Protein AF-0000000077077046 (afdb_homodimer)

Nearest PDB structures (foldseek):
  7r5j-assembly1_10  TM=3.760E-01  e=1.074E-60  Homo sapiens
  9hcj-assembly1_10  TM=3.124E-01  e=2.314E-42  Dictyostelium discoideum
  6qx4-assembly1_A  TM=2.003E-01  e=5.030E-13  Bacillus anthracis
  5k6y-assembly2_A  TM=2.847E-01  e=2.739E-09  Mus musculus
  5xx0-assembly1_A  TM=2.625E-01  e=3.009E-09  Mus musculus

Foldseek 3Di:
DDWDKDKDDPQKDKDFDDPQVVQVPPCPPPDPDTHIDIGGDDFDKIKIKIWDQDPVRDIDIDDIDIDGDKDAKDKPPQEAEAAAQAKDAIDIDMDDPPQWQKAKDKPDVQQWDADSRRMIGGHAFDKIKMKIFTWHQDPPPRDIDTDHMDIHIYGYDAAAAKEKDDPDQEAEAFDKDKIFMAGPDDPGDCSHFQRHVVGKFKDKDKDDVQFKDKAAPVVVVVDGPVPVRGGMIMMHGHDFDKMKMKMKIFDAARRHPPGRDIHMDMDMHGYDYAKAWPVPRVLEFEAEAFFKDFTDIPCVPPFQKAKDKDPDQQPDDPDRQWDADRRRMITGHRDWTKTKMKMWTQDPVVRDIDIDMHIYTYAHWDAKDKDWPDPWALCDPVSDGADAAFFKTKMFIFIAGPVGHTGPDGPFAKDKDKPDPQQWDWDADPHNGMIIIHGHDADKMKMKMAGPVDRVRIDIDMHGHDHFKPPAQFEAEAFWKFAIDGSTPDPDVQKFKDKADPQQWADDPRASIITGGDAAKIKMWIDDPPGGTHIHIYGYAYFAAKDWDDPPPDAAAELFQAPPVNQKDWTFMATAGPVSDDRRPQSAQPPPPVVQPPDCSLQVLQVVPPDDSGQNTDDPWDKDKDKWKDAPRDTDDCQQFKDWDWDADSRRRTTTIMIGGHPHDLVVLLVVQQGPDMKMWIKMWTDGVVDPDIHIHDIDIGHHAYDKHWPDQEAEAELVRFKDKTKIFGAQVQVVQKDKDWDPQKDKDFDDDDRTITIIMIGGNDNPCPPPDWDFDTWMWIAGPRNRHIGIYTYIYYYDPCPDPPPVPPPPPPPPPPPPPPPVVVVVVVVVVVVVVVVVVVVVVVVVVVVVVVVVVVDDPDPDDDDDDDDDDDDDDDDDDDDDDDYDDYDDPDDDDDDDDDDDDDDDDDDDDDDDDDDYDDDDDDDDDDDDDDDDDPDRD/DDKDKDKDDPQKDKDFDDPVVVVVPPCPPPDPDTDIDIGGDDFDKIKIKIWDQDPVGDIDIDDIDIDGDKDAKDKPPQEAEAAAQAKDAIDIDMDDPPQWQKAKDKPDVQQWDADSRRMIGGHAFDKIKMKIFTWHQDPPPRDIDTDHMDIHIYGYDAAAAKEKDDPDQEAEAFDKDKIFMAGPDPPGDCSHFQRHVVHKFKDKDKDDVQFKDKAAPVVVVVDGPRPPRGGMIMMHGHDFDKMKMKMKIFDAARRHPPGRDIHMDMDMHGYDYAKAWPVVRVLEAEAEAFFKDFTDIPCVPPFQKAKDKDPDFQDDDPDRQWDADRRRMITGHRDWTKTKMKIWTQDPVVRDIDIDMHIYTYAHWDAKDKDWPDPWALCDPVSDGADAAFFKTKMFIFIAGPVGHTGPDGPFAKDKDKPDPQQWDWDADPHNGMIIIHGHDADKMKMKMAGPVCRVHIDIDMHGHDHFKPPAQFEAEAFWKDAIDGSTPDPDVQKAKDKADPQQWADDPRASIITGGDAAKIKMWIDDPPGGTHIHIYGYAYFAAKDWDDPPPDAAAELFQAPVVNQKDWTFMATAGPVSPDRRPQSAQPPPPVVQPPDCSLQVCQVVPPDDSGQNGDDGWDKDKDKWKDAPRDTDDCQQFKDWDWDADSRRRTTTIMIGGHPHDLVVLLVVQQGPDMKMWIKMWIDGVVDPDIHIHDIDIGHHAYDKHWPDQEAEAELVRFKDKTKIFGAQVQVVQKDKDWDPQKDKDFDDDDRTITIIMIGGNDNPCPPPDKDFDTWMWIAGPRNRHIGIYTYIYDYDPCPDPPPVPDPPPPDDPPPDPPPPVPPVVVVVVVVVVVVVVVVVVVVVVVVVVVVVVVDDDDPPDDDPDPDDDPDDDDDDPDDDDDDDDDDDDDDDDDDDYDDYDDDDYDDDDDDDDDDDDDDDDDDDDDDDDDDDPPDDD

Radius of gyration: 60.39 Å; Cα contacts (8 Å, |Δi|>4): 4027; chains: 2; bounding box: 173×139×163 Å

Organism: Amphimedon queenslandica (NCBI:txid400682)

Sequence (1882 aa):
MKLQSNLKTDNIEIKPASESLLATLPANETDVSSVFVIKGITMGTAILLFNATTTAGKVISSPPVEIQVFDALKLDPTNITLIPTATYQIMSSGGPHHKTDIVYSVDKDYIASVDYSGLILAITPGHATVTGTAQSSEPSGGSVFIYSSDTVNVRVVRLRGVRIVIPSTTLVTGEELSVYVEGTGDGETPFSFASSVPGLTFYWSVSNMDVMSLLSVYDNAGISLENEKDFAARLRTRNPGWGSIKVTVKCPPGACIPDEASFTDEITVTVFAKLRLITPSDSHFLLPHNGHAKIITNRDGVSDISYELVQGCSLDEGEPVVRLLPSGDIFTAGFNGHAVVMVTAHETGIRLNQSIIVHVEVRPLHSLSLMSLSPAKAVLHSKKHSFPLGYSSRFVARLHDAVGRAFDYANIDLSYRLNRLDIVHVTRGVGNDTYIIKAARQGNAILKVWVKGSPHISDYIRVTVSYAIIPSLATVHLGAKICFTTHLTEDHPDSSWEAGGKGVIQFKDGTSVARAVGTGRAVVYHKVEGMVDTHTEISVATVKRVYINVSSSLPVFTNAHRLENLGHYLVPVEFKDEHNDSDFTLLQASTDKNCLSENQQVKDCVANERGSPGLLYLQQVSFDCILELRNEGNLLPTSNYIIARSYFDPLTGSSACQLLEAPGDAESSKSLSLMSGLSLSLRVKARDFDSSYEVWSESVSVPFQPSFSLDVTNVTLTSLQHSLPLSISGTPQVLQSIQVSCPHPFVLTRQSLTSTTLVYTVSLADTYNPPVTNVSDVVIQLTSTLTHQRTLLALFYVILSDIPEAVSCLVQNQSNATQLDMIQDLYKRWNLVFVVVATVVMFLVTIVVCIAIRQSSSSRLPTGFAAHLPPPVSSPQPSSPAFNSPQTTPTTKPNQFSTPLWSQSGAGAGGQSSAFKRTGGTRYPQHSPNRASPQYSMFSQMKLQSNLKTDNIEIKPASESLLATLPANETDVSSVFVIKGITMGTAILLFNATTTAGKVISSPPVEIQVFDALKLDPTNITLIPTATYQIMSSGGPHHKTDIVYSVDKDYIASVDYSGLILAITPGHATVTGTAQSSEPSGGSVFIYSSDTVNVRVVRLRGVRIVIPSTTLVTGEELSVYVEGTGDGETPFSFASSVPGLTFYWSVSNMDVMSLLSVYDNAGISLENEKDFAARLRTRNPGWGSIKVTVKCPPGACIPDEASFTDEITVTVFAKLRLITPSDSHFLLPHNGHAKIITNRDGVSDISYELVQGCSLDEGEPVVRLLPSGDIFTAGFNGHAVVMVTAHETGIRLNQSIIVHVEVRPLHSLSLMSLSPAKAVLHSKKHSFPLGYSSRFVARLHDAVGRAFDYANIDLSYRLNRLDIVHVTRGVGNDTYIIKAARQGNAILKVWVKGSPHISDYIRVTVSYAIIPSLATVHLGAKICFTTHLTEDHPDSSWEAGGKGVIQFKDGTSVARAVGTGRAVVYHKVEGMVDTHTEISVATVKRVYINVSSSLPVFTNAHRLENLGHYLVPVEFKDEHNDSDFTLLQASTDKNCLSENQQVKDCVANERGSPGLLYLQQVSFDCILELRNEGNLLPTSNYIIARSYFDPLTGSSACQLLEAPGDAESSKSLSLMSGLSLSLRVKARDFDSSYEVWSESVSVPFQPSFSLDVTNVTLTSLQHSLPLSISGTPQVLQSIQVSCPHPFVLTRQSLTSTTLVYTVSLADTYNPPVTNVSDVVIQLTSTLTHQRTLLALFYVILSDIPEAVSCLVQNQSNATQLDMIQDLYKRWNLVFVVVATVVMFLVTIVVCIAIRQSSSSRLPTGFAAHLPPPVSSPQPSSPAFNSPQTTPTTKPNQFSTPLWSQSGAGAGGQSSAFKRTGGTRYPQHSPNRASPQYSMFSQ

pLDDT: mean 72.25, std 24.31, range [12.52, 97.31]

Structure (mmCIF, N/CA/C/O backbone):
data_AF-0000000077077046-model_v1
#
loop_
_entity.id
_entity.type
_entity.pdbx_description
1 polymer 'BIG2 domain-containing protein'
#
loop_
_atom_site.group_PDB
_atom_site.id
_atom_site.type_symbol
_atom_site.label_atom_id
_atom_site.label_alt_id
_atom_site.label_comp_id
_atom_site.label_asym_id
_atom_site.label_entity_id
_atom_site.label_seq_id
_atom_site.pdbx_PDB_ins_code
_atom_site.Cartn_x
_atom_site.Cartn_y
_atom_site.Cartn_z
_atom_site.occupancy
_atom_site.B_iso_or_equiv
_atom_site.auth_seq_id
_atom_site.auth_comp_id
_atom_site.auth_asym_id
_atom_site.auth_atom_id
_atom_site.pdbx_PDB_model_num
ATOM 1 N N . MET A 1 1 ? 35.031 50.938 70.688 1 43.56 1 MET A N 1
ATOM 2 C CA . MET A 1 1 ? 34.125 49.844 70.375 1 43.56 1 MET A CA 1
ATOM 3 C C . MET A 1 1 ? 34.438 49.281 69 1 43.56 1 MET A C 1
ATOM 5 O O . MET A 1 1 ? 34.531 50.031 68 1 43.56 1 MET A O 1
ATOM 9 N N . LYS A 1 2 ? 35.25 48.219 68.875 1 55.53 2 LYS A N 1
ATOM 10 C CA . LYS A 1 2 ? 35.656 47.625 67.625 1 55.53 2 LYS A CA 1
ATOM 11 C C . LYS A 1 2 ? 34.469 47 66.938 1 55.53 2 LYS A C 1
ATOM 13 O O . LYS A 1 2 ? 33.812 46.094 67.438 1 55.53 2 LYS A O 1
ATOM 18 N N . LEU A 1 3 ? 33.844 47.656 66 1 61.62 3 LEU A N 1
ATOM 19 C CA . LEU A 1 3 ? 32.781 47.125 65.125 1 61.62 3 LEU A CA 1
ATOM 20 C C . LEU A 1 3 ? 33.312 46.094 64.188 1 61.62 3 LEU A C 1
ATOM 22 O O . LEU A 1 3 ? 34.312 46.344 63.469 1 61.62 3 LEU A O 1
ATOM 26 N N . GLN A 1 4 ? 33.094 44.719 64.438 1 63.78 4 GLN A N 1
ATOM 27 C CA . GLN A 1 4 ? 33.5 43.656 63.562 1 63.78 4 GLN A CA 1
ATOM 28 C C . GLN A 1 4 ? 32.312 43.25 62.656 1 63.78 4 GLN A C 1
ATOM 30 O O . GLN A 1 4 ? 31.188 43.094 63.125 1 63.78 4 GLN A O 1
ATOM 35 N N . SER A 1 5 ? 32.562 43.312 61.281 1 63.47 5 SER A N 1
ATOM 36 C CA . SER A 1 5 ? 31.594 42.844 60.312 1 63.47 5 SER A CA 1
ATOM 37 C C . SER A 1 5 ? 31.562 41.344 60.25 1 63.47 5 SER A C 1
ATOM 39 O O . SER A 1 5 ? 32.594 40.688 60.25 1 63.47 5 SER A O 1
ATOM 41 N N . ASN A 1 6 ? 30.438 40.719 60.5 1 62.81 6 ASN A N 1
ATOM 42 C CA . ASN A 1 6 ? 30.25 39.281 60.281 1 62.81 6 ASN A CA 1
ATOM 43 C C . ASN A 1 6 ? 29.422 39 59.031 1 62.81 6 ASN A C 1
ATOM 45 O O . ASN A 1 6 ? 28.281 39.469 58.938 1 62.81 6 ASN A O 1
ATOM 49 N N . LEU A 1 7 ? 30.141 38.625 57.938 1 65.06 7 LEU A N 1
ATOM 50 C CA . LEU A 1 7 ? 29.531 38.25 56.688 1 65.06 7 LEU A CA 1
ATOM 51 C C . LEU A 1 7 ? 29.312 36.75 56.594 1 65.06 7 LEU A C 1
ATOM 53 O O . LEU A 1 7 ? 30.234 35.969 56.875 1 65.06 7 LEU A O 1
ATOM 57 N N . LYS A 1 8 ? 28.172 36.344 56.469 1 56.97 8 LYS A N 1
ATOM 58 C CA . LYS A 1 8 ? 27.922 34.906 56.312 1 56.97 8 LYS A CA 1
ATOM 59 C C . LYS A 1 8 ? 28.062 34.5 54.844 1 56.97 8 LYS A C 1
ATOM 61 O O . LYS A 1 8 ? 28.109 33.281 54.562 1 56.97 8 LYS A O 1
ATOM 66 N N . THR A 1 9 ? 27.906 35.344 53.969 1 64.75 9 THR A N 1
ATOM 67 C CA . THR A 1 9 ? 27.875 34.75 52.625 1 64.75 9 THR A CA 1
ATOM 68 C C . THR A 1 9 ? 28.891 35.438 51.719 1 64.75 9 THR A C 1
ATOM 70 O O . THR A 1 9 ? 29.312 36.562 51.969 1 64.75 9 THR A O 1
ATOM 73 N N . ASP A 1 10 ? 29.469 34.625 50.812 1 67.31 10 ASP A N 1
ATOM 74 C CA . ASP A 1 10 ? 30.562 35 49.906 1 67.31 10 ASP A CA 1
ATOM 75 C C . ASP A 1 10 ? 30.062 35.875 48.781 1 67.31 10 ASP A C 1
ATOM 77 O O . ASP A 1 10 ? 30.781 36.094 47.812 1 67.31 10 ASP A O 1
ATOM 81 N N . ASN A 1 11 ? 28.953 36.438 48.781 1 77.94 11 ASN A N 1
ATOM 82 C CA . ASN A 1 11 ? 28.438 37.188 47.656 1 77.94 11 ASN A CA 1
ATOM 83 C C . ASN A 1 11 ? 28.844 38.656 47.75 1 77.94 11 ASN A C 1
ATOM 85 O O . ASN A 1 11 ? 28.75 39.406 46.781 1 77.94 11 ASN A O 1
ATOM 89 N N . ILE A 1 12 ? 29.328 39.094 48.969 1 82.88 12 ILE A N 1
ATOM 90 C CA . ILE A 1 12 ? 29.672 40.469 49.156 1 82.88 12 ILE A CA 1
ATOM 91 C C . ILE A 1 12 ? 31.031 40.594 49.844 1 82.88 12 ILE A C 1
ATOM 93 O O . ILE A 1 12 ? 31.453 39.688 50.562 1 82.88 12 ILE A O 1
ATOM 97 N N . GLU A 1 13 ? 31.812 41.531 49.438 1 81.5 13 GLU A N 1
ATOM 98 C CA . GLU A 1 13 ? 33.062 41.906 50.094 1 81.5 13 GLU A CA 1
ATOM 99 C C . GLU A 1 13 ? 32.906 43.188 50.875 1 81.5 13 GLU A C 1
ATOM 101 O O . GLU A 1 13 ? 32.438 44.188 50.375 1 81.5 13 GLU A O 1
ATOM 106 N N . ILE A 1 14 ? 33.219 43.188 52.188 1 80.62 14 ILE A N 1
ATOM 107 C CA . ILE A 1 14 ? 33.094 44.375 53.062 1 80.62 14 ILE A CA 1
ATOM 108 C C . ILE A 1 14 ? 34.5 44.844 53.469 1 80.62 14 ILE A C 1
ATOM 110 O O . ILE A 1 14 ? 35.312 44.062 53.938 1 80.62 14 ILE A O 1
ATOM 114 N N . LYS A 1 15 ? 34.781 46.094 53.031 1 78.75 15 LYS A N 1
ATOM 115 C CA . LYS A 1 15 ? 36.031 46.719 53.469 1 78.75 15 LYS A CA 1
ATOM 116 C C . LYS A 1 15 ? 35.781 48.031 54.188 1 78.75 15 LYS A C 1
ATOM 118 O O . LYS A 1 15 ? 34.812 48.719 53.875 1 78.75 15 LYS A O 1
ATOM 123 N N . PRO A 1 16 ? 36.5 48.25 55.312 1 76.19 16 PRO A N 1
ATOM 124 C CA . PRO A 1 16 ? 36.344 49.562 55.969 1 76.19 16 PRO A CA 1
ATOM 125 C C . PRO A 1 16 ? 36.688 50.719 55.031 1 76.19 16 PRO A C 1
ATOM 127 O O . PRO A 1 16 ? 37.562 50.594 54.188 1 76.19 16 PRO A O 1
ATOM 130 N N . ALA A 1 17 ? 35.75 51.75 54.906 1 71.06 17 ALA A N 1
ATOM 131 C CA . ALA A 1 17 ? 35.875 52.906 54 1 71.06 17 ALA A CA 1
ATOM 132 C C . ALA A 1 17 ? 37.219 53.594 54.219 1 71.06 17 ALA A C 1
ATOM 134 O O . ALA A 1 17 ? 37.719 53.688 55.344 1 71.06 17 ALA A O 1
ATOM 135 N N . SER A 1 18 ? 37.906 53.875 53.188 1 68.38 18 SER A N 1
ATOM 136 C CA . SER A 1 18 ? 39.188 54.594 53.25 1 68.38 18 SER A CA 1
ATOM 137 C C . SER A 1 18 ? 39 55.969 53.844 1 68.38 18 SER A C 1
ATOM 139 O O . SER A 1 18 ? 37.875 56.5 53.906 1 68.38 18 SER A O 1
ATOM 141 N N . GLU A 1 19 ? 40.031 56.531 54.469 1 64.56 19 GLU A N 1
ATOM 142 C CA . GLU A 1 19 ? 40.031 57.844 55.125 1 64.56 19 GLU A CA 1
ATOM 143 C C . GLU A 1 19 ? 39.5 58.938 54.188 1 64.56 19 GLU A C 1
ATOM 145 O O . GLU A 1 19 ? 38.812 59.844 54.656 1 64.56 19 GLU A O 1
ATOM 150 N N . SER A 1 20 ? 39.688 58.719 52.969 1 64.12 20 SER A N 1
ATOM 151 C CA . SER A 1 20 ? 39.25 59.719 52.031 1 64.12 20 SER A CA 1
ATOM 152 C C . SER A 1 20 ? 37.719 59.719 51.906 1 64.12 20 SER A C 1
ATOM 154 O O . SER A 1 20 ? 37.094 60.75 51.781 1 64.12 20 SER A O 1
ATOM 156 N N . LEU A 1 21 ? 37 58.531 51.938 1 62.97 21 LEU A N 1
ATOM 157 C CA . LEU A 1 21 ? 35.562 58.469 51.844 1 62.97 21 LEU A CA 1
ATOM 158 C C . LEU A 1 21 ? 34.906 58.906 53.156 1 62.97 21 LEU A C 1
ATOM 160 O O . LEU A 1 21 ? 33.812 59.469 53.156 1 62.97 21 LEU A O 1
ATOM 164 N N . LEU A 1 22 ? 35.531 58.688 54.219 1 61.38 22 LEU A N 1
ATOM 165 C CA . LEU A 1 22 ? 35.062 59.156 55.531 1 61.38 22 LEU A CA 1
ATOM 166 C C . LEU A 1 22 ? 34.969 60.688 55.594 1 61.38 22 LEU A C 1
ATOM 168 O O . LEU A 1 22 ? 34.094 61.25 56.25 1 61.38 22 LEU A O 1
ATOM 172 N N . ALA A 1 23 ? 35.969 61.375 54.781 1 61.88 23 ALA A N 1
ATOM 173 C CA . ALA A 1 23 ? 36 62.812 54.781 1 61.88 23 ALA A CA 1
ATOM 174 C C . ALA A 1 23 ? 34.781 63.406 54.094 1 61.88 23 ALA A C 1
ATOM 176 O O . ALA A 1 23 ? 34.375 64.562 54.344 1 61.88 23 ALA A O 1
ATOM 177 N N . THR A 1 24 ? 34.188 62.656 53.188 1 59.44 24 THR A N 1
ATOM 178 C CA . THR A 1 24 ? 33.062 63.25 52.438 1 59.44 24 THR A CA 1
ATOM 179 C C . THR A 1 24 ? 31.75 63.031 53.188 1 59.44 24 THR A C 1
ATOM 181 O O . THR A 1 24 ? 30.719 63.562 52.781 1 59.44 24 THR A O 1
ATOM 184 N N . LEU A 1 25 ? 31.641 62.156 54.062 1 58.41 25 LEU A N 1
ATOM 185 C CA . LEU A 1 25 ? 30.406 61.938 54.812 1 58.41 25 LEU A CA 1
ATOM 186 C C . LEU A 1 25 ? 30.297 62.906 55.969 1 58.41 25 LEU A C 1
ATOM 188 O O . LEU A 1 25 ? 31.297 63.375 56.531 1 58.41 25 LEU A O 1
ATOM 192 N N . PRO A 1 26 ? 29.156 63.688 56.156 1 55.41 26 PRO A N 1
ATOM 193 C CA . PRO A 1 26 ? 29.031 64.688 57.219 1 55.41 26 PRO A CA 1
ATOM 194 C C . PRO A 1 26 ? 29.562 64.188 58.562 1 55.41 26 PRO A C 1
ATOM 196 O O . PRO A 1 26 ? 29.422 63.031 58.875 1 55.41 26 PRO A O 1
ATOM 199 N N . ALA A 1 27 ? 30.594 64.938 59.062 1 50.34 27 ALA A N 1
ATOM 200 C CA . ALA A 1 27 ? 31.297 64.75 60.312 1 50.34 27 ALA A CA 1
ATOM 201 C C . ALA A 1 27 ? 30.328 64.688 61.5 1 50.34 27 ALA A C 1
ATOM 203 O O . ALA A 1 27 ? 29.719 65.688 61.844 1 50.34 27 ALA A O 1
ATOM 204 N N . ASN A 1 28 ? 29.312 63.781 61.562 1 47.06 28 ASN A N 1
ATOM 205 C CA . ASN A 1 28 ? 28.766 63.938 62.906 1 47.06 28 ASN A CA 1
ATOM 206 C C . ASN A 1 28 ? 29.828 63.688 64 1 47.06 28 ASN A C 1
ATOM 208 O O . ASN A 1 28 ? 30.562 62.719 63.938 1 47.06 28 ASN A O 1
ATOM 212 N N . GLU A 1 29 ? 30.375 64.812 64.562 1 46.03 29 GLU A N 1
ATOM 213 C CA . GLU A 1 29 ? 31.391 65 65.625 1 46.03 29 GLU A CA 1
ATOM 214 C C . GLU A 1 29 ? 31.438 63.75 66.5 1 46.03 29 GLU A C 1
ATOM 216 O O . GLU A 1 29 ? 32.5 63.344 66.938 1 46.03 29 GLU A O 1
ATOM 221 N N . THR A 1 30 ? 30.406 63.625 67.438 1 47.41 30 THR A N 1
ATOM 222 C CA . THR A 1 30 ? 30.516 62.906 68.688 1 47.41 30 THR A CA 1
ATOM 223 C C . THR A 1 30 ? 30.594 61.406 68.438 1 47.41 30 THR A C 1
ATOM 225 O O . THR A 1 30 ? 30.922 60.625 69.312 1 47.41 30 THR A O 1
ATOM 228 N N . ASP A 1 31 ? 29.672 60.844 67.688 1 51.12 31 ASP A N 1
ATOM 229 C CA . ASP A 1 31 ? 29.297 59.406 67.75 1 51.12 31 ASP A CA 1
ATOM 230 C C . ASP A 1 31 ? 30.281 58.562 66.938 1 51.12 31 ASP A C 1
ATOM 232 O O . ASP A 1 31 ? 30.797 59 65.875 1 51.12 31 ASP A O 1
ATOM 236 N N . VAL A 1 32 ? 31 57.562 67.625 1 56.56 32 VAL A N 1
ATOM 237 C CA . VAL A 1 32 ? 31.875 56.469 67.125 1 56.56 32 VAL A CA 1
ATOM 238 C C . VAL A 1 32 ? 31.234 55.812 65.938 1 56.56 32 VAL A C 1
ATOM 240 O O . VAL A 1 32 ? 30.281 55.031 66.062 1 56.56 32 VAL A O 1
ATOM 243 N N . SER A 1 33 ? 31.062 56.438 64.875 1 63.44 33 SER A N 1
ATOM 244 C CA . SER A 1 33 ? 30.516 55.812 63.656 1 63.44 33 SER A CA 1
ATOM 245 C C . SER A 1 33 ? 31.625 55.312 62.719 1 63.44 33 SER A C 1
ATOM 247 O O . SER A 1 33 ? 32.688 55.906 62.688 1 63.44 33 SER A O 1
ATOM 249 N N . SER A 1 34 ? 31.797 53.906 62.469 1 72.25 34 SER A N 1
ATOM 250 C CA . SER A 1 34 ? 32.625 53.344 61.438 1 72.25 34 SER A CA 1
ATOM 251 C C . SER A 1 34 ? 31.859 53.219 60.125 1 72.25 34 SER A C 1
ATOM 253 O O . SER A 1 34 ? 30.656 52.938 60.125 1 72.25 34 SER A O 1
ATOM 255 N N . VAL A 1 35 ? 32.531 53.594 59 1 75.81 35 VAL A N 1
ATOM 256 C CA . VAL A 1 35 ? 31.906 53.469 57.656 1 75.81 35 VAL A CA 1
ATOM 257 C C . VAL A 1 35 ? 32.562 52.344 56.875 1 75.81 35 VAL A C 1
ATOM 259 O O . VAL A 1 35 ? 33.812 52.219 56.875 1 75.81 35 VAL A O 1
ATOM 262 N N . PHE A 1 36 ? 31.734 51.406 56.438 1 77.69 36 PHE A N 1
ATOM 263 C CA . PHE A 1 36 ? 32.188 50.281 55.625 1 77.69 36 PHE A CA 1
ATOM 264 C C . PHE A 1 36 ? 31.719 50.438 54.188 1 77.69 36 PHE A C 1
ATOM 266 O O . PHE A 1 36 ? 30.688 51.031 53.906 1 77.69 36 PHE A O 1
ATOM 273 N N . VAL A 1 37 ? 32.594 49.969 53.125 1 81.69 37 VAL A N 1
ATOM 274 C CA . VAL A 1 37 ? 32.25 49.875 51.719 1 81.69 37 VAL A CA 1
ATOM 275 C C . VAL A 1 37 ? 31.938 48.406 51.344 1 81.69 37 VAL A C 1
ATOM 277 O O . VAL A 1 37 ? 32.75 47.531 51.594 1 81.69 37 VAL A O 1
ATOM 280 N N . ILE A 1 38 ? 30.688 48.219 50.906 1 80.81 38 ILE A N 1
ATOM 281 C CA . ILE A 1 38 ? 30.234 46.875 50.5 1 80.81 38 ILE A CA 1
ATOM 282 C C . ILE A 1 38 ? 30.297 46.75 48.969 1 80.81 38 ILE A C 1
ATOM 284 O O . ILE A 1 38 ? 29.781 47.625 48.25 1 80.81 38 ILE A O 1
ATOM 288 N N . LYS A 1 39 ? 31.016 45.688 48.375 1 82.44 39 LYS A N 1
ATOM 289 C CA . LYS A 1 39 ? 31.094 45.375 46.969 1 82.44 39 LYS A CA 1
ATOM 290 C C . LYS A 1 39 ? 30.469 44.031 46.656 1 82.44 39 LYS A C 1
ATOM 292 O O . LYS A 1 39 ? 30.812 43.031 47.281 1 82.44 39 LYS A O 1
ATOM 297 N N . GLY A 1 40 ? 29.422 44 45.719 1 80.44 40 GLY A N 1
ATOM 298 C CA . GLY A 1 40 ? 28.859 42.75 45.25 1 80.44 40 GLY A CA 1
ATOM 299 C C . GLY A 1 40 ? 29.797 41.969 44.344 1 80.44 40 GLY A C 1
ATOM 300 O O . GLY A 1 40 ? 30.312 42.5 43.375 1 80.44 40 GLY A O 1
ATOM 301 N N . ILE A 1 41 ? 30.078 40.594 44.625 1 80.19 41 ILE A N 1
ATOM 302 C CA . ILE A 1 41 ? 30.969 39.75 43.812 1 80.19 41 ILE A CA 1
ATOM 303 C C . ILE A 1 41 ? 30.156 38.75 42.969 1 80.19 41 ILE A C 1
ATOM 305 O O . ILE A 1 41 ? 30.344 38.688 41.781 1 80.19 41 ILE A O 1
ATOM 309 N N . THR A 1 42 ? 29.359 38.062 43.656 1 83.31 42 THR A N 1
ATOM 310 C CA . THR A 1 42 ? 28.547 37.062 42.969 1 83.31 42 THR A CA 1
ATOM 311 C C . THR A 1 42 ? 27.062 37.25 43.281 1 83.31 42 THR A C 1
ATOM 313 O O . THR A 1 42 ? 26.719 37.844 44.312 1 83.31 42 THR A O 1
ATOM 316 N N . MET A 1 43 ? 26.266 36.75 42.219 1 82.88 43 MET A N 1
ATOM 317 C CA . MET A 1 43 ? 24.828 36.875 42.406 1 82.88 43 MET A CA 1
ATOM 318 C C . MET A 1 43 ? 24.359 36.031 43.594 1 82.88 43 MET A C 1
ATOM 320 O O . MET A 1 43 ? 24.875 34.969 43.844 1 82.88 43 MET A O 1
ATOM 324 N N . GLY A 1 44 ? 23.328 36.656 44.438 1 81.25 44 GLY A N 1
ATOM 325 C CA . GLY A 1 44 ? 22.766 35.969 45.562 1 81.25 44 GLY A CA 1
ATOM 326 C C . GLY A 1 44 ? 22.375 36.906 46.719 1 81.25 44 GLY A C 1
ATOM 327 O O . GLY A 1 44 ? 22.391 38.125 46.531 1 81.25 44 GLY A O 1
ATOM 328 N N . THR A 1 45 ? 21.828 36.375 47.844 1 82.56 45 THR A N 1
ATOM 329 C CA . THR A 1 45 ? 21.406 37.125 49 1 82.56 45 THR A CA 1
ATOM 330 C C . THR A 1 45 ? 22.406 36.969 50.156 1 82.56 45 THR A C 1
ATOM 332 O O . THR A 1 45 ? 22.875 35.844 50.406 1 82.56 45 THR A O 1
ATOM 335 N N . ALA A 1 46 ? 22.875 38.094 50.625 1 81.44 46 ALA A N 1
ATOM 336 C CA . ALA A 1 46 ? 23.781 38.094 51.75 1 81.44 46 ALA A CA 1
ATOM 337 C C . ALA A 1 46 ? 23.172 38.781 52.969 1 81.44 46 ALA A C 1
ATOM 339 O O . ALA A 1 46 ? 22.344 39.688 52.844 1 81.44 46 ALA A O 1
ATOM 340 N N . ILE A 1 47 ? 23.375 38.312 54.219 1 82.81 47 ILE A N 1
ATOM 341 C CA . ILE A 1 47 ? 22.922 38.906 55.469 1 82.81 47 ILE A CA 1
ATOM 342 C C . ILE A 1 47 ? 24.094 39.594 56.156 1 82.81 47 ILE A C 1
ATOM 344 O O . ILE A 1 47 ? 25.125 38.969 56.375 1 82.81 47 ILE A O 1
ATOM 348 N N . LEU A 1 48 ? 23.984 40.844 56.438 1 80.19 48 LEU A N 1
ATOM 349 C CA . LEU A 1 48 ? 25.031 41.656 57.062 1 80.19 48 LEU A CA 1
ATOM 350 C C . LEU A 1 48 ? 24.672 41.875 58.531 1 80.19 48 LEU A C 1
ATOM 352 O O . LEU A 1 48 ? 23.562 42.312 58.844 1 80.19 48 LEU A O 1
ATOM 356 N N . LEU A 1 49 ? 25.562 41.438 59.469 1 82.5 49 LEU A N 1
ATOM 357 C CA . LEU A 1 49 ? 25.453 41.656 60.906 1 82.5 49 LEU A CA 1
ATOM 358 C C . LEU A 1 49 ? 26.75 42.25 61.5 1 82.5 49 LEU A C 1
ATOM 360 O O . LEU A 1 49 ? 27.828 41.844 61.062 1 82.5 49 LEU A O 1
ATOM 364 N N . PHE A 1 50 ? 26.578 43.312 62.312 1 79.44 50 PHE A N 1
ATOM 365 C CA . PHE A 1 50 ? 27.734 43.875 63 1 79.44 50 PHE A CA 1
ATOM 366 C C . PHE A 1 50 ? 27.656 43.594 64.5 1 79.44 50 PHE A C 1
ATOM 368 O O . PHE A 1 50 ? 26.578 43.656 65.062 1 79.44 50 PHE A O 1
ATOM 375 N N . ASN A 1 51 ? 28.672 43.219 65.125 1 80.31 51 ASN A N 1
ATOM 376 C CA . ASN A 1 51 ? 28.781 42.969 66.562 1 80.31 51 ASN A CA 1
ATOM 377 C C . ASN A 1 51 ? 29.828 43.906 67.188 1 80.31 51 ASN A C 1
ATOM 379 O O . ASN A 1 51 ? 30.844 44.219 66.562 1 80.31 51 ASN A O 1
ATOM 383 N N . ALA A 1 52 ? 29.406 44.594 68.25 1 75.38 52 ALA A N 1
ATOM 384 C CA . ALA A 1 52 ? 30.344 45.375 69 1 75.38 52 ALA A CA 1
ATOM 385 C C . ALA A 1 52 ? 30.406 44.875 70.438 1 75.38 52 ALA A C 1
ATOM 387 O O . ALA A 1 52 ? 29.391 44.469 71 1 75.38 52 ALA A O 1
ATOM 388 N N . THR A 1 53 ? 31.531 44.594 70.938 1 75.94 53 THR A N 1
ATOM 389 C CA . THR A 1 53 ? 31.719 44.156 72.312 1 75.94 53 THR A CA 1
ATOM 390 C C . THR A 1 53 ? 32 45.375 73.25 1 75.94 53 THR A C 1
ATOM 392 O O . THR A 1 53 ? 32.906 46.156 72.938 1 75.94 53 THR A O 1
ATOM 395 N N . THR A 1 54 ? 31.172 45.625 74.125 1 72.62 54 THR A N 1
ATOM 396 C CA . THR A 1 54 ? 31.391 46.719 75.125 1 72.62 54 THR A CA 1
ATOM 397 C C . THR A 1 54 ? 32.562 46.375 76.062 1 72.62 54 THR A C 1
ATOM 399 O O . THR A 1 54 ? 33.031 45.25 76.062 1 72.62 54 THR A O 1
ATOM 402 N N . THR A 1 55 ? 33.125 47.344 76.688 1 72.25 55 THR A N 1
ATOM 403 C CA . THR A 1 55 ? 34.188 47.156 77.625 1 72.25 55 THR A CA 1
ATOM 404 C C . THR A 1 55 ? 33.75 46.219 78.75 1 72.25 55 THR A C 1
ATOM 406 O O . THR A 1 55 ? 34.594 45.562 79.375 1 72.25 55 THR A O 1
ATOM 409 N N . ALA A 1 56 ? 32.438 46.219 79 1 74.81 56 ALA A N 1
ATOM 410 C CA . ALA A 1 56 ? 31.953 45.375 80.125 1 74.81 56 ALA A CA 1
ATOM 411 C C . ALA A 1 56 ? 31.734 43.938 79.625 1 74.81 56 ALA A C 1
ATOM 413 O O . ALA A 1 56 ? 31.297 43.062 80.375 1 74.81 56 ALA A O 1
ATOM 414 N N . GLY A 1 57 ? 32.188 43.594 78.312 1 69.25 57 GLY A N 1
ATOM 415 C CA . GLY A 1 57 ? 32.125 42.25 77.75 1 69.25 57 GLY A CA 1
ATOM 416 C C . GLY A 1 57 ? 30.797 41.938 77.062 1 69.25 57 GLY A C 1
ATOM 417 O O . GLY A 1 57 ? 30.547 40.781 76.75 1 69.25 57 GLY A O 1
ATOM 418 N N . LYS A 1 58 ? 29.828 42.781 77.125 1 75.81 58 LYS A N 1
ATOM 419 C CA . LYS A 1 58 ? 28.531 42.469 76.5 1 75.81 58 LYS A CA 1
ATOM 420 C C . LYS A 1 58 ? 28.578 42.719 75 1 75.81 58 LYS A C 1
ATOM 422 O O . LYS A 1 58 ? 29.078 43.781 74.562 1 75.81 58 LYS A O 1
ATOM 427 N N . VAL A 1 59 ? 28.203 41.688 74.25 1 75.5 59 VAL A N 1
ATOM 428 C CA . VAL A 1 59 ? 28.188 41.781 72.75 1 75.5 59 VAL A CA 1
ATOM 429 C C . VAL A 1 59 ? 26.844 42.344 72.312 1 75.5 59 VAL A C 1
ATOM 431 O O . VAL A 1 59 ? 25.781 41.812 72.688 1 75.5 59 VAL A O 1
ATOM 434 N N . ILE A 1 60 ? 26.844 43.531 71.75 1 78.12 60 ILE A N 1
ATOM 435 C CA . ILE A 1 60 ? 25.641 44.125 71.125 1 78.12 60 ILE A CA 1
ATOM 436 C C . ILE A 1 60 ? 25.656 43.875 69.625 1 78.12 60 ILE A C 1
ATOM 438 O O . ILE A 1 60 ? 26.672 44.125 68.938 1 78.12 60 ILE A O 1
ATOM 442 N N . SER A 1 61 ? 24.594 43.188 69.188 1 78.25 61 SER A N 1
ATOM 443 C CA . SER A 1 61 ? 24.5 42.875 67.75 1 78.25 61 SER A CA 1
ATOM 444 C C . SER A 1 61 ? 23.453 43.781 67.062 1 78.25 61 SER A C 1
ATOM 446 O O . SER A 1 61 ? 22.484 44.188 67.688 1 78.25 61 SER A O 1
ATOM 448 N N . SER A 1 62 ? 23.891 44.219 65.812 1 78.5 62 SER A N 1
ATOM 449 C CA . SER A 1 62 ? 22.922 44.969 65.062 1 78.5 62 SER A CA 1
ATOM 450 C C . SER A 1 62 ? 21.844 44.062 64.438 1 78.5 62 SER A C 1
ATOM 452 O O . SER A 1 62 ? 22.031 42.875 64.375 1 78.5 62 SER A O 1
ATOM 454 N N . PRO A 1 63 ? 20.641 44.594 64.25 1 81.81 63 PRO A N 1
ATOM 455 C CA . PRO A 1 63 ? 19.656 43.812 63.531 1 81.81 63 PRO A CA 1
ATOM 456 C C . PRO A 1 63 ? 20.156 43.406 62.125 1 81.81 63 PRO A C 1
ATOM 458 O O . PRO A 1 63 ? 20.844 44.219 61.469 1 81.81 63 PRO A O 1
ATOM 461 N N . PRO A 1 64 ? 19.984 42.188 61.781 1 82 64 PRO A N 1
ATOM 462 C CA . PRO A 1 64 ? 20.453 41.719 60.469 1 82 64 PRO A CA 1
ATOM 463 C C . PRO A 1 64 ? 19.75 42.438 59.312 1 82 64 PRO A C 1
ATOM 465 O O . PRO A 1 64 ? 18.562 42.75 59.406 1 82 64 PRO A O 1
ATOM 468 N N . VAL A 1 65 ? 20.609 42.875 58.312 1 81.94 65 VAL A N 1
ATOM 469 C CA . VAL A 1 65 ? 20.094 43.5 57.062 1 81.94 65 VAL A CA 1
ATOM 470 C C . VAL A 1 65 ? 20.422 42.594 55.875 1 81.94 65 VAL A C 1
ATOM 472 O O . VAL A 1 65 ? 21.547 42.156 55.719 1 81.94 65 VAL A O 1
ATOM 475 N N . GLU A 1 66 ? 19.312 42.312 55.094 1 80.56 66 GLU A N 1
ATOM 476 C CA . GLU A 1 66 ? 19.5 41.469 53.906 1 80.56 66 GLU A CA 1
ATOM 477 C C . GLU A 1 66 ? 19.938 42.344 52.719 1 80.56 66 GLU A C 1
ATOM 479 O O . GLU A 1 66 ? 19.328 43.375 52.438 1 80.56 66 GLU A O 1
ATOM 484 N N . ILE A 1 67 ? 21.141 41.906 52.125 1 81.88 67 ILE A N 1
ATOM 485 C CA . ILE A 1 67 ? 21.625 42.562 50.906 1 81.88 67 ILE A CA 1
ATOM 486 C C . ILE A 1 67 ? 21.531 41.594 49.75 1 81.88 67 ILE A C 1
ATOM 488 O O . ILE A 1 67 ? 22.031 40.438 49.812 1 81.88 67 ILE A O 1
ATOM 492 N N . GLN A 1 68 ? 20.812 41.969 48.656 1 82.75 68 GLN A N 1
ATOM 493 C CA . GLN A 1 68 ? 20.703 41.156 47.469 1 82.75 68 GLN A CA 1
ATOM 494 C C . GLN A 1 68 ? 21.594 41.688 46.344 1 82.75 68 GLN A C 1
ATOM 496 O O . GLN A 1 68 ? 21.578 42.906 46.062 1 82.75 68 GLN A O 1
ATOM 501 N N . VAL A 1 69 ? 22.531 40.812 45.875 1 83.62 69 VAL A N 1
ATOM 502 C CA . VAL A 1 69 ? 23.297 41.156 44.688 1 83.62 69 VAL A CA 1
ATOM 503 C C . VAL A 1 69 ? 22.594 40.594 43.469 1 83.62 69 VAL A C 1
ATOM 505 O O . VAL A 1 69 ? 22.328 39.375 43.375 1 83.62 69 VAL A O 1
ATOM 508 N N . PHE A 1 70 ? 22.188 41.375 42.5 1 84.19 70 PHE A N 1
ATOM 509 C CA . PHE A 1 70 ? 21.484 40.938 41.312 1 84.19 70 PHE A CA 1
ATOM 510 C C . PHE A 1 70 ? 22.125 41.5 40.062 1 84.19 70 PHE A C 1
ATOM 512 O O . PHE A 1 70 ? 22.891 42.5 40.125 1 84.19 70 PHE A O 1
ATOM 519 N N . ASP A 1 71 ? 21.891 40.844 38.906 1 85.44 71 ASP A N 1
ATOM 520 C CA . ASP A 1 71 ? 22.344 41.375 37.594 1 85.44 71 ASP A CA 1
ATOM 521 C C . ASP A 1 71 ? 21.531 42.594 37.188 1 85.44 71 ASP A C 1
ATOM 523 O O . ASP A 1 71 ? 20.359 42.719 37.594 1 85.44 71 ASP A O 1
ATOM 527 N N . ALA A 1 72 ? 22.219 43.469 36.438 1 87.06 72 ALA A N 1
ATOM 528 C CA . ALA A 1 72 ? 21.5 44.625 35.906 1 87.06 72 ALA A CA 1
ATOM 529 C C . ALA A 1 72 ? 20.328 44.188 35.031 1 87.06 72 ALA A C 1
ATOM 531 O O . ALA A 1 72 ? 20.406 43.125 34.375 1 87.06 72 ALA A O 1
ATOM 532 N N . LEU A 1 73 ? 19.266 44.969 35.062 1 89 73 LEU A N 1
ATOM 533 C CA . LEU A 1 73 ? 18.125 44.688 34.219 1 89 73 LEU A CA 1
ATOM 534 C C . LEU A 1 73 ? 18.531 44.781 32.75 1 89 73 LEU A C 1
ATOM 536 O O . LEU A 1 73 ? 19.188 45.719 32.312 1 89 73 LEU A O 1
ATOM 540 N N . LYS A 1 74 ? 18.328 43.688 32.094 1 91.56 74 LYS A N 1
ATOM 541 C CA . LYS A 1 74 ? 18.578 43.625 30.656 1 91.56 74 LYS A CA 1
ATOM 542 C C . LYS A 1 74 ? 17.281 43.375 29.875 1 91.56 74 LYS A C 1
ATOM 544 O O . LYS A 1 74 ? 16.531 42.469 30.188 1 91.56 74 LYS A O 1
ATOM 549 N N . LEU A 1 75 ? 17.094 44.312 28.938 1 93.19 75 LEU A N 1
ATOM 550 C CA . LEU A 1 75 ? 15.945 44.125 28.047 1 93.19 75 LEU A CA 1
ATOM 551 C C . LEU A 1 75 ? 16.375 43.562 26.703 1 93.19 75 LEU A C 1
ATOM 553 O O . LEU A 1 75 ? 17.391 43.969 26.141 1 93.19 75 LEU A O 1
ATOM 557 N N . ASP A 1 76 ? 15.68 42.562 26.312 1 91.88 76 ASP A N 1
ATOM 558 C CA . ASP A 1 76 ? 15.953 41.906 25.047 1 91.88 76 ASP A CA 1
ATOM 559 C C . ASP A 1 76 ? 14.734 41.938 24.141 1 91.88 76 ASP A C 1
ATOM 561 O O . ASP A 1 76 ? 13.617 41.625 24.562 1 91.88 76 ASP A O 1
ATOM 565 N N . PRO A 1 77 ? 14.867 42.281 22.875 1 91.88 77 PRO A N 1
ATOM 566 C CA . PRO A 1 77 ? 16.094 42.688 22.188 1 91.88 77 PRO A CA 1
ATOM 567 C C . PRO A 1 77 ? 16.422 44.156 22.391 1 91.88 77 PRO A C 1
ATOM 569 O O . PRO A 1 77 ? 15.586 44.906 22.906 1 91.88 77 PRO A O 1
ATOM 572 N N . THR A 1 78 ? 17.625 44.562 21.938 1 93.94 78 THR A N 1
ATOM 573 C CA . THR A 1 78 ? 18.062 45.938 22.109 1 93.94 78 THR A CA 1
ATOM 574 C C . THR A 1 78 ? 17.516 46.812 21.016 1 93.94 78 THR A C 1
ATOM 576 O O . THR A 1 78 ? 17.297 48 21.219 1 93.94 78 THR A O 1
ATOM 579 N N . ASN A 1 79 ? 17.422 46.219 19.906 1 94.25 79 ASN A N 1
ATOM 580 C CA . ASN A 1 79 ? 16.875 46.938 18.766 1 94.25 79 ASN A CA 1
ATOM 581 C C . ASN A 1 79 ? 15.695 46.188 18.141 1 94.25 79 ASN A C 1
ATOM 583 O O . ASN A 1 79 ? 15.766 45 17.922 1 94.25 79 ASN A O 1
ATOM 587 N N . ILE A 1 80 ? 14.625 46.938 18 1 96.06 80 ILE A N 1
ATOM 588 C CA . ILE A 1 80 ? 13.438 46.375 17.391 1 96.06 80 ILE A CA 1
ATOM 589 C C . ILE A 1 80 ? 12.984 47.219 16.203 1 96.06 80 ILE A C 1
ATOM 591 O O . ILE A 1 80 ? 12.906 48.438 16.312 1 96.06 80 ILE A O 1
ATOM 595 N N . THR A 1 81 ? 12.828 46.594 15.062 1 96.19 81 THR A N 1
ATOM 596 C CA . THR A 1 81 ? 12.258 47.25 13.883 1 96.19 81 THR A CA 1
ATOM 597 C C . THR A 1 81 ? 10.867 46.688 13.586 1 96.19 81 THR A C 1
ATOM 599 O O . THR A 1 81 ? 10.703 45.469 13.422 1 96.19 81 THR A O 1
ATOM 602 N N . LEU A 1 82 ? 9.867 47.562 13.492 1 97.25 82 LEU A N 1
ATOM 603 C CA . LEU A 1 82 ? 8.492 47.156 13.25 1 97.25 82 LEU A CA 1
ATOM 604 C C . LEU A 1 82 ? 7.848 48.031 12.18 1 97.25 82 LEU A C 1
ATOM 606 O O . LEU A 1 82 ? 8.266 49.156 11.961 1 97.25 82 LEU A O 1
ATOM 610 N N . ILE A 1 83 ? 6.875 47.5 11.516 1 95.5 83 ILE A N 1
ATOM 611 C CA . ILE A 1 83 ? 6.004 48.312 10.656 1 95.5 83 ILE A CA 1
ATOM 612 C C . ILE A 1 83 ? 4.793 48.781 11.453 1 95.5 83 ILE A C 1
ATOM 614 O O . ILE A 1 83 ? 4.484 48.25 12.516 1 95.5 83 ILE A O 1
ATOM 618 N N . PRO A 1 84 ? 4.109 49.719 10.953 1 94.62 84 PRO A N 1
ATOM 619 C CA . PRO A 1 84 ? 2.949 50.188 11.711 1 94.62 84 PRO A CA 1
ATOM 620 C C . PRO A 1 84 ? 1.94 49.094 12 1 94.62 84 PRO A C 1
ATOM 622 O O . PRO A 1 84 ? 1.684 48.25 11.133 1 94.62 84 PRO A O 1
ATOM 625 N N . THR A 1 85 ? 1.418 49.031 13.219 1 94.19 85 THR A N 1
ATOM 626 C CA . THR A 1 85 ? 0.383 48.156 13.734 1 94.19 85 THR A CA 1
ATOM 627 C C . THR A 1 85 ? 0.979 46.812 14.148 1 94.19 85 THR A C 1
ATOM 629 O O . THR A 1 85 ? 0.267 45.938 14.648 1 94.19 85 THR A O 1
ATOM 632 N N . ALA A 1 86 ? 2.271 46.594 13.875 1 95.69 86 ALA A N 1
ATOM 633 C CA . ALA A 1 86 ? 2.92 45.375 14.336 1 95.69 86 ALA A CA 1
ATOM 634 C C . ALA A 1 86 ? 3.238 45.438 15.828 1 95.69 86 ALA A C 1
ATOM 636 O O . ALA A 1 86 ? 3.314 46.531 16.406 1 95.69 86 ALA A O 1
ATOM 637 N N . THR A 1 87 ? 3.422 44.281 16.453 1 96.19 87 THR A N 1
ATOM 638 C CA . THR A 1 87 ? 3.664 44.219 17.891 1 96.19 87 THR A CA 1
ATOM 639 C C . THR A 1 87 ? 4.883 43.344 18.203 1 96.19 87 THR A C 1
ATOM 641 O O . THR A 1 87 ? 5.254 42.5 17.406 1 96.19 87 THR A O 1
ATOM 644 N N . TYR A 1 88 ? 5.539 43.594 19.266 1 96.25 88 TYR A N 1
ATOM 645 C CA . TYR A 1 88 ? 6.684 42.844 19.766 1 96.25 88 TYR A CA 1
ATOM 646 C C . TYR A 1 88 ? 6.809 42.969 21.266 1 96.25 88 TYR A C 1
ATOM 648 O O . TYR A 1 88 ? 6.746 44.094 21.812 1 96.25 88 TYR A O 1
ATOM 656 N N . GLN A 1 89 ? 6.992 41.875 21.938 1 95.88 89 GLN A N 1
ATOM 657 C CA . GLN A 1 89 ? 7.082 41.875 23.391 1 95.88 89 GLN A CA 1
ATOM 658 C C . GLN A 1 89 ? 8.539 41.844 23.859 1 95.88 89 GLN A C 1
ATOM 660 O O . GLN A 1 89 ? 9.305 40.969 23.438 1 95.88 89 GLN A O 1
ATOM 665 N N . ILE A 1 90 ? 8.883 42.719 24.719 1 94.44 90 ILE A N 1
ATOM 666 C CA . ILE A 1 90 ? 10.227 42.781 25.281 1 94.44 90 ILE A CA 1
ATOM 667 C C . ILE A 1 90 ? 10.383 41.75 26.391 1 94.44 90 ILE A C 1
ATOM 669 O O . ILE A 1 90 ? 9.461 41.562 27.188 1 94.44 90 ILE A O 1
ATOM 673 N N . MET A 1 91 ? 11.477 41.125 26.406 1 91.25 91 MET A N 1
ATOM 674 C CA . MET A 1 91 ? 11.812 40.219 27.484 1 91.25 91 MET A CA 1
ATOM 675 C C . MET A 1 91 ? 12.797 40.844 28.453 1 91.25 91 MET A C 1
ATOM 677 O O . MET A 1 91 ? 13.727 41.562 28.031 1 91.25 91 MET A O 1
ATOM 681 N N . SER A 1 92 ? 12.516 40.656 29.703 1 88.81 92 SER A N 1
ATOM 682 C CA . SER A 1 92 ? 13.391 41.219 30.734 1 88.81 92 SER A CA 1
ATOM 683 C C . SER A 1 92 ? 14.102 40.094 31.516 1 88.81 92 SER A C 1
ATOM 685 O O . SER A 1 92 ? 13.516 39.062 31.781 1 88.81 92 SER A O 1
ATOM 687 N N . SER A 1 93 ? 15.344 40.312 31.516 1 86.56 93 SER A N 1
ATOM 688 C CA . SER A 1 93 ? 16.141 39.438 32.344 1 86.56 93 SER A CA 1
ATOM 689 C C . SER A 1 93 ? 17 40.219 33.344 1 86.56 93 SER A C 1
ATOM 691 O O . SER A 1 93 ? 17.359 41.375 33.062 1 86.56 93 SER A O 1
ATOM 693 N N . GLY A 1 94 ? 17.156 39.656 34.469 1 79.69 94 GLY A N 1
ATOM 694 C CA . GLY A 1 94 ? 17.938 40.344 35.5 1 79.69 94 GLY A CA 1
ATOM 695 C C . GLY A 1 94 ? 17.109 41.219 36.406 1 79.69 94 GLY A C 1
ATOM 696 O O . GLY A 1 94 ? 15.883 41.219 36.312 1 79.69 94 GLY A O 1
ATOM 697 N N . GLY A 1 95 ? 17.625 41.812 37.344 1 75.06 95 GLY A N 1
ATOM 698 C CA . GLY A 1 95 ? 16.938 42.625 38.344 1 75.06 95 GLY A CA 1
ATOM 699 C C . GLY A 1 95 ? 16.75 41.938 39.656 1 75.06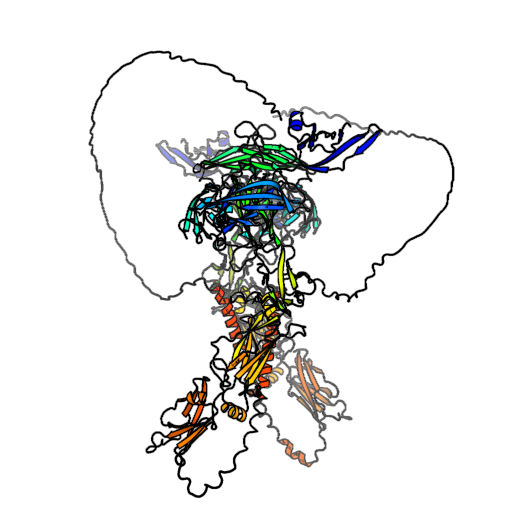 95 GLY A C 1
ATOM 700 O O . GLY A 1 95 ? 17.062 40.75 39.812 1 75.06 95 GLY A O 1
ATOM 701 N N . PRO A 1 96 ? 16.328 42.781 40.531 1 75.75 96 PRO A N 1
ATOM 702 C CA . PRO A 1 96 ? 16.125 42.156 41.844 1 75.75 96 PRO A CA 1
ATOM 703 C C . PRO A 1 96 ? 14.953 41.188 41.875 1 75.75 96 PRO A C 1
ATOM 705 O O . PRO A 1 96 ? 13.992 41.344 41.125 1 75.75 96 PRO A O 1
ATOM 708 N N . HIS A 1 97 ? 14.992 39.969 42.312 1 67.75 97 HIS A N 1
ATOM 709 C CA . HIS A 1 97 ? 14 38.875 42.281 1 67.75 97 HIS A CA 1
ATOM 710 C C . HIS A 1 97 ? 12.75 39.281 43.062 1 67.75 97 HIS A C 1
ATOM 712 O O . HIS A 1 97 ? 11.633 38.875 42.688 1 67.75 97 HIS A O 1
ATOM 718 N N . HIS A 1 98 ? 12.82 39.875 44.219 1 63.12 98 HIS A N 1
ATOM 719 C CA . HIS A 1 98 ? 11.648 40 45.062 1 63.12 98 HIS A CA 1
ATOM 720 C C . HIS A 1 98 ? 11 41.375 44.906 1 63.12 98 HIS A C 1
ATOM 722 O O . HIS A 1 98 ? 11.68 42.406 44.938 1 63.12 98 HIS A O 1
ATOM 728 N N . LYS A 1 99 ? 9.68 41.688 44.75 1 61.62 99 LYS A N 1
ATOM 729 C CA . LYS A 1 99 ? 8.734 42.781 44.906 1 61.62 99 LYS A CA 1
ATOM 730 C C . LYS A 1 99 ? 8.984 43.875 43.844 1 61.62 99 LYS A C 1
ATOM 732 O O . LYS A 1 99 ? 8.758 45.062 44.125 1 61.62 99 LYS A O 1
ATOM 737 N N . THR A 1 100 ? 9.805 43.469 42.812 1 65.62 100 THR A N 1
ATOM 738 C CA . THR A 1 100 ? 10.016 44.594 41.906 1 65.62 100 THR A CA 1
ATOM 739 C C . THR A 1 100 ? 9.156 44.438 40.625 1 65.62 100 THR A C 1
ATOM 741 O O . THR A 1 100 ? 8.961 43.312 40.156 1 65.62 100 THR A O 1
ATOM 744 N N . ASP A 1 101 ? 8.461 45.469 40.469 1 79.06 101 ASP A N 1
ATOM 745 C CA . ASP A 1 101 ? 7.703 45.562 39.219 1 79.06 101 ASP A CA 1
ATOM 746 C C . ASP A 1 101 ? 8.508 46.281 38.125 1 79.06 101 ASP A C 1
ATOM 748 O O . ASP A 1 101 ? 9.266 47.219 38.438 1 79.06 101 ASP A O 1
ATOM 752 N N . ILE A 1 102 ? 8.578 45.75 37 1 87.81 102 ILE A N 1
ATOM 753 C CA . ILE A 1 102 ? 9.188 46.438 35.906 1 87.81 102 ILE A CA 1
ATOM 754 C C . ILE A 1 102 ? 8.164 47.406 35.25 1 87.81 102 ILE A C 1
ATOM 756 O O . ILE A 1 102 ? 7.074 46.969 34.875 1 87.81 102 ILE A O 1
ATOM 760 N N . VAL A 1 103 ? 8.461 48.625 35.312 1 89.5 103 VAL A N 1
ATOM 761 C CA . VAL A 1 103 ? 7.578 49.625 34.719 1 89.5 103 VAL A CA 1
ATOM 762 C C . VAL A 1 103 ? 8.18 50.125 33.406 1 89.5 103 VAL A C 1
ATOM 764 O O . VAL A 1 103 ? 9.352 50.5 33.344 1 89.5 103 VAL A O 1
ATOM 767 N N . TYR A 1 104 ? 7.422 50.125 32.375 1 94.12 104 TYR A N 1
ATOM 768 C CA . TYR A 1 104 ? 7.863 50.531 31.062 1 94.12 104 TYR A CA 1
ATOM 769 C C . TYR A 1 104 ? 7.367 51.938 30.734 1 94.12 104 TYR A C 1
ATOM 771 O O . TYR A 1 104 ? 6.242 52.312 31.109 1 94.12 104 TYR A O 1
ATOM 779 N N . SER A 1 105 ? 8.219 52.688 30.125 1 92.12 105 SER A N 1
ATOM 780 C CA . SER A 1 105 ? 7.859 54 29.641 1 92.12 105 SER A CA 1
ATOM 781 C C . SER A 1 105 ? 8.445 54.281 28.266 1 92.12 105 SER A C 1
ATOM 783 O O . SER A 1 105 ? 9.453 53.688 27.891 1 92.12 105 SER A O 1
ATOM 785 N N . VAL A 1 106 ? 7.762 55.094 27.469 1 95 106 VAL A N 1
ATOM 786 C CA . VAL A 1 106 ? 8.219 55.438 26.125 1 95 106 VAL A CA 1
ATOM 787 C C . VAL A 1 106 ? 8.398 56.938 26 1 95 106 VAL A C 1
ATOM 789 O O . VAL A 1 106 ? 7.637 57.719 26.578 1 95 106 VAL A O 1
ATOM 792 N N . ASP A 1 107 ? 9.336 57.469 25.297 1 93.69 107 ASP A N 1
ATOM 793 C CA . ASP A 1 107 ? 9.609 58.875 25.141 1 93.69 107 ASP A CA 1
ATOM 794 C C . ASP A 1 107 ? 8.641 59.531 24.156 1 93.69 107 ASP A C 1
ATOM 796 O O . ASP A 1 107 ? 8.164 60.656 24.375 1 93.69 107 ASP A O 1
ATOM 800 N N . LYS A 1 108 ? 8.328 58.812 23 1 95.06 108 LYS A N 1
ATOM 801 C CA . LYS A 1 108 ? 7.402 59.312 21.969 1 95.06 108 LYS A CA 1
ATOM 802 C C . LYS A 1 108 ? 6.227 58.344 21.797 1 95.06 108 LYS A C 1
ATOM 804 O O . LYS A 1 108 ? 6.301 57.406 21 1 95.06 108 LYS A O 1
ATOM 809 N N . ASP A 1 109 ? 5.168 58.625 22.391 1 91.62 109 ASP A N 1
ATOM 810 C CA . ASP A 1 109 ? 4.035 57.719 22.438 1 91.62 109 ASP A CA 1
ATOM 811 C C . ASP A 1 109 ? 3.26 57.719 21.125 1 91.62 109 ASP A C 1
ATOM 813 O O . ASP A 1 109 ? 2.428 56.844 20.875 1 91.62 109 ASP A O 1
ATOM 817 N N . TYR A 1 110 ? 3.486 58.719 20.203 1 93.19 110 TYR A N 1
ATOM 818 C CA . TYR A 1 110 ? 2.795 58.75 18.922 1 93.19 110 TYR A CA 1
ATOM 819 C C . TYR A 1 110 ? 3.482 57.844 17.891 1 93.19 110 TYR A C 1
ATOM 821 O O . TYR A 1 110 ? 2.9 57.5 16.859 1 93.19 110 TYR A O 1
ATOM 829 N N . ILE A 1 111 ? 4.699 57.562 18.203 1 95.81 111 ILE A N 1
ATOM 830 C CA . ILE A 1 111 ? 5.438 56.656 17.328 1 95.81 111 ILE A CA 1
ATOM 831 C C . ILE A 1 111 ? 5.211 55.219 17.75 1 95.81 111 ILE A C 1
ATOM 833 O O . ILE A 1 111 ? 4.953 54.344 16.906 1 95.81 111 ILE A O 1
ATOM 837 N N . ALA A 1 112 ? 5.359 54.875 19 1 96.12 112 ALA A N 1
ATOM 838 C CA . ALA A 1 112 ? 5.156 53.531 19.562 1 96.12 112 ALA A CA 1
ATOM 839 C C . ALA A 1 112 ? 4.594 53.625 20.969 1 96.12 112 ALA A C 1
ATOM 841 O O . ALA A 1 112 ? 4.883 54.562 21.719 1 96.12 112 ALA A O 1
ATOM 842 N N . SER A 1 113 ? 3.783 52.656 21.312 1 95.88 113 SER A N 1
ATOM 843 C CA . SER A 1 113 ? 3.232 52.531 22.656 1 95.88 113 SER A CA 1
ATOM 844 C C . SER A 1 113 ? 3.635 51.219 23.297 1 95.88 113 SER A C 1
ATOM 846 O O . SER A 1 113 ? 3.928 50.25 22.609 1 95.88 113 SER A O 1
ATOM 848 N N . VAL A 1 114 ? 3.799 51.25 24.641 1 94.94 114 VAL A N 1
ATOM 849 C CA . VAL A 1 114 ? 4.164 50.031 25.375 1 94.94 114 VAL A CA 1
ATOM 850 C C . VAL A 1 114 ? 3.176 49.812 26.516 1 94.94 114 VAL A C 1
ATOM 852 O O . VAL A 1 114 ? 2.766 50.75 27.188 1 94.94 114 VAL A O 1
ATOM 855 N N . ASP A 1 115 ? 2.762 48.594 26.609 1 91.88 115 ASP A N 1
ATOM 856 C CA . ASP A 1 115 ? 1.83 48.281 27.688 1 91.88 115 ASP A CA 1
ATOM 857 C C . ASP A 1 115 ? 2.574 47.781 28.922 1 91.88 115 ASP A C 1
ATOM 859 O O . ASP A 1 115 ? 3.805 47.844 28.984 1 91.88 115 ASP A O 1
ATOM 863 N N . TYR A 1 116 ? 1.858 47.406 29.953 1 88.75 116 TYR A N 1
ATOM 864 C CA . TYR A 1 116 ? 2.428 47.031 31.234 1 88.75 116 TYR A CA 1
ATOM 865 C C . TYR A 1 116 ? 3.219 45.719 31.125 1 88.75 116 TYR A C 1
ATOM 867 O O . TYR A 1 116 ? 4.109 45.469 31.938 1 88.75 116 TYR A O 1
ATOM 875 N N . SER A 1 117 ? 2.945 44.906 30.125 1 89.25 117 SER A N 1
ATOM 876 C CA . SER A 1 117 ? 3.631 43.625 29.953 1 89.25 117 SER A CA 1
ATOM 877 C C . SER A 1 117 ? 4.859 43.781 29.062 1 89.25 117 SER A C 1
ATOM 879 O O . SER A 1 117 ? 5.574 42.812 28.812 1 89.25 117 SER A O 1
ATOM 881 N N . GLY A 1 118 ? 5.07 45.031 28.656 1 92.62 118 GLY A N 1
ATOM 882 C CA . GLY A 1 118 ? 6.207 45.281 27.781 1 92.62 118 GLY A CA 1
ATOM 883 C C . GLY A 1 118 ? 5.902 45.031 26.328 1 92.62 118 GLY A C 1
ATOM 884 O O . GLY A 1 118 ? 6.809 44.781 25.531 1 92.62 118 GLY A O 1
ATOM 885 N N . LEU A 1 119 ? 4.668 44.875 25.969 1 94.62 119 LEU A N 1
ATOM 886 C CA . LEU A 1 119 ? 4.254 44.719 24.578 1 94.62 119 LEU A CA 1
ATOM 887 C C . LEU A 1 119 ? 4.281 46.031 23.828 1 94.62 119 LEU A C 1
ATOM 889 O O . LEU A 1 119 ? 3.543 46.969 24.188 1 94.62 119 LEU A O 1
ATOM 893 N N . ILE A 1 120 ? 5.062 46.125 22.844 1 96.38 120 ILE A N 1
ATOM 894 C CA . ILE A 1 120 ? 5.203 47.312 22.047 1 96.38 120 ILE A CA 1
ATOM 895 C C . ILE A 1 120 ? 4.23 47.281 20.875 1 96.38 120 ILE A C 1
ATOM 897 O O . ILE A 1 120 ? 4.086 46.25 20.219 1 96.38 120 ILE A O 1
ATOM 901 N N . LEU A 1 121 ? 3.498 48.281 20.625 1 96.12 121 LEU A N 1
ATOM 902 C CA . LEU A 1 121 ? 2.664 48.5 19.438 1 96.12 121 LEU A CA 1
ATOM 903 C C . LEU A 1 121 ? 3.197 49.625 18.578 1 96.12 121 LEU A C 1
ATOM 905 O O . LEU A 1 121 ? 3.316 50.781 19.047 1 96.12 121 LEU A O 1
ATOM 909 N N . ALA A 1 122 ? 3.58 49.406 17.391 1 97 122 ALA A N 1
ATOM 910 C CA . ALA A 1 122 ? 4.059 50.438 16.453 1 97 122 ALA A CA 1
ATOM 911 C C . ALA A 1 122 ? 2.893 51.188 15.852 1 97 122 ALA A C 1
ATOM 913 O O . ALA A 1 122 ? 1.9 50.625 15.422 1 97 122 ALA A O 1
ATOM 914 N N . ILE A 1 123 ? 3.031 52.5 15.773 1 95.44 123 ILE A N 1
ATOM 915 C CA . ILE A 1 123 ? 1.902 53.312 15.352 1 95.44 123 ILE A CA 1
ATOM 916 C C . ILE A 1 123 ? 2.273 54.094 14.086 1 95.44 123 ILE A C 1
ATOM 918 O O . ILE A 1 123 ? 1.665 53.906 13.031 1 95.44 123 ILE A O 1
ATOM 922 N N . THR A 1 124 ? 3.289 55.031 14.195 1 94.94 124 THR A N 1
ATOM 923 C CA . THR A 1 124 ? 3.701 55.875 13.07 1 94.94 124 THR A CA 1
ATOM 924 C C . THR A 1 124 ? 5.203 55.719 12.82 1 94.94 124 THR A C 1
ATOM 926 O O . THR A 1 124 ? 5.973 55.5 13.758 1 94.94 124 THR A O 1
ATOM 929 N N . PRO A 1 125 ? 5.582 55.906 11.508 1 95.06 125 PRO A N 1
ATOM 930 C CA . PRO A 1 125 ? 7.008 55.781 11.195 1 95.06 125 PRO A CA 1
ATOM 931 C C . PRO A 1 125 ? 7.867 56.781 11.961 1 95.06 125 PRO A C 1
ATOM 933 O O . PRO A 1 125 ? 7.469 57.938 12.148 1 95.06 125 PRO A O 1
ATOM 936 N N . GLY A 1 126 ? 9.008 56.25 12.539 1 95.38 126 GLY A N 1
ATOM 937 C CA . GLY A 1 126 ? 9.93 57.062 13.32 1 95.38 126 GLY A CA 1
ATOM 938 C C . GLY A 1 126 ? 10.758 56.25 14.297 1 95.38 126 GLY A C 1
ATOM 939 O O . GLY A 1 126 ? 10.891 55.031 14.141 1 95.38 126 GLY A O 1
ATOM 940 N N . HIS A 1 127 ? 11.453 56.969 15.219 1 96.12 127 HIS A N 1
ATOM 941 C CA . HIS A 1 127 ? 12.305 56.344 16.219 1 96.12 127 HIS A CA 1
ATOM 942 C C . HIS A 1 127 ? 11.805 56.625 17.625 1 96.12 127 HIS A C 1
ATOM 944 O O . HIS A 1 127 ? 11.43 57.781 17.938 1 96.12 127 HIS A O 1
ATOM 950 N N . ALA A 1 128 ? 11.609 55.594 18.422 1 96.44 128 ALA A N 1
ATOM 951 C CA . ALA A 1 128 ? 11.211 55.75 19.812 1 96.44 128 ALA A CA 1
ATOM 952 C C . ALA A 1 128 ? 12.102 54.906 20.734 1 96.44 128 ALA A C 1
ATOM 954 O O . ALA A 1 128 ? 12.719 53.938 20.281 1 96.44 128 ALA A O 1
ATOM 955 N N . THR A 1 129 ? 12.297 55.344 21.922 1 96.56 129 THR A N 1
ATOM 956 C CA . THR A 1 129 ? 13.07 54.594 22.922 1 96.56 129 THR A CA 1
ATOM 957 C C . THR A 1 129 ? 12.18 54.156 24.094 1 96.56 129 THR A C 1
ATOM 959 O O . THR A 1 129 ? 11.5 55 24.703 1 96.56 129 THR A O 1
ATOM 962 N N . VAL A 1 130 ? 12.156 52.938 24.359 1 95.62 130 VAL A N 1
ATOM 963 C CA . VAL A 1 130 ? 11.406 52.375 25.484 1 95.62 130 VAL A CA 1
ATOM 964 C C . VAL A 1 130 ? 12.352 52.125 26.656 1 95.62 130 VAL A C 1
ATOM 966 O O . VAL A 1 130 ? 13.398 51.5 26.5 1 95.62 130 VAL A O 1
ATOM 969 N N . THR A 1 131 ? 11.984 52.625 27.812 1 94.94 131 THR A N 1
ATOM 970 C CA . THR A 1 131 ? 12.789 52.438 29.016 1 94.94 131 THR A CA 1
ATOM 971 C C . THR A 1 131 ? 12.078 51.531 30.016 1 94.94 131 THR A C 1
ATOM 973 O O . THR A 1 131 ? 10.914 51.781 30.344 1 94.94 131 THR A O 1
ATOM 976 N N . GLY A 1 132 ? 12.703 50.5 30.375 1 92.31 132 GLY A N 1
ATOM 977 C CA . GLY A 1 132 ? 12.242 49.656 31.469 1 92.31 132 GLY A CA 1
ATOM 978 C C . GLY A 1 132 ? 12.977 49.906 32.781 1 92.31 132 GLY A C 1
ATOM 979 O O . GLY A 1 132 ? 14.211 49.938 32.781 1 92.31 132 GLY A O 1
ATOM 980 N N . THR A 1 133 ? 12.18 50.094 33.875 1 90.31 133 THR A N 1
ATOM 981 C CA . THR A 1 133 ? 12.766 50.406 35.156 1 90.31 133 THR A CA 1
ATOM 982 C C . THR A 1 133 ? 12.242 49.438 36.219 1 90.31 133 THR A C 1
ATOM 984 O O . THR A 1 133 ? 11.031 49.25 36.344 1 90.31 133 THR A O 1
ATOM 987 N N . ALA A 1 134 ? 13.156 48.844 36.844 1 88 134 ALA A N 1
ATOM 988 C CA . ALA A 1 134 ? 12.789 48.031 38 1 88 134 ALA A CA 1
ATOM 989 C C . ALA A 1 134 ? 12.633 48.906 39.25 1 88 134 ALA A C 1
ATOM 991 O O . ALA A 1 134 ? 13.602 49.531 39.719 1 88 134 ALA A O 1
ATOM 992 N N . GLN A 1 135 ? 11.359 49.031 39.688 1 83.12 135 GLN A N 1
ATOM 993 C CA . GLN A 1 135 ? 11.117 49.938 40.781 1 83.12 135 GLN A CA 1
ATOM 994 C C . GLN A 1 135 ? 10.32 49.25 41.906 1 83.12 135 GLN A C 1
ATOM 996 O O . GLN A 1 135 ? 9.68 48.25 41.656 1 83.12 135 GLN A O 1
ATOM 1001 N N . SER A 1 136 ? 10.594 49.625 43.094 1 78.06 136 SER A N 1
ATOM 1002 C CA . SER A 1 136 ? 9.82 49.188 44.25 1 78.06 136 SER A CA 1
ATOM 1003 C C . SER A 1 136 ? 9.164 50.344 44.969 1 78.06 136 SER A C 1
ATOM 1005 O O . SER A 1 136 ? 9.695 51.469 44.969 1 78.06 136 SER A O 1
ATOM 1007 N N . SER A 1 137 ? 7.809 50.281 45.156 1 68.31 137 SER A N 1
ATOM 1008 C CA . SER A 1 137 ? 7.117 51.312 45.938 1 68.31 137 SER A CA 1
ATOM 1009 C C . SER A 1 137 ? 7.328 51.125 47.438 1 68.31 137 SER A C 1
ATOM 1011 O O . SER A 1 137 ? 7.207 50 47.938 1 68.31 137 SER A O 1
ATOM 1013 N N . GLU A 1 138 ? 8.227 51.875 48.031 1 61.69 138 GLU A N 1
ATOM 1014 C CA . GLU A 1 138 ? 8.344 51.812 49.5 1 61.69 138 GLU A CA 1
ATOM 1015 C C . GLU A 1 138 ? 7 52.094 50.156 1 61.69 138 GLU A C 1
ATOM 1017 O O . GLU A 1 138 ? 6.27 53 49.75 1 61.69 138 GLU A O 1
ATOM 1022 N N . PRO A 1 139 ? 6.5 51.219 51.062 1 57.97 139 PRO A N 1
ATOM 1023 C CA . PRO A 1 139 ? 5.227 51.344 51.781 1 57.97 139 PRO A CA 1
ATOM 1024 C C . PRO A 1 139 ? 5.039 52.75 52.375 1 57.97 139 PRO A C 1
ATOM 1026 O O . PRO A 1 139 ? 3.924 53.281 52.406 1 57.97 139 PRO A O 1
ATOM 1029 N N . SER A 1 140 ? 5.98 53.281 53.188 1 57.34 140 SER A N 1
ATOM 1030 C CA . SER A 1 140 ? 5.645 54.312 54.156 1 57.34 140 SER A CA 1
ATOM 1031 C C . SER A 1 140 ? 5.594 55.688 53.5 1 57.34 140 SER A C 1
ATOM 1033 O O . SER A 1 140 ? 4.977 56.625 54.031 1 57.34 140 SER A O 1
ATOM 1035 N N . GLY A 1 141 ? 6.297 55.938 52.344 1 55.84 141 GLY A N 1
ATOM 1036 C CA . GLY A 1 141 ? 6.301 57.344 51.969 1 55.84 141 GLY A CA 1
ATOM 1037 C C . GLY A 1 141 ? 6.133 57.531 50.469 1 55.84 141 GLY A C 1
ATOM 1038 O O . GLY A 1 141 ? 6.227 58.656 49.969 1 55.84 141 GLY A O 1
ATOM 1039 N N . GLY A 1 142 ? 5.477 56.562 49.75 1 60.44 142 GLY A N 1
ATOM 1040 C CA . GLY A 1 142 ? 5.047 56.75 48.375 1 60.44 142 GLY A CA 1
ATOM 1041 C C . GLY A 1 142 ? 6.203 56.875 47.406 1 60.44 142 GLY A C 1
ATOM 1042 O O . GLY A 1 142 ? 6.004 57.188 46.219 1 60.44 142 GLY A O 1
ATOM 1043 N N . SER A 1 143 ? 7.438 57.031 47.938 1 66.94 143 SER A N 1
ATOM 1044 C CA . SER A 1 143 ? 8.555 57.312 47.031 1 66.94 143 SER A CA 1
ATOM 1045 C C . SER A 1 143 ? 8.938 56.062 46.25 1 66.94 143 SER A C 1
ATOM 1047 O O . SER A 1 143 ? 8.914 54.938 46.75 1 66.94 143 SER A O 1
ATOM 1049 N N . VAL A 1 144 ? 9.031 56.125 44.906 1 73.25 144 VAL A N 1
ATOM 1050 C CA . VAL A 1 144 ? 9.414 55.062 43.969 1 73.25 144 VAL A CA 1
ATOM 1051 C C . VAL A 1 144 ? 10.938 54.969 43.875 1 73.25 144 VAL A C 1
ATOM 1053 O O . VAL A 1 144 ? 11.609 56 43.656 1 73.25 144 VAL A O 1
ATOM 1056 N N . PHE A 1 145 ? 11.609 53.969 44.406 1 78 145 PHE A N 1
ATOM 1057 C CA . PHE A 1 145 ? 13.047 53.719 44.281 1 78 145 PHE A CA 1
ATOM 1058 C C . PHE A 1 145 ? 13.352 52.938 43 1 78 145 PHE A C 1
ATOM 1060 O O . PHE A 1 145 ? 12.742 51.906 42.75 1 78 145 PHE A O 1
ATOM 1067 N N . ILE A 1 146 ? 14.227 53.469 42.062 1 82.88 146 ILE A N 1
ATOM 1068 C CA . ILE A 1 146 ? 14.648 52.844 40.812 1 82.88 146 ILE A CA 1
ATOM 1069 C C . ILE A 1 146 ? 15.914 52.031 41.062 1 82.88 146 ILE A C 1
ATOM 1071 O O . ILE A 1 146 ? 16.953 52.562 41.469 1 82.88 146 ILE A O 1
ATOM 1075 N N . TYR A 1 147 ? 15.859 50.75 40.938 1 82.62 147 TYR A N 1
ATOM 1076 C CA . TYR A 1 147 ? 16.984 49.844 41.156 1 82.62 147 TYR A CA 1
ATOM 1077 C C . TYR A 1 147 ? 17.859 49.781 39.906 1 82.62 147 TYR A C 1
ATOM 1079 O O . TYR A 1 147 ? 19.094 49.812 39.969 1 82.62 147 TYR A O 1
ATOM 1087 N N . SER A 1 148 ? 17.297 49.469 38.844 1 87.5 148 SER A N 1
ATOM 1088 C CA . SER A 1 148 ? 17.984 49.281 37.562 1 87.5 148 SER A CA 1
ATOM 1089 C C . SER A 1 148 ? 17.094 49.688 36.375 1 87.5 148 SER A C 1
ATOM 1091 O O . SER A 1 148 ? 15.867 49.656 36.5 1 87.5 148 SER A O 1
ATOM 1093 N N . SER A 1 149 ? 17.75 50.188 35.281 1 90.38 149 SER A N 1
ATOM 1094 C CA . SER A 1 149 ? 17 50.562 34.094 1 90.38 149 SER A CA 1
ATOM 1095 C C . SER A 1 149 ? 17.75 50.156 32.844 1 90.38 149 SER A C 1
ATOM 1097 O O . SER A 1 149 ? 18.969 50.031 32.844 1 90.38 149 SER A O 1
ATOM 1099 N N . ASP A 1 150 ? 17.031 49.781 31.859 1 93.88 150 ASP A N 1
ATOM 1100 C CA . ASP A 1 150 ? 17.562 49.5 30.516 1 93.88 150 ASP A CA 1
ATOM 1101 C C . ASP A 1 150 ? 16.656 50.062 29.438 1 93.88 150 ASP A C 1
ATOM 1103 O O . ASP A 1 150 ? 15.523 50.5 29.719 1 93.88 150 ASP A O 1
ATOM 1107 N N . THR A 1 151 ? 17.25 50.25 28.234 1 95.25 151 THR A N 1
ATOM 1108 C CA . THR A 1 151 ? 16.469 50.875 27.172 1 95.25 151 THR A CA 1
ATOM 1109 C C . THR A 1 151 ? 16.469 50 25.922 1 95.25 151 THR A C 1
ATOM 1111 O O . THR A 1 151 ? 17.375 49.188 25.703 1 95.25 151 THR A O 1
ATOM 1114 N N . VAL A 1 152 ? 15.43 50 25.172 1 96.19 152 VAL A N 1
ATOM 1115 C CA . VAL A 1 152 ? 15.266 49.344 23.891 1 96.19 152 VAL A CA 1
ATOM 1116 C C . VAL A 1 152 ? 14.969 50.406 22.812 1 96.19 152 VAL A C 1
ATOM 1118 O O . VAL A 1 152 ? 14.102 51.25 22.984 1 96.19 152 VAL A O 1
ATOM 1121 N N . ASN A 1 153 ? 15.719 50.375 21.703 1 96 153 ASN A N 1
ATOM 1122 C CA . ASN A 1 153 ? 15.477 51.25 20.562 1 96 153 ASN A CA 1
ATOM 1123 C C . ASN A 1 153 ? 14.438 50.656 19.609 1 96 153 ASN A C 1
ATOM 1125 O O . ASN A 1 153 ? 14.641 49.562 19.062 1 96 153 ASN A O 1
ATOM 1129 N N . VAL A 1 154 ? 13.383 51.375 19.453 1 96.5 154 VAL A N 1
ATOM 1130 C CA . VAL A 1 154 ? 12.312 50.906 18.578 1 96.5 154 VAL A CA 1
ATOM 1131 C C . VAL A 1 154 ? 12.273 51.781 17.328 1 96.5 154 VAL A C 1
ATOM 1133 O O . VAL A 1 154 ? 12.07 53 17.406 1 96.5 154 VAL A O 1
ATOM 1136 N N . ARG A 1 155 ? 12.492 51.188 16.203 1 96.69 155 ARG A N 1
ATOM 1137 C CA . ARG A 1 155 ? 12.398 51.844 14.906 1 96.69 155 ARG A CA 1
ATOM 1138 C C . ARG A 1 155 ? 11.141 51.406 14.156 1 96.69 155 ARG A C 1
ATOM 1140 O O . ARG A 1 155 ? 10.953 50.219 13.898 1 96.69 155 ARG A O 1
ATOM 1147 N N . VAL A 1 156 ? 10.227 52.312 13.836 1 96.56 156 VAL A N 1
ATOM 1148 C CA . VAL A 1 156 ? 9.031 52 13.055 1 96.56 156 VAL A CA 1
ATOM 1149 C C . VAL A 1 156 ? 9.234 52.469 11.609 1 96.56 156 VAL A C 1
ATOM 1151 O O . VAL A 1 156 ? 9.492 53.656 11.352 1 96.56 156 VAL A O 1
ATOM 1154 N N . VAL A 1 157 ? 9.148 51.5 10.664 1 95.19 157 VAL A N 1
ATOM 1155 C CA . VAL A 1 157 ? 9.43 51.781 9.266 1 95.19 157 VAL A CA 1
ATOM 1156 C C . VAL A 1 157 ? 8.305 51.25 8.391 1 95.19 157 VAL A C 1
ATOM 1158 O O . VAL A 1 157 ? 7.516 50.406 8.828 1 95.19 157 VAL A O 1
ATOM 1161 N N . ARG A 1 158 ? 8.203 51.812 7.121 1 94.62 158 ARG A N 1
ATOM 1162 C CA . ARG A 1 158 ? 7.348 51.25 6.082 1 94.62 158 ARG A CA 1
ATOM 1163 C C . ARG A 1 158 ? 8.156 50.406 5.086 1 94.62 158 ARG A C 1
ATOM 1165 O O . ARG A 1 158 ? 9.281 50.781 4.734 1 94.62 158 ARG A O 1
ATOM 1172 N N . LEU A 1 159 ? 7.629 49.344 4.719 1 94.31 159 LEU A N 1
ATOM 1173 C CA . LEU A 1 159 ? 8.359 48.438 3.824 1 94.31 159 LEU A CA 1
ATOM 1174 C C . LEU A 1 159 ? 8.531 49.062 2.447 1 94.31 159 LEU A C 1
ATOM 1176 O O . LEU A 1 159 ? 7.613 49.719 1.929 1 94.31 159 LEU A O 1
ATOM 1180 N N . ARG A 1 160 ? 9.672 48.875 1.848 1 93.06 160 ARG A N 1
ATOM 1181 C CA . ARG A 1 160 ? 9.969 49.406 0.522 1 93.06 160 ARG A CA 1
ATOM 1182 C C . ARG A 1 160 ? 10.07 48.281 -0.506 1 93.06 160 ARG A C 1
ATOM 1184 O O . ARG A 1 160 ? 10.031 48.531 -1.712 1 93.06 160 ARG A O 1
ATOM 1191 N N . GLY A 1 161 ? 10.219 47.125 -0.012 1 93.38 161 GLY A N 1
ATOM 1192 C CA . GLY A 1 161 ? 10.344 45.969 -0.867 1 93.38 161 GLY A CA 1
ATOM 1193 C C . GLY A 1 161 ? 10.477 44.688 -0.09 1 93.38 161 GLY A C 1
ATOM 1194 O O . GLY A 1 161 ? 10.625 44.688 1.134 1 93.38 161 GLY A O 1
ATOM 1195 N N . VAL A 1 162 ? 10.312 43.594 -0.854 1 94.56 162 VAL A N 1
ATOM 1196 C CA . VAL A 1 162 ? 10.414 42.281 -0.223 1 94.56 162 VAL A CA 1
ATOM 1197 C C . VAL A 1 162 ? 11.406 41.406 -0.988 1 94.56 162 VAL A C 1
ATOM 1199 O O . VAL A 1 162 ? 11.672 41.656 -2.168 1 94.56 162 VAL A O 1
ATOM 1202 N N . ARG A 1 163 ? 11.984 40.5 -0.243 1 96.31 163 ARG A N 1
ATOM 1203 C CA . ARG A 1 163 ? 12.922 39.531 -0.833 1 96.31 163 ARG A CA 1
ATOM 1204 C C . ARG A 1 163 ? 12.664 38.125 -0.33 1 96.31 163 ARG A C 1
ATOM 1206 O O . ARG A 1 163 ? 12.352 37.938 0.847 1 96.31 163 ARG A O 1
ATOM 1213 N N . ILE A 1 164 ? 12.852 37.188 -1.234 1 96.56 164 ILE A N 1
ATOM 1214 C CA . ILE A 1 164 ? 12.688 35.781 -0.868 1 96.56 164 ILE A CA 1
ATOM 1215 C C . ILE A 1 164 ? 13.984 35.25 -0.25 1 96.56 164 ILE A C 1
ATOM 1217 O O . ILE A 1 164 ? 15.07 35.469 -0.799 1 96.56 164 ILE A O 1
ATOM 1221 N N . VAL A 1 165 ? 13.844 34.656 0.859 1 95.88 165 VAL A N 1
ATOM 1222 C CA . VAL A 1 165 ? 14.992 34.062 1.515 1 95.88 165 VAL A CA 1
ATOM 1223 C C . VAL A 1 165 ? 14.945 32.531 1.332 1 95.88 165 VAL A C 1
ATOM 1225 O O . VAL A 1 165 ? 14.047 31.875 1.844 1 95.88 165 VAL A O 1
ATOM 1228 N N . ILE A 1 166 ? 15.898 32.062 0.6 1 93.5 166 ILE A N 1
ATOM 1229 C CA . ILE A 1 166 ? 16.078 30.625 0.377 1 93.5 166 ILE A CA 1
ATOM 1230 C C . ILE A 1 166 ? 17.5 30.219 0.712 1 93.5 166 ILE A C 1
ATOM 1232 O O . ILE A 1 166 ? 18.453 30.938 0.382 1 93.5 166 ILE A O 1
ATOM 1236 N N . PRO A 1 167 ? 17.625 29.203 1.419 1 88.56 167 PRO A N 1
ATOM 1237 C CA . PRO A 1 167 ? 18.969 28.828 1.869 1 88.56 167 PRO A CA 1
ATOM 1238 C C . PRO A 1 167 ? 19.891 28.438 0.716 1 88.56 167 PRO A C 1
ATOM 1240 O O . PRO A 1 167 ? 21.094 28.672 0.784 1 88.56 167 PRO A O 1
ATOM 1243 N N . SER A 1 168 ? 19.375 27.688 -0.278 1 91.25 168 SER A N 1
ATOM 1244 C CA . SER A 1 168 ? 20.188 27.281 -1.414 1 91.25 168 SER A CA 1
ATOM 1245 C C . SER A 1 168 ? 19.391 27.312 -2.713 1 91.25 168 SER A C 1
ATOM 1247 O O . SER A 1 168 ? 18.172 27.125 -2.705 1 91.25 168 SER A O 1
ATOM 1249 N N . THR A 1 169 ? 20.172 27.672 -3.771 1 94 169 THR A N 1
ATOM 1250 C CA . THR A 1 169 ? 19.516 27.734 -5.07 1 94 169 THR A CA 1
ATOM 1251 C C . THR A 1 169 ? 19.766 26.453 -5.871 1 94 169 THR A C 1
ATOM 1253 O O . THR A 1 169 ? 19.188 26.281 -6.949 1 94 169 THR A O 1
ATOM 1256 N N . THR A 1 170 ? 20.703 25.641 -5.434 1 94.5 170 THR A N 1
ATOM 1257 C CA . THR A 1 170 ? 20.969 24.344 -6.039 1 94.5 170 THR A CA 1
ATOM 1258 C C . THR A 1 170 ? 20.594 23.219 -5.074 1 94.5 170 THR A C 1
ATOM 1260 O O . THR A 1 170 ? 21.281 23 -4.07 1 94.5 170 THR A O 1
ATOM 1263 N N . LEU A 1 171 ? 19.531 22.531 -5.484 1 95.19 171 LEU A N 1
ATOM 1264 C CA . LEU A 1 171 ? 18.984 21.547 -4.555 1 95.19 171 LEU A CA 1
ATOM 1265 C C . LEU A 1 171 ? 18.906 20.172 -5.211 1 95.19 171 LEU A C 1
ATOM 1267 O O . LEU A 1 171 ? 18.906 20.062 -6.438 1 95.19 171 LEU A O 1
ATOM 1271 N N . VAL A 1 172 ? 18.906 19.125 -4.332 1 94.94 172 VAL A N 1
ATOM 1272 C CA . VAL A 1 172 ? 18.781 17.75 -4.805 1 94.94 172 VAL A CA 1
ATOM 1273 C C . VAL A 1 172 ? 17.328 17.312 -4.797 1 94.94 172 VAL A C 1
ATOM 1275 O O . VAL A 1 172 ? 16.5 17.891 -4.086 1 94.94 172 VAL A O 1
ATOM 1278 N N . THR A 1 173 ? 17.016 16.281 -5.555 1 94.75 173 THR A N 1
ATOM 1279 C CA . THR A 1 173 ? 15.633 15.828 -5.664 1 94.75 173 THR A CA 1
ATOM 1280 C C . THR A 1 173 ? 15.188 15.141 -4.379 1 94.75 173 THR A C 1
ATOM 1282 O O . THR A 1 173 ? 15.992 14.492 -3.707 1 94.75 173 THR A O 1
ATOM 1285 N N . GLY A 1 174 ? 13.852 15.305 -4.02 1 93.06 174 GLY A N 1
ATOM 1286 C CA . GLY A 1 174 ? 13.219 14.562 -2.941 1 93.06 174 GLY A CA 1
ATOM 1287 C C . GLY A 1 174 ? 13.398 15.219 -1.584 1 93.06 174 GLY A C 1
ATOM 1288 O O . GLY A 1 174 ? 13.289 14.547 -0.552 1 93.06 174 GLY A O 1
ATOM 1289 N N . GLU A 1 175 ? 13.758 16.438 -1.529 1 92.88 175 GLU A N 1
ATOM 1290 C CA . GLU A 1 175 ? 13.984 17.109 -0.259 1 92.88 175 GLU A CA 1
ATOM 1291 C C . GLU A 1 175 ? 12.961 18.234 -0.044 1 92.88 175 GLU A C 1
ATOM 1293 O O . GLU A 1 175 ? 12.305 18.672 -0.992 1 92.88 175 GLU A O 1
ATOM 1298 N N . GLU A 1 176 ? 12.852 18.625 1.243 1 93.38 176 GLU A N 1
ATOM 1299 C CA . GLU A 1 176 ? 11.945 19.703 1.631 1 93.38 176 GLU A CA 1
ATOM 1300 C C . GLU A 1 176 ? 12.68 20.781 2.422 1 93.38 176 GLU A C 1
ATOM 1302 O O . GLU A 1 176 ? 13.414 20.469 3.363 1 93.38 176 GLU A O 1
ATOM 1307 N N . LEU A 1 177 ? 12.5 22 2.018 1 95 177 LEU A N 1
ATOM 1308 C CA . LEU A 1 177 ? 13.148 23.141 2.668 1 95 177 LEU A CA 1
ATOM 1309 C C . LEU A 1 177 ? 12.141 24.25 2.941 1 95 177 LEU A C 1
ATOM 1311 O O . LEU A 1 177 ? 11.086 24.312 2.305 1 95 177 LEU A O 1
ATOM 1315 N N . SER A 1 178 ? 12.555 25.094 3.861 1 95.56 178 SER A N 1
ATOM 1316 C CA . SER A 1 178 ? 11.711 26.234 4.188 1 95.56 178 SER A CA 1
ATOM 1317 C C . SER A 1 178 ? 12.125 27.469 3.395 1 95.56 178 SER A C 1
ATOM 1319 O O . SER A 1 178 ? 13.312 27.703 3.166 1 95.56 178 SER A O 1
ATOM 1321 N N . VAL A 1 179 ? 11.133 28.219 2.965 1 96.19 179 VAL A N 1
ATOM 1322 C CA . VAL A 1 179 ? 11.336 29.516 2.318 1 96.19 179 VAL A CA 1
ATOM 1323 C C . VAL A 1 179 ? 10.453 30.578 2.988 1 96.19 179 VAL A C 1
ATOM 1325 O O . VAL A 1 179 ? 9.328 30.281 3.402 1 96.19 179 VAL A O 1
ATOM 1328 N N . TYR A 1 180 ? 11 31.734 3.139 1 97.31 180 TYR A N 1
ATOM 1329 C CA . TYR A 1 180 ? 10.203 32.812 3.705 1 97.31 180 TYR A CA 1
ATOM 1330 C C . TYR A 1 180 ? 10.609 34.156 3.119 1 97.31 180 TYR A C 1
ATOM 1332 O O . TYR A 1 180 ? 11.523 34.25 2.295 1 97.31 180 TYR A O 1
ATOM 1340 N N . VAL A 1 181 ? 9.875 35.219 3.502 1 97.12 181 VAL A N 1
ATOM 1341 C CA . VAL A 1 181 ? 10.078 36.531 2.918 1 97.12 181 VAL A CA 1
ATOM 1342 C C . VAL A 1 181 ? 10.633 37.5 3.973 1 97.12 181 VAL A C 1
ATOM 1344 O O . VAL A 1 181 ? 10.273 37.406 5.148 1 97.12 181 VAL A O 1
ATOM 1347 N N . GLU A 1 182 ? 11.57 38.312 3.555 1 96.5 182 GLU A N 1
ATOM 1348 C CA . GLU A 1 182 ? 12.094 39.406 4.359 1 96.5 182 GLU A CA 1
ATOM 1349 C C . GLU A 1 182 ? 11.945 40.75 3.627 1 96.5 182 GLU A C 1
ATOM 1351 O O . GLU A 1 182 ? 11.719 40.781 2.416 1 96.5 182 GLU A O 1
ATOM 1356 N N . GLY A 1 183 ? 11.992 41.75 4.422 1 94.94 183 GLY A N 1
ATOM 1357 C CA . GLY A 1 183 ? 12.031 43.062 3.814 1 94.94 183 GLY A CA 1
ATOM 1358 C C . GLY A 1 183 ? 13.398 43.438 3.275 1 94.94 183 GLY A C 1
ATOM 1359 O O . GLY A 1 183 ? 14.406 42.844 3.652 1 94.94 183 GLY A O 1
ATOM 1360 N N . THR A 1 184 ? 13.461 44.375 2.355 1 93.88 184 THR A N 1
ATOM 1361 C CA . THR A 1 184 ? 14.727 44.781 1.748 1 93.88 184 THR A CA 1
ATOM 1362 C C . THR A 1 184 ? 15.492 45.719 2.674 1 93.88 184 THR A C 1
ATOM 1364 O O . THR A 1 184 ? 16.703 45.906 2.523 1 93.88 184 THR A O 1
ATOM 1367 N N . GLY A 1 185 ? 14.797 46.219 3.654 1 89.88 185 GLY A N 1
ATOM 1368 C CA . GLY A 1 185 ? 15.461 47.094 4.59 1 89.88 185 GLY A CA 1
ATOM 1369 C C . GLY A 1 185 ? 16.25 46.375 5.66 1 89.88 185 GLY A C 1
ATOM 1370 O O . GLY A 1 185 ? 16.172 45.156 5.77 1 89.88 185 GLY A O 1
ATOM 1371 N N . ASP A 1 186 ? 16.953 47.156 6.453 1 88.81 186 ASP A N 1
ATOM 1372 C CA . ASP A 1 186 ? 17.812 46.562 7.484 1 88.81 186 ASP A CA 1
ATOM 1373 C C . ASP A 1 186 ? 16.969 46.031 8.656 1 88.81 186 ASP A C 1
ATOM 1375 O O . ASP A 1 186 ? 16.156 46.781 9.211 1 88.81 186 ASP A O 1
ATOM 1379 N N . GLY A 1 187 ? 17.094 44.781 8.953 1 88.69 187 GLY A N 1
ATOM 1380 C CA . GLY A 1 187 ? 16.453 44.188 10.125 1 88.69 187 GLY A CA 1
ATOM 1381 C C . GLY A 1 187 ? 14.984 43.906 9.914 1 88.69 187 GLY A C 1
ATOM 1382 O O . GLY A 1 187 ? 14.234 43.75 10.875 1 88.69 187 GLY A O 1
ATOM 1383 N N . GLU A 1 188 ? 14.547 43.969 8.68 1 94.31 188 GLU A N 1
ATOM 1384 C CA . GLU A 1 188 ? 13.133 43.688 8.398 1 94.31 188 GLU A CA 1
ATOM 1385 C C . GLU A 1 188 ? 12.875 42.188 8.242 1 94.31 188 GLU A C 1
ATOM 1387 O O . GLU A 1 188 ? 12.734 41.688 7.121 1 94.31 188 GLU A O 1
ATOM 1392 N N . THR A 1 189 ? 12.844 41.531 9.336 1 95.75 189 THR A N 1
ATOM 1393 C CA . THR A 1 189 ? 12.539 40.094 9.383 1 95.75 189 THR A CA 1
ATOM 1394 C C . THR A 1 189 ? 11.047 39.875 9.617 1 95.75 189 THR A C 1
ATOM 1396 O O . THR A 1 189 ? 10.305 40.812 9.859 1 95.75 189 THR A O 1
ATOM 1399 N N . PRO A 1 190 ? 10.594 38.688 9.547 1 96.62 190 PRO A N 1
ATOM 1400 C CA . PRO A 1 190 ? 9.164 38.438 9.789 1 96.62 190 PRO A CA 1
ATOM 1401 C C . PRO A 1 190 ? 8.703 38.938 11.156 1 96.62 190 PRO A C 1
ATOM 1403 O O . PRO A 1 190 ? 7.516 39.219 11.344 1 96.62 190 PRO A O 1
ATOM 1406 N N . PHE A 1 191 ? 9.547 39.156 12.078 1 96.38 191 PHE A N 1
ATOM 1407 C CA . PHE A 1 191 ? 9.203 39.75 13.367 1 96.38 191 PHE A CA 1
ATOM 1408 C C . PHE A 1 191 ? 8.734 41.188 13.188 1 96.38 191 PHE A C 1
ATOM 1410 O O . PHE A 1 191 ? 7.969 41.719 14.008 1 96.38 191 PHE A O 1
ATOM 1417 N N . SER A 1 192 ? 9.156 41.781 12.133 1 96.44 192 SER A N 1
ATOM 1418 C CA . SER A 1 192 ? 8.891 43.188 11.922 1 96.44 192 SER A CA 1
ATOM 1419 C C . SER A 1 192 ? 7.508 43.406 11.32 1 96.44 192 SER A C 1
ATOM 1421 O O . SER A 1 192 ? 6.875 44.438 11.562 1 96.44 192 SER A O 1
ATOM 1423 N N . PHE A 1 193 ? 7.031 42.469 10.531 1 95.62 193 PHE A N 1
ATOM 1424 C CA . PHE A 1 193 ? 5.828 42.812 9.789 1 95.62 193 PHE A CA 1
ATOM 1425 C C . PHE A 1 193 ? 4.773 41.719 9.93 1 95.62 193 PHE A C 1
ATOM 1427 O O . PHE A 1 193 ? 3.594 41.938 9.641 1 95.62 193 PHE A O 1
ATOM 1434 N N . ALA A 1 194 ? 5.098 40.562 10.305 1 95.06 194 ALA A N 1
ATOM 1435 C CA . ALA A 1 194 ? 4.176 39.438 10.203 1 95.06 194 ALA A CA 1
ATOM 1436 C C . ALA A 1 194 ? 3.057 39.562 11.234 1 95.06 194 ALA A C 1
ATOM 1438 O O . ALA A 1 194 ? 1.995 38.938 11.078 1 95.06 194 ALA A O 1
ATOM 1439 N N . SER A 1 195 ? 3.232 40.312 12.32 1 94.06 195 SER A N 1
ATOM 1440 C CA . SER A 1 195 ? 2.225 40.438 13.367 1 94.06 195 SER A CA 1
ATOM 1441 C C . SER A 1 195 ? 1.297 41.594 13.117 1 94.06 195 SER A C 1
ATOM 1443 O O . SER A 1 195 ? 0.395 41.875 13.914 1 94.06 195 SER A O 1
ATOM 1445 N N . SER A 1 196 ? 1.438 42.281 12.078 1 94 196 SER A N 1
ATOM 1446 C CA . SER A 1 196 ? 0.652 43.469 11.805 1 94 196 SER A CA 1
ATOM 1447 C C . SER A 1 196 ? -0.807 43.125 11.531 1 94 196 SER A C 1
ATOM 1449 O O . SER A 1 196 ? -1.104 42.062 10.977 1 94 196 SER A O 1
ATOM 1451 N N . VAL A 1 197 ? -1.771 43.969 11.945 1 90.62 197 VAL A N 1
ATOM 1452 C CA . VAL A 1 197 ? -3.203 43.844 11.688 1 90.62 197 VAL A CA 1
ATOM 1453 C C . VAL A 1 197 ? -3.748 45.156 11.117 1 90.62 197 VAL A C 1
ATOM 1455 O O . VAL A 1 197 ? -3.719 46.188 11.781 1 90.62 197 VAL A O 1
ATOM 1458 N N . PRO A 1 198 ? -4.254 45.281 9.953 1 88.44 198 PRO A N 1
ATOM 1459 C CA . PRO A 1 198 ? -4.359 44.156 9.008 1 88.44 198 PRO A CA 1
ATOM 1460 C C . PRO A 1 198 ? -3 43.688 8.508 1 88.44 198 PRO A C 1
ATOM 1462 O O . PRO A 1 198 ? -2.062 44.469 8.398 1 88.44 198 PRO A O 1
ATOM 1465 N N . GLY A 1 199 ? -2.951 42.531 8.234 1 91 199 GLY A N 1
ATOM 1466 C CA . GLY A 1 199 ? -1.677 41.906 7.883 1 91 199 GLY A CA 1
ATOM 1467 C C . GLY A 1 199 ? -1.408 41.906 6.391 1 91 199 GLY A C 1
ATOM 1468 O O . GLY A 1 199 ? -2.307 42.188 5.594 1 91 199 GLY A O 1
ATOM 1469 N N . LEU A 1 200 ? -0.151 41.625 6.07 1 92.94 200 LEU A N 1
ATOM 1470 C CA . LEU A 1 200 ? 0.249 41.5 4.676 1 92.94 200 LEU A CA 1
ATOM 1471 C C . LEU A 1 200 ? -0.25 40.156 4.105 1 92.94 200 LEU A C 1
ATOM 1473 O O . LEU A 1 200 ? -0.395 39.188 4.836 1 92.94 200 LEU A O 1
ATOM 1477 N N . THR A 1 201 ? -0.609 40.188 2.846 1 93.25 201 THR A N 1
ATOM 1478 C CA . THR A 1 201 ? -1.025 38.969 2.16 1 93.25 201 THR A CA 1
ATOM 1479 C C . THR A 1 201 ? 0.022 38.531 1.136 1 93.25 201 THR A C 1
ATOM 1481 O O . THR A 1 201 ? 0.489 39.344 0.339 1 93.25 201 THR A O 1
ATOM 1484 N N . PHE A 1 202 ? 0.337 37.344 1.179 1 95.94 202 PHE A N 1
ATOM 1485 C CA . PHE A 1 202 ? 1.405 36.812 0.337 1 95.94 202 PHE A CA 1
ATOM 1486 C C . PHE A 1 202 ? 0.857 35.812 -0.667 1 95.94 202 PHE A C 1
ATOM 1488 O O . PHE A 1 202 ? 0.195 34.844 -0.286 1 95.94 202 PHE A O 1
ATOM 1495 N N . TYR A 1 203 ? 1.169 35.969 -1.932 1 95.44 203 TYR A N 1
ATOM 1496 C CA . TYR A 1 203 ? 0.793 35.062 -3.002 1 95.44 203 TYR A CA 1
ATOM 1497 C C . TYR A 1 203 ? 2.021 34.375 -3.596 1 95.44 203 TYR A C 1
ATOM 1499 O O . TYR A 1 203 ? 2.846 35.031 -4.242 1 95.44 203 TYR A O 1
ATOM 1507 N N . TRP A 1 204 ? 2.094 33.094 -3.338 1 95.81 204 TRP A N 1
ATOM 1508 C CA . TRP A 1 204 ? 3.234 32.312 -3.812 1 95.81 204 TRP A CA 1
ATOM 1509 C C . TRP A 1 204 ? 2.898 31.609 -5.117 1 95.81 204 TRP A C 1
ATOM 1511 O O . TRP A 1 204 ? 1.765 31.172 -5.316 1 95.81 204 TRP A O 1
ATOM 1521 N N . SER A 1 205 ? 3.887 31.453 -6.059 1 94.31 205 SER A N 1
ATOM 1522 C CA . SER A 1 205 ? 3.723 30.703 -7.293 1 94.31 205 SER A CA 1
ATOM 1523 C C . SER A 1 205 ? 5.051 30.125 -7.773 1 94.31 205 SER A C 1
ATOM 1525 O O . SER A 1 205 ? 6.117 30.625 -7.398 1 94.31 205 SER A O 1
ATOM 1527 N N . VAL A 1 206 ? 4.957 29.016 -8.484 1 94.62 206 VAL A N 1
ATOM 1528 C CA . VAL A 1 206 ? 6.133 28.375 -9.07 1 94.62 206 VAL A CA 1
ATOM 1529 C C . VAL A 1 206 ? 5.969 28.281 -10.578 1 94.62 206 VAL A C 1
ATOM 1531 O O . VAL A 1 206 ? 4.855 28.078 -11.078 1 94.62 206 VAL A O 1
ATOM 1534 N N . SER A 1 207 ? 7.027 28.375 -11.32 1 93.5 207 SER A N 1
ATOM 1535 C CA . SER A 1 207 ? 6.984 28.344 -12.781 1 93.5 207 SER A CA 1
ATOM 1536 C C . SER A 1 207 ? 6.848 26.922 -13.312 1 93.5 207 SER A C 1
ATOM 1538 O O . SER A 1 207 ? 6.188 26.688 -14.328 1 93.5 207 SER A O 1
ATOM 1540 N N . ASN A 1 208 ? 7.566 25.953 -12.68 1 93.75 208 ASN A N 1
ATOM 1541 C CA . ASN A 1 208 ? 7.574 24.562 -13.117 1 93.75 208 ASN A CA 1
ATOM 1542 C C . ASN A 1 208 ? 7.16 23.625 -11.992 1 93.75 208 ASN A C 1
ATOM 1544 O O . ASN A 1 208 ? 7.984 23.25 -11.156 1 93.75 208 ASN A O 1
ATOM 1548 N N . MET A 1 209 ? 5.957 23.016 -12.164 1 92.25 209 MET A N 1
ATOM 1549 C CA . MET A 1 209 ? 5.414 22.203 -11.078 1 92.25 209 MET A CA 1
ATOM 1550 C C . MET A 1 209 ? 5.953 20.781 -11.148 1 92.25 209 MET A C 1
ATOM 1552 O O . MET A 1 209 ? 5.859 20.031 -10.172 1 92.25 209 MET A O 1
ATOM 1556 N N . ASP A 1 210 ? 6.512 20.391 -12.219 1 92.94 210 ASP A N 1
ATOM 1557 C CA . ASP A 1 210 ? 7.078 19.047 -12.328 1 92.94 210 ASP A CA 1
ATOM 1558 C C . ASP A 1 210 ? 8.422 18.953 -11.602 1 92.94 210 ASP A C 1
ATOM 1560 O O . ASP A 1 210 ? 8.828 17.875 -11.188 1 92.94 210 ASP A O 1
ATOM 1564 N N . VAL A 1 211 ? 9.047 20.062 -11.492 1 95.06 211 VAL A N 1
ATOM 1565 C CA . VAL A 1 211 ? 10.375 20.094 -10.891 1 95.06 211 VAL A CA 1
ATOM 1566 C C . VAL A 1 211 ? 10.258 20.375 -9.398 1 95.06 211 VAL A C 1
ATOM 1568 O O . VAL A 1 211 ? 10.977 19.781 -8.586 1 95.06 211 VAL A O 1
ATOM 1571 N N . MET A 1 212 ? 9.414 21.297 -9.031 1 95.12 212 MET A N 1
ATOM 1572 C CA . MET A 1 212 ? 9.289 21.688 -7.625 1 95.12 212 MET A CA 1
ATOM 1573 C C . MET A 1 212 ? 7.867 22.125 -7.305 1 95.12 212 MET A C 1
ATOM 1575 O O . MET A 1 212 ? 7.121 22.531 -8.195 1 95.12 212 MET A O 1
ATOM 1579 N N . SER A 1 213 ? 7.539 22.016 -6.082 1 94.5 213 SER A N 1
ATOM 1580 C CA . SER A 1 213 ? 6.227 22.438 -5.598 1 94.5 213 SER A CA 1
ATOM 1581 C C . SER A 1 213 ? 6.336 23.156 -4.258 1 94.5 213 SER A C 1
ATOM 1583 O O . SER A 1 213 ? 7.297 22.953 -3.514 1 94.5 213 SER A O 1
ATOM 1585 N N . LEU A 1 214 ? 5.402 24.078 -4.031 1 95.31 214 LEU A N 1
ATOM 1586 C CA . LEU A 1 214 ? 5.344 24.812 -2.77 1 95.31 214 LEU A CA 1
ATOM 1587 C C . LEU A 1 214 ? 4.172 24.328 -1.92 1 95.31 214 LEU A C 1
ATOM 1589 O O . LEU A 1 214 ? 3.068 24.141 -2.434 1 95.31 214 LEU A O 1
ATOM 1593 N N . LEU A 1 215 ? 4.539 24.141 -0.663 1 92.81 215 LEU A N 1
ATOM 1594 C CA . LEU A 1 215 ? 3.541 23.688 0.295 1 92.81 215 LEU A CA 1
ATOM 1595 C C . LEU A 1 215 ? 3.406 24.672 1.454 1 92.81 215 LEU A C 1
ATOM 1597 O O . LEU A 1 215 ? 4.305 25.469 1.696 1 92.81 215 LEU A O 1
ATOM 1601 N N . SER A 1 216 ? 2.209 24.562 2.059 1 91.12 216 SER A N 1
ATOM 1602 C CA . SER A 1 216 ? 2.031 25.328 3.291 1 91.12 216 SER A CA 1
ATOM 1603 C C . SER A 1 216 ? 2.857 24.734 4.43 1 91.12 216 SER A C 1
ATOM 1605 O O . SER A 1 216 ? 3.205 23.547 4.406 1 91.12 216 SER A O 1
ATOM 1607 N N . VAL A 1 217 ? 3.188 25.562 5.348 1 92 217 VAL A N 1
ATOM 1608 C CA . VAL A 1 217 ? 3.883 25.094 6.539 1 92 217 VAL A CA 1
ATOM 1609 C C . VAL A 1 217 ? 3.023 24.047 7.258 1 92 217 VAL A C 1
ATOM 1611 O O . VAL A 1 217 ? 3.551 23.125 7.887 1 92 217 VAL A O 1
ATOM 1614 N N . TYR A 1 218 ? 1.768 24.203 7.098 1 89.75 218 TYR A N 1
ATOM 1615 C CA . TYR A 1 218 ? 0.828 23.297 7.754 1 89.75 218 TYR A CA 1
ATOM 1616 C C . TYR A 1 218 ? 0.139 22.406 6.742 1 89.75 218 TYR A C 1
ATOM 1618 O O . TYR A 1 218 ? -1.051 22.094 6.875 1 89.75 218 TYR A O 1
ATOM 1626 N N . ASP A 1 219 ? 0.803 21.969 5.836 1 87.88 219 ASP A N 1
ATOM 1627 C CA . ASP A 1 219 ? 0.278 21.047 4.836 1 87.88 219 ASP A CA 1
ATOM 1628 C C . ASP A 1 219 ? -0.2 19.75 5.484 1 87.88 219 ASP A C 1
ATOM 1630 O O . ASP A 1 219 ? -1.164 19.141 5.02 1 87.88 219 ASP A O 1
ATOM 1634 N N . ASN A 1 220 ? 0.447 19.312 6.48 1 84.88 220 ASN A N 1
ATOM 1635 C CA . ASN A 1 220 ? 0.074 18.094 7.18 1 84.88 220 ASN A CA 1
ATOM 1636 C C . ASN A 1 220 ? -1.33 18.188 7.773 1 84.88 220 ASN A C 1
ATOM 1638 O O . ASN A 1 220 ? -1.974 17.172 8.023 1 84.88 220 ASN A O 1
ATOM 1642 N N . ALA A 1 221 ? -1.721 19.375 7.996 1 79.19 221 ALA A N 1
ATOM 1643 C CA . ALA A 1 221 ? -3.066 19.594 8.523 1 79.19 221 ALA A CA 1
ATOM 1644 C C . ALA A 1 221 ? -4.078 19.75 7.391 1 79.19 221 ALA A C 1
ATOM 1646 O O . ALA A 1 221 ? -5.262 20 7.641 1 79.19 221 ALA A O 1
ATOM 1647 N N . GLY A 1 222 ? -3.611 19.719 6.191 1 78.06 222 GLY A N 1
ATOM 1648 C CA . GLY A 1 222 ? -4.496 19.797 5.043 1 78.06 222 GLY A CA 1
ATOM 1649 C C . GLY A 1 222 ? -4.715 21.219 4.551 1 78.06 222 GLY A C 1
ATOM 1650 O O . GLY A 1 222 ? -5.691 21.5 3.852 1 78.06 222 GLY A O 1
ATOM 1651 N N . ILE A 1 223 ? -3.91 22.125 4.926 1 83.06 223 ILE A N 1
ATOM 1652 C CA . ILE A 1 223 ? -4.051 23.531 4.516 1 83.06 223 ILE A CA 1
ATOM 1653 C C . ILE A 1 223 ? -3.279 23.766 3.219 1 83.06 223 ILE A C 1
ATOM 1655 O O . ILE A 1 223 ? -2.115 23.375 3.104 1 83.06 223 ILE A O 1
ATOM 1659 N N . SER A 1 224 ? -3.945 24.422 2.316 1 86.25 224 SER A N 1
ATOM 1660 C CA . SER A 1 224 ? -3.297 24.719 1.042 1 86.25 224 SER A CA 1
ATOM 1661 C C . SER A 1 224 ? -2.568 26.047 1.088 1 86.25 224 SER A C 1
ATOM 1663 O O . SER A 1 224 ? -2.889 26.906 1.914 1 86.25 224 SER A O 1
ATOM 1665 N N . LEU A 1 225 ? -1.662 26.203 0.249 1 88.19 225 LEU A N 1
ATOM 1666 C CA . LEU A 1 225 ? -0.858 27.422 0.155 1 88.19 225 LEU A CA 1
ATOM 1667 C C . LEU A 1 225 ? -1.718 28.609 -0.263 1 88.19 225 LEU A C 1
ATOM 1669 O O . LEU A 1 225 ? -1.488 29.734 0.186 1 88.19 225 LEU A O 1
ATOM 1673 N N . GLU A 1 226 ? -2.736 28.344 -1.081 1 85.62 226 GLU A N 1
ATOM 1674 C CA . GLU A 1 226 ? -3.611 29.406 -1.595 1 85.62 226 GLU A CA 1
ATOM 1675 C C . GLU A 1 226 ? -4.504 29.969 -0.493 1 85.62 226 GLU A C 1
ATOM 1677 O O . GLU A 1 226 ? -4.918 31.125 -0.556 1 85.62 226 GLU A O 1
ATOM 1682 N N . ASN A 1 227 ? -4.703 29.188 0.476 1 81.5 227 ASN A N 1
ATOM 1683 C CA . ASN A 1 227 ? -5.551 29.625 1.582 1 81.5 227 ASN A CA 1
ATOM 1684 C C . ASN A 1 227 ? -4.727 30.266 2.695 1 81.5 227 ASN A C 1
ATOM 1686 O O . ASN A 1 227 ? -5.188 31.203 3.352 1 81.5 227 ASN A O 1
ATOM 1690 N N . GLU A 1 228 ? -3.619 29.906 2.918 1 85.06 228 GLU A N 1
ATOM 1691 C CA . GLU A 1 228 ? -2.787 30.391 4.012 1 85.06 228 GLU A CA 1
ATOM 1692 C C . GLU A 1 228 ? -2.277 31.797 3.723 1 85.06 228 GLU A C 1
ATOM 1694 O O . GLU A 1 228 ? -2.391 32.688 4.566 1 85.06 228 GLU A O 1
ATOM 1699 N N . LYS A 1 229 ? -1.742 32.094 2.502 1 88.56 229 LYS A N 1
ATOM 1700 C CA . LYS A 1 229 ? -1.238 33.406 2.068 1 88.56 229 LYS A CA 1
ATOM 1701 C C . LYS A 1 229 ? -0.345 34.031 3.135 1 88.56 229 LYS A C 1
ATOM 1703 O O . LYS A 1 229 ? -0.547 35.188 3.521 1 88.56 229 LYS A O 1
ATOM 1708 N N . ASP A 1 230 ? 0.569 33.25 3.6 1 93.62 230 ASP A N 1
ATOM 1709 C CA . ASP A 1 230 ? 1.459 33.688 4.672 1 93.62 230 ASP A CA 1
ATOM 1710 C C . ASP A 1 230 ? 2.887 33.875 4.16 1 93.62 230 ASP A C 1
ATOM 1712 O O . ASP A 1 230 ? 3.178 33.562 3 1 93.62 230 ASP A O 1
ATOM 1716 N N . PHE A 1 231 ? 3.744 34.406 5.031 1 96.69 231 PHE A N 1
ATOM 1717 C CA . PHE A 1 231 ? 5.082 34.812 4.617 1 96.69 231 PHE A CA 1
ATOM 1718 C C . PHE A 1 231 ? 5.996 33.594 4.48 1 96.69 231 PHE A C 1
ATOM 1720 O O . PHE A 1 231 ? 7.066 33.688 3.873 1 96.69 231 PHE A O 1
ATOM 1727 N N . ALA A 1 232 ? 5.652 32.5 5.074 1 96.12 232 ALA A N 1
ATOM 1728 C CA . ALA A 1 232 ? 6.5 31.312 5.039 1 96.12 232 ALA A CA 1
ATOM 1729 C C . ALA A 1 232 ? 5.844 30.188 4.238 1 96.12 232 ALA A C 1
ATOM 1731 O O . ALA A 1 232 ? 4.625 30.016 4.297 1 96.12 232 ALA A O 1
ATOM 1732 N N . ALA A 1 233 ? 6.656 29.469 3.49 1 95.44 233 ALA A N 1
ATOM 1733 C CA . ALA A 1 233 ? 6.223 28.312 2.709 1 95.44 233 ALA A CA 1
ATOM 1734 C C . ALA A 1 233 ? 7.285 27.219 2.715 1 95.44 233 ALA A C 1
ATOM 1736 O O . ALA A 1 233 ? 8.406 27.438 3.182 1 95.44 233 ALA A O 1
ATOM 1737 N N . ARG A 1 234 ? 6.859 26.047 2.291 1 94.56 234 ARG A N 1
ATOM 1738 C CA . ARG A 1 234 ? 7.77 24.922 2.184 1 94.56 234 ARG A CA 1
ATOM 1739 C C . ARG A 1 234 ? 8 24.531 0.726 1 94.56 234 ARG A C 1
ATOM 1741 O O . ARG A 1 234 ? 7.055 24.438 -0.056 1 94.56 234 ARG A O 1
ATOM 1748 N N . LEU A 1 235 ? 9.258 24.344 0.446 1 95.62 235 LEU A N 1
ATOM 1749 C CA . LEU A 1 235 ? 9.641 23.953 -0.909 1 95.62 235 LEU A CA 1
ATOM 1750 C C . LEU A 1 235 ? 9.945 22.469 -0.985 1 95.62 235 LEU A C 1
ATOM 1752 O O . LEU A 1 235 ? 10.742 21.953 -0.198 1 95.62 235 LEU A O 1
ATOM 1756 N N . ARG A 1 236 ? 9.305 21.781 -1.908 1 95.38 236 ARG A N 1
ATOM 1757 C CA . ARG A 1 236 ? 9.562 20.375 -2.146 1 95.38 236 ARG A CA 1
ATOM 1758 C C . ARG A 1 236 ? 10.086 20.141 -3.559 1 95.38 236 ARG A C 1
ATOM 1760 O O . ARG A 1 236 ? 9.469 20.562 -4.535 1 95.38 236 ARG A O 1
ATOM 1767 N N . THR A 1 237 ? 11.227 19.484 -3.629 1 95.88 237 THR A N 1
ATOM 1768 C CA . THR A 1 237 ? 11.805 19.156 -4.93 1 95.88 237 THR A CA 1
ATOM 1769 C C . THR A 1 237 ? 11.359 17.766 -5.387 1 95.88 237 THR A C 1
ATOM 1771 O O . THR A 1 237 ? 11.305 16.828 -4.59 1 95.88 237 THR A O 1
ATOM 1774 N N . ARG A 1 238 ? 11.102 17.625 -6.73 1 94.25 238 ARG A N 1
ATOM 1775 C CA . ARG A 1 238 ? 10.555 16.359 -7.242 1 94.25 238 ARG A CA 1
ATOM 1776 C C . ARG A 1 238 ? 11.461 15.781 -8.328 1 94.25 238 ARG A C 1
ATOM 1778 O O . ARG A 1 238 ? 12.078 14.734 -8.125 1 94.25 238 ARG A O 1
ATOM 1785 N N . ASN A 1 239 ? 11.57 16.516 -9.445 1 94.75 239 ASN A N 1
ATOM 1786 C CA . ASN A 1 239 ? 12.352 16.047 -10.586 1 94.75 239 ASN A CA 1
ATOM 1787 C C . ASN A 1 239 ? 13.453 17.031 -10.953 1 94.75 239 ASN A C 1
ATOM 1789 O O . ASN A 1 239 ? 13.383 18.203 -10.609 1 94.75 239 ASN A O 1
ATOM 1793 N N . PRO A 1 240 ? 14.477 16.438 -11.609 1 93.56 240 PRO A N 1
ATOM 1794 C CA . PRO A 1 240 ? 15.555 17.344 -12.016 1 93.56 240 PRO A CA 1
ATOM 1795 C C . PRO A 1 240 ? 15.117 18.359 -13.07 1 93.56 240 PRO A C 1
ATOM 1797 O O . PRO A 1 240 ? 14.289 18.031 -13.93 1 93.56 240 PRO A O 1
ATOM 1800 N N . GLY A 1 241 ? 15.695 19.625 -12.914 1 94.12 241 GLY A N 1
ATOM 1801 C CA . GLY A 1 241 ? 15.375 20.703 -13.82 1 94.12 241 GLY A CA 1
ATOM 1802 C C . GLY A 1 241 ? 15.57 22.078 -13.203 1 94.12 241 GLY A C 1
ATOM 1803 O O . GLY A 1 241 ? 16.391 22.25 -12.289 1 94.12 241 GLY A O 1
ATOM 1804 N N . TRP A 1 242 ? 14.992 23.078 -13.883 1 93.06 242 TRP A N 1
ATOM 1805 C CA . TRP A 1 242 ? 15.078 24.438 -13.359 1 93.06 242 TRP A CA 1
ATOM 1806 C C . TRP A 1 242 ? 13.695 25.078 -13.266 1 93.06 242 TRP A C 1
ATOM 1808 O O . TRP A 1 242 ? 12.781 24.703 -14 1 93.06 242 TRP A O 1
ATOM 1818 N N . GLY A 1 243 ? 13.547 25.891 -12.266 1 93.94 243 GLY A N 1
ATOM 1819 C CA . GLY A 1 243 ? 12.305 26.625 -12.062 1 93.94 243 GLY A CA 1
ATOM 1820 C C . GLY A 1 243 ? 12.484 27.891 -11.25 1 93.94 243 GLY A C 1
ATOM 1821 O O . GLY A 1 243 ? 13.539 28.109 -10.656 1 93.94 243 GLY A O 1
ATOM 1822 N N . SER A 1 244 ? 11.43 28.766 -11.297 1 96.31 244 SER A N 1
ATOM 1823 C CA . SER A 1 244 ? 11.477 30.016 -10.539 1 96.31 244 SER A CA 1
ATOM 1824 C C . SER A 1 244 ? 10.352 30.062 -9.508 1 96.31 244 SER A C 1
ATOM 1826 O O . SER A 1 244 ? 9.266 29.516 -9.734 1 96.31 244 SER A O 1
ATOM 1828 N N . ILE A 1 245 ? 10.695 30.625 -8.344 1 96.44 245 ILE A N 1
ATOM 1829 C CA . ILE A 1 245 ? 9.727 30.906 -7.293 1 96.44 245 ILE A CA 1
ATOM 1830 C C . ILE A 1 245 ? 9.398 32.406 -7.27 1 96.44 245 ILE A C 1
ATOM 1832 O O . ILE A 1 245 ? 10.297 33.219 -7.219 1 96.44 245 ILE A O 1
ATOM 1836 N N . LYS A 1 246 ? 8.109 32.688 -7.348 1 96.25 246 LYS A N 1
ATOM 1837 C CA . LYS A 1 246 ? 7.645 34.062 -7.352 1 96.25 246 LYS A CA 1
ATOM 1838 C C . LYS A 1 246 ? 6.691 34.312 -6.191 1 96.25 246 LYS A C 1
ATOM 1840 O O . LYS A 1 246 ? 5.855 33.469 -5.863 1 96.25 246 LYS A O 1
ATOM 1845 N N . VAL A 1 247 ? 6.926 35.469 -5.52 1 96.44 247 VAL A N 1
ATOM 1846 C CA . VAL A 1 247 ? 6.023 35.875 -4.441 1 96.44 247 VAL A CA 1
ATOM 1847 C C . VAL A 1 247 ? 5.531 37.312 -4.676 1 96.44 247 VAL A C 1
ATOM 1849 O O . VAL A 1 247 ? 6.309 38.188 -5.062 1 96.44 247 VAL A O 1
ATOM 1852 N N . THR A 1 248 ? 4.242 37.5 -4.613 1 96 248 THR A N 1
ATOM 1853 C CA . THR A 1 248 ? 3.625 38.812 -4.668 1 96 248 THR A CA 1
ATOM 1854 C C . THR A 1 248 ? 2.992 39.188 -3.324 1 96 248 THR A C 1
ATOM 1856 O O . THR A 1 248 ? 2.146 38.438 -2.816 1 96 248 THR A O 1
ATOM 1859 N N . VAL A 1 249 ? 3.451 40.312 -2.801 1 95.69 249 VAL A N 1
ATOM 1860 C CA . VAL A 1 249 ? 2.986 40.719 -1.484 1 95.69 249 VAL A CA 1
ATOM 1861 C C . VAL A 1 249 ? 2.092 41.969 -1.626 1 95.69 249 VAL A C 1
ATOM 1863 O O . VAL A 1 249 ? 2.49 42.969 -2.229 1 95.69 249 VAL A O 1
ATOM 1866 N N . LYS A 1 250 ? 0.881 41.844 -1.083 1 93.5 250 LYS A N 1
ATOM 1867 C CA . LYS A 1 250 ? -0.044 42.969 -1.022 1 93.5 250 LYS A CA 1
ATOM 1868 C C . LYS A 1 250 ? -0.035 43.625 0.361 1 93.5 250 LYS A C 1
ATOM 1870 O O . LYS A 1 250 ? -0.242 42.938 1.369 1 93.5 250 LYS A O 1
ATOM 1875 N N . CYS A 1 251 ? 0.177 44.906 0.377 1 92.19 251 CYS A N 1
ATOM 1876 C CA . CYS A 1 251 ? 0.299 45.625 1.635 1 92.19 251 CYS A CA 1
ATOM 1877 C C . CYS A 1 251 ? -0.993 46.375 1.965 1 92.19 251 CYS A C 1
ATOM 1879 O O . CYS A 1 251 ? -1.619 46.969 1.082 1 92.19 251 CYS A O 1
ATOM 1881 N N . PRO A 1 252 ? -1.371 46.312 3.17 1 89.06 252 PRO A N 1
ATOM 1882 C CA . PRO A 1 252 ? -2.482 47.156 3.613 1 89.06 252 PRO A CA 1
ATOM 1883 C C . PRO A 1 252 ? -2.115 48.625 3.656 1 89.06 252 PRO A C 1
ATOM 1885 O O . PRO A 1 252 ? -0.938 48.969 3.535 1 89.06 252 PRO A O 1
ATOM 1888 N N . PRO A 1 253 ? -3.096 49.438 3.814 1 87.81 253 PRO A N 1
ATOM 1889 C CA . PRO A 1 253 ? -2.805 50.875 3.848 1 87.81 253 PRO A CA 1
ATOM 1890 C C . PRO A 1 253 ? -1.906 51.25 5.02 1 87.81 253 PRO A C 1
ATOM 1892 O O . PRO A 1 253 ? -2.141 50.844 6.152 1 87.81 253 PRO A O 1
ATOM 1895 N N . GLY A 1 254 ? -0.796 51.938 4.742 1 88.12 254 GLY A N 1
ATOM 1896 C CA . GLY A 1 254 ? 0.086 52.469 5.77 1 88.12 254 GLY A CA 1
ATOM 1897 C C . GLY A 1 254 ? 1.273 51.594 6.062 1 88.12 254 GLY A C 1
ATOM 1898 O O . GLY A 1 254 ? 2.184 51.969 6.797 1 88.12 254 GLY A O 1
ATOM 1899 N N . ALA A 1 255 ? 1.273 50.438 5.582 1 89.5 255 ALA A N 1
ATOM 1900 C CA . ALA A 1 255 ? 2.318 49.469 5.914 1 89.5 255 ALA A CA 1
ATOM 1901 C C . ALA A 1 255 ? 3.494 49.562 4.949 1 89.5 255 ALA A C 1
ATOM 1903 O O . ALA A 1 255 ? 4.633 49.281 5.316 1 89.5 255 ALA A O 1
ATOM 1904 N N . CYS A 1 256 ? 3.289 50.062 3.666 1 89.81 256 CYS A N 1
ATOM 1905 C CA . CYS A 1 256 ? 4.316 50.031 2.633 1 89.81 256 CYS A CA 1
ATOM 1906 C C . CYS A 1 256 ? 4.445 51.406 1.98 1 89.81 256 CYS A C 1
ATOM 1908 O O . CYS A 1 256 ? 3.6 52.281 2.184 1 89.81 256 CYS A O 1
ATOM 1910 N N . ILE A 1 257 ? 5.652 51.562 1.269 1 87.38 257 ILE A N 1
ATOM 1911 C CA . ILE A 1 257 ? 5.895 52.75 0.441 1 87.38 257 ILE A CA 1
ATOM 1912 C C . ILE A 1 257 ? 6.109 52.312 -1.01 1 87.38 257 ILE A C 1
ATOM 1914 O O . ILE A 1 257 ? 7.055 51.594 -1.314 1 87.38 257 ILE A O 1
ATOM 1918 N N . PRO A 1 258 ? 5.305 52.906 -1.988 1 80.75 258 PRO A N 1
ATOM 1919 C CA . PRO A 1 258 ? 4.113 53.75 -1.878 1 80.75 258 PRO A CA 1
ATOM 1920 C C . PRO A 1 258 ? 2.938 53.031 -1.226 1 80.75 258 PRO A C 1
ATOM 1922 O O . PRO A 1 258 ? 2.969 51.781 -1.077 1 80.75 258 PRO A O 1
ATOM 1925 N N . ASP A 1 259 ? 2.014 53.781 -0.884 1 79.44 259 ASP A N 1
ATOM 1926 C CA . ASP A 1 259 ? 0.856 53.25 -0.186 1 79.44 259 ASP A CA 1
ATOM 1927 C C . ASP A 1 259 ? 0.095 52.25 -1.075 1 79.44 259 ASP A C 1
ATOM 1929 O O . ASP A 1 259 ? -0.093 52.5 -2.268 1 79.44 259 ASP A O 1
ATOM 1933 N N . GLU A 1 260 ? -0.351 51.156 -0.579 1 76.19 260 GLU A N 1
ATOM 1934 C CA . GLU A 1 260 ? -1.099 50.062 -1.211 1 76.19 260 GLU A CA 1
ATOM 1935 C C . GLU A 1 260 ? -0.315 49.438 -2.369 1 76.19 260 GLU A C 1
ATOM 1937 O O . GLU A 1 260 ? -0.897 49.062 -3.385 1 76.19 260 GLU A O 1
ATOM 1942 N N . ALA A 1 261 ? 0.971 49.438 -2.143 1 80.75 261 ALA A N 1
ATOM 1943 C CA . ALA A 1 261 ? 1.834 48.875 -3.174 1 80.75 261 ALA A CA 1
ATOM 1944 C C . ALA A 1 261 ? 1.848 47.344 -3.098 1 80.75 261 ALA A C 1
ATOM 1946 O O . ALA A 1 261 ? 1.489 46.75 -2.07 1 80.75 261 ALA A O 1
ATOM 1947 N N . SER A 1 262 ? 1.934 46.75 -4.258 1 90 262 SER A N 1
ATOM 1948 C CA . SER A 1 262 ? 2.217 45.312 -4.367 1 90 262 SER A CA 1
ATOM 1949 C C . SER A 1 262 ? 3.67 45.062 -4.762 1 90 262 SER A C 1
ATOM 1951 O O . SER A 1 262 ? 4.172 45.656 -5.715 1 90 262 SER A O 1
ATOM 1953 N N . PHE A 1 263 ? 4.387 44.344 -3.855 1 94.81 263 PHE A N 1
ATOM 1954 C CA . PHE A 1 263 ? 5.785 44.031 -4.117 1 94.81 263 PHE A CA 1
ATOM 1955 C C . PHE A 1 263 ? 5.922 42.594 -4.672 1 94.81 263 PHE A C 1
ATOM 1957 O O . PHE A 1 263 ? 5.199 41.688 -4.258 1 94.81 263 PHE A O 1
ATOM 1964 N N . THR A 1 264 ? 6.801 42.406 -5.629 1 94.81 264 THR A N 1
ATOM 1965 C CA . THR A 1 264 ? 7.043 41.094 -6.199 1 94.81 264 THR A CA 1
ATOM 1966 C C . THR A 1 264 ? 8.531 40.781 -6.223 1 94.81 264 THR A C 1
ATOM 1968 O O . THR A 1 264 ? 9.359 41.656 -6.453 1 94.81 264 THR A O 1
ATOM 1971 N N . ASP A 1 265 ? 8.906 39.625 -5.832 1 96.31 265 ASP A N 1
ATOM 1972 C CA . ASP A 1 265 ? 10.258 39.094 -5.949 1 96.31 265 ASP A CA 1
ATOM 1973 C C . ASP A 1 265 ? 10.258 37.719 -6.574 1 96.31 265 ASP A C 1
ATOM 1975 O O . ASP A 1 265 ? 9.273 36.969 -6.469 1 96.31 265 ASP A O 1
ATOM 1979 N N . GLU A 1 266 ? 11.367 37.438 -7.309 1 96.5 266 GLU A N 1
ATOM 1980 C CA . GLU A 1 266 ? 11.477 36.156 -8 1 96.5 266 GLU A CA 1
ATOM 1981 C C . GLU A 1 266 ? 12.898 35.594 -7.914 1 96.5 266 GLU A C 1
ATOM 1983 O O . GLU A 1 266 ? 13.867 36.344 -8.023 1 96.5 266 GLU A O 1
ATOM 1988 N N . ILE A 1 267 ? 13 34.312 -7.633 1 96.31 267 ILE A N 1
ATOM 1989 C CA . ILE A 1 267 ? 14.297 33.656 -7.535 1 96.31 267 ILE A CA 1
ATOM 1990 C C . ILE A 1 267 ? 14.281 32.375 -8.328 1 96.31 267 ILE A C 1
ATOM 1992 O O . ILE A 1 267 ? 13.266 31.656 -8.352 1 96.31 267 ILE A O 1
ATOM 1996 N N . THR A 1 268 ? 15.398 32.062 -8.984 1 96.19 268 THR A N 1
ATOM 1997 C CA . THR A 1 268 ? 15.516 30.828 -9.773 1 96.19 268 THR A CA 1
ATOM 1998 C C . THR A 1 268 ? 16.25 29.75 -8.992 1 96.19 268 THR A C 1
ATOM 2000 O O . THR A 1 268 ? 17.25 30.016 -8.336 1 96.19 268 THR A O 1
ATOM 2003 N N . VAL A 1 269 ? 15.695 28.547 -9.023 1 95.19 269 VAL A N 1
ATOM 2004 C CA . VAL A 1 269 ? 16.266 27.406 -8.312 1 95.19 269 VAL A CA 1
ATOM 2005 C C . VAL A 1 269 ? 16.547 26.281 -9.305 1 95.19 269 VAL A C 1
ATOM 2007 O O . VAL A 1 269 ? 15.766 26.031 -10.227 1 95.19 269 VAL A O 1
ATOM 2010 N N . THR A 1 270 ? 17.719 25.641 -9.148 1 94.69 270 THR A N 1
ATOM 2011 C CA . THR A 1 270 ? 18.094 24.484 -9.945 1 94.69 270 THR A CA 1
ATOM 2012 C C . THR A 1 270 ? 18.062 23.203 -9.117 1 94.69 270 THR A C 1
ATOM 2014 O O . THR A 1 270 ? 18.594 23.172 -8.008 1 94.69 270 THR A O 1
ATOM 2017 N N . VAL A 1 271 ? 17.344 22.188 -9.672 1 94.62 271 VAL A N 1
ATOM 2018 C CA . VAL A 1 271 ? 17.234 20.891 -8.992 1 94.62 271 VAL A CA 1
ATOM 2019 C C . VAL A 1 271 ? 17.953 19.828 -9.805 1 94.62 271 VAL A C 1
ATOM 2021 O O . VAL A 1 271 ? 17.734 19.703 -11.016 1 94.62 271 VAL A O 1
ATOM 2024 N N . PHE A 1 272 ? 18.891 19.078 -9.211 1 93.31 272 PHE A N 1
ATOM 2025 C CA . PHE A 1 272 ? 19.578 17.984 -9.891 1 93.31 272 PHE A CA 1
ATOM 2026 C C . PHE A 1 272 ? 19.188 16.641 -9.289 1 93.31 272 PHE A C 1
ATOM 2028 O O . PHE A 1 272 ? 18.688 16.578 -8.164 1 93.31 272 PHE A O 1
ATOM 2035 N N . ALA A 1 273 ? 19.484 15.555 -9.984 1 93.38 273 ALA A N 1
ATOM 2036 C CA . ALA A 1 273 ? 19.047 14.219 -9.586 1 93.38 273 ALA A CA 1
ATOM 2037 C C . ALA A 1 273 ? 19.953 13.648 -8.5 1 93.38 273 ALA A C 1
ATOM 2039 O O . ALA A 1 273 ? 21.188 13.719 -8.609 1 93.38 273 ALA A O 1
ATOM 2040 N N . LYS A 1 274 ? 19.266 13.094 -7.531 1 93.69 274 LYS A N 1
ATOM 2041 C CA . LYS A 1 274 ? 20.016 12.398 -6.48 1 93.69 274 LYS A CA 1
ATOM 2042 C C . LYS A 1 274 ? 20.609 11.102 -7 1 93.69 274 LYS A C 1
ATOM 2044 O O . LYS A 1 274 ? 19.969 10.375 -7.762 1 93.69 274 LYS A O 1
ATOM 2049 N N . LEU A 1 275 ? 21.859 10.82 -6.652 1 93.75 275 LEU A N 1
ATOM 2050 C CA . LEU A 1 275 ? 22.516 9.578 -7.039 1 93.75 275 LEU A CA 1
ATOM 2051 C C . LEU A 1 275 ? 21.891 8.391 -6.305 1 93.75 275 LEU A C 1
ATOM 2053 O O . LEU A 1 275 ? 21.844 8.367 -5.074 1 93.75 275 LEU A O 1
ATOM 2057 N N . ARG A 1 276 ? 21.391 7.449 -7.102 1 92.88 276 ARG A N 1
ATOM 2058 C CA . ARG A 1 276 ? 20.812 6.234 -6.547 1 92.88 276 ARG A CA 1
ATOM 2059 C C . ARG A 1 276 ? 21.328 4.996 -7.277 1 92.88 276 ARG A C 1
ATOM 2061 O O . ARG A 1 276 ? 21.656 5.062 -8.461 1 92.88 276 ARG A O 1
ATOM 2068 N N . LEU A 1 277 ? 21.312 3.945 -6.445 1 93.5 277 LEU A N 1
ATOM 2069 C CA . LEU A 1 277 ? 21.719 2.672 -7.027 1 93.5 277 LEU A CA 1
ATOM 2070 C C . LEU A 1 277 ? 20.516 1.918 -7.586 1 93.5 277 LEU A C 1
ATOM 2072 O O . LEU A 1 277 ? 19.484 1.786 -6.906 1 93.5 277 LEU A O 1
ATOM 2076 N N . ILE A 1 278 ? 20.609 1.459 -8.836 1 92.31 278 ILE A N 1
ATOM 2077 C CA . ILE A 1 278 ? 19.594 0.601 -9.422 1 92.31 278 ILE A CA 1
ATOM 2078 C C . ILE A 1 278 ? 19.922 -0.863 -9.148 1 92.31 278 ILE A C 1
ATOM 2080 O O . ILE A 1 278 ? 19.078 -1.618 -8.664 1 92.31 278 ILE A O 1
ATOM 2084 N N . THR A 1 279 ? 21.281 -1.212 -9.352 1 90.69 279 THR A N 1
ATOM 2085 C CA . THR A 1 279 ? 21.812 -2.529 -9.016 1 90.69 279 THR A CA 1
ATOM 2086 C C . THR A 1 279 ? 23.156 -2.406 -8.305 1 90.69 279 THR A C 1
ATOM 2088 O O . THR A 1 279 ? 24.109 -1.895 -8.875 1 90.69 279 THR A O 1
ATOM 2091 N N . PRO A 1 280 ? 23.125 -2.785 -7.266 1 89.81 280 PRO A N 1
ATOM 2092 C CA . PRO A 1 280 ? 22.109 -3.346 -6.375 1 89.81 280 PRO A CA 1
ATOM 2093 C C . PRO A 1 280 ? 21.188 -2.279 -5.781 1 89.81 280 PRO A C 1
ATOM 2095 O O . PRO A 1 280 ? 21.625 -1.151 -5.539 1 89.81 280 PRO A O 1
ATOM 2098 N N . SER A 1 281 ? 20 -2.674 -5.41 1 85.81 281 SER A N 1
ATOM 2099 C CA . SER A 1 281 ? 19.031 -1.707 -4.918 1 85.81 281 SER A CA 1
ATOM 2100 C C . SER A 1 281 ? 19.281 -1.355 -3.455 1 85.81 281 SER A C 1
ATOM 2102 O O . SER A 1 281 ? 19.031 -0.225 -3.029 1 85.81 281 SER A O 1
ATOM 2104 N N . ASP A 1 282 ? 19.781 -2.273 -2.633 1 85.31 282 ASP A N 1
ATOM 2105 C CA . ASP A 1 282 ? 19.953 -2.023 -1.206 1 85.31 282 ASP A CA 1
ATOM 2106 C C . ASP A 1 282 ? 21.422 -1.735 -0.876 1 85.31 282 ASP A C 1
ATOM 2108 O O . ASP A 1 282 ? 21.844 -1.847 0.28 1 85.31 282 ASP A O 1
ATOM 2112 N N . SER A 1 283 ? 22.25 -1.492 -1.838 1 89.81 283 SER A N 1
ATOM 2113 C CA . SER A 1 283 ? 23.656 -1.135 -1.673 1 89.81 283 SER A CA 1
ATOM 2114 C C . SER A 1 283 ? 24.453 -2.309 -1.132 1 89.81 283 SER A C 1
ATOM 2116 O O . SER A 1 283 ? 25.453 -2.113 -0.421 1 89.81 283 SER A O 1
ATOM 2118 N N . HIS A 1 284 ? 23.953 -3.459 -1.294 1 91.5 284 HIS A N 1
ATOM 2119 C CA . HIS A 1 284 ? 24.625 -4.672 -0.854 1 91.5 284 HIS A CA 1
ATOM 2120 C C . HIS A 1 284 ? 24.641 -5.727 -1.955 1 91.5 284 HIS A C 1
ATOM 2122 O O . HIS A 1 284 ? 23.594 -6.078 -2.494 1 91.5 284 HIS A O 1
ATOM 2128 N N . PHE A 1 285 ? 25.906 -6.191 -2.332 1 91.81 285 PHE A N 1
ATOM 2129 C CA . PHE A 1 285 ? 26.094 -7.281 -3.281 1 91.81 285 PHE A CA 1
ATOM 2130 C C . PHE A 1 285 ? 26.578 -8.539 -2.572 1 91.81 285 PHE A C 1
ATOM 2132 O O . PHE A 1 285 ? 27.672 -8.562 -2.004 1 91.81 285 PHE A O 1
ATOM 2139 N N . LEU A 1 286 ? 25.688 -9.438 -2.602 1 93.56 286 LEU A N 1
ATOM 2140 C CA . LEU A 1 286 ? 26.156 -10.773 -2.24 1 93.56 286 LEU A CA 1
ATOM 2141 C C . LEU A 1 286 ? 26.5 -11.586 -3.484 1 93.56 286 LEU A C 1
ATOM 2143 O O . LEU A 1 286 ? 25.609 -11.938 -4.27 1 93.56 286 LEU A O 1
ATOM 2147 N N . LEU A 1 287 ? 27.828 -11.906 -3.674 1 93.5 287 LEU A N 1
ATOM 2148 C CA . LEU A 1 287 ? 28.297 -12.57 -4.887 1 93.5 287 LEU A CA 1
ATOM 2149 C C . LEU A 1 287 ? 29.016 -13.867 -4.555 1 93.5 287 LEU A C 1
ATOM 2151 O O . LEU A 1 287 ? 29.656 -13.977 -3.5 1 93.5 287 LEU A O 1
ATOM 2155 N N . PRO A 1 288 ? 28.938 -14.859 -5.445 1 93 288 PRO A N 1
ATOM 2156 C CA . PRO A 1 288 ? 29.641 -16.125 -5.242 1 93 288 PRO A CA 1
ATOM 2157 C C . PRO A 1 288 ? 31.109 -16.062 -5.641 1 93 288 PRO A C 1
ATOM 2159 O O . PRO A 1 288 ? 31.562 -15.062 -6.188 1 93 288 PRO A O 1
ATOM 2162 N N . HIS A 1 289 ? 31.844 -17.156 -5.312 1 91.44 289 HIS A N 1
ATOM 2163 C CA . HIS A 1 289 ? 33.219 -17.297 -5.762 1 91.44 289 HIS A CA 1
ATOM 2164 C C . HIS A 1 289 ? 33.312 -17.281 -7.281 1 91.44 289 HIS A C 1
ATOM 2166 O O . HIS A 1 289 ? 32.5 -17.906 -7.965 1 91.44 289 HIS A O 1
ATOM 2172 N N . ASN A 1 290 ? 34.188 -16.5 -7.77 1 88.31 290 ASN A N 1
ATOM 2173 C CA . ASN A 1 290 ? 34.438 -16.406 -9.203 1 88.31 290 ASN A CA 1
ATOM 2174 C C . ASN A 1 290 ? 33.219 -15.961 -9.977 1 88.31 290 ASN A C 1
ATOM 2176 O O . ASN A 1 290 ? 32.875 -16.562 -10.992 1 88.31 290 ASN A O 1
ATOM 2180 N N . GLY A 1 291 ? 32.625 -15.008 -9.375 1 87.75 291 GLY A N 1
ATOM 2181 C CA . GLY A 1 291 ? 31.438 -14.461 -10.016 1 87.75 291 GLY A CA 1
ATOM 2182 C C . GLY A 1 291 ? 31.703 -13.133 -10.695 1 87.75 291 GLY A C 1
ATOM 2183 O O . GLY A 1 291 ? 32.812 -12.617 -10.672 1 87.75 291 GLY A O 1
ATOM 2184 N N . HIS A 1 292 ? 30.656 -12.664 -11.43 1 88.88 292 HIS A N 1
ATOM 2185 C CA . HIS A 1 292 ? 30.703 -11.391 -12.141 1 88.88 292 HIS A CA 1
ATOM 2186 C C . HIS A 1 292 ? 29.406 -10.609 -11.969 1 88.88 292 HIS A C 1
ATOM 2188 O O . HIS A 1 292 ? 28.312 -11.18 -12.07 1 88.88 292 HIS A O 1
ATOM 2194 N N . ALA A 1 293 ? 29.562 -9.328 -11.57 1 89.81 293 ALA A N 1
ATOM 2195 C CA . ALA A 1 293 ? 28.422 -8.438 -11.43 1 89.81 293 ALA A CA 1
ATOM 2196 C C . ALA A 1 293 ? 28.75 -7.027 -11.898 1 89.81 293 ALA A C 1
ATOM 2198 O O . ALA A 1 293 ? 29.922 -6.676 -12.039 1 89.81 293 ALA A O 1
ATOM 2199 N N . LYS A 1 294 ? 27.656 -6.312 -12.25 1 91.5 294 LYS A N 1
ATOM 2200 C CA . LYS A 1 294 ? 27.859 -4.934 -12.695 1 91.5 294 LYS A CA 1
ATOM 2201 C C . LYS A 1 294 ? 27.016 -3.967 -11.867 1 91.5 294 LYS A C 1
ATOM 2203 O O . LYS A 1 294 ? 25.828 -4.223 -11.609 1 91.5 294 LYS A O 1
ATOM 2208 N N . ILE A 1 295 ? 27.672 -2.846 -11.438 1 93.5 295 ILE A N 1
ATOM 2209 C CA . ILE A 1 295 ? 26.953 -1.801 -10.711 1 93.5 295 ILE A CA 1
ATOM 2210 C C . ILE A 1 295 ? 26.281 -0.853 -11.703 1 93.5 295 ILE A C 1
ATOM 2212 O O . ILE A 1 295 ? 26.922 -0.394 -12.656 1 93.5 295 ILE A O 1
ATOM 2216 N N . ILE A 1 296 ? 25.016 -0.646 -11.477 1 94.06 296 ILE A N 1
ATOM 2217 C CA . ILE A 1 296 ? 24.25 0.252 -12.344 1 94.06 296 ILE A CA 1
ATOM 2218 C C . ILE A 1 296 ? 23.609 1.355 -11.5 1 94.06 296 ILE A C 1
ATOM 2220 O O . ILE A 1 296 ? 23 1.08 -10.469 1 94.06 296 ILE A O 1
ATOM 2224 N N . THR A 1 297 ? 23.781 2.59 -11.898 1 94.44 297 THR A N 1
ATOM 2225 C CA . THR A 1 297 ? 23.203 3.736 -11.211 1 94.44 297 THR A CA 1
ATOM 2226 C C . THR A 1 297 ? 22.25 4.492 -12.133 1 94.44 297 THR A C 1
ATOM 2228 O O . THR A 1 297 ? 22.188 4.219 -13.328 1 94.44 297 THR A O 1
ATOM 2231 N N . ASN A 1 298 ? 21.516 5.453 -11.609 1 93.38 298 ASN A N 1
ATOM 2232 C CA . ASN A 1 298 ? 20.578 6.27 -12.375 1 93.38 298 ASN A CA 1
ATOM 2233 C C . ASN A 1 298 ? 21.312 7.375 -13.141 1 93.38 298 ASN A C 1
ATOM 2235 O O . ASN A 1 298 ? 20.703 8.055 -13.977 1 93.38 298 ASN A O 1
ATOM 2239 N N . ARG A 1 299 ? 22.547 7.449 -12.859 1 93.12 299 ARG A N 1
ATOM 2240 C CA . ARG A 1 299 ? 23.297 8.531 -13.492 1 93.12 299 ARG A CA 1
ATOM 2241 C C . ARG A 1 299 ? 24.188 8 -14.602 1 93.12 299 ARG A C 1
ATOM 2243 O O . ARG A 1 299 ? 24.953 8.758 -15.203 1 93.12 299 ARG A O 1
ATOM 2250 N N . ASP A 1 300 ? 24.047 6.742 -14.789 1 90.69 300 ASP A N 1
ATOM 2251 C CA . ASP A 1 300 ? 24.859 6.148 -15.852 1 90.69 300 ASP A CA 1
ATOM 2252 C C . ASP A 1 300 ? 24.531 6.781 -17.203 1 90.69 300 ASP A C 1
ATOM 2254 O O . ASP A 1 300 ? 23.375 6.875 -17.594 1 90.69 300 ASP A O 1
ATOM 2258 N N . GLY A 1 301 ? 25.547 7.242 -17.938 1 87.31 301 GLY A N 1
ATOM 2259 C CA . GLY A 1 301 ? 25.359 7.852 -19.25 1 87.31 301 GLY A CA 1
ATOM 2260 C C . GLY A 1 301 ? 25.109 9.344 -19.172 1 87.31 301 GLY A C 1
ATOM 2261 O O . GLY A 1 301 ? 25.234 10.047 -20.188 1 87.31 301 GLY A O 1
ATOM 2262 N N . VAL A 1 302 ? 24.672 9.844 -18.016 1 87.38 302 VAL A N 1
ATOM 2263 C CA . VAL A 1 302 ? 24.359 11.258 -17.859 1 87.38 302 VAL A CA 1
ATOM 2264 C C . VAL A 1 302 ? 25.562 11.984 -17.234 1 87.38 302 VAL A C 1
ATOM 2266 O O . VAL A 1 302 ? 25.938 13.07 -17.688 1 87.38 302 VAL A O 1
ATOM 2269 N N . SER A 1 303 ? 26.125 11.367 -16.203 1 89.5 303 SER A N 1
ATOM 2270 C CA . SER A 1 303 ? 27.297 11.922 -15.539 1 89.5 303 SER A CA 1
ATOM 2271 C C . SER A 1 303 ? 28.484 10.977 -15.641 1 89.5 303 SER A C 1
ATOM 2273 O O . SER A 1 303 ? 28.328 9.812 -16.016 1 89.5 303 SER A O 1
ATOM 2275 N N . ASP A 1 304 ? 29.625 11.617 -15.336 1 91.56 304 ASP A N 1
ATOM 2276 C CA . ASP A 1 304 ? 30.828 10.797 -15.242 1 91.56 304 ASP A CA 1
ATOM 2277 C C . ASP A 1 304 ? 30.922 10.094 -13.891 1 91.56 304 ASP A C 1
ATOM 2279 O O . ASP A 1 304 ? 30.891 10.75 -12.844 1 91.56 304 ASP A O 1
ATOM 2283 N N . ILE A 1 305 ? 30.922 8.789 -14.008 1 94 305 ILE A N 1
ATOM 2284 C CA . ILE A 1 305 ? 30.922 8.023 -12.766 1 94 305 ILE A CA 1
ATOM 2285 C C . ILE A 1 305 ? 32.281 7.371 -12.555 1 94 305 ILE A C 1
ATOM 2287 O O . ILE A 1 305 ? 32.875 6.848 -13.5 1 94 305 ILE A O 1
ATOM 2291 N N . SER A 1 306 ? 32.812 7.523 -11.398 1 93.81 306 SER A N 1
ATOM 2292 C CA . SER A 1 306 ? 34.062 6.871 -11.016 1 93.81 306 SER A CA 1
ATOM 2293 C C . SER A 1 306 ? 33.812 5.836 -9.922 1 93.81 306 SER A C 1
ATOM 2295 O O . SER A 1 306 ? 33 6.043 -9.031 1 93.81 306 SER A O 1
ATOM 2297 N N . TYR A 1 307 ? 34.5 4.684 -10.102 1 93 307 TYR A N 1
ATOM 2298 C CA . TYR A 1 307 ? 34.406 3.605 -9.125 1 93 307 TYR A CA 1
ATOM 2299 C C . TYR A 1 307 ? 35.75 3.418 -8.43 1 93 307 TYR A C 1
ATOM 2301 O O . TYR A 1 307 ? 36.812 3.342 -9.086 1 93 307 TYR A O 1
ATOM 2309 N N . GLU A 1 308 ? 35.688 3.443 -7.105 1 89.5 308 GLU A N 1
ATOM 2310 C CA . GLU A 1 308 ? 36.906 3.271 -6.336 1 89.5 308 GLU A CA 1
ATOM 2311 C C . GLU A 1 308 ? 36.75 2.227 -5.238 1 89.5 308 GLU A C 1
ATOM 2313 O O . GLU A 1 308 ? 35.719 2.189 -4.574 1 89.5 308 GLU A O 1
ATOM 2318 N N . LEU A 1 309 ? 37.688 1.32 -5.152 1 87.75 309 LEU A N 1
ATOM 2319 C CA . LEU A 1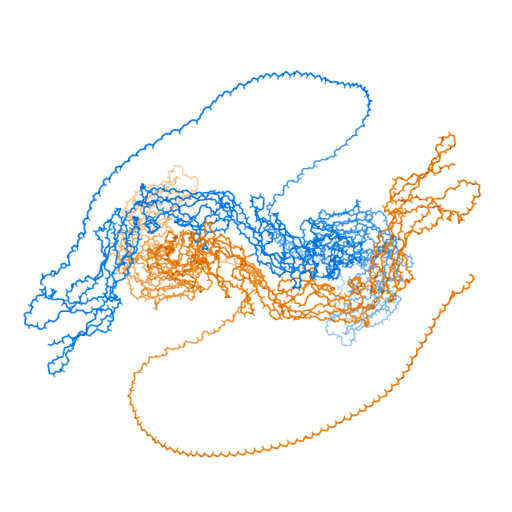 309 ? 37.688 0.353 -4.059 1 87.75 309 LEU A CA 1
ATOM 2320 C C . LEU A 1 309 ? 38.281 0.968 -2.793 1 87.75 309 LEU A C 1
ATOM 2322 O O . LEU A 1 309 ? 39.375 1.512 -2.814 1 87.75 309 LEU A O 1
ATOM 2326 N N . VAL A 1 310 ? 37.406 1.038 -1.779 1 81.25 310 VAL A N 1
ATOM 2327 C CA . VAL A 1 310 ? 37.875 1.573 -0.508 1 81.25 310 VAL A CA 1
ATOM 2328 C C . VAL A 1 310 ? 38.875 0.591 0.131 1 81.25 310 VAL A C 1
ATOM 2330 O O . VAL A 1 310 ? 38.562 -0.596 0.269 1 81.25 310 VAL A O 1
ATOM 2333 N N . GLN A 1 311 ? 40.062 1.084 0.188 1 63.06 311 GLN A N 1
ATOM 2334 C CA . GLN A 1 311 ? 41.219 0.281 0.607 1 63.06 311 GLN A CA 1
ATOM 2335 C C . GLN A 1 311 ? 41.125 -0.062 2.092 1 63.06 311 GLN A C 1
ATOM 2337 O O . GLN A 1 311 ? 40.594 0.721 2.887 1 63.06 311 GLN A O 1
ATOM 2342 N N . GLY A 1 312 ? 41 -1.365 2.592 1 55.31 312 GLY A N 1
ATOM 2343 C CA . GLY A 1 312 ? 41.125 -1.848 3.959 1 55.31 312 GLY A CA 1
ATOM 2344 C C . GLY A 1 312 ? 40.25 -3.059 4.238 1 55.31 312 GLY A C 1
ATOM 2345 O O . GLY A 1 312 ? 40.312 -3.643 5.32 1 55.31 312 GLY A O 1
ATOM 2346 N N . CYS A 1 313 ? 39.219 -3.111 3.426 1 51.34 313 CYS A N 1
ATOM 2347 C CA . CYS A 1 313 ? 38.375 -4.234 3.828 1 51.34 313 CYS A CA 1
ATOM 2348 C C . CYS A 1 313 ? 39.094 -5.559 3.609 1 51.34 313 CYS A C 1
ATOM 2350 O O . CYS A 1 313 ? 38.5 -6.625 3.668 1 51.34 313 CYS A O 1
ATOM 2352 N N . SER A 1 314 ? 40.219 -5.441 2.945 1 48.47 314 SER A N 1
ATOM 2353 C CA . SER A 1 314 ? 40.719 -6.723 2.479 1 48.47 314 SER A CA 1
ATOM 2354 C C . SER A 1 314 ? 41.062 -7.641 3.648 1 48.47 314 SER A C 1
ATOM 2356 O O . SER A 1 314 ? 41.938 -7.328 4.449 1 48.47 314 SER A O 1
ATOM 2358 N N . LEU A 1 315 ? 40.156 -8.305 4.18 1 45.22 315 LEU A N 1
ATOM 2359 C CA . LEU A 1 315 ? 40.594 -9.234 5.215 1 45.22 315 LEU A CA 1
ATOM 2360 C C . LEU A 1 315 ? 42 -9.797 4.895 1 45.22 315 LEU A C 1
ATOM 2362 O O . LEU A 1 315 ? 42.625 -9.375 3.932 1 45.22 315 LEU A O 1
ATOM 2366 N N . ASP A 1 316 ? 41.875 -11.352 4.828 1 44.34 316 ASP A N 1
ATOM 2367 C CA . ASP A 1 316 ? 42.844 -12.312 5.336 1 44.34 316 ASP A CA 1
ATOM 2368 C C . ASP A 1 316 ? 44.188 -12.164 4.629 1 44.34 316 ASP A C 1
ATOM 2370 O O . ASP A 1 316 ? 45.25 -12.227 5.27 1 44.34 316 ASP A O 1
ATOM 2374 N N . GLU A 1 317 ? 44.312 -12.68 3.346 1 48.69 317 GLU A N 1
ATOM 2375 C CA . GLU A 1 317 ? 45.625 -13.07 2.838 1 48.69 317 GLU A CA 1
ATOM 2376 C C . GLU A 1 317 ? 46.156 -12.039 1.844 1 48.69 317 GLU A C 1
ATOM 2378 O O . GLU A 1 317 ? 47.031 -12.359 1.02 1 48.69 317 GLU A O 1
ATOM 2383 N N . GLY A 1 318 ? 46.062 -10.789 1.909 1 57.62 318 GLY A N 1
ATOM 2384 C CA . GLY A 1 318 ? 46.781 -9.82 1.091 1 57.62 318 GLY A CA 1
ATOM 2385 C C . GLY A 1 318 ? 46.156 -9.633 -0.284 1 57.62 318 GLY A C 1
ATOM 2386 O O . GLY A 1 318 ? 46.5 -8.695 -1.005 1 57.62 318 GLY A O 1
ATOM 2387 N N . GLU A 1 319 ? 45.438 -10.617 -0.819 1 68.56 319 GLU A N 1
ATOM 2388 C CA . GLU A 1 319 ? 44.906 -10.492 -2.174 1 68.56 319 GLU A CA 1
ATOM 2389 C C . GLU A 1 319 ? 43.531 -9.875 -2.164 1 68.56 319 GLU A C 1
ATOM 2391 O O . GLU A 1 319 ? 42.719 -10.141 -1.261 1 68.56 319 GLU A O 1
ATOM 2396 N N . PRO A 1 320 ? 43.312 -9 -3.051 1 80.75 320 PRO A N 1
ATOM 2397 C CA . PRO A 1 320 ? 42 -8.359 -3.105 1 80.75 320 PRO A CA 1
ATOM 2398 C C . PRO A 1 320 ? 40.875 -9.352 -3.412 1 80.75 320 PRO A C 1
ATOM 2400 O O . PRO A 1 320 ? 41.031 -10.234 -4.254 1 80.75 320 PRO A O 1
ATOM 2403 N N . VAL A 1 321 ? 39.812 -9.289 -2.684 1 87.69 321 VAL A N 1
ATOM 2404 C CA . VAL A 1 321 ? 38.656 -10.156 -2.801 1 87.69 321 VAL A CA 1
ATOM 2405 C C . VAL A 1 321 ? 37.875 -9.844 -4.09 1 87.69 321 VAL A C 1
ATOM 2407 O O . VAL A 1 321 ? 37.219 -10.711 -4.656 1 87.69 321 VAL A O 1
ATOM 2410 N N . VAL A 1 322 ? 38.062 -8.523 -4.531 1 90.12 322 VAL A N 1
ATOM 2411 C CA . VAL A 1 322 ? 37.281 -8.094 -5.691 1 90.12 322 VAL A CA 1
ATOM 2412 C C . VAL A 1 322 ? 38.188 -7.301 -6.641 1 90.12 322 VAL A C 1
ATOM 2414 O O . VAL A 1 322 ? 39.062 -6.559 -6.199 1 90.12 322 VAL A O 1
ATOM 2417 N N . ARG A 1 323 ? 38.062 -7.562 -7.902 1 90.69 323 ARG A N 1
ATOM 2418 C CA . ARG A 1 323 ? 38.656 -6.73 -8.945 1 90.69 323 ARG A CA 1
ATOM 2419 C C . ARG A 1 323 ? 37.594 -5.84 -9.602 1 90.69 323 ARG A C 1
ATOM 2421 O O . ARG A 1 323 ? 36.562 -6.324 -10.031 1 90.69 323 ARG A O 1
ATOM 2428 N N . LEU A 1 324 ? 37.969 -4.555 -9.523 1 92 324 LEU A N 1
ATOM 2429 C CA . LEU A 1 324 ? 37 -3.564 -10.023 1 92 324 LEU A CA 1
ATOM 2430 C C . LEU A 1 324 ? 37.5 -2.928 -11.312 1 92 324 LEU A C 1
ATOM 2432 O O . LEU A 1 324 ? 38.656 -2.512 -11.391 1 92 324 LEU A O 1
ATOM 2436 N N . LEU A 1 325 ? 36.625 -2.896 -12.32 1 93.19 325 LEU A N 1
ATOM 2437 C CA . LEU A 1 325 ? 36.938 -2.211 -13.57 1 93.19 325 LEU A CA 1
ATOM 2438 C C . LEU A 1 325 ? 36.312 -0.819 -13.602 1 93.19 325 LEU A C 1
ATOM 2440 O O . LEU A 1 325 ? 35.344 -0.551 -12.875 1 93.19 325 LEU A O 1
ATOM 2444 N N . PRO A 1 326 ? 36.812 0.03 -14.414 1 92.44 326 PRO A N 1
ATOM 2445 C CA . PRO A 1 326 ? 36.25 1.387 -14.492 1 92.44 326 PRO A CA 1
ATOM 2446 C C . PRO A 1 326 ? 34.812 1.42 -15.039 1 92.44 326 PRO A C 1
ATOM 2448 O O . PRO A 1 326 ? 34.125 2.434 -14.906 1 92.44 326 PRO A O 1
ATOM 2451 N N . SER A 1 327 ? 34.438 0.354 -15.695 1 90.81 327 SER A N 1
ATOM 2452 C CA . SER A 1 327 ? 33.094 0.292 -16.234 1 90.81 327 SER A CA 1
ATOM 2453 C C . SER A 1 327 ? 32.062 -0.019 -15.133 1 90.81 327 SER A C 1
ATOM 2455 O O . SER A 1 327 ? 30.859 0.141 -15.328 1 90.81 327 SER A O 1
ATOM 2457 N N . GLY A 1 328 ? 32.5 -0.405 -13.984 1 92.38 328 GLY A N 1
ATOM 2458 C CA . GLY A 1 328 ? 31.625 -0.761 -12.898 1 92.38 328 GLY A CA 1
ATOM 2459 C C . GLY A 1 328 ? 31.422 -2.258 -12.742 1 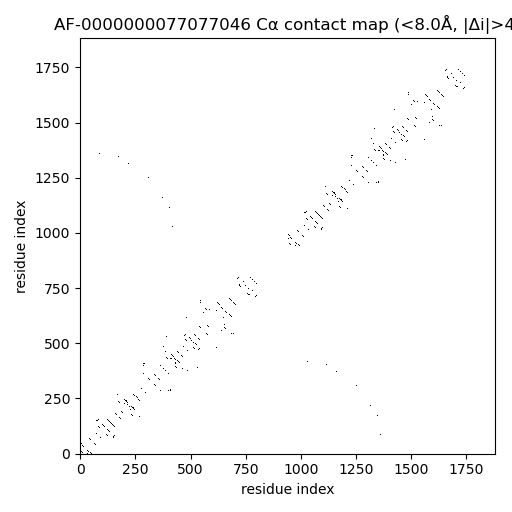92.38 328 GLY A C 1
ATOM 2460 O O . GLY A 1 328 ? 30.625 -2.707 -11.93 1 92.38 328 GLY A O 1
ATOM 2461 N N . ASP A 1 329 ? 32.219 -3.029 -13.539 1 92.69 329 ASP A N 1
ATOM 2462 C CA . ASP A 1 329 ? 32.188 -4.484 -13.453 1 92.69 329 ASP A CA 1
ATOM 2463 C C . ASP A 1 329 ? 33 -4.992 -12.266 1 92.69 329 ASP A C 1
ATOM 2465 O O . ASP A 1 329 ? 34.125 -4.531 -12.047 1 92.69 329 ASP A O 1
ATOM 2469 N N . ILE A 1 330 ? 32.406 -5.871 -11.617 1 92.31 330 ILE A N 1
ATOM 2470 C CA . ILE A 1 330 ? 33.062 -6.449 -10.453 1 92.31 330 ILE A CA 1
ATOM 2471 C C . ILE A 1 330 ? 33.312 -7.938 -10.695 1 92.31 330 ILE A C 1
ATOM 2473 O O . ILE A 1 330 ? 32.406 -8.672 -11.094 1 92.31 330 ILE A O 1
ATOM 2477 N N . PHE A 1 331 ? 34.562 -8.375 -10.477 1 91.44 331 PHE A N 1
ATOM 2478 C CA . PHE A 1 331 ? 34.938 -9.781 -10.539 1 91.44 331 PHE A CA 1
ATOM 2479 C C . PHE A 1 331 ? 35.406 -10.273 -9.18 1 91.44 331 PHE A C 1
ATOM 2481 O O . PHE A 1 331 ? 36.25 -9.648 -8.555 1 91.44 331 PHE A O 1
ATOM 2488 N N . THR A 1 332 ? 34.781 -11.273 -8.727 1 90.94 332 THR A N 1
ATOM 2489 C CA . THR A 1 332 ? 35.125 -11.781 -7.402 1 90.94 332 THR A CA 1
ATOM 2490 C C . THR A 1 332 ? 36.188 -12.883 -7.508 1 90.94 332 THR A C 1
ATOM 2492 O O . THR A 1 332 ? 36.281 -13.562 -8.531 1 90.94 332 THR A O 1
ATOM 2495 N N . ALA A 1 333 ? 36.938 -13.008 -6.41 1 89.25 333 ALA A N 1
ATOM 2496 C CA . ALA A 1 333 ? 37.938 -14.055 -6.332 1 89.25 333 ALA A CA 1
ATOM 2497 C C . ALA A 1 333 ? 37.344 -15.344 -5.758 1 89.25 333 ALA A C 1
ATOM 2499 O O . ALA A 1 333 ? 36.125 -15.445 -5.578 1 89.25 333 ALA A O 1
ATOM 2500 N N . GLY A 1 334 ? 38.188 -16.359 -5.484 1 87.31 334 GLY A N 1
ATOM 2501 C CA . GLY A 1 334 ? 37.719 -17.656 -5.02 1 87.31 334 GLY A CA 1
ATOM 2502 C C . GLY A 1 334 ? 37.781 -17.797 -3.512 1 87.31 334 GLY A C 1
ATOM 2503 O O . GLY A 1 334 ? 37.938 -18.906 -2.996 1 87.31 334 GLY A O 1
ATOM 2504 N N . PHE A 1 335 ? 37.844 -16.688 -2.82 1 88.25 335 PHE A N 1
ATOM 2505 C CA . PHE A 1 335 ? 37.875 -16.766 -1.366 1 88.25 335 PHE A CA 1
ATOM 2506 C C . PHE A 1 335 ? 36.875 -15.789 -0.757 1 88.25 335 PHE A C 1
ATOM 2508 O O . PHE A 1 335 ? 36.469 -14.82 -1.408 1 88.25 335 PHE A O 1
ATOM 2515 N N . ASN A 1 336 ? 36.5 -16.156 0.502 1 89.31 336 ASN A N 1
ATOM 2516 C CA . ASN A 1 336 ? 35.5 -15.344 1.208 1 89.31 336 ASN A CA 1
ATOM 2517 C C . ASN A 1 336 ? 36.094 -13.992 1.616 1 89.31 336 ASN A C 1
ATOM 2519 O O . ASN A 1 336 ? 37.281 -13.859 1.815 1 89.31 336 ASN A O 1
ATOM 2523 N N . GLY A 1 337 ? 35.125 -12.945 1.597 1 88.81 337 GLY A N 1
ATOM 2524 C CA . GLY A 1 337 ? 35.594 -11.648 2.068 1 88.81 337 GLY A CA 1
ATOM 2525 C C . GLY A 1 337 ? 34.562 -10.539 1.835 1 88.81 337 GLY A C 1
ATOM 2526 O O . GLY A 1 337 ? 33.438 -10.797 1.478 1 88.81 337 GLY A O 1
ATOM 2527 N N . HIS A 1 338 ? 35.031 -9.328 2.305 1 88.38 338 HIS A N 1
ATOM 2528 C CA . HIS A 1 338 ? 34.219 -8.125 2.15 1 88.38 338 HIS A CA 1
ATOM 2529 C C . HIS A 1 338 ? 34.969 -7.043 1.386 1 88.38 338 HIS A C 1
ATOM 2531 O O . HIS A 1 338 ? 36.219 -6.945 1.49 1 88.38 338 HIS A O 1
ATOM 2537 N N . ALA A 1 339 ? 34.281 -6.367 0.542 1 89.62 339 ALA A N 1
ATOM 2538 C CA . ALA A 1 339 ? 34.844 -5.215 -0.163 1 89.62 339 ALA A CA 1
ATOM 2539 C C . ALA A 1 339 ? 33.812 -4.074 -0.241 1 89.62 339 ALA A C 1
ATOM 2541 O O . ALA A 1 339 ? 32.625 -4.305 -0.165 1 89.62 339 ALA A O 1
ATOM 2542 N N . VAL A 1 340 ? 34.406 -2.869 -0.215 1 90.44 340 VAL A N 1
ATOM 2543 C CA . VAL A 1 340 ? 33.531 -1.685 -0.317 1 90.44 340 VAL A CA 1
ATOM 2544 C C . VAL A 1 340 ? 33.938 -0.881 -1.558 1 90.44 340 VAL A C 1
ATOM 2546 O O . VAL A 1 340 ? 35.094 -0.578 -1.77 1 90.44 340 VAL A O 1
ATOM 2549 N N . VAL A 1 341 ? 32.906 -0.589 -2.328 1 91.25 341 VAL A N 1
ATOM 2550 C CA . VAL A 1 341 ? 33.125 0.202 -3.535 1 91.25 341 VAL A CA 1
ATOM 2551 C C . VAL A 1 341 ? 32.469 1.569 -3.381 1 91.25 341 VAL A C 1
ATOM 2553 O O . VAL A 1 341 ? 31.281 1.659 -3.045 1 91.25 341 VAL A O 1
ATOM 2556 N N . MET A 1 342 ? 33.219 2.582 -3.58 1 91.62 342 MET A N 1
ATOM 2557 C CA . MET A 1 342 ? 32.656 3.939 -3.568 1 91.62 342 MET A CA 1
ATOM 2558 C C . MET A 1 342 ? 32.344 4.414 -4.984 1 91.62 342 MET A C 1
ATOM 2560 O O . MET A 1 342 ? 33.219 4.395 -5.855 1 91.62 342 MET A O 1
ATOM 2564 N N . VAL A 1 343 ? 31.172 4.762 -5.168 1 93.62 343 VAL A N 1
ATOM 2565 C CA . VAL A 1 343 ? 30.719 5.277 -6.457 1 93.62 343 VAL A CA 1
ATOM 2566 C C . VAL A 1 343 ? 30.547 6.793 -6.375 1 93.62 343 VAL A C 1
ATOM 2568 O O . VAL A 1 343 ? 29.812 7.301 -5.531 1 93.62 343 VAL A O 1
ATOM 2571 N N . THR A 1 344 ? 31.25 7.527 -7.156 1 93.5 344 THR A N 1
ATOM 2572 C CA . THR A 1 344 ? 31.188 8.984 -7.156 1 93.5 344 THR A CA 1
ATOM 2573 C C . THR A 1 344 ? 30.719 9.5 -8.516 1 93.5 344 THR A C 1
ATOM 2575 O O . THR A 1 344 ? 31.297 9.188 -9.547 1 93.5 344 THR A O 1
ATOM 2578 N N . ALA A 1 345 ? 29.641 10.164 -8.492 1 94.56 345 ALA A N 1
ATOM 2579 C CA . ALA A 1 345 ? 29.141 10.828 -9.688 1 94.56 345 ALA A CA 1
ATOM 2580 C C . ALA A 1 345 ? 29.625 12.281 -9.758 1 94.56 345 ALA A C 1
ATOM 2582 O O . ALA A 1 345 ? 29.344 13.078 -8.867 1 94.56 345 ALA A O 1
ATOM 2583 N N . HIS A 1 346 ? 30.344 12.609 -10.781 1 93.38 346 HIS A N 1
ATOM 2584 C CA . HIS A 1 346 ? 30.844 13.961 -10.984 1 93.38 346 HIS A CA 1
ATOM 2585 C C . HIS A 1 346 ? 29.891 14.789 -11.82 1 93.38 346 HIS A C 1
ATOM 2587 O O . HIS A 1 346 ? 29.844 14.641 -13.047 1 93.38 346 HIS A O 1
ATOM 2593 N N . GLU A 1 347 ? 29.219 15.625 -11.055 1 89.06 347 GLU A N 1
ATOM 2594 C CA . GLU A 1 347 ? 28.281 16.5 -11.742 1 89.06 347 GLU A CA 1
ATOM 2595 C C . GLU A 1 347 ? 28.969 17.75 -12.273 1 89.06 347 GLU A C 1
ATOM 2597 O O . GLU A 1 347 ? 29.031 18.766 -11.586 1 89.06 347 GLU A O 1
ATOM 2602 N N . THR A 1 348 ? 29.375 17.797 -13.414 1 84.31 348 THR A N 1
ATOM 2603 C CA . THR A 1 348 ? 30.188 18.859 -14 1 84.31 348 THR A CA 1
ATOM 2604 C C . THR A 1 348 ? 29.359 20.141 -14.141 1 84.31 348 THR A C 1
ATOM 2606 O O . THR A 1 348 ? 29.891 21.25 -13.992 1 84.31 348 THR A O 1
ATOM 2609 N N . GLY A 1 349 ? 28.125 20.094 -14.375 1 80.12 349 GLY A N 1
ATOM 2610 C CA . GLY A 1 349 ? 27.297 21.281 -14.531 1 80.12 349 GLY A CA 1
ATOM 2611 C C . GLY A 1 349 ? 27.172 22.094 -13.258 1 80.12 349 GLY A C 1
ATOM 2612 O O . GLY A 1 349 ? 27.125 23.328 -13.305 1 80.12 349 GLY A O 1
ATOM 2613 N N . ILE A 1 350 ? 27.25 21.547 -12.117 1 82.69 350 ILE A N 1
ATOM 2614 C CA . ILE A 1 350 ? 27.016 22.234 -10.859 1 82.69 350 ILE A CA 1
ATOM 2615 C C . ILE A 1 350 ? 28.234 22.109 -9.961 1 82.69 350 ILE A C 1
ATOM 2617 O O . ILE A 1 350 ? 28.25 22.625 -8.836 1 82.69 350 ILE A O 1
ATOM 2621 N N . ARG A 1 351 ? 29.312 21.531 -10.406 1 83.56 351 ARG A N 1
ATOM 2622 C CA . ARG A 1 351 ? 30.578 21.359 -9.688 1 83.56 351 ARG A CA 1
ATOM 2623 C C . ARG A 1 351 ? 30.344 20.703 -8.336 1 83.56 351 ARG A C 1
ATOM 2625 O O . ARG A 1 351 ? 30.781 21.203 -7.301 1 83.56 351 ARG A O 1
ATOM 2632 N N . LEU A 1 352 ? 29.531 19.703 -8.266 1 89.12 352 LEU A N 1
ATOM 2633 C CA . LEU A 1 352 ? 29.25 18.938 -7.059 1 89.12 352 LEU A CA 1
ATOM 2634 C C . LEU A 1 352 ? 29.469 17.438 -7.293 1 89.12 352 LEU A C 1
ATOM 2636 O O . LEU A 1 352 ? 29.234 16.938 -8.398 1 89.12 352 LEU A O 1
ATOM 2640 N N . ASN A 1 353 ? 30.031 16.797 -6.289 1 91.69 353 ASN A N 1
ATOM 2641 C CA . ASN A 1 353 ? 30.219 15.344 -6.332 1 91.69 353 ASN A CA 1
ATOM 2642 C C . ASN A 1 353 ? 29.25 14.633 -5.383 1 91.69 353 ASN A C 1
ATOM 2644 O O . ASN A 1 353 ? 29.062 15.062 -4.242 1 91.69 353 ASN A O 1
ATOM 2648 N N . GLN A 1 354 ? 28.641 13.656 -5.949 1 92.75 354 GLN A N 1
ATOM 2649 C CA . GLN A 1 354 ? 27.797 12.789 -5.125 1 92.75 354 GLN A CA 1
ATOM 2650 C C . GLN A 1 354 ? 28.422 11.414 -4.957 1 92.75 354 GLN A C 1
ATOM 2652 O O . GLN A 1 354 ? 28.953 10.844 -5.914 1 92.75 354 GLN A O 1
ATOM 2657 N N . SER A 1 355 ? 28.453 10.945 -3.77 1 92 355 SER A N 1
ATOM 2658 C CA . SER A 1 355 ? 29.094 9.656 -3.531 1 92 355 SER A CA 1
ATOM 2659 C C . SER A 1 355 ? 28.172 8.703 -2.783 1 92 355 SER A C 1
ATOM 2661 O O . SER A 1 355 ? 27.422 9.125 -1.906 1 92 355 SER A O 1
ATOM 2663 N N . ILE A 1 356 ? 28.203 7.469 -3.166 1 92.62 356 ILE A N 1
ATOM 2664 C CA . ILE A 1 356 ? 27.5 6.387 -2.488 1 92.62 356 ILE A CA 1
ATOM 2665 C C . ILE A 1 356 ? 28.422 5.172 -2.365 1 92.62 356 ILE A C 1
ATOM 2667 O O . ILE A 1 356 ? 29.422 5.066 -3.074 1 92.62 356 ILE A O 1
ATOM 2671 N N . ILE A 1 357 ? 28.109 4.309 -1.457 1 92.31 357 ILE A N 1
ATOM 2672 C CA . ILE A 1 357 ? 28.969 3.152 -1.265 1 92.31 357 ILE A CA 1
ATOM 2673 C C . ILE A 1 357 ? 28.172 1.868 -1.485 1 92.31 357 ILE A C 1
ATOM 2675 O O . ILE A 1 357 ? 26.969 1.827 -1.226 1 92.31 357 ILE A O 1
ATOM 2679 N N . VAL A 1 358 ? 28.875 0.881 -1.966 1 92.62 358 VAL A N 1
ATOM 2680 C CA . VAL A 1 358 ? 28.312 -0.447 -2.17 1 92.62 358 VAL A CA 1
ATOM 2681 C C . VAL A 1 358 ? 29.125 -1.483 -1.398 1 92.62 358 VAL A C 1
ATOM 2683 O O . VAL A 1 358 ? 30.344 -1.549 -1.537 1 92.62 358 VAL A O 1
ATOM 2686 N N . HIS A 1 359 ? 28.453 -2.223 -0.589 1 92.06 359 HIS A N 1
ATOM 2687 C CA . HIS A 1 359 ? 29.062 -3.322 0.144 1 92.06 359 HIS A CA 1
ATOM 2688 C C . HIS A 1 359 ? 29.047 -4.609 -0.675 1 92.06 359 HIS A C 1
ATOM 2690 O O . HIS A 1 359 ? 27.984 -5.094 -1.054 1 92.06 359 HIS A O 1
ATOM 2696 N N . VAL A 1 360 ? 30.203 -5.16 -0.966 1 92.06 360 VAL A N 1
ATOM 2697 C CA . VAL A 1 360 ? 30.312 -6.41 -1.716 1 92.06 360 VAL A CA 1
ATOM 2698 C C . VAL A 1 360 ? 30.766 -7.535 -0.792 1 92.06 360 VAL A C 1
ATOM 2700 O O . VAL A 1 360 ? 31.875 -7.48 -0.246 1 92.06 360 VAL A O 1
ATOM 2703 N N . GLU A 1 361 ? 29.938 -8.461 -0.629 1 92.31 361 GLU A N 1
ATOM 2704 C CA . GLU A 1 361 ? 30.25 -9.656 0.154 1 92.31 361 GLU A CA 1
ATOM 2705 C C . GLU A 1 361 ? 30.391 -10.875 -0.743 1 92.31 361 GLU A C 1
ATOM 2707 O O . GLU A 1 361 ? 29.531 -11.148 -1.582 1 92.31 361 GLU A O 1
ATOM 2712 N N . VAL A 1 362 ? 31.516 -11.609 -0.62 1 92.62 362 VAL A N 1
ATOM 2713 C CA . VAL A 1 362 ? 31.781 -12.781 -1.445 1 92.62 362 VAL A CA 1
ATOM 2714 C C . VAL A 1 362 ? 31.703 -14.047 -0.59 1 92.62 362 VAL A C 1
ATOM 2716 O O . VAL A 1 362 ? 32.406 -14.148 0.431 1 92.62 362 VAL A O 1
ATOM 2719 N N . ARG A 1 363 ? 30.859 -14.969 -0.987 1 92.75 363 ARG A N 1
ATOM 2720 C CA . ARG A 1 363 ? 30.656 -16.234 -0.296 1 92.75 363 ARG A CA 1
ATOM 2721 C C . ARG A 1 363 ? 30.547 -17.391 -1.289 1 92.75 363 ARG A C 1
ATOM 2723 O O . ARG A 1 363 ? 30.266 -17.172 -2.471 1 92.75 363 ARG A O 1
ATOM 2730 N N . PRO A 1 364 ? 30.781 -18.578 -0.85 1 93 364 PRO A N 1
ATOM 2731 C CA . PRO A 1 364 ? 30.672 -19.719 -1.766 1 93 364 PRO A CA 1
ATOM 2732 C C . PRO A 1 364 ? 29.219 -20.141 -2.01 1 93 364 PRO A C 1
ATOM 2734 O O . PRO A 1 364 ? 28.359 -19.922 -1.153 1 93 364 PRO A O 1
ATOM 2737 N N . LEU A 1 365 ? 29.047 -20.734 -3.172 1 92.69 365 LEU A N 1
ATOM 2738 C CA . LEU A 1 365 ? 27.734 -21.281 -3.531 1 92.69 365 LEU A CA 1
ATOM 2739 C C . LEU A 1 365 ? 27.453 -22.562 -2.764 1 92.69 365 LEU A C 1
ATOM 2741 O O . LEU A 1 365 ? 28.328 -23.406 -2.609 1 92.69 365 LEU A O 1
ATOM 2745 N N . HIS A 1 366 ? 26.188 -22.656 -2.26 1 93.94 366 HIS A N 1
ATOM 2746 C CA . HIS A 1 366 ? 25.891 -23.812 -1.421 1 93.94 366 HIS A CA 1
ATOM 2747 C C . HIS A 1 366 ? 24.656 -24.562 -1.917 1 93.94 366 HIS A C 1
ATOM 2749 O O . HIS A 1 366 ? 24.531 -25.766 -1.737 1 93.94 366 HIS A O 1
ATOM 2755 N N . SER A 1 367 ? 23.75 -23.844 -2.49 1 94.69 367 SER A N 1
ATOM 2756 C CA . SER A 1 367 ? 22.516 -24.5 -2.887 1 94.69 367 SER A CA 1
ATOM 2757 C C . SER A 1 367 ? 21.828 -23.766 -4.027 1 94.69 367 SER A C 1
ATOM 2759 O O . SER A 1 367 ? 22.25 -22.672 -4.406 1 94.69 367 SER A O 1
ATOM 2761 N N . LEU A 1 368 ? 20.844 -24.516 -4.59 1 94.31 368 LEU A N 1
ATOM 2762 C CA . LEU A 1 368 ? 20.047 -24 -5.707 1 94.31 368 LEU A CA 1
ATOM 2763 C C . LEU A 1 368 ? 18.562 -24.281 -5.5 1 94.31 368 LEU A C 1
ATOM 2765 O O . LEU A 1 368 ? 18.188 -25.359 -5.043 1 94.31 368 LEU A O 1
ATOM 2769 N N . SER A 1 369 ? 17.766 -23.203 -5.77 1 94.81 369 SER A N 1
ATOM 2770 C CA . SER A 1 369 ? 16.312 -23.359 -5.645 1 94.81 369 SER A CA 1
ATOM 2771 C C . SER A 1 369 ? 15.602 -22.938 -6.926 1 94.81 369 SER A C 1
ATOM 2773 O O . SER A 1 369 ? 15.828 -21.844 -7.43 1 94.81 369 SER A O 1
ATOM 2775 N N . LEU A 1 370 ? 14.773 -23.859 -7.383 1 93.94 370 LEU A N 1
ATOM 2776 C CA . LEU A 1 370 ? 13.953 -23.547 -8.547 1 93.94 370 LEU A CA 1
ATOM 2777 C C . LEU A 1 370 ? 12.609 -22.953 -8.125 1 93.94 370 LEU A C 1
ATOM 2779 O O . LEU A 1 370 ? 11.906 -23.531 -7.289 1 93.94 370 LEU A O 1
ATOM 2783 N N . MET A 1 371 ? 12.336 -21.844 -8.742 1 90.12 371 MET A N 1
ATOM 2784 C CA . MET A 1 371 ? 11.086 -21.172 -8.383 1 90.12 371 MET A CA 1
ATOM 2785 C C . MET A 1 371 ? 10.289 -20.828 -9.633 1 90.12 371 MET A C 1
ATOM 2787 O O . MET A 1 371 ? 10.852 -20.406 -10.648 1 90.12 371 MET A O 1
ATOM 2791 N N . SER A 1 372 ? 8.961 -20.953 -9.523 1 89.56 372 SER A N 1
ATOM 2792 C CA . SER A 1 372 ? 8.062 -20.547 -10.602 1 89.56 372 SER A CA 1
ATOM 2793 C C . SER A 1 372 ? 7.602 -19.109 -10.438 1 89.56 372 SER A C 1
ATOM 2795 O O . SER A 1 372 ? 7.188 -18.703 -9.344 1 89.56 372 SER A O 1
ATOM 2797 N N . LEU A 1 373 ? 7.707 -18.359 -11.5 1 84.94 373 LEU A N 1
ATOM 2798 C CA . LEU A 1 373 ? 7.305 -16.953 -11.438 1 84.94 373 LEU A CA 1
ATOM 2799 C C . LEU A 1 373 ? 5.898 -16.766 -12 1 84.94 373 LEU A C 1
ATOM 2801 O O . LEU A 1 373 ? 5.316 -15.688 -11.883 1 84.94 373 LEU A O 1
ATOM 2805 N N . SER A 1 374 ? 5.324 -17.781 -12.508 1 74.31 374 SER A N 1
ATOM 2806 C CA . SER A 1 374 ? 4.062 -17.641 -13.234 1 74.31 374 SER A CA 1
ATOM 2807 C C . SER A 1 374 ? 2.869 -17.875 -12.312 1 74.31 374 SER A C 1
ATOM 2809 O O . SER A 1 374 ? 2.861 -18.844 -11.539 1 74.31 374 SER A O 1
ATOM 2811 N N . PRO A 1 375 ? 1.934 -16.984 -12.406 1 67.44 375 PRO A N 1
ATOM 2812 C CA . PRO A 1 375 ? 0.724 -17.172 -11.602 1 67.44 375 PRO A CA 1
ATOM 2813 C C . PRO A 1 375 ? -0.296 -18.094 -12.273 1 67.44 375 PRO A C 1
ATOM 2815 O O . PRO A 1 375 ? -1.345 -18.375 -11.695 1 67.44 375 PRO A O 1
ATOM 2818 N N . ALA A 1 376 ? -0.049 -18.609 -13.398 1 63.31 376 ALA A N 1
ATOM 2819 C CA . ALA A 1 376 ? -1.052 -19.344 -14.164 1 63.31 376 ALA A CA 1
ATOM 2820 C C . ALA A 1 376 ? -1.382 -20.688 -13.508 1 63.31 376 ALA A C 1
ATOM 2822 O O . ALA A 1 376 ? -0.49 -21.375 -13.008 1 63.31 376 ALA A O 1
ATOM 2823 N N . LYS A 1 377 ? -2.705 -20.812 -13.086 1 61.44 377 LYS A N 1
ATOM 2824 C CA . LYS A 1 377 ? -3.131 -22.109 -12.539 1 61.44 377 LYS A CA 1
ATOM 2825 C C . LYS A 1 377 ? -4.234 -22.734 -13.391 1 61.44 377 LYS A C 1
ATOM 2827 O O . LYS A 1 377 ? -5.074 -22.016 -13.945 1 61.44 377 LYS A O 1
ATOM 2832 N N . ALA A 1 378 ? -3.988 -23.812 -14.055 1 59.03 378 ALA A N 1
ATOM 2833 C CA . ALA A 1 378 ? -5.152 -24.594 -14.453 1 59.03 378 ALA A CA 1
ATOM 2834 C C . ALA A 1 378 ? -5.648 -25.469 -13.305 1 59.03 378 ALA A C 1
ATOM 2836 O O . ALA A 1 378 ? -4.879 -26.219 -12.719 1 59.03 378 ALA A O 1
ATOM 2837 N N . VAL A 1 379 ? -6.492 -24.891 -12.414 1 55.84 379 VAL A N 1
ATOM 2838 C CA . VAL A 1 379 ? -6.945 -25.656 -11.266 1 55.84 379 VAL A CA 1
ATOM 2839 C C . VAL A 1 379 ? -7.934 -26.734 -11.719 1 55.84 379 VAL A C 1
ATOM 2841 O O . VAL A 1 379 ? -9 -26.406 -12.258 1 55.84 379 VAL A O 1
ATOM 2844 N N . LEU A 1 380 ? -7.305 -27.938 -11.961 1 55.41 380 LEU A N 1
ATOM 2845 C CA . LEU A 1 380 ? -8.203 -29.062 -12.172 1 55.41 380 LEU A CA 1
ATOM 2846 C C . LEU A 1 380 ? -8.922 -29.438 -10.883 1 55.41 380 LEU A C 1
ATOM 2848 O O . LEU A 1 380 ? -8.539 -28.984 -9.797 1 55.41 380 LEU A O 1
ATOM 2852 N N . HIS A 1 381 ? -10.039 -30.109 -10.914 1 53.72 381 HIS A N 1
ATOM 2853 C CA . HIS A 1 381 ? -10.859 -30.594 -9.812 1 53.72 381 HIS A CA 1
ATOM 2854 C C . HIS A 1 381 ? -9.992 -31.062 -8.641 1 53.72 381 HIS A C 1
ATOM 2856 O O . HIS A 1 381 ? -10.398 -30.969 -7.484 1 53.72 381 HIS A O 1
ATOM 2862 N N . SER A 1 382 ? -8.82 -31.562 -8.984 1 56.91 382 SER A N 1
ATOM 2863 C CA . SER A 1 382 ? -8.039 -32.188 -7.918 1 56.91 382 SER A CA 1
ATOM 2864 C C . SER A 1 382 ? -7.238 -31.125 -7.145 1 56.91 382 SER A C 1
ATOM 2866 O O . SER A 1 382 ? -6.602 -31.453 -6.137 1 56.91 382 SER A O 1
ATOM 2868 N N . LYS A 1 383 ? -7.418 -29.906 -7.406 1 66.12 383 LYS A N 1
ATOM 2869 C CA . LYS A 1 383 ? -6.754 -28.828 -6.668 1 66.12 383 LYS A CA 1
ATOM 2870 C C . LYS A 1 383 ? -5.238 -28.938 -6.793 1 66.12 383 LYS A C 1
ATOM 2872 O O . LYS A 1 383 ? -4.504 -28.359 -5.996 1 66.12 383 LYS A O 1
ATOM 2877 N N . LYS A 1 384 ? -4.77 -30 -7.691 1 79.19 384 LYS A N 1
ATOM 2878 C CA . LYS A 1 384 ? -3.34 -30.062 -7.992 1 79.19 384 LYS A CA 1
ATOM 2879 C C . LYS A 1 384 ? -2.967 -29.094 -9.102 1 79.19 384 LYS A C 1
ATOM 2881 O O . LYS A 1 384 ? -3.789 -28.781 -9.969 1 79.19 384 LYS A O 1
ATOM 2886 N N . HIS A 1 385 ? -1.781 -28.719 -9.023 1 82.44 385 HIS A N 1
ATOM 2887 C CA . HIS A 1 385 ? -1.339 -27.75 -10.023 1 82.44 385 HIS A CA 1
ATOM 2888 C C . HIS A 1 385 ? -1.068 -28.422 -11.359 1 82.44 385 HIS A C 1
ATOM 2890 O O . HIS A 1 385 ? -0.492 -29.516 -11.406 1 82.44 385 HIS A O 1
ATOM 2896 N N . SER A 1 386 ? -1.613 -27.781 -12.422 1 86.06 386 SER A N 1
ATOM 2897 C CA . SER A 1 386 ? -1.294 -28.203 -13.781 1 86.06 386 SER A CA 1
ATOM 2898 C C . SER A 1 386 ? -1.234 -27.016 -14.734 1 86.06 386 SER A C 1
ATOM 2900 O O . SER A 1 386 ? -2.014 -26.078 -14.602 1 86.06 386 SER A O 1
ATOM 2902 N N . PHE A 1 387 ? -0.299 -27.203 -15.594 1 86.75 387 PHE A N 1
ATOM 2903 C CA . PHE A 1 387 ? -0.19 -26.172 -16.609 1 86.75 387 PHE A CA 1
ATOM 2904 C C . PHE A 1 387 ? -1.062 -26.5 -17.812 1 86.75 387 PHE A C 1
ATOM 2906 O O . PHE A 1 387 ? -1.098 -27.641 -18.266 1 86.75 387 PHE A O 1
ATOM 2913 N N . PRO A 1 388 ? -1.768 -25.469 -18.25 1 83.88 388 PRO A N 1
ATOM 2914 C CA . PRO A 1 388 ? -2.547 -25.719 -19.469 1 83.88 388 PRO A CA 1
ATOM 2915 C C . PRO A 1 388 ? -1.671 -25.953 -20.703 1 83.88 388 PRO A C 1
ATOM 2917 O O . PRO A 1 388 ? -0.616 -25.328 -20.844 1 83.88 388 PRO A O 1
ATOM 2920 N N . LEU A 1 389 ? -2.184 -26.781 -21.469 1 87 389 LEU A N 1
ATOM 2921 C CA . LEU A 1 389 ? -1.469 -27.094 -22.703 1 87 389 LEU A CA 1
ATOM 2922 C C . LEU A 1 389 ? -1.2 -25.844 -23.516 1 87 389 LEU A C 1
ATOM 2924 O O . LEU A 1 389 ? -2.092 -25 -23.688 1 87 389 LEU A O 1
ATOM 2928 N N . GLY A 1 390 ? 0.026 -25.672 -23.953 1 82.5 390 GLY A N 1
ATOM 2929 C CA . GLY A 1 390 ? 0.407 -24.516 -24.766 1 82.5 390 GLY A CA 1
ATOM 2930 C C . GLY A 1 390 ? 0.903 -23.344 -23.953 1 82.5 390 GLY A C 1
ATOM 2931 O O . GLY A 1 390 ? 1.447 -22.391 -24.5 1 82.5 390 GLY A O 1
ATOM 2932 N N . TYR A 1 391 ? 0.755 -23.406 -22.75 1 83.12 391 TYR A N 1
ATOM 2933 C CA . TYR A 1 391 ? 1.167 -22.312 -21.875 1 83.12 391 TYR A CA 1
ATOM 2934 C C . TYR A 1 391 ? 2.682 -22.297 -21.703 1 83.12 391 TYR A C 1
ATOM 2936 O O . TYR A 1 391 ? 3.32 -23.344 -21.641 1 83.12 391 TYR A O 1
ATOM 2944 N N . SER A 1 392 ? 3.225 -21.078 -21.641 1 86.69 392 SER A N 1
ATOM 2945 C CA . SER A 1 392 ? 4.641 -20.906 -21.359 1 86.69 392 SER A CA 1
ATOM 2946 C C . SER A 1 392 ? 4.844 -20.25 -20 1 86.69 392 SER A C 1
ATOM 2948 O O . SER A 1 392 ? 4.332 -19.156 -19.75 1 86.69 392 SER A O 1
ATOM 2950 N N . SER A 1 393 ? 5.57 -20.938 -19.25 1 86.31 393 SER A N 1
ATOM 2951 C CA . SER A 1 393 ? 5.816 -20.438 -17.906 1 86.31 393 SER A CA 1
ATOM 2952 C C . SER A 1 393 ? 7.289 -20.109 -17.688 1 86.31 393 SER A C 1
ATOM 2954 O O . SER A 1 393 ? 8.164 -20.75 -18.266 1 86.31 393 SER A O 1
ATOM 2956 N N . ARG A 1 394 ? 7.5 -19.109 -16.875 1 88.69 394 ARG A N 1
ATOM 2957 C CA . ARG A 1 394 ? 8.867 -18.703 -16.562 1 88.69 394 ARG A CA 1
ATOM 2958 C C . ARG A 1 394 ? 9.305 -19.234 -15.211 1 88.69 394 ARG A C 1
ATOM 2960 O O . ARG A 1 394 ? 8.547 -19.172 -14.242 1 88.69 394 ARG A O 1
ATOM 2967 N N . PHE A 1 395 ? 10.492 -19.781 -15.156 1 91.75 395 PHE A N 1
ATOM 2968 C CA . PHE A 1 395 ? 11.109 -20.281 -13.938 1 91.75 395 PHE A CA 1
ATOM 2969 C C . PHE A 1 395 ? 12.453 -19.594 -13.688 1 91.75 395 PHE A C 1
ATOM 2971 O O . PHE A 1 395 ? 13.125 -19.172 -14.633 1 91.75 395 PHE A O 1
ATOM 2978 N N . VAL A 1 396 ? 12.805 -19.438 -12.43 1 91.5 396 VAL A N 1
ATOM 2979 C CA . VAL A 1 396 ? 14.086 -18.859 -12.07 1 91.5 396 VAL A CA 1
ATOM 2980 C C . VAL A 1 396 ? 14.836 -19.781 -11.117 1 91.5 396 VAL A C 1
ATOM 2982 O O . VAL A 1 396 ? 14.234 -20.375 -10.219 1 91.5 396 VAL A O 1
ATOM 2985 N N . ALA A 1 397 ? 16.062 -20.016 -11.398 1 93.31 397 ALA A N 1
ATOM 2986 C CA . ALA A 1 397 ? 16.953 -20.75 -10.492 1 93.31 397 ALA A CA 1
ATOM 2987 C C . ALA A 1 397 ? 17.703 -19.781 -9.57 1 93.31 397 ALA A C 1
ATOM 2989 O O .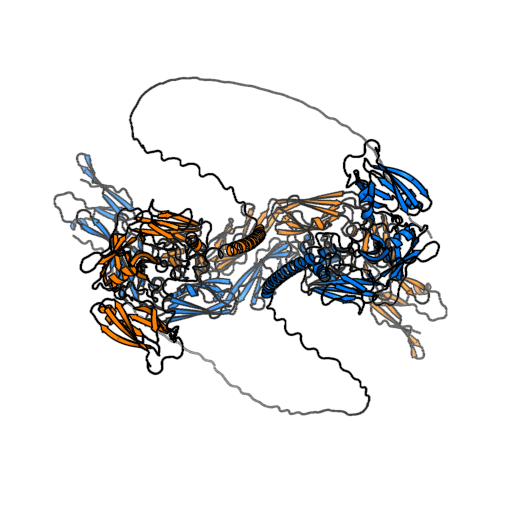 ALA A 1 397 ? 18.641 -19.109 -10 1 93.31 397 ALA A O 1
ATOM 2990 N N . ARG A 1 398 ? 17.391 -19.828 -8.344 1 92.06 398 ARG A N 1
ATOM 2991 C CA . ARG A 1 398 ? 18.047 -18.953 -7.371 1 92.06 398 ARG A CA 1
ATOM 2992 C C . ARG A 1 398 ? 19.188 -19.688 -6.664 1 92.06 398 ARG A C 1
ATOM 2994 O O . ARG A 1 398 ? 19 -20.797 -6.18 1 92.06 398 ARG A O 1
ATOM 3001 N N . LEU A 1 399 ? 20.297 -19.016 -6.629 1 93.5 399 LEU A N 1
ATOM 3002 C CA . LEU A 1 399 ? 21.484 -19.562 -5.973 1 93.5 399 LEU A CA 1
ATOM 3003 C C . LEU A 1 399 ? 21.641 -19 -4.566 1 93.5 399 LEU A C 1
ATOM 3005 O O . LEU A 1 399 ? 21.406 -17.812 -4.348 1 93.5 399 LEU A O 1
ATOM 3009 N N . HIS A 1 400 ? 22.047 -19.875 -3.619 1 94.06 400 HIS A N 1
ATOM 3010 C CA . HIS A 1 400 ? 22.078 -19.453 -2.223 1 94.06 400 HIS A CA 1
ATOM 3011 C C . HIS A 1 400 ? 23.438 -19.75 -1.597 1 94.06 400 HIS A C 1
ATOM 3013 O O . HIS A 1 400 ? 24.172 -20.625 -2.076 1 94.06 400 HIS A O 1
ATOM 3019 N N . ASP A 1 401 ? 23.703 -19.047 -0.522 1 93.88 401 ASP A N 1
ATOM 3020 C CA . ASP A 1 401 ? 24.906 -19.328 0.264 1 93.88 401 ASP A CA 1
ATOM 3021 C C . ASP A 1 401 ? 24.594 -20.328 1.379 1 93.88 401 ASP A C 1
ATOM 3023 O O . ASP A 1 401 ? 23.547 -20.969 1.372 1 93.88 401 ASP A O 1
ATOM 3027 N N . ALA A 1 402 ? 25.484 -20.469 2.324 1 93.25 402 ALA A N 1
ATOM 3028 C CA . ALA A 1 402 ? 25.422 -21.531 3.328 1 93.25 402 ALA A CA 1
ATOM 3029 C C . ALA A 1 402 ? 24.328 -21.234 4.355 1 93.25 402 ALA A C 1
ATOM 3031 O O . ALA A 1 402 ? 23.844 -22.156 5.031 1 93.25 402 ALA A O 1
ATOM 3032 N N . VAL A 1 403 ? 23.938 -19.984 4.445 1 93.88 403 VAL A N 1
ATOM 3033 C CA . VAL A 1 403 ? 22.938 -19.656 5.449 1 93.88 403 VAL A CA 1
ATOM 3034 C C . VAL A 1 403 ? 21.594 -19.391 4.77 1 93.88 403 VAL A C 1
ATOM 3036 O O . VAL A 1 403 ? 20.641 -18.922 5.41 1 93.88 403 VAL A O 1
ATOM 3039 N N . GLY A 1 404 ? 21.5 -19.609 3.496 1 94 404 GLY A N 1
ATOM 3040 C CA . GLY A 1 404 ? 20.234 -19.562 2.795 1 94 404 GLY A CA 1
ATOM 3041 C C . GLY A 1 404 ? 20 -18.234 2.084 1 94 404 GLY A C 1
ATOM 3042 O O . GLY A 1 404 ? 18.922 -18.016 1.501 1 94 404 GLY A O 1
ATOM 3043 N N . ARG A 1 405 ? 21 -17.391 2.078 1 93.62 405 ARG A N 1
ATOM 3044 C CA . ARG A 1 405 ? 20.828 -16.109 1.388 1 93.62 405 ARG A CA 1
ATOM 3045 C C . ARG A 1 405 ? 20.984 -16.281 -0.119 1 93.62 405 ARG A C 1
ATOM 3047 O O . ARG A 1 405 ? 21.875 -17 -0.578 1 93.62 405 ARG A O 1
ATOM 3054 N N . ALA A 1 406 ? 20.062 -15.508 -0.793 1 92.44 406 ALA A N 1
ATOM 3055 C CA . ALA A 1 406 ? 20.094 -15.578 -2.252 1 92.44 406 ALA A CA 1
ATOM 3056 C C . ALA A 1 406 ? 21.125 -14.609 -2.822 1 92.44 406 ALA A C 1
ATOM 3058 O O . ALA A 1 406 ? 21.219 -13.461 -2.387 1 92.44 406 ALA A O 1
ATOM 3059 N N . PHE A 1 407 ? 21.859 -15.109 -3.701 1 92.62 407 PHE A N 1
ATOM 3060 C CA . PHE A 1 407 ? 22.828 -14.258 -4.379 1 92.62 407 PHE A CA 1
ATOM 3061 C C . PHE A 1 407 ? 22.125 -13.289 -5.328 1 92.62 407 PHE A C 1
ATOM 3063 O O . PHE A 1 407 ? 21.109 -13.641 -5.934 1 92.62 407 PHE A O 1
ATOM 3070 N N . ASP A 1 408 ? 22.641 -12.117 -5.422 1 87.5 408 ASP A N 1
ATOM 3071 C CA . ASP A 1 408 ? 22.047 -11.109 -6.293 1 87.5 408 ASP A CA 1
ATOM 3072 C C . ASP A 1 408 ? 22.328 -11.422 -7.766 1 87.5 408 ASP A C 1
ATOM 3074 O O . ASP A 1 408 ? 21.469 -11.219 -8.617 1 87.5 408 ASP A O 1
ATOM 3078 N N . TYR A 1 409 ? 23.516 -11.75 -8.102 1 76.25 409 TYR A N 1
ATOM 3079 C CA . TYR A 1 409 ? 23.875 -12.094 -9.469 1 76.25 409 TYR A CA 1
ATOM 3080 C C . TYR A 1 409 ? 24.875 -13.25 -9.492 1 76.25 409 TYR A C 1
ATOM 3082 O O . TYR A 1 409 ? 25.781 -13.312 -8.664 1 76.25 409 TYR A O 1
ATOM 3090 N N . ALA A 1 410 ? 24.469 -14.203 -10.219 1 67.62 410 ALA A N 1
ATOM 3091 C CA . ALA A 1 410 ? 25.406 -15.312 -10.352 1 67.62 410 ALA A CA 1
ATOM 3092 C C . ALA A 1 410 ? 25.547 -15.742 -11.805 1 67.62 410 ALA A C 1
ATOM 3094 O O . ALA A 1 410 ? 24.562 -15.961 -12.5 1 67.62 410 ALA A O 1
ATOM 3095 N N . ASN A 1 411 ? 26.562 -15.367 -12.438 1 77.69 411 ASN A N 1
ATOM 3096 C CA . ASN A 1 411 ? 26.828 -15.898 -13.773 1 77.69 411 ASN A CA 1
ATOM 3097 C C . ASN A 1 411 ? 27.438 -17.297 -13.703 1 77.69 411 ASN A C 1
ATOM 3099 O O . ASN A 1 411 ? 28.578 -17.5 -14.141 1 77.69 411 ASN A O 1
ATOM 3103 N N . ILE A 1 412 ? 26.625 -18.109 -13.109 1 82.75 412 ILE A N 1
ATOM 3104 C CA . ILE A 1 412 ? 27.062 -19.5 -12.984 1 82.75 412 ILE A CA 1
ATOM 3105 C C . ILE A 1 412 ? 26.359 -20.359 -14.039 1 82.75 412 ILE A C 1
ATOM 3107 O O . ILE A 1 412 ? 25.172 -20.172 -14.305 1 82.75 412 ILE A O 1
ATOM 3111 N N . ASP A 1 413 ? 27.156 -21.234 -14.57 1 87.62 413 ASP A N 1
ATOM 3112 C CA . ASP A 1 413 ? 26.609 -22.109 -15.617 1 87.62 413 ASP A CA 1
ATOM 3113 C C . ASP A 1 413 ? 25.75 -23.219 -15.016 1 87.62 413 ASP A C 1
ATOM 3115 O O . ASP A 1 413 ? 26.219 -23.984 -14.172 1 87.62 413 ASP A O 1
ATOM 3119 N N . LEU A 1 414 ? 24.531 -23.234 -15.5 1 91.62 414 LEU A N 1
ATOM 3120 C CA . LEU A 1 414 ? 23.578 -24.25 -15.023 1 91.62 414 LEU A CA 1
ATOM 3121 C C . LEU A 1 414 ? 23.219 -25.219 -16.141 1 91.62 414 LEU A C 1
ATOM 3123 O O . LEU A 1 414 ? 23.25 -24.859 -17.328 1 91.62 414 LEU A O 1
ATOM 3127 N N . SER A 1 415 ? 22.984 -26.453 -15.789 1 92.88 415 SER A N 1
ATOM 3128 C CA . SER A 1 415 ? 22.484 -27.484 -16.703 1 92.88 415 SER A CA 1
ATOM 3129 C C . SER A 1 415 ? 21.125 -28 -16.25 1 92.88 415 SER A C 1
ATOM 3131 O O . SER A 1 415 ? 20.719 -27.781 -15.109 1 92.88 415 SER A O 1
ATOM 3133 N N . TYR A 1 416 ? 20.438 -28.516 -17.203 1 93.75 416 TYR A N 1
ATOM 3134 C CA . TYR A 1 416 ? 19.125 -29.078 -16.859 1 93.75 416 TYR A CA 1
ATOM 3135 C C . TYR A 1 416 ? 18.875 -30.391 -17.609 1 93.75 416 TYR A C 1
ATOM 3137 O O . TYR A 1 416 ? 19.531 -30.656 -18.609 1 93.75 416 TYR A O 1
ATOM 3145 N N . ARG A 1 417 ? 18 -31.234 -17.031 1 93.88 417 ARG A N 1
ATOM 3146 C CA . ARG A 1 417 ? 17.594 -32.5 -17.625 1 93.88 417 ARG A CA 1
ATOM 3147 C C . ARG A 1 417 ? 16.156 -32.844 -17.234 1 93.88 417 ARG A C 1
ATOM 3149 O O . ARG A 1 417 ? 15.742 -32.594 -16.109 1 93.88 417 ARG A O 1
ATOM 3156 N N . LEU A 1 418 ? 15.445 -33.438 -18.25 1 95.5 418 LEU A N 1
ATOM 3157 C CA . LEU A 1 418 ? 14.094 -33.906 -18 1 95.5 418 LEU A CA 1
ATOM 3158 C C . LEU A 1 418 ? 14.039 -35.438 -18.047 1 95.5 418 LEU A C 1
ATOM 3160 O O . LEU A 1 418 ? 14.828 -36.062 -18.75 1 95.5 418 LEU A O 1
ATOM 3164 N N . ASN A 1 419 ? 13.148 -36 -17.266 1 94.69 419 ASN A N 1
ATOM 3165 C CA . ASN A 1 419 ? 12.938 -37.438 -17.359 1 94.69 419 ASN A CA 1
ATOM 3166 C C . ASN A 1 419 ? 12.141 -37.781 -18.609 1 94.69 419 ASN A C 1
ATOM 3168 O O . ASN A 1 419 ? 12.281 -38.906 -19.141 1 94.69 419 ASN A O 1
ATOM 3172 N N . ARG A 1 420 ? 11.281 -36.906 -19 1 93.38 420 ARG A N 1
ATOM 3173 C CA . ARG A 1 420 ? 10.484 -37.062 -20.219 1 93.38 420 ARG A CA 1
ATOM 3174 C C . ARG A 1 420 ? 10.633 -35.812 -21.094 1 93.38 420 ARG A C 1
ATOM 3176 O O . ARG A 1 420 ? 10.438 -34.688 -20.641 1 93.38 420 ARG A O 1
ATOM 3183 N N . LEU A 1 421 ? 10.914 -36.062 -22.406 1 92.31 421 LEU A N 1
ATOM 3184 C CA . LEU A 1 421 ? 11.281 -34.938 -23.25 1 92.31 421 LEU A CA 1
ATOM 3185 C C . LEU A 1 421 ? 10.102 -34.5 -24.109 1 92.31 421 LEU A C 1
ATOM 3187 O O . LEU A 1 421 ? 10.156 -33.469 -24.766 1 92.31 421 LEU A O 1
ATOM 3191 N N . ASP A 1 422 ? 9.086 -35.188 -24.125 1 90.5 422 ASP A N 1
ATOM 3192 C CA . ASP A 1 422 ? 7.988 -34.906 -25.047 1 90.5 422 ASP A CA 1
ATOM 3193 C C . ASP A 1 422 ? 6.887 -34.094 -24.359 1 90.5 422 ASP A C 1
ATOM 3195 O O . ASP A 1 422 ? 5.949 -33.625 -25.016 1 90.5 422 ASP A O 1
ATOM 3199 N N . ILE A 1 423 ? 6.965 -33.969 -23.109 1 93.25 423 ILE A N 1
ATOM 3200 C CA . ILE A 1 423 ? 5.871 -33.344 -22.375 1 93.25 423 ILE A CA 1
ATOM 3201 C C . ILE A 1 423 ? 6.078 -31.844 -22.312 1 93.25 423 ILE A C 1
ATOM 3203 O O . ILE A 1 423 ? 5.133 -31.062 -22.516 1 93.25 423 ILE A O 1
ATOM 3207 N N . VAL A 1 424 ? 7.312 -31.453 -22 1 94.31 424 VAL A N 1
ATOM 3208 C CA . VAL A 1 424 ? 7.598 -30.031 -21.875 1 94.31 424 VAL A CA 1
ATOM 3209 C C . VAL A 1 424 ? 8.852 -29.688 -22.672 1 94.31 424 VAL A C 1
ATOM 3211 O O . VAL A 1 424 ? 9.734 -30.516 -22.844 1 94.31 424 VAL A O 1
ATOM 3214 N N . HIS A 1 425 ? 8.867 -28.453 -23.156 1 93.88 425 HIS A N 1
ATOM 3215 C CA . HIS A 1 425 ? 10.047 -27.906 -23.812 1 93.88 425 HIS A CA 1
ATOM 3216 C C . HIS A 1 425 ? 10.68 -26.797 -22.969 1 93.88 425 HIS A C 1
ATOM 3218 O O . HIS A 1 425 ? 10.023 -25.797 -22.656 1 93.88 425 HIS A O 1
ATOM 3224 N N . VAL A 1 426 ? 11.922 -26.984 -22.672 1 93.94 426 VAL A N 1
ATOM 3225 C CA . VAL A 1 426 ? 12.617 -26.031 -21.812 1 93.94 426 VAL A CA 1
ATOM 3226 C C . VAL A 1 426 ? 13.586 -25.203 -22.656 1 93.94 426 VAL A C 1
ATOM 3228 O O . VAL A 1 426 ? 14.375 -25.734 -23.422 1 93.94 426 VAL A O 1
ATOM 3231 N N . THR A 1 427 ? 13.469 -23.906 -22.516 1 91.5 427 THR A N 1
ATOM 3232 C CA . THR A 1 427 ? 14.398 -22.984 -23.156 1 91.5 427 THR A CA 1
ATOM 3233 C C . THR A 1 427 ? 14.969 -22 -22.125 1 91.5 427 THR A C 1
ATOM 3235 O O . THR A 1 427 ? 14.328 -21.719 -21.109 1 91.5 427 THR A O 1
ATOM 3238 N N . ARG A 1 428 ? 16.141 -21.594 -22.422 1 88.88 428 ARG A N 1
ATOM 3239 C CA . ARG A 1 428 ? 16.766 -20.641 -21.516 1 88.88 428 ARG A CA 1
ATOM 3240 C C . ARG A 1 428 ? 16.234 -19.234 -21.766 1 88.88 428 ARG A C 1
ATOM 3242 O O . ARG A 1 428 ? 16.016 -18.828 -22.906 1 88.88 428 ARG A O 1
ATOM 3249 N N . GLY A 1 429 ? 16.031 -18.562 -20.688 1 82.5 429 GLY A N 1
ATOM 3250 C CA . GLY A 1 429 ? 15.578 -17.188 -20.797 1 82.5 429 GLY A CA 1
ATOM 3251 C C . GLY A 1 429 ? 16.703 -16.203 -21.016 1 82.5 429 GLY A C 1
ATOM 3252 O O . GLY A 1 429 ? 17.812 -16.594 -21.422 1 82.5 429 GLY A O 1
ATOM 3253 N N . VAL A 1 430 ? 16.391 -14.891 -20.812 1 74.31 430 VAL A N 1
ATOM 3254 C CA . VAL A 1 430 ? 17.328 -13.797 -21.031 1 74.31 430 VAL A CA 1
ATOM 3255 C C . VAL A 1 430 ? 18.438 -13.836 -19.984 1 74.31 430 VAL A C 1
ATOM 3257 O O . VAL A 1 430 ? 19.594 -13.609 -20.297 1 74.31 430 VAL A O 1
ATOM 3260 N N . GLY A 1 431 ? 17.953 -14.195 -18.875 1 73.5 431 GLY A N 1
ATOM 3261 C CA . GLY A 1 431 ? 18.953 -14.344 -17.828 1 73.5 431 GLY A CA 1
ATOM 3262 C C . GLY A 1 431 ? 19.531 -15.75 -17.734 1 73.5 431 GLY A C 1
ATOM 3263 O O . GLY A 1 431 ? 18.859 -16.719 -18.094 1 73.5 431 GLY A O 1
ATOM 3264 N N . ASN A 1 432 ? 20.781 -15.875 -17.359 1 73.62 432 ASN A N 1
ATOM 3265 C CA . ASN A 1 432 ? 21.422 -17.172 -17.234 1 73.62 432 ASN A CA 1
ATOM 3266 C C . ASN A 1 432 ? 20.703 -18.047 -16.203 1 73.62 432 ASN A C 1
ATOM 3268 O O . ASN A 1 432 ? 20.844 -19.281 -16.219 1 73.62 432 ASN A O 1
ATOM 3272 N N . ASP A 1 433 ? 19.906 -17.453 -15.414 1 84.62 433 ASP A N 1
ATOM 3273 C CA . ASP A 1 433 ? 19.281 -18.219 -14.344 1 84.62 433 ASP A CA 1
ATOM 3274 C C . ASP A 1 433 ? 17.781 -18.375 -14.57 1 84.62 433 ASP A C 1
ATOM 3276 O O . ASP A 1 433 ? 17.062 -18.844 -13.688 1 84.62 433 ASP A O 1
ATOM 3280 N N . THR A 1 434 ? 17.359 -18.016 -15.703 1 88.56 434 THR A N 1
ATOM 3281 C CA . THR A 1 434 ? 15.93 -18.094 -15.961 1 88.56 434 THR A CA 1
ATOM 3282 C C . THR A 1 434 ? 15.633 -19.141 -17.031 1 88.56 434 THR A C 1
ATOM 3284 O O . THR A 1 434 ? 16.438 -19.344 -17.953 1 88.56 434 THR A O 1
ATOM 3287 N N . TYR A 1 435 ? 14.477 -19.812 -16.875 1 92.38 435 TYR A N 1
ATOM 3288 C CA . TYR A 1 435 ? 14.016 -20.844 -17.812 1 92.38 435 TYR A CA 1
ATOM 3289 C C . TYR A 1 435 ? 12.578 -20.578 -18.234 1 92.38 435 TYR A C 1
ATOM 3291 O O . TYR A 1 435 ? 11.758 -20.125 -17.438 1 92.38 435 TYR A O 1
ATOM 3299 N N . ILE A 1 436 ? 12.367 -20.797 -19.516 1 91.69 436 ILE A N 1
ATOM 3300 C CA . ILE A 1 436 ? 11.008 -20.781 -20.031 1 91.69 436 ILE A CA 1
ATOM 3301 C C . ILE A 1 436 ? 10.555 -22.203 -20.359 1 91.69 436 ILE A C 1
ATOM 3303 O O . ILE A 1 436 ? 11.188 -22.891 -21.172 1 91.69 436 ILE A O 1
ATOM 3307 N N . ILE A 1 437 ? 9.492 -22.594 -19.812 1 91.62 437 ILE A N 1
ATOM 3308 C CA . ILE A 1 437 ? 8.977 -23.938 -20.016 1 91.62 437 ILE A CA 1
ATOM 3309 C C . ILE A 1 437 ? 7.637 -23.875 -20.75 1 91.62 437 ILE A C 1
ATOM 3311 O O . ILE A 1 437 ? 6.668 -23.297 -20.234 1 91.62 437 ILE A O 1
ATOM 3315 N N . LYS A 1 438 ? 7.609 -24.516 -21.859 1 90.56 438 LYS A N 1
ATOM 3316 C CA . LYS A 1 438 ? 6.387 -24.578 -22.656 1 90.56 438 LYS A CA 1
ATOM 3317 C C . LYS A 1 438 ? 5.707 -25.938 -22.516 1 90.56 438 LYS A C 1
ATOM 3319 O O . LYS A 1 438 ? 6.336 -26.969 -22.719 1 90.56 438 LYS A O 1
ATOM 3324 N N . ALA A 1 439 ? 4.484 -25.906 -22.125 1 90.5 439 ALA A N 1
ATOM 3325 C CA . ALA A 1 439 ? 3.693 -27.141 -22.031 1 90.5 439 ALA A CA 1
ATOM 3326 C C . ALA A 1 439 ? 3.33 -27.672 -23.406 1 90.5 439 ALA A C 1
ATOM 3328 O O . ALA A 1 439 ? 2.543 -27.062 -24.141 1 90.5 439 ALA A O 1
ATOM 3329 N N . ALA A 1 440 ? 3.818 -28.875 -23.766 1 90.94 440 ALA A N 1
ATOM 3330 C CA . ALA A 1 440 ? 3.664 -29.391 -25.125 1 90.94 440 ALA A CA 1
ATOM 3331 C C . ALA A 1 440 ? 2.631 -30.516 -25.172 1 90.94 440 ALA A C 1
ATOM 3333 O O . ALA A 1 440 ? 1.792 -30.562 -26.078 1 90.94 440 ALA A O 1
ATOM 3334 N N . ARG A 1 441 ? 2.736 -31.406 -24.234 1 91.12 441 ARG A N 1
ATOM 3335 C CA . ARG A 1 441 ? 1.847 -32.562 -24.234 1 91.12 441 ARG A CA 1
ATOM 3336 C C . ARG A 1 441 ? 1.362 -32.875 -22.828 1 91.12 441 ARG A C 1
ATOM 3338 O O . ARG A 1 441 ? 2.035 -32.562 -21.844 1 91.12 441 ARG A O 1
ATOM 3345 N N . GLN A 1 442 ? 0.172 -33.531 -22.828 1 89.38 442 GLN A N 1
ATOM 3346 C CA . GLN A 1 442 ? -0.369 -33.875 -21.531 1 89.38 442 GLN A CA 1
ATOM 3347 C C . GLN A 1 442 ? 0.502 -34.938 -20.844 1 89.38 442 GLN A C 1
ATOM 3349 O O . GLN A 1 442 ? 0.973 -35.875 -21.484 1 89.38 442 GLN A O 1
ATOM 3354 N N . GLY A 1 443 ? 0.771 -34.688 -19.578 1 90.19 443 GLY A N 1
ATOM 3355 C CA . GLY A 1 443 ? 1.562 -35.625 -18.797 1 90.19 443 GLY A CA 1
ATOM 3356 C C . GLY A 1 443 ? 2.332 -35 -17.672 1 90.19 443 GLY A C 1
ATOM 3357 O O . GLY A 1 443 ? 2.025 -33.844 -17.266 1 90.19 443 GLY A O 1
ATOM 3358 N N . ASN A 1 444 ? 3.219 -35.844 -17.078 1 92.62 444 ASN A N 1
ATOM 3359 C CA . ASN A 1 444 ? 4.055 -35.375 -15.977 1 92.62 444 ASN A CA 1
ATOM 3360 C C . ASN A 1 444 ? 5.539 -35.469 -16.328 1 92.62 444 ASN A C 1
ATOM 3362 O O . ASN A 1 444 ? 6 -36.438 -16.891 1 92.62 444 ASN A O 1
ATOM 3366 N N . ALA A 1 445 ? 6.16 -34.406 -16.125 1 95.44 445 ALA A N 1
ATOM 3367 C CA . ALA A 1 445 ? 7.602 -34.344 -16.344 1 95.44 445 ALA A CA 1
ATOM 3368 C C . ALA A 1 445 ? 8.328 -33.812 -15.109 1 95.44 445 ALA A C 1
ATOM 3370 O O . ALA A 1 445 ? 7.832 -32.906 -14.43 1 95.44 445 ALA A O 1
ATOM 3371 N N . ILE A 1 446 ? 9.461 -34.438 -14.781 1 96.94 446 ILE A N 1
ATOM 3372 C CA . ILE A 1 446 ? 10.312 -34 -13.68 1 96.94 446 ILE A CA 1
ATOM 3373 C C . ILE A 1 446 ? 11.531 -33.25 -14.242 1 96.94 446 ILE A C 1
ATOM 3375 O O . ILE A 1 446 ? 12.227 -33.781 -15.109 1 96.94 446 ILE A O 1
ATOM 3379 N N . LEU A 1 447 ? 11.742 -32.094 -13.75 1 96 447 LEU A N 1
ATOM 3380 C CA . LEU A 1 447 ? 12.852 -31.266 -14.203 1 96 447 LEU A CA 1
ATOM 3381 C C . LEU A 1 447 ? 13.953 -31.203 -13.148 1 96 447 LEU A C 1
ATOM 3383 O O . LEU A 1 447 ? 13.672 -30.938 -11.969 1 96 447 LEU A O 1
ATOM 3387 N N . LYS A 1 448 ? 15.141 -31.5 -13.523 1 95.94 448 LYS A N 1
ATOM 3388 C CA . LYS A 1 448 ? 16.328 -31.359 -12.688 1 95.94 448 LYS A CA 1
ATOM 3389 C C . LYS A 1 448 ? 17.234 -30.234 -13.203 1 95.94 448 LYS A C 1
ATOM 3391 O O . LYS A 1 448 ? 17.531 -30.188 -14.398 1 95.94 448 LYS A O 1
ATOM 3396 N N . VAL A 1 449 ? 17.594 -29.344 -12.352 1 95.38 449 VAL A N 1
ATOM 3397 C CA . VAL A 1 449 ? 18.578 -28.297 -12.664 1 95.38 449 VAL A CA 1
ATOM 3398 C C . VAL A 1 449 ? 19.75 -28.375 -11.688 1 95.38 449 VAL A C 1
ATOM 3400 O O . VAL A 1 449 ? 19.547 -28.578 -10.492 1 95.38 449 VAL A O 1
ATOM 3403 N N . TRP A 1 450 ? 20.969 -28.391 -12.195 1 94.94 450 TRP A N 1
ATOM 3404 C CA . TRP A 1 450 ? 22.141 -28.469 -11.328 1 94.94 450 TRP A CA 1
ATOM 3405 C C . TRP A 1 450 ? 23.25 -27.562 -11.844 1 94.94 450 TRP A C 1
ATOM 3407 O O . TRP A 1 450 ? 23.203 -27.078 -12.969 1 94.94 450 TRP A O 1
ATOM 3417 N N . VAL A 1 451 ? 24.188 -27.312 -10.953 1 92.56 451 VAL A N 1
ATOM 3418 C CA . VAL A 1 451 ? 25.359 -26.531 -11.32 1 92.56 451 VAL A CA 1
ATOM 3419 C C . VAL A 1 451 ? 26.359 -27.422 -12.062 1 92.56 451 VAL A C 1
ATOM 3421 O O . VAL A 1 451 ? 26.719 -28.5 -11.586 1 92.56 451 VAL A O 1
ATOM 3424 N N . LYS A 1 452 ? 26.844 -27.125 -13.227 1 90.38 452 LYS A N 1
ATOM 3425 C CA . LYS A 1 452 ? 27.703 -27.922 -14.086 1 90.38 452 LYS A CA 1
ATOM 3426 C C . LYS A 1 452 ? 28.984 -28.328 -13.367 1 90.38 452 LYS A C 1
ATOM 3428 O O . LYS A 1 452 ? 29.422 -29.484 -13.453 1 90.38 452 LYS A O 1
ATOM 3433 N N . GLY A 1 453 ? 29.594 -27.562 -12.594 1 87.06 453 GLY A N 1
ATOM 3434 C CA . GLY A 1 453 ? 30.828 -27.891 -11.898 1 87.06 453 GLY A CA 1
ATOM 3435 C C . GLY A 1 453 ? 30.609 -28.609 -10.586 1 87.06 453 GLY A C 1
ATOM 3436 O O . GLY A 1 453 ? 31.516 -29.281 -10.078 1 87.06 453 GLY A O 1
ATOM 3437 N N . SER A 1 454 ? 29.422 -28.484 -10.086 1 91 454 SER A N 1
ATOM 3438 C CA . SER A 1 454 ? 29.047 -29.141 -8.828 1 91 454 SER A CA 1
ATOM 3439 C C . SER A 1 454 ? 27.656 -29.75 -8.906 1 91 454 SER A C 1
ATOM 3441 O O . SER A 1 454 ? 26.703 -29.219 -8.32 1 91 454 SER A O 1
ATOM 3443 N N . PRO A 1 455 ? 27.625 -30.984 -9.453 1 91.75 455 PRO A N 1
ATOM 3444 C CA . PRO A 1 455 ? 26.312 -31.562 -9.711 1 91.75 455 PRO A CA 1
ATOM 3445 C C . PRO A 1 455 ? 25.547 -31.906 -8.438 1 91.75 455 PRO A C 1
ATOM 3447 O O . PRO A 1 455 ? 24.344 -32.156 -8.484 1 91.75 455 PRO A O 1
ATOM 3450 N N . HIS A 1 456 ? 26.281 -31.938 -7.316 1 90.62 456 HIS A N 1
ATOM 3451 C CA . HIS A 1 456 ? 25.578 -32.219 -6.066 1 90.62 456 HIS A CA 1
ATOM 3452 C C . HIS A 1 456 ? 24.641 -31.078 -5.688 1 90.62 456 HIS A C 1
ATOM 3454 O O . HIS A 1 456 ? 23.734 -31.266 -4.879 1 90.62 456 HIS A O 1
ATOM 3460 N N . ILE A 1 457 ? 24.953 -29.891 -6.195 1 94.44 457 ILE A N 1
ATOM 3461 C CA . ILE A 1 457 ? 24.062 -28.75 -5.992 1 94.44 457 ILE A CA 1
ATOM 3462 C C . ILE A 1 457 ? 22.953 -28.781 -7.051 1 94.44 457 ILE A C 1
ATOM 3464 O O . ILE A 1 457 ? 23.172 -28.312 -8.18 1 94.44 457 ILE A O 1
ATOM 3468 N N . SER A 1 458 ? 21.844 -29.328 -6.691 1 95.75 458 SER A N 1
ATOM 3469 C CA . SER A 1 458 ? 20.766 -29.516 -7.656 1 95.75 458 SER A CA 1
ATOM 3470 C C . SER A 1 458 ? 19.406 -29.344 -6.996 1 95.75 458 SER A C 1
ATOM 3472 O O . SER A 1 458 ? 19.297 -29.25 -5.77 1 95.75 458 SER A O 1
ATOM 3474 N N . ASP A 1 459 ? 18.438 -29.156 -7.789 1 96.06 459 ASP A N 1
ATOM 3475 C CA . ASP A 1 459 ? 17.047 -29.078 -7.375 1 96.06 459 ASP A CA 1
ATOM 3476 C C . ASP A 1 459 ? 16.125 -29.75 -8.391 1 96.06 459 ASP A C 1
ATOM 3478 O O . ASP A 1 459 ? 16.516 -29.938 -9.555 1 96.06 459 ASP A O 1
ATOM 3482 N N . TYR A 1 460 ? 14.984 -30.219 -7.895 1 96.94 460 TYR A N 1
ATOM 3483 C CA . TYR A 1 460 ? 14.016 -30.938 -8.711 1 96.94 460 TYR A CA 1
ATOM 3484 C C . TYR A 1 460 ? 12.625 -30.328 -8.578 1 96.94 460 TYR A C 1
ATOM 3486 O O . TYR A 1 460 ? 12.227 -29.922 -7.484 1 96.94 460 TYR A O 1
ATOM 3494 N N . ILE A 1 461 ? 11.922 -30.328 -9.672 1 94.25 461 ILE A N 1
ATOM 3495 C CA . ILE A 1 461 ? 10.523 -29.922 -9.617 1 94.25 461 ILE A CA 1
ATOM 3496 C C . ILE A 1 461 ? 9.703 -30.766 -10.586 1 94.25 461 ILE A C 1
ATOM 3498 O O . ILE A 1 461 ? 10.242 -31.344 -11.531 1 94.25 461 ILE A O 1
ATOM 3502 N N . ARG A 1 462 ? 8.414 -30.828 -10.266 1 94.56 462 ARG A N 1
ATOM 3503 C CA . ARG A 1 462 ? 7.473 -31.5 -11.148 1 94.56 462 ARG A CA 1
ATOM 3504 C C . ARG A 1 462 ? 6.699 -30.5 -12.008 1 94.56 462 ARG A C 1
ATOM 3506 O O . ARG A 1 462 ? 6.273 -29.453 -11.508 1 94.56 462 ARG A O 1
ATOM 3513 N N . VAL A 1 463 ? 6.621 -30.859 -13.25 1 92.38 463 VAL A N 1
ATOM 3514 C CA . VAL A 1 463 ? 5.801 -30.062 -14.156 1 92.38 463 VAL A CA 1
ATOM 3515 C C . VAL A 1 463 ? 4.695 -30.922 -14.758 1 92.38 463 VAL A C 1
ATOM 3517 O O . VAL A 1 463 ? 4.969 -31.844 -15.523 1 92.38 463 VAL A O 1
ATOM 3520 N N . THR A 1 464 ? 3.508 -30.609 -14.352 1 90.81 464 THR A N 1
ATOM 3521 C CA . THR A 1 464 ? 2.355 -31.344 -14.867 1 90.81 464 THR A CA 1
ATOM 3522 C C . THR A 1 464 ? 1.596 -30.516 -15.891 1 90.81 464 THR A C 1
ATOM 3524 O O . THR A 1 464 ? 1.361 -29.328 -15.688 1 90.81 464 THR A O 1
ATOM 3527 N N . VAL A 1 465 ? 1.283 -31.203 -16.984 1 89.69 465 VAL A N 1
ATOM 3528 C CA . VAL A 1 465 ? 0.551 -30.531 -18.062 1 89.69 465 VAL A CA 1
ATOM 3529 C C . VAL A 1 465 ? -0.802 -31.219 -18.266 1 89.69 465 VAL A C 1
ATOM 3531 O O . VAL A 1 465 ? -0.884 -32.438 -18.328 1 89.69 465 VAL A O 1
ATOM 3534 N N . SER A 1 466 ? -1.856 -30.422 -18.312 1 85.31 466 SER A N 1
ATOM 3535 C CA . SER A 1 466 ? -3.197 -30.922 -18.578 1 85.31 466 SER A CA 1
ATOM 3536 C C . SER A 1 466 ? -3.969 -30 -19.516 1 85.31 466 SER A C 1
ATOM 3538 O O . SER A 1 466 ? -3.494 -28.922 -19.844 1 85.31 466 SER A O 1
ATOM 3540 N N . TYR A 1 467 ? -5.105 -30.562 -20 1 83.56 467 TYR A N 1
ATOM 3541 C CA . TYR A 1 467 ? -5.992 -29.734 -20.812 1 83.56 467 TYR A CA 1
ATOM 3542 C C . TYR A 1 467 ? -6.773 -28.75 -19.953 1 83.56 467 TYR A C 1
ATOM 3544 O O . TYR A 1 467 ? -7.27 -29.109 -18.891 1 83.56 467 TYR A O 1
ATOM 3552 N N . ALA A 1 468 ? -6.82 -27.594 -20.453 1 80.12 468 ALA A N 1
ATOM 3553 C CA . ALA A 1 468 ? -7.559 -26.562 -19.703 1 80.12 468 ALA A CA 1
ATOM 3554 C C . ALA A 1 468 ? -9 -26.469 -20.203 1 80.12 468 ALA A C 1
ATOM 3556 O O . ALA A 1 468 ? -9.883 -26.016 -19.469 1 80.12 468 ALA A O 1
ATOM 3557 N N . ILE A 1 469 ? -9.195 -26.812 -21.438 1 80.44 469 ILE A N 1
ATOM 3558 C CA . ILE A 1 469 ? -10.516 -26.703 -22.031 1 80.44 469 ILE A CA 1
ATOM 3559 C C . ILE A 1 469 ? -11.32 -27.969 -21.75 1 80.44 469 ILE A C 1
ATOM 3561 O O . ILE A 1 469 ? -10.82 -29.078 -21.938 1 80.44 469 ILE A O 1
ATOM 3565 N N . ILE A 1 470 ? -12.477 -27.781 -21.203 1 75 470 ILE A N 1
ATOM 3566 C CA . ILE A 1 470 ? -13.383 -28.891 -20.953 1 75 470 ILE A CA 1
ATOM 3567 C C . ILE A 1 470 ? -14.609 -28.766 -21.844 1 75 470 ILE A C 1
ATOM 3569 O O . ILE A 1 470 ? -15.242 -27.703 -21.906 1 75 470 ILE A O 1
ATOM 3573 N N . PRO A 1 471 ? -15.008 -29.766 -22.453 1 78.94 471 PRO A N 1
ATOM 3574 C CA . PRO A 1 471 ? -14.469 -31.125 -22.484 1 78.94 471 PRO A CA 1
ATOM 3575 C C . PRO A 1 471 ? -13.195 -31.25 -23.312 1 78.94 471 PRO A C 1
ATOM 3577 O O . PRO A 1 471 ? -13.055 -30.578 -24.344 1 78.94 471 PRO A O 1
ATOM 3580 N N . SER A 1 472 ? -12.406 -32.281 -22.766 1 81.31 472 SER A N 1
ATOM 3581 C CA . SER A 1 472 ? -11.133 -32.5 -23.453 1 81.31 472 SER A CA 1
ATOM 3582 C C . SER A 1 472 ? -11.156 -33.781 -24.281 1 81.31 472 SER A C 1
ATOM 3584 O O . SER A 1 472 ? -11.68 -34.781 -23.828 1 81.31 472 SER A O 1
ATOM 3586 N N . LEU A 1 473 ? -10.641 -33.719 -25.438 1 80.19 473 LEU A N 1
ATOM 3587 C CA . LEU A 1 473 ? -10.539 -34.875 -26.344 1 80.19 473 LEU A CA 1
ATOM 3588 C C . LEU A 1 473 ? -11.875 -35.594 -26.438 1 80.19 473 LEU A C 1
ATOM 3590 O O . LEU A 1 473 ? -11.922 -36.812 -26.344 1 80.19 473 LEU A O 1
ATOM 3594 N N . ALA A 1 474 ? -12.93 -34.875 -26.578 1 76.44 474 ALA A N 1
ATOM 3595 C CA . ALA A 1 474 ? -14.273 -35.438 -26.625 1 76.44 474 ALA A CA 1
ATOM 3596 C C . ALA A 1 474 ? -14.664 -35.812 -28.062 1 76.44 474 ALA A C 1
ATOM 3598 O O . ALA A 1 474 ? -14.203 -35.219 -29.016 1 76.44 474 ALA A O 1
ATOM 3599 N N . THR A 1 475 ? -15.352 -36.906 -28.094 1 79.44 475 THR A N 1
ATOM 3600 C CA . THR A 1 475 ? -15.992 -37.281 -29.344 1 79.44 475 THR A CA 1
ATOM 3601 C C . THR A 1 475 ? -17.484 -37 -29.312 1 79.44 475 THR A C 1
ATOM 3603 O O . THR A 1 475 ? -18.203 -37.531 -28.453 1 79.44 475 THR A O 1
ATOM 3606 N N . VAL A 1 476 ? -17.875 -36.188 -30.266 1 77.5 476 VAL A N 1
ATOM 3607 C CA . VAL A 1 476 ? -19.281 -35.781 -30.25 1 77.5 476 VAL A CA 1
ATOM 3608 C C . VAL A 1 476 ? -19.953 -36.156 -31.562 1 77.5 476 VAL A C 1
ATOM 3610 O O . VAL A 1 476 ? -19.266 -36.438 -32.562 1 77.5 476 VAL A O 1
ATOM 3613 N N . HIS A 1 477 ? -21.328 -36.125 -31.484 1 76.88 477 HIS A N 1
ATOM 3614 C CA . HIS A 1 477 ? -22.125 -36.406 -32.688 1 76.88 477 HIS A CA 1
ATOM 3615 C C . HIS A 1 477 ? -22.281 -35.156 -33.531 1 76.88 477 HIS A C 1
ATOM 3617 O O . HIS A 1 477 ? -22.234 -34.031 -33.031 1 76.88 477 HIS A O 1
ATOM 3623 N N . LEU A 1 478 ? -22.484 -35.594 -34.844 1 77.88 478 LEU A N 1
ATOM 3624 C CA . LEU A 1 478 ? -22.75 -34.5 -35.75 1 77.88 478 LEU A CA 1
ATOM 3625 C C . LEU A 1 478 ? -23.984 -33.719 -35.375 1 77.88 478 LEU A C 1
ATOM 3627 O O . LEU A 1 478 ? -25.031 -34.312 -35.094 1 77.88 478 LEU A O 1
ATOM 3631 N N . GLY A 1 479 ? -23.875 -32.344 -35.281 1 73.06 479 GLY A N 1
ATOM 3632 C CA . GLY A 1 479 ? -24.984 -31.484 -34.906 1 73.06 479 GLY A CA 1
ATOM 3633 C C . GLY A 1 479 ? -25.047 -31.172 -33.438 1 73.06 479 GLY A C 1
ATOM 3634 O O . GLY A 1 479 ? -25.875 -30.359 -33 1 73.06 479 GLY A O 1
ATOM 3635 N N . ALA A 1 480 ? -24.203 -31.781 -32.75 1 73.25 480 ALA A N 1
ATOM 3636 C CA . ALA A 1 480 ? -24.219 -31.594 -31.297 1 73.25 480 ALA A CA 1
ATOM 3637 C C . ALA A 1 480 ? -23.781 -30.172 -30.938 1 73.25 480 ALA A C 1
ATOM 3639 O O . ALA A 1 480 ? -22.922 -29.594 -31.578 1 73.25 480 ALA A O 1
ATOM 3640 N N . LYS A 1 481 ? -24.516 -29.656 -30 1 73 481 LYS A N 1
ATOM 3641 C CA . LYS A 1 481 ? -24.109 -28.375 -29.406 1 73 481 LYS A CA 1
ATOM 3642 C C . LYS A 1 481 ? -23.188 -28.594 -28.203 1 73 481 LYS A C 1
ATOM 3644 O O . LYS A 1 481 ? -23.516 -29.375 -27.312 1 73 481 LYS A O 1
ATOM 3649 N N . ILE A 1 482 ? -22.062 -27.953 -28.25 1 76.56 482 ILE A N 1
ATOM 3650 C CA . ILE A 1 482 ? -21.062 -28.156 -27.219 1 76.56 482 ILE A CA 1
ATOM 3651 C C . ILE A 1 482 ? -20.797 -26.828 -26.484 1 76.56 482 ILE A C 1
ATOM 3653 O O . ILE A 1 482 ? -20.625 -25.797 -27.125 1 76.56 482 ILE A O 1
ATOM 3657 N N . CYS A 1 483 ? -20.828 -26.953 -25.188 1 73 483 CYS A N 1
ATOM 3658 C CA . CYS A 1 483 ? -20.422 -25.812 -24.375 1 73 483 CYS A CA 1
ATOM 3659 C C . CYS A 1 483 ? -19.016 -26.016 -23.812 1 73 483 CYS A C 1
ATOM 3661 O O . CYS A 1 483 ? -18.797 -26.906 -23 1 73 483 CYS A O 1
ATOM 3663 N N . PHE A 1 484 ? -18.109 -25.156 -24.219 1 77.81 484 PHE A N 1
ATOM 3664 C CA . PHE A 1 484 ? -16.734 -25.266 -23.75 1 77.81 484 PHE A CA 1
ATOM 3665 C C . PHE A 1 484 ? -16.516 -24.391 -22.516 1 77.81 484 PHE A C 1
ATOM 3667 O O . PHE A 1 484 ? -17.062 -23.281 -22.438 1 77.81 484 PHE A O 1
ATOM 3674 N N . THR A 1 485 ? -15.82 -24.953 -21.516 1 74.94 485 THR A N 1
ATOM 3675 C CA . THR A 1 485 ? -15.414 -24.188 -20.344 1 74.94 485 THR A CA 1
ATOM 3676 C C . THR A 1 485 ? -13.914 -24.328 -20.094 1 74.94 485 THR A C 1
ATOM 3678 O O . THR A 1 485 ? -13.266 -25.219 -20.672 1 74.94 485 THR A O 1
ATOM 3681 N N . THR A 1 486 ? -13.383 -23.312 -19.406 1 75.31 486 THR A N 1
ATOM 3682 C CA . THR A 1 486 ? -11.961 -23.359 -19.094 1 75.31 486 THR A CA 1
ATOM 3683 C C . THR A 1 486 ? -11.734 -23.344 -17.594 1 75.31 486 THR A C 1
ATOM 3685 O O . THR A 1 486 ? -12.539 -22.766 -16.844 1 75.31 486 THR A O 1
ATOM 3688 N N . HIS A 1 487 ? -10.789 -24.141 -17.109 1 68.62 487 HIS A N 1
ATOM 3689 C CA . HIS A 1 487 ? -10.367 -24.125 -15.711 1 68.62 487 HIS A CA 1
ATOM 3690 C C . HIS A 1 487 ? -9.344 -23.031 -15.453 1 68.62 487 HIS A C 1
ATOM 3692 O O . HIS A 1 487 ? -8.641 -23.062 -14.445 1 68.62 487 HIS A O 1
ATOM 3698 N N . LEU A 1 488 ? -9.359 -22.141 -16.25 1 66.31 488 LEU A N 1
ATOM 3699 C CA . LEU A 1 488 ? -8.398 -21.062 -16.016 1 66.31 488 LEU A CA 1
ATOM 3700 C C . LEU A 1 488 ? -8.914 -20.078 -14.984 1 66.31 488 LEU A C 1
ATOM 3702 O O . LEU A 1 488 ? -10.125 -19.891 -14.852 1 66.31 488 LEU A O 1
ATOM 3706 N N . THR A 1 489 ? -8.32 -19.906 -13.828 1 56.25 489 THR A N 1
ATOM 3707 C CA . THR A 1 489 ? -8.75 -19.125 -12.68 1 56.25 489 THR A CA 1
ATOM 3708 C C . THR A 1 489 ? -9.453 -17.844 -13.125 1 56.25 489 THR A C 1
ATOM 3710 O O . THR A 1 489 ? -10.406 -17.406 -12.484 1 56.25 489 THR A O 1
ATOM 3713 N N . GLU A 1 490 ? -8.734 -16.906 -13.875 1 53.38 490 GLU A N 1
ATOM 3714 C CA . GLU A 1 490 ? -9.336 -15.57 -13.922 1 53.38 490 GLU A CA 1
ATOM 3715 C C . GLU A 1 490 ? -10.039 -15.336 -15.258 1 53.38 490 GLU A C 1
ATOM 3717 O O . GLU A 1 490 ? -9.508 -15.672 -16.312 1 53.38 490 GLU A O 1
ATOM 3722 N N . ASP A 1 491 ? -11.352 -15.297 -15.078 1 51.91 491 ASP A N 1
ATOM 3723 C CA . ASP A 1 491 ? -12.102 -14.859 -16.25 1 51.91 491 ASP A CA 1
ATOM 3724 C C . ASP A 1 491 ? -11.492 -13.594 -16.844 1 51.91 491 ASP A C 1
ATOM 3726 O O . ASP A 1 491 ? -11.328 -12.586 -16.156 1 51.91 491 ASP A O 1
ATOM 3730 N N . HIS A 1 492 ? -10.672 -13.977 -17.812 1 59.41 492 HIS A N 1
ATOM 3731 C CA . HIS A 1 492 ? -10.156 -12.789 -18.484 1 59.41 492 HIS A CA 1
ATOM 3732 C C . HIS A 1 492 ? -11.125 -12.281 -19.547 1 59.41 492 HIS A C 1
ATOM 3734 O O . HIS A 1 492 ? -11.57 -13.055 -20.391 1 59.41 492 HIS A O 1
ATOM 3740 N N . PRO A 1 493 ? -11.648 -11.156 -19.312 1 58.62 493 PRO A N 1
ATOM 3741 C CA . PRO A 1 493 ? -12.586 -10.609 -20.297 1 58.62 493 PRO A CA 1
ATOM 3742 C C . PRO A 1 493 ? -12.023 -10.625 -21.719 1 58.62 493 PRO A C 1
ATOM 3744 O O . PRO A 1 493 ? -12.789 -10.617 -22.672 1 58.62 493 PRO A O 1
ATOM 3747 N N . ASP A 1 494 ? -10.766 -10.727 -21.844 1 67.88 494 ASP A N 1
ATOM 3748 C CA . ASP A 1 494 ? -10.18 -10.672 -23.172 1 67.88 494 ASP A CA 1
ATOM 3749 C C . ASP A 1 494 ? -9.93 -12.07 -23.734 1 67.88 494 ASP A C 1
ATOM 3751 O O . ASP A 1 494 ? -9 -12.281 -24.516 1 67.88 494 ASP A O 1
ATOM 3755 N N . SER A 1 495 ? -10.867 -13.023 -23.406 1 76.06 495 SER A N 1
ATOM 3756 C CA . SER A 1 495 ? -10.664 -14.375 -23.906 1 76.06 495 SER A CA 1
ATOM 3757 C C . SER A 1 495 ? -11.484 -14.633 -25.172 1 76.06 495 SER A C 1
ATOM 3759 O O . SER A 1 495 ? -12.523 -14 -25.375 1 76.06 495 SER A O 1
ATOM 3761 N N . SER A 1 496 ? -10.898 -15.289 -26.219 1 80.38 496 SER A N 1
ATOM 3762 C CA . SER A 1 496 ? -11.586 -15.641 -27.453 1 80.38 496 SER A CA 1
ATOM 3763 C C . SER A 1 496 ? -11.516 -17.141 -27.719 1 80.38 496 SER A C 1
ATOM 3765 O O . SER A 1 496 ? -10.578 -17.812 -27.266 1 80.38 496 SER A O 1
ATOM 3767 N N . TRP A 1 497 ? -12.633 -17.656 -28.312 1 82.25 497 TRP A N 1
ATOM 3768 C CA . TRP A 1 497 ? -12.703 -19.047 -28.719 1 82.25 497 TRP A CA 1
ATOM 3769 C C . TRP A 1 497 ? -12.602 -19.172 -30.234 1 82.25 497 TRP A C 1
ATOM 3771 O O . TRP A 1 497 ? -13.203 -18.391 -30.969 1 82.25 497 TRP A O 1
ATOM 3781 N N . GLU A 1 498 ? -11.688 -20.094 -30.609 1 83.25 498 GLU A N 1
ATOM 3782 C CA . GLU A 1 498 ? -11.531 -20.328 -32.062 1 83.25 498 GLU A CA 1
ATOM 3783 C C . GLU A 1 498 ? -11.398 -21.812 -32.344 1 83.25 498 GLU A C 1
ATOM 3785 O O . GLU A 1 498 ? -10.906 -22.578 -31.516 1 83.25 498 GLU A O 1
ATOM 3790 N N . ALA A 1 499 ? -11.977 -22.312 -33.375 1 83.38 499 ALA A N 1
ATOM 3791 C CA . ALA A 1 499 ? -11.836 -23.719 -33.781 1 83.38 499 ALA A CA 1
ATOM 3792 C C . ALA A 1 499 ? -10.992 -23.812 -35.062 1 83.38 499 ALA A C 1
ATOM 3794 O O . ALA A 1 499 ? -11.125 -23 -35.969 1 83.38 499 ALA A O 1
ATOM 3795 N N . GLY A 1 500 ? -9.969 -24.766 -34.875 1 75.31 500 GLY A N 1
ATOM 3796 C CA . GLY A 1 500 ? -9.156 -25.047 -36.031 1 75.31 500 GLY A CA 1
ATOM 3797 C C . GLY A 1 500 ? -9.812 -26 -37 1 75.31 500 GLY A C 1
ATOM 3798 O O . GLY A 1 500 ? -10.609 -26.859 -36.594 1 75.31 500 GLY A O 1
ATOM 3799 N N . GLY A 1 501 ? -9.812 -26.016 -38.281 1 67.06 501 GLY A N 1
ATOM 3800 C CA . GLY A 1 501 ? -10.336 -26.891 -39.312 1 67.06 501 GLY A CA 1
ATOM 3801 C C . GLY A 1 501 ? -11.648 -26.406 -39.906 1 67.06 501 GLY A C 1
ATOM 3802 O O . GLY A 1 501 ? -12.578 -26.062 -39.156 1 67.06 501 GLY A O 1
ATOM 3803 N N . LYS A 1 502 ? -11.625 -25.938 -40.969 1 66.75 502 LYS A N 1
ATOM 3804 C CA . LYS A 1 502 ? -12.766 -25.312 -41.625 1 66.75 502 LYS A CA 1
ATOM 3805 C C . LYS A 1 502 ? -13.945 -26.281 -41.719 1 66.75 502 LYS A C 1
ATOM 3807 O O . LYS A 1 502 ? -13.797 -27.391 -42.219 1 66.75 502 LYS A O 1
ATOM 3812 N N . GLY A 1 503 ? -15.047 -26.016 -40.969 1 76.81 503 GLY A N 1
ATOM 3813 C CA . GLY A 1 503 ? -16.359 -26.594 -41.25 1 76.81 503 GLY A CA 1
ATOM 3814 C C . GLY A 1 503 ? -16.719 -27.688 -40.281 1 76.81 503 GLY A C 1
ATOM 3815 O O . GLY A 1 503 ? -17.688 -28.422 -40.5 1 76.81 503 GLY A O 1
ATOM 3816 N N . VAL A 1 504 ? -15.883 -28.016 -39.219 1 85.62 504 VAL A N 1
ATOM 3817 C CA . VAL A 1 504 ? -16.266 -29.094 -38.312 1 85.62 504 VAL A CA 1
ATOM 3818 C C . VAL A 1 504 ? -17 -28.531 -37.094 1 85.62 504 VAL A C 1
ATOM 3820 O O . VAL A 1 504 ? -18.078 -29 -36.75 1 85.62 504 VAL A O 1
ATOM 3823 N N . ILE A 1 505 ? -16.375 -27.531 -36.438 1 85.44 505 ILE A N 1
ATOM 3824 C CA . ILE A 1 505 ? -16.984 -26.906 -35.281 1 85.44 505 ILE A CA 1
ATOM 3825 C C . ILE A 1 505 ? -17.172 -25.406 -35.562 1 85.44 505 ILE A C 1
ATOM 3827 O O . ILE A 1 505 ? -16.281 -24.75 -36.062 1 85.44 505 ILE A O 1
ATOM 3831 N N . GLN A 1 506 ? -18.344 -24.969 -35.312 1 84.31 506 GLN A N 1
ATOM 3832 C CA . GLN A 1 506 ? -18.656 -23.547 -35.469 1 84.31 506 GLN A CA 1
ATOM 3833 C C . GLN A 1 506 ? -19.094 -22.906 -34.156 1 84.31 506 GLN A C 1
ATOM 3835 O O . GLN A 1 506 ? -20.062 -23.375 -33.531 1 84.31 506 GLN A O 1
ATOM 3840 N N . PHE A 1 507 ? -18.359 -21.906 -33.812 1 84.12 507 PHE A N 1
ATOM 3841 C CA . PHE A 1 507 ? -18.703 -21.203 -32.562 1 84.12 507 PHE A CA 1
ATOM 3842 C C . PHE A 1 507 ? -19.75 -20.125 -32.844 1 84.12 507 PHE A C 1
ATOM 3844 O O . PHE A 1 507 ? -19.75 -19.484 -33.906 1 84.12 507 PHE A O 1
ATOM 3851 N N . LYS A 1 508 ? -20.625 -20.047 -31.766 1 72.25 508 LYS A N 1
ATOM 3852 C CA . LYS A 1 508 ? -21.594 -18.953 -31.812 1 72.25 508 LYS A CA 1
ATOM 3853 C C . LYS A 1 508 ? -20.969 -17.641 -31.328 1 72.25 508 LYS A C 1
ATOM 3855 O O . LYS A 1 508 ? -20.406 -17.594 -30.234 1 72.25 508 LYS A O 1
ATOM 3860 N N . ASP A 1 509 ? -21.125 -16.562 -32.031 1 67.94 509 ASP A N 1
ATOM 3861 C CA . ASP A 1 509 ? -20.656 -15.18 -31.922 1 67.94 509 ASP A CA 1
ATOM 3862 C C . ASP A 1 509 ? -20.016 -14.945 -30.547 1 67.94 509 ASP A C 1
ATOM 3864 O O . ASP A 1 509 ? -20.641 -14.359 -29.656 1 67.94 509 ASP A O 1
ATOM 3868 N N . GLY A 1 510 ? -18.734 -15.414 -30.406 1 65.62 510 GLY A N 1
ATOM 3869 C CA . GLY A 1 510 ? -17.891 -15.008 -29.281 1 65.62 510 GLY A CA 1
ATOM 3870 C C . GLY A 1 510 ? -18.172 -15.781 -28.016 1 65.62 510 GLY A C 1
ATOM 3871 O O . GLY A 1 510 ? -17.656 -15.445 -26.953 1 65.62 510 GLY A O 1
ATOM 3872 N N . THR A 1 511 ? -19.109 -16.656 -28.062 1 69.12 511 THR A N 1
ATOM 3873 C CA . THR A 1 511 ? -19.422 -17.422 -26.859 1 69.12 511 THR A CA 1
ATOM 3874 C C . THR A 1 511 ? -18.656 -18.734 -26.844 1 69.12 511 THR A C 1
ATOM 3876 O O . THR A 1 511 ? -17.922 -19.047 -27.781 1 69.12 511 THR A O 1
ATOM 3879 N N . SER A 1 512 ? -18.734 -19.359 -25.703 1 77.62 512 SER A N 1
ATOM 3880 C CA . SER A 1 512 ? -18.078 -20.641 -25.531 1 77.62 512 SER A CA 1
ATOM 3881 C C . SER A 1 512 ? -18.906 -21.781 -26.078 1 77.62 512 SER A C 1
ATOM 3883 O O . SER A 1 512 ? -18.516 -22.953 -26 1 77.62 512 SER A O 1
ATOM 3885 N N . VAL A 1 513 ? -20.047 -21.375 -26.75 1 76.19 513 VAL A N 1
ATOM 3886 C CA . VAL A 1 513 ? -20.938 -22.406 -27.281 1 76.19 513 VAL A CA 1
ATOM 3887 C C . VAL A 1 513 ? -20.625 -22.641 -28.75 1 76.19 513 VAL A C 1
ATOM 3889 O O . VAL A 1 513 ? -20.484 -21.688 -29.531 1 76.19 513 VAL A O 1
ATOM 3892 N N . ALA A 1 514 ? -20.484 -24.016 -29 1 81.25 514 ALA A N 1
ATOM 3893 C CA . ALA A 1 514 ? -20.188 -24.391 -30.391 1 81.25 514 ALA A CA 1
ATOM 3894 C C . ALA A 1 514 ? -21.094 -25.5 -30.875 1 81.25 514 ALA A C 1
ATOM 3896 O O . ALA A 1 514 ? -21.734 -26.188 -30.062 1 81.25 514 ALA A O 1
ATOM 3897 N N . ARG A 1 515 ? -21.25 -25.5 -32.219 1 78.75 515 ARG A N 1
ATOM 3898 C CA . ARG A 1 515 ? -22.031 -26.547 -32.844 1 78.75 515 ARG A CA 1
ATOM 3899 C C . ARG A 1 515 ? -21.156 -27.375 -33.812 1 78.75 515 ARG A C 1
ATOM 3901 O O . ARG A 1 515 ? -20.328 -26.812 -34.531 1 78.75 515 ARG A O 1
ATOM 3908 N N . ALA A 1 516 ? -21.359 -28.656 -33.625 1 83.56 516 ALA A N 1
ATOM 3909 C CA . ALA A 1 516 ? -20.641 -29.547 -34.531 1 83.56 516 ALA A CA 1
ATOM 3910 C C . ALA A 1 516 ? -21.328 -29.578 -35.906 1 83.56 516 ALA A C 1
ATOM 3912 O O . ALA A 1 516 ? -22.375 -30.219 -36.062 1 83.56 516 ALA A O 1
ATOM 3913 N N . VAL A 1 517 ? -20.766 -29.062 -36.875 1 81.31 517 VAL A N 1
ATOM 3914 C CA . VAL A 1 517 ? -21.422 -28.891 -38.188 1 81.31 517 VAL A CA 1
ATOM 3915 C C . VAL A 1 517 ? -20.859 -29.906 -39.188 1 81.31 517 VAL A C 1
ATOM 3917 O O . VAL A 1 517 ? -21.547 -30.312 -40.125 1 81.31 517 VAL A O 1
ATOM 3920 N N . GLY A 1 518 ? -19.656 -30.344 -39 1 82.38 518 GLY A N 1
ATOM 3921 C CA . GLY A 1 518 ? -19.047 -31.281 -39.906 1 82.38 518 GLY A CA 1
ATOM 3922 C C . GLY A 1 518 ? -18.344 -32.438 -39.219 1 82.38 518 GLY A C 1
ATOM 3923 O O . GLY A 1 518 ? -18.031 -32.344 -38.031 1 82.38 518 GLY A O 1
ATOM 3924 N N . THR A 1 519 ? -18.203 -33.562 -40.031 1 82.12 519 THR A N 1
ATOM 3925 C CA . THR A 1 519 ? -17.5 -34.719 -39.5 1 82.12 519 THR A CA 1
ATOM 3926 C C . THR A 1 519 ? -15.992 -34.562 -39.625 1 82.12 519 THR A C 1
ATOM 3928 O O . THR A 1 519 ? -15.508 -33.938 -40.562 1 82.12 519 THR A O 1
ATOM 3931 N N . GLY A 1 520 ? -15.266 -35.062 -38.594 1 83.12 520 GLY A N 1
ATOM 3932 C CA . GLY A 1 520 ? -13.812 -34.969 -38.594 1 83.12 520 GLY A CA 1
ATOM 3933 C C . GLY A 1 520 ? -13.25 -34.531 -37.25 1 83.12 520 GLY A C 1
ATOM 3934 O O . GLY A 1 520 ? -13.938 -34.625 -36.219 1 83.12 520 GLY A O 1
ATOM 3935 N N . ARG A 1 521 ? -11.984 -34.219 -37.406 1 87.5 521 ARG A N 1
ATOM 3936 C CA . ARG A 1 521 ? -11.297 -33.75 -36.188 1 87.5 521 ARG A CA 1
ATOM 3937 C C . ARG A 1 521 ? -11.07 -32.25 -36.25 1 87.5 521 ARG A C 1
ATOM 3939 O O . ARG A 1 521 ? -10.758 -31.703 -37.312 1 87.5 521 ARG A O 1
ATOM 3946 N N . ALA A 1 522 ? -11.469 -31.625 -35.188 1 87.69 522 ALA A N 1
ATOM 3947 C CA . ALA A 1 522 ? -11.242 -30.188 -35.062 1 87.69 522 ALA A CA 1
ATOM 3948 C C . ALA A 1 522 ? -10.461 -29.844 -33.812 1 87.69 522 ALA A C 1
ATOM 3950 O O . ALA A 1 522 ? -10.594 -30.516 -32.781 1 87.69 522 ALA A O 1
ATOM 3951 N N . VAL A 1 523 ? -9.547 -28.844 -33.969 1 89.25 523 VAL A N 1
ATOM 3952 C CA . VAL A 1 523 ? -8.82 -28.328 -32.812 1 89.25 523 VAL A CA 1
ATOM 3953 C C . VAL A 1 523 ? -9.469 -27.047 -32.312 1 89.25 523 VAL A C 1
ATOM 3955 O O . VAL A 1 523 ? -9.672 -26.109 -33.094 1 89.25 523 VAL A O 1
ATOM 3958 N N . VAL A 1 524 ? -9.875 -27.031 -31.062 1 87.06 524 VAL A N 1
ATOM 3959 C CA . VAL A 1 524 ? -10.484 -25.859 -30.453 1 87.06 524 VAL A CA 1
ATOM 3960 C C . VAL A 1 524 ? -9.438 -25.078 -29.672 1 87.06 524 VAL A C 1
ATOM 3962 O O . VAL A 1 524 ? -8.711 -25.641 -28.844 1 87.06 524 VAL A O 1
ATOM 3965 N N . TYR A 1 525 ? -9.422 -23.828 -29.969 1 87.12 525 TYR A N 1
ATOM 3966 C CA . TYR A 1 525 ? -8.453 -22.953 -29.312 1 87.12 525 TYR A CA 1
ATOM 3967 C C . TYR A 1 525 ? -9.148 -21.969 -28.391 1 87.12 525 TYR A C 1
ATOM 3969 O O . TYR A 1 525 ? -10.219 -21.453 -28.703 1 87.12 525 TYR A O 1
ATOM 3977 N N . HIS A 1 526 ? -8.539 -21.828 -27.219 1 82.75 526 HIS A N 1
ATOM 3978 C CA . HIS A 1 526 ? -8.891 -20.734 -26.312 1 82.75 526 HIS A CA 1
ATOM 3979 C C . HIS A 1 526 ? -7.703 -19.797 -26.094 1 82.75 526 HIS A C 1
ATOM 3981 O O . HIS A 1 526 ? -6.672 -20.203 -25.562 1 82.75 526 HIS A O 1
ATOM 3987 N N . LYS A 1 527 ? -7.875 -18.578 -26.516 1 80.19 527 LYS A N 1
ATOM 3988 C CA . LYS A 1 527 ? -6.777 -17.609 -26.469 1 80.19 527 LYS A CA 1
ATOM 3989 C C . LYS A 1 527 ? -7.07 -16.484 -25.469 1 80.19 527 LYS A C 1
ATOM 3991 O O . LYS A 1 527 ? -8.141 -15.875 -25.531 1 80.19 527 LYS A O 1
ATOM 3996 N N . VAL A 1 528 ? -6.207 -16.438 -24.547 1 74.06 528 VAL A N 1
ATOM 3997 C CA . VAL A 1 528 ? -6.23 -15.289 -23.656 1 74.06 528 VAL A CA 1
ATOM 3998 C C . VAL A 1 528 ? -5.074 -14.352 -24 1 74.06 528 VAL A C 1
ATOM 4000 O O . VAL A 1 528 ? -3.908 -14.742 -23.922 1 74.06 528 VAL A O 1
ATOM 4003 N N . GLU A 1 529 ? -5.352 -13.164 -24.406 1 69.62 529 GLU A N 1
ATOM 4004 C CA . GLU A 1 529 ? -4.328 -12.242 -24.891 1 69.62 529 GLU A CA 1
ATOM 4005 C C . GLU A 1 529 ? -3.242 -12.031 -23.844 1 69.62 529 GLU A C 1
ATOM 4007 O O . GLU A 1 529 ? -3.533 -11.664 -22.703 1 69.62 529 GLU A O 1
ATOM 4012 N N . GLY A 1 530 ? -2.094 -12.25 -24.297 1 62.31 530 GLY A N 1
ATOM 4013 C CA . GLY A 1 530 ? -0.917 -11.977 -23.484 1 62.31 530 GLY A CA 1
ATOM 4014 C C . GLY A 1 530 ? -0.619 -13.07 -22.484 1 62.31 530 GLY A C 1
ATOM 4015 O O . GLY A 1 530 ? 0.373 -12.992 -21.75 1 62.31 530 GLY A O 1
ATOM 4016 N N . MET A 1 531 ? -1.527 -14.078 -22.438 1 67 531 MET A N 1
ATOM 4017 C CA . MET A 1 531 ? -1.31 -15.039 -21.359 1 67 531 MET A CA 1
ATOM 4018 C C . MET A 1 531 ? -1.175 -16.453 -21.922 1 67 531 MET A C 1
ATOM 4020 O O . MET A 1 531 ? -0.129 -17.094 -21.766 1 67 531 MET A O 1
ATOM 4024 N N . VAL A 1 532 ? -2.424 -16.984 -22.406 1 67.5 532 VAL A N 1
ATOM 4025 C CA . VAL A 1 532 ? -2.404 -18.422 -22.656 1 67.5 532 VAL A CA 1
ATOM 4026 C C . VAL A 1 532 ? -3.102 -18.719 -23.984 1 67.5 532 VAL A C 1
ATOM 4028 O O . VAL A 1 532 ? -4.125 -18.109 -24.312 1 67.5 532 VAL A O 1
ATOM 4031 N N . ASP A 1 533 ? -2.355 -19.469 -24.891 1 77.75 533 ASP A N 1
ATOM 4032 C CA . ASP A 1 533 ? -2.971 -20.109 -26.047 1 77.75 533 ASP A CA 1
ATOM 4033 C C . ASP A 1 533 ? -3.107 -21.625 -25.828 1 77.75 533 ASP A C 1
ATOM 4035 O O . ASP A 1 533 ? -2.15 -22.375 -26.031 1 77.75 533 ASP A O 1
ATOM 4039 N N . THR A 1 534 ? -4.285 -22.047 -25.281 1 84.31 534 THR A N 1
ATOM 4040 C CA . THR A 1 534 ? -4.473 -23.484 -25.031 1 84.31 534 THR A CA 1
ATOM 4041 C C . THR A 1 534 ? -5.395 -24.094 -26.094 1 84.31 534 THR A C 1
ATOM 4043 O O . THR A 1 534 ? -6.105 -23.359 -26.797 1 84.31 534 THR A O 1
ATOM 4046 N N . HIS A 1 535 ? -5.297 -25.375 -26.312 1 86.31 535 HIS A N 1
ATOM 4047 C CA . HIS A 1 535 ? -6.113 -26.016 -27.344 1 86.31 535 HIS A CA 1
ATOM 4048 C C . HIS A 1 535 ? -6.496 -27.422 -26.922 1 86.31 535 HIS A C 1
ATOM 4050 O O . HIS A 1 535 ? -5.926 -27.984 -25.984 1 86.31 535 HIS A O 1
ATOM 4056 N N . THR A 1 536 ? -7.547 -27.938 -27.438 1 87 536 THR A N 1
ATOM 4057 C CA . THR A 1 536 ? -7.98 -29.328 -27.328 1 87 536 THR A CA 1
ATOM 4058 C C . THR A 1 536 ? -8.484 -29.844 -28.672 1 87 536 THR A C 1
ATOM 4060 O O . THR A 1 536 ? -8.719 -29.062 -29.594 1 87 536 THR A O 1
ATOM 4063 N N . GLU A 1 537 ? -8.445 -31.172 -28.75 1 86.81 537 GLU A N 1
ATOM 4064 C CA . GLU A 1 537 ? -8.945 -31.797 -29.969 1 86.81 537 GLU A CA 1
ATOM 4065 C C . GLU A 1 537 ? -10.312 -32.438 -29.75 1 86.81 537 GLU A C 1
ATOM 4067 O O . GLU A 1 537 ? -10.562 -33.062 -28.719 1 86.81 537 GLU A O 1
ATOM 4072 N N . ILE A 1 538 ? -11.273 -32.125 -30.719 1 82.94 538 ILE A N 1
ATOM 4073 C CA . ILE A 1 538 ? -12.617 -32.688 -30.688 1 82.94 538 ILE A CA 1
ATOM 4074 C C . ILE A 1 538 ? -12.875 -33.469 -31.969 1 82.94 538 ILE A C 1
ATOM 4076 O O . ILE A 1 538 ? -12.5 -33.031 -33.062 1 82.94 538 ILE A O 1
ATOM 4080 N N . SER A 1 539 ? -13.383 -34.719 -31.703 1 84.94 539 SER A N 1
ATOM 4081 C CA . SER A 1 539 ? -13.75 -35.531 -32.844 1 84.94 539 SER A CA 1
ATOM 4082 C C . SER A 1 539 ? -15.266 -35.594 -33.031 1 84.94 539 SER A C 1
ATOM 4084 O O . SER A 1 539 ? -15.992 -35.781 -32.031 1 84.94 539 SER A O 1
ATOM 4086 N N . VAL A 1 540 ? -15.758 -35.281 -34.25 1 81.75 540 VAL A N 1
ATOM 4087 C CA . VAL A 1 540 ? -17.172 -35.344 -34.562 1 81.75 540 VAL A CA 1
ATOM 4088 C C . VAL A 1 540 ? -17.453 -36.562 -35.438 1 81.75 540 VAL A C 1
ATOM 4090 O O . VAL A 1 540 ? -16.812 -36.75 -36.5 1 81.75 540 VAL A O 1
ATOM 4093 N N . ALA A 1 541 ? -18.312 -37.406 -34.875 1 81.25 541 ALA A N 1
ATOM 4094 C CA . ALA A 1 541 ? -18.656 -38.594 -35.656 1 81.25 541 ALA A CA 1
ATOM 4095 C C . ALA A 1 541 ? -20.156 -38.688 -35.906 1 81.25 541 ALA A C 1
ATOM 4097 O O . ALA A 1 541 ? -20.953 -37.969 -35.281 1 81.25 541 ALA A O 1
ATOM 4098 N N . THR A 1 542 ? -20.547 -39.375 -37 1 79.94 542 THR A N 1
ATOM 4099 C CA . THR A 1 542 ? -21.953 -39.594 -37.344 1 79.94 542 THR A CA 1
ATOM 4100 C C . THR A 1 542 ? -22.469 -40.875 -36.688 1 79.94 542 THR A C 1
ATOM 4102 O O . THR A 1 542 ? -21.672 -41.75 -36.312 1 79.94 542 THR A O 1
ATOM 4105 N N . VAL A 1 543 ? -23.75 -40.938 -36.469 1 77.94 543 VAL A N 1
ATOM 4106 C CA . VAL A 1 543 ? -24.391 -42.125 -35.906 1 77.94 543 VAL A CA 1
ATOM 4107 C C . VAL A 1 543 ? -24.531 -43.219 -36.969 1 77.94 543 VAL A C 1
ATOM 4109 O O . VAL A 1 543 ? -25.109 -42.969 -38.031 1 77.94 543 VAL A O 1
ATOM 4112 N N . LYS A 1 544 ? -23.875 -44.344 -36.688 1 78.44 544 LYS A N 1
ATOM 4113 C CA . LYS A 1 544 ? -23.984 -45.406 -37.656 1 78.44 544 LYS A CA 1
ATOM 4114 C C . LYS A 1 544 ? -24.828 -46.562 -37.125 1 78.44 544 LYS A C 1
ATOM 4116 O O . LYS A 1 544 ? -25.438 -47.312 -37.875 1 78.44 544 LYS A O 1
ATOM 4121 N N . ARG A 1 545 ? -24.938 -46.625 -35.844 1 81.12 545 ARG A N 1
ATOM 4122 C CA . ARG A 1 545 ? -25.719 -47.688 -35.219 1 81.12 545 ARG A CA 1
ATOM 4123 C C . ARG A 1 545 ? -26.5 -47.188 -34.031 1 81.12 545 ARG A C 1
ATOM 4125 O O . ARG A 1 545 ? -26.047 -46.281 -33.312 1 81.12 545 ARG A O 1
ATOM 4132 N N . VAL A 1 546 ? -27.719 -47.688 -33.906 1 83.75 546 VAL A N 1
ATOM 4133 C CA . VAL A 1 546 ? -28.578 -47.344 -32.781 1 83.75 546 VAL A CA 1
ATOM 4134 C C . VAL A 1 546 ? -28.922 -48.625 -32.031 1 83.75 546 VAL A C 1
ATOM 4136 O O . VAL A 1 546 ? -29.297 -49.625 -32.625 1 83.75 546 VAL A O 1
ATOM 4139 N N . TYR A 1 547 ? -28.688 -48.562 -30.703 1 83.06 547 TYR A N 1
ATOM 4140 C CA . TYR A 1 547 ? -29 -49.719 -29.859 1 83.06 547 TYR A CA 1
ATOM 4141 C C . TYR A 1 547 ? -30.062 -49.344 -28.812 1 83.06 547 TYR A C 1
ATOM 4143 O O . TYR A 1 547 ? -30.031 -48.25 -28.25 1 83.06 547 TYR A O 1
ATOM 4151 N N . ILE A 1 548 ? -31.031 -50.25 -28.734 1 83.62 548 ILE A N 1
ATOM 4152 C CA . ILE A 1 548 ? -32.031 -50.125 -27.672 1 83.62 548 ILE A CA 1
ATOM 4153 C C . ILE A 1 548 ? -31.672 -51.094 -26.531 1 83.62 548 ILE A C 1
ATOM 4155 O O . ILE A 1 548 ? -31.531 -52.312 -26.734 1 83.62 548 ILE A O 1
ATOM 4159 N N . ASN A 1 549 ? -31.312 -50.5 -25.406 1 76.25 549 ASN A N 1
ATOM 4160 C CA . ASN A 1 549 ? -30.984 -51.312 -24.25 1 76.25 549 ASN A CA 1
ATOM 4161 C C . ASN A 1 549 ? -32.219 -51.531 -23.344 1 76.25 549 ASN A C 1
ATOM 4163 O O . ASN A 1 549 ? -32.688 -50.594 -22.703 1 76.25 549 ASN A O 1
ATOM 4167 N N . VAL A 1 550 ? -32.812 -52.562 -23.469 1 69.06 550 VAL A N 1
ATOM 4168 C CA . VAL A 1 550 ? -33.938 -52.906 -22.609 1 69.06 550 VAL A CA 1
ATOM 4169 C C . VAL A 1 550 ? -33.406 -53.719 -21.406 1 69.06 550 VAL A C 1
ATOM 4171 O O . VAL A 1 550 ? -32.75 -54.75 -21.578 1 69.06 550 VAL A O 1
ATOM 4174 N N . SER A 1 551 ? -33 -53.031 -20.344 1 61.25 551 SER A N 1
ATOM 4175 C CA . SER A 1 551 ? -32.656 -53.812 -19.172 1 61.25 551 SER A CA 1
ATOM 4176 C C . SER A 1 551 ? -33.719 -54.844 -18.828 1 61.25 551 SER A C 1
ATOM 4178 O O . SER A 1 551 ? -34.906 -54.625 -19.094 1 61.25 551 SER A O 1
ATOM 4180 N N . SER A 1 552 ? -33.344 -56.156 -18.656 1 53.59 552 SER A N 1
ATOM 4181 C CA . SER A 1 552 ? -34.219 -57.281 -18.297 1 53.59 552 SER A CA 1
ATOM 4182 C C . SER A 1 552 ? -35.125 -56.906 -17.125 1 53.59 552 SER A C 1
ATOM 4184 O O . SER A 1 552 ? -36.094 -57.594 -16.859 1 53.59 552 SER A O 1
ATOM 4186 N N . SER A 1 553 ? -34.75 -55.938 -16.359 1 52.03 553 SER A N 1
ATOM 4187 C CA . SER A 1 553 ? -35.562 -55.656 -15.172 1 52.03 553 SER A CA 1
ATOM 4188 C C . SER A 1 553 ? -36.781 -54.781 -15.516 1 52.03 553 SER A C 1
ATOM 4190 O O . SER A 1 553 ? -37.406 -54.219 -14.625 1 52.03 553 SER A O 1
ATOM 4192 N N . LEU A 1 554 ? -36.938 -54.375 -16.703 1 54.19 554 LEU A N 1
ATOM 4193 C CA . LEU A 1 554 ? -38.062 -53.5 -17 1 54.19 554 LEU A CA 1
ATOM 4194 C C . LEU A 1 554 ? -39.406 -54.188 -16.703 1 54.19 554 LEU A C 1
ATOM 4196 O O . LEU A 1 554 ? -39.625 -55.344 -17.125 1 54.19 554 LEU A O 1
ATOM 4200 N N . PRO A 1 555 ? -40.125 -53.656 -15.922 1 58.31 555 PRO A N 1
ATOM 4201 C CA . PRO A 1 555 ? -41.469 -54.156 -15.609 1 58.31 555 PRO A CA 1
ATOM 4202 C C . PRO A 1 555 ? -42.344 -54.312 -16.844 1 58.31 555 PRO A C 1
ATOM 4204 O O . PRO A 1 555 ? -42.062 -53.75 -17.891 1 58.31 555 PRO A O 1
ATOM 4207 N N . VAL A 1 556 ? -43.344 -55.281 -16.875 1 66.12 556 VAL A N 1
ATOM 4208 C CA . VAL A 1 556 ? -44.438 -55.531 -17.812 1 66.12 556 VAL A CA 1
ATOM 4209 C C . VAL A 1 556 ? -45.062 -54.188 -18.219 1 66.12 556 VAL A C 1
ATOM 4211 O O . VAL A 1 556 ? -45.406 -53.375 -17.359 1 66.12 556 VAL A O 1
ATOM 4214 N N . PHE A 1 557 ? -44.875 -53.875 -19.5 1 76.62 557 PHE A N 1
ATOM 4215 C CA . PHE A 1 557 ? -45.469 -52.688 -20.031 1 76.62 557 PHE A CA 1
ATOM 4216 C C . PHE A 1 557 ? -47 -52.781 -19.984 1 76.62 557 PHE A C 1
ATOM 4218 O O . PHE A 1 557 ? -47.562 -53.812 -20.297 1 76.62 557 PHE A O 1
ATOM 4225 N N . THR A 1 558 ? -47.562 -51.844 -19.406 1 78.38 558 THR A N 1
ATOM 4226 C CA . THR A 1 558 ? -49 -51.844 -19.312 1 78.38 558 THR A CA 1
ATOM 4227 C C . THR A 1 558 ? -49.562 -50.438 -19.656 1 78.38 558 THR A C 1
ATOM 4229 O O . THR A 1 558 ? -48.812 -49.469 -19.688 1 78.38 558 THR A O 1
ATOM 4232 N N . ASN A 1 559 ? -50.719 -50.375 -20.078 1 74.44 559 ASN A N 1
ATOM 4233 C CA . ASN A 1 559 ? -51.406 -49.094 -20.281 1 74.44 559 ASN A CA 1
ATOM 4234 C C . ASN A 1 559 ? -52.094 -48.625 -19.016 1 74.44 559 ASN A C 1
ATOM 4236 O O . ASN A 1 559 ? -52.906 -47.719 -19.062 1 74.44 559 ASN A O 1
ATOM 4240 N N . ALA A 1 560 ? -51.75 -49.219 -17.938 1 73.69 560 ALA A N 1
ATOM 4241 C CA . ALA A 1 560 ? -52.406 -48.844 -16.672 1 73.69 560 ALA A CA 1
ATOM 4242 C C . ALA A 1 560 ? -51.75 -47.594 -16.078 1 73.69 560 ALA A C 1
ATOM 4244 O O . ALA A 1 560 ? -50.531 -47.375 -16.266 1 73.69 560 ALA A O 1
ATOM 4245 N N . HIS A 1 561 ? -52.594 -46.75 -15.633 1 67.19 561 HIS A N 1
ATOM 4246 C CA . HIS A 1 561 ? -52.062 -45.562 -14.93 1 67.19 561 HIS A CA 1
ATOM 4247 C C . HIS A 1 561 ? -51.312 -45.969 -13.656 1 67.19 561 HIS A C 1
ATOM 4249 O O . HIS A 1 561 ? -51.906 -46.594 -12.766 1 67.19 561 HIS A O 1
ATOM 4255 N N . ARG A 1 562 ? -50.031 -45.906 -13.703 1 61.78 562 ARG A N 1
ATOM 4256 C CA . ARG A 1 562 ? -49.25 -46.281 -12.531 1 61.78 562 ARG A CA 1
ATOM 4257 C C . ARG A 1 562 ? -48.781 -45.031 -11.766 1 61.78 562 ARG A C 1
ATOM 4259 O O . ARG A 1 562 ? -48.438 -44 -12.375 1 61.78 562 ARG A O 1
ATOM 4266 N N . LEU A 1 563 ? -49.031 -44.938 -10.438 1 54.47 563 LEU A N 1
ATOM 4267 C CA . LEU A 1 563 ? -48.562 -43.875 -9.578 1 54.47 563 LEU A CA 1
ATOM 4268 C C . LEU A 1 563 ? -47.062 -43.875 -9.43 1 54.47 563 LEU A C 1
ATOM 4270 O O . LEU A 1 563 ? -46.406 -42.844 -9.258 1 54.47 563 LEU A O 1
ATOM 4274 N N . GLU A 1 564 ? -46.469 -45 -9.375 1 52.91 564 GLU A N 1
ATOM 4275 C CA . GLU A 1 564 ? -45.062 -45.062 -8.992 1 52.91 564 GLU A CA 1
ATOM 4276 C C . GLU A 1 564 ? -44.156 -44.438 -10.055 1 52.91 564 GLU A C 1
ATOM 4278 O O . GLU A 1 564 ? -43.156 -43.812 -9.719 1 52.91 564 GLU A O 1
ATOM 4283 N N . ASN A 1 565 ? -44.344 -44.812 -11.227 1 54.78 565 ASN A N 1
ATOM 4284 C CA . ASN A 1 565 ? -43.375 -44.312 -12.211 1 54.78 565 ASN A CA 1
ATOM 4285 C C . ASN A 1 565 ? -43.938 -43.094 -12.953 1 54.78 565 ASN A C 1
ATOM 4287 O O . ASN A 1 565 ? -43.5 -42.781 -14.062 1 54.78 565 ASN A O 1
ATOM 4291 N N . LEU A 1 566 ? -44.719 -42.281 -12.32 1 56.41 566 LEU A N 1
ATOM 4292 C CA . LEU A 1 566 ? -45.344 -41.062 -12.836 1 56.41 566 LEU A CA 1
ATOM 4293 C C . LEU A 1 566 ? -45.938 -41.312 -14.219 1 56.41 566 LEU A C 1
ATOM 4295 O O . LEU A 1 566 ? -46 -40.406 -15.039 1 56.41 566 LEU A O 1
ATOM 4299 N N . GLY A 1 567 ? -46.25 -42.562 -14.523 1 61.19 567 GLY A N 1
ATOM 4300 C CA . GLY A 1 567 ? -47.031 -42.906 -15.719 1 61.19 567 GLY A CA 1
ATOM 4301 C C . GLY A 1 567 ? -46.156 -43.062 -16.953 1 61.19 567 GLY A C 1
ATOM 4302 O O . GLY A 1 567 ? -46.656 -43.094 -18.078 1 61.19 567 GLY A O 1
ATOM 4303 N N . HIS A 1 568 ? -44.781 -42.906 -16.828 1 71.25 568 HIS A N 1
ATOM 4304 C CA . HIS A 1 568 ? -44 -43.094 -18.078 1 71.25 568 HIS A CA 1
ATOM 4305 C C . HIS A 1 568 ? -42.906 -44.094 -17.906 1 71.25 568 HIS A C 1
ATOM 4307 O O . HIS A 1 568 ? -42.469 -44.375 -16.781 1 71.25 568 HIS A O 1
ATOM 4313 N N . TYR A 1 569 ? -42.594 -44.969 -18.938 1 75.94 569 TYR A N 1
ATOM 4314 C CA . TYR A 1 569 ? -41.469 -45.875 -19.047 1 75.94 569 TYR A CA 1
ATOM 4315 C C . TYR A 1 569 ? -40.375 -45.281 -19.906 1 75.94 569 TYR A C 1
ATOM 4317 O O . TYR A 1 569 ? -40.625 -44.688 -20.953 1 75.94 569 TYR A O 1
ATOM 4325 N N . LEU A 1 570 ? -39.125 -45.438 -19.312 1 77.94 570 LEU A N 1
ATOM 4326 C CA . LEU A 1 570 ? -38 -44.938 -20.078 1 77.94 570 LEU A CA 1
ATOM 4327 C C . LEU A 1 570 ? -37.156 -46.094 -20.594 1 77.94 570 LEU A C 1
ATOM 4329 O O . LEU A 1 570 ? -36.719 -46.969 -19.812 1 77.94 570 LEU A O 1
ATOM 4333 N N . VAL A 1 571 ? -37.031 -46.25 -21.875 1 82.25 571 VAL A N 1
ATOM 4334 C CA . VAL A 1 571 ? -36.188 -47.25 -22.531 1 82.25 571 VAL A CA 1
ATOM 4335 C C . VAL A 1 571 ? -34.938 -46.562 -23.094 1 82.25 571 VAL A C 1
ATOM 4337 O O . VAL A 1 571 ? -35.031 -45.812 -24.094 1 82.25 571 VAL A O 1
ATOM 4340 N N . PRO A 1 572 ? -33.875 -46.875 -22.516 1 83.12 572 PRO A N 1
ATOM 4341 C CA . PRO A 1 572 ? -32.656 -46.156 -22.953 1 83.12 572 PRO A CA 1
ATOM 4342 C C . PRO A 1 572 ? -32.219 -46.531 -24.359 1 83.12 572 PRO A C 1
ATOM 4344 O O . PRO A 1 572 ? -32.312 -47.688 -24.75 1 83.12 572 PRO A O 1
ATOM 4347 N N . VAL A 1 573 ? -31.812 -45.531 -25.109 1 83.25 573 VAL A N 1
ATOM 4348 C CA . VAL A 1 573 ? -31.312 -45.688 -26.469 1 83.25 573 VAL A CA 1
ATOM 4349 C C . VAL A 1 573 ? -29.859 -45.219 -26.531 1 83.25 573 VAL A C 1
ATOM 4351 O O . VAL A 1 573 ? -29.5 -44.188 -25.984 1 83.25 573 VAL A O 1
ATOM 4354 N N . GLU A 1 574 ? -28.984 -46.031 -27.141 1 80.56 574 GLU A N 1
ATOM 4355 C CA . GLU A 1 574 ? -27.562 -45.688 -27.312 1 80.56 574 GLU A CA 1
ATOM 4356 C C . GLU A 1 574 ? -27.219 -45.531 -28.781 1 80.56 574 GLU A C 1
ATOM 4358 O O . GLU A 1 574 ? -27.688 -46.312 -29.625 1 80.56 574 GLU A O 1
ATOM 4363 N N . PHE A 1 575 ? -26.484 -44.531 -29.047 1 78.81 575 PHE A N 1
ATOM 4364 C CA . PHE A 1 575 ? -26.016 -44.25 -30.406 1 78.81 575 PHE A CA 1
ATOM 4365 C C . PHE A 1 575 ? -24.516 -44.562 -30.531 1 78.81 575 PHE A C 1
ATOM 4367 O O . PHE A 1 575 ? -23.734 -44.188 -29.656 1 78.81 575 PHE A O 1
ATOM 4374 N N . LYS A 1 576 ? -24.141 -45.375 -31.484 1 75.62 576 LYS A N 1
ATOM 4375 C CA . LYS A 1 576 ? -22.734 -45.75 -31.672 1 75.62 576 LYS A CA 1
ATOM 4376 C C . LYS A 1 576 ? -22.266 -45.406 -33.094 1 75.62 576 LYS A C 1
ATOM 4378 O O . LYS A 1 576 ? -23.078 -45.281 -34 1 75.62 576 LYS A O 1
ATOM 4383 N N . ASP A 1 577 ? -20.953 -45.188 -33.188 1 71.62 577 ASP A N 1
ATOM 4384 C CA . ASP A 1 577 ? -20.344 -44.938 -34.5 1 71.62 577 ASP A CA 1
ATOM 4385 C C . ASP A 1 577 ? -19.984 -46.25 -35.219 1 71.62 577 ASP A C 1
ATOM 4387 O O . ASP A 1 577 ? -20.344 -47.312 -34.75 1 71.62 577 ASP A O 1
ATOM 4391 N N . GLU A 1 578 ? -19.297 -46.156 -36.438 1 63.88 578 GLU A N 1
ATOM 4392 C CA . GLU A 1 578 ? -18.953 -47.312 -37.281 1 63.88 578 GLU A CA 1
ATOM 4393 C C . GLU A 1 578 ? -18.078 -48.312 -36.5 1 63.88 578 GLU A C 1
ATOM 4395 O O . GLU A 1 578 ? -18.188 -49.5 -36.719 1 63.88 578 GLU A O 1
ATOM 4400 N N . HIS A 1 579 ? -17.156 -47.875 -35.75 1 60.84 579 HIS A N 1
ATOM 4401 C CA . HIS A 1 579 ? -16.219 -48.812 -35.125 1 60.84 579 HIS A CA 1
ATOM 4402 C C . HIS A 1 579 ? -16.703 -49.281 -33.75 1 60.84 579 HIS A C 1
ATOM 4404 O O . HIS A 1 579 ? -16 -50 -33.062 1 60.84 579 HIS A O 1
ATOM 4410 N N . ASN A 1 580 ? -18.172 -49.281 -33.562 1 55.41 580 ASN A N 1
ATOM 4411 C CA . ASN A 1 580 ? -18.828 -49.75 -32.344 1 55.41 580 ASN A CA 1
ATOM 4412 C C . ASN A 1 580 ? -18.109 -49.219 -31.094 1 55.41 580 ASN A C 1
ATOM 4414 O O . ASN A 1 580 ? -18.312 -49.75 -30 1 55.41 580 ASN A O 1
ATOM 4418 N N . ASP A 1 581 ? -16.938 -48.688 -31.266 1 51.09 581 ASP A N 1
ATOM 4419 C CA . ASP A 1 581 ? -16.062 -48.406 -30.125 1 51.09 581 ASP A CA 1
ATOM 4420 C C . ASP A 1 581 ? -16.641 -47.312 -29.25 1 51.09 581 ASP A C 1
ATOM 4422 O O . ASP A 1 581 ? -16.516 -47.375 -28.016 1 51.09 581 ASP A O 1
ATOM 4426 N N . SER A 1 582 ? -16.609 -45.938 -29.719 1 50.53 582 SER A N 1
ATOM 4427 C CA . SER A 1 582 ? -16.422 -44.781 -28.891 1 50.53 582 SER A CA 1
ATOM 4428 C C . SER A 1 582 ? -17.734 -44.344 -28.25 1 50.53 582 SER A C 1
ATOM 4430 O O . SER A 1 582 ? -18.75 -44.156 -28.938 1 50.53 582 SER A O 1
ATOM 4432 N N . ASP A 1 583 ? -17.875 -44.719 -27.078 1 49.41 583 ASP A N 1
ATOM 4433 C CA . ASP A 1 583 ? -18.859 -44.062 -26.234 1 49.41 583 ASP A CA 1
ATOM 4434 C C . ASP A 1 583 ? -18.828 -42.562 -26.422 1 49.41 583 ASP A C 1
ATOM 4436 O O . ASP A 1 583 ? -17.766 -41.938 -26.328 1 49.41 583 ASP A O 1
ATOM 4440 N N . PHE A 1 584 ? -19.703 -42.062 -27.328 1 51.25 584 PHE A N 1
ATOM 4441 C CA . PHE A 1 584 ? -19.828 -40.625 -27.344 1 51.25 584 PHE A CA 1
ATOM 4442 C C . PHE A 1 584 ? -19.703 -40.062 -25.938 1 51.25 584 PHE A C 1
ATOM 4444 O O . PHE A 1 584 ? -20.219 -40.625 -24.969 1 51.25 584 PHE A O 1
ATOM 4451 N N . THR A 1 585 ? -18.547 -39.438 -25.625 1 50.91 585 THR A N 1
ATOM 4452 C CA . THR A 1 585 ? -18.281 -38.812 -24.312 1 50.91 585 THR A CA 1
ATOM 4453 C C . THR A 1 585 ? -19.531 -38.156 -23.766 1 50.91 585 THR A C 1
ATOM 4455 O O . THR A 1 585 ? -20.109 -37.281 -24.406 1 50.91 585 THR A O 1
ATOM 4458 N N . LEU A 1 586 ? -20.203 -39 -22.922 1 44.5 586 LEU A N 1
ATOM 4459 C CA . LEU A 1 586 ? -21.281 -38.375 -22.156 1 44.5 586 LEU A CA 1
ATOM 4460 C C . LEU A 1 586 ? -20.75 -37.219 -21.312 1 44.5 586 LEU A C 1
ATOM 4462 O O . LEU A 1 586 ? -19.859 -37.406 -20.484 1 44.5 586 LEU A O 1
ATOM 4466 N N . LEU A 1 587 ? -20.484 -36.219 -21.844 1 43.75 587 LEU A N 1
ATOM 4467 C CA . LEU A 1 587 ? -20 -35.062 -21.094 1 43.75 587 LEU A CA 1
ATOM 4468 C C . LEU A 1 587 ? -20.859 -34.812 -19.859 1 43.75 587 LEU A C 1
ATOM 4470 O O . LEU A 1 587 ? -22.047 -34.5 -19.984 1 43.75 587 LEU A O 1
ATOM 4474 N N . GLN A 1 588 ? -20.734 -35.719 -18.781 1 36.69 588 GLN A N 1
ATOM 4475 C CA . GLN A 1 588 ? -21.422 -35.594 -17.5 1 36.69 588 GLN A CA 1
ATOM 4476 C C . GLN A 1 588 ? -21.172 -34.219 -16.875 1 36.69 588 GLN A C 1
ATOM 4478 O O . GLN A 1 588 ? -20.047 -33.719 -16.922 1 36.69 588 GLN A O 1
ATOM 4483 N N . ALA A 1 589 ? -22.203 -33.406 -16.656 1 34.25 589 ALA A N 1
ATOM 4484 C CA . ALA A 1 589 ? -22.188 -32.25 -15.773 1 34.25 589 ALA A CA 1
ATOM 4485 C C . ALA A 1 589 ? -21.484 -32.594 -14.461 1 34.25 589 ALA A C 1
ATOM 4487 O O . ALA A 1 589 ? -21.672 -33.688 -13.898 1 34.25 589 ALA A O 1
ATOM 4488 N N . SER A 1 590 ? -20.344 -32.312 -14.289 1 34.88 590 SER A N 1
ATOM 4489 C CA . SER A 1 590 ? -19.875 -32.438 -12.914 1 34.88 590 SER A CA 1
ATOM 4490 C C . SER A 1 590 ? -21 -32.188 -11.914 1 34.88 590 SER A C 1
ATOM 4492 O O . SER A 1 590 ? -21.734 -31.219 -12.039 1 34.88 590 SER A O 1
ATOM 4494 N N . THR A 1 591 ? -21.641 -33.156 -11.367 1 34.09 591 THR A N 1
ATOM 4495 C CA . THR A 1 591 ? -22.578 -33.156 -10.25 1 34.09 591 THR A CA 1
ATOM 4496 C C . THR A 1 591 ? -22.109 -32.219 -9.148 1 34.09 591 THR A C 1
ATOM 4498 O O . THR A 1 591 ? -22.672 -32.188 -8.055 1 34.09 591 THR A O 1
ATOM 4501 N N . ASP A 1 592 ? -20.969 -31.703 -9.18 1 30.67 592 ASP A N 1
ATOM 4502 C CA . ASP A 1 592 ? -20.766 -30.891 -7.984 1 30.67 592 ASP A CA 1
ATOM 4503 C C . ASP A 1 592 ? -21.719 -29.703 -7.961 1 30.67 592 ASP A C 1
ATOM 4505 O O . ASP A 1 592 ? -21.672 -28.844 -8.844 1 30.67 592 ASP A O 1
ATOM 4509 N N . LYS A 1 593 ? -22.844 -29.781 -7.324 1 34.91 593 LYS A N 1
ATOM 4510 C CA . LYS A 1 593 ? -23.844 -28.781 -6.98 1 34.91 593 LYS A CA 1
ATOM 4511 C C . LYS A 1 593 ? -23.234 -27.391 -6.832 1 34.91 593 LYS A C 1
ATOM 4513 O O . LYS A 1 593 ? -23.891 -26.375 -7.062 1 34.91 593 LYS A O 1
ATOM 4518 N N . ASN A 1 594 ? -22.047 -27.25 -6.137 1 31.08 594 ASN A N 1
ATOM 4519 C CA . ASN A 1 594 ? -21.453 -25.969 -5.777 1 31.08 594 ASN A CA 1
ATOM 4520 C C . ASN A 1 594 ? -20.922 -25.234 -7.004 1 31.08 594 ASN A C 1
ATOM 4522 O O . ASN A 1 594 ? -20.641 -24.031 -6.941 1 31.08 594 ASN A O 1
ATOM 4526 N N . CYS A 1 595 ? -20.406 -25.875 -8 1 32.41 595 CYS A N 1
ATOM 4527 C CA . CYS A 1 595 ? -19.812 -25.109 -9.094 1 32.41 595 CYS A CA 1
ATOM 4528 C C . CYS A 1 595 ? -20.891 -24.594 -10.031 1 32.41 595 CYS A C 1
ATOM 4530 O O . CYS A 1 595 ? -20.578 -23.891 -11.008 1 32.41 595 CYS A O 1
ATOM 4532 N N . LEU A 1 596 ? -22.031 -25.141 -10.102 1 35.28 596 LEU A N 1
ATOM 4533 C CA . LEU A 1 596 ? -23.062 -24.703 -11.039 1 35.28 596 LEU A CA 1
ATOM 4534 C C . LEU A 1 596 ? -23.453 -23.25 -10.789 1 35.28 596 LEU A C 1
ATOM 4536 O O . LEU A 1 596 ? -23.922 -22.562 -11.703 1 35.28 596 LEU A O 1
ATOM 4540 N N . SER A 1 597 ? -23.578 -22.859 -9.578 1 34.53 597 SER A N 1
ATOM 4541 C CA . SER A 1 597 ? -24.234 -21.594 -9.258 1 34.53 597 SER A CA 1
ATOM 4542 C C . SER A 1 597 ? -23.469 -20.422 -9.828 1 34.53 597 SER A C 1
ATOM 4544 O O . SER A 1 597 ? -24.062 -19.453 -10.32 1 34.53 597 SER A O 1
ATOM 4546 N N . GLU A 1 598 ? -22.094 -20.25 -9.484 1 36.06 598 GLU A N 1
ATOM 4547 C CA . GLU A 1 598 ? -21.484 -18.922 -9.516 1 36.06 598 GLU A CA 1
ATOM 4548 C C . GLU A 1 598 ? -20.906 -18.594 -10.891 1 36.06 598 GLU A C 1
ATOM 4550 O O . GLU A 1 598 ? -20.547 -17.453 -11.164 1 36.06 598 GLU A O 1
ATOM 4555 N N . ASN A 1 599 ? -20.547 -19.578 -11.695 1 34.34 599 ASN A N 1
ATOM 4556 C CA . ASN A 1 599 ? -19.875 -19.094 -12.898 1 34.34 599 ASN A CA 1
ATOM 4557 C C . ASN A 1 599 ? -20.875 -18.672 -13.969 1 34.34 599 ASN A C 1
ATOM 4559 O O . ASN A 1 599 ? -21.703 -19.484 -14.406 1 34.34 599 ASN A O 1
ATOM 4563 N N . GLN A 1 600 ? -21.047 -17.469 -14.242 1 39.12 600 GLN A N 1
ATOM 4564 C CA . GLN A 1 600 ? -21.859 -16.75 -15.203 1 39.12 600 GLN A CA 1
ATOM 4565 C C . GLN A 1 600 ? -21.797 -17.391 -16.578 1 39.12 600 GLN A C 1
ATOM 4567 O O . GLN A 1 600 ? -22.781 -17.422 -17.312 1 39.12 600 GLN A O 1
ATOM 4572 N N . GLN A 1 601 ? -20.719 -17.938 -16.906 1 39.5 601 GLN A N 1
ATOM 4573 C CA . GLN A 1 601 ? -20.594 -18.469 -18.266 1 39.5 601 GLN A CA 1
ATOM 4574 C C . GLN A 1 601 ? -21.484 -19.688 -18.484 1 39.5 601 GLN A C 1
ATOM 4576 O O . GLN A 1 601 ? -22.062 -19.859 -19.547 1 39.5 601 GLN A O 1
ATOM 4581 N N . VAL A 1 602 ? -21.578 -20.5 -17.469 1 43.12 602 VAL A N 1
ATOM 4582 C CA . VAL A 1 602 ? -22.469 -21.656 -17.531 1 43.12 602 VAL A CA 1
ATOM 4583 C C . VAL A 1 602 ? -23.922 -21.188 -17.516 1 43.12 602 VAL A C 1
ATOM 4585 O O . VAL A 1 602 ? -24.766 -21.766 -18.203 1 43.12 602 VAL A O 1
ATOM 4588 N N . LYS A 1 603 ? -24.094 -20.062 -16.859 1 43.97 603 LYS A N 1
ATOM 4589 C CA . LYS A 1 603 ? -25.422 -19.453 -16.922 1 43.97 603 LYS A CA 1
ATOM 4590 C C . LYS A 1 603 ? -25.766 -19 -18.328 1 43.97 603 LYS A C 1
ATOM 4592 O O . LYS A 1 603 ? -26.906 -19.141 -18.766 1 43.97 603 LYS A O 1
ATOM 4597 N N . ASP A 1 604 ? -24.859 -18.469 -18.953 1 43.78 604 ASP A N 1
ATOM 4598 C CA . ASP A 1 604 ? -25.141 -17.984 -20.312 1 43.78 604 ASP A CA 1
ATOM 4599 C C . ASP A 1 604 ? -25.406 -19.156 -21.266 1 43.78 604 ASP A C 1
ATOM 4601 O O . ASP A 1 604 ? -26.234 -19.047 -22.172 1 43.78 604 ASP A O 1
ATOM 4605 N N . CYS A 1 605 ? -24.625 -20.172 -21.031 1 47.28 605 CYS A N 1
ATOM 4606 C CA . CYS A 1 605 ? -24.938 -21.328 -21.859 1 47.28 605 CYS A CA 1
ATOM 4607 C C . CYS A 1 605 ? -26.328 -21.875 -21.547 1 47.28 605 CYS A C 1
ATOM 4609 O O . CYS A 1 605 ? -27.047 -22.344 -22.438 1 47.28 605 CYS A O 1
ATOM 4611 N N . VAL A 1 606 ? -26.641 -21.859 -20.25 1 43.97 606 VAL A N 1
ATOM 4612 C CA . VAL A 1 606 ? -27.953 -22.375 -19.828 1 43.97 606 VAL A CA 1
ATOM 4613 C C . VAL A 1 606 ? -29.016 -21.328 -20.094 1 43.97 606 VAL A C 1
ATOM 4615 O O . VAL A 1 606 ? -30.141 -21.672 -20.484 1 43.97 606 VAL A O 1
ATOM 4618 N N . ALA A 1 607 ? -28.875 -20.078 -19.578 1 40.44 607 ALA A N 1
ATOM 4619 C CA . ALA A 1 607 ? -29.953 -19.094 -19.641 1 40.44 607 ALA A CA 1
ATOM 4620 C C . ALA A 1 607 ? -30.453 -18.922 -21.078 1 40.44 607 ALA A C 1
ATOM 4622 O O . ALA A 1 607 ? -31.578 -18.5 -21.312 1 40.44 607 ALA A O 1
ATOM 4623 N N . ASN A 1 608 ? -29.656 -18.797 -22.078 1 36.22 608 ASN A N 1
ATOM 4624 C CA . ASN A 1 608 ? -30.438 -18.5 -23.266 1 36.22 608 ASN A CA 1
ATOM 4625 C C . ASN A 1 608 ? -31.516 -19.562 -23.516 1 36.22 608 ASN A C 1
ATOM 4627 O O . ASN A 1 608 ? -32.406 -19.375 -24.344 1 36.22 608 ASN A O 1
ATOM 4631 N N . GLU A 1 609 ? -31.375 -20.906 -23.578 1 35.03 609 GLU A N 1
ATOM 4632 C CA . GLU A 1 609 ? -32.625 -21.641 -23.688 1 35.03 609 GLU A CA 1
ATOM 4633 C C . GLU A 1 609 ? -33.312 -21.75 -22.328 1 35.03 609 GLU A C 1
ATOM 4635 O O . GLU A 1 609 ? -32.656 -21.906 -21.312 1 35.03 609 GLU A O 1
ATOM 4640 N N . ARG A 1 610 ? -34.531 -21.438 -22.078 1 34.03 610 ARG A N 1
ATOM 4641 C CA . ARG A 1 610 ? -35.375 -21.219 -20.891 1 34.03 610 ARG A CA 1
ATOM 4642 C C . ARG A 1 610 ? -35 -22.188 -19.781 1 34.03 610 ARG A C 1
ATOM 4644 O O . ARG A 1 610 ? -35.375 -21.969 -18.625 1 34.03 610 ARG A O 1
ATOM 4651 N N . GLY A 1 611 ? -35.188 -23.469 -19.984 1 29.83 611 GLY A N 1
ATOM 4652 C CA . GLY A 1 611 ? -35.469 -24.344 -18.844 1 29.83 611 GLY A CA 1
ATOM 4653 C C . GLY A 1 611 ? -34.312 -24.469 -17.891 1 29.83 611 GLY A C 1
ATOM 4654 O O . GLY A 1 611 ? -33.281 -23.797 -18.047 1 29.83 611 GLY A O 1
ATOM 4655 N N . SER A 1 612 ? -34.031 -25.781 -17.266 1 29.58 612 SER A N 1
ATOM 4656 C CA . SER A 1 612 ? -33.281 -26.125 -16.062 1 29.58 612 SER A CA 1
ATOM 4657 C C . SER A 1 612 ? -31.812 -25.797 -16.203 1 29.58 612 SER A C 1
ATOM 4659 O O . SER A 1 612 ? -31.203 -26.094 -17.25 1 29.58 612 SER A O 1
ATOM 4661 N N . PRO A 1 613 ? -31.297 -24.906 -15.359 1 34.5 613 PRO A N 1
ATOM 4662 C CA . PRO A 1 613 ? -30.031 -24.156 -15.328 1 34.5 613 PRO A CA 1
ATOM 4663 C C . PRO A 1 613 ? -28.844 -24.984 -15.82 1 34.5 613 PRO A C 1
ATOM 4665 O O . PRO A 1 613 ? -27.781 -24.422 -16.109 1 34.5 613 PRO A O 1
ATOM 4668 N N . GLY A 1 614 ? -28.75 -26.203 -15.234 1 33.38 614 GLY A N 1
ATOM 4669 C CA . GLY A 1 614 ? -27.531 -26.984 -15.133 1 33.38 614 GLY A CA 1
ATOM 4670 C C . GLY A 1 614 ? -26.953 -27.375 -16.484 1 33.38 614 GLY A C 1
ATOM 4671 O O . GLY A 1 614 ? -25.812 -27.828 -16.562 1 33.38 614 GLY A O 1
ATOM 4672 N N . LEU A 1 615 ? -27.797 -28.172 -17.375 1 37.38 615 LEU A N 1
ATOM 4673 C CA . LEU A 1 615 ? -27.484 -29.312 -18.25 1 37.38 615 LEU A CA 1
ATOM 4674 C C . LEU A 1 615 ? -26.938 -28.828 -19.594 1 37.38 615 LEU A C 1
ATOM 4676 O O . LEU A 1 615 ? -27.609 -28.094 -20.312 1 37.38 615 LEU A O 1
ATOM 4680 N N . LEU A 1 616 ? -25.609 -28.656 -19.609 1 40.62 616 LEU A N 1
ATOM 4681 C CA . LEU A 1 616 ? -24.906 -28.25 -20.812 1 40.62 616 LEU A CA 1
ATOM 4682 C C . LEU A 1 616 ? -25.469 -28.969 -22.047 1 40.62 616 LEU A C 1
ATOM 4684 O O . LEU A 1 616 ? -25.203 -28.562 -23.172 1 40.62 616 LEU A O 1
ATOM 4688 N N . TYR A 1 617 ? -25.375 -30.453 -22.016 1 43.09 617 TYR A N 1
ATOM 4689 C CA . TYR A 1 617 ? -25.406 -31.203 -23.266 1 43.09 617 TYR A CA 1
ATOM 4690 C C . TYR A 1 617 ? -26.781 -31.141 -23.922 1 43.09 617 TYR A C 1
ATOM 4692 O O . TYR A 1 617 ? -27.797 -31.406 -23.281 1 43.09 617 TYR A O 1
ATOM 4700 N N . LEU A 1 618 ? -27.031 -30.234 -24.75 1 46.47 618 LEU A N 1
ATOM 4701 C CA . LEU A 1 618 ? -28.344 -30.297 -25.406 1 46.47 618 LEU A CA 1
ATOM 4702 C C . LEU A 1 618 ? -28.375 -31.422 -26.422 1 46.47 618 LEU A C 1
ATOM 4704 O O . LEU A 1 618 ? -27.391 -31.672 -27.141 1 46.47 618 LEU A O 1
ATOM 4708 N N . GLN A 1 619 ? -29.141 -32.5 -26.188 1 50.16 619 GLN A N 1
ATOM 4709 C CA . GLN A 1 619 ? -29.547 -33.688 -26.938 1 50.16 619 GLN A CA 1
ATOM 4710 C C . GLN A 1 619 ? -29.703 -33.375 -28.422 1 50.16 619 GLN A C 1
ATOM 4712 O O . GLN A 1 619 ? -30.453 -32.469 -28.781 1 50.16 619 GLN A O 1
ATOM 4717 N N . GLN A 1 620 ? -28.688 -33.562 -29.359 1 56.94 620 GLN A N 1
ATOM 4718 C CA . GLN A 1 620 ? -29.094 -33.094 -30.688 1 56.94 620 GLN A CA 1
ATOM 4719 C C . GLN A 1 620 ? -29.438 -34.312 -31.594 1 56.94 620 GLN A C 1
ATOM 4721 O O . GLN A 1 620 ? -29.828 -34.125 -32.75 1 56.94 620 GLN A O 1
ATOM 4726 N N . VAL A 1 621 ? -29.109 -35.562 -31.141 1 64.75 621 VAL A N 1
ATOM 4727 C CA . VAL A 1 621 ? -29.547 -36.5 -32.188 1 64.75 621 VAL A CA 1
ATOM 4728 C C . VAL A 1 621 ? -31.078 -36.562 -32.25 1 64.75 621 VAL A C 1
ATOM 4730 O O . VAL A 1 621 ? -31.734 -36.75 -31.203 1 64.75 621 VAL A O 1
ATOM 4733 N N . SER A 1 622 ? -31.516 -36.188 -33.375 1 73.06 622 SER A N 1
ATOM 4734 C CA . SER A 1 622 ? -32.938 -36.344 -33.562 1 73.06 622 SER A CA 1
ATOM 4735 C C . SER A 1 622 ? -33.344 -37.781 -33.844 1 73.06 622 SER A C 1
ATOM 4737 O O . SER A 1 622 ? -32.75 -38.406 -34.719 1 73.06 622 SER A O 1
ATOM 4739 N N . PHE A 1 623 ? -34.031 -38.312 -32.906 1 81.69 623 PHE A N 1
ATOM 4740 C CA . PHE A 1 623 ? -34.469 -39.688 -33.125 1 81.69 623 PHE A CA 1
ATOM 4741 C C . PHE A 1 623 ? -35.969 -39.812 -32.812 1 81.69 623 PHE A C 1
ATOM 4743 O O . PHE A 1 623 ? -36.531 -38.969 -32.094 1 81.69 623 PHE A O 1
ATOM 4750 N N . ASP A 1 624 ? -36.562 -40.719 -33.5 1 84.94 624 ASP A N 1
ATOM 4751 C CA . ASP A 1 624 ? -37.969 -41.031 -33.312 1 84.94 624 ASP A CA 1
ATOM 4752 C C . ASP A 1 624 ? -38.156 -42.469 -32.781 1 84.94 624 ASP A C 1
ATOM 4754 O O . ASP A 1 624 ? -37.469 -43.375 -33.219 1 84.94 624 ASP A O 1
ATOM 4758 N N . CYS A 1 625 ? -38.969 -42.469 -31.812 1 88.12 625 CYS A N 1
ATOM 4759 C CA . CYS A 1 625 ? -39.344 -43.781 -31.281 1 88.12 625 CYS A CA 1
ATOM 4760 C C . CYS A 1 625 ? -40.625 -44.281 -31.938 1 88.12 625 CYS A C 1
ATOM 4762 O O . CYS A 1 625 ? -41.656 -43.594 -31.859 1 88.12 625 CYS A O 1
ATOM 4764 N N . ILE A 1 626 ? -40.531 -45.375 -32.625 1 87.25 626 ILE A N 1
ATOM 4765 C CA . ILE A 1 626 ? -41.688 -45.969 -33.312 1 87.25 626 ILE A CA 1
ATOM 4766 C C . ILE A 1 626 ? -42.156 -47.219 -32.594 1 87.25 626 ILE A C 1
ATOM 4768 O O . ILE A 1 626 ? -41.375 -48.125 -32.344 1 87.25 626 ILE A O 1
ATOM 4772 N N . LEU A 1 627 ? -43.375 -47.125 -32.219 1 87.06 627 LEU A N 1
ATOM 4773 C CA . LEU A 1 627 ? -43.969 -48.219 -31.5 1 87.06 627 LEU A CA 1
ATOM 4774 C C . LEU A 1 627 ? -45.031 -48.938 -32.344 1 87.06 627 LEU A C 1
ATOM 4776 O O . LEU A 1 627 ? -45.781 -48.281 -33.094 1 87.06 627 LEU A O 1
ATOM 4780 N N . GLU A 1 628 ? -44.938 -50.281 -32.312 1 85.44 628 GLU A N 1
ATOM 4781 C CA . GLU A 1 628 ? -45.969 -51.094 -32.969 1 85.44 628 GLU A CA 1
ATOM 4782 C C . GLU A 1 628 ? -46.531 -52.156 -32 1 85.44 628 GLU A C 1
ATOM 4784 O O . GLU A 1 628 ? -45.781 -52.781 -31.266 1 85.44 628 GLU A O 1
ATOM 4789 N N . LEU A 1 629 ? -47.875 -52.125 -31.906 1 84.25 629 LEU A N 1
ATOM 4790 C CA . LEU A 1 629 ? -48.562 -53.156 -31.109 1 84.25 629 LEU A CA 1
ATOM 4791 C C . LEU A 1 629 ? -49.062 -54.281 -32 1 84.25 629 LEU A C 1
ATOM 4793 O O . LEU A 1 629 ? -49.75 -54.031 -33 1 84.25 629 LEU A O 1
ATOM 4797 N N . ARG A 1 630 ? -48.656 -55.438 -31.641 1 81.69 630 ARG A N 1
ATOM 4798 C CA . ARG A 1 630 ? -49.031 -56.594 -32.438 1 81.69 630 ARG A CA 1
ATOM 4799 C C . ARG A 1 630 ? -49.781 -57.594 -31.578 1 81.69 630 ARG A C 1
ATOM 4801 O O . ARG A 1 630 ? -49.469 -57.812 -30.406 1 81.69 630 ARG A O 1
ATOM 4808 N N . ASN A 1 631 ? -50.969 -58.094 -32.094 1 78.56 631 ASN A N 1
ATOM 4809 C CA . ASN A 1 631 ? -51.719 -59.219 -31.547 1 78.56 631 ASN A CA 1
ATOM 4810 C C . ASN A 1 631 ? -51.688 -60.438 -32.469 1 78.56 631 ASN A C 1
ATOM 4812 O O . ASN A 1 631 ? -52.375 -60.438 -33.5 1 78.56 631 ASN A O 1
ATOM 4816 N N . GLU A 1 632 ? -51.094 -61.531 -32.125 1 72.25 632 GLU A N 1
ATOM 4817 C CA . GLU A 1 632 ? -50.969 -62.75 -32.938 1 72.25 632 GLU A CA 1
ATOM 4818 C C . GLU A 1 632 ? -50.719 -62.406 -34.406 1 72.25 632 GLU A C 1
ATOM 4820 O O . GLU A 1 632 ? -51.406 -62.969 -35.281 1 72.25 632 GLU A O 1
ATOM 4825 N N . GLY A 1 633 ? -49.812 -61.406 -34.75 1 68.69 633 GLY A N 1
ATOM 4826 C CA . GLY A 1 633 ? -49.406 -61.094 -36.094 1 68.69 633 GLY A CA 1
ATOM 4827 C C . GLY A 1 633 ? -50.062 -59.844 -36.656 1 68.69 633 GLY A C 1
ATOM 4828 O O . GLY A 1 633 ? -49.531 -59.219 -37.562 1 68.69 633 GLY A O 1
ATOM 4829 N N . ASN A 1 634 ? -51.281 -59.406 -36.125 1 77.19 634 ASN A N 1
ATOM 4830 C CA . ASN A 1 634 ? -52 -58.219 -36.656 1 77.19 634 ASN A CA 1
ATOM 4831 C C . ASN A 1 634 ? -51.531 -56.938 -35.938 1 77.19 634 ASN A C 1
ATOM 4833 O O . ASN A 1 634 ? -51.281 -56.938 -34.75 1 77.19 634 ASN A O 1
ATOM 4837 N N . LEU A 1 635 ? -51.438 -55.906 -36.75 1 79.5 635 LEU A N 1
ATOM 4838 C CA . LEU A 1 635 ? -51 -54.594 -36.25 1 79.5 635 LEU A CA 1
ATOM 4839 C C . LEU A 1 635 ? -52.188 -53.812 -35.688 1 79.5 635 LEU A C 1
ATOM 4841 O O . LEU A 1 635 ? -53.219 -53.719 -36.375 1 79.5 635 LEU A O 1
ATOM 4845 N N . LEU A 1 636 ? -52.156 -53.5 -34.438 1 79.25 636 LEU A N 1
ATOM 4846 C CA . LEU A 1 636 ? -53.156 -52.656 -33.812 1 79.25 636 LEU A CA 1
ATOM 4847 C C . LEU A 1 636 ? -52.688 -51.188 -33.719 1 79.25 636 LEU A C 1
ATOM 4849 O O . LEU A 1 636 ? -51.469 -50.969 -33.594 1 79.25 636 LEU A O 1
ATOM 4853 N N . PRO A 1 637 ? -53.562 -50.25 -33.969 1 76.38 637 PRO A N 1
ATOM 4854 C CA . PRO A 1 637 ? -53.125 -48.875 -33.781 1 76.38 637 PRO A CA 1
ATOM 4855 C C . PRO A 1 637 ? -52.719 -48.562 -32.344 1 76.38 637 PRO A C 1
ATOM 4857 O O . PRO A 1 637 ? -53.406 -48.906 -31.406 1 76.38 637 PRO A O 1
ATOM 4860 N N . THR A 1 638 ? -51.562 -48 -32.094 1 75.75 638 THR A N 1
ATOM 4861 C CA . THR A 1 638 ? -50.969 -47.781 -30.781 1 75.75 638 THR A CA 1
ATOM 4862 C C . THR A 1 638 ? -51.375 -46.406 -30.25 1 75.75 638 THR A C 1
ATOM 4864 O O . THR A 1 638 ? -51.375 -46.188 -29.047 1 75.75 638 THR A O 1
ATOM 4867 N N . SER A 1 639 ? -51.75 -45.469 -31 1 72.12 639 SER A N 1
ATOM 4868 C CA . SER A 1 639 ? -51.938 -44.094 -30.594 1 72.12 639 SER A CA 1
ATOM 4869 C C . SER A 1 639 ? -53 -43.969 -29.516 1 72.12 639 SER A C 1
ATOM 4871 O O . SER A 1 639 ? -52.969 -43.062 -28.703 1 72.12 639 SER A O 1
ATOM 4873 N N . ASN A 1 640 ? -53.906 -45 -29.438 1 71.88 640 ASN A N 1
ATOM 4874 C CA . ASN A 1 640 ? -55 -44.906 -28.453 1 71.88 640 ASN A CA 1
ATOM 4875 C C . ASN A 1 640 ? -54.594 -45.469 -27.109 1 71.88 640 ASN A C 1
ATOM 4877 O O . ASN A 1 640 ? -55.312 -45.312 -26.109 1 71.88 640 ASN A O 1
ATOM 4881 N N . TYR A 1 641 ? -53.5 -46.125 -27.156 1 76.44 641 TYR A N 1
ATOM 4882 C CA . TYR A 1 641 ? -53.156 -46.844 -25.938 1 76.44 641 TYR A CA 1
ATOM 4883 C C . TYR A 1 641 ? -51.844 -46.344 -25.344 1 76.44 641 TYR A C 1
ATOM 4885 O O . TYR A 1 641 ? -51.719 -46.156 -24.141 1 76.44 641 TYR A O 1
ATOM 4893 N N . ILE A 1 642 ? -50.906 -46.25 -26.188 1 78.75 642 ILE A N 1
ATOM 4894 C CA . ILE A 1 642 ? -49.562 -45.875 -25.75 1 78.75 642 ILE A CA 1
ATOM 4895 C C . ILE A 1 642 ? -48.906 -44.969 -26.781 1 78.75 642 ILE A C 1
ATOM 4897 O O . ILE A 1 642 ? -49 -45.219 -28 1 78.75 642 ILE A O 1
ATOM 4901 N N . ILE A 1 643 ? -48.25 -43.969 -26.266 1 82.06 643 ILE A N 1
ATOM 4902 C CA . ILE A 1 643 ? -47.531 -43.031 -27.125 1 82.06 643 ILE A CA 1
ATOM 4903 C C . ILE A 1 643 ? -46.031 -43.062 -26.781 1 82.06 643 ILE A C 1
ATOM 4905 O O . ILE A 1 643 ? -45.688 -43.188 -25.609 1 82.06 643 ILE A O 1
ATOM 4909 N N . ALA A 1 644 ? -45.312 -43.156 -27.797 1 85.19 644 ALA A N 1
ATOM 4910 C CA . ALA A 1 644 ? -43.844 -43.125 -27.641 1 85.19 644 ALA A CA 1
ATOM 4911 C C . ALA A 1 644 ? -43.281 -41.75 -28.062 1 85.19 644 ALA A C 1
ATOM 4913 O O . ALA A 1 644 ? -43.688 -41.219 -29.109 1 85.19 644 ALA A O 1
ATOM 4914 N N . ARG A 1 645 ? -42.406 -41.25 -27.219 1 84.62 645 ARG A N 1
ATOM 4915 C CA . ARG A 1 645 ? -41.719 -39.969 -27.531 1 84.62 645 ARG A CA 1
ATOM 4916 C C . ARG A 1 645 ? -40.25 -40.062 -27.25 1 84.62 645 ARG A C 1
ATOM 4918 O O . ARG A 1 645 ? -39.812 -40.906 -26.453 1 84.62 645 ARG A O 1
ATOM 4925 N N . SER A 1 646 ? -39.531 -39.281 -28.062 1 84.75 646 SER A N 1
ATOM 4926 C CA . SER A 1 646 ? -38.125 -39.188 -27.812 1 84.75 646 SER A CA 1
ATOM 4927 C C . SER A 1 646 ? -37.844 -38.312 -26.578 1 84.75 646 SER A C 1
ATOM 4929 O O . SER A 1 646 ? -38.469 -37.281 -26.375 1 84.75 646 SER A O 1
ATOM 4931 N N . TYR A 1 647 ? -37.031 -38.938 -25.703 1 76.75 647 TYR A N 1
ATOM 4932 C CA . TYR A 1 647 ? -36.688 -38.25 -24.453 1 76.75 647 TYR A CA 1
ATOM 4933 C C . TYR A 1 647 ? -35.188 -38.156 -24.266 1 76.75 647 TYR A C 1
ATOM 4935 O O . TYR A 1 647 ? -34.438 -39.094 -24.594 1 76.75 647 TYR A O 1
ATOM 4943 N N . PHE A 1 648 ? -34.844 -36.938 -23.922 1 71.81 648 PHE A N 1
ATOM 4944 C CA . PHE A 1 648 ? -33.469 -36.688 -23.547 1 71.81 648 PHE A CA 1
ATOM 4945 C C . PHE A 1 648 ? -33.344 -36.25 -22.094 1 71.81 648 PHE A C 1
ATOM 4947 O O . PHE A 1 648 ? -34 -35.312 -21.672 1 71.81 648 PHE A O 1
ATOM 4954 N N . ASP A 1 649 ? -32.562 -37.125 -21.25 1 63.66 649 ASP A N 1
ATOM 4955 C CA . ASP A 1 649 ? -32.312 -36.75 -19.859 1 63.66 649 ASP A CA 1
ATOM 4956 C C . ASP A 1 649 ? -31.156 -35.75 -19.766 1 63.66 649 ASP A C 1
ATOM 4958 O O . ASP A 1 649 ? -30 -36.094 -20 1 63.66 649 ASP A O 1
ATOM 4962 N N . PRO A 1 650 ? -31.469 -34.625 -19.422 1 58.81 650 PRO A N 1
ATOM 4963 C CA . PRO A 1 650 ? -30.406 -33.594 -19.375 1 58.81 650 PRO A CA 1
ATOM 4964 C C . PRO A 1 650 ? -29.391 -33.875 -18.25 1 58.81 650 PRO A C 1
ATOM 4966 O O . PRO A 1 650 ? -28.266 -33.375 -18.312 1 58.81 650 PRO A O 1
ATOM 4969 N N . LEU A 1 651 ? -29.797 -34.688 -17.172 1 56 651 LEU A N 1
ATOM 4970 C CA . LEU A 1 651 ? -28.906 -34.938 -16.047 1 56 651 LEU A CA 1
ATOM 4971 C C . LEU A 1 651 ? -27.859 -36 -16.422 1 56 651 LEU A C 1
ATOM 4973 O O . LEU A 1 651 ? -26.672 -35.812 -16.141 1 56 651 LEU A O 1
ATOM 4977 N N . THR A 1 652 ? -28.406 -37.031 -17 1 59.06 652 THR A N 1
ATOM 4978 C CA . THR A 1 652 ? -27.5 -38.125 -17.281 1 59.06 652 THR A CA 1
ATOM 4979 C C . THR A 1 652 ? -26.984 -38.062 -18.719 1 59.06 652 THR A C 1
ATOM 4981 O O . THR A 1 652 ? -25.969 -38.688 -19.047 1 59.06 652 THR A O 1
ATOM 4984 N N . GLY A 1 653 ? -27.578 -37.219 -19.484 1 60.44 653 GLY A N 1
ATOM 4985 C CA . GLY A 1 653 ? -27.203 -37.094 -20.891 1 60.44 653 GLY A CA 1
ATOM 4986 C C . GLY A 1 653 ? -27.625 -38.312 -21.703 1 60.44 653 GLY A C 1
ATOM 4987 O O . GLY A 1 653 ? -27.125 -38.5 -22.812 1 60.44 653 GLY A O 1
ATOM 4988 N N . SER A 1 654 ? -28.359 -39.062 -21.109 1 68 654 SER A N 1
ATOM 4989 C CA . SER A 1 654 ? -28.781 -40.25 -21.828 1 68 654 SER A CA 1
ATOM 4990 C C . SER A 1 654 ? -30.078 -40.031 -22.578 1 68 654 SER A C 1
ATOM 4992 O O . SER A 1 654 ? -30.891 -39.219 -22.188 1 68 654 SER A O 1
ATOM 4994 N N . SER A 1 655 ? -30.094 -40.625 -23.766 1 76.38 655 SER A N 1
ATOM 4995 C CA . SER A 1 655 ? -31.312 -40.625 -24.562 1 76.38 655 SER A CA 1
ATOM 4996 C C . SER A 1 655 ? -32.156 -41.875 -24.312 1 76.38 655 SER A C 1
ATOM 4998 O O . SER A 1 655 ? -31.594 -42.969 -24.062 1 76.38 655 SER A O 1
ATOM 5000 N N . ALA A 1 656 ? -33.5 -41.625 -24.25 1 81.62 656 ALA A N 1
ATOM 5001 C CA . ALA A 1 656 ? -34.406 -42.75 -24.031 1 81.62 656 ALA A CA 1
ATOM 5002 C C . ALA A 1 656 ? -35.719 -42.531 -24.766 1 81.62 656 ALA A C 1
ATOM 5004 O O . ALA A 1 656 ? -36.062 -41.406 -25.172 1 81.62 656 ALA A O 1
ATOM 5005 N N . CYS A 1 657 ? -36.375 -43.625 -25.031 1 84.69 657 CYS A N 1
ATOM 5006 C CA . CYS A 1 657 ? -37.75 -43.562 -25.469 1 84.69 657 CYS A CA 1
ATOM 5007 C C . CYS A 1 657 ? -38.719 -43.562 -24.281 1 84.69 657 CYS A C 1
ATOM 5009 O O . CYS A 1 657 ? -38.688 -44.469 -23.453 1 84.69 657 CYS A O 1
ATOM 5011 N N . GLN A 1 658 ? -39.406 -42.562 -24.266 1 83.56 658 GLN A N 1
ATOM 5012 C CA . GLN A 1 658 ? -40.406 -42.438 -23.219 1 83.56 658 GLN A CA 1
ATOM 5013 C C . GLN A 1 658 ? -41.75 -42.969 -23.703 1 83.56 658 GLN A C 1
ATOM 5015 O O . GLN A 1 658 ? -42.312 -42.469 -24.703 1 83.56 658 GLN A O 1
ATOM 5020 N N . LEU A 1 659 ? -42.219 -43.906 -23 1 82.31 659 LEU A N 1
ATOM 5021 C CA . LEU A 1 659 ? -43.531 -44.469 -23.297 1 82.31 659 LEU A CA 1
ATOM 5022 C C . LEU A 1 659 ? -44.594 -43.938 -22.312 1 82.31 659 LEU A C 1
ATOM 5024 O O . LEU A 1 659 ? -44.438 -44.125 -21.094 1 82.31 659 LEU A O 1
ATOM 5028 N N . LEU A 1 660 ? -45.5 -43.312 -22.891 1 79.75 660 LEU A N 1
ATOM 5029 C CA . LEU A 1 660 ? -46.531 -42.688 -22.094 1 79.75 660 LEU A CA 1
ATOM 5030 C C . LEU A 1 660 ? -47.875 -43.375 -22.359 1 79.75 660 LEU A C 1
ATOM 5032 O O . LEU A 1 660 ? -48.156 -43.844 -23.469 1 79.75 660 LEU A O 1
ATOM 5036 N N . GLU A 1 661 ? -48.688 -43.406 -21.266 1 74.81 661 GLU A N 1
ATOM 5037 C CA . GLU A 1 661 ? -50.062 -43.875 -21.406 1 74.81 661 GLU A CA 1
ATOM 5038 C C . GLU A 1 661 ? -50.906 -42.875 -22.172 1 74.81 661 GLU A C 1
ATOM 5040 O O . GLU A 1 661 ? -50.781 -41.656 -21.969 1 74.81 661 GLU A O 1
ATOM 5045 N N . ALA A 1 662 ? -51.531 -43.25 -23.234 1 69.44 662 ALA A N 1
ATOM 5046 C CA . ALA A 1 662 ? -52.469 -42.375 -23.938 1 69.44 662 ALA A CA 1
ATOM 5047 C C . ALA A 1 662 ? -53.875 -42.406 -23.312 1 69.44 662 ALA A C 1
ATOM 5049 O O . ALA A 1 662 ? -54.344 -43.5 -22.922 1 69.44 662 ALA A O 1
ATOM 5050 N N . PRO A 1 663 ? -54.469 -41.312 -22.953 1 62.28 663 PRO A N 1
ATOM 5051 C CA . PRO A 1 663 ? -55.844 -41.344 -22.422 1 62.28 663 PRO A CA 1
ATOM 5052 C C . PRO A 1 663 ? -56.844 -41.875 -23.422 1 62.28 663 PRO A C 1
ATOM 5054 O O . PRO A 1 663 ? -57 -41.344 -24.516 1 62.28 663 PRO A O 1
ATOM 5057 N N . GLY A 1 664 ? -56.969 -43.125 -23.703 1 60.25 664 GLY A N 1
ATOM 5058 C CA . GLY A 1 664 ? -57.875 -43.656 -24.719 1 60.25 664 GLY A CA 1
ATOM 5059 C C . GLY A 1 664 ? -59.344 -43.625 -24.297 1 60.25 664 GLY A C 1
ATOM 5060 O O . GLY A 1 664 ? -59.656 -43.312 -23.156 1 60.25 664 GLY A O 1
ATOM 5061 N N . ASP A 1 665 ? -60.281 -43.75 -25.297 1 67.31 665 ASP A N 1
ATOM 5062 C CA . ASP A 1 665 ? -61.719 -43.906 -25.109 1 67.31 665 ASP A CA 1
ATOM 5063 C C . ASP A 1 665 ? -62.031 -45.188 -24.297 1 67.31 665 ASP A C 1
ATOM 5065 O O . ASP A 1 665 ? -61.281 -46.156 -24.375 1 67.31 665 ASP A O 1
ATOM 5069 N N . ALA A 1 666 ? -63 -45.156 -23.391 1 70 666 ALA A N 1
ATOM 5070 C CA . ALA A 1 666 ? -63.406 -46.281 -22.547 1 70 666 ALA A CA 1
ATOM 5071 C C . ALA A 1 666 ? -63.688 -47.531 -23.375 1 70 666 ALA A C 1
ATOM 5073 O O . ALA A 1 666 ? -63.344 -48.625 -22.969 1 70 666 ALA A O 1
ATOM 5074 N N . GLU A 1 667 ? -64.188 -47.25 -24.547 1 74.94 667 GLU A N 1
ATOM 5075 C CA . GLU A 1 667 ? -64.5 -48.406 -25.359 1 74.94 667 GLU A CA 1
ATOM 5076 C C . GLU A 1 667 ? -63.25 -49.094 -25.906 1 74.94 667 GLU A C 1
ATOM 5078 O O . GLU A 1 667 ? -63.156 -50.312 -25.922 1 74.94 667 GLU A O 1
ATOM 5083 N N . SER A 1 668 ? -62.312 -48.375 -26.188 1 75.56 668 SER A N 1
ATOM 5084 C CA . SER A 1 668 ? -61.094 -48.938 -26.734 1 75.56 668 SER A CA 1
ATOM 5085 C C . SER A 1 668 ? -60.281 -49.625 -25.641 1 75.56 668 SER A C 1
ATOM 5087 O O . SER A 1 668 ? -59.656 -50.688 -25.875 1 75.56 668 SER A O 1
ATOM 5089 N N . SER A 1 669 ? -60.375 -49.125 -24.594 1 77.38 669 SER A N 1
ATOM 5090 C CA . SER A 1 669 ? -59.688 -49.75 -23.484 1 77.38 669 SER A CA 1
ATOM 5091 C C . SER A 1 669 ? -60.312 -51.094 -23.109 1 77.38 669 SER A C 1
ATOM 5093 O O . SER A 1 669 ? -59.625 -52.031 -22.734 1 77.38 669 SER A O 1
ATOM 5095 N N . LYS A 1 670 ? -61.656 -51.062 -23.219 1 79.19 670 LYS A N 1
ATOM 5096 C CA . LYS A 1 670 ? -62.344 -52.344 -22.922 1 79.19 670 LYS A CA 1
ATOM 5097 C C . LYS A 1 670 ? -62 -53.406 -23.969 1 79.19 670 LYS A C 1
ATOM 5099 O O . LYS A 1 670 ? -61.75 -54.562 -23.609 1 79.19 670 LYS A O 1
ATOM 5104 N N . SER A 1 671 ? -61.906 -52.938 -25.172 1 81.44 671 SER A N 1
ATOM 5105 C CA . SER A 1 671 ? -61.562 -53.906 -26.219 1 81.44 671 SER A CA 1
ATOM 5106 C C . SER A 1 671 ? -60.156 -54.406 -26.062 1 81.44 671 SER A C 1
ATOM 5108 O O . SER A 1 671 ? -59.875 -55.594 -26.281 1 81.44 671 SER A O 1
ATOM 5110 N N . LEU A 1 672 ? -59.312 -53.625 -25.672 1 81.94 672 LEU A N 1
ATOM 5111 C CA . LEU A 1 672 ? -57.938 -54.031 -25.5 1 81.94 672 LEU A CA 1
ATOM 5112 C C . LEU A 1 672 ? -57.75 -54.938 -24.312 1 81.94 672 LEU A C 1
ATOM 5114 O O . LEU A 1 672 ? -56.938 -55.875 -24.344 1 81.94 672 LEU A O 1
ATOM 5118 N N . SER A 1 673 ? -58.531 -54.75 -23.312 1 84.5 673 SER A N 1
ATOM 5119 C CA . SER A 1 673 ? -58.406 -55.562 -22.094 1 84.5 673 SER A CA 1
ATOM 5120 C C . SER A 1 673 ? -58.719 -57.031 -22.359 1 84.5 673 SER A C 1
ATOM 5122 O O . SER A 1 673 ? -58.344 -57.906 -21.594 1 84.5 673 SER A O 1
ATOM 5124 N N . LEU A 1 674 ? -59.438 -57.219 -23.438 1 84.19 674 LEU A N 1
ATOM 5125 C CA . LEU A 1 674 ? -59.844 -58.594 -23.719 1 84.19 674 LEU A CA 1
ATOM 5126 C C . LEU A 1 674 ? -58.844 -59.312 -24.609 1 84.19 674 LEU A C 1
ATOM 5128 O O . LEU A 1 674 ? -58.938 -60.5 -24.844 1 84.19 674 LEU A O 1
ATOM 5132 N N . MET A 1 675 ? -57.875 -58.625 -25 1 82.25 675 MET A N 1
ATOM 5133 C CA . MET A 1 675 ? -56.906 -59.219 -25.938 1 82.25 675 MET A CA 1
ATOM 5134 C C . MET A 1 675 ? -55.719 -59.781 -25.203 1 82.25 675 MET A C 1
ATOM 5136 O O . MET A 1 675 ? -55.125 -59.094 -24.344 1 82.25 675 MET A O 1
ATOM 5140 N N . SER A 1 676 ? -55.5 -61.031 -25.484 1 78.56 676 SER A N 1
ATOM 5141 C CA . SER A 1 676 ? -54.312 -61.688 -24.891 1 78.56 676 SER A CA 1
ATOM 5142 C C . SER A 1 676 ? -53.188 -61.781 -25.891 1 78.56 676 SER A C 1
ATOM 5144 O O . SER A 1 676 ? -53.406 -61.75 -27.109 1 78.56 676 SER A O 1
ATOM 5146 N N . GLY A 1 677 ? -51.875 -61.906 -25.469 1 77.19 677 GLY A N 1
ATOM 5147 C CA . GLY A 1 677 ? -50.719 -62.125 -26.297 1 77.19 677 GLY A CA 1
ATOM 5148 C C . GLY A 1 677 ? -50.25 -60.906 -27.031 1 77.19 677 GLY A C 1
ATOM 5149 O O . GLY A 1 677 ? -49.781 -60.969 -28.172 1 77.19 677 GLY A O 1
ATOM 5150 N N . LEU A 1 678 ? -50.469 -59.781 -26.453 1 83.31 678 LEU A N 1
ATOM 5151 C CA . LEU A 1 678 ? -50.031 -58.531 -27.094 1 83.31 678 LEU A CA 1
ATOM 5152 C C . LEU A 1 678 ? -48.531 -58.312 -26.875 1 83.31 678 LEU A C 1
ATOM 5154 O O . LEU A 1 678 ? -48 -58.656 -25.812 1 83.31 678 LEU A O 1
ATOM 5158 N N . SER A 1 679 ? -47.875 -57.938 -27.984 1 84.31 679 SER A N 1
ATOM 5159 C CA . SER A 1 679 ? -46.469 -57.594 -27.906 1 84.31 679 SER A CA 1
ATOM 5160 C C . SER A 1 679 ? -46.219 -56.219 -28.5 1 84.31 679 SER A C 1
ATOM 5162 O O . SER A 1 679 ? -46.875 -55.812 -29.453 1 84.31 679 SER A O 1
ATOM 5164 N N . LEU A 1 680 ? -45.406 -55.5 -27.75 1 83.69 680 LEU A N 1
ATOM 5165 C CA . LEU A 1 680 ? -44.969 -54.188 -28.219 1 83.69 680 LEU A CA 1
ATOM 5166 C C . LEU A 1 680 ? -43.625 -54.25 -28.875 1 83.69 680 LEU A C 1
ATOM 5168 O O . LEU A 1 680 ? -42.656 -54.781 -28.312 1 83.69 680 LEU A O 1
ATOM 5172 N N . SER A 1 681 ? -43.562 -53.844 -30.125 1 86.44 681 SER A N 1
ATOM 5173 C CA . SER A 1 681 ? -42.312 -53.75 -30.844 1 86.44 681 SER A CA 1
ATOM 5174 C C . SER A 1 681 ? -41.844 -52.281 -30.969 1 86.44 681 SER A C 1
ATOM 5176 O O . SER A 1 681 ? -42.594 -51.438 -31.391 1 86.44 681 SER A O 1
ATOM 5178 N N . LEU A 1 682 ? -40.688 -52.156 -30.422 1 88 682 LEU A N 1
ATOM 5179 C CA . LEU A 1 682 ? -40.094 -50.812 -30.453 1 88 682 LEU A CA 1
ATOM 5180 C C . LEU A 1 682 ? -38.938 -50.75 -31.422 1 88 682 LEU A C 1
ATOM 5182 O O . LEU A 1 682 ? -38.062 -51.625 -31.438 1 88 682 LEU A O 1
ATOM 5186 N N . ARG A 1 683 ? -38.875 -49.781 -32.312 1 89.44 683 ARG A N 1
ATOM 5187 C CA . ARG A 1 683 ? -37.812 -49.438 -33.219 1 89.44 683 ARG A CA 1
ATOM 5188 C C . ARG A 1 683 ? -37.469 -47.938 -33.156 1 89.44 683 ARG A C 1
ATOM 5190 O O . ARG A 1 683 ? -38.375 -47.125 -32.969 1 89.44 683 ARG A O 1
ATOM 5197 N N . VAL A 1 684 ? -36.25 -47.719 -33.281 1 90.06 684 VAL A N 1
ATOM 5198 C CA . VAL A 1 684 ? -35.812 -46.312 -33.188 1 90.06 684 VAL A CA 1
ATOM 5199 C C . VAL A 1 684 ? -35.156 -45.906 -34.531 1 90.06 684 VAL A C 1
ATOM 5201 O O . VAL A 1 684 ? -34.344 -46.656 -35.062 1 90.06 684 VAL A O 1
ATOM 5204 N N . LYS A 1 685 ? -35.625 -44.875 -35.031 1 88.25 685 LYS A N 1
ATOM 5205 C CA . LYS A 1 685 ? -35.031 -44.25 -36.219 1 88.25 685 LYS A CA 1
ATOM 5206 C C . LYS A 1 685 ? -34.281 -42.969 -35.844 1 88.25 685 LYS A C 1
ATOM 5208 O O . LYS A 1 685 ? -34.812 -42.094 -35.219 1 88.25 685 LYS A O 1
ATOM 5213 N N . ALA A 1 686 ? -33.031 -43.031 -36.188 1 85.25 686 ALA A N 1
ATOM 5214 C CA . ALA A 1 686 ? -32.188 -41.875 -35.875 1 85.25 686 ALA A CA 1
ATOM 5215 C C . ALA A 1 686 ? -31.641 -41.25 -37.125 1 85.25 686 ALA A C 1
ATOM 5217 O O . ALA A 1 686 ? -31.391 -41.906 -38.125 1 85.25 686 ALA A O 1
ATOM 5218 N N . ARG A 1 687 ? -31.578 -39.969 -37.156 1 80.5 687 ARG A N 1
ATOM 5219 C CA . ARG A 1 687 ? -31.016 -39.156 -38.25 1 80.5 687 ARG A CA 1
ATOM 5220 C C . ARG A 1 687 ? -30.016 -38.125 -37.719 1 80.5 687 ARG A C 1
ATOM 5222 O O . ARG A 1 687 ? -30.25 -37.531 -36.688 1 80.5 687 ARG A O 1
ATOM 5229 N N . ASP A 1 688 ? -28.875 -38.156 -38.406 1 76.31 688 ASP A N 1
ATOM 5230 C CA . ASP A 1 688 ? -27.906 -37.125 -38.062 1 76.31 688 ASP A CA 1
ATOM 5231 C C . ASP A 1 688 ? -28.391 -35.75 -38.5 1 76.31 688 ASP A C 1
ATOM 5233 O O . ASP A 1 688 ? -29.266 -35.625 -39.375 1 76.31 688 ASP A O 1
ATOM 5237 N N . PHE A 1 689 ? -27.703 -34.75 -37.844 1 68.88 689 PHE A N 1
ATOM 5238 C CA . PHE A 1 689 ? -28.031 -33.375 -38.188 1 68.88 689 PHE A CA 1
ATOM 5239 C C . PHE A 1 689 ? -27.766 -33.094 -39.688 1 68.88 689 PHE A C 1
ATOM 5241 O O . PHE A 1 689 ? -26.672 -33.375 -40.156 1 68.88 689 PHE A O 1
ATOM 5248 N N . ASP A 1 690 ? -28.672 -32.594 -40.344 1 62.97 690 ASP A N 1
ATOM 5249 C CA . ASP A 1 690 ? -28.656 -32.125 -41.75 1 62.97 690 ASP A CA 1
ATOM 5250 C C . ASP A 1 690 ? -28.375 -33.281 -42.688 1 62.97 690 ASP A C 1
ATOM 5252 O O . ASP A 1 690 ? -27.938 -33.094 -43.812 1 62.97 690 ASP A O 1
ATOM 5256 N N . SER A 1 691 ? -28.406 -34.5 -42.062 1 69.12 691 SER A N 1
ATOM 5257 C CA . SER A 1 691 ? -28.234 -35.656 -42.969 1 69.12 691 SER A CA 1
ATOM 5258 C C . SER A 1 691 ? -29.578 -36.281 -43.281 1 69.12 691 SER A C 1
ATOM 5260 O O . SER A 1 691 ? -30.516 -36.25 -42.5 1 69.12 691 SER A O 1
ATOM 5262 N N . SER A 1 692 ? -29.766 -36.688 -44.531 1 70.19 692 SER A N 1
ATOM 5263 C CA . SER A 1 692 ? -30.953 -37.406 -44.938 1 70.19 692 SER A CA 1
ATOM 5264 C C . SER A 1 692 ? -30.844 -38.906 -44.656 1 70.19 692 SER A C 1
ATOM 5266 O O . SER A 1 692 ? -31.828 -39.625 -44.781 1 70.19 692 SER A O 1
ATOM 5268 N N . TYR A 1 693 ? -29.672 -39.219 -44.125 1 75.06 693 TYR A N 1
ATOM 5269 C CA . TYR A 1 693 ? -29.484 -40.656 -43.906 1 75.06 693 TYR A CA 1
ATOM 5270 C C . TYR A 1 693 ? -30.078 -41.062 -42.562 1 75.06 693 TYR A C 1
ATOM 5272 O O . TYR A 1 693 ? -29.828 -40.438 -41.531 1 75.06 693 TYR A O 1
ATOM 5280 N N . GLU A 1 694 ? -31.016 -41.938 -42.656 1 81.5 694 GLU A N 1
ATOM 5281 C CA . GLU A 1 694 ? -31.672 -42.469 -41.469 1 81.5 694 GLU A CA 1
ATOM 5282 C C . GLU A 1 694 ? -31.062 -43.812 -41.031 1 81.5 694 GLU A C 1
ATOM 5284 O O . GLU A 1 694 ? -30.719 -44.625 -41.875 1 81.5 694 GLU A O 1
ATOM 5289 N N . VAL A 1 695 ? -30.797 -43.906 -39.781 1 85.75 695 VAL A N 1
ATOM 5290 C CA . VAL A 1 695 ? -30.328 -45.156 -39.219 1 85.75 695 VAL A CA 1
ATOM 5291 C C . VAL A 1 695 ? -31.422 -45.781 -38.344 1 85.75 695 VAL A C 1
ATOM 5293 O O . VAL A 1 695 ? -32.031 -45.094 -37.531 1 85.75 695 VAL A O 1
ATOM 5296 N N . TRP A 1 696 ? -31.703 -47.094 -38.562 1 86.88 696 TRP A N 1
ATOM 5297 C CA . TRP A 1 696 ? -32.75 -47.781 -37.812 1 86.88 696 TRP A CA 1
ATOM 5298 C C . TRP A 1 696 ? -32.188 -48.781 -36.812 1 86.88 696 TRP A C 1
ATOM 5300 O O . TRP A 1 696 ? -31.156 -49.406 -37.094 1 86.88 696 TRP A O 1
ATOM 5310 N N . SER A 1 697 ? -32.719 -48.875 -35.75 1 88.69 697 SER A N 1
ATOM 5311 C CA . SER A 1 697 ? -32.375 -49.875 -34.781 1 88.69 697 SER A CA 1
ATOM 5312 C C . SER A 1 697 ? -33.031 -51.219 -35.094 1 88.69 697 SER A C 1
ATOM 5314 O O . SER A 1 697 ? -33.969 -51.25 -35.906 1 88.69 697 SER A O 1
ATOM 5316 N N . GLU A 1 698 ? -32.438 -52.25 -34.406 1 86.75 698 GLU A N 1
ATOM 5317 C CA . GLU A 1 698 ? -33.188 -53.531 -34.438 1 86.75 698 GLU A CA 1
ATOM 5318 C C . GLU A 1 698 ? -34.438 -53.438 -33.594 1 86.75 698 GLU A C 1
ATOM 5320 O O . GLU A 1 698 ? -34.531 -52.656 -32.656 1 86.75 698 GLU A O 1
ATOM 5325 N N . SER A 1 699 ? -35.469 -54.062 -34.031 1 85.75 699 SER A N 1
ATOM 5326 C CA . SER A 1 699 ? -36.75 -54.062 -33.312 1 85.75 699 SER A CA 1
ATOM 5327 C C . SER A 1 699 ? -36.656 -54.938 -32.062 1 85.75 699 SER A C 1
ATOM 5329 O O . SER A 1 699 ? -36.094 -56.031 -32.062 1 85.75 699 SER A O 1
ATOM 5331 N N . VAL A 1 700 ? -37 -54.312 -31.016 1 84.81 700 VAL A N 1
ATOM 5332 C CA . VAL A 1 700 ? -37.094 -55.031 -29.75 1 84.81 700 VAL A CA 1
ATOM 5333 C C . VAL A 1 700 ? -38.562 -55.219 -29.375 1 84.81 700 VAL A C 1
ATOM 5335 O O . VAL A 1 700 ? -39.344 -54.281 -29.391 1 84.81 700 VAL A O 1
ATOM 5338 N N . SER A 1 701 ? -38.938 -56.438 -29.109 1 82.31 701 SER A N 1
ATOM 5339 C CA . SER A 1 701 ? -40.312 -56.781 -28.719 1 82.31 701 SER A CA 1
ATOM 5340 C C . SER A 1 701 ? -40.438 -57 -27.219 1 82.31 701 SER A C 1
ATOM 5342 O O . SER A 1 701 ? -39.625 -57.719 -26.641 1 82.31 701 SER A O 1
ATOM 5344 N N . VAL A 1 702 ? -41.25 -56.281 -26.672 1 78.5 702 VAL A N 1
ATOM 5345 C CA . VAL A 1 702 ? -41.531 -56.438 -25.234 1 78.5 702 VAL A CA 1
ATOM 5346 C C . VAL A 1 702 ? -43 -56.844 -25.031 1 78.5 702 VAL A C 1
ATOM 5348 O O . VAL A 1 702 ? -43.875 -56.406 -25.766 1 78.5 702 VAL A O 1
ATOM 5351 N N . PRO A 1 703 ? -43.219 -57.75 -24.078 1 80.12 703 PRO A N 1
ATOM 5352 C CA . PRO A 1 703 ? -44.594 -58.156 -23.812 1 80.12 703 PRO A CA 1
ATOM 5353 C C . PRO A 1 703 ? -45.438 -57.031 -23.219 1 80.12 703 PRO A C 1
ATOM 5355 O O . PRO A 1 703 ? -44.938 -56.219 -22.438 1 80.12 703 PRO A O 1
ATOM 5358 N N . PHE A 1 704 ? -46.562 -56.938 -23.75 1 83.75 704 PHE A N 1
ATOM 5359 C CA . PHE A 1 704 ? -47.531 -55.906 -23.312 1 83.75 704 PHE A CA 1
ATOM 5360 C C . PHE A 1 704 ? -48.719 -56.562 -22.625 1 83.75 704 PHE A C 1
ATOM 5362 O O . PHE A 1 704 ? -49.344 -57.469 -23.172 1 83.75 704 PHE A O 1
ATOM 5369 N N . GLN A 1 705 ? -49 -56.125 -21.375 1 82.25 705 GLN A N 1
ATOM 5370 C CA . GLN A 1 705 ? -50.156 -56.594 -20.641 1 82.25 705 GLN A CA 1
ATOM 5371 C C . GLN A 1 705 ? -51.188 -55.438 -20.484 1 82.25 705 GLN A C 1
ATOM 5373 O O . GLN A 1 705 ? -50.875 -54.438 -19.828 1 82.25 705 GLN A O 1
ATOM 5378 N N . PRO A 1 706 ? -52.25 -55.594 -21.078 1 83.56 706 PRO A N 1
ATOM 5379 C CA . PRO A 1 706 ? -53.25 -54.5 -20.969 1 83.56 706 PRO A CA 1
ATOM 5380 C C . PRO A 1 706 ? -53.844 -54.406 -19.562 1 83.56 706 PRO A C 1
ATOM 5382 O O . PRO A 1 706 ? -53.844 -55.375 -18.812 1 83.56 706 PRO A O 1
ATOM 5385 N N . SER A 1 707 ? -54.406 -53.281 -19.297 1 83.69 707 SER A N 1
ATOM 5386 C CA . SER A 1 707 ? -55.094 -53.031 -18.031 1 83.69 707 SER A CA 1
ATOM 5387 C C . SER A 1 707 ? -56.469 -53.688 -18 1 83.69 707 SER A C 1
ATOM 5389 O O . SER A 1 707 ? -57.031 -54.031 -19.047 1 83.69 707 SER A O 1
ATOM 5391 N N . PHE A 1 708 ? -57 -53.906 -16.812 1 86.38 708 PHE A N 1
ATOM 5392 C CA . PHE A 1 708 ? -58.344 -54.406 -16.688 1 86.38 708 PHE A CA 1
ATOM 5393 C C . PHE A 1 708 ? -59.375 -53.281 -16.719 1 86.38 708 PHE A C 1
ATOM 5395 O O . PHE A 1 708 ? -59.031 -52.125 -16.438 1 86.38 708 PHE A O 1
ATOM 5402 N N . SER A 1 709 ? -60.531 -53.531 -17.203 1 84.12 709 SER A N 1
ATOM 5403 C CA . SER A 1 709 ? -61.594 -52.531 -17.312 1 84.12 709 SER A CA 1
ATOM 5404 C C . SER A 1 709 ? -62.812 -52.938 -16.469 1 84.12 709 SER A C 1
ATOM 5406 O O . SER A 1 709 ? -63.125 -54.125 -16.328 1 84.12 709 SER A O 1
ATOM 5408 N N . LEU A 1 710 ? -63.375 -51.844 -15.875 1 82.19 710 LEU A N 1
ATOM 5409 C CA . LEU A 1 710 ? -64.625 -52 -15.094 1 82.19 710 LEU A CA 1
ATOM 5410 C C . LEU A 1 710 ? -65.812 -51.375 -15.82 1 82.19 710 LEU A C 1
ATOM 5412 O O . LEU A 1 710 ? -65.688 -50.344 -16.484 1 82.19 710 LEU A O 1
ATOM 5416 N N . ASP A 1 711 ? -66.938 -52.094 -15.773 1 74.31 711 ASP A N 1
ATOM 5417 C CA . ASP A 1 711 ? -68.125 -51.562 -16.422 1 74.31 711 ASP A CA 1
ATOM 5418 C C . ASP A 1 711 ? -68.812 -50.469 -15.578 1 74.31 711 ASP A C 1
ATOM 5420 O O . ASP A 1 711 ? -69.5 -49.594 -16.109 1 74.31 711 ASP A O 1
ATOM 5424 N N . VAL A 1 712 ? -68.562 -50.5 -14.258 1 76.81 712 VAL A N 1
ATOM 5425 C CA . VAL A 1 712 ? -69.188 -49.531 -13.398 1 76.81 712 VAL A CA 1
ATOM 5426 C C . VAL A 1 712 ? -68.125 -48.719 -12.641 1 76.81 712 VAL A C 1
ATOM 5428 O O . VAL A 1 712 ? -67.062 -49.25 -12.312 1 76.81 712 VAL A O 1
ATOM 5431 N N . THR A 1 713 ? -68.438 -47.5 -12.531 1 74.31 713 THR A N 1
ATOM 5432 C CA . THR A 1 713 ? -67.562 -46.656 -11.773 1 74.31 713 THR A CA 1
ATOM 5433 C C . THR A 1 713 ? -68.062 -46.5 -10.336 1 74.31 713 THR A C 1
ATOM 5435 O O . THR A 1 713 ? -67.25 -46.156 -9.438 1 74.31 713 THR A O 1
ATOM 5438 N N . ASN A 1 714 ? -69.312 -46.688 -10.07 1 78.94 714 ASN A N 1
ATOM 5439 C CA . ASN A 1 714 ? -69.875 -46.594 -8.742 1 78.94 714 ASN A CA 1
ATOM 5440 C C . ASN A 1 714 ? -70.938 -47.719 -8.523 1 78.94 714 ASN A C 1
ATOM 5442 O O . ASN A 1 714 ? -71.562 -48.125 -9.469 1 78.94 714 ASN A O 1
ATOM 5446 N N . VAL A 1 715 ? -70.938 -48.188 -7.328 1 78.94 715 VAL A N 1
ATOM 5447 C CA . VAL A 1 715 ? -71.938 -49.219 -6.934 1 78.94 715 VAL A CA 1
ATOM 5448 C C . VAL A 1 715 ? -72.812 -48.656 -5.836 1 78.94 715 VAL A C 1
ATOM 5450 O O . VAL A 1 715 ? -72.375 -48.156 -4.82 1 78.94 715 VAL A O 1
ATOM 5453 N N . THR A 1 716 ? -74.125 -48.688 -6.121 1 80.06 716 THR A N 1
ATOM 5454 C CA . THR A 1 716 ? -75.188 -48.281 -5.145 1 80.06 716 THR A CA 1
ATOM 5455 C C . THR A 1 716 ? -76 -49.5 -4.711 1 80.06 716 THR A C 1
ATOM 5457 O O . THR A 1 716 ? -76.625 -50.156 -5.547 1 80.06 716 THR A O 1
ATOM 5460 N N . LEU A 1 717 ? -75.938 -49.75 -3.5 1 79.81 717 LEU A N 1
ATOM 5461 C CA . LEU A 1 717 ? -76.812 -50.75 -2.898 1 79.81 717 LEU A CA 1
ATOM 5462 C C . LEU A 1 717 ? -78 -50.094 -2.182 1 79.81 717 LEU A C 1
ATOM 5464 O O . LEU A 1 717 ? -77.875 -49 -1.618 1 79.81 717 LEU A O 1
ATOM 5468 N N . THR A 1 718 ? -79.125 -50.625 -2.344 1 75.88 718 THR A N 1
ATOM 5469 C CA . THR A 1 718 ? -80.375 -50.125 -1.703 1 75.88 718 THR A CA 1
ATOM 5470 C C . THR A 1 718 ? -80.875 -51.156 -0.708 1 75.88 718 THR A C 1
ATOM 5472 O O . THR A 1 718 ? -80.438 -52.312 -0.672 1 75.88 718 THR A O 1
ATOM 5475 N N . SER A 1 719 ? -82 -50.844 0.061 1 73.75 719 SER A N 1
ATOM 5476 C CA . SER A 1 719 ? -82.625 -51.75 1.024 1 73.75 719 SER A CA 1
ATOM 5477 C C . SER A 1 719 ? -83.375 -52.875 0.322 1 73.75 719 SER A C 1
ATOM 5479 O O . SER A 1 719 ? -83.625 -53.938 0.903 1 73.75 719 SER A O 1
ATOM 5481 N N . LEU A 1 720 ? -83.875 -52.688 -0.937 1 72.31 720 LEU A N 1
ATOM 5482 C CA . LEU A 1 720 ? -84.562 -53.719 -1.694 1 72.31 720 LEU A CA 1
ATOM 5483 C C . LEU A 1 720 ? -83.625 -54.656 -2.424 1 72.31 720 LEU A C 1
ATOM 5485 O O . LEU A 1 720 ? -83.875 -55.812 -2.625 1 72.31 720 LEU A O 1
ATOM 5489 N N . GLN A 1 721 ? -82.438 -54.062 -2.713 1 75.62 721 GLN A N 1
ATOM 5490 C CA . GLN A 1 721 ? -81.375 -54.844 -3.402 1 75.62 721 GLN A CA 1
ATOM 5491 C C . GLN A 1 721 ? -80.125 -54.875 -2.613 1 75.62 721 GLN A C 1
ATOM 5493 O O . GLN A 1 721 ? -79.312 -53.938 -2.682 1 75.62 721 GLN A O 1
ATOM 5498 N N . HIS A 1 722 ? -79.875 -56.031 -2.047 1 73.31 722 HIS A N 1
ATOM 5499 C CA . HIS A 1 722 ? -78.812 -56.125 -1.098 1 73.31 722 HIS A CA 1
ATOM 5500 C C . HIS A 1 722 ? -77.5 -56.625 -1.774 1 73.31 722 HIS A C 1
ATOM 5502 O O . HIS A 1 722 ? -76.438 -56.688 -1.155 1 73.31 722 HIS A O 1
ATOM 5508 N N . SER A 1 723 ? -77.688 -57.062 -2.971 1 76.69 723 SER A N 1
ATOM 5509 C CA . SER A 1 723 ? -76.438 -57.562 -3.615 1 76.69 723 SER A CA 1
ATOM 5510 C C . SER A 1 723 ? -76.375 -57.125 -5.07 1 76.69 723 SER A C 1
ATOM 5512 O O . SER A 1 723 ? -77.438 -57.031 -5.75 1 76.69 723 SER A O 1
ATOM 5514 N N . LEU A 1 724 ? -75.188 -56.688 -5.539 1 80.62 724 LEU A N 1
ATOM 5515 C CA . LEU A 1 724 ? -74.938 -56.312 -6.926 1 80.62 724 LEU A CA 1
ATOM 5516 C C . LEU A 1 724 ? -73.688 -56.969 -7.461 1 80.62 724 LEU A C 1
ATOM 5518 O O . LEU A 1 724 ? -72.625 -57 -6.773 1 80.62 724 LEU A O 1
ATOM 5522 N N . PRO A 1 725 ? -73.812 -57.562 -8.586 1 80.62 725 PRO A N 1
ATOM 5523 C CA . PRO A 1 725 ? -72.688 -58.156 -9.211 1 80.62 725 PRO A CA 1
ATOM 5524 C C . PRO A 1 725 ? -71.812 -57.094 -9.922 1 80.62 725 PRO A C 1
ATOM 5526 O O . PRO A 1 725 ? -72.312 -56.219 -10.586 1 80.62 725 PRO A O 1
ATOM 5529 N N . LEU A 1 726 ? -70.5 -57.188 -9.641 1 82.81 726 LEU A N 1
ATOM 5530 C CA . LEU A 1 726 ? -69.5 -56.375 -10.305 1 82.81 726 LEU A CA 1
ATOM 5531 C C . LEU A 1 726 ? -68.75 -57.188 -11.32 1 82.81 726 LEU A C 1
ATOM 5533 O O . LEU A 1 726 ? -68.062 -58.188 -10.969 1 82.81 726 LEU A O 1
ATOM 5537 N N . SER A 1 727 ? -68.75 -56.719 -12.617 1 83.81 727 SER A N 1
ATOM 5538 C CA . SER A 1 727 ? -68.062 -57.406 -13.68 1 83.81 727 SER A CA 1
ATOM 5539 C C . SER A 1 727 ? -66.75 -56.688 -14.062 1 83.81 727 SER A C 1
ATOM 5541 O O . SER A 1 727 ? -66.812 -55.5 -14.352 1 83.81 727 SER A O 1
ATOM 5543 N N . ILE A 1 728 ? -65.75 -57.469 -13.969 1 86.31 728 ILE A N 1
ATOM 5544 C CA . ILE A 1 728 ? -64.438 -56.969 -14.375 1 86.31 728 ILE A CA 1
ATOM 5545 C C . ILE A 1 728 ? -63.969 -57.719 -15.633 1 86.31 728 ILE A C 1
ATOM 5547 O O . ILE A 1 728 ? -64 -58.969 -15.664 1 86.31 728 ILE A O 1
ATOM 5551 N N . SER A 1 729 ? -63.594 -56.938 -16.656 1 87.31 729 SER A N 1
ATOM 5552 C CA . SER A 1 729 ? -63.094 -57.531 -17.891 1 87.31 729 SER A CA 1
ATOM 5553 C C . SER A 1 729 ? -61.594 -57.375 -18 1 87.31 729 SER A C 1
ATOM 5555 O O . SER A 1 729 ? -61.031 -56.344 -17.625 1 87.31 729 SER A O 1
ATOM 5557 N N . GLY A 1 730 ? -60.969 -58.438 -18.406 1 86.88 730 GLY A N 1
ATOM 5558 C CA . GLY A 1 730 ? -59.531 -58.438 -18.594 1 86.88 730 GLY A CA 1
ATOM 5559 C C . GLY A 1 730 ? -59 -59.75 -19.172 1 86.88 730 GLY A C 1
ATOM 5560 O O . GLY A 1 730 ? -59.781 -60.656 -19.453 1 86.88 730 GLY A O 1
ATOM 5561 N N . THR A 1 731 ? -57.719 -59.844 -19.375 1 84.94 731 THR A N 1
ATOM 5562 C CA . THR A 1 731 ? -57.062 -61.062 -19.797 1 84.94 731 THR A CA 1
ATOM 5563 C C . THR A 1 731 ? -56.969 -62.062 -18.625 1 84.94 731 THR A C 1
ATOM 5565 O O . THR A 1 731 ? -57 -61.656 -17.469 1 84.94 731 THR A O 1
ATOM 5568 N N . PRO A 1 732 ? -56.875 -63.344 -19.016 1 85.94 732 PRO A N 1
ATOM 5569 C CA . PRO A 1 732 ? -56.844 -64.312 -17.938 1 85.94 732 PRO A CA 1
ATOM 5570 C C . PRO A 1 732 ? -55.688 -64.125 -16.969 1 85.94 732 PRO A C 1
ATOM 5572 O O . PRO A 1 732 ? -55.844 -64.312 -15.758 1 85.94 732 PRO A O 1
ATOM 5575 N N . GLN A 1 733 ? -54.625 -63.625 -17.484 1 83.56 733 GLN A N 1
ATOM 5576 C CA . GLN A 1 733 ? -53.469 -63.438 -16.609 1 83.56 733 GLN A CA 1
ATOM 5577 C C . GLN A 1 733 ? -53.688 -62.25 -15.68 1 83.56 733 GLN A C 1
ATOM 5579 O O . GLN A 1 733 ? -53.375 -62.312 -14.492 1 83.56 733 GLN A O 1
ATOM 5584 N N . VAL A 1 734 ? -54.25 -61.25 -16.125 1 87.31 734 VAL A N 1
ATOM 5585 C CA . VAL A 1 734 ? -54.5 -60.062 -15.336 1 87.31 734 VAL A CA 1
ATOM 5586 C C . VAL A 1 734 ? -55.625 -60.344 -14.336 1 87.31 734 VAL A C 1
ATOM 5588 O O . VAL A 1 734 ? -55.562 -59.906 -13.18 1 87.31 734 VAL A O 1
ATOM 5591 N N . LEU A 1 735 ? -56.656 -61.094 -14.734 1 86.38 735 LEU A N 1
ATOM 5592 C CA . LEU A 1 735 ? -57.781 -61.344 -13.852 1 86.38 735 LEU A CA 1
ATOM 5593 C C . LEU A 1 735 ? -57.375 -62.219 -12.672 1 86.38 735 LEU A C 1
ATOM 5595 O O . LEU A 1 735 ? -57.906 -62.062 -11.57 1 86.38 735 LEU A O 1
ATOM 5599 N N . GLN A 1 736 ? -56.406 -63.062 -12.938 1 84.19 736 GLN A N 1
ATOM 5600 C CA . GLN A 1 736 ? -55.938 -63.906 -11.844 1 84.19 736 GLN A CA 1
ATOM 5601 C C . GLN A 1 736 ? -55.094 -63.094 -10.852 1 84.19 736 GLN A C 1
ATOM 5603 O O . GLN A 1 736 ? -54.969 -63.5 -9.688 1 84.19 736 GLN A O 1
ATOM 5608 N N . SER A 1 737 ? -54.688 -61.938 -11.289 1 82.94 737 SER A N 1
ATOM 5609 C CA . SER A 1 737 ? -53.781 -61.156 -10.43 1 82.94 737 SER A CA 1
ATOM 5610 C C . SER A 1 737 ? -54.531 -60.062 -9.695 1 82.94 737 SER A C 1
ATOM 5612 O O . SER A 1 737 ? -53.938 -59.281 -8.953 1 82.94 737 SER A O 1
ATOM 5614 N N . ILE A 1 738 ? -55.719 -59.969 -9.711 1 85.88 738 ILE A N 1
ATOM 5615 C CA . ILE A 1 738 ? -56.5 -58.906 -9.102 1 85.88 738 ILE A CA 1
ATOM 5616 C C . ILE A 1 738 ? -56.688 -59.188 -7.617 1 85.88 738 ILE A C 1
ATOM 5618 O O . ILE A 1 738 ? -57.062 -60.312 -7.242 1 85.88 738 ILE A O 1
ATOM 5622 N N . GLN A 1 739 ? -56.375 -58.219 -6.832 1 84.94 739 GLN A N 1
ATOM 5623 C CA . GLN A 1 739 ? -56.656 -58.219 -5.395 1 84.94 739 GLN A CA 1
ATOM 5624 C C . GLN A 1 739 ? -57.625 -57.125 -5.008 1 84.94 739 GLN A C 1
ATOM 5626 O O . GLN A 1 739 ? -57.531 -56 -5.48 1 84.94 739 GLN A O 1
ATOM 5631 N N . VAL A 1 740 ? -58.656 -57.594 -4.246 1 80.88 740 VAL A N 1
ATOM 5632 C CA . VAL A 1 740 ? -59.688 -56.625 -3.832 1 80.88 740 VAL A CA 1
ATOM 5633 C C . VAL A 1 740 ? -59.656 -56.438 -2.32 1 80.88 740 VAL A C 1
ATOM 5635 O O . VAL A 1 740 ? -59.5 -57.406 -1.565 1 80.88 740 VAL A O 1
ATOM 5638 N N . SER A 1 741 ? -59.656 -55.25 -1.968 1 79.94 741 SER A N 1
ATOM 5639 C CA . SER A 1 741 ? -59.75 -54.875 -0.56 1 79.94 741 SER A CA 1
ATOM 5640 C C . SER A 1 741 ? -60.969 -54.031 -0.295 1 79.94 741 SER A C 1
ATOM 5642 O O . SER A 1 741 ? -61.281 -53.094 -1.041 1 79.94 741 SER A O 1
ATOM 5644 N N . CYS A 1 742 ? -61.875 -54.5 0.574 1 74.88 742 CYS A N 1
ATOM 5645 C CA . CYS A 1 742 ? -63.125 -53.812 0.947 1 74.88 742 CYS A CA 1
ATOM 5646 C C . CYS A 1 742 ? -63.156 -53.562 2.451 1 74.88 742 CYS A C 1
ATOM 5648 O O . CYS A 1 742 ? -62.875 -54.469 3.24 1 74.88 742 CYS A O 1
ATOM 5650 N N . PRO A 1 743 ? -63.531 -52.312 2.832 1 72.75 743 PRO A N 1
ATOM 5651 C CA . PRO A 1 743 ? -63.75 -52.031 4.254 1 72.75 743 PRO A CA 1
ATOM 5652 C C . PRO A 1 743 ? -65.062 -52.656 4.785 1 72.75 743 PRO A C 1
ATOM 5654 O O . PRO A 1 743 ? -66 -52.844 4.027 1 72.75 743 PRO A O 1
ATOM 5657 N N . HIS A 1 744 ? -65.188 -52.969 6.121 1 66.19 744 HIS A N 1
ATOM 5658 C CA . HIS A 1 744 ? -66.375 -53.375 6.793 1 66.19 744 HIS A CA 1
ATOM 5659 C C . HIS A 1 744 ? -67.438 -52.281 6.66 1 66.19 744 HIS A C 1
ATOM 5661 O O . HIS A 1 744 ? -67.125 -51.094 6.715 1 66.19 744 HIS A O 1
ATOM 5667 N N . PRO A 1 745 ? -68.812 -52.625 6.516 1 72.12 745 PRO A N 1
ATOM 5668 C CA . PRO A 1 745 ? -69.812 -53.688 6.555 1 72.12 745 PRO A CA 1
ATOM 5669 C C . PRO A 1 745 ? -70.062 -54.312 5.188 1 72.12 745 PRO A C 1
ATOM 5671 O O . PRO A 1 745 ? -71 -55.094 5.027 1 72.12 745 PRO A O 1
ATOM 5674 N N . PHE A 1 746 ? -69.438 -53.938 4.215 1 75.19 746 PHE A N 1
ATOM 5675 C CA . PHE A 1 746 ? -69.688 -54.562 2.916 1 75.19 746 PHE A CA 1
ATOM 5676 C C . PHE A 1 746 ? -68.75 -55.719 2.691 1 75.19 746 PHE A C 1
ATOM 5678 O O . PHE A 1 746 ? -67.562 -55.719 3.16 1 75.19 746 PHE A O 1
ATOM 5685 N N . VAL A 1 747 ? -69.312 -56.875 2.182 1 73.19 747 VAL A N 1
ATOM 5686 C CA . VAL A 1 747 ? -68.5 -58.062 1.891 1 73.19 747 VAL A CA 1
ATOM 5687 C C . VAL A 1 747 ? -68.562 -58.344 0.389 1 73.19 747 VAL A C 1
ATOM 5689 O O . VAL A 1 747 ? -69.562 -58.188 -0.263 1 73.19 747 VAL A O 1
ATOM 5692 N N . LEU A 1 748 ? -67.438 -58.5 -0.135 1 74.38 748 LEU A N 1
ATOM 5693 C CA . LEU A 1 748 ? -67.25 -58.906 -1.532 1 74.38 748 LEU A CA 1
ATOM 5694 C C . LEU A 1 748 ? -66.938 -60.375 -1.653 1 74.38 748 LEU A C 1
ATOM 5696 O O . LEU A 1 748 ? -66.062 -60.906 -1 1 74.38 748 LEU A O 1
ATOM 5700 N N . THR A 1 749 ? -67.875 -61.125 -2.273 1 75 749 THR A N 1
ATOM 5701 C CA . THR A 1 749 ? -67.688 -62.562 -2.521 1 75 749 THR A CA 1
ATOM 5702 C C . THR A 1 749 ? -67.438 -62.812 -4.008 1 75 749 THR A C 1
ATOM 5704 O O . THR A 1 749 ? -68.188 -62.281 -4.855 1 75 749 THR A O 1
ATOM 5707 N N . ARG A 1 750 ? -66.312 -63.5 -4.402 1 75.94 750 ARG A N 1
ATOM 5708 C CA . ARG A 1 750 ? -66 -63.906 -5.766 1 75.94 750 ARG A CA 1
ATOM 5709 C C . ARG A 1 750 ? -67 -64.938 -6.281 1 75.94 750 ARG A C 1
ATOM 5711 O O . ARG A 1 750 ? -67.188 -66 -5.664 1 75.94 750 ARG A O 1
ATOM 5718 N N . GLN A 1 751 ? -67.812 -64.625 -7.312 1 70.94 751 GLN A N 1
ATOM 5719 C CA . GLN A 1 751 ? -68.812 -65.5 -7.793 1 70.94 751 GLN A CA 1
ATOM 5720 C C . GLN A 1 751 ? -68.312 -66.375 -8.93 1 70.94 751 GLN A C 1
ATOM 5722 O O . GLN A 1 751 ? -68.562 -67.625 -8.93 1 70.94 751 GLN A O 1
ATOM 5727 N N . SER A 1 752 ? -67.938 -65.812 -10.102 1 76.25 752 SER A N 1
ATOM 5728 C CA . SER A 1 752 ? -67.562 -66.625 -11.273 1 76.25 752 SER A CA 1
ATOM 5729 C C . SER A 1 752 ? -66.375 -66 -12.023 1 76.25 752 SER A C 1
ATOM 5731 O O . SER A 1 752 ? -66.188 -64.812 -12 1 76.25 752 SER A O 1
ATOM 5733 N N . LEU A 1 753 ? -65.438 -66.875 -12.398 1 73.06 753 LEU A N 1
ATOM 5734 C CA . LEU A 1 753 ? -64.312 -66.5 -13.25 1 73.06 753 LEU A CA 1
ATOM 5735 C C . LEU A 1 753 ? -64.438 -67.188 -14.609 1 73.06 753 LEU A C 1
ATOM 5737 O O . LEU A 1 753 ? -64.5 -68.438 -14.688 1 73.06 753 LEU A O 1
ATOM 5741 N N . THR A 1 754 ? -64.812 -66.375 -15.617 1 75.62 754 THR A N 1
ATOM 5742 C CA . THR A 1 754 ? -64.688 -66.875 -16.969 1 75.62 754 THR A CA 1
ATOM 5743 C C . THR A 1 754 ? -63.344 -66.5 -17.578 1 75.62 754 THR A C 1
ATOM 5745 O O . THR A 1 754 ? -62.562 -65.75 -16.938 1 75.62 754 THR A O 1
ATOM 5748 N N . SER A 1 755 ? -63.094 -66.938 -18.797 1 75.75 755 SER A N 1
ATOM 5749 C CA . SER A 1 755 ? -61.812 -66.625 -19.484 1 75.75 755 SER A CA 1
ATOM 5750 C C . SER A 1 755 ? -61.656 -65.125 -19.734 1 75.75 755 SER A C 1
ATOM 5752 O O . SER A 1 755 ? -60.531 -64.625 -19.797 1 75.75 755 SER A O 1
ATOM 5754 N N . THR A 1 756 ? -62.688 -64.312 -19.719 1 80.75 756 THR A N 1
ATOM 5755 C CA . THR A 1 756 ? -62.531 -62.875 -20.062 1 80.75 756 THR A CA 1
ATOM 5756 C C . THR A 1 756 ? -63.25 -62 -19.031 1 80.75 756 THR A C 1
ATOM 5758 O O . THR A 1 756 ? -63.188 -60.781 -19.109 1 80.75 756 THR A O 1
ATOM 5761 N N . THR A 1 757 ? -63.906 -62.562 -18.016 1 83.62 757 THR A N 1
ATOM 5762 C CA . THR A 1 757 ? -64.688 -61.75 -17.078 1 83.62 757 THR A CA 1
ATOM 5763 C C . THR A 1 757 ? -64.562 -62.312 -15.664 1 83.62 757 THR A C 1
ATOM 5765 O O . THR A 1 757 ? -64.562 -63.562 -15.5 1 83.62 757 THR A O 1
ATOM 5768 N N . LEU A 1 758 ? -64.375 -61.531 -14.773 1 86.56 758 LEU A N 1
ATOM 5769 C CA . LEU A 1 758 ? -64.375 -61.844 -13.344 1 86.56 758 LEU A CA 1
ATOM 5770 C C . LEU A 1 758 ? -65.562 -61.062 -12.656 1 86.56 758 LEU A C 1
ATOM 5772 O O . LEU A 1 758 ? -65.625 -59.844 -12.805 1 86.56 758 LEU A O 1
ATOM 5776 N N . VAL A 1 759 ? -66.375 -61.875 -11.992 1 83.62 759 VAL A N 1
ATOM 5777 C CA . VAL A 1 759 ? -67.562 -61.25 -11.359 1 83.62 759 VAL A CA 1
ATOM 5778 C C . VAL A 1 759 ? -67.375 -61.344 -9.836 1 83.62 759 VAL A C 1
ATOM 5780 O O . VAL A 1 759 ? -67.188 -62.406 -9.289 1 83.62 759 VAL A O 1
ATOM 5783 N N . TYR A 1 760 ? -67.438 -60.25 -9.25 1 83.44 760 TYR A N 1
ATOM 5784 C CA . TYR A 1 760 ? -67.562 -60.125 -7.801 1 83.44 760 TYR A CA 1
ATOM 5785 C C . TYR A 1 760 ? -68.938 -59.656 -7.375 1 83.44 760 TYR A C 1
ATOM 5787 O O . TYR A 1 760 ? -69.562 -58.812 -8.039 1 83.44 760 TYR A O 1
ATOM 5795 N N . THR A 1 761 ? -69.438 -60.25 -6.324 1 81.31 761 THR A N 1
ATOM 5796 C CA . THR A 1 761 ? -70.75 -59.781 -5.754 1 81.31 761 THR A CA 1
ATOM 5797 C C . THR A 1 761 ? -70.5 -59.031 -4.461 1 81.31 761 THR A C 1
ATOM 5799 O O . THR A 1 761 ? -69.812 -59.531 -3.545 1 81.31 761 THR A O 1
ATOM 5802 N N . VAL A 1 762 ? -70.938 -57.875 -4.535 1 80.62 762 VAL A N 1
ATOM 5803 C CA . VAL A 1 762 ? -70.875 -57.031 -3.344 1 80.62 762 VAL A CA 1
ATOM 5804 C C . VAL A 1 762 ? -72.188 -57.125 -2.564 1 80.62 762 VAL A C 1
ATOM 5806 O O . VAL A 1 762 ? -73.25 -56.906 -3.121 1 80.62 762 VAL A O 1
ATOM 5809 N N . SER A 1 763 ? -72.062 -57.594 -1.324 1 79.5 763 SER A N 1
ATOM 5810 C CA . SER A 1 763 ? -73.25 -57.719 -0.459 1 79.5 763 SER A CA 1
ATOM 5811 C C . SER A 1 763 ? -73 -57.062 0.896 1 79.5 763 SER A C 1
ATOM 5813 O O . SER A 1 763 ? -71.875 -56.844 1.282 1 79.5 763 SER A O 1
ATOM 5815 N N . LEU A 1 764 ? -74.062 -56.656 1.535 1 73.81 764 LEU A N 1
ATOM 5816 C CA . LEU A 1 764 ? -74 -56.125 2.895 1 73.81 764 LEU A CA 1
ATOM 5817 C C . LEU A 1 764 ? -73.688 -57.25 3.887 1 73.81 764 LEU A C 1
ATOM 5819 O O . LEU A 1 764 ? -74.25 -58.344 3.783 1 73.81 764 LEU A O 1
ATOM 5823 N N . ALA A 1 765 ? -72.688 -57.156 4.688 1 71.06 765 ALA A N 1
ATOM 5824 C CA . ALA A 1 765 ? -72.25 -58.156 5.637 1 71.06 765 ALA A CA 1
ATOM 5825 C C . ALA A 1 765 ? -73.438 -58.625 6.504 1 71.06 765 ALA A C 1
ATOM 5827 O O . ALA A 1 765 ? -73.625 -59.844 6.766 1 71.06 765 ALA A O 1
ATOM 5828 N N . ASP A 1 766 ? -74.25 -57.75 7.301 1 64.56 766 ASP A N 1
ATOM 5829 C CA . ASP A 1 766 ? -75.375 -58.094 8.18 1 64.56 766 ASP A CA 1
ATOM 5830 C C . ASP A 1 766 ? -76.688 -57.688 7.578 1 64.56 766 ASP A C 1
ATOM 5832 O O . ASP A 1 766 ? -77 -56.5 7.477 1 64.56 766 ASP A O 1
ATOM 5836 N N . THR A 1 767 ? -77.312 -58.625 6.824 1 59.75 767 THR A N 1
ATOM 5837 C CA . THR A 1 767 ? -78.625 -58.344 6.27 1 59.75 767 THR A CA 1
ATOM 5838 C C . THR A 1 767 ? -79.688 -58.156 7.387 1 59.75 767 THR A C 1
ATOM 5840 O O . THR A 1 767 ? -80.75 -57.594 7.164 1 59.75 767 THR A O 1
ATOM 5843 N N . TYR A 1 768 ? -79.562 -58.844 8.57 1 61.75 768 TYR A N 1
ATOM 5844 C CA . TYR A 1 768 ? -80.562 -58.781 9.633 1 61.75 768 TYR A CA 1
ATOM 5845 C C . TYR A 1 768 ? -80.5 -57.438 10.336 1 61.75 768 TYR A C 1
ATOM 5847 O O . TYR A 1 768 ? -81.562 -56.969 10.852 1 61.75 768 TYR A O 1
ATOM 5855 N N . ASN A 1 769 ? -79.375 -56.75 10.422 1 59.44 769 ASN A N 1
ATOM 5856 C CA . ASN A 1 769 ? -79.312 -55.406 11.008 1 59.44 769 ASN A CA 1
ATOM 5857 C C . ASN A 1 769 ? -78.688 -54.406 10.023 1 59.44 769 ASN A C 1
ATOM 5859 O O . ASN A 1 769 ? -77.5 -54.125 10.078 1 59.44 769 ASN A O 1
ATOM 5863 N N . PRO A 1 770 ? -79.438 -54.062 8.961 1 61.28 770 PRO A N 1
ATOM 5864 C CA . PRO A 1 770 ? -78.875 -53.125 7.992 1 61.28 770 PRO A CA 1
ATOM 5865 C C . PRO A 1 770 ? -78.5 -51.781 8.633 1 61.28 770 PRO A C 1
ATOM 5867 O O . PRO A 1 770 ? -79.062 -51.406 9.656 1 61.28 770 PRO A O 1
ATOM 5870 N N . PRO A 1 771 ? -77.438 -51.25 8.164 1 64.19 771 PRO A N 1
ATOM 5871 C CA . PRO A 1 771 ? -77.125 -49.938 8.758 1 64.19 771 PRO A CA 1
ATOM 5872 C C . PRO A 1 771 ? -78.312 -48.969 8.711 1 64.19 771 PRO A C 1
ATOM 5874 O O . PRO A 1 771 ? -79.062 -48.969 7.762 1 64.19 771 PRO A O 1
ATOM 5877 N N . VAL A 1 772 ? -78.625 -48.406 9.828 1 63.62 772 VAL A N 1
ATOM 5878 C CA . VAL A 1 772 ? -79.75 -47.5 10.062 1 63.62 772 VAL A CA 1
ATOM 5879 C C . VAL A 1 772 ? -79.5 -46.188 9.312 1 63.62 772 VAL A C 1
ATOM 5881 O O . VAL A 1 772 ? -80.438 -45.406 9.164 1 63.62 772 VAL A O 1
ATOM 5884 N N . THR A 1 773 ? -78.188 -46.031 8.781 1 65 773 THR A N 1
ATOM 5885 C CA . THR A 1 773 ? -77.938 -44.781 8.078 1 65 773 THR A CA 1
ATOM 5886 C C . THR A 1 773 ? -77.375 -45.031 6.703 1 65 773 THR A C 1
ATOM 5888 O O . THR A 1 773 ? -76.812 -46.125 6.441 1 65 773 THR A O 1
ATOM 5891 N N . ASN A 1 774 ? -77.688 -44.031 5.77 1 66 774 ASN A N 1
ATOM 5892 C CA . ASN A 1 774 ? -77 -44.031 4.473 1 66 774 ASN A CA 1
ATOM 5893 C C . ASN A 1 774 ? -75.5 -44.094 4.617 1 66 774 ASN A C 1
ATOM 5895 O O . ASN A 1 774 ? -74.938 -43.406 5.461 1 66 774 ASN A O 1
ATOM 5899 N N . VAL A 1 775 ? -74.938 -45.156 4.164 1 70.38 775 VAL A N 1
ATOM 5900 C CA . VAL A 1 775 ? -73.438 -45.281 4.176 1 70.38 775 VAL A CA 1
ATOM 5901 C C . VAL A 1 775 ? -72.875 -44.719 2.883 1 70.38 775 VAL A C 1
ATOM 5903 O O . VAL A 1 775 ? -73.25 -45.125 1.787 1 70.38 775 VAL A O 1
ATOM 5906 N N . SER A 1 776 ? -72.312 -43.594 3.107 1 71.25 776 SER A N 1
ATOM 5907 C CA . SER A 1 776 ? -71.562 -42.938 2.025 1 71.25 776 SER A CA 1
ATOM 5908 C C . SER A 1 776 ? -70.062 -42.969 2.299 1 71.25 776 SER A C 1
ATOM 5910 O O . SER A 1 776 ? -69.625 -43.281 3.414 1 71.25 776 SER A O 1
ATOM 5912 N N . ASP A 1 777 ? -69.062 -43.156 1.22 1 67.88 777 ASP A N 1
ATOM 5913 C CA . ASP A 1 777 ? -67.625 -42.938 1.259 1 67.88 777 ASP A CA 1
ATOM 5914 C C . ASP A 1 777 ? -66.875 -44.25 1.435 1 67.88 777 ASP A C 1
ATOM 5916 O O . ASP A 1 777 ? -65.812 -44.281 2.037 1 67.88 777 ASP A O 1
ATOM 5920 N N . VAL A 1 778 ? -67.562 -45.281 1.206 1 77.38 778 VAL A N 1
ATOM 5921 C CA . VAL A 1 778 ? -66.75 -46.531 1.21 1 77.38 778 VAL A CA 1
ATOM 5922 C C . VAL A 1 778 ? -66.25 -46.781 -0.187 1 77.38 778 VAL A C 1
ATOM 5924 O O . VAL A 1 778 ? -66.938 -46.656 -1.183 1 77.38 778 VAL A O 1
ATOM 5927 N N . VAL A 1 779 ? -64.938 -47.125 -0.186 1 80 779 VAL A N 1
ATOM 5928 C CA . VAL A 1 779 ? -64.312 -47.344 -1.465 1 80 779 VAL A CA 1
ATOM 5929 C C . VAL A 1 779 ? -63.688 -48.75 -1.512 1 80 779 VAL A C 1
ATOM 5931 O O . VAL A 1 779 ? -63.094 -49.219 -0.542 1 80 779 VAL A O 1
ATOM 5934 N N . ILE A 1 780 ? -64 -49.438 -2.656 1 82.25 780 ILE A N 1
ATOM 5935 C CA . ILE A 1 780 ? -63.375 -50.719 -2.973 1 82.25 780 ILE A CA 1
ATOM 5936 C C . ILE A 1 780 ? -62.125 -50.469 -3.824 1 82.25 780 ILE A C 1
ATOM 5938 O O . ILE A 1 780 ? -62.156 -49.75 -4.816 1 82.25 780 ILE A O 1
ATOM 5942 N N . GLN A 1 781 ? -61.125 -51.062 -3.346 1 81.62 781 GLN A N 1
ATOM 5943 C CA . GLN A 1 781 ? -59.875 -50.969 -4.086 1 81.62 781 GLN A CA 1
ATOM 5944 C C . GLN A 1 781 ? -59.562 -52.25 -4.816 1 81.62 781 GLN A C 1
ATOM 5946 O O . GLN A 1 781 ? -59.562 -53.344 -4.211 1 81.62 781 GLN A O 1
ATOM 5951 N N . LEU A 1 782 ? -59.344 -52.125 -6.082 1 85.5 782 LEU A N 1
ATOM 5952 C CA . LEU A 1 782 ? -58.906 -53.219 -6.91 1 85.5 782 LEU A CA 1
ATOM 5953 C C . LEU A 1 782 ? -57.469 -53 -7.375 1 85.5 782 LEU A C 1
ATOM 5955 O O . LEU A 1 782 ? -57.156 -51.938 -7.934 1 85.5 782 LEU A O 1
ATOM 5959 N N . THR A 1 783 ? -56.625 -53.906 -7.082 1 84.25 783 THR A N 1
ATOM 5960 C CA . THR A 1 783 ? -55.25 -53.812 -7.48 1 84.25 783 THR A CA 1
ATOM 5961 C C . THR A 1 783 ? -54.781 -55.062 -8.203 1 84.25 783 THR A C 1
ATOM 5963 O O . THR A 1 783 ? -55.125 -56.188 -7.809 1 84.25 783 THR A O 1
ATOM 5966 N N . SER A 1 784 ? -53.969 -54.844 -9.305 1 84.94 784 SER A N 1
ATOM 5967 C CA . SER A 1 784 ? -53.344 -55.969 -9.992 1 84.94 784 SER A CA 1
ATOM 5968 C C . SER A 1 784 ? -51.844 -56.062 -9.656 1 84.94 784 SER A C 1
ATOM 5970 O O . SER A 1 784 ? -51.125 -55.062 -9.742 1 84.94 784 SER A O 1
ATOM 5972 N N . THR A 1 785 ? -51.406 -57.188 -9.312 1 82.5 785 THR A N 1
ATOM 5973 C CA . THR A 1 785 ? -50 -57.375 -9 1 82.5 785 THR A CA 1
ATOM 5974 C C . THR A 1 785 ? -49.156 -57.406 -10.273 1 82.5 785 THR A C 1
ATOM 5976 O O . THR A 1 785 ? -47.938 -57.188 -10.234 1 82.5 785 THR A O 1
ATOM 5979 N N . LEU A 1 786 ? -49.781 -57.688 -11.414 1 78.62 786 LEU A N 1
ATOM 5980 C CA . LEU A 1 786 ? -49.062 -57.812 -12.68 1 78.62 786 LEU A CA 1
ATOM 5981 C C . LEU A 1 786 ? -48.875 -56.438 -13.32 1 78.62 786 LEU A C 1
ATOM 5983 O O . LEU A 1 786 ? -47.781 -56.062 -13.734 1 78.62 786 LEU A O 1
ATOM 5987 N N . THR A 1 787 ? -49.906 -55.688 -13.469 1 78.44 787 THR A N 1
ATOM 5988 C CA . THR A 1 787 ? -49.875 -54.375 -14.109 1 78.44 787 THR A CA 1
ATOM 5989 C C . THR A 1 787 ? -49.688 -53.281 -13.07 1 78.44 787 THR A C 1
ATOM 5991 O O . THR A 1 787 ? -49.406 -52.125 -13.422 1 78.44 787 THR A O 1
ATOM 5994 N N . HIS A 1 788 ? -49.906 -53.625 -11.781 1 78 788 HIS A N 1
ATOM 5995 C CA . HIS A 1 788 ? -49.844 -52.656 -10.688 1 78 788 HIS A CA 1
ATOM 5996 C C . HIS A 1 788 ? -50.875 -51.562 -10.867 1 78 788 HIS A C 1
ATOM 5998 O O . HIS A 1 788 ? -50.688 -50.438 -10.391 1 78 788 HIS A O 1
ATOM 6004 N N . GLN A 1 789 ? -51.875 -51.844 -11.531 1 80.88 789 GLN A N 1
ATOM 6005 C CA . GLN A 1 789 ? -53.031 -50.969 -11.672 1 80.88 789 GLN A CA 1
ATOM 6006 C C . GLN A 1 789 ? -53.812 -50.875 -10.367 1 80.88 789 GLN A C 1
ATOM 6008 O O . GLN A 1 789 ? -54.031 -51.906 -9.688 1 80.88 789 GLN A O 1
ATOM 6013 N N . ARG A 1 790 ? -54.219 -49.656 -10 1 81.81 790 ARG A N 1
ATOM 6014 C CA . ARG A 1 790 ? -55.031 -49.438 -8.828 1 81.81 790 ARG A CA 1
ATOM 6015 C C . ARG A 1 790 ? -56.312 -48.656 -9.203 1 81.81 790 ARG A C 1
ATOM 6017 O O . ARG A 1 790 ? -56.219 -47.531 -9.719 1 81.81 790 ARG A O 1
ATOM 6024 N N . THR A 1 791 ? -57.344 -49.344 -9.094 1 81.81 791 THR A N 1
ATOM 6025 C CA . THR A 1 791 ? -58.625 -48.688 -9.367 1 81.81 791 THR A CA 1
ATOM 6026 C C . THR A 1 791 ? -59.5 -48.625 -8.109 1 81.81 791 THR A C 1
ATOM 6028 O O . THR A 1 791 ? -59.594 -49.594 -7.367 1 81.81 791 THR A O 1
ATOM 6031 N N . LEU A 1 792 ? -60.156 -47.5 -7.938 1 82.44 792 LEU A N 1
ATOM 6032 C CA . LEU A 1 792 ? -61 -47.281 -6.785 1 82.44 792 LEU A CA 1
ATOM 6033 C C . LEU A 1 792 ? -62.469 -47.188 -7.203 1 82.44 792 LEU A C 1
ATOM 6035 O O . LEU A 1 792 ? -62.812 -46.531 -8.195 1 82.44 792 LEU A O 1
ATOM 6039 N N . LEU A 1 793 ? -63.281 -47.969 -6.52 1 81.75 793 LEU A N 1
ATOM 6040 C CA . LEU A 1 793 ? -64.688 -47.938 -6.727 1 81.75 793 LEU A CA 1
ATOM 6041 C C . LEU A 1 793 ? -65.438 -47.438 -5.484 1 81.75 793 LEU A C 1
ATOM 6043 O O . LEU A 1 793 ? -65.188 -47.938 -4.379 1 81.75 793 LEU A O 1
ATOM 6047 N N . ALA A 1 794 ? -66.375 -46.562 -5.707 1 82.62 794 ALA A N 1
ATOM 6048 C CA . ALA A 1 794 ? -67.188 -46 -4.605 1 82.62 794 ALA A CA 1
ATOM 6049 C C . ALA A 1 794 ? -68.438 -46.781 -4.387 1 82.62 794 ALA A C 1
ATOM 6051 O O . ALA A 1 794 ? -69.125 -47.125 -5.344 1 82.62 794 ALA A O 1
ATOM 6052 N N . LEU A 1 795 ? -68.688 -47.094 -3.133 1 81 795 LEU A N 1
ATOM 6053 C CA . LEU A 1 795 ? -69.875 -47.781 -2.74 1 81 795 LEU A CA 1
ATOM 6054 C C . LEU A 1 795 ? -70.812 -46.844 -1.951 1 81 795 LEU A C 1
ATOM 6056 O O . LEU A 1 795 ? -70.375 -46.125 -1.061 1 81 795 LEU A O 1
ATOM 6060 N N . PHE A 1 796 ? -72.125 -46.969 -2.404 1 79.44 796 PHE A N 1
ATOM 6061 C CA . PHE A 1 796 ? -73.188 -46.219 -1.722 1 79.44 796 PHE A CA 1
ATOM 6062 C C . PHE A 1 796 ? -74.312 -47.156 -1.244 1 79.44 796 PHE A C 1
ATOM 6064 O O . PHE A 1 796 ? -74.625 -48.125 -1.938 1 79.44 796 PHE A O 1
ATOM 6071 N N . TYR A 1 797 ? -74.75 -46.938 0.019 1 78.88 797 TYR A N 1
ATOM 6072 C CA . TYR A 1 797 ? -75.938 -47.625 0.537 1 78.88 797 TYR A CA 1
ATOM 6073 C C . TYR A 1 797 ? -77.062 -46.594 0.85 1 78.88 797 TYR A C 1
ATOM 6075 O O . TYR A 1 797 ? -76.812 -45.656 1.604 1 78.88 797 TYR A O 1
ATOM 6083 N N . VAL A 1 798 ? -78.312 -46.719 0.248 1 77.62 798 VAL A N 1
ATOM 6084 C CA . VAL A 1 798 ? -79.438 -45.844 0.433 1 77.62 798 VAL A CA 1
ATOM 6085 C C . VAL A 1 798 ? -80.625 -46.625 1.001 1 77.62 798 VAL A C 1
ATOM 6087 O O . VAL A 1 798 ? -81 -47.656 0.466 1 77.62 798 VAL A O 1
ATOM 6090 N N . ILE A 1 799 ? -81.25 -46.156 2.174 1 72.25 799 ILE A N 1
ATOM 6091 C CA . ILE A 1 799 ? -82.5 -46.719 2.777 1 72.25 799 ILE A CA 1
ATOM 6092 C C . ILE A 1 799 ? -83.688 -46.125 2.109 1 72.25 799 ILE A C 1
ATOM 6094 O O . ILE A 1 799 ? -83.875 -44.906 2.084 1 72.25 799 ILE A O 1
ATOM 6098 N N . LEU A 1 800 ? -84.438 -46.812 1.231 1 60.22 800 LEU A N 1
ATOM 6099 C CA . LEU A 1 800 ? -85.688 -46.344 0.646 1 60.22 800 LEU A CA 1
ATOM 6100 C C . LEU A 1 800 ? -86.875 -46.531 1.607 1 60.22 800 LEU A C 1
ATOM 6102 O O . LEU A 1 800 ? -87.125 -47.656 2.059 1 60.22 800 LEU A O 1
ATOM 6106 N N . SER A 1 801 ? -87.312 -45.688 2.48 1 51.31 801 SER A N 1
ATOM 6107 C CA . SER A 1 801 ? -88.562 -45.781 3.227 1 51.31 801 SER A CA 1
ATOM 6108 C C . SER A 1 801 ? -89.75 -46.031 2.297 1 51.31 801 SER A C 1
ATOM 6110 O O . SER A 1 801 ? -89.625 -45.781 1.095 1 51.31 801 SER A O 1
ATOM 6112 N N . ASP A 1 802 ? -91 -46.312 2.955 1 41.81 802 ASP A N 1
ATOM 6113 C CA . ASP A 1 802 ? -92.312 -46.625 2.361 1 41.81 802 ASP A CA 1
ATOM 6114 C C . ASP A 1 802 ? -92.75 -45.531 1.406 1 41.81 802 ASP A C 1
ATOM 6116 O O . ASP A 1 802 ? -93.062 -44.406 1.834 1 41.81 802 ASP A O 1
ATOM 6120 N N . ILE A 1 803 ? -92.25 -45.281 0.311 1 38.81 803 ILE A N 1
ATOM 6121 C CA . ILE A 1 803 ? -93.125 -44.5 -0.558 1 38.81 803 ILE A CA 1
ATOM 6122 C C . ILE A 1 803 ? -94.5 -45.062 -0.538 1 38.81 803 ILE A C 1
ATOM 6124 O O . ILE A 1 803 ? -94.688 -46.281 -0.63 1 38.81 803 ILE A O 1
ATOM 6128 N N . PRO A 1 804 ? -95.562 -44.344 0.035 1 35.62 804 PRO A N 1
ATOM 6129 C CA . PRO A 1 804 ? -96.875 -44.906 -0.316 1 35.62 804 PRO A CA 1
ATOM 6130 C C . PRO A 1 804 ? -96.938 -45.344 -1.77 1 35.62 804 PRO A C 1
ATOM 6132 O O . PRO A 1 804 ? -96.125 -44.938 -2.598 1 35.62 804 PRO A O 1
ATOM 6135 N N . GLU A 1 805 ? -97.75 -46.344 -2.164 1 33.34 805 GLU A N 1
ATOM 6136 C CA . GLU A 1 805 ? -97.938 -47.031 -3.439 1 33.34 805 GLU A CA 1
ATOM 6137 C C . GLU A 1 805 ? -97.938 -46.031 -4.598 1 33.34 805 GLU A C 1
ATOM 6139 O O . GLU A 1 805 ? -97.688 -46.406 -5.746 1 33.34 805 GLU A O 1
ATOM 6144 N N . ALA A 1 806 ? -98.5 -44.781 -4.449 1 31.39 806 ALA A N 1
ATOM 6145 C CA . ALA A 1 806 ? -98.812 -44.031 -5.656 1 31.39 806 ALA A CA 1
ATOM 6146 C C . ALA A 1 806 ? -97.562 -43.594 -6.414 1 31.39 806 ALA A C 1
ATOM 6148 O O . ALA A 1 806 ? -97.562 -43.594 -7.645 1 31.39 806 ALA A O 1
ATOM 6149 N N . VAL A 1 807 ? -96.625 -42.938 -5.789 1 29.8 807 VAL A N 1
ATOM 6150 C CA . VAL A 1 807 ? -95.75 -42.188 -6.637 1 29.8 807 VAL A CA 1
ATOM 6151 C C . VAL A 1 807 ? -94.75 -43.125 -7.277 1 29.8 807 VAL A C 1
ATOM 6153 O O . VAL A 1 807 ? -93.688 -42.719 -7.75 1 29.8 807 VAL A O 1
ATOM 6156 N N . SER A 1 808 ? -94.875 -44.438 -7.191 1 28.5 808 SER A N 1
ATOM 6157 C CA . SER A 1 808 ? -94 -45.312 -7.977 1 28.5 808 SER A CA 1
ATOM 6158 C C . SER A 1 808 ? -94 -44.906 -9.453 1 28.5 808 SER A C 1
ATOM 6160 O O . SER A 1 808 ? -93.312 -45.5 -10.266 1 28.5 808 SER A O 1
ATOM 6162 N N . CYS A 1 809 ? -95.062 -44.219 -9.914 1 26.11 809 CYS A N 1
ATOM 6163 C CA . CYS A 1 809 ? -95.125 -44.094 -11.367 1 26.11 809 CYS A CA 1
ATOM 6164 C C . CYS A 1 809 ? -94 -43.188 -11.891 1 26.11 809 CYS A C 1
ATOM 6166 O O . CYS A 1 809 ? -93.438 -43.406 -12.961 1 26.11 809 CYS A O 1
ATOM 6168 N N . LEU A 1 810 ? -93.875 -41.844 -11.461 1 25.8 810 LEU A N 1
ATOM 6169 C CA . LEU A 1 810 ? -93.312 -40.844 -12.328 1 25.8 810 LEU A CA 1
ATOM 6170 C C . LEU A 1 810 ? -91.75 -40.906 -12.281 1 25.8 810 LEU A C 1
ATOM 6172 O O . LEU A 1 810 ? -91.062 -40.125 -12.938 1 25.8 810 LEU A O 1
ATOM 6176 N N . VAL A 1 811 ? -91.125 -41.531 -11.328 1 26.83 811 VAL A N 1
ATOM 6177 C CA . VAL A 1 811 ? -89.625 -41.375 -11.25 1 26.83 811 VAL A CA 1
ATOM 6178 C C . VAL A 1 811 ? -89 -41.938 -12.5 1 26.83 811 VAL A C 1
ATOM 6180 O O . VAL A 1 811 ? -87.75 -42.031 -12.586 1 26.83 811 VAL A O 1
ATOM 6183 N N . GLN A 1 812 ? -89.688 -42.469 -13.445 1 24.53 812 GLN A N 1
ATOM 6184 C CA . GLN A 1 812 ? -88.875 -43.125 -14.477 1 24.53 812 GLN A CA 1
ATOM 6185 C C . GLN A 1 812 ? -88.062 -42.094 -15.266 1 24.53 812 GLN A C 1
ATOM 6187 O O . GLN A 1 812 ? -86.938 -42.406 -15.758 1 24.53 812 GLN A O 1
ATOM 6192 N N . ASN A 1 813 ? -88.438 -40.781 -15.633 1 25.22 813 ASN A N 1
ATOM 6193 C CA . ASN A 1 813 ? -87.812 -40.188 -16.828 1 25.22 813 ASN A CA 1
ATOM 6194 C C . ASN A 1 813 ? -86.625 -39.344 -16.484 1 25.22 813 ASN A C 1
ATOM 6196 O O . ASN A 1 813 ? -86.188 -38.5 -17.281 1 25.22 813 ASN A O 1
ATOM 6200 N N . GLN A 1 814 ? -86.062 -39.125 -15.297 1 25.33 814 GLN A N 1
ATOM 6201 C CA . GLN A 1 814 ? -85.125 -38.062 -15.016 1 25.33 814 GLN A CA 1
ATOM 6202 C C . GLN A 1 814 ? -83.812 -38.344 -15.664 1 25.33 814 GLN A C 1
ATOM 6204 O O . GLN A 1 814 ? -82.812 -38.594 -14.977 1 25.33 814 GLN A O 1
ATOM 6209 N N . SER A 1 815 ? -83.5 -39 -16.688 1 27.06 815 SER A N 1
ATOM 6210 C CA . SER A 1 815 ? -82.125 -39.219 -17.125 1 27.06 815 SER A CA 1
ATOM 6211 C C . SER A 1 815 ? -81.5 -37.906 -17.609 1 27.06 815 SER A C 1
ATOM 6213 O O . SER A 1 815 ? -80.25 -37.875 -17.875 1 27.06 815 SER A O 1
ATOM 6215 N N . ASN A 1 816 ? -82 -36.531 -17.891 1 24.38 816 ASN A N 1
ATOM 6216 C CA . ASN A 1 816 ? -81.312 -35.562 -18.734 1 24.38 816 ASN A CA 1
ATOM 6217 C C . ASN A 1 816 ? -80.562 -34.562 -17.922 1 24.38 816 ASN A C 1
ATOM 6219 O O . ASN A 1 816 ? -80.312 -33.438 -18.375 1 24.38 816 ASN A O 1
ATOM 6223 N N . ALA A 1 817 ? -80.188 -34.5 -16.688 1 29.75 817 ALA A N 1
ATOM 6224 C CA . ALA A 1 817 ? -79.562 -33.438 -15.875 1 29.75 817 ALA A CA 1
ATOM 6225 C C . ALA A 1 817 ? -78.125 -33.188 -16.312 1 29.75 817 ALA A C 1
ATOM 6227 O O . ALA A 1 817 ? -77.438 -32.375 -15.695 1 29.75 817 ALA A O 1
ATOM 6228 N N . THR A 1 818 ? -77.312 -33.719 -17.141 1 29.84 818 THR A N 1
ATOM 6229 C CA . THR A 1 818 ? -75.875 -33.594 -17.312 1 29.84 818 THR A CA 1
ATOM 6230 C C . THR A 1 818 ? -75.5 -32.25 -17.906 1 29.84 818 THR A C 1
ATOM 6232 O O . THR A 1 818 ? -74.375 -31.797 -17.797 1 29.84 818 THR A O 1
ATOM 6235 N N . GLN A 1 819 ? -76.25 -31.281 -18.609 1 28.34 819 GLN A N 1
ATOM 6236 C CA . GLN A 1 819 ? -75.688 -30.234 -19.469 1 28.34 819 GLN A CA 1
ATOM 6237 C C . GLN A 1 819 ? -75.438 -28.969 -18.672 1 28.34 819 GLN A C 1
ATOM 6239 O O . GLN A 1 819 ? -74.562 -28.141 -19.094 1 28.34 819 GLN A O 1
ATOM 6244 N N . LEU A 1 820 ? -76 -28.516 -17.562 1 31.39 820 LEU A N 1
ATOM 6245 C CA . LEU A 1 820 ? -75.938 -27.141 -17.047 1 31.39 820 LEU A CA 1
ATOM 6246 C C . LEU A 1 820 ? -74.625 -26.891 -16.297 1 31.39 820 LEU A C 1
ATOM 6248 O O . LEU A 1 820 ? -74.062 -25.781 -16.344 1 31.39 820 LEU A O 1
ATOM 6252 N N . ASP A 1 821 ? -73.938 -27.703 -15.617 1 33.41 821 ASP A N 1
ATOM 6253 C CA . ASP A 1 821 ? -72.812 -27.391 -14.727 1 33.41 821 ASP A CA 1
ATOM 6254 C C . ASP A 1 821 ? -71.562 -27 -15.523 1 33.41 821 ASP A C 1
ATOM 6256 O O . ASP A 1 821 ? -70.625 -26.391 -14.977 1 33.41 821 ASP A O 1
ATOM 6260 N N . MET A 1 822 ? -71.375 -27.031 -16.859 1 34.16 822 MET A N 1
ATOM 6261 C CA . MET A 1 822 ? -70.125 -26.734 -17.594 1 34.16 822 MET A CA 1
ATOM 6262 C C . MET A 1 822 ? -69.938 -25.234 -17.734 1 34.16 822 MET A C 1
ATOM 6264 O O . MET A 1 822 ? -68.812 -24.734 -17.656 1 34.16 822 MET A O 1
ATOM 6268 N N . ILE A 1 823 ? -70.875 -24.188 -17.781 1 40.12 823 ILE A N 1
ATOM 6269 C CA . ILE A 1 823 ? -70.688 -22.797 -18.188 1 40.12 823 ILE A CA 1
ATOM 6270 C C . ILE A 1 823 ? -70.188 -21.984 -17.016 1 40.12 823 ILE A C 1
ATOM 6272 O O . ILE A 1 823 ? -69.312 -21.109 -17.188 1 40.12 823 ILE A O 1
ATOM 6276 N N . GLN A 1 824 ? -70.438 -22.156 -15.742 1 40.41 824 GLN A N 1
ATOM 6277 C CA . GLN A 1 824 ? -70 -21.281 -14.648 1 40.41 824 GLN A CA 1
ATOM 6278 C C . GLN A 1 824 ? -68.5 -21.406 -14.367 1 40.41 824 GLN A C 1
ATOM 6280 O O . GLN A 1 824 ? -67.875 -20.422 -14.031 1 40.41 824 GLN A O 1
ATOM 6285 N N . ASP A 1 825 ? -67.875 -22.5 -14.586 1 39.62 825 ASP A N 1
ATOM 6286 C CA . ASP A 1 825 ? -66.438 -22.656 -14.258 1 39.62 825 ASP A CA 1
ATOM 6287 C C . ASP A 1 825 ? -65.562 -21.891 -15.25 1 39.62 825 ASP A C 1
ATOM 6289 O O . ASP A 1 825 ? -64.438 -21.469 -14.906 1 39.62 825 ASP A O 1
ATOM 6293 N N . LEU A 1 826 ? -65.875 -21.422 -16.469 1 42.34 826 LEU A N 1
ATOM 6294 C CA . LEU A 1 826 ? -65.062 -20.719 -17.438 1 42.34 826 LEU A CA 1
ATOM 6295 C C . LEU A 1 826 ? -64.875 -19.266 -17.016 1 42.34 826 LEU A C 1
ATOM 6297 O O . LEU A 1 826 ? -63.75 -18.734 -17.125 1 42.34 826 LEU A O 1
ATOM 6301 N N . TYR A 1 827 ? -65.75 -18.469 -16.406 1 43.69 827 TYR A N 1
ATOM 6302 C CA . TYR A 1 827 ? -65.625 -17.047 -16.125 1 43.69 827 TYR A CA 1
ATOM 6303 C C . TYR A 1 827 ? -64.75 -16.781 -14.938 1 43.69 827 TYR A C 1
ATOM 6305 O O . TYR A 1 827 ? -63.938 -15.836 -14.961 1 43.69 827 TYR A O 1
ATOM 6313 N N . LYS A 1 828 ? -64.562 -17.5 -13.875 1 45.53 828 LYS A N 1
ATOM 6314 C CA . LYS A 1 828 ? -63.688 -17.266 -12.734 1 45.53 828 LYS A CA 1
ATOM 6315 C C . LYS A 1 828 ? -62.219 -17.438 -13.117 1 45.53 828 LYS A C 1
ATOM 6317 O O . LYS A 1 828 ? -61.375 -16.703 -12.648 1 45.53 828 LYS A O 1
ATOM 6322 N N . ARG A 1 829 ? -61.812 -18.172 -14.102 1 44.88 829 ARG A N 1
ATOM 6323 C CA . ARG A 1 829 ? -60.406 -18.422 -14.469 1 44.88 829 ARG A CA 1
ATOM 6324 C C . ARG A 1 829 ? -59.844 -17.25 -15.25 1 44.88 829 ARG A C 1
ATOM 6326 O O . ARG A 1 829 ? -58.656 -16.922 -15.109 1 44.88 829 ARG A O 1
ATOM 6333 N N . TRP A 1 830 ? -60.531 -16.375 -15.953 1 47.38 830 TRP A N 1
ATOM 6334 C CA . TRP A 1 830 ? -59.969 -15.297 -16.766 1 47.38 830 TRP A CA 1
ATOM 6335 C C . TRP A 1 830 ? -59.562 -14.109 -15.891 1 47.38 830 TRP A C 1
ATOM 6337 O O . TRP A 1 830 ? -58.531 -13.477 -16.141 1 47.38 830 TRP A O 1
ATOM 6347 N N . ASN A 1 831 ? -60.188 -13.711 -14.797 1 45.66 831 ASN A N 1
ATOM 6348 C CA . ASN A 1 831 ? -59.812 -12.547 -13.992 1 45.66 831 ASN A CA 1
ATOM 6349 C C . ASN A 1 831 ? -58.5 -12.789 -13.234 1 45.66 831 ASN A C 1
ATOM 6351 O O . ASN A 1 831 ? -57.688 -11.875 -13.07 1 45.66 831 ASN A O 1
ATOM 6355 N N . LEU A 1 832 ? -58.156 -13.961 -12.766 1 45.12 832 LEU A N 1
ATOM 6356 C CA . LEU A 1 832 ? -56.906 -14.219 -12.062 1 45.12 832 LEU A CA 1
ATOM 6357 C C . LEU A 1 832 ? -55.719 -14.109 -13.016 1 45.12 832 LEU A C 1
ATOM 6359 O O . LEU A 1 832 ? -54.688 -13.562 -12.656 1 45.12 832 LEU A O 1
ATOM 6363 N N . VAL A 1 833 ? -55.781 -14.391 -14.32 1 49.56 833 VAL A N 1
ATOM 6364 C CA . VAL A 1 833 ? -54.656 -14.289 -15.258 1 49.56 833 VAL A CA 1
ATOM 6365 C C . VAL A 1 833 ? -54.344 -12.82 -15.508 1 49.56 833 VAL A C 1
ATOM 6367 O O . VAL A 1 833 ? -53.156 -12.445 -15.531 1 49.56 833 VAL A O 1
ATOM 6370 N N . PHE A 1 834 ? -55.219 -11.867 -15.508 1 53.16 834 PHE A N 1
ATOM 6371 C CA . PHE A 1 834 ? -54.938 -10.469 -15.789 1 53.16 834 PHE A CA 1
ATOM 6372 C C . PHE A 1 834 ? -54.219 -9.82 -14.609 1 53.16 834 PHE A C 1
ATOM 6374 O O . PHE A 1 834 ? -53.281 -9.039 -14.805 1 53.16 834 PHE A O 1
ATOM 6381 N N . VAL A 1 835 ? -54.469 -10.094 -13.305 1 51.69 835 VAL A N 1
ATOM 6382 C CA . VAL A 1 835 ? -53.781 -9.523 -12.164 1 51.69 835 VAL A CA 1
ATOM 6383 C C . VAL A 1 835 ? -52.344 -10.062 -12.109 1 51.69 835 VAL A C 1
ATOM 6385 O O . VAL A 1 835 ? -51.406 -9.312 -11.852 1 51.69 835 VAL A O 1
ATOM 6388 N N . VAL A 1 836 ? -52.094 -11.344 -12.461 1 51.56 836 VAL A N 1
ATOM 6389 C CA . VAL A 1 836 ? -50.75 -11.898 -12.43 1 51.56 836 VAL A CA 1
ATOM 6390 C C . VAL A 1 836 ? -49.906 -11.32 -13.57 1 51.56 836 VAL A C 1
ATOM 6392 O O . VAL A 1 836 ? -48.781 -10.914 -13.375 1 51.56 836 VAL A O 1
ATOM 6395 N N . VAL A 1 837 ? -50.5 -10.992 -14.773 1 54.72 837 VAL A N 1
ATOM 6396 C CA . VAL A 1 837 ? -49.719 -10.43 -15.875 1 54.72 837 VAL A CA 1
ATOM 6397 C C . VAL A 1 837 ? -49.375 -8.977 -15.562 1 54.72 837 VAL A C 1
ATOM 6399 O O . VAL A 1 837 ? -48.219 -8.547 -15.773 1 54.72 837 VAL A O 1
ATOM 6402 N N . ALA A 1 838 ? -50.219 -8.211 -14.867 1 52.59 838 ALA A N 1
ATOM 6403 C CA . ALA A 1 838 ? -49.906 -6.812 -14.562 1 52.59 838 ALA A CA 1
ATOM 6404 C C . ALA A 1 838 ? -48.844 -6.707 -13.477 1 52.59 838 ALA A C 1
ATOM 6406 O O . ALA A 1 838 ? -47.969 -5.859 -13.555 1 52.59 838 ALA A O 1
ATOM 6407 N N . THR A 1 839 ? -48.812 -7.59 -12.406 1 53.81 839 THR A N 1
ATOM 6408 C CA . THR A 1 839 ? -47.781 -7.57 -11.406 1 53.81 839 THR A CA 1
ATOM 6409 C C . THR A 1 839 ? -46.438 -8.008 -12.016 1 53.81 839 THR A C 1
ATOM 6411 O O . THR A 1 839 ? -45.375 -7.438 -11.703 1 53.81 839 THR A O 1
ATOM 6414 N N . VAL A 1 840 ? -46.438 -8.93 -13.047 1 55.38 840 VAL A N 1
ATOM 6415 C CA . VAL A 1 840 ? -45.188 -9.367 -13.695 1 55.38 840 VAL A CA 1
ATOM 6416 C C . VAL A 1 840 ? -44.688 -8.258 -14.609 1 55.38 840 VAL A C 1
ATOM 6418 O O . VAL A 1 840 ? -43.469 -7.977 -14.633 1 55.38 840 VAL A O 1
ATOM 6421 N N . VAL A 1 841 ? -45.531 -7.438 -15.242 1 56.47 841 VAL A N 1
ATOM 6422 C CA . VAL A 1 841 ? -45.062 -6.332 -16.078 1 56.47 841 VAL A CA 1
ATOM 6423 C C . VAL A 1 841 ? -44.5 -5.227 -15.188 1 56.47 841 VAL A C 1
ATOM 6425 O O . VAL A 1 841 ? -43.438 -4.672 -15.484 1 56.47 841 VAL A O 1
ATOM 6428 N N . MET A 1 842 ? -45.094 -4.98 -14 1 52.91 842 MET A N 1
ATOM 6429 C CA . MET A 1 842 ? -44.531 -3.949 -13.125 1 52.91 842 MET A CA 1
ATOM 6430 C C . MET A 1 842 ? -43.219 -4.398 -12.531 1 52.91 842 MET A C 1
ATOM 6432 O O . MET A 1 842 ? -42.281 -3.596 -12.383 1 52.91 842 MET A O 1
ATOM 6436 N N . PHE A 1 843 ? -43.062 -5.738 -12.219 1 54.34 843 PHE A N 1
ATOM 6437 C CA . PHE A 1 843 ? -41.812 -6.27 -11.758 1 54.34 843 PHE A CA 1
ATOM 6438 C C . PHE A 1 843 ? -40.75 -6.223 -12.867 1 54.34 843 PHE A C 1
ATOM 6440 O O . PHE A 1 843 ? -39.594 -5.844 -12.633 1 54.34 843 PHE A O 1
ATOM 6447 N N . LEU A 1 844 ? -41.125 -6.402 -14.164 1 55 844 LEU A N 1
ATOM 6448 C CA . LEU A 1 844 ? -40.156 -6.332 -15.273 1 55 844 LEU A CA 1
ATOM 6449 C C . LEU A 1 844 ? -39.75 -4.891 -15.539 1 55 844 LEU A C 1
ATOM 6451 O O . LEU A 1 844 ? -38.562 -4.617 -15.773 1 55 844 LEU A O 1
ATOM 6455 N N . VAL A 1 845 ? -40.594 -3.908 -15.336 1 52.94 845 VAL A N 1
ATOM 6456 C CA . VAL A 1 845 ? -40.219 -2.52 -15.555 1 52.94 845 VAL A CA 1
ATOM 6457 C C . VAL A 1 845 ? -39.312 -2.055 -14.406 1 52.94 845 VAL A C 1
ATOM 6459 O O . VAL A 1 845 ? -38.312 -1.352 -14.633 1 52.94 845 VAL A O 1
ATOM 6462 N N . THR A 1 846 ? -39.562 -2.545 -13.109 1 50.34 846 THR A N 1
ATOM 6463 C CA . THR A 1 846 ? -38.656 -2.143 -12.039 1 50.34 846 THR A CA 1
ATOM 6464 C C . THR A 1 846 ? -37.281 -2.783 -12.227 1 50.34 846 THR A C 1
ATOM 6466 O O . THR A 1 846 ? -36.25 -2.15 -11.961 1 50.34 846 THR A O 1
ATOM 6469 N N . ILE A 1 847 ? -37.219 -4.027 -12.789 1 49.72 847 ILE A N 1
ATOM 6470 C CA . ILE A 1 847 ? -35.938 -4.633 -13.062 1 49.72 847 ILE A CA 1
ATOM 6471 C C . ILE A 1 847 ? -35.25 -3.891 -14.211 1 49.72 847 ILE A C 1
ATOM 6473 O O . ILE A 1 847 ? -34.062 -3.59 -14.141 1 49.72 847 ILE A O 1
ATOM 6477 N N . VAL A 1 848 ? -36 -3.416 -15.25 1 50.59 848 VAL A N 1
ATOM 6478 C CA . VAL A 1 848 ? -35.344 -2.721 -16.344 1 50.59 848 VAL A CA 1
ATOM 6479 C C . VAL A 1 848 ? -34.812 -1.375 -15.859 1 50.59 848 VAL A C 1
ATOM 6481 O O . VAL A 1 848 ? -33.688 -0.988 -16.203 1 50.59 848 VAL A O 1
ATOM 6484 N N . VAL A 1 849 ? -35.562 -0.683 -14.977 1 48.16 849 VAL A N 1
ATOM 6485 C CA . VAL A 1 849 ? -35 0.597 -14.531 1 48.16 849 VAL A CA 1
ATOM 6486 C C . VAL A 1 849 ? -33.844 0.36 -13.578 1 48.16 849 VAL A C 1
ATOM 6488 O O . VAL A 1 849 ? -32.844 1.067 -13.633 1 48.16 849 VAL A O 1
ATOM 6491 N N . CYS A 1 850 ? -33.938 -0.732 -12.703 1 44.84 850 CYS A N 1
ATOM 6492 C CA . CYS A 1 850 ? -32.75 -0.968 -11.883 1 44.84 850 CYS A CA 1
ATOM 6493 C C . CYS A 1 850 ? -31.562 -1.39 -12.734 1 44.84 850 CYS A C 1
ATOM 6495 O O . CYS A 1 850 ? -30.422 -0.984 -12.477 1 44.84 850 CYS A O 1
ATOM 6497 N N . ILE A 1 851 ? -31.75 -2.162 -13.828 1 46.53 851 ILE A N 1
ATOM 6498 C CA . ILE A 1 851 ? -30.625 -2.504 -14.688 1 46.53 851 ILE A CA 1
ATOM 6499 C C . ILE A 1 851 ? -30.156 -1.26 -15.445 1 46.53 851 ILE A C 1
ATOM 6501 O O . ILE A 1 851 ? -28.953 -1.034 -15.594 1 46.53 851 ILE A O 1
ATOM 6505 N N . ALA A 1 852 ? -31.094 -0.379 -15.867 1 44 852 ALA A N 1
ATOM 6506 C CA . ALA A 1 852 ? -30.609 0.788 -16.594 1 44 852 ALA A CA 1
ATOM 6507 C C . ALA A 1 852 ? -29.781 1.695 -15.695 1 44 852 ALA A C 1
ATOM 6509 O O . ALA A 1 852 ? -28.797 2.307 -16.141 1 44 852 ALA A O 1
ATOM 6510 N N . ILE A 1 853 ? -30.141 1.766 -14.344 1 40.03 853 ILE A N 1
ATOM 6511 C CA . ILE A 1 853 ? -29.266 2.623 -13.547 1 40.03 853 ILE A CA 1
ATOM 6512 C C . ILE A 1 853 ? -27.906 1.958 -13.367 1 40.03 853 ILE A C 1
ATOM 6514 O O . ILE A 1 853 ? -26.875 2.635 -13.352 1 40.03 853 ILE A O 1
ATOM 6518 N N . ARG A 1 854 ? -27.875 0.605 -13.18 1 36.75 854 ARG A N 1
ATOM 6519 C CA . ARG A 1 854 ? -26.5 0.113 -13.062 1 36.75 854 ARG A CA 1
ATOM 6520 C C . ARG A 1 854 ? -25.75 0.286 -14.375 1 36.75 854 ARG A C 1
ATOM 6522 O O . ARG A 1 854 ? -24.516 0.397 -14.383 1 36.75 854 ARG A O 1
ATOM 6529 N N . GLN A 1 855 ? -26.375 0.103 -15.547 1 36.53 855 GLN A N 1
ATOM 6530 C CA . GLN A 1 855 ? -25.547 0.149 -16.75 1 36.53 855 GLN A CA 1
ATOM 6531 C C . GLN A 1 855 ? -25.031 1.562 -17.016 1 36.53 855 GLN A C 1
ATOM 6533 O O . GLN A 1 855 ? -24.078 1.752 -17.781 1 36.53 855 GLN A O 1
ATOM 6538 N N . SER A 1 856 ? -25.766 2.584 -16.609 1 34.53 856 SER A N 1
ATOM 6539 C CA . SER A 1 856 ? -25.203 3.84 -17.094 1 34.53 856 SER A CA 1
ATOM 6540 C C . SER A 1 856 ? -23.828 4.09 -16.484 1 34.53 856 SER A C 1
ATOM 6542 O O . SER A 1 856 ? -23.172 5.078 -16.812 1 34.53 856 SER A O 1
ATOM 6544 N N . SER A 1 857 ? -23.531 3.617 -15.258 1 31.84 857 SER A N 1
ATOM 6545 C CA . SER A 1 857 ? -22.172 4.008 -14.891 1 31.84 857 SER A CA 1
ATOM 6546 C C . SER A 1 857 ? -21.141 3.34 -15.789 1 31.84 857 SER A C 1
ATOM 6548 O O . SER A 1 857 ? -19.938 3.506 -15.594 1 31.84 857 SER A O 1
ATOM 6550 N N . SER A 1 858 ? -21.422 2.248 -16.453 1 29.75 858 SER A N 1
ATOM 6551 C CA . SER A 1 858 ? -20.328 1.641 -17.203 1 29.75 858 SER A CA 1
ATOM 6552 C C . SER A 1 858 ? -20.016 2.436 -18.469 1 29.75 858 SER A C 1
ATOM 6554 O O . SER A 1 858 ? -19.203 2.012 -19.297 1 29.75 858 SER A O 1
ATOM 6556 N N . SER A 1 859 ? -20.859 3.436 -18.844 1 26.23 859 SER A N 1
ATOM 6557 C CA . SER A 1 859 ? -20.844 3.664 -20.281 1 26.23 859 SER A CA 1
ATOM 6558 C C . SER A 1 859 ? -19.453 4.035 -20.781 1 26.23 859 SER A C 1
ATOM 6560 O O . SER A 1 859 ? -19.156 3.887 -21.969 1 26.23 859 SER A O 1
ATOM 6562 N N . ARG A 1 860 ? -18.594 4.875 -20.281 1 25.17 860 ARG A N 1
ATOM 6563 C CA . ARG A 1 860 ? -18.234 5.789 -21.359 1 25.17 860 ARG A CA 1
ATOM 6564 C C . ARG A 1 860 ? -17.406 5.086 -22.422 1 25.17 860 ARG A C 1
ATOM 6566 O O . ARG A 1 860 ? -16.859 5.73 -23.312 1 25.17 860 ARG A O 1
ATOM 6573 N N . LEU A 1 861 ? -16.859 3.916 -22.328 1 21.83 861 LEU A N 1
ATOM 6574 C CA . LEU A 1 861 ? -15.867 3.93 -23.406 1 21.83 861 LEU A CA 1
ATOM 6575 C C . LEU A 1 861 ? -16.547 3.959 -24.766 1 21.83 861 LEU A C 1
ATOM 6577 O O . LEU A 1 861 ? -17.531 3.246 -25 1 21.83 861 LEU A O 1
ATOM 6581 N N . PRO A 1 862 ? -16.375 5.074 -25.656 1 20.81 862 PRO A N 1
ATOM 6582 C CA . PRO A 1 862 ? -16.984 5.258 -26.969 1 20.81 862 PRO A CA 1
ATOM 6583 C C . PRO A 1 862 ? -16.844 4.027 -27.859 1 20.81 862 PRO A C 1
ATOM 6585 O O . PRO A 1 862 ? -15.742 3.5 -28.031 1 20.81 862 PRO A O 1
ATOM 6588 N N . THR A 1 863 ? -17.844 3.238 -27.969 1 21 863 THR A N 1
ATOM 6589 C CA . THR A 1 863 ? -18.156 2.186 -28.922 1 21 863 THR A CA 1
ATOM 6590 C C . THR A 1 863 ? -18.172 2.738 -30.344 1 21 863 THR A C 1
ATOM 6592 O O . THR A 1 863 ? -19.062 3.51 -30.703 1 21 863 THR A O 1
ATOM 6595 N N . GLY A 1 864 ? -17.016 3.381 -30.922 1 19.05 864 GLY A N 1
ATOM 6596 C CA . GLY A 1 864 ? -17.234 3.748 -32.312 1 19.05 864 GLY A CA 1
ATOM 6597 C C . GLY A 1 864 ? -18.047 2.721 -33.062 1 19.05 864 GLY A C 1
ATOM 6598 O O . GLY A 1 864 ? -18.156 1.566 -32.656 1 19.05 864 GLY A O 1
ATOM 6599 N N . PHE A 1 865 ? -18.656 3.299 -34.281 1 16.86 865 PHE A N 1
ATOM 6600 C CA . PHE A 1 865 ? -19.672 3.072 -35.312 1 16.86 865 PHE A CA 1
ATOM 6601 C C . PHE A 1 865 ? -19.344 1.847 -36.156 1 16.86 865 PHE A C 1
ATOM 6603 O O . PHE A 1 865 ? -18.219 1.701 -36.625 1 16.86 865 PHE A O 1
ATOM 6610 N N . ALA A 1 866 ? -20.266 0.914 -36.219 1 17.59 866 ALA A N 1
ATOM 6611 C CA . ALA A 1 866 ? -20.531 -0.363 -36.875 1 17.59 866 ALA A CA 1
ATOM 6612 C C . ALA A 1 866 ? -20.688 -0.183 -38.375 1 17.59 866 ALA A C 1
ATOM 6614 O O . ALA A 1 866 ? -20.5 -1.128 -39.125 1 17.59 866 ALA A O 1
ATOM 6615 N N . ALA A 1 867 ? -21.172 0.957 -39 1 16.83 867 ALA A N 1
ATOM 6616 C CA . ALA A 1 867 ? -22.328 0.62 -39.812 1 16.83 867 ALA A CA 1
ATOM 6617 C C . ALA A 1 867 ? -21.938 -0.252 -41 1 16.83 867 ALA A C 1
ATOM 6619 O O . ALA A 1 867 ? -22.547 -1.288 -41.25 1 16.83 867 ALA A O 1
ATOM 6620 N N . HIS A 1 868 ? -21.672 0.407 -42.156 1 17.3 868 HIS A N 1
ATOM 6621 C CA . HIS A 1 868 ? -22.5 0.196 -43.344 1 17.3 868 HIS A CA 1
ATOM 6622 C C . HIS A 1 868 ? -22.156 -1.116 -44.031 1 17.3 868 HIS A C 1
ATOM 6624 O O . HIS A 1 868 ? -21.016 -1.579 -43.938 1 17.3 868 HIS A O 1
ATOM 6630 N N . LEU A 1 869 ? -23.141 -1.614 -44.875 1 16.55 869 LEU A N 1
ATOM 6631 C CA . LEU A 1 869 ? -23.609 -2.873 -45.438 1 16.55 869 LEU A CA 1
ATOM 6632 C C . LEU A 1 869 ? -22.844 -3.191 -46.719 1 16.55 869 LEU A C 1
ATOM 6634 O O . LEU A 1 869 ? -22.531 -4.352 -47 1 16.55 869 LEU A O 1
ATOM 6638 N N . PRO A 1 870 ? -22.562 -2.246 -47.75 1 17.41 870 PRO A N 1
ATOM 6639 C CA . PRO A 1 870 ? -23.125 -2.812 -48.969 1 17.41 870 PRO A CA 1
ATOM 6640 C C . PRO A 1 870 ? -22.391 -4.066 -49.438 1 17.41 870 PRO A C 1
ATOM 6642 O O . PRO A 1 870 ? -21.25 -4.289 -49.062 1 17.41 870 PRO A O 1
ATOM 6645 N N . PRO A 1 871 ? -22.844 -4.609 -50.75 1 18.09 871 PRO A N 1
ATOM 6646 C CA . PRO A 1 871 ? -23.094 -5.957 -51.281 1 18.09 871 PRO A CA 1
ATOM 6647 C C . PRO A 1 871 ? -21.875 -6.566 -51.969 1 18.09 871 PRO A C 1
ATOM 6649 O O . PRO A 1 871 ? -20.844 -5.906 -52.094 1 18.09 871 PRO A O 1
ATOM 6652 N N . PRO A 1 872 ? -22.094 -7.012 -53.344 1 17.5 872 PRO A N 1
ATOM 6653 C CA . PRO A 1 872 ? -21.844 -8.32 -53.969 1 17.5 872 PRO A CA 1
ATOM 6654 C C . PRO A 1 872 ? -20.578 -8.344 -54.812 1 17.5 872 PRO A C 1
ATOM 6656 O O . PRO A 1 872 ? -19.812 -9.312 -54.75 1 17.5 872 PRO A O 1
ATOM 6659 N N . VAL A 1 873 ? -20.359 -7.383 -55.906 1 17.06 873 VAL A N 1
ATOM 6660 C CA . VAL A 1 873 ? -20.391 -7.977 -57.219 1 17.06 873 VAL A CA 1
ATOM 6661 C C . VAL A 1 873 ? -19.125 -8.789 -57.469 1 17.06 873 VAL A C 1
ATOM 6663 O O . VAL A 1 873 ? -18.125 -8.617 -56.75 1 17.06 873 VAL A O 1
ATOM 6666 N N . SER A 1 874 ? -18.734 -8.961 -58.969 1 16.33 874 SER A N 1
ATOM 6667 C CA . SER A 1 874 ? -18.656 -9.891 -60.094 1 16.33 874 SER A CA 1
ATOM 6668 C C . SER A 1 874 ? -17.203 -10.141 -60.5 1 16.33 874 SER A C 1
ATOM 6670 O O . SER A 1 874 ? -16.766 -11.289 -60.562 1 16.33 874 SER A O 1
ATOM 6672 N N . SER A 1 875 ? -16.812 -9.562 -61.812 1 16.2 875 SER A N 1
ATOM 6673 C CA . SER A 1 875 ? -16.5 -10.312 -63.031 1 16.2 875 SER A CA 1
ATOM 6674 C C . SER A 1 875 ? -15.008 -10.57 -63.156 1 16.2 875 SER A C 1
ATOM 6676 O O . SER A 1 875 ? -14.203 -9.914 -62.5 1 16.2 875 SER A O 1
ATOM 6678 N N . PRO A 1 876 ? -14.547 -10.758 -64.625 1 17.47 876 PRO A N 1
ATOM 6679 C CA . PRO A 1 876 ? -13.875 -11.852 -65.312 1 17.47 876 PRO A CA 1
ATOM 6680 C C . PRO A 1 876 ? -12.383 -11.617 -65.5 1 17.47 876 PRO A C 1
ATOM 6682 O O . PRO A 1 876 ? -11.57 -12.484 -65.188 1 17.47 876 PRO A O 1
ATOM 6685 N N . GLN A 1 877 ? -11.961 -10.719 -66.562 1 15.78 877 GLN A N 1
ATOM 6686 C CA . GLN A 1 877 ? -11.398 -11.211 -67.812 1 15.78 877 GLN A CA 1
ATOM 6687 C C . GLN A 1 877 ? -9.875 -11.305 -67.75 1 15.78 877 GLN A C 1
ATOM 6689 O O . GLN A 1 877 ? -9.25 -10.609 -66.938 1 15.78 877 GLN A O 1
ATOM 6694 N N . PRO A 1 878 ? -9.164 -11.797 -69 1 17.27 878 PRO A N 1
ATOM 6695 C CA . PRO A 1 878 ? -8.125 -12.773 -69.375 1 17.27 878 PRO A CA 1
ATOM 6696 C C . PRO A 1 878 ? -6.742 -12.148 -69.5 1 17.27 878 PRO A C 1
ATOM 6698 O O . PRO A 1 878 ? -5.766 -12.68 -68.938 1 17.27 878 PRO A O 1
ATOM 6701 N N . SER A 1 879 ? -6.496 -11.148 -70.5 1 15.99 879 SER A N 1
ATOM 6702 C CA . SER A 1 879 ? -5.754 -11.445 -71.75 1 15.99 879 SER A CA 1
ATOM 6703 C C . SER A 1 879 ? -4.25 -11.312 -71.5 1 15.99 879 SER A C 1
ATOM 6705 O O . SER A 1 879 ? -3.812 -10.648 -70.562 1 15.99 879 SER A O 1
ATOM 6707 N N . SER A 1 880 ? -3.381 -11.453 -72.688 1 15.77 880 SER A N 1
ATOM 6708 C CA . SER A 1 880 ? -2.25 -12.234 -73.188 1 15.77 880 SER A CA 1
ATOM 6709 C C . SER A 1 880 ? -0.938 -11.477 -73 1 15.77 880 SER A C 1
ATOM 6711 O O . SER A 1 880 ? 0.007 -12 -72.375 1 15.77 880 SER A O 1
ATOM 6713 N N . PRO A 1 881 ? -0.36 -10.852 -74.25 1 15.83 881 PRO A N 1
ATOM 6714 C CA . PRO A 1 881 ? 0.752 -11.484 -74.938 1 15.83 881 PRO A CA 1
ATOM 6715 C C . PRO A 1 881 ? 2.115 -10.984 -74.438 1 15.83 881 PRO A C 1
ATOM 6717 O O . PRO A 1 881 ? 2.979 -11.789 -74.125 1 15.83 881 PRO A O 1
ATOM 6720 N N . ALA A 1 882 ? 2.789 -9.961 -75.312 1 15.48 882 ALA A N 1
ATOM 6721 C CA . ALA A 1 882 ? 3.822 -10.039 -76.312 1 15.48 882 ALA A CA 1
ATOM 6722 C C . ALA A 1 882 ? 5.184 -9.641 -75.812 1 15.48 882 ALA A C 1
ATOM 6724 O O . ALA A 1 882 ? 5.27 -8.945 -74.75 1 15.48 882 ALA A O 1
ATOM 6725 N N . PHE A 1 883 ? 6.285 -9.586 -76.75 1 15.25 883 PHE A N 1
ATOM 6726 C CA . PHE A 1 883 ? 7.645 -10.062 -76.938 1 15.25 883 PHE A CA 1
ATOM 6727 C C . PHE A 1 883 ? 8.664 -9.023 -76.5 1 15.25 883 PHE A C 1
ATOM 6729 O O . PHE A 1 883 ? 9.594 -9.336 -75.75 1 15.25 883 PHE A O 1
ATOM 6736 N N . ASN A 1 884 ? 8.82 -7.832 -77.312 1 14.65 884 ASN A N 1
ATOM 6737 C CA . ASN A 1 884 ? 10.008 -7.684 -78.125 1 14.65 884 ASN A CA 1
ATOM 6738 C C . ASN A 1 884 ? 11.195 -7.156 -77.375 1 14.65 884 ASN A C 1
ATOM 6740 O O . ASN A 1 884 ? 11.008 -6.594 -76.25 1 14.65 884 ASN A O 1
ATOM 6744 N N . SER A 1 885 ? 12.219 -6.422 -78.125 1 14.54 885 SER A N 1
ATOM 6745 C CA . SER A 1 885 ? 13.609 -6.59 -78.5 1 14.54 885 SER A CA 1
ATOM 6746 C C . SER A 1 885 ? 14.547 -5.75 -77.688 1 14.54 885 SER A C 1
ATOM 6748 O O . SER A 1 885 ? 15.484 -6.273 -77.062 1 14.54 885 SER A O 1
ATOM 6750 N N . PRO A 1 886 ? 15.344 -4.715 -78.438 1 15.53 886 PRO A N 1
ATOM 6751 C CA . PRO A 1 886 ? 16.781 -4.996 -78.562 1 15.53 886 PRO A CA 1
ATOM 6752 C C . PRO A 1 886 ? 17.609 -4.457 -77.375 1 15.53 886 PRO A C 1
ATOM 6754 O O . PRO A 1 886 ? 18.328 -5.211 -76.75 1 15.53 886 PRO A O 1
ATOM 6757 N N . GLN A 1 887 ? 18.359 -3.289 -77.688 1 14.16 887 GLN A N 1
ATOM 6758 C CA . GLN A 1 887 ? 19.781 -3.08 -78 1 14.16 887 GLN A CA 1
ATOM 6759 C C . GLN A 1 887 ? 20.516 -2.469 -76.812 1 14.16 887 GLN A C 1
ATOM 6761 O O . GLN A 1 887 ? 19.891 -1.985 -75.875 1 14.16 887 GLN A O 1
ATOM 6766 N N . THR A 1 888 ? 21.328 -1.308 -77.125 1 15.41 888 THR A N 1
ATOM 6767 C CA . THR A 1 888 ? 22.781 -1.232 -77.188 1 15.41 888 THR A CA 1
ATOM 6768 C C . THR A 1 888 ? 23.344 -0.751 -75.812 1 15.41 888 THR A C 1
ATOM 6770 O O . THR A 1 888 ? 22.594 -0.233 -75 1 15.41 888 THR A O 1
ATOM 6773 N N . THR A 1 889 ? 24.531 -0.062 -75.938 1 15.2 889 THR A N 1
ATOM 6774 C CA . THR A 1 889 ? 25.938 -0.253 -75.562 1 15.2 889 THR A CA 1
ATOM 6775 C C . THR A 1 889 ? 26.312 0.559 -74.312 1 15.2 889 THR A C 1
ATOM 6777 O O . THR A 1 889 ? 26.844 0.012 -73.375 1 15.2 889 THR A O 1
ATOM 6780 N N . PRO A 1 890 ? 27.312 1.562 -74.625 1 15.8 890 PRO A N 1
ATOM 6781 C CA . PRO A 1 890 ? 28.719 1.605 -74.188 1 15.8 890 PRO A CA 1
ATOM 6782 C C . PRO A 1 890 ? 28.938 2.455 -72.938 1 15.8 890 PRO A C 1
ATOM 6784 O O . PRO A 1 890 ? 29.094 1.917 -71.875 1 15.8 890 PRO A O 1
ATOM 6787 N N . THR A 1 891 ? 29.734 3.613 -73.188 1 16.08 891 THR A N 1
ATOM 6788 C CA . THR A 1 891 ? 31.141 3.859 -72.938 1 16.08 891 THR A CA 1
ATOM 6789 C C . THR A 1 891 ? 31.344 4.719 -71.688 1 16.08 891 THR A C 1
ATOM 6791 O O . THR A 1 891 ? 30.375 5.289 -71.125 1 16.08 891 THR A O 1
ATOM 6794 N N . THR A 1 892 ? 32.312 5.652 -71.875 1 13.73 892 THR A N 1
ATOM 6795 C CA . THR A 1 892 ? 33.656 5.988 -71.438 1 13.73 892 THR A CA 1
ATOM 6796 C C . THR A 1 892 ? 33.625 7.238 -70.562 1 13.73 892 THR A C 1
ATOM 6798 O O . THR A 1 892 ? 34.625 7.555 -69.875 1 13.73 892 THR A O 1
ATOM 6801 N N . LYS A 1 893 ? 32.531 7.973 -70.5 1 14.77 893 LYS A N 1
ATOM 6802 C CA . LYS A 1 893 ? 33.062 9.328 -70.625 1 14.77 893 LYS A CA 1
ATOM 6803 C C . LYS A 1 893 ? 34.188 9.562 -69.625 1 14.77 893 LYS A C 1
ATOM 6805 O O . LYS A 1 893 ? 34.031 9.281 -68.438 1 14.77 893 LYS A O 1
ATOM 6810 N N . PRO A 1 894 ? 35.312 10.203 -70.375 1 15.75 894 PRO A N 1
ATOM 6811 C CA . PRO A 1 894 ? 36.75 10.43 -70.125 1 15.75 894 PRO A CA 1
ATOM 6812 C C . PRO A 1 894 ? 37.062 11.219 -68.875 1 15.75 894 PRO A C 1
ATOM 6814 O O . PRO A 1 894 ? 37.75 10.719 -68 1 15.75 894 PRO A O 1
ATOM 6817 N N . ASN A 1 895 ? 37.719 12.359 -69.375 1 14.45 895 ASN A N 1
ATOM 6818 C CA . ASN A 1 895 ? 39.062 12.891 -69.188 1 14.45 895 ASN A CA 1
ATOM 6819 C C . ASN A 1 895 ? 39.156 13.711 -67.875 1 14.45 895 ASN A C 1
ATOM 6821 O O . ASN A 1 895 ? 40.031 13.492 -67.062 1 14.45 895 ASN A O 1
ATOM 6825 N N . GLN A 1 896 ? 38.906 15.086 -68.188 1 15.48 896 GLN A N 1
ATOM 6826 C CA . GLN A 1 896 ? 40 16.047 -68.25 1 15.48 896 GLN A CA 1
ATOM 6827 C C . GLN A 1 896 ? 40.469 16.438 -66.875 1 15.48 896 GLN A C 1
ATOM 6829 O O . GLN A 1 896 ? 39.719 16.312 -65.875 1 15.48 896 GLN A O 1
ATOM 6834 N N . PHE A 1 897 ? 41.656 17.281 -67.062 1 14.02 897 PHE A N 1
ATOM 6835 C CA . PHE A 1 897 ? 43.031 17.547 -66.625 1 14.02 897 PHE A CA 1
ATOM 6836 C C . PHE A 1 897 ? 43.062 18.406 -65.375 1 14.02 897 PHE A C 1
ATOM 6838 O O . PHE A 1 897 ? 43.781 18.109 -64.438 1 14.02 897 PHE A O 1
ATOM 6845 N N . SER A 1 898 ? 42.562 19.719 -65.688 1 15.45 898 SER A N 1
ATOM 6846 C CA . SER A 1 898 ? 43.594 20.75 -65.625 1 15.45 898 SER A CA 1
ATOM 6847 C C . SER A 1 898 ? 44.125 20.906 -64.188 1 15.45 898 SER A C 1
ATOM 6849 O O . SER A 1 898 ? 43.406 20.688 -63.25 1 15.45 898 SER A O 1
ATOM 6851 N N . THR A 1 899 ? 45.5 21.312 -64.375 1 14.19 899 THR A N 1
ATOM 6852 C CA . THR A 1 899 ? 46.781 21.234 -63.688 1 14.19 899 THR A CA 1
ATOM 6853 C C . THR A 1 899 ? 46.75 22.062 -62.406 1 14.19 899 THR A C 1
ATOM 6855 O O . THR A 1 899 ? 47.156 21.594 -61.344 1 14.19 899 THR A O 1
ATOM 6858 N N . PRO A 1 900 ? 46.844 23.531 -62.719 1 15.14 900 PRO A N 1
ATOM 6859 C CA . PRO A 1 900 ? 48.156 24.141 -62.5 1 15.14 900 PRO A CA 1
ATOM 6860 C C . PRO A 1 900 ? 48.469 24.25 -61 1 15.14 900 PRO A C 1
ATOM 6862 O O . PRO A 1 900 ? 47.594 24.234 -60.156 1 15.14 900 PRO A O 1
ATOM 6865 N N . LEU A 1 901 ? 49.875 24.672 -60.938 1 13.68 901 LEU A N 1
ATOM 6866 C CA . LEU A 1 901 ? 51.125 24.578 -60.156 1 13.68 901 LEU A CA 1
ATOM 6867 C C . LEU A 1 901 ? 51.031 25.469 -58.906 1 13.68 901 LEU A C 1
ATOM 6869 O O . LEU A 1 901 ? 51.281 25.016 -57.812 1 13.68 901 LEU A O 1
ATOM 6873 N N . TRP A 1 902 ? 51.344 26.891 -59.25 1 13.53 902 TRP A N 1
ATOM 6874 C CA . TRP A 1 902 ? 52.656 27.422 -58.906 1 13.53 902 TRP A CA 1
ATOM 6875 C C . TRP A 1 902 ? 52.75 27.75 -57.406 1 13.53 902 TRP A C 1
ATOM 6877 O O . TRP A 1 902 ? 51.719 27.812 -56.75 1 13.53 902 TRP A O 1
ATOM 6887 N N . SER A 1 903 ? 53.281 29.094 -57.281 1 13.46 903 SER A N 1
ATOM 6888 C CA . SER A 1 903 ? 54.594 29.594 -56.906 1 13.46 903 SER A CA 1
ATOM 6889 C C . SER A 1 903 ? 54.719 29.797 -55.406 1 13.46 903 SER A C 1
ATOM 6891 O O . SER A 1 903 ? 53.688 29.906 -54.719 1 13.46 903 SER A O 1
ATOM 6893 N N . GLN A 1 904 ? 55.719 30.875 -55.188 1 13.27 904 GLN A N 1
ATOM 6894 C CA . GLN A 1 904 ? 57.031 30.984 -54.562 1 13.27 904 GLN A CA 1
ATOM 6895 C C . GLN A 1 904 ? 56.906 31.312 -53.094 1 13.27 904 GLN A C 1
ATOM 6897 O O . GLN A 1 904 ? 57.438 30.594 -52.25 1 13.27 904 GLN A O 1
ATOM 6902 N N . SER A 1 905 ? 57.688 32.5 -52.812 1 13.73 905 SER A N 1
ATOM 6903 C CA . SER A 1 905 ? 58.969 32.719 -52.188 1 13.73 905 SER A CA 1
ATOM 6904 C C . SER A 1 905 ? 58.844 32.938 -50.688 1 13.73 905 SER A C 1
ATOM 6906 O O . SER A 1 905 ? 57.75 33.219 -50.188 1 13.73 905 SER A O 1
ATOM 6908 N N . GLY A 1 906 ? 59.969 33.688 -50.188 1 12.52 906 GLY A N 1
ATOM 6909 C CA . GLY A 1 906 ? 61.156 33.625 -49.312 1 12.52 906 GLY A CA 1
ATOM 6910 C C . GLY A 1 906 ? 60.906 34.156 -47.938 1 12.52 906 GLY A C 1
ATOM 6911 O O . GLY A 1 906 ? 61.125 33.469 -46.938 1 12.52 906 GLY A O 1
ATOM 6912 N N . ALA A 1 907 ? 61.312 35.562 -47.844 1 13.95 907 ALA A N 1
ATOM 6913 C CA . ALA A 1 907 ? 62.531 35.969 -47.156 1 13.95 907 ALA A CA 1
ATOM 6914 C C . ALA A 1 907 ? 62.344 35.969 -45.625 1 13.95 907 ALA A C 1
ATOM 6916 O O . ALA A 1 907 ? 61.219 36.031 -45.156 1 13.95 907 ALA A O 1
ATOM 6917 N N . GLY A 1 908 ? 63.531 36.562 -45 1 12.6 908 GLY A N 1
ATOM 6918 C CA . GLY A 1 908 ? 64.625 36.469 -44.062 1 12.6 908 GLY A CA 1
ATOM 6919 C C . GLY A 1 908 ? 64.25 36.938 -42.656 1 12.6 908 GLY A C 1
ATOM 6920 O O . GLY A 1 908 ? 64.5 36.25 -41.688 1 12.6 908 GLY A O 1
ATOM 6921 N N . ALA A 1 909 ? 64.5 38.281 -42.469 1 13.04 909 ALA A N 1
ATOM 6922 C CA . ALA A 1 909 ? 65.625 38.844 -41.719 1 13.04 909 ALA A CA 1
ATOM 6923 C C . ALA A 1 909 ? 65.375 38.875 -40.219 1 13.04 909 ALA A C 1
ATOM 6925 O O . ALA A 1 909 ? 64.188 38.844 -39.812 1 13.04 909 ALA A O 1
ATOM 6926 N N . GLY A 1 910 ? 66.25 39.844 -39.5 1 13.16 910 GLY A N 1
ATOM 6927 C CA . GLY A 1 910 ? 67.375 39.844 -38.562 1 13.16 910 GLY A CA 1
ATOM 6928 C C . GLY A 1 910 ? 66.938 39.781 -37.125 1 13.16 910 GLY A C 1
ATOM 6929 O O . GLY A 1 910 ? 65.75 39.781 -36.812 1 13.16 910 GLY A O 1
ATOM 6930 N N . GLY A 1 911 ? 67.812 40.531 -36.219 1 13.02 911 GLY A N 1
ATOM 6931 C CA . GLY A 1 911 ? 68.875 40.375 -35.219 1 13.02 911 GLY A CA 1
ATOM 6932 C C . GLY A 1 911 ? 68.375 40.438 -33.812 1 13.02 911 GLY A C 1
ATOM 6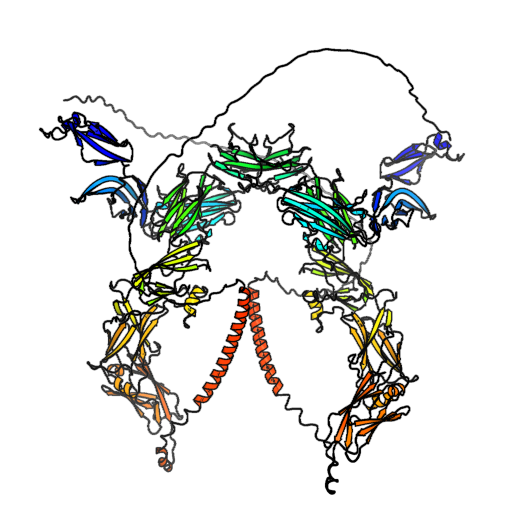933 O O . GLY A 1 911 ? 68.125 39.375 -33.188 1 13.02 911 GLY A O 1
ATOM 6934 N N . GLN A 1 912 ? 68.812 41.562 -33 1 13.34 912 GLN A N 1
ATOM 6935 C CA . GLN A 1 912 ? 69.875 41.75 -31.984 1 13.34 912 GLN A CA 1
ATOM 6936 C C . GLN A 1 912 ? 69.25 41.625 -30.578 1 13.34 912 GLN A C 1
ATOM 6938 O O . GLN A 1 912 ? 68.062 41.719 -30.406 1 13.34 912 GLN A O 1
ATOM 6943 N N . SER A 1 913 ? 70.312 41.75 -29.438 1 13.4 913 SER A N 1
ATOM 6944 C CA . SER A 1 913 ? 70.938 41.375 -28.172 1 13.4 913 SER A CA 1
ATOM 6945 C C . SER A 1 913 ? 70.188 41.969 -26.984 1 13.4 913 SER A C 1
ATOM 6947 O O . SER A 1 913 ? 69.812 41.219 -26.047 1 13.4 913 SER A O 1
ATOM 6949 N N . SER A 1 914 ? 70.5 43.25 -26.5 1 12.86 914 SER A N 1
ATOM 6950 C CA . SER A 1 914 ? 71.312 43.844 -25.469 1 12.86 914 SER A CA 1
ATOM 6951 C C . SER A 1 914 ? 70.562 44.094 -24.188 1 12.86 914 SER A C 1
ATOM 6953 O O . SER A 1 914 ? 69.312 44.156 -24.188 1 12.86 914 SER A O 1
ATOM 6955 N N . ALA A 1 915 ? 71.312 45 -23.109 1 13.56 915 ALA A N 1
ATOM 6956 C CA . ALA A 1 915 ? 72.062 45 -21.844 1 13.56 915 ALA A CA 1
ATOM 6957 C C . ALA A 1 915 ? 71.125 45.406 -20.688 1 13.56 915 ALA A C 1
ATOM 6959 O O . ALA A 1 915 ? 71.062 44.719 -19.672 1 13.56 915 ALA A O 1
ATOM 6960 N N . PHE A 1 916 ? 71.062 46.812 -20.266 1 13.36 916 PHE A N 1
ATOM 6961 C CA . PHE A 1 916 ? 71.75 47.594 -19.266 1 13.36 916 PHE A CA 1
ATOM 6962 C C . PHE A 1 916 ? 70.938 47.75 -18 1 13.36 916 PHE A C 1
ATOM 6964 O O . PHE A 1 916 ? 69.75 47.531 -18.016 1 13.36 916 PHE A O 1
ATOM 6971 N N . LYS A 1 917 ? 71 49.062 -17.344 1 14.34 917 LYS A N 1
ATOM 6972 C CA . LYS A 1 917 ? 71.625 49.625 -16.141 1 14.34 917 LYS A CA 1
ATOM 6973 C C . LYS A 1 917 ? 70.688 49.562 -14.945 1 14.34 917 LYS A C 1
ATOM 6975 O O . LYS A 1 917 ? 69.438 49.438 -15.117 1 14.34 917 LYS A O 1
ATOM 6980 N N . ARG A 1 918 ? 71.062 50.469 -13.812 1 14.05 918 ARG A N 1
ATOM 6981 C CA . ARG A 1 918 ? 71.75 50.656 -12.539 1 14.05 918 ARG A CA 1
ATOM 6982 C C . ARG A 1 918 ? 70.75 51.031 -11.438 1 14.05 918 ARG A C 1
ATOM 6984 O O . ARG A 1 918 ? 70.812 50.438 -10.352 1 14.05 918 ARG A O 1
ATOM 6991 N N . THR A 1 919 ? 70.438 52.438 -11.172 1 13.8 919 THR A N 1
ATOM 6992 C CA . THR A 1 919 ? 71 53.188 -10.047 1 13.8 919 THR A CA 1
ATOM 6993 C C . THR A 1 919 ? 70.062 53.094 -8.836 1 13.8 919 THR A C 1
ATOM 6995 O O . THR A 1 919 ? 68.875 52.688 -8.961 1 13.8 919 THR A O 1
ATOM 6998 N N . GLY A 1 920 ? 70.125 54.219 -7.809 1 13.95 920 GLY A N 1
ATOM 6999 C CA . GLY A 1 920 ? 70.625 54.562 -6.492 1 13.95 920 GLY A CA 1
ATOM 7000 C C . GLY A 1 920 ? 69.562 54.531 -5.414 1 13.95 920 GLY A C 1
ATOM 7001 O O . GLY A 1 920 ? 68.5 53.938 -5.594 1 13.95 920 GLY A O 1
ATOM 7002 N N . GLY A 1 921 ? 69.312 55.75 -4.711 1 14.28 921 GLY A N 1
ATOM 7003 C CA . GLY A 1 921 ? 69.75 56.219 -3.4 1 14.28 921 GLY A CA 1
ATOM 7004 C C . GLY A 1 921 ? 68.688 56.031 -2.322 1 14.28 921 GLY A C 1
ATOM 7005 O O . GLY A 1 921 ? 67.562 55.625 -2.609 1 14.28 921 GLY A O 1
ATOM 7006 N N . THR A 1 922 ? 68.688 57 -1.247 1 14.2 922 THR A N 1
ATOM 7007 C CA . THR A 1 922 ? 69 57.156 0.158 1 14.2 922 THR A CA 1
ATOM 7008 C C . THR A 1 922 ? 67.75 57.312 1.016 1 14.2 922 THR A C 1
ATOM 7010 O O . THR A 1 922 ? 67.75 56.875 2.176 1 14.2 922 THR A O 1
ATOM 7013 N N . ARG A 1 923 ? 66.562 58 0.748 1 15.59 923 ARG A N 1
ATOM 7014 C CA . ARG A 1 923 ? 66.438 59.031 1.766 1 15.59 923 ARG A CA 1
ATOM 7015 C C . ARG A 1 923 ? 65.875 58.438 3.068 1 15.59 923 ARG A C 1
ATOM 7017 O O . ARG A 1 923 ? 65.062 57.5 3.051 1 15.59 923 ARG A O 1
ATOM 7024 N N . TYR A 1 924 ? 66.312 59.094 4.285 1 14.3 924 TYR A N 1
ATOM 7025 C CA . TYR A 1 924 ? 66.688 59.031 5.68 1 14.3 924 TYR A CA 1
ATOM 7026 C C . TYR A 1 924 ? 65.5 58.969 6.609 1 14.3 924 TYR A C 1
ATOM 7028 O O . TYR A 1 924 ? 65.438 58.125 7.52 1 14.3 924 TYR A O 1
ATOM 7036 N N . PRO A 1 925 ? 64.5 60.062 6.703 1 14.99 925 PRO A N 1
ATOM 7037 C CA . PRO A 1 925 ? 64.625 60.719 7.996 1 14.99 925 PRO A CA 1
ATOM 7038 C C . PRO A 1 925 ? 64 59.938 9.148 1 14.99 925 PRO A C 1
ATOM 7040 O O . PRO A 1 925 ? 63.156 59.062 8.914 1 14.99 925 PRO A O 1
ATOM 7043 N N . GLN A 1 926 ? 64.188 60.438 10.484 1 14.41 926 GLN A N 1
ATOM 7044 C CA . GLN A 1 926 ? 64.625 60.188 11.852 1 14.41 926 GLN A CA 1
ATOM 7045 C C . GLN A 1 926 ? 63.406 59.906 12.758 1 14.41 926 GLN A C 1
ATOM 7047 O O . GLN A 1 926 ? 63.406 58.906 13.484 1 14.41 926 GLN A O 1
ATOM 7052 N N . HIS A 1 927 ? 62.594 60.969 13.312 1 14.73 927 HIS A N 1
ATOM 7053 C CA . HIS A 1 927 ? 62.812 61.281 14.727 1 14.73 927 HIS A CA 1
ATOM 7054 C C . HIS A 1 927 ? 61.938 60.375 15.617 1 14.73 927 HIS A C 1
ATOM 7056 O O . HIS A 1 927 ? 61 59.781 15.148 1 14.73 927 HIS A O 1
ATOM 7062 N N . SER A 1 928 ? 61.594 60.938 16.906 1 15.12 928 SER A N 1
ATOM 7063 C CA . SER A 1 928 ? 61.938 60.688 18.297 1 15.12 928 SER A CA 1
ATOM 7064 C C . SER A 1 928 ? 60.812 59.969 19.031 1 15.12 928 SER A C 1
ATOM 7066 O O . SER A 1 928 ? 59.688 59.906 18.531 1 15.12 928 SER A O 1
ATOM 7068 N N . PRO A 1 929 ? 60.469 60.406 20.469 1 15.88 929 PRO A N 1
ATOM 7069 C CA . PRO A 1 929 ? 60.688 59.781 21.766 1 15.88 929 PRO A CA 1
ATOM 7070 C C . PRO A 1 929 ? 59.406 59.281 22.406 1 15.88 929 PRO A C 1
ATOM 7072 O O . PRO A 1 929 ? 59.312 58.094 22.781 1 15.88 929 PRO A O 1
ATOM 7075 N N . ASN A 1 930 ? 58.406 60.188 23.125 1 16.09 930 ASN A N 1
ATOM 7076 C CA . ASN A 1 930 ? 58.344 60.25 24.578 1 16.09 930 ASN A CA 1
ATOM 7077 C C . ASN A 1 930 ? 57.156 59.406 25.125 1 16.09 930 ASN A C 1
ATOM 7079 O O . ASN A 1 930 ? 56.125 59.281 24.469 1 16.09 930 ASN A O 1
ATOM 7083 N N . ARG A 1 931 ? 57.219 58.719 26.453 1 18.22 931 ARG A N 1
ATOM 7084 C CA . ARG A 1 931 ? 56.812 57.688 27.422 1 18.22 931 ARG A CA 1
ATOM 7085 C C . ARG A 1 931 ? 55.688 58.188 28.312 1 18.22 931 ARG A C 1
ATOM 7087 O O . ARG A 1 931 ? 55.219 57.469 29.203 1 18.22 931 ARG A O 1
ATOM 7094 N N . ALA A 1 932 ? 54.906 59.25 28.109 1 17.7 932 ALA A N 1
ATOM 7095 C CA . ALA A 1 932 ? 54.594 59.781 29.422 1 17.7 932 ALA A CA 1
ATOM 7096 C C . ALA A 1 932 ? 53.656 58.844 30.188 1 17.7 932 ALA A C 1
ATOM 7098 O O . ALA A 1 932 ? 52.875 58.125 29.578 1 17.7 932 ALA A O 1
ATOM 7099 N N . SER A 1 933 ? 53.781 58.812 31.656 1 18 933 SER A N 1
ATOM 7100 C CA . SER A 1 933 ? 53.656 58.125 32.906 1 18 933 SER A CA 1
ATOM 7101 C C . SER A 1 933 ? 52.25 58.281 33.5 1 18 933 SER A C 1
ATOM 7103 O O . SER A 1 933 ? 51.781 57.438 34.281 1 18 933 SER A O 1
ATOM 7105 N N . PRO A 1 934 ? 51.344 59.344 33.312 1 17.53 934 PRO A N 1
ATOM 7106 C CA . PRO A 1 934 ? 50.906 60 34.531 1 17.53 934 PRO A CA 1
ATOM 7107 C C . PRO A 1 934 ? 50 59.125 35.406 1 17.53 934 PRO A C 1
ATOM 7109 O O . PRO A 1 934 ? 49.469 58.094 34.938 1 17.53 934 PRO A O 1
ATOM 7112 N N . GLN A 1 935 ? 49.344 59.812 36.688 1 18.25 935 GLN A N 1
ATOM 7113 C CA . GLN A 1 935 ? 49.156 59.938 38.125 1 18.25 935 GLN A CA 1
ATOM 7114 C C . GLN A 1 935 ? 47.75 59.469 38.531 1 18.25 935 GLN A C 1
ATOM 7116 O O . GLN A 1 935 ? 46.812 59.562 37.719 1 18.25 935 GLN A O 1
ATOM 7121 N N . TYR A 1 936 ? 47.656 58.562 39.625 1 21.98 936 TYR A N 1
ATOM 7122 C CA . TYR A 1 936 ? 46.75 57.844 40.531 1 21.98 936 TYR A CA 1
ATOM 7123 C C . TYR A 1 936 ? 45.938 58.844 41.375 1 21.98 936 TYR A C 1
ATOM 7125 O O . TYR A 1 936 ? 46.031 58.844 42.594 1 21.98 936 TYR A O 1
ATOM 7133 N N . SER A 1 937 ? 45.094 59.844 40.938 1 18.78 937 SER A N 1
ATOM 7134 C CA . SER A 1 937 ? 44.656 60.938 41.812 1 18.78 937 SER A CA 1
ATOM 7135 C C . SER A 1 937 ? 43.688 60.406 42.875 1 18.78 937 SER A C 1
ATOM 7137 O O . SER A 1 937 ? 42.875 59.531 42.625 1 18.78 937 SER A O 1
ATOM 7139 N N . MET A 1 938 ? 44.125 60.625 44.312 1 23.22 938 MET A N 1
ATOM 7140 C CA . MET A 1 938 ? 43.781 60.562 45.75 1 23.22 938 MET A CA 1
ATOM 7141 C C . MET A 1 938 ? 42.594 61.5 46.031 1 23.22 938 MET A C 1
ATOM 7143 O O . MET A 1 938 ? 41.969 61.375 47.094 1 23.22 938 MET A O 1
ATOM 7147 N N . PHE A 1 939 ? 41.5 61.875 45.438 1 21.28 939 PHE A N 1
ATOM 7148 C CA . PHE A 1 939 ? 40.844 63.125 45.781 1 21.28 939 PHE A CA 1
ATOM 7149 C C . PHE A 1 939 ? 40.156 63 47.156 1 21.28 939 PHE A C 1
ATOM 7151 O O . PHE A 1 939 ? 39.656 61.938 47.5 1 21.28 939 PHE A O 1
ATOM 7158 N N . SER A 1 940 ? 40.688 64 48.062 1 18.88 940 SER A N 1
ATOM 7159 C CA . SER A 1 940 ? 40.531 64.688 49.375 1 18.88 940 SER A CA 1
ATOM 7160 C C . SER A 1 940 ? 39.125 65.188 49.562 1 18.88 940 SER A C 1
ATOM 7162 O O . SER A 1 940 ? 38.625 66 48.75 1 18.88 940 SER A O 1
ATOM 7164 N N . GLN A 1 941 ? 37.906 64.625 49.625 1 19.98 941 GLN A N 1
ATOM 7165 C CA . GLN A 1 941 ? 37.25 65.312 50.75 1 19.98 941 GLN A CA 1
ATOM 7166 C C . GLN A 1 941 ? 37.75 64.75 52.094 1 19.98 941 GLN A C 1
ATOM 7168 O O . GLN A 1 941 ? 38.062 63.562 52.188 1 19.98 941 GLN A O 1
ATOM 7173 N N . MET B 1 1 ? 49.625 -48.125 -63.438 1 43.34 1 MET B N 1
ATOM 7174 C CA . MET B 1 1 ? 48.594 -47.125 -63.219 1 43.34 1 MET B CA 1
ATOM 7175 C C . MET B 1 1 ? 48.625 -46.562 -61.812 1 43.34 1 MET B C 1
ATOM 7177 O O . MET B 1 1 ? 48.625 -47.312 -60.844 1 43.34 1 MET B O 1
ATOM 7181 N N . LYS B 1 2 ? 49.344 -45.438 -61.594 1 55.84 2 LYS B N 1
ATOM 7182 C CA . LYS B 1 2 ? 49.5 -44.812 -60.281 1 55.84 2 LYS B CA 1
ATOM 7183 C C . LYS B 1 2 ? 48.156 -44.312 -59.781 1 55.84 2 LYS B C 1
ATOM 7185 O O . LYS B 1 2 ? 47.531 -43.438 -60.375 1 55.84 2 LYS B O 1
ATOM 7190 N N . LEU B 1 3 ? 47.438 -45.031 -58.938 1 61.59 3 LEU B N 1
ATOM 7191 C CA . LEU B 1 3 ? 46.219 -44.562 -58.281 1 61.59 3 LEU B CA 1
ATOM 7192 C C . LEU B 1 3 ? 46.5 -43.5 -57.25 1 61.59 3 LEU B C 1
ATOM 7194 O O . LEU B 1 3 ? 47.375 -43.719 -56.375 1 61.59 3 LEU B O 1
ATOM 7198 N N . GLN B 1 4 ? 46.25 -42.188 -57.562 1 64.06 4 GLN B N 1
ATOM 7199 C CA . GLN B 1 4 ? 46.406 -41.094 -56.594 1 64.06 4 GLN B CA 1
ATOM 7200 C C . GLN B 1 4 ? 45.094 -40.781 -55.906 1 64.06 4 GLN B C 1
ATOM 7202 O O . GLN B 1 4 ? 44.031 -40.688 -56.562 1 64.06 4 GLN B O 1
ATOM 7207 N N . SER B 1 5 ? 45.094 -40.844 -54.531 1 63.41 5 SER B N 1
ATOM 7208 C CA . SER B 1 5 ? 43.938 -40.438 -53.719 1 63.41 5 SER B CA 1
ATOM 7209 C C . SER B 1 5 ? 43.812 -38.938 -53.656 1 63.41 5 SER B C 1
ATOM 7211 O O . SER B 1 5 ? 44.781 -38.219 -53.469 1 63.41 5 SER B O 1
ATOM 7213 N N . ASN B 1 6 ? 42.719 -38.375 -54.125 1 63.25 6 ASN B N 1
ATOM 7214 C CA . ASN B 1 6 ? 42.406 -36.938 -53.938 1 63.25 6 ASN B CA 1
ATOM 7215 C C . ASN B 1 6 ? 41.375 -36.75 -52.844 1 63.25 6 ASN B C 1
ATOM 7217 O O . ASN B 1 6 ? 40.25 -37.25 -52.938 1 63.25 6 ASN B O 1
ATOM 7221 N N . LEU B 1 7 ? 41.875 -36.344 -51.656 1 65.25 7 LEU B N 1
ATOM 7222 C CA . LEU B 1 7 ? 41.031 -36 -50.5 1 65.25 7 LEU B CA 1
ATOM 7223 C C . LEU B 1 7 ? 40.719 -34.531 -50.438 1 65.25 7 LEU B C 1
ATOM 7225 O O . LEU B 1 7 ? 41.625 -33.688 -50.562 1 65.25 7 LEU B O 1
ATOM 7229 N N . LYS B 1 8 ? 39.562 -34.188 -50.5 1 57.5 8 LYS B N 1
ATOM 7230 C CA . LYS B 1 8 ? 39.188 -32.781 -50.406 1 57.5 8 LYS B CA 1
ATOM 7231 C C . LYS B 1 8 ? 39.062 -32.344 -48.938 1 57.5 8 LYS B C 1
ATOM 7233 O O . LYS B 1 8 ? 39 -31.141 -48.656 1 57.5 8 LYS B O 1
ATOM 7238 N N . THR B 1 9 ? 38.812 -33.25 -48.094 1 64.94 9 THR B N 1
ATOM 7239 C CA . THR B 1 9 ? 38.531 -32.688 -46.781 1 64.94 9 THR B CA 1
ATOM 7240 C C . THR B 1 9 ? 39.406 -33.312 -45.719 1 64.94 9 THR B C 1
ATOM 7242 O O . THR B 1 9 ? 39.938 -34.406 -45.906 1 64.94 9 THR B O 1
ATOM 7245 N N . ASP B 1 10 ? 39.812 -32.5 -44.75 1 67.94 10 ASP B N 1
ATOM 7246 C CA . ASP B 1 10 ? 40.719 -32.781 -43.656 1 67.94 10 ASP B CA 1
ATOM 7247 C C . ASP B 1 10 ? 40.094 -33.688 -42.625 1 67.94 10 ASP B C 1
ATOM 7249 O O . ASP B 1 10 ? 40.656 -33.906 -41.531 1 67.94 10 ASP B O 1
ATOM 7253 N N . ASN B 1 11 ? 39.031 -34.312 -42.812 1 78.31 11 ASN B N 1
ATOM 7254 C CA . ASN B 1 11 ? 38.375 -35.125 -41.781 1 78.31 11 ASN B CA 1
ATOM 7255 C C . ASN B 1 11 ? 38.906 -36.562 -41.812 1 78.31 11 ASN B C 1
ATOM 7257 O O . ASN B 1 11 ? 38.688 -37.312 -40.844 1 78.31 11 ASN B O 1
ATOM 7261 N N . ILE B 1 12 ? 39.594 -36.938 -42.906 1 83.44 12 ILE B N 1
ATOM 7262 C CA . ILE B 1 12 ? 40.031 -38.312 -43.031 1 83.44 12 ILE B CA 1
ATOM 7263 C C . ILE B 1 12 ? 41.5 -38.344 -43.5 1 83.44 12 ILE B C 1
ATOM 7265 O O . ILE B 1 12 ? 41.969 -37.406 -44.125 1 83.44 12 ILE B O 1
ATOM 7269 N N . GLU B 1 13 ? 42.25 -39.25 -42.938 1 81.88 13 GLU B N 1
ATOM 7270 C CA . GLU B 1 13 ? 43.625 -39.531 -43.375 1 81.88 13 GLU B CA 1
ATOM 7271 C C . GLU B 1 13 ? 43.688 -40.812 -44.188 1 81.88 13 GLU B C 1
ATOM 7273 O O . GLU B 1 13 ? 43.156 -41.844 -43.75 1 81.88 13 GLU B O 1
ATOM 7278 N N . ILE B 1 14 ? 44.219 -40.781 -45.438 1 80.88 14 ILE B N 1
ATOM 7279 C CA . ILE B 1 14 ? 44.312 -41.969 -46.281 1 80.88 14 ILE B CA 1
ATOM 7280 C C . ILE B 1 14 ? 45.781 -42.375 -46.469 1 80.88 14 ILE B C 1
ATOM 7282 O O . ILE B 1 14 ? 46.594 -41.531 -46.812 1 80.88 14 ILE B O 1
ATOM 7286 N N . LYS B 1 15 ? 46.062 -43.562 -46 1 78.81 15 LYS B N 1
ATOM 7287 C CA . LYS B 1 15 ? 47.406 -44.125 -46.188 1 78.81 15 LYS B CA 1
ATOM 7288 C C . LYS B 1 15 ? 47.344 -45.438 -46.938 1 78.81 15 LYS B C 1
ATOM 7290 O O . LYS B 1 15 ? 46.375 -46.219 -46.812 1 78.81 15 LYS B O 1
ATOM 7295 N N . PRO B 1 16 ? 48.25 -45.594 -47.906 1 76.12 16 PRO B N 1
ATOM 7296 C CA . PRO B 1 16 ? 48.312 -46.906 -48.594 1 76.12 16 PRO B CA 1
ATOM 7297 C C . PRO B 1 16 ? 48.562 -48.062 -47.625 1 76.12 16 PRO B C 1
ATOM 7299 O O . PRO B 1 16 ? 49.25 -47.906 -46.625 1 76.12 16 PRO B O 1
ATOM 7302 N N . ALA B 1 17 ? 47.656 -49.156 -47.656 1 71.75 17 ALA B N 1
ATOM 7303 C CA . ALA B 1 17 ? 47.719 -50.312 -46.75 1 71.75 17 ALA B CA 1
ATOM 7304 C C . ALA B 1 17 ? 49.094 -50.938 -46.719 1 71.75 17 ALA B C 1
ATOM 7306 O O . ALA B 1 17 ? 49.812 -50.969 -47.719 1 71.75 17 ALA B O 1
ATOM 7307 N N . SER B 1 18 ? 49.625 -51.156 -45.594 1 68.75 18 SER B N 1
ATOM 7308 C CA . SER B 1 18 ? 50.906 -51.812 -45.438 1 68.75 18 SER B CA 1
ATOM 7309 C C . SER B 1 18 ? 50.906 -53.188 -46.062 1 68.75 18 SER B C 1
ATOM 7311 O O . SER B 1 18 ? 49.844 -53.781 -46.312 1 68.75 18 SER B O 1
ATOM 7313 N N . GLU B 1 19 ? 52.094 -53.688 -46.5 1 64.56 19 GLU B N 1
ATOM 7314 C CA . GLU B 1 19 ? 52.281 -54.969 -47.125 1 64.56 19 GLU B CA 1
ATOM 7315 C C . GLU B 1 19 ? 51.625 -56.094 -46.312 1 64.56 19 GLU B C 1
ATOM 7317 O O . GLU B 1 19 ? 51.094 -57.062 -46.875 1 64.56 19 GLU B O 1
ATOM 7322 N N . SER B 1 20 ? 51.594 -55.906 -45.094 1 64.25 20 SER B N 1
ATOM 7323 C CA . SER B 1 20 ? 51.031 -56.938 -44.25 1 64.25 20 SER B CA 1
ATOM 7324 C C . SER B 1 20 ? 49.531 -57 -44.375 1 64.25 20 SER B C 1
ATOM 7326 O O . SER B 1 20 ? 48.938 -58.094 -44.375 1 64.25 20 SER B O 1
ATOM 7328 N N . LEU B 1 21 ? 48.75 -55.875 -44.531 1 62.97 21 LEU B N 1
ATOM 7329 C CA . LEU B 1 21 ? 47.312 -55.875 -44.719 1 62.97 21 LEU B CA 1
ATOM 7330 C C . LEU B 1 21 ? 46.906 -56.344 -46.125 1 62.97 21 LEU B C 1
ATOM 7332 O O . LEU B 1 21 ? 45.875 -56.969 -46.312 1 62.97 21 LEU B O 1
ATOM 7336 N N . LEU B 1 22 ? 47.719 -56.094 -47.062 1 61.47 22 LEU B N 1
ATOM 7337 C CA . LEU B 1 22 ? 47.5 -56.562 -48.438 1 61.47 22 LEU B CA 1
ATOM 7338 C C . LEU B 1 22 ? 47.531 -58.094 -48.5 1 61.47 22 LEU B C 1
ATOM 7340 O O . LEU B 1 22 ? 46.812 -58.688 -49.312 1 61.47 22 LEU B O 1
ATOM 7344 N N . ALA B 1 23 ? 48.406 -58.719 -47.531 1 61.84 23 ALA B N 1
ATOM 7345 C CA . ALA B 1 23 ? 48.531 -60.188 -47.531 1 61.84 23 ALA B CA 1
ATOM 7346 C C . ALA B 1 23 ? 47.219 -60.844 -47.062 1 61.84 23 ALA B C 1
ATOM 7348 O O . ALA B 1 23 ? 46.938 -62 -47.406 1 61.84 23 ALA B O 1
ATOM 7349 N N . THR B 1 24 ? 46.406 -60.156 -46.281 1 59.78 24 THR B N 1
ATOM 7350 C CA . THR B 1 24 ? 45.219 -60.812 -45.75 1 59.78 24 THR B CA 1
ATOM 7351 C C . THR B 1 24 ? 44.031 -60.656 -46.719 1 59.78 24 THR B C 1
ATOM 7353 O O . THR B 1 24 ? 42.969 -61.25 -46.5 1 59.78 24 THR B O 1
ATOM 7356 N N . LEU B 1 25 ? 44.031 -59.812 -47.594 1 58.72 25 LEU B N 1
ATOM 7357 C CA . LEU B 1 25 ? 42.938 -59.625 -48.562 1 58.72 25 LEU B CA 1
ATOM 7358 C C . LEU B 1 25 ? 43.062 -60.594 -49.75 1 58.72 25 LEU B C 1
ATOM 7360 O O . LEU B 1 25 ? 44.188 -60.969 -50.094 1 58.72 25 LEU B O 1
ATOM 7364 N N . PRO B 1 26 ? 42.031 -61.406 -50.094 1 55.53 26 PRO B N 1
ATOM 7365 C CA . PRO B 1 26 ? 42.156 -62.406 -51.188 1 55.53 26 PRO B CA 1
ATOM 7366 C C . PRO B 1 26 ? 42.875 -61.844 -52.406 1 55.53 26 PRO B C 1
ATOM 7368 O O . PRO B 1 26 ? 42.688 -60.688 -52.75 1 55.53 26 PRO B O 1
ATOM 7371 N N . ALA B 1 27 ? 44 -62.5 -52.719 1 50.25 27 ALA B N 1
ATOM 7372 C CA . ALA B 1 27 ? 44.875 -62.219 -53.844 1 50.25 27 ALA B CA 1
ATOM 7373 C C . ALA B 1 27 ? 44.125 -62.219 -55.156 1 50.25 27 ALA B C 1
ATOM 7375 O O . ALA B 1 27 ? 43.594 -63.281 -55.562 1 50.25 27 ALA B O 1
ATOM 7376 N N . ASN B 1 28 ? 43.094 -61.406 -55.406 1 47.66 28 ASN B N 1
ATOM 7377 C CA . ASN B 1 28 ? 42.781 -61.562 -56.812 1 47.66 28 ASN B CA 1
ATOM 7378 C C . ASN B 1 28 ? 44 -61.281 -57.719 1 47.66 28 ASN B C 1
ATOM 7380 O O . ASN B 1 28 ? 44.656 -60.25 -57.562 1 47.66 28 ASN B O 1
ATOM 7384 N N . GLU B 1 29 ? 44.688 -62.406 -58.188 1 46.78 29 GLU B N 1
ATOM 7385 C CA . GLU B 1 29 ? 45.875 -62.469 -59.062 1 46.78 29 GLU B CA 1
ATOM 7386 C C . GLU B 1 29 ? 46 -61.25 -59.938 1 46.78 29 GLU B C 1
ATOM 7388 O O . GLU B 1 29 ? 47.094 -60.75 -60.188 1 46.78 29 GLU B O 1
ATOM 7393 N N . THR B 1 30 ? 45.125 -61.188 -61 1 47.94 30 THR B N 1
ATOM 7394 C CA . THR B 1 30 ? 45.406 -60.438 -62.219 1 47.94 30 THR B CA 1
ATOM 7395 C C . THR B 1 30 ? 45.375 -58.938 -61.969 1 47.94 30 THR B C 1
ATOM 7397 O O . THR B 1 30 ? 45.812 -58.156 -62.781 1 47.94 30 THR B O 1
ATOM 7400 N N . ASP B 1 31 ? 44.344 -58.406 -61.344 1 51.75 31 ASP B N 1
ATOM 7401 C CA . ASP B 1 31 ? 43.906 -57.031 -61.469 1 51.75 31 ASP B CA 1
ATOM 7402 C C . ASP B 1 31 ? 44.688 -56.125 -60.5 1 51.75 31 ASP B C 1
ATOM 7404 O O . ASP B 1 31 ? 45.031 -56.531 -59.406 1 51.75 31 ASP B O 1
ATOM 7408 N N . VAL B 1 32 ? 45.469 -55.062 -61.031 1 56.78 32 VAL B N 1
ATOM 7409 C CA . VAL B 1 32 ? 46.188 -53.969 -60.406 1 56.78 32 VAL B CA 1
ATOM 7410 C C . VAL B 1 32 ? 45.312 -53.344 -59.312 1 56.78 32 VAL B C 1
ATOM 7412 O O . VAL B 1 32 ? 44.375 -52.625 -59.625 1 56.78 32 VAL B O 1
ATOM 7415 N N . SER B 1 33 ? 45.062 -53.969 -58.281 1 64.19 33 SER B N 1
ATOM 7416 C CA . SER B 1 33 ? 44.25 -53.406 -57.188 1 64.19 33 SER B CA 1
ATOM 7417 C C . SER B 1 33 ? 45.156 -52.844 -56.094 1 64.19 33 SER B C 1
ATOM 7419 O O . SER B 1 33 ? 46.25 -53.375 -55.844 1 64.19 33 SER B O 1
ATOM 7421 N N . SER B 1 34 ? 45.188 -51.469 -55.812 1 72.56 34 SER B N 1
ATOM 7422 C CA . SER B 1 34 ? 45.812 -50.875 -54.625 1 72.56 34 SER B CA 1
ATOM 7423 C C . SER B 1 34 ? 44.812 -50.75 -53.5 1 72.56 34 SER B C 1
ATOM 7425 O O . SER B 1 34 ? 43.594 -50.562 -53.719 1 72.56 34 SER B O 1
ATOM 7427 N N . VAL B 1 35 ? 45.281 -51.125 -52.25 1 76.06 35 VAL B N 1
ATOM 7428 C CA . VAL B 1 35 ? 44.438 -51.062 -51.062 1 76.06 35 VAL B CA 1
ATOM 7429 C C . VAL B 1 35 ? 44.906 -49.906 -50.156 1 76.06 35 VAL B C 1
ATOM 7431 O O . VAL B 1 35 ? 46.094 -49.719 -49.938 1 76.06 35 VAL B O 1
ATOM 7434 N N . PHE B 1 36 ? 43.938 -49 -49.844 1 78 36 PHE B N 1
ATOM 7435 C CA . PHE B 1 36 ? 44.188 -47.875 -48.969 1 78 36 PHE B CA 1
ATOM 7436 C C . PHE B 1 36 ? 43.5 -48.062 -47.625 1 78 36 PHE B C 1
ATOM 7438 O O . PHE B 1 36 ? 42.469 -48.75 -47.531 1 78 36 PHE B O 1
ATOM 7445 N N . VAL B 1 37 ? 44.156 -47.531 -46.406 1 82.06 37 VAL B N 1
ATOM 7446 C CA . VAL B 1 37 ? 43.531 -47.5 -45.094 1 82.06 37 VAL B CA 1
ATOM 7447 C C . VAL B 1 37 ? 43.094 -46.062 -44.781 1 82.06 37 VAL B C 1
ATOM 7449 O O . VAL B 1 37 ? 43.875 -45.125 -44.906 1 82.06 37 VAL B O 1
ATOM 7452 N N . ILE B 1 38 ? 41.781 -45.938 -44.562 1 81.06 38 ILE B N 1
ATOM 7453 C CA . ILE B 1 38 ? 41.188 -44.656 -44.25 1 81.06 38 ILE B CA 1
ATOM 7454 C C . ILE B 1 38 ? 41 -44.531 -42.719 1 81.06 38 ILE B C 1
ATOM 7456 O O . ILE B 1 38 ? 40.438 -45.438 -42.094 1 81.06 38 ILE B O 1
ATOM 7460 N N . LYS B 1 39 ? 41.531 -43.406 -42.062 1 82.75 39 LYS B N 1
ATOM 7461 C CA . LYS B 1 39 ? 41.344 -43.125 -40.625 1 82.75 39 LYS B CA 1
ATOM 7462 C C . LYS B 1 39 ? 40.594 -41.812 -40.438 1 82.75 39 LYS B C 1
ATOM 7464 O O . LYS B 1 39 ? 41 -40.781 -40.969 1 82.75 39 LYS B O 1
ATOM 7469 N N . GLY B 1 40 ? 39.406 -41.875 -39.688 1 81 40 GLY B N 1
ATOM 7470 C CA . GLY B 1 40 ? 38.719 -40.656 -39.344 1 81 40 GLY B CA 1
ATOM 7471 C C . GLY B 1 40 ? 39.438 -39.812 -38.281 1 81 40 GLY B C 1
ATOM 7472 O O . GLY B 1 40 ? 39.781 -40.312 -37.219 1 81 40 GLY B O 1
ATOM 7473 N N . ILE B 1 41 ? 39.688 -38.438 -38.5 1 80.44 41 ILE B N 1
ATOM 7474 C CA . ILE B 1 41 ? 40.375 -37.562 -37.562 1 80.44 41 ILE B CA 1
ATOM 7475 C C . ILE B 1 41 ? 39.375 -36.625 -36.875 1 80.44 41 ILE B C 1
ATOM 7477 O O . ILE B 1 41 ? 39.344 -36.531 -35.656 1 80.44 41 ILE B O 1
ATOM 7481 N N . THR B 1 42 ? 38.656 -35.969 -37.688 1 83.69 42 THR B N 1
ATOM 7482 C CA . THR B 1 42 ? 37.688 -35.031 -37.125 1 83.69 42 THR B CA 1
ATOM 7483 C C . THR B 1 42 ? 36.281 -35.312 -37.688 1 83.69 42 THR B C 1
ATOM 7485 O O . THR B 1 42 ? 36.156 -35.875 -38.781 1 83.69 42 THR B O 1
ATOM 7488 N N . MET B 1 43 ? 35.281 -34.844 -36.781 1 83.12 43 MET B N 1
ATOM 7489 C CA . MET B 1 43 ? 33.906 -35.062 -37.219 1 83.12 43 MET B CA 1
ATOM 7490 C C . MET B 1 43 ? 33.594 -34.25 -38.469 1 83.12 43 MET B C 1
ATOM 7492 O O . MET B 1 43 ? 34.094 -33.125 -38.625 1 83.12 43 MET B O 1
ATOM 7496 N N . GLY B 1 44 ? 32.75 -34.938 -39.469 1 81.44 44 GLY B N 1
ATOM 7497 C CA . GLY B 1 44 ? 32.344 -34.25 -40.688 1 81.44 44 GLY B CA 1
ATOM 7498 C C . GLY B 1 44 ? 32.219 -35.188 -41.875 1 81.44 44 GLY B C 1
ATOM 7499 O O . GLY B 1 44 ? 32.281 -36.438 -41.688 1 81.44 44 GLY B O 1
ATOM 7500 N N . THR B 1 45 ? 31.859 -34.688 -43.062 1 82.75 45 THR B N 1
ATOM 7501 C CA . THR B 1 45 ? 31.672 -35.469 -44.281 1 82.75 45 THR B CA 1
ATOM 7502 C C . THR B 1 45 ? 32.844 -35.219 -45.25 1 82.75 45 THR B C 1
ATOM 7504 O O . THR B 1 45 ? 33.281 -34.062 -45.438 1 82.75 45 THR B O 1
ATOM 7507 N N . ALA B 1 46 ? 33.438 -36.312 -45.625 1 81.62 46 ALA B N 1
ATOM 7508 C CA . ALA B 1 46 ? 34.531 -36.25 -46.594 1 81.62 46 ALA B CA 1
ATOM 7509 C C . ALA B 1 46 ? 34.156 -36.969 -47.906 1 81.62 46 ALA B C 1
ATOM 7511 O O . ALA B 1 46 ? 33.375 -37.906 -47.906 1 81.62 46 ALA B O 1
ATOM 7512 N N . ILE B 1 47 ? 34.562 -36.469 -49.094 1 83.12 47 ILE B N 1
ATOM 7513 C CA . ILE B 1 47 ? 34.375 -37.094 -50.375 1 83.12 47 ILE B CA 1
ATOM 7514 C C . ILE B 1 47 ? 35.688 -37.719 -50.875 1 83.12 47 ILE B C 1
ATOM 7516 O O . ILE B 1 47 ? 36.719 -37.031 -50.938 1 83.12 47 ILE B O 1
ATOM 7520 N N . LEU B 1 48 ? 35.688 -38.938 -51.156 1 80.44 48 LEU B N 1
ATOM 7521 C CA . LEU B 1 48 ? 36.875 -39.688 -51.625 1 80.44 48 LEU B CA 1
ATOM 7522 C C . LEU B 1 48 ? 36.781 -39.938 -53.125 1 80.44 48 LEU B C 1
ATOM 7524 O O . LEU B 1 48 ? 35.75 -40.406 -53.625 1 80.44 48 LEU B O 1
ATOM 7528 N N . LEU B 1 49 ? 37.781 -39.406 -53.906 1 82.94 49 LEU B N 1
ATOM 7529 C CA . LEU B 1 49 ? 37.938 -39.625 -55.344 1 82.94 49 LEU B CA 1
ATOM 7530 C C . LEU B 1 49 ? 39.344 -40.125 -55.688 1 82.94 49 LEU B C 1
ATOM 7532 O O . LEU B 1 49 ? 40.312 -39.656 -55.094 1 82.94 49 LEU B O 1
ATOM 7536 N N . PHE B 1 50 ? 39.375 -41.188 -56.562 1 79.88 50 PHE B N 1
ATOM 7537 C CA . PHE B 1 50 ? 40.656 -41.688 -57.031 1 79.88 50 PHE B CA 1
ATOM 7538 C C . PHE B 1 50 ? 40.812 -41.406 -58.531 1 79.88 50 PHE B C 1
ATOM 7540 O O . PHE B 1 50 ? 39.875 -41.5 -59.281 1 79.88 50 PHE B O 1
ATOM 7547 N N . ASN B 1 51 ? 41.906 -40.938 -58.938 1 80.81 51 ASN B N 1
ATOM 7548 C CA . ASN B 1 51 ? 42.25 -40.688 -60.344 1 80.81 51 ASN B CA 1
ATOM 7549 C C . ASN B 1 51 ? 43.438 -41.531 -60.781 1 80.81 51 ASN B C 1
ATOM 7551 O O . ASN B 1 51 ? 44.344 -41.781 -60 1 80.81 51 ASN B O 1
ATOM 7555 N N . ALA B 1 52 ? 43.219 -42.219 -61.906 1 75.62 52 ALA B N 1
ATOM 7556 C CA . ALA B 1 52 ? 44.344 -42.938 -62.531 1 75.62 52 ALA B CA 1
ATOM 7557 C C . ALA B 1 52 ? 44.625 -42.438 -63.938 1 75.62 52 ALA B C 1
ATOM 7559 O O . ALA B 1 52 ? 43.688 -42.062 -64.688 1 75.62 52 ALA B O 1
ATOM 7560 N N . THR B 1 53 ? 45.781 -42.094 -64.25 1 76.38 53 THR B N 1
ATOM 7561 C CA . THR B 1 53 ? 46.188 -41.625 -65.562 1 76.38 53 THR B CA 1
ATOM 7562 C C . THR B 1 53 ? 46.688 -42.812 -66.438 1 76.38 53 THR B C 1
ATOM 7564 O O . THR B 1 53 ? 47.562 -43.562 -66 1 76.38 53 THR B O 1
ATOM 7567 N N . THR B 1 54 ? 46.031 -43.125 -67.438 1 72.94 54 THR B N 1
ATOM 7568 C CA . THR B 1 54 ? 46.469 -44.156 -68.375 1 72.94 54 THR B CA 1
ATOM 7569 C C . THR B 1 54 ? 47.75 -43.75 -69.062 1 72.94 54 THR B C 1
ATOM 7571 O O . THR B 1 54 ? 48.156 -42.594 -69.062 1 72.94 54 THR B O 1
ATOM 7574 N N . THR B 1 55 ? 48.5 -44.688 -69.625 1 72.56 55 THR B N 1
ATOM 7575 C CA . THR B 1 55 ? 49.719 -44.438 -70.438 1 72.56 55 THR B CA 1
ATOM 7576 C C . THR B 1 55 ? 49.438 -43.469 -71.562 1 72.56 55 THR B C 1
ATOM 7578 O O . THR B 1 55 ? 50.312 -42.781 -72.062 1 72.56 55 THR B O 1
ATOM 7581 N N . ALA B 1 56 ? 48.156 -43.562 -72.062 1 75.62 56 ALA B N 1
ATOM 7582 C CA . ALA B 1 56 ? 47.812 -42.719 -73.188 1 75.62 56 ALA B CA 1
ATOM 7583 C C . ALA B 1 56 ? 47.438 -41.312 -72.75 1 75.62 56 ALA B C 1
ATOM 7585 O O . ALA B 1 56 ? 47.094 -40.469 -73.562 1 75.62 56 ALA B O 1
ATOM 7586 N N . GLY B 1 57 ? 47.625 -40.969 -71.375 1 70.06 57 GLY B N 1
ATOM 7587 C CA . GLY B 1 57 ? 47.406 -39.625 -70.875 1 70.06 57 GLY B CA 1
ATOM 7588 C C . GLY B 1 57 ? 45.969 -39.375 -70.438 1 70.06 57 GLY B C 1
ATOM 7589 O O . GLY B 1 57 ? 45.594 -38.25 -70.125 1 70.06 57 GLY B O 1
ATOM 7590 N N . LYS B 1 58 ? 45.062 -40.281 -70.625 1 76.44 58 LYS B N 1
ATOM 7591 C CA . LYS B 1 58 ? 43.656 -40.062 -70.188 1 76.44 58 LYS B CA 1
ATOM 7592 C C . LYS B 1 58 ? 43.469 -40.312 -68.75 1 76.44 58 LYS B C 1
ATOM 7594 O O . LYS B 1 58 ? 43.938 -41.344 -68.188 1 76.44 58 LYS B O 1
ATOM 7599 N N . VAL B 1 59 ? 42.906 -39.312 -68 1 76.12 59 VAL B N 1
ATOM 7600 C CA . VAL B 1 59 ? 42.625 -39.438 -66.562 1 76.12 59 VAL B CA 1
ATOM 7601 C C . VAL B 1 59 ? 41.281 -40.094 -66.375 1 76.12 59 VAL B C 1
ATOM 7603 O O . VAL B 1 59 ? 40.281 -39.625 -66.938 1 76.12 59 VAL B O 1
ATOM 7606 N N . ILE B 1 60 ? 41.25 -41.281 -65.812 1 78.62 60 ILE B N 1
ATOM 7607 C CA . ILE B 1 60 ? 40 -41.938 -65.375 1 78.62 60 ILE B CA 1
ATOM 7608 C C . ILE B 1 60 ? 39.75 -41.719 -63.906 1 78.62 60 ILE B C 1
ATOM 7610 O O . ILE B 1 60 ? 40.656 -41.906 -63.094 1 78.62 60 ILE B O 1
ATOM 7614 N N . SER B 1 61 ? 38.562 -41.094 -63.656 1 78.88 61 SER B N 1
ATOM 7615 C CA . SER B 1 61 ? 38.219 -40.812 -62.25 1 78.88 61 SER B CA 1
ATOM 7616 C C . SER B 1 61 ? 37.125 -41.781 -61.781 1 78.88 61 SER B C 1
ATOM 7618 O O . SER B 1 61 ? 36.312 -42.25 -62.562 1 78.88 61 SER B O 1
ATOM 7620 N N . SER B 1 62 ? 37.375 -42.219 -60.469 1 79 62 SER B N 1
ATOM 7621 C CA . SER B 1 62 ? 36.344 -43.031 -59.844 1 79 62 SER B CA 1
ATOM 7622 C C . SER B 1 62 ? 35.125 -42.188 -59.469 1 79 62 SER B C 1
ATOM 7624 O O . SER B 1 62 ? 35.219 -40.969 -59.344 1 79 62 SER B O 1
ATOM 7626 N N . PRO B 1 63 ? 33.938 -42.812 -59.469 1 82.25 63 PRO B N 1
ATOM 7627 C CA . PRO B 1 63 ? 32.812 -42.094 -58.906 1 82.25 63 PRO B CA 1
ATOM 7628 C C . PRO B 1 63 ? 33.031 -41.688 -57.438 1 82.25 63 PRO B C 1
ATOM 7630 O O . PRO B 1 63 ? 33.656 -42.438 -56.688 1 82.25 63 PRO B O 1
ATOM 7633 N N . PRO B 1 64 ? 32.75 -40.438 -57.125 1 82.31 64 PRO B N 1
ATOM 7634 C CA . PRO B 1 64 ? 32.969 -39.969 -55.75 1 82.31 64 PRO B CA 1
ATOM 7635 C C . PRO B 1 64 ? 32.125 -40.75 -54.75 1 82.31 64 PRO B C 1
ATOM 7637 O O . PRO B 1 64 ? 30.969 -41.125 -55.031 1 82.31 64 PRO B O 1
ATOM 7640 N N . VAL B 1 65 ? 32.812 -41.156 -53.562 1 82.44 65 VAL B N 1
ATOM 7641 C CA . VAL B 1 65 ? 32.125 -41.781 -52.438 1 82.44 65 VAL B CA 1
ATOM 7642 C C . VAL B 1 65 ? 32.188 -40.875 -51.219 1 82.44 65 VAL B C 1
ATOM 7644 O O . VAL B 1 65 ? 33.25 -40.375 -50.875 1 82.44 65 VAL B O 1
ATOM 7647 N N . GLU B 1 66 ? 30.953 -40.688 -50.656 1 80.94 66 GLU B N 1
ATOM 7648 C CA . GLU B 1 66 ? 30.875 -39.875 -49.438 1 80.94 66 GLU B CA 1
ATOM 7649 C C . GLU B 1 66 ? 31.156 -40.688 -48.188 1 80.94 66 GLU B C 1
ATOM 7651 O O . GLU B 1 66 ? 30.594 -41.75 -48 1 80.94 66 GLU B O 1
ATOM 7656 N N . ILE B 1 67 ? 32.219 -40.219 -47.406 1 82.31 67 ILE B N 1
ATOM 7657 C CA . ILE B 1 67 ? 32.531 -40.812 -46.125 1 82.31 67 ILE B CA 1
ATOM 7658 C C . ILE B 1 67 ? 32.188 -39.875 -44.969 1 82.31 67 ILE B C 1
ATOM 7660 O O . ILE B 1 67 ? 32.625 -38.719 -44.969 1 82.31 67 ILE B O 1
ATOM 7664 N N . GLN B 1 68 ? 31.312 -40.344 -44.031 1 82.94 68 GLN B N 1
ATOM 7665 C CA . GLN B 1 68 ? 30.953 -39.531 -42.875 1 82.94 68 GLN B CA 1
ATOM 7666 C C . GLN B 1 68 ? 31.672 -40.031 -41.625 1 82.94 68 GLN B C 1
ATOM 7668 O O . GLN B 1 68 ? 31.672 -41.219 -41.344 1 82.94 68 GLN B O 1
ATOM 7673 N N . VAL B 1 69 ? 32.469 -39.094 -41.031 1 83.81 69 VAL B N 1
ATOM 7674 C CA . VAL B 1 69 ? 33.031 -39.375 -39.719 1 83.81 69 VAL B CA 1
ATOM 7675 C C . VAL B 1 69 ? 32.125 -38.875 -38.625 1 83.81 69 VAL B C 1
ATOM 7677 O O . VAL B 1 69 ? 31.75 -37.719 -38.594 1 83.81 69 VAL B O 1
ATOM 7680 N N . PHE B 1 70 ? 31.594 -39.719 -37.75 1 84.44 70 PHE B N 1
ATOM 7681 C CA . PHE B 1 70 ? 30.688 -39.344 -36.688 1 84.44 70 PHE B CA 1
ATOM 7682 C C . PHE B 1 70 ? 31.141 -39.875 -35.344 1 84.44 70 PHE B C 1
ATOM 7684 O O . PHE B 1 70 ? 31.969 -40.781 -35.281 1 84.44 70 PHE B O 1
ATOM 7691 N N . ASP B 1 71 ? 30.672 -39.219 -34.219 1 85.69 71 ASP B N 1
ATOM 7692 C CA . ASP B 1 71 ? 30.938 -39.719 -32.875 1 85.69 71 ASP B CA 1
ATOM 7693 C C . ASP B 1 71 ? 30.141 -41 -32.594 1 85.69 71 ASP B C 1
ATOM 7695 O O . ASP B 1 71 ? 29.078 -41.219 -33.188 1 85.69 71 ASP B O 1
ATOM 7699 N N . ALA B 1 72 ? 30.75 -41.844 -31.75 1 87.44 72 ALA B N 1
ATOM 7700 C CA . ALA B 1 72 ? 30.016 -43.031 -31.344 1 87.44 72 ALA B CA 1
ATOM 7701 C C . ALA B 1 72 ? 28.703 -42.688 -30.656 1 87.44 72 ALA B C 1
ATOM 7703 O O . ALA B 1 72 ? 28.594 -41.625 -30.016 1 87.44 72 ALA B O 1
ATOM 7704 N N . LEU B 1 73 ? 27.688 -43.531 -30.891 1 89.25 73 LEU B N 1
ATOM 7705 C CA . LEU B 1 73 ? 26.406 -43.344 -30.219 1 89.25 73 LEU B CA 1
ATOM 7706 C C . LEU B 1 73 ? 26.578 -43.406 -28.703 1 89.25 73 LEU B C 1
ATOM 7708 O O . LEU B 1 73 ? 27.203 -44.312 -28.188 1 89.25 73 LEU B O 1
ATOM 7712 N N . LYS B 1 74 ? 26.188 -42.344 -28.109 1 91.81 74 LYS B N 1
ATOM 7713 C CA . LYS B 1 74 ? 26.188 -42.281 -26.656 1 91.81 74 LYS B CA 1
ATOM 7714 C C . LYS B 1 74 ? 24.781 -42.125 -26.109 1 91.81 74 LYS B C 1
ATOM 7716 O O . LYS B 1 74 ? 24.031 -41.25 -26.531 1 91.81 74 LYS B O 1
ATOM 7721 N N . LEU B 1 75 ? 24.484 -43.062 -25.188 1 93.31 75 LEU B N 1
ATOM 7722 C CA . LEU B 1 75 ? 23.203 -42.969 -24.5 1 93.31 75 LEU B CA 1
ATOM 7723 C C . LEU B 1 75 ? 23.359 -42.375 -23.109 1 93.31 75 LEU B C 1
ATOM 7725 O O . LEU B 1 75 ? 24.297 -42.719 -22.391 1 93.31 75 LEU B O 1
ATOM 7729 N N . ASP B 1 76 ? 22.516 -41.438 -22.859 1 91.94 76 ASP B N 1
ATOM 7730 C CA . ASP B 1 76 ? 22.531 -40.75 -21.562 1 91.94 76 ASP B CA 1
ATOM 7731 C C . ASP B 1 76 ? 21.188 -40.875 -20.859 1 91.94 76 ASP B C 1
ATOM 7733 O O . ASP B 1 76 ? 20.141 -40.625 -21.484 1 91.94 76 ASP B O 1
ATOM 7737 N N . PRO B 1 77 ? 21.141 -41.188 -19.609 1 91.88 77 PRO B N 1
ATOM 7738 C CA . PRO B 1 77 ? 22.266 -41.531 -18.719 1 91.88 77 PRO B CA 1
ATOM 7739 C C . PRO B 1 77 ? 22.703 -43 -18.844 1 91.88 77 PRO B C 1
ATOM 7741 O O . PRO B 1 77 ? 22.016 -43.781 -19.484 1 91.88 77 PRO B O 1
ATOM 7744 N N . THR B 1 78 ? 23.844 -43.312 -18.203 1 93.94 78 THR B N 1
ATOM 7745 C CA . THR B 1 78 ? 24.391 -44.656 -18.297 1 93.94 78 THR B CA 1
ATOM 7746 C C . THR B 1 78 ? 23.719 -45.594 -17.297 1 93.94 78 THR B C 1
ATOM 7748 O O . THR B 1 78 ? 23.609 -46.781 -17.547 1 93.94 78 THR B O 1
ATOM 7751 N N . ASN B 1 79 ? 23.391 -45 -16.234 1 94.38 79 ASN B N 1
ATOM 7752 C CA . ASN B 1 79 ? 22.719 -45.781 -15.195 1 94.38 79 ASN B CA 1
ATOM 7753 C C . ASN B 1 79 ? 21.406 -45.125 -14.781 1 94.38 79 ASN B C 1
ATOM 7755 O O . ASN B 1 79 ? 21.359 -43.906 -14.547 1 94.38 79 ASN B O 1
ATOM 7759 N N . ILE B 1 80 ? 20.375 -45.938 -14.82 1 96.19 80 ILE B N 1
ATOM 7760 C CA . ILE B 1 80 ? 19.062 -45.406 -14.43 1 96.19 80 ILE B CA 1
ATOM 7761 C C . ILE B 1 80 ? 18.484 -46.312 -13.328 1 96.19 80 ILE B C 1
ATOM 7763 O O . ILE B 1 80 ? 18.5 -47.531 -13.438 1 96.19 80 ILE B O 1
ATOM 7767 N N . THR B 1 81 ? 18.094 -45.719 -12.227 1 96.31 81 THR B N 1
ATOM 7768 C CA . THR B 1 81 ? 17.375 -46.406 -11.164 1 96.31 81 THR B CA 1
ATOM 7769 C C . THR B 1 81 ? 15.922 -45.938 -11.102 1 96.31 81 THR B C 1
ATOM 7771 O O . THR B 1 81 ? 15.656 -44.75 -10.984 1 96.31 81 THR B O 1
ATOM 7774 N N . LEU B 1 82 ? 14.984 -46.906 -11.18 1 97.31 82 LEU B N 1
ATOM 7775 C CA . LEU B 1 82 ? 13.562 -46.562 -11.164 1 97.31 82 LEU B CA 1
ATOM 7776 C C . LEU B 1 82 ? 12.797 -47.469 -10.211 1 97.31 82 LEU B C 1
ATOM 7778 O O . LEU B 1 82 ? 13.242 -48.594 -9.93 1 97.31 82 LEU B O 1
ATOM 7782 N N . ILE B 1 83 ? 11.703 -47.031 -9.719 1 95.62 83 ILE B N 1
ATOM 7783 C CA . ILE B 1 83 ? 10.75 -47.906 -9.023 1 95.62 83 ILE B CA 1
ATOM 7784 C C . ILE B 1 83 ? 9.727 -48.438 -10.016 1 95.62 83 ILE B C 1
ATOM 7786 O O . ILE B 1 83 ? 9.57 -47.906 -11.109 1 95.62 83 ILE B O 1
ATOM 7790 N N . PRO B 1 84 ? 9.031 -49.406 -9.617 1 94.81 84 PRO B N 1
ATOM 7791 C CA . PRO B 1 84 ? 8.047 -49.969 -10.562 1 94.81 84 PRO B CA 1
ATOM 7792 C C . PRO B 1 84 ? 7.031 -48.906 -11.016 1 94.81 84 PRO B C 1
ATOM 7794 O O . PRO B 1 84 ? 6.578 -48.094 -10.211 1 94.81 84 PRO B O 1
ATOM 7797 N N . THR B 1 85 ? 6.715 -48.906 -12.312 1 94.25 85 THR B N 1
ATOM 7798 C CA . THR B 1 85 ? 5.723 -48.062 -13 1 94.25 85 THR B CA 1
ATOM 7799 C C . THR B 1 85 ? 6.293 -46.688 -13.312 1 94.25 85 THR B C 1
ATOM 7801 O O . THR B 1 85 ? 5.617 -45.844 -13.922 1 94.25 85 THR B O 1
ATOM 7804 N N . ALA B 1 86 ? 7.512 -46.406 -12.836 1 95.75 86 ALA B N 1
ATOM 7805 C CA . ALA B 1 86 ? 8.148 -45.125 -13.18 1 95.75 86 ALA B CA 1
ATOM 7806 C C . ALA B 1 86 ? 8.711 -45.188 -14.594 1 95.75 86 ALA B C 1
ATOM 7808 O O . ALA B 1 86 ? 8.953 -46.25 -15.148 1 95.75 86 ALA B O 1
ATOM 7809 N N . THR B 1 87 ? 8.93 -43.969 -15.195 1 96.31 87 THR B N 1
ATOM 7810 C CA . THR B 1 87 ? 9.406 -43.906 -16.562 1 96.31 87 THR B CA 1
ATOM 7811 C C . THR B 1 87 ? 10.602 -42.938 -16.672 1 96.31 87 THR B C 1
ATOM 7813 O O . THR B 1 87 ? 10.773 -42.062 -15.828 1 96.31 87 THR B O 1
ATOM 7816 N N . TYR B 1 88 ? 11.453 -43.156 -17.594 1 96.44 88 TYR B N 1
ATOM 7817 C CA . TYR B 1 88 ? 12.617 -42.312 -17.906 1 96.44 88 TYR B CA 1
ATOM 7818 C C . TYR B 1 88 ? 13.008 -42.438 -19.375 1 96.44 88 TYR B C 1
ATOM 7820 O O . TYR B 1 88 ? 13.102 -43.562 -19.906 1 96.44 88 TYR B O 1
ATOM 7828 N N . GLN B 1 89 ? 13.219 -41.344 -20 1 96 89 GLN B N 1
ATOM 7829 C CA . GLN B 1 89 ? 13.547 -41.312 -21.422 1 96 89 GLN B CA 1
ATOM 7830 C C . GLN B 1 89 ? 15.055 -41.188 -21.641 1 96 89 GLN B C 1
ATOM 7832 O O . GLN B 1 89 ? 15.688 -40.281 -21.094 1 96 89 GLN B O 1
ATOM 7837 N N . ILE B 1 90 ? 15.602 -42.031 -22.422 1 94.56 90 ILE B N 1
ATOM 7838 C CA . ILE B 1 90 ? 17.016 -42 -22.75 1 94.56 90 ILE B CA 1
ATOM 7839 C C . ILE B 1 90 ? 17.281 -40.938 -23.828 1 94.56 90 ILE B C 1
ATOM 7841 O O . ILE B 1 90 ? 16.5 -40.781 -24.766 1 94.56 90 ILE B O 1
ATOM 7845 N N . MET B 1 91 ? 18.328 -40.25 -23.656 1 91.44 91 MET B N 1
ATOM 7846 C CA . MET B 1 91 ? 18.781 -39.312 -24.672 1 91.44 91 MET B CA 1
ATOM 7847 C C . MET B 1 91 ? 19.953 -39.906 -25.453 1 91.44 91 MET B C 1
ATOM 7849 O O . MET B 1 91 ? 20.844 -40.531 -24.875 1 91.44 91 MET B O 1
ATOM 7853 N N . SER B 1 92 ? 19.891 -39.688 -26.734 1 89 92 SER B N 1
ATOM 7854 C CA . SER B 1 92 ? 20.953 -40.188 -27.594 1 89 92 SER B CA 1
ATOM 7855 C C . SER B 1 92 ? 21.719 -39.031 -28.25 1 89 92 SER B C 1
ATOM 7857 O O . SER B 1 92 ? 21.125 -38 -28.609 1 89 92 SER B O 1
ATOM 7859 N N . SER B 1 93 ? 22.938 -39.156 -28.062 1 86.75 93 SER B N 1
ATOM 7860 C CA . SER B 1 93 ? 23.812 -38.219 -28.75 1 86.75 93 SER B CA 1
ATOM 7861 C C . SER B 1 93 ? 24.875 -38.969 -29.562 1 86.75 93 SER B C 1
ATOM 7863 O O . SER B 1 93 ? 25.25 -40.094 -29.234 1 86.75 93 SER B O 1
ATOM 7865 N N . GLY B 1 94 ? 25.188 -38.375 -30.672 1 80.19 94 GLY B N 1
ATOM 7866 C CA . GLY B 1 94 ? 26.172 -39 -31.547 1 80.19 94 GLY B CA 1
ATOM 7867 C C . GLY B 1 94 ? 25.562 -39.906 -32.594 1 80.19 94 GLY B C 1
ATOM 7868 O O . GLY B 1 94 ? 24.344 -40 -32.719 1 80.19 94 GLY B O 1
ATOM 7869 N N . GLY B 1 95 ? 26.266 -40.469 -33.406 1 75.25 95 GLY B N 1
ATOM 7870 C CA . GLY B 1 95 ? 25.812 -41.312 -34.5 1 75.25 95 GLY B CA 1
ATOM 7871 C C . GLY B 1 95 ? 25.797 -40.625 -35.844 1 75.25 95 GLY B C 1
ATOM 7872 O O . GLY B 1 95 ? 26.047 -39.406 -35.938 1 75.25 95 GLY B O 1
ATOM 7873 N N . PRO B 1 96 ? 25.594 -41.469 -36.75 1 76 96 PRO B N 1
ATOM 7874 C CA . PRO B 1 96 ? 25.562 -40.875 -38.094 1 76 96 PRO B CA 1
ATOM 7875 C C . PRO B 1 96 ? 24.359 -39.969 -38.312 1 76 96 PRO B C 1
ATOM 7877 O O . PRO B 1 96 ? 23.297 -40.188 -37.719 1 76 96 PRO B O 1
ATOM 7880 N N . HIS B 1 97 ? 24.391 -38.75 -38.719 1 68.06 97 HIS B N 1
ATOM 7881 C CA . HIS B 1 97 ? 23.359 -37.719 -38.875 1 68.06 97 HIS B CA 1
ATOM 7882 C C . HIS B 1 97 ? 22.266 -38.188 -39.844 1 68.06 97 HIS B C 1
ATOM 7884 O O . HIS B 1 97 ? 21.094 -37.875 -39.625 1 68.06 97 HIS B O 1
ATOM 7890 N N . HIS B 1 98 ? 22.578 -38.75 -40.969 1 63.31 98 HIS B N 1
ATOM 7891 C CA . HIS B 1 98 ? 21.578 -38.938 -42 1 63.31 98 HIS B CA 1
ATOM 7892 C C . HIS B 1 98 ? 21 -40.344 -41.969 1 63.31 98 HIS B C 1
ATOM 7894 O O . HIS B 1 98 ? 21.734 -41.344 -41.875 1 63.31 98 HIS B O 1
ATOM 7900 N N . LYS B 1 99 ? 19.672 -40.719 -42 1 61.91 99 LYS B N 1
ATOM 7901 C CA . LYS B 1 99 ? 18.844 -41.875 -42.312 1 61.91 99 LYS B CA 1
ATOM 7902 C C . LYS B 1 99 ? 18.984 -42.969 -41.25 1 61.91 99 LYS B C 1
ATOM 7904 O O . LYS B 1 99 ? 18.875 -44.156 -41.531 1 61.91 99 LYS B O 1
ATOM 7909 N N . THR B 1 100 ? 19.578 -42.531 -40.062 1 65.56 100 THR B N 1
ATOM 7910 C CA . THR B 1 100 ? 19.703 -43.656 -39.156 1 65.56 100 THR B CA 1
ATOM 7911 C C . THR B 1 100 ? 18.641 -43.562 -38.062 1 65.56 100 THR B C 1
ATOM 7913 O O . THR B 1 100 ? 18.297 -42.469 -37.594 1 65.56 100 THR B O 1
ATOM 7916 N N . ASP B 1 101 ? 17.984 -44.656 -38 1 79 101 ASP B N 1
ATOM 7917 C CA . ASP B 1 101 ? 17.047 -44.812 -36.906 1 79 101 ASP B CA 1
ATOM 7918 C C . ASP B 1 101 ? 17.703 -45.5 -35.688 1 79 101 ASP B C 1
ATOM 7920 O O . ASP B 1 101 ? 18.562 -46.375 -35.875 1 79 101 ASP B O 1
ATOM 7924 N N . ILE B 1 102 ? 17.547 -44.969 -34.562 1 87.81 102 ILE B N 1
ATOM 7925 C CA . ILE B 1 102 ? 18 -45.656 -33.375 1 87.81 102 ILE B CA 1
ATOM 7926 C C . ILE B 1 102 ? 16.953 -46.656 -32.906 1 87.81 102 ILE B C 1
ATOM 7928 O O . ILE B 1 102 ? 15.789 -46.312 -32.719 1 87.81 102 ILE B O 1
ATOM 7932 N N . VAL B 1 103 ? 17.328 -47.875 -32.906 1 89.56 103 VAL B N 1
ATOM 7933 C CA . VAL B 1 103 ? 16.422 -48.906 -32.469 1 89.56 103 VAL B CA 1
ATOM 7934 C C . VAL B 1 103 ? 16.828 -49.375 -31.062 1 89.56 103 VAL B C 1
ATOM 7936 O O . VAL B 1 103 ? 18 -49.688 -30.812 1 89.56 103 VAL B O 1
ATOM 7939 N N . TYR B 1 104 ? 15.914 -49.438 -30.188 1 94.19 104 TYR B N 1
ATOM 7940 C CA . TYR B 1 104 ? 16.156 -49.844 -28.812 1 94.19 104 TYR B CA 1
ATOM 7941 C C . TYR B 1 104 ? 15.703 -51.281 -28.578 1 94.19 104 TYR B C 1
ATOM 7943 O O . TYR B 1 104 ? 14.688 -51.719 -29.125 1 94.19 104 TYR B O 1
ATOM 7951 N N . SER B 1 105 ? 16.484 -51.969 -27.828 1 92.38 105 SER B N 1
ATOM 7952 C CA . SER B 1 105 ? 16.141 -53.312 -27.406 1 92.38 105 SER B CA 1
ATOM 7953 C C . SER B 1 105 ? 16.5 -53.562 -25.953 1 92.38 105 SER B C 1
ATOM 7955 O O . SER B 1 105 ? 17.391 -52.875 -25.406 1 92.38 105 SER B O 1
ATOM 7957 N N . VAL B 1 106 ? 15.75 -54.438 -25.281 1 95.19 106 VAL B N 1
ATOM 7958 C CA . VAL B 1 106 ? 15.992 -54.75 -23.875 1 95.19 106 VAL B CA 1
ATOM 7959 C C . VAL B 1 106 ? 16.25 -56.25 -23.703 1 95.19 106 VAL B C 1
ATOM 7961 O O . VAL B 1 106 ? 15.633 -57.062 -24.406 1 95.19 106 VAL B O 1
ATOM 7964 N N . ASP B 1 107 ? 17.078 -56.688 -22.859 1 93.69 107 ASP B N 1
ATOM 7965 C CA . ASP B 1 107 ? 17.422 -58.094 -22.656 1 93.69 107 ASP B CA 1
ATOM 7966 C C . ASP B 1 107 ? 16.328 -58.812 -21.844 1 93.69 107 ASP B C 1
ATOM 7968 O O . ASP B 1 107 ? 15.969 -59.969 -22.141 1 93.69 107 ASP B O 1
ATOM 7972 N N . LYS B 1 108 ? 15.797 -58.125 -20.75 1 95.06 108 LYS B N 1
ATOM 7973 C CA . LYS B 1 108 ? 14.742 -58.688 -19.891 1 95.06 108 LYS B CA 1
ATOM 7974 C C . LYS B 1 108 ? 13.5 -57.781 -19.922 1 95.06 108 LYS B C 1
ATOM 7976 O O . LYS B 1 108 ? 13.383 -56.844 -19.141 1 95.06 108 LYS B O 1
ATOM 7981 N N . ASP B 1 109 ? 12.562 -58.156 -20.703 1 92 109 ASP B N 1
ATOM 7982 C CA . ASP B 1 109 ? 11.398 -57.312 -20.938 1 92 109 ASP B CA 1
ATOM 7983 C C . ASP B 1 109 ? 10.414 -57.375 -19.781 1 92 109 ASP B C 1
ATOM 7985 O O . ASP B 1 109 ? 9.5 -56.562 -19.672 1 92 109 ASP B O 1
ATOM 7989 N N . TYR B 1 110 ? 10.562 -58.344 -18.812 1 93.31 110 TYR B N 1
ATOM 7990 C CA . TYR B 1 110 ? 9.664 -58.438 -17.672 1 93.31 110 TYR B CA 1
ATOM 7991 C C . TYR B 1 110 ? 10.109 -57.5 -16.547 1 93.31 110 TYR B C 1
ATOM 7993 O O . TYR B 1 110 ? 9.352 -57.219 -15.617 1 93.31 110 TYR B O 1
ATOM 8001 N N . ILE B 1 111 ? 11.336 -57.125 -16.656 1 95.81 111 ILE B N 1
ATOM 8002 C CA . ILE B 1 111 ? 11.859 -56.188 -15.664 1 95.81 111 ILE B CA 1
ATOM 8003 C C . ILE B 1 111 ? 11.609 -54.75 -16.125 1 95.81 111 ILE B C 1
ATOM 8005 O O . ILE B 1 111 ? 11.164 -53.906 -15.352 1 95.81 111 ILE B O 1
ATOM 8009 N N . ALA B 1 112 ? 11.938 -54.406 -17.328 1 96.25 112 ALA B N 1
ATOM 8010 C CA . ALA B 1 112 ? 11.75 -53.094 -17.922 1 96.25 112 ALA B CA 1
ATOM 8011 C C . ALA B 1 112 ? 11.438 -53.188 -19.406 1 96.25 112 ALA B C 1
ATOM 8013 O O . ALA B 1 112 ? 11.906 -54.094 -20.094 1 96.25 112 ALA B O 1
ATOM 8014 N N . SER B 1 113 ? 10.633 -52.281 -19.891 1 95.94 113 SER B N 1
ATOM 8015 C CA . SER B 1 113 ? 10.312 -52.188 -21.312 1 95.94 113 SER B CA 1
ATOM 8016 C C . SER B 1 113 ? 10.727 -50.844 -21.891 1 95.94 113 SER B C 1
ATOM 8018 O O . SER B 1 113 ? 10.828 -49.844 -21.156 1 95.94 113 SER B O 1
ATOM 8020 N N . VAL B 1 114 ? 11.125 -50.844 -23.172 1 95.06 114 VAL B N 1
ATOM 8021 C CA . VAL B 1 114 ? 11.539 -49.625 -23.844 1 95.06 114 VAL B CA 1
ATOM 8022 C C . VAL B 1 114 ? 10.742 -49.438 -25.125 1 95.06 114 VAL B C 1
ATOM 8024 O O . VAL B 1 114 ? 10.516 -50.406 -25.859 1 95.06 114 VAL B O 1
ATOM 8027 N N . ASP B 1 115 ? 10.266 -48.281 -25.297 1 92.06 115 ASP B N 1
ATOM 8028 C CA . ASP B 1 115 ? 9.508 -48 -26.516 1 92.06 115 ASP B CA 1
ATOM 8029 C C . ASP B 1 115 ? 10.414 -47.438 -27.625 1 92.06 115 ASP B C 1
ATOM 8031 O O . ASP B 1 115 ? 11.633 -47.406 -27.469 1 92.06 115 ASP B O 1
ATOM 8035 N N . TYR B 1 116 ? 9.859 -47.094 -28.734 1 88.88 116 TYR B N 1
ATOM 8036 C CA . TYR B 1 116 ? 10.609 -46.688 -29.922 1 88.88 116 TYR B CA 1
ATOM 8037 C C . TYR B 1 116 ? 11.289 -45.344 -29.688 1 88.88 116 TYR B C 1
ATOM 8039 O O . TYR B 1 116 ? 12.281 -45.031 -30.344 1 88.88 116 TYR B O 1
ATOM 8047 N N . SER B 1 117 ? 10.805 -44.562 -28.75 1 89.25 117 SER B N 1
ATOM 8048 C CA . SER B 1 117 ? 11.367 -43.25 -28.469 1 89.25 117 SER B CA 1
ATOM 8049 C C . SER B 1 117 ? 12.43 -43.312 -27.391 1 89.25 117 SER B C 1
ATOM 8051 O O . SER B 1 117 ? 13.031 -42.281 -27.031 1 89.25 117 SER B O 1
ATOM 8053 N N . GLY B 1 118 ? 12.648 -44.562 -26.953 1 92.69 118 GLY B N 1
ATOM 8054 C CA . GLY B 1 118 ? 13.633 -44.719 -25.891 1 92.69 118 GLY B CA 1
ATOM 8055 C C . GLY B 1 118 ? 13.07 -44.5 -24.5 1 92.69 118 GLY B C 1
ATOM 8056 O O . GLY B 1 118 ? 13.82 -44.188 -23.578 1 92.69 118 GLY B O 1
ATOM 8057 N N . LEU B 1 119 ? 11.797 -44.438 -24.359 1 94.75 119 LEU B N 1
ATOM 8058 C CA . LEU B 1 119 ? 11.141 -44.312 -23.062 1 94.75 119 LEU B CA 1
ATOM 8059 C C . LEU B 1 119 ? 11.125 -45.625 -22.312 1 94.75 119 LEU B C 1
ATOM 8061 O O . LEU B 1 119 ? 10.516 -46.594 -22.781 1 94.75 119 LEU B O 1
ATOM 8065 N N . ILE B 1 120 ? 11.727 -45.656 -21.203 1 96.44 120 ILE B N 1
ATOM 8066 C CA . ILE B 1 120 ? 11.805 -46.875 -20.391 1 96.44 120 ILE B CA 1
ATOM 8067 C C . ILE B 1 120 ? 10.648 -46.906 -19.406 1 96.44 120 ILE B C 1
ATOM 8069 O O . ILE B 1 120 ? 10.328 -45.875 -18.781 1 96.44 120 ILE B O 1
ATOM 8073 N N . LEU B 1 121 ? 9.961 -47.969 -19.266 1 96.19 121 LEU B N 1
ATOM 8074 C CA . LEU B 1 121 ? 8.953 -48.219 -18.25 1 96.19 121 LEU B CA 1
ATOM 8075 C C . LEU B 1 121 ? 9.406 -49.344 -17.312 1 96.19 121 LEU B C 1
ATOM 8077 O O . LEU B 1 121 ? 9.68 -50.438 -17.75 1 96.19 121 LEU B O 1
ATOM 8081 N N . ALA B 1 122 ? 9.562 -49.094 -16.062 1 97.06 122 ALA B N 1
ATOM 8082 C CA . ALA B 1 122 ? 9.945 -50.094 -15.07 1 97.06 122 ALA B CA 1
ATOM 8083 C C . ALA B 1 122 ? 8.75 -50.938 -14.664 1 97.06 122 ALA B C 1
ATOM 8085 O O . ALA B 1 122 ? 7.664 -50.406 -14.391 1 97.06 122 ALA B O 1
ATOM 8086 N N . ILE B 1 123 ? 8.961 -52.219 -14.555 1 95.5 123 ILE B N 1
ATOM 8087 C CA . ILE B 1 123 ? 7.836 -53.125 -14.328 1 95.5 123 ILE B CA 1
ATOM 8088 C C . ILE B 1 123 ? 8.039 -53.875 -13.016 1 95.5 123 ILE B C 1
ATOM 8090 O O . ILE B 1 123 ? 7.262 -53.719 -12.07 1 95.5 123 ILE B O 1
ATOM 8094 N N . THR B 1 124 ? 9.109 -54.719 -12.953 1 95 124 THR B N 1
ATOM 8095 C CA . THR B 1 124 ? 9.375 -55.562 -11.773 1 95 124 THR B CA 1
ATOM 8096 C C . THR B 1 124 ? 10.805 -55.312 -11.281 1 95 124 THR B C 1
ATOM 8098 O O . THR B 1 124 ? 11.703 -55.031 -12.07 1 95 124 THR B O 1
ATOM 8101 N N . PRO B 1 125 ? 10.969 -55.5 -9.914 1 95.19 125 PRO B N 1
ATOM 8102 C CA . PRO B 1 125 ? 12.312 -55.281 -9.375 1 95.19 125 PRO B CA 1
ATOM 8103 C C . PRO B 1 125 ? 13.352 -56.219 -9.984 1 95.19 125 PRO B C 1
ATOM 8105 O O . PRO B 1 125 ? 13.062 -57.375 -10.234 1 95.19 125 PRO B O 1
ATOM 8108 N N . GLY B 1 126 ? 14.531 -55.594 -10.367 1 95.5 126 GLY B N 1
ATOM 8109 C CA . GLY B 1 126 ? 15.617 -56.344 -10.977 1 95.5 126 GLY B CA 1
ATOM 8110 C C . GLY B 1 126 ? 16.547 -55.469 -11.797 1 95.5 126 GLY B C 1
ATOM 8111 O O . GLY B 1 126 ? 16.562 -54.25 -11.641 1 95.5 126 GLY B O 1
ATOM 8112 N N . HIS B 1 127 ? 17.453 -56.156 -12.578 1 96.19 127 HIS B N 1
ATOM 8113 C CA . HIS B 1 127 ? 18.406 -55.469 -13.43 1 96.19 127 HIS B CA 1
ATOM 8114 C C . HIS B 1 127 ? 18.188 -55.781 -14.906 1 96.19 127 HIS B C 1
ATOM 8116 O O . HIS B 1 127 ? 17.938 -56.938 -15.258 1 96.19 127 HIS B O 1
ATOM 8122 N N . ALA B 1 128 ? 18.047 -54.75 -15.703 1 96.5 128 ALA B N 1
ATOM 8123 C CA . ALA B 1 128 ? 17.891 -54.938 -17.156 1 96.5 128 ALA B CA 1
ATOM 8124 C C . ALA B 1 128 ? 18.859 -54.031 -17.906 1 96.5 128 ALA B C 1
ATOM 8126 O O . ALA B 1 128 ? 19.328 -53.031 -17.375 1 96.5 128 ALA B O 1
ATOM 8127 N N . THR B 1 129 ? 19.297 -54.406 -19.047 1 96.75 129 THR B N 1
ATOM 8128 C CA . THR B 1 129 ? 20.172 -53.625 -19.906 1 96.75 129 THR B CA 1
ATOM 8129 C C . THR B 1 129 ? 19.469 -53.25 -21.203 1 96.75 129 THR B C 1
ATOM 8131 O O . THR B 1 129 ? 18.953 -54.125 -21.922 1 96.75 129 THR B O 1
ATOM 8134 N N . VAL B 1 130 ? 19.391 -52 -21.5 1 95.75 130 VAL B N 1
ATOM 8135 C CA . VAL B 1 130 ? 18.812 -51.5 -22.734 1 95.75 130 VAL B CA 1
ATOM 8136 C C . VAL B 1 130 ? 19.922 -51.188 -23.734 1 95.75 130 VAL B C 1
ATOM 8138 O O . VAL B 1 130 ? 20.891 -50.5 -23.391 1 95.75 130 VAL B O 1
ATOM 8141 N N . THR B 1 131 ? 19.797 -51.688 -24.922 1 95.12 131 THR B N 1
ATOM 8142 C CA . THR B 1 131 ? 20.781 -51.438 -25.969 1 95.12 131 THR B CA 1
ATOM 8143 C C . THR B 1 131 ? 20.188 -50.594 -27.094 1 95.12 131 THR B C 1
ATOM 8145 O O . THR B 1 131 ? 19.125 -50.906 -27.609 1 95.12 131 THR B O 1
ATOM 8148 N N . GLY B 1 132 ? 20.797 -49.5 -27.344 1 92.44 132 GLY B N 1
ATOM 8149 C CA . GLY B 1 132 ? 20.469 -48.688 -28.5 1 92.44 132 GLY B CA 1
ATOM 8150 C C . GLY B 1 132 ? 21.438 -48.875 -29.656 1 92.44 132 GLY B C 1
ATOM 8151 O O . GLY B 1 132 ? 22.656 -48.812 -29.484 1 92.44 132 GLY B O 1
ATOM 8152 N N . THR B 1 133 ? 20.844 -49.094 -30.875 1 90.5 133 THR B N 1
ATOM 8153 C CA . THR B 1 133 ? 21.656 -49.375 -32.062 1 90.5 133 THR B CA 1
ATOM 8154 C C . THR B 1 133 ? 21.266 -48.438 -33.219 1 90.5 133 THR B C 1
ATOM 8156 O O . THR B 1 133 ? 20.078 -48.312 -33.531 1 90.5 133 THR B O 1
ATOM 8159 N N . ALA B 1 134 ? 22.219 -47.75 -33.625 1 88.12 134 ALA B N 1
ATOM 8160 C CA . ALA B 1 134 ? 22.016 -46.969 -34.844 1 88.12 134 ALA B CA 1
ATOM 8161 C C . ALA B 1 134 ? 22.125 -47.844 -36.094 1 88.12 134 ALA B C 1
ATOM 8163 O O . ALA B 1 134 ? 23.188 -48.375 -36.406 1 88.12 134 ALA B O 1
ATOM 8164 N N . GLN B 1 135 ? 20.953 -48.031 -36.75 1 83.38 135 GLN B N 1
ATOM 8165 C CA . GLN B 1 135 ? 20.953 -48.938 -37.875 1 83.38 135 GLN B CA 1
ATOM 8166 C C . GLN B 1 135 ? 20.312 -48.312 -39.094 1 83.38 135 GLN B C 1
ATOM 8168 O O . GLN B 1 135 ? 19.578 -47.344 -39 1 83.38 135 GLN B O 1
ATOM 8173 N N . SER B 1 136 ? 20.812 -48.625 -40.25 1 77.94 136 SER B N 1
ATOM 8174 C CA . SER B 1 136 ? 20.219 -48.219 -41.5 1 77.94 136 SER B CA 1
ATOM 8175 C C . SER B 1 136 ? 19.766 -49.438 -42.312 1 77.94 136 SER B C 1
ATOM 8177 O O . SER B 1 136 ? 20.359 -50.5 -42.219 1 77.94 136 SER B O 1
ATOM 8179 N N . SER B 1 137 ? 18.453 -49.438 -42.719 1 68.56 137 SER B N 1
ATOM 8180 C CA . SER B 1 137 ? 17.969 -50.5 -43.594 1 68.56 137 SER B CA 1
ATOM 8181 C C . SER B 1 137 ? 18.422 -50.281 -45.031 1 68.56 137 SER B C 1
ATOM 8183 O O . SER B 1 137 ? 18.312 -49.188 -45.562 1 68.56 137 SER B O 1
ATOM 8185 N N . GLU B 1 138 ? 19.453 -50.969 -45.5 1 62.12 138 GLU B N 1
ATOM 8186 C CA . GLU B 1 138 ? 19.812 -50.875 -46.906 1 62.12 138 GLU B CA 1
ATOM 8187 C C . GLU B 1 138 ? 18.625 -51.219 -47.781 1 62.12 138 GLU B C 1
ATOM 8189 O O . GLU B 1 138 ? 17.891 -52.188 -47.5 1 62.12 138 GLU B O 1
ATOM 8194 N N . PRO B 1 139 ? 18.234 -50.406 -48.75 1 58.06 139 PRO B N 1
ATOM 8195 C CA . PRO B 1 139 ? 17.109 -50.594 -49.656 1 58.06 139 PRO B CA 1
ATOM 8196 C C . PRO B 1 139 ? 17.125 -51.969 -50.312 1 58.06 139 PRO B C 1
ATOM 8198 O O . PRO B 1 139 ? 16.062 -52.562 -50.531 1 58.06 139 PRO B O 1
ATOM 8201 N N . SER B 1 140 ? 18.234 -52.438 -50.938 1 57.66 140 SER B N 1
ATOM 8202 C CA . SER B 1 140 ? 18.125 -53.469 -51.938 1 57.66 140 SER B CA 1
ATOM 8203 C C . SER B 1 140 ? 18.047 -54.875 -51.312 1 57.66 140 SER B C 1
ATOM 8205 O O . SER B 1 140 ? 17.594 -55.812 -51.938 1 57.66 140 SER B O 1
ATOM 8207 N N . GLY B 1 141 ? 18.531 -55.062 -50.062 1 56.38 141 GLY B N 1
ATOM 8208 C CA . GLY B 1 141 ? 18.562 -56.469 -49.688 1 56.38 141 GLY B CA 1
ATOM 8209 C C . GLY B 1 141 ? 18.156 -56.719 -48.25 1 56.38 141 GLY B C 1
ATOM 8210 O O . GLY B 1 141 ? 18.234 -57.844 -47.719 1 56.38 141 GLY B O 1
ATOM 8211 N N . GLY B 1 142 ? 17.344 -55.781 -47.625 1 60.88 142 GLY B N 1
ATOM 8212 C CA . GLY B 1 142 ? 16.703 -56.031 -46.344 1 60.88 142 GLY B CA 1
ATOM 8213 C C . GLY B 1 142 ? 17.672 -56.094 -45.188 1 60.88 142 GLY B C 1
ATOM 8214 O O . GLY B 1 142 ? 17.297 -56.438 -44.062 1 60.88 142 GLY B O 1
ATOM 8215 N N . SER B 1 143 ? 18.984 -56.156 -45.531 1 67.94 143 SER B N 1
ATOM 8216 C CA . SER B 1 143 ? 19.953 -56.375 -44.469 1 67.94 143 SER B CA 1
ATOM 8217 C C . SER B 1 143 ? 20.125 -55.125 -43.625 1 67.94 143 SER B C 1
ATOM 8219 O O . SER B 1 143 ? 20.125 -54 -44.125 1 67.94 143 SER B O 1
ATOM 8221 N N . VAL B 1 144 ? 19.984 -55.188 -42.281 1 73.75 144 VAL B N 1
ATOM 8222 C CA . VAL B 1 144 ? 20.141 -54.125 -41.281 1 73.75 144 VAL B CA 1
ATOM 8223 C C . VAL B 1 144 ? 21.609 -53.938 -40.938 1 73.75 144 VAL B C 1
ATOM 8225 O O . VAL B 1 144 ? 22.297 -54.906 -40.625 1 73.75 144 VAL B O 1
ATOM 8228 N N . PHE B 1 145 ? 22.312 -52.875 -41.344 1 78.12 145 PHE B N 1
ATOM 8229 C CA . PHE B 1 145 ? 23.688 -52.562 -41 1 78.12 145 PHE B CA 1
ATOM 8230 C C . PHE B 1 145 ? 23.719 -51.781 -39.688 1 78.12 145 PHE B C 1
ATOM 8232 O O . PHE B 1 145 ? 23.016 -50.781 -39.531 1 78.12 145 PHE B O 1
ATOM 8239 N N . ILE B 1 146 ? 24.453 -52.281 -38.625 1 83.12 146 ILE B N 1
ATOM 8240 C CA . ILE B 1 146 ? 24.609 -51.625 -37.312 1 83.12 146 ILE B CA 1
ATOM 8241 C C . ILE B 1 146 ? 25.844 -50.719 -37.344 1 83.12 146 ILE B C 1
ATOM 8243 O O . ILE B 1 146 ? 26.969 -51.188 -37.562 1 83.12 146 ILE B O 1
ATOM 8247 N N . TYR B 1 147 ? 25.703 -49.469 -37.219 1 82.81 147 TYR B N 1
ATOM 8248 C CA . TYR B 1 147 ? 26.797 -48.5 -37.25 1 82.81 147 TYR B CA 1
ATOM 8249 C C . TYR B 1 147 ? 27.438 -48.375 -35.844 1 82.81 147 TYR B C 1
ATOM 8251 O O . TYR B 1 147 ? 28.672 -48.344 -35.719 1 82.81 147 TYR B O 1
ATOM 8259 N N . SER B 1 148 ? 26.672 -48.125 -34.906 1 87.62 148 SER B N 1
ATOM 8260 C CA . SER B 1 148 ? 27.125 -47.906 -33.531 1 87.62 148 SER B CA 1
ATOM 8261 C C . SER B 1 148 ? 26.078 -48.375 -32.531 1 87.62 148 SER B C 1
ATOM 8263 O O . SER B 1 148 ? 24.891 -48.406 -32.844 1 87.62 148 SER B O 1
ATOM 8265 N N . SER B 1 149 ? 26.562 -48.812 -31.344 1 90.69 149 SER B N 1
ATOM 8266 C CA . SER B 1 149 ? 25.656 -49.25 -30.297 1 90.69 149 SER B CA 1
ATOM 8267 C C . SER B 1 149 ? 26.156 -48.844 -28.922 1 90.69 149 SER B C 1
ATOM 8269 O O . SER B 1 149 ? 27.344 -48.594 -28.719 1 90.69 149 SER B O 1
ATOM 8271 N N . ASP B 1 150 ? 25.25 -48.5 -28.062 1 94 150 ASP B N 1
ATOM 8272 C CA . ASP B 1 150 ? 25.531 -48.188 -26.672 1 94 150 ASP B CA 1
ATOM 8273 C C . ASP B 1 150 ? 24.484 -48.844 -25.75 1 94 150 ASP B C 1
ATOM 8275 O O . ASP B 1 150 ? 23.438 -49.281 -26.219 1 94 150 ASP B O 1
ATOM 8279 N N . THR B 1 151 ? 24.891 -48.969 -24.453 1 95.44 151 THR B N 1
ATOM 8280 C CA . THR B 1 151 ? 24 -49.656 -23.531 1 95.44 151 THR B CA 1
ATOM 8281 C C . THR B 1 151 ? 23.719 -48.781 -22.312 1 95.44 151 THR B C 1
ATOM 8283 O O . THR B 1 151 ? 24.531 -47.938 -21.953 1 95.44 151 THR B O 1
ATOM 8286 N N . VAL B 1 152 ? 22.562 -48.906 -21.75 1 96.25 152 VAL B N 1
ATOM 8287 C CA . VAL B 1 152 ? 22.141 -48.25 -20.516 1 96.25 152 VAL B CA 1
ATOM 8288 C C . VAL B 1 152 ? 21.734 -49.312 -19.5 1 96.25 152 VAL B C 1
ATOM 8290 O O . VAL B 1 152 ? 20.969 -50.219 -19.812 1 96.25 152 VAL B O 1
ATOM 8293 N N . ASN B 1 153 ? 22.297 -49.25 -18.281 1 96.12 153 ASN B N 1
ATOM 8294 C CA . ASN B 1 153 ? 21.922 -50.156 -17.203 1 96.12 153 ASN B CA 1
ATOM 8295 C C . ASN B 1 153 ? 20.703 -49.625 -16.438 1 96.12 153 ASN B C 1
ATOM 8297 O O . ASN B 1 153 ? 20.734 -48.531 -15.867 1 96.12 153 ASN B O 1
ATOM 8301 N N . VAL B 1 154 ? 19.672 -50.406 -16.453 1 96.62 154 VAL B N 1
ATOM 8302 C CA . VAL B 1 154 ? 18.453 -50.031 -15.766 1 96.62 154 VAL B CA 1
ATOM 8303 C C . VAL B 1 154 ? 18.25 -50.906 -14.531 1 96.62 154 VAL B C 1
ATOM 8305 O O . VAL B 1 154 ? 18.141 -52.125 -14.641 1 96.62 154 VAL B O 1
ATOM 8308 N N . ARG B 1 155 ? 18.234 -50.312 -13.406 1 96.81 155 ARG B N 1
ATOM 8309 C CA . ARG B 1 155 ? 17.969 -51 -12.141 1 96.81 155 ARG B CA 1
ATOM 8310 C C . ARG B 1 155 ? 16.578 -50.625 -11.609 1 96.81 155 ARG B C 1
ATOM 8312 O O . ARG B 1 155 ? 16.281 -49.469 -11.383 1 96.81 155 ARG B O 1
ATOM 8319 N N . VAL B 1 156 ? 15.688 -51.594 -11.438 1 96.69 156 VAL B N 1
ATOM 8320 C CA . VAL B 1 156 ? 14.367 -51.375 -10.867 1 96.69 156 VAL B CA 1
ATOM 8321 C C . VAL B 1 156 ? 14.352 -51.812 -9.406 1 96.69 156 VAL B C 1
ATOM 8323 O O . VAL B 1 156 ? 14.633 -52.969 -9.109 1 96.69 156 VAL B O 1
ATOM 8326 N N . VAL B 1 157 ? 14.047 -50.875 -8.5 1 95.31 157 VAL B N 1
ATOM 8327 C CA . VAL B 1 157 ? 14.109 -51.156 -7.07 1 95.31 157 VAL B CA 1
ATOM 8328 C C . VAL B 1 157 ? 12.82 -50.688 -6.395 1 95.31 157 VAL B C 1
ATOM 8330 O O . VAL B 1 157 ? 12.062 -49.906 -6.961 1 95.31 157 VAL B O 1
ATOM 8333 N N . ARG B 1 158 ? 12.539 -51.25 -5.152 1 94.75 158 ARG B N 1
ATOM 8334 C CA . ARG B 1 158 ? 11.484 -50.75 -4.273 1 94.75 158 ARG B CA 1
ATOM 8335 C C . ARG B 1 158 ? 12.062 -49.906 -3.158 1 94.75 158 ARG B C 1
ATOM 8337 O O . ARG B 1 158 ? 13.133 -50.188 -2.623 1 94.75 158 ARG B O 1
ATOM 8344 N N . LEU B 1 159 ? 11.398 -48.875 -2.887 1 94.38 159 LEU B N 1
ATOM 8345 C CA . LEU B 1 159 ? 11.906 -47.938 -1.887 1 94.38 159 LEU B CA 1
ATOM 8346 C C . LEU B 1 159 ? 11.891 -48.562 -0.498 1 94.38 159 LEU B C 1
ATOM 8348 O O . LEU B 1 159 ? 10.938 -49.25 -0.138 1 94.38 159 LEU B O 1
ATOM 8352 N N . ARG B 1 160 ? 12.891 -48.281 0.269 1 93.19 160 ARG B N 1
ATOM 8353 C CA . ARG B 1 160 ? 13 -48.812 1.628 1 93.19 160 ARG B CA 1
ATOM 8354 C C . ARG B 1 160 ? 12.859 -47.688 2.656 1 93.19 160 ARG B C 1
ATOM 8356 O O . ARG B 1 160 ? 12.648 -47.938 3.84 1 93.19 160 ARG B O 1
ATOM 8363 N N . GLY B 1 161 ? 13.008 -46.531 2.199 1 93.44 161 GLY B N 1
ATOM 8364 C CA . GLY B 1 161 ? 12.922 -45.375 3.062 1 93.44 161 GLY B CA 1
ATOM 8365 C C . GLY B 1 161 ? 13.094 -44.062 2.314 1 93.44 161 GLY B C 1
ATOM 8366 O O . GLY B 1 161 ? 13.461 -44.062 1.137 1 93.44 161 GLY B O 1
ATOM 8367 N N . VAL B 1 162 ? 12.734 -43 3.035 1 94.69 162 VAL B N 1
ATOM 8368 C CA . VAL B 1 162 ? 12.844 -41.656 2.426 1 94.69 162 VAL B CA 1
ATOM 8369 C C . VAL B 1 162 ? 13.641 -40.75 3.344 1 94.69 162 VAL B C 1
ATOM 8371 O O . VAL B 1 162 ? 13.719 -40.969 4.555 1 94.69 162 VAL B O 1
ATOM 8374 N N . ARG B 1 163 ? 14.273 -39.781 2.703 1 96.38 163 ARG B N 1
ATOM 8375 C CA . ARG B 1 163 ? 15.039 -38.781 3.439 1 96.38 163 ARG B CA 1
ATOM 8376 C C . ARG B 1 163 ? 14.781 -37.375 2.896 1 96.38 163 ARG B C 1
ATOM 8378 O O . ARG B 1 163 ? 14.664 -37.188 1.684 1 96.38 163 ARG B O 1
ATOM 8385 N N . ILE B 1 164 ? 14.742 -36.438 3.814 1 96.62 164 ILE B N 1
ATOM 8386 C CA . ILE B 1 164 ? 14.555 -35.031 3.424 1 96.62 164 ILE B CA 1
ATOM 8387 C C . ILE B 1 164 ? 15.898 -34.438 3.031 1 96.62 164 ILE B C 1
ATOM 8389 O O . ILE B 1 164 ? 16.891 -34.562 3.756 1 96.62 164 ILE B O 1
ATOM 8393 N N . VAL B 1 165 ? 15.922 -33.844 1.914 1 95.94 165 VAL B N 1
ATOM 8394 C CA . VAL B 1 165 ? 17.125 -33.156 1.458 1 95.94 165 VAL B CA 1
ATOM 8395 C C . VAL B 1 165 ? 16.953 -31.641 1.629 1 95.94 165 VAL B C 1
ATOM 8397 O O . VAL B 1 165 ? 16.109 -31.031 0.972 1 95.94 165 VAL B O 1
ATOM 8400 N N . ILE B 1 166 ? 17.719 -31.094 2.506 1 93.44 166 ILE B N 1
ATOM 8401 C CA . ILE B 1 166 ? 17.766 -29.656 2.752 1 93.44 166 ILE B CA 1
ATOM 8402 C C . ILE B 1 166 ? 19.203 -29.156 2.666 1 93.44 166 ILE B C 1
ATOM 8404 O O . ILE B 1 166 ? 20.125 -29.812 3.162 1 93.44 166 ILE B O 1
ATOM 8408 N N . PRO B 1 167 ? 19.375 -28.125 1.976 1 88.44 167 PRO B N 1
ATOM 8409 C CA . PRO B 1 167 ? 20.75 -27.672 1.759 1 88.44 167 PRO B CA 1
ATOM 8410 C C . PRO B 1 167 ? 21.438 -27.234 3.051 1 88.44 167 PRO B C 1
ATOM 8412 O O . PRO B 1 167 ? 22.656 -27.391 3.188 1 88.44 167 PRO B O 1
ATOM 8415 N N . SER B 1 168 ? 20.734 -26.531 3.945 1 91.19 168 SER B N 1
ATOM 8416 C CA . SER B 1 168 ? 21.312 -26.078 5.203 1 91.19 168 SER B CA 1
ATOM 8417 C C . SER B 1 168 ? 20.312 -26.172 6.348 1 91.19 168 SER B C 1
ATOM 8419 O O . SER B 1 168 ? 19.094 -26.047 6.133 1 91.19 168 SER B O 1
ATOM 8421 N N . THR B 1 169 ? 20.922 -26.484 7.535 1 94.06 169 THR B N 1
ATOM 8422 C CA . THR B 1 169 ? 20.062 -26.594 8.703 1 94.06 169 THR B CA 1
ATOM 8423 C C . THR B 1 169 ? 20.094 -25.312 9.531 1 94.06 169 THR B C 1
ATOM 8425 O O . THR B 1 169 ? 19.344 -25.172 10.5 1 94.06 169 THR B O 1
ATOM 8428 N N . THR B 1 170 ? 21.031 -24.438 9.25 1 94.56 170 THR B N 1
ATOM 8429 C CA . THR B 1 170 ? 21.109 -23.125 9.891 1 94.56 170 THR B CA 1
ATOM 8430 C C . THR B 1 170 ? 20.828 -22.031 8.867 1 94.56 170 THR B C 1
ATOM 8432 O O . THR B 1 170 ? 21.656 -21.766 7.996 1 94.56 170 THR B O 1
ATOM 8435 N N . LEU B 1 171 ? 19.688 -21.391 9.086 1 95.25 171 LEU B N 1
ATOM 8436 C CA . LEU B 1 171 ? 19.25 -20.438 8.07 1 95.25 171 LEU B CA 1
ATOM 8437 C C . LEU B 1 171 ? 18.969 -19.078 8.695 1 95.25 171 LEU B C 1
ATOM 8439 O O . LEU B 1 171 ? 18.75 -18.984 9.906 1 95.25 171 LEU B O 1
ATOM 8443 N N . VAL B 1 172 ? 19.047 -18.031 7.832 1 95 172 VAL B N 1
ATOM 8444 C CA . VAL B 1 172 ? 18.766 -16.656 8.273 1 95 172 VAL B CA 1
ATOM 8445 C C . VAL B 1 172 ? 17.297 -16.328 8.023 1 95 172 VAL B C 1
ATOM 8447 O O . VAL B 1 172 ? 16.656 -16.953 7.184 1 95 172 VAL B O 1
ATOM 8450 N N . THR B 1 173 ? 16.797 -15.32 8.703 1 94.81 173 THR B N 1
ATOM 8451 C CA . THR B 1 173 ? 15.398 -14.945 8.578 1 94.81 173 THR B CA 1
ATOM 8452 C C . THR B 1 173 ? 15.133 -14.281 7.23 1 94.81 173 THR B C 1
ATOM 8454 O O . THR B 1 173 ? 16 -13.586 6.695 1 94.81 173 THR B O 1
ATOM 8457 N N . GLY B 1 174 ? 13.891 -14.531 6.66 1 93.25 174 GLY B N 1
ATOM 8458 C CA . GLY B 1 174 ? 13.406 -13.82 5.488 1 93.25 174 GLY B CA 1
ATOM 8459 C C . GLY B 1 174 ? 13.852 -14.453 4.18 1 93.25 174 GLY B C 1
ATOM 8460 O O . GLY B 1 174 ? 13.883 -13.789 3.145 1 93.25 174 GLY B O 1
ATOM 8461 N N . GLU B 1 175 ? 14.289 -15.648 4.191 1 93.06 175 GLU B N 1
ATOM 8462 C CA . GLU B 1 175 ? 14.766 -16.312 2.979 1 93.06 175 GLU B CA 1
ATOM 8463 C C . GLU B 1 175 ? 13.867 -17.484 2.598 1 93.06 175 GLU B C 1
ATOM 8465 O O . GLU B 1 175 ? 13.094 -17.969 3.422 1 93.06 175 GLU B O 1
ATOM 8470 N N . GLU B 1 176 ? 14 -17.875 1.312 1 93.5 176 GLU B N 1
ATOM 8471 C CA . GLU B 1 176 ? 13.25 -19 0.781 1 93.5 176 GLU B CA 1
ATOM 8472 C C . GLU B 1 176 ? 14.172 -20.031 0.13 1 93.5 176 GLU B C 1
ATOM 8474 O O . GLU B 1 176 ? 15.039 -19.672 -0.673 1 93.5 176 GLU B O 1
ATOM 8479 N N . LEU B 1 177 ? 14 -21.281 0.513 1 95.12 177 LEU B N 1
ATOM 8480 C CA . LEU B 1 177 ? 14.82 -22.359 -0.015 1 95.12 177 LEU B CA 1
ATOM 8481 C C . LEU B 1 177 ? 13.953 -23.547 -0.448 1 95.12 177 LEU B C 1
ATOM 8483 O O . LEU B 1 177 ? 12.805 -23.672 -0.002 1 95.12 177 LEU B O 1
ATOM 8487 N N . SER B 1 178 ? 14.562 -24.344 -1.289 1 95.62 178 SER B N 1
ATOM 8488 C CA . SER B 1 178 ? 13.867 -25.531 -1.75 1 95.62 178 SER B CA 1
ATOM 8489 C C . SER B 1 178 ? 14.211 -26.75 -0.892 1 95.62 178 SER B C 1
ATOM 8491 O O . SER B 1 178 ? 15.359 -26.891 -0.464 1 95.62 178 SER B O 1
ATOM 8493 N N . VAL B 1 179 ? 13.203 -27.562 -0.641 1 96.19 179 VAL B N 1
ATOM 8494 C CA . VAL B 1 179 ? 13.375 -28.859 0.036 1 96.19 179 VAL B CA 1
ATOM 8495 C C . VAL B 1 179 ? 12.688 -29.953 -0.771 1 96.19 179 VAL B C 1
ATOM 8497 O O . VAL B 1 179 ? 11.633 -29.734 -1.369 1 96.19 179 VAL B O 1
ATOM 8500 N N . TYR B 1 180 ? 13.328 -31.078 -0.817 1 97.31 180 TYR B N 1
ATOM 8501 C CA . TYR B 1 180 ? 12.703 -32.219 -1.509 1 97.31 180 TYR B CA 1
ATOM 8502 C C . TYR B 1 180 ? 13.094 -33.531 -0.855 1 97.31 180 TYR B C 1
ATOM 8504 O O . TYR B 1 180 ? 13.852 -33.562 0.115 1 97.31 180 TYR B O 1
ATOM 8512 N N . VAL B 1 181 ? 12.492 -34.625 -1.358 1 97.19 181 VAL B N 1
ATOM 8513 C CA . VAL B 1 181 ? 12.68 -35.938 -0.743 1 97.19 181 VAL B CA 1
ATOM 8514 C C . VAL B 1 181 ? 13.461 -36.844 -1.685 1 97.19 181 VAL B C 1
ATOM 8516 O O . VAL B 1 181 ? 13.289 -36.781 -2.904 1 97.19 181 VAL B O 1
ATOM 8519 N N . GLU B 1 182 ? 14.375 -37.594 -1.118 1 96.56 182 GLU B N 1
ATOM 8520 C CA . GLU B 1 182 ? 15.086 -38.656 -1.819 1 96.56 182 GLU B CA 1
ATOM 8521 C C . GLU B 1 182 ? 14.906 -40 -1.12 1 96.56 182 GLU B C 1
ATOM 8523 O O . GLU B 1 182 ? 14.477 -40.062 0.033 1 96.56 182 GLU B O 1
ATOM 8528 N N . GLY B 1 183 ? 15.156 -41 -1.896 1 95.06 183 GLY B N 1
ATOM 8529 C CA . GLY B 1 183 ? 15.18 -42.344 -1.284 1 95.06 183 GLY B CA 1
ATOM 8530 C C . GLY B 1 183 ? 16.453 -42.625 -0.523 1 95.06 183 GLY B C 1
ATOM 8531 O O . GLY B 1 183 ? 17.469 -41.938 -0.726 1 95.06 183 GLY B O 1
ATOM 8532 N N . THR B 1 184 ? 16.422 -43.531 0.399 1 93.88 184 THR B N 1
ATOM 8533 C CA . THR B 1 184 ? 17.594 -43.875 1.211 1 93.88 184 THR B CA 1
ATOM 8534 C C . THR B 1 184 ? 18.562 -44.75 0.433 1 93.88 184 THR B C 1
ATOM 8536 O O . THR B 1 184 ? 19.734 -44.844 0.785 1 93.88 184 THR B O 1
ATOM 8539 N N . GLY B 1 185 ? 18.078 -45.281 -0.657 1 90.12 185 GLY B N 1
ATOM 8540 C CA . GLY B 1 185 ? 18.938 -46.125 -1.464 1 90.12 185 GLY B CA 1
ATOM 8541 C C . GLY B 1 185 ? 19.859 -45.344 -2.389 1 90.12 185 GLY B C 1
ATOM 8542 O O . GLY B 1 185 ? 19.719 -44.125 -2.516 1 90.12 185 GLY B O 1
ATOM 8543 N N . ASP B 1 186 ? 20.734 -46.062 -3.041 1 88.94 186 ASP B N 1
ATOM 8544 C CA . ASP B 1 186 ? 21.703 -45.438 -3.92 1 88.94 186 ASP B CA 1
ATOM 8545 C C . ASP B 1 186 ? 21.047 -44.969 -5.215 1 88.94 186 ASP B C 1
ATOM 8547 O O . ASP B 1 186 ? 20.391 -45.75 -5.898 1 88.94 186 ASP B O 1
ATOM 8551 N N . GLY B 1 187 ? 21.141 -43.688 -5.496 1 88.94 187 GLY B N 1
ATOM 8552 C CA . GLY B 1 187 ? 20.688 -43.125 -6.754 1 88.94 187 GLY B CA 1
ATOM 8553 C C . GLY B 1 187 ? 19.172 -42.938 -6.797 1 88.94 187 GLY B C 1
ATOM 8554 O O . GLY B 1 187 ? 18.594 -42.844 -7.875 1 88.94 187 GLY B O 1
ATOM 8555 N N . GLU B 1 188 ? 18.547 -43 -5.648 1 94.44 188 GLU B N 1
ATOM 8556 C CA . GLU B 1 188 ? 17.094 -42.844 -5.605 1 94.44 188 GLU B CA 1
ATOM 8557 C C . GLU B 1 188 ? 16.734 -41.344 -5.5 1 94.44 188 GLU B C 1
ATOM 8559 O O . GLU B 1 188 ? 16.406 -40.875 -4.414 1 94.44 188 GLU B O 1
ATOM 8564 N N . THR B 1 189 ? 16.812 -40.688 -6.59 1 95.75 189 THR B N 1
ATOM 8565 C CA . THR B 1 189 ? 16.422 -39.281 -6.695 1 95.75 189 THR B CA 1
ATOM 8566 C C . THR B 1 189 ? 14.984 -39.156 -7.18 1 95.75 189 THR B C 1
ATOM 8568 O O . THR B 1 189 ? 14.352 -40.156 -7.539 1 95.75 189 THR B O 1
ATOM 8571 N N . PRO B 1 190 ? 14.445 -38 -7.188 1 96.75 190 PRO B N 1
ATOM 8572 C CA . PRO B 1 190 ? 13.07 -37.844 -7.664 1 96.75 190 PRO B CA 1
ATOM 8573 C C . PRO B 1 190 ? 12.875 -38.375 -9.086 1 96.75 190 PRO B C 1
ATOM 8575 O O . PRO B 1 190 ? 11.758 -38.719 -9.477 1 96.75 190 PRO B O 1
ATOM 8578 N N . PHE B 1 191 ? 13.875 -38.531 -9.859 1 96.5 191 PHE B N 1
ATOM 8579 C CA . PHE B 1 191 ? 13.789 -39.125 -11.18 1 96.5 191 PHE B CA 1
ATOM 8580 C C . PHE B 1 191 ? 13.398 -40.594 -11.078 1 96.5 191 PHE B C 1
ATOM 8582 O O . PHE B 1 191 ? 12.812 -41.156 -12.016 1 96.5 191 PHE B O 1
ATOM 8589 N N . SER B 1 192 ? 13.68 -41.156 -9.969 1 96.56 192 SER B N 1
ATOM 8590 C CA . SER B 1 192 ? 13.477 -42.594 -9.797 1 96.56 192 SER B CA 1
ATOM 8591 C C . SER B 1 192 ? 12.023 -42.906 -9.438 1 96.56 192 SER B C 1
ATOM 8593 O O . SER B 1 192 ? 11.508 -43.969 -9.789 1 96.56 192 SER B O 1
ATOM 8595 N N . PHE B 1 193 ? 11.367 -42 -8.742 1 95.75 193 PHE B N 1
ATOM 8596 C CA . PHE B 1 193 ? 10.086 -42.406 -8.211 1 95.75 193 PHE B CA 1
ATOM 8597 C C . PHE B 1 193 ? 9 -41.406 -8.523 1 95.75 193 PHE B C 1
ATOM 8599 O O . PHE B 1 193 ? 7.809 -41.719 -8.438 1 95.75 193 PHE B O 1
ATOM 8606 N N . ALA B 1 194 ? 9.305 -40.219 -8.852 1 95.25 194 ALA B N 1
ATOM 8607 C CA . ALA B 1 194 ? 8.312 -39.156 -8.914 1 95.25 194 ALA B CA 1
ATOM 8608 C C . ALA B 1 194 ? 7.391 -39.344 -10.117 1 95.25 194 ALA B C 1
ATOM 8610 O O . ALA B 1 194 ? 6.281 -38.812 -10.141 1 95.25 194 ALA B O 1
ATOM 8611 N N . SER B 1 195 ? 7.789 -40.062 -11.156 1 94.19 195 SER B N 1
ATOM 8612 C CA . SER B 1 195 ? 6.98 -40.25 -12.359 1 94.19 195 SER B CA 1
ATOM 8613 C C . SER B 1 195 ? 6.102 -41.469 -12.258 1 94.19 195 SER B C 1
ATOM 8615 O O . SER B 1 195 ? 5.367 -41.812 -13.195 1 94.19 195 SER B O 1
ATOM 8617 N N . SER B 1 196 ? 6.109 -42.156 -11.219 1 94.19 196 SER B N 1
ATOM 8618 C CA . SER B 1 196 ? 5.363 -43.406 -11.07 1 94.19 196 SER B CA 1
ATOM 8619 C C . SER B 1 196 ? 3.861 -43.156 -11.047 1 94.19 196 SER B C 1
ATOM 8621 O O . SER B 1 196 ? 3.408 -42.125 -10.555 1 94.19 196 SER B O 1
ATOM 8623 N N . VAL B 1 197 ? 3.037 -44.062 -11.602 1 90.81 197 VAL B N 1
ATOM 8624 C CA . VAL B 1 197 ? 1.578 -44 -11.594 1 90.81 197 VAL B CA 1
ATOM 8625 C C . VAL B 1 197 ? 1.027 -45.344 -11.117 1 90.81 197 VAL B C 1
ATOM 8627 O O . VAL B 1 197 ? 1.229 -46.375 -11.766 1 90.81 197 VAL B O 1
ATOM 8630 N N . PRO B 1 198 ? 0.349 -45.531 -10.055 1 88.69 198 PRO B N 1
ATOM 8631 C CA . PRO B 1 198 ? 0.011 -44.406 -9.148 1 88.69 198 PRO B CA 1
ATOM 8632 C C . PRO B 1 198 ? 1.231 -43.844 -8.43 1 88.69 198 PRO B C 1
ATOM 8634 O O . PRO B 1 198 ? 2.186 -44.594 -8.156 1 88.69 198 PRO B O 1
ATOM 8637 N N . GLY B 1 199 ? 1.161 -42.688 -8.156 1 91.19 199 GLY B N 1
ATOM 8638 C CA . GLY B 1 199 ? 2.314 -42 -7.594 1 91.19 199 GLY B CA 1
ATOM 8639 C C . GLY B 1 199 ? 2.328 -42 -6.074 1 91.19 199 GLY B C 1
ATOM 8640 O O . GLY B 1 199 ? 1.33 -42.344 -5.441 1 91.19 199 GLY B O 1
ATOM 8641 N N . LEU B 1 200 ? 3.482 -41.656 -5.555 1 93.06 200 LEU B N 1
ATOM 8642 C CA . LEU B 1 200 ? 3.635 -41.5 -4.113 1 93.06 200 LEU B CA 1
ATOM 8643 C C . LEU B 1 200 ? 2.963 -40.219 -3.635 1 93.06 200 LEU B C 1
ATOM 8645 O O . LEU B 1 200 ? 2.885 -39.219 -4.379 1 93.06 200 LEU B O 1
ATOM 8649 N N . THR B 1 201 ? 2.4 -40.25 -2.451 1 93.44 201 THR B N 1
ATOM 8650 C CA . THR B 1 201 ? 1.796 -39.062 -1.85 1 93.44 201 THR B CA 1
ATOM 8651 C C . THR B 1 201 ? 2.627 -38.562 -0.667 1 93.44 201 THR B C 1
ATOM 8653 O O . THR B 1 201 ? 3.008 -39.375 0.2 1 93.44 201 THR B O 1
ATOM 8656 N N . PHE B 1 202 ? 2.869 -37.344 -0.657 1 96.06 202 PHE B N 1
ATOM 8657 C CA . PHE B 1 202 ? 3.746 -36.781 0.35 1 96.06 202 PHE B CA 1
ATOM 8658 C C . PHE B 1 202 ? 2.977 -35.812 1.245 1 96.06 202 PHE B C 1
ATOM 8660 O O . PHE B 1 202 ? 2.324 -34.875 0.755 1 96.06 202 PHE B O 1
ATOM 8667 N N . TYR B 1 203 ? 3.072 -35.969 2.545 1 95.5 203 TYR B N 1
ATOM 8668 C CA . TYR B 1 203 ? 2.465 -35.094 3.535 1 95.5 203 TYR B CA 1
ATOM 8669 C C . TYR B 1 203 ? 3.531 -34.344 4.324 1 95.5 203 TYR B C 1
ATOM 8671 O O . TYR B 1 203 ? 4.273 -34.938 5.102 1 95.5 203 TYR B O 1
ATOM 8679 N N . TRP B 1 204 ? 3.572 -33.062 4.078 1 95.94 204 TRP B N 1
ATOM 8680 C CA . TRP B 1 204 ? 4.566 -32.219 4.734 1 95.94 204 TRP B CA 1
ATOM 8681 C C . TRP B 1 204 ? 3.971 -31.547 5.961 1 95.94 204 TRP B C 1
ATOM 8683 O O . TRP B 1 204 ? 2.793 -31.172 5.965 1 95.94 204 TRP B O 1
ATOM 8693 N N . SER B 1 205 ? 4.77 -31.312 7.051 1 94.38 205 SER B N 1
ATOM 8694 C CA . SER B 1 205 ? 4.348 -30.578 8.234 1 94.38 205 SER B CA 1
ATOM 8695 C C . SER B 1 205 ? 5.539 -29.922 8.938 1 94.38 205 SER B C 1
ATOM 8697 O O . SER B 1 205 ? 6.68 -30.344 8.75 1 94.38 205 SER B O 1
ATOM 8699 N N . VAL B 1 206 ? 5.258 -28.828 9.617 1 94.62 206 VAL B N 1
ATOM 8700 C CA . VAL B 1 206 ? 6.27 -28.109 10.383 1 94.62 206 VAL B CA 1
ATOM 8701 C C . VAL B 1 206 ? 5.848 -28.031 11.852 1 94.62 206 VAL B C 1
ATOM 8703 O O . VAL B 1 206 ? 4.656 -27.906 12.156 1 94.62 206 VAL B O 1
ATOM 8706 N N . SER B 1 207 ? 6.758 -28.062 12.758 1 93.44 207 SER B N 1
ATOM 8707 C CA . SER B 1 207 ? 6.469 -28.047 14.188 1 93.44 207 SER B CA 1
ATOM 8708 C C . SER B 1 207 ? 6.156 -26.641 14.68 1 93.44 207 SER B C 1
ATOM 8710 O O . SER B 1 207 ? 5.312 -26.453 15.562 1 93.44 207 SER B O 1
ATOM 8712 N N . ASN B 1 208 ? 6.914 -25.625 14.188 1 93.75 208 ASN B N 1
ATOM 8713 C CA . ASN B 1 208 ? 6.762 -24.234 14.609 1 93.75 208 ASN B CA 1
ATOM 8714 C C . ASN B 1 208 ? 6.488 -23.312 13.43 1 93.75 208 ASN B C 1
ATOM 8716 O O . ASN B 1 208 ? 7.414 -22.891 12.734 1 93.75 208 ASN B O 1
ATOM 8720 N N . MET B 1 209 ? 5.242 -22.797 13.383 1 92.31 209 MET B N 1
ATOM 8721 C CA . MET B 1 209 ? 4.84 -22 12.219 1 92.31 209 MET B CA 1
ATOM 8722 C C . MET B 1 209 ? 5.27 -20.547 12.367 1 92.31 209 MET B C 1
ATOM 8724 O O . MET B 1 209 ? 5.289 -19.797 11.391 1 92.31 209 MET B O 1
ATOM 8728 N N . ASP B 1 210 ? 5.609 -20.125 13.516 1 92.94 210 ASP B N 1
ATOM 8729 C CA . ASP B 1 210 ? 6.062 -18.75 13.711 1 92.94 210 ASP B CA 1
ATOM 8730 C C . ASP B 1 210 ? 7.5 -18.578 13.227 1 92.94 210 ASP B C 1
ATOM 8732 O O . ASP B 1 210 ? 7.902 -17.469 12.867 1 92.94 210 ASP B O 1
ATOM 8736 N N . VAL B 1 211 ? 8.203 -19.641 13.227 1 95.19 211 VAL B N 1
ATOM 8737 C CA . VAL B 1 211 ? 9.609 -19.578 12.852 1 95.19 211 VAL B CA 1
ATOM 8738 C C . VAL B 1 211 ? 9.766 -19.859 11.359 1 95.19 211 VAL B C 1
ATOM 8740 O O . VAL B 1 211 ? 10.562 -19.203 10.68 1 95.19 211 VAL B O 1
ATOM 8743 N N . MET B 1 212 ? 9.07 -20.828 10.867 1 95.19 212 MET B N 1
ATOM 8744 C CA . MET B 1 212 ? 9.211 -21.219 9.469 1 95.19 212 MET B CA 1
ATOM 8745 C C . MET B 1 212 ? 7.895 -21.734 8.914 1 95.19 212 MET B C 1
ATOM 8747 O O . MET B 1 212 ? 7.043 -22.219 9.672 1 95.19 212 MET B O 1
ATOM 8751 N N . SER B 1 213 ? 7.758 -21.656 7.652 1 94.62 213 SER B N 1
ATOM 8752 C CA . SER B 1 213 ? 6.574 -22.156 6.957 1 94.62 213 SER B CA 1
ATOM 8753 C C . SER B 1 213 ? 6.953 -22.859 5.66 1 94.62 213 SER B C 1
ATOM 8755 O O . SER B 1 213 ? 8.016 -22.594 5.09 1 94.62 213 SER B O 1
ATOM 8757 N N . LEU B 1 214 ? 6.133 -23.828 5.277 1 95.38 214 LEU B N 1
ATOM 8758 C CA . LEU B 1 214 ? 6.332 -24.562 4.027 1 95.38 214 LEU B CA 1
ATOM 8759 C C . LEU B 1 214 ? 5.289 -24.156 2.99 1 95.38 214 LEU B C 1
ATOM 8761 O O . LEU B 1 214 ? 4.105 -24.047 3.309 1 95.38 214 LEU B O 1
ATOM 8765 N N . LEU B 1 215 ? 5.84 -23.922 1.811 1 92.94 215 LEU B N 1
ATOM 8766 C CA . LEU B 1 215 ? 4.988 -23.531 0.695 1 92.94 215 LEU B CA 1
ATOM 8767 C C . LEU B 1 215 ? 5.117 -24.516 -0.465 1 92.94 215 LEU B C 1
ATOM 8769 O O . LEU B 1 215 ? 6.098 -25.25 -0.55 1 92.94 215 LEU B O 1
ATOM 8773 N N . SER B 1 216 ? 4.047 -24.5 -1.261 1 91.25 216 SER B N 1
ATOM 8774 C CA . SER B 1 216 ? 4.137 -25.266 -2.498 1 91.25 216 SER B CA 1
ATOM 8775 C C . SER B 1 216 ? 5.098 -24.609 -3.484 1 91.25 216 SER B C 1
ATOM 8777 O O . SER B 1 216 ? 5.352 -23.406 -3.41 1 91.25 216 SER B O 1
ATOM 8779 N N . VAL B 1 217 ? 5.629 -25.406 -4.328 1 92.19 217 VAL B N 1
ATOM 8780 C CA . VAL B 1 217 ? 6.48 -24.891 -5.387 1 92.19 217 VAL B CA 1
ATOM 8781 C C . VAL B 1 217 ? 5.688 -23.906 -6.246 1 92.19 217 VAL B C 1
ATOM 8783 O O . VAL B 1 217 ? 6.25 -22.938 -6.781 1 92.19 217 VAL B O 1
ATOM 8786 N N . TYR B 1 218 ? 4.434 -24.125 -6.305 1 89.81 218 TYR B N 1
ATOM 8787 C CA . TYR B 1 218 ? 3.562 -23.281 -7.113 1 89.81 218 TYR B CA 1
ATOM 8788 C C . TYR B 1 218 ? 2.654 -22.438 -6.234 1 89.81 218 TYR B C 1
ATOM 8790 O O . TYR B 1 218 ? 1.487 -22.219 -6.566 1 89.81 218 TYR B O 1
ATOM 8798 N N . ASP B 1 219 ? 3.129 -21.969 -5.223 1 87.88 219 ASP B N 1
ATOM 8799 C CA . ASP B 1 219 ? 2.387 -21.078 -4.328 1 87.88 219 ASP B CA 1
ATOM 8800 C C . ASP B 1 219 ? 1.939 -19.812 -5.055 1 87.88 219 ASP B C 1
ATOM 8802 O O . ASP B 1 219 ? 0.873 -19.266 -4.762 1 87.88 219 ASP B O 1
ATOM 8806 N N . ASN B 1 220 ? 2.723 -19.344 -5.934 1 85.12 220 ASN B N 1
ATOM 8807 C CA . ASN B 1 220 ? 2.395 -18.141 -6.688 1 85.12 220 ASN B CA 1
ATOM 8808 C C . ASN B 1 220 ? 1.12 -18.312 -7.508 1 85.12 220 ASN B C 1
ATOM 8810 O O . ASN B 1 220 ? 0.464 -17.344 -7.867 1 85.12 220 ASN B O 1
ATOM 8814 N N . ALA B 1 221 ? 0.836 -19.516 -7.777 1 79.44 221 ALA B N 1
ATOM 8815 C CA . ALA B 1 221 ? -0.386 -19.812 -8.523 1 79.44 221 ALA B CA 1
ATOM 8816 C C . ALA B 1 221 ? -1.561 -20.047 -7.578 1 79.44 221 ALA B C 1
ATOM 8818 O O . ALA B 1 221 ? -2.666 -20.375 -8.023 1 79.44 221 ALA B O 1
ATOM 8819 N N . GLY B 1 222 ? -1.31 -19.984 -6.332 1 78.25 222 GLY B N 1
ATOM 8820 C CA . GLY B 1 222 ? -2.369 -20.125 -5.348 1 78.25 222 GLY B CA 1
ATOM 8821 C C . GLY B 1 222 ? -2.576 -21.562 -4.895 1 78.25 222 GLY B C 1
ATOM 8822 O O . GLY B 1 222 ? -3.637 -21.906 -4.367 1 78.25 222 GLY B O 1
ATOM 8823 N N . ILE B 1 223 ? -1.658 -22.422 -5.113 1 83.25 223 ILE B N 1
ATOM 8824 C CA . ILE B 1 223 ? -1.781 -23.828 -4.727 1 83.25 223 ILE B CA 1
ATOM 8825 C C . ILE B 1 223 ? -1.222 -24.016 -3.318 1 83.25 223 ILE B C 1
ATOM 8827 O O . ILE B 1 223 ? -0.124 -23.547 -3.01 1 83.25 223 ILE B O 1
ATOM 8831 N N . SER B 1 224 ? -1.982 -24.734 -2.541 1 86.38 224 SER B N 1
ATOM 8832 C CA . SER B 1 224 ? -1.54 -25 -1.174 1 86.38 224 SER B CA 1
ATOM 8833 C C . SER B 1 224 ? -0.731 -26.297 -1.089 1 86.38 224 SER B C 1
ATOM 8835 O O . SER B 1 224 ? -0.846 -27.156 -1.956 1 86.38 224 SER B O 1
ATOM 8837 N N . LEU B 1 225 ? 0.038 -26.391 -0.108 1 88.56 225 LEU B N 1
ATOM 8838 C CA . LEU B 1 225 ? 0.888 -27.547 0.13 1 88.56 225 LEU B CA 1
ATOM 8839 C C . LEU B 1 225 ? 0.047 -28.797 0.409 1 88.56 225 LEU B C 1
ATOM 8841 O O . LEU B 1 225 ? 0.416 -29.891 0.012 1 88.56 225 LEU B O 1
ATOM 8845 N N . GLU B 1 226 ? -1.114 -28.594 1.049 1 86.06 226 GLU B N 1
ATOM 8846 C CA . GLU B 1 226 ? -1.995 -29.703 1.419 1 86.06 226 GLU B CA 1
ATOM 8847 C C . GLU B 1 226 ? -2.656 -30.312 0.188 1 86.06 226 GLU B C 1
ATOM 8849 O O . GLU B 1 226 ? -3.006 -31.5 0.191 1 86.06 226 GLU B O 1
ATOM 8854 N N . ASN B 1 227 ? -2.75 -29.562 -0.804 1 82.56 227 ASN B N 1
ATOM 8855 C CA . ASN B 1 227 ? -3.369 -30.047 -2.033 1 82.56 227 ASN B CA 1
ATOM 8856 C C . ASN B 1 227 ? -2.332 -30.625 -2.988 1 82.56 227 ASN B C 1
ATOM 8858 O O . ASN B 1 227 ? -2.611 -31.609 -3.689 1 82.56 227 ASN B O 1
ATOM 8862 N N . GLU B 1 228 ? -1.224 -30.203 -3.037 1 85.5 228 GLU B N 1
ATOM 8863 C CA . GLU B 1 228 ? -0.196 -30.625 -3.98 1 85.5 228 GLU B CA 1
ATOM 8864 C C . GLU B 1 228 ? 0.357 -32 -3.604 1 85.5 228 GLU B C 1
ATOM 8866 O O . GLU B 1 228 ? 0.437 -32.906 -4.445 1 85.5 228 GLU B O 1
ATOM 8871 N N . LYS B 1 229 ? 0.699 -32.25 -2.316 1 88.81 229 LYS B N 1
ATOM 8872 C CA . LYS B 1 229 ? 1.21 -33.531 -1.796 1 88.81 229 LYS B CA 1
ATOM 8873 C C . LYS B 1 229 ? 2.307 -34.094 -2.697 1 88.81 229 LYS B C 1
ATOM 8875 O O . LYS B 1 229 ? 2.252 -35.25 -3.096 1 88.81 229 LYS B O 1
ATOM 8880 N N . ASP B 1 230 ? 3.238 -33.25 -3.014 1 93.88 230 ASP B N 1
ATOM 8881 C CA . ASP B 1 230 ? 4.32 -33.625 -3.918 1 93.88 230 ASP B CA 1
ATOM 8882 C C . ASP B 1 230 ? 5.648 -33.719 -3.174 1 93.88 230 ASP B C 1
ATOM 8884 O O . ASP B 1 230 ? 5.727 -33.406 -1.986 1 93.88 230 ASP B O 1
ATOM 8888 N N . PHE B 1 231 ? 6.672 -34.188 -3.898 1 96.81 231 PHE B N 1
ATOM 8889 C CA . PHE B 1 231 ? 7.949 -34.5 -3.268 1 96.81 231 PHE B CA 1
ATOM 8890 C C . PHE B 1 231 ? 8.742 -33.25 -2.98 1 96.81 231 PHE B C 1
ATOM 8892 O O . PHE B 1 231 ? 9.703 -33.281 -2.205 1 96.81 231 PHE B O 1
ATOM 8899 N N . ALA B 1 232 ? 8.438 -32.156 -3.627 1 96.25 232 ALA B N 1
ATOM 8900 C CA . ALA B 1 232 ? 9.195 -30.938 -3.457 1 96.25 232 ALA B CA 1
ATOM 8901 C C . ALA B 1 232 ? 8.344 -29.859 -2.779 1 96.25 232 ALA B C 1
ATOM 8903 O O . ALA B 1 232 ? 7.137 -29.766 -3.037 1 96.25 232 ALA B O 1
ATOM 8904 N N . ALA B 1 233 ? 8.969 -29.078 -1.914 1 95.56 233 ALA B N 1
ATOM 8905 C CA . ALA B 1 233 ? 8.336 -27.953 -1.217 1 95.56 233 ALA B CA 1
ATOM 8906 C C . ALA B 1 233 ? 9.312 -26.797 -1.048 1 95.56 233 ALA B C 1
ATOM 8908 O O . ALA B 1 233 ? 10.508 -26.938 -1.316 1 95.56 233 ALA B O 1
ATOM 8909 N N . ARG B 1 234 ? 8.758 -25.672 -0.706 1 94.62 234 ARG B N 1
ATOM 8910 C CA . ARG B 1 234 ? 9.562 -24.484 -0.452 1 94.62 234 ARG B CA 1
ATOM 8911 C C . ARG B 1 234 ? 9.516 -24.094 1.022 1 94.62 234 ARG B C 1
ATOM 8913 O O . ARG B 1 234 ? 8.445 -24.047 1.628 1 94.62 234 ARG B O 1
ATOM 8920 N N . LEU B 1 235 ? 10.688 -23.812 1.511 1 95.75 235 LEU B N 1
ATOM 8921 C CA . LEU B 1 235 ? 10.812 -23.406 2.908 1 95.75 235 LEU B CA 1
ATOM 8922 C C . LEU B 1 235 ? 11.008 -21.906 3.027 1 95.75 235 LEU B C 1
ATOM 8924 O O . L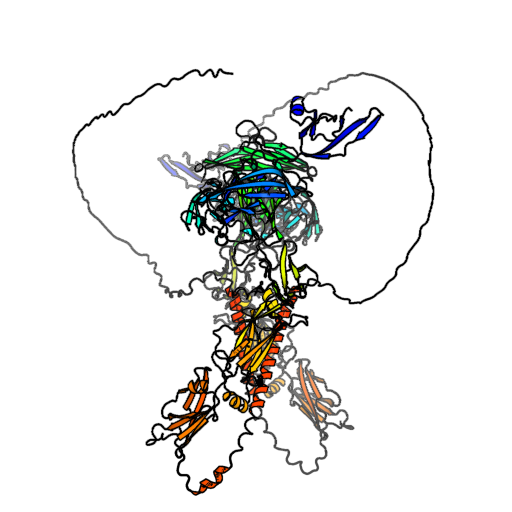EU B 1 235 ? 11.891 -21.328 2.385 1 95.75 235 LEU B O 1
ATOM 8928 N N . ARG B 1 236 ? 10.18 -21.281 3.832 1 95.5 236 ARG B N 1
ATOM 8929 C CA . ARG B 1 236 ? 10.305 -19.844 4.102 1 95.5 236 ARG B CA 1
ATOM 8930 C C . ARG B 1 236 ? 10.57 -19.594 5.582 1 95.5 236 ARG B C 1
ATOM 8932 O O . ARG B 1 236 ? 9.828 -20.062 6.445 1 95.5 236 ARG B O 1
ATOM 8939 N N . THR B 1 237 ? 11.633 -18.859 5.828 1 95.94 237 THR B N 1
ATOM 8940 C CA . THR B 1 237 ? 11.961 -18.5 7.207 1 95.94 237 THR B CA 1
ATOM 8941 C C . THR B 1 237 ? 11.359 -17.156 7.578 1 95.94 237 THR B C 1
ATOM 8943 O O . THR B 1 237 ? 11.391 -16.219 6.781 1 95.94 237 THR B O 1
ATOM 8946 N N . ARG B 1 238 ? 10.875 -17.031 8.867 1 94.38 238 ARG B N 1
ATOM 8947 C CA . ARG B 1 238 ? 10.172 -15.812 9.273 1 94.38 238 ARG B CA 1
ATOM 8948 C C . ARG B 1 238 ? 10.844 -15.188 10.492 1 94.38 238 ARG B C 1
ATOM 8950 O O . ARG B 1 238 ? 11.43 -14.102 10.398 1 94.38 238 ARG B O 1
ATOM 8957 N N . ASN B 1 239 ? 10.812 -15.914 11.625 1 94.94 239 ASN B N 1
ATOM 8958 C CA . ASN B 1 239 ? 11.359 -15.406 12.883 1 94.94 239 ASN B CA 1
ATOM 8959 C C . ASN B 1 239 ? 12.445 -16.328 13.438 1 94.94 239 ASN B C 1
ATOM 8961 O O . ASN B 1 239 ? 12.5 -17.5 13.094 1 94.94 239 ASN B O 1
ATOM 8965 N N . PRO B 1 240 ? 13.305 -15.688 14.234 1 93.62 240 PRO B N 1
ATOM 8966 C CA . PRO B 1 240 ? 14.352 -16.531 14.82 1 93.62 240 PRO B CA 1
ATOM 8967 C C . PRO B 1 240 ? 13.797 -17.562 15.797 1 93.62 240 PRO B C 1
ATOM 8969 O O . PRO B 1 240 ? 12.82 -17.297 16.5 1 93.62 240 PRO B O 1
ATOM 8972 N N . GLY B 1 241 ? 14.484 -18.797 15.758 1 94.19 241 GLY B N 1
ATOM 8973 C CA . GLY B 1 241 ? 14.086 -19.906 16.609 1 94.19 241 GLY B CA 1
ATOM 8974 C C . GLY B 1 241 ? 14.469 -21.266 16.031 1 94.19 241 GLY B C 1
ATOM 8975 O O . GLY B 1 241 ? 15.43 -21.375 15.266 1 94.19 241 GLY B O 1
ATOM 8976 N N . TRP B 1 242 ? 13.844 -22.312 16.594 1 93.12 242 TRP B N 1
ATOM 8977 C CA . TRP B 1 242 ? 14.102 -23.656 16.094 1 93.12 242 TRP B CA 1
ATOM 8978 C C . TRP B 1 242 ? 12.797 -24.375 15.781 1 93.12 242 TRP B C 1
ATOM 8980 O O . TRP B 1 242 ? 11.75 -24.062 16.359 1 93.12 242 TRP B O 1
ATOM 8990 N N . GLY B 1 243 ? 12.859 -25.188 14.766 1 94 243 GLY B N 1
ATOM 8991 C CA . GLY B 1 243 ? 11.719 -26 14.367 1 94 243 GLY B CA 1
ATOM 8992 C C . GLY B 1 243 ? 12.117 -27.25 13.594 1 94 243 GLY B C 1
ATOM 8993 O O . GLY B 1 243 ? 13.266 -27.391 13.18 1 94 243 GLY B O 1
ATOM 8994 N N . SER B 1 244 ? 11.133 -28.188 13.484 1 96.38 244 SER B N 1
ATOM 8995 C CA . SER B 1 244 ? 11.375 -29.422 12.75 1 96.38 244 SER B CA 1
ATOM 8996 C C . SER B 1 244 ? 10.445 -29.531 11.547 1 96.38 244 SER B C 1
ATOM 8998 O O . SER B 1 244 ? 9.312 -29.062 11.586 1 96.38 244 SER B O 1
ATOM 9000 N N . ILE B 1 245 ? 11.016 -30.078 10.461 1 96.5 245 ILE B N 1
ATOM 9001 C CA . ILE B 1 245 ? 10.25 -30.406 9.258 1 96.5 245 ILE B CA 1
ATOM 9002 C C . ILE B 1 245 ? 10.031 -31.906 9.18 1 96.5 245 ILE B C 1
ATOM 9004 O O . ILE B 1 245 ? 10.977 -32.688 9.289 1 96.5 245 ILE B O 1
ATOM 9008 N N . LYS B 1 246 ? 8.773 -32.281 9.047 1 96.38 246 LYS B N 1
ATOM 9009 C CA . LYS B 1 246 ? 8.406 -33.688 8.977 1 96.38 246 LYS B CA 1
ATOM 9010 C C . LYS B 1 246 ? 7.68 -34 7.672 1 96.38 246 LYS B C 1
ATOM 9012 O O . LYS B 1 246 ? 6.859 -33.188 7.203 1 96.38 246 LYS B O 1
ATOM 9017 N N . VAL B 1 247 ? 8.102 -35.156 7.055 1 96.56 247 VAL B N 1
ATOM 9018 C CA . VAL B 1 247 ? 7.422 -35.594 5.84 1 96.56 247 VAL B CA 1
ATOM 9019 C C . VAL B 1 247 ? 6.992 -37.031 5.988 1 96.56 247 VAL B C 1
ATOM 9021 O O . VAL B 1 247 ? 7.742 -37.875 6.512 1 96.56 247 VAL B O 1
ATOM 9024 N N . THR B 1 248 ? 5.75 -37.312 5.711 1 96.12 248 THR B N 1
ATOM 9025 C CA . THR B 1 248 ? 5.219 -38.688 5.664 1 96.12 248 THR B CA 1
ATOM 9026 C C . THR B 1 248 ? 4.844 -39.062 4.238 1 96.12 248 THR B C 1
ATOM 9028 O O . THR B 1 248 ? 4.051 -38.375 3.59 1 96.12 248 THR B O 1
ATOM 9031 N N . VAL B 1 249 ? 5.453 -40.156 3.793 1 95.81 249 VAL B N 1
ATOM 9032 C CA . VAL B 1 249 ? 5.246 -40.594 2.418 1 95.81 249 VAL B CA 1
ATOM 9033 C C . VAL B 1 249 ? 4.418 -41.875 2.41 1 95.81 249 VAL B C 1
ATOM 9035 O O . VAL B 1 249 ? 4.77 -42.875 3.078 1 95.81 249 VAL B O 1
ATOM 9038 N N . LYS B 1 250 ? 3.314 -41.844 1.679 1 93.62 250 LYS B N 1
ATOM 9039 C CA . LYS B 1 250 ? 2.486 -43.031 1.468 1 93.62 250 LYS B CA 1
ATOM 9040 C C . LYS B 1 250 ? 2.768 -43.656 0.107 1 93.62 250 LYS B C 1
ATOM 9042 O O . LYS B 1 250 ? 2.689 -42.969 -0.923 1 93.62 250 LYS B O 1
ATOM 9047 N N . CYS B 1 251 ? 3.066 -44.938 0.13 1 92.31 251 CYS B N 1
ATOM 9048 C CA . CYS B 1 251 ? 3.447 -45.656 -1.087 1 92.31 251 CYS B CA 1
ATOM 9049 C C . CYS B 1 251 ? 2.279 -46.469 -1.628 1 92.31 251 CYS B C 1
ATOM 9051 O O . CYS B 1 251 ? 1.554 -47.094 -0.861 1 92.31 251 CYS B O 1
ATOM 9053 N N . PRO B 1 252 ? 2.102 -46.406 -2.887 1 89.25 252 PRO B N 1
ATOM 9054 C CA . PRO B 1 252 ? 1.139 -47.312 -3.506 1 89.25 252 PRO B CA 1
ATOM 9055 C C . PRO B 1 252 ? 1.604 -48.781 -3.484 1 89.25 252 PRO B C 1
ATOM 9057 O O . PRO B 1 252 ? 2.762 -49.062 -3.164 1 89.25 252 PRO B O 1
ATOM 9060 N N . PRO B 1 253 ? 0.728 -49.656 -3.793 1 87.94 253 PRO B N 1
ATOM 9061 C CA . PRO B 1 253 ? 1.113 -51.062 -3.775 1 87.94 253 PRO B CA 1
ATOM 9062 C C . PRO B 1 253 ? 2.221 -51.375 -4.777 1 87.94 253 PRO B C 1
ATOM 9064 O O . PRO B 1 253 ? 2.156 -50.938 -5.934 1 87.94 253 PRO B O 1
ATOM 9067 N N . GLY B 1 254 ? 3.305 -52 -4.324 1 88.25 254 GLY B N 1
ATOM 9068 C CA . GLY B 1 254 ? 4.379 -52.469 -5.184 1 88.25 254 GLY B CA 1
ATOM 9069 C C . GLY B 1 254 ? 5.539 -51.5 -5.277 1 88.25 254 GLY B C 1
ATOM 9070 O O . GLY B 1 254 ? 6.586 -51.812 -5.848 1 88.25 254 GLY B O 1
ATOM 9071 N N . ALA B 1 255 ? 5.375 -50.344 -4.805 1 89.69 255 ALA B N 1
ATOM 9072 C CA . ALA B 1 255 ? 6.398 -49.312 -4.961 1 89.69 255 ALA B CA 1
ATOM 9073 C C . ALA B 1 255 ? 7.402 -49.375 -3.811 1 89.69 255 ALA B C 1
ATOM 9075 O O . ALA B 1 255 ? 8.562 -49 -3.982 1 89.69 255 ALA B O 1
ATOM 9076 N N . CYS B 1 256 ? 7.016 -49.844 -2.58 1 90.12 256 CYS B N 1
ATOM 9077 C CA . CYS B 1 256 ? 7.855 -49.781 -1.389 1 90.12 256 CYS B CA 1
ATOM 9078 C C . CYS B 1 256 ? 7.961 -51.156 -0.721 1 90.12 256 CYS B C 1
ATOM 9080 O O . CYS B 1 256 ? 7.211 -52.062 -1.059 1 90.12 256 CYS B O 1
ATOM 9082 N N . ILE B 1 257 ? 9.031 -51.25 0.189 1 87.88 257 ILE B N 1
ATOM 9083 C CA . ILE B 1 257 ? 9.203 -52.406 1.047 1 87.88 257 ILE B CA 1
ATOM 9084 C C . ILE B 1 257 ? 9.156 -51.969 2.514 1 87.88 257 ILE B C 1
ATOM 9086 O O . ILE B 1 257 ? 9.992 -51.188 2.967 1 87.88 257 ILE B O 1
ATOM 9090 N N . PRO B 1 258 ? 8.227 -52.625 3.361 1 81.12 258 PRO B N 1
ATOM 9091 C CA . PRO B 1 258 ? 7.129 -53.531 3.053 1 81.12 258 PRO B CA 1
ATOM 9092 C C . PRO B 1 258 ? 6.035 -52.875 2.209 1 81.12 258 PRO B C 1
ATOM 9094 O O . PRO B 1 258 ? 6.012 -51.656 2.061 1 81.12 258 PRO B O 1
ATOM 9097 N N . ASP B 1 259 ? 5.23 -53.688 1.711 1 79.88 259 ASP B N 1
ATOM 9098 C CA . ASP B 1 259 ? 4.172 -53.219 0.827 1 79.88 259 ASP B CA 1
ATOM 9099 C C . ASP B 1 259 ? 3.215 -52.281 1.572 1 79.88 259 ASP B C 1
ATOM 9101 O O . ASP B 1 259 ? 2.846 -52.562 2.717 1 79.88 259 ASP B O 1
ATOM 9105 N N . GLU B 1 260 ? 2.779 -51.188 1.005 1 76.56 260 GLU B N 1
ATOM 9106 C CA . GLU B 1 260 ? 1.869 -50.156 1.498 1 76.56 260 GLU B CA 1
ATOM 9107 C C . GLU B 1 260 ? 2.404 -49.531 2.773 1 76.56 260 GLU B C 1
ATOM 9109 O O . GLU B 1 260 ? 1.635 -49.188 3.674 1 76.56 260 GLU B O 1
ATOM 9114 N N . ALA B 1 261 ? 3.713 -49.406 2.76 1 81 261 ALA B N 1
ATOM 9115 C CA . ALA B 1 261 ? 4.352 -48.812 3.92 1 81 261 ALA B CA 1
ATOM 9116 C C . ALA B 1 261 ? 4.281 -47.281 3.844 1 81 261 ALA B C 1
ATOM 9118 O O . ALA B 1 261 ? 4.07 -46.719 2.768 1 81 261 ALA B O 1
ATOM 9119 N N . SER B 1 262 ? 4.129 -46.688 5.004 1 90.25 262 SER B N 1
ATOM 9120 C CA . SER B 1 262 ? 4.301 -45.25 5.152 1 90.25 262 SER B CA 1
ATOM 9121 C C . SER B 1 262 ? 5.648 -44.906 5.785 1 90.25 262 SER B C 1
ATOM 9123 O O . SER B 1 262 ? 6.016 -45.469 6.816 1 90.25 262 SER B O 1
ATOM 9125 N N . PHE B 1 263 ? 6.461 -44.125 5.008 1 94.94 263 PHE B N 1
ATOM 9126 C CA . PHE B 1 263 ? 7.773 -43.719 5.5 1 94.94 263 PHE B CA 1
ATOM 9127 C C . PHE B 1 263 ? 7.727 -42.312 6.062 1 94.94 263 PHE B C 1
ATOM 9129 O O . PHE B 1 263 ? 7.031 -41.438 5.527 1 94.94 263 PHE B O 1
ATOM 9136 N N . THR B 1 264 ? 8.406 -42.062 7.156 1 94.88 264 THR B N 1
ATOM 9137 C CA . THR B 1 264 ? 8.469 -40.75 7.758 1 94.88 264 THR B CA 1
ATOM 9138 C C . THR B 1 264 ? 9.906 -40.344 8.031 1 94.88 264 THR B C 1
ATOM 9140 O O . THR B 1 264 ? 10.734 -41.156 8.406 1 94.88 264 THR B O 1
ATOM 9143 N N . ASP B 1 265 ? 10.258 -39.156 7.703 1 96.38 265 ASP B N 1
ATOM 9144 C CA . ASP B 1 265 ? 11.547 -38.531 8.039 1 96.38 265 ASP B CA 1
ATOM 9145 C C . ASP B 1 265 ? 11.352 -37.156 8.656 1 96.38 265 ASP B C 1
ATOM 9147 O O . ASP B 1 265 ? 10.359 -36.469 8.367 1 96.38 265 ASP B O 1
ATOM 9151 N N . GLU B 1 266 ? 12.281 -36.812 9.562 1 96.5 266 GLU B N 1
ATOM 9152 C CA . GLU B 1 266 ? 12.195 -35.531 10.266 1 96.5 266 GLU B CA 1
ATOM 9153 C C . GLU B 1 266 ? 13.57 -34.875 10.414 1 96.5 266 GLU B C 1
ATOM 9155 O O . GLU B 1 266 ? 14.555 -35.562 10.688 1 96.5 266 GLU B O 1
ATOM 9160 N N . ILE B 1 267 ? 13.633 -33.594 10.141 1 96.31 267 ILE B N 1
ATOM 9161 C CA . ILE B 1 267 ? 14.891 -32.875 10.266 1 96.31 267 ILE B CA 1
ATOM 9162 C C . ILE B 1 267 ? 14.648 -31.578 11.039 1 96.31 267 ILE B C 1
ATOM 9164 O O . ILE B 1 267 ? 13.609 -30.938 10.891 1 96.31 267 ILE B O 1
ATOM 9168 N N . THR B 1 268 ? 15.625 -31.188 11.867 1 96.25 268 THR B N 1
ATOM 9169 C CA . THR B 1 268 ? 15.523 -29.969 12.664 1 96.25 268 THR B CA 1
ATOM 9170 C C . THR B 1 268 ? 16.312 -28.844 12.016 1 96.25 268 THR B C 1
ATOM 9172 O O . THR B 1 268 ? 17.422 -29.047 11.547 1 96.25 268 THR B O 1
ATOM 9175 N N . VAL B 1 269 ? 15.688 -27.672 11.953 1 95.25 269 VAL B N 1
ATOM 9176 C CA . VAL B 1 269 ? 16.281 -26.5 11.344 1 95.25 269 VAL B CA 1
ATOM 9177 C C . VAL B 1 269 ? 16.344 -25.359 12.359 1 95.25 269 VAL B C 1
ATOM 9179 O O . VAL B 1 269 ? 15.391 -25.156 13.125 1 95.25 269 VAL B O 1
ATOM 9182 N N . THR B 1 270 ? 17.469 -24.641 12.398 1 94.75 270 THR B N 1
ATOM 9183 C CA . THR B 1 270 ? 17.641 -23.469 13.25 1 94.75 270 THR B CA 1
ATOM 9184 C C . THR B 1 270 ? 17.656 -22.188 12.422 1 94.75 270 THR B C 1
ATOM 9186 O O . THR B 1 270 ? 18.359 -22.109 11.41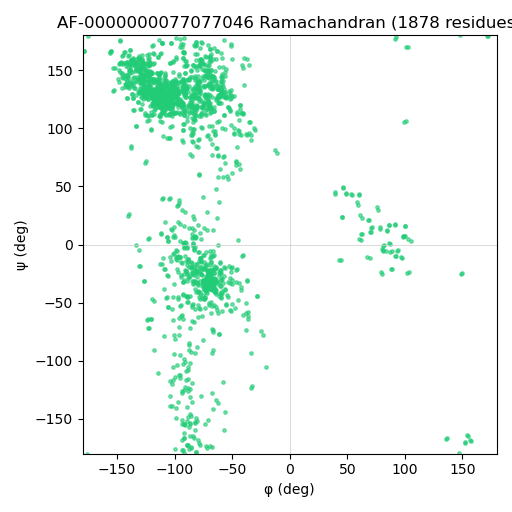4 1 94.75 270 THR B O 1
ATOM 9189 N N . VAL B 1 271 ? 16.797 -21.219 12.852 1 94.75 271 VAL B N 1
ATOM 9190 C CA . VAL B 1 271 ? 16.734 -19.938 12.156 1 94.75 271 VAL B CA 1
ATOM 9191 C C . VAL B 1 271 ? 17.234 -18.828 13.078 1 94.75 271 VAL B C 1
ATOM 9193 O O . VAL B 1 271 ? 16.812 -18.719 14.227 1 94.75 271 VAL B O 1
ATOM 9196 N N . PHE B 1 272 ? 18.203 -18.016 12.641 1 93.38 272 PHE B N 1
ATOM 9197 C CA . PHE B 1 272 ? 18.703 -16.891 13.422 1 93.38 272 PHE B CA 1
ATOM 9198 C C . PHE B 1 272 ? 18.344 -15.562 12.75 1 93.38 272 PHE B C 1
ATOM 9200 O O . PHE B 1 272 ? 18.031 -15.531 11.555 1 93.38 272 PHE B O 1
ATOM 9207 N N . ALA B 1 273 ? 18.438 -14.469 13.477 1 93.44 273 ALA B N 1
ATOM 9208 C CA . ALA B 1 273 ? 18 -13.164 13 1 93.44 273 ALA B CA 1
ATOM 9209 C C . ALA B 1 273 ? 19.031 -12.531 12.086 1 93.44 273 ALA B C 1
ATOM 9211 O O . ALA B 1 273 ? 20.234 -12.523 12.398 1 93.44 273 ALA B O 1
ATOM 9212 N N . LYS B 1 274 ? 18.484 -12 11.016 1 93.69 274 LYS B N 1
ATOM 9213 C CA . LYS B 1 274 ? 19.344 -11.25 10.102 1 93.69 274 LYS B CA 1
ATOM 9214 C C . LYS B 1 274 ? 19.766 -9.914 10.711 1 93.69 274 LYS B C 1
ATOM 9216 O O . LYS B 1 274 ? 18.969 -9.234 11.344 1 93.69 274 LYS B O 1
ATOM 9221 N N . LEU B 1 275 ? 21.031 -9.547 10.57 1 93.81 275 LEU B N 1
ATOM 9222 C CA . LEU B 1 275 ? 21.531 -8.266 11.055 1 93.81 275 LEU B CA 1
ATOM 9223 C C . LEU B 1 275 ? 20.984 -7.113 10.227 1 93.81 275 LEU B C 1
ATOM 9225 O O . LEU B 1 275 ? 21.141 -7.086 9.008 1 93.81 275 LEU B O 1
ATOM 9229 N N . ARG B 1 276 ? 20.297 -6.242 10.922 1 93 276 ARG B N 1
ATOM 9230 C CA . ARG B 1 276 ? 19.734 -5.062 10.273 1 93 276 ARG B CA 1
ATOM 9231 C C . ARG B 1 276 ? 20.031 -3.799 11.07 1 93 276 ARG B C 1
ATOM 9233 O O . ARG B 1 276 ? 20.188 -3.852 12.297 1 93 276 ARG B O 1
ATOM 9240 N N . LEU B 1 277 ? 20.094 -2.748 10.266 1 93.56 277 LEU B N 1
ATOM 9241 C CA . LEU B 1 277 ? 20.328 -1.455 10.906 1 93.56 277 LEU B CA 1
ATOM 9242 C C . LEU B 1 277 ? 19 -0.779 11.25 1 93.56 277 LEU B C 1
ATOM 9244 O O . LEU B 1 277 ? 18.094 -0.705 10.406 1 93.56 277 LEU B O 1
ATOM 9248 N N . ILE B 1 278 ? 18.875 -0.32 12.492 1 92.44 278 ILE B N 1
ATOM 9249 C CA . ILE B 1 278 ? 17.703 0.469 12.891 1 92.44 278 ILE B CA 1
ATOM 9250 C C . ILE B 1 278 ? 17.984 1.952 12.664 1 92.44 278 ILE B C 1
ATOM 9252 O O . ILE B 1 278 ? 17.188 2.656 12.047 1 92.44 278 ILE B O 1
ATOM 9256 N N . THR B 1 279 ? 19.266 2.406 13.102 1 90.81 279 THR B N 1
ATOM 9257 C CA . THR B 1 279 ? 19.75 3.756 12.844 1 90.81 279 THR B CA 1
ATOM 9258 C C . THR B 1 279 ? 21.203 3.721 12.375 1 90.81 279 THR B C 1
ATOM 9260 O O . THR B 1 279 ? 22.094 3.266 13.102 1 90.81 279 THR B O 1
ATOM 9263 N N . PRO B 1 280 ? 21.328 4.09 11.336 1 89.94 280 PRO B N 1
ATOM 9264 C CA . PRO B 1 280 ? 20.438 4.59 10.281 1 89.94 280 PRO B CA 1
ATOM 9265 C C . PRO B 1 280 ? 19.703 3.471 9.547 1 89.94 280 PRO B C 1
ATOM 9267 O O . PRO B 1 280 ? 20.234 2.373 9.391 1 89.94 280 PRO B O 1
ATOM 9270 N N . SER B 1 281 ? 18.578 3.793 8.992 1 85.81 281 SER B N 1
ATOM 9271 C CA . SER B 1 281 ? 17.75 2.77 8.344 1 85.81 281 SER B CA 1
ATOM 9272 C C . SER B 1 281 ? 18.281 2.445 6.949 1 85.81 281 SER B C 1
ATOM 9274 O O . SER B 1 281 ? 18.172 1.304 6.492 1 85.81 281 SER B O 1
ATOM 9276 N N . ASP B 1 282 ? 18.844 3.395 6.219 1 85.38 282 ASP B N 1
ATOM 9277 C CA . ASP B 1 282 ? 19.281 3.166 4.84 1 85.38 282 ASP B CA 1
ATOM 9278 C C . ASP B 1 282 ? 20.781 2.971 4.762 1 85.38 282 ASP B C 1
ATOM 9280 O O . ASP B 1 282 ? 21.391 3.117 3.691 1 85.38 282 ASP B O 1
ATOM 9284 N N . SER B 1 283 ? 21.453 2.771 5.852 1 89.81 283 SER B N 1
ATOM 9285 C CA . SER B 1 283 ? 22.891 2.502 5.922 1 89.81 283 SER B CA 1
ATOM 9286 C C . SER B 1 283 ? 23.703 3.729 5.52 1 89.81 283 SER B C 1
ATOM 9288 O O . SER B 1 283 ? 24.797 3.6 4.988 1 89.81 283 SER B O 1
ATOM 9290 N N . HIS B 1 284 ? 23.109 4.855 5.594 1 91.56 284 HIS B N 1
ATOM 9291 C CA . HIS B 1 284 ? 23.766 6.113 5.266 1 91.56 284 HIS B CA 1
ATOM 9292 C C . HIS B 1 284 ? 23.531 7.16 6.348 1 91.56 284 HIS B C 1
ATOM 9294 O O . HIS B 1 284 ? 22.375 7.441 6.699 1 91.56 284 HIS B O 1
ATOM 9300 N N . PHE B 1 285 ? 24.672 7.691 6.93 1 91.88 285 PHE B N 1
ATOM 9301 C CA . PHE B 1 285 ? 24.641 8.789 7.891 1 91.88 285 PHE B CA 1
ATOM 9302 C C . PHE B 1 285 ? 25.156 10.078 7.266 1 91.88 285 PHE B C 1
ATOM 9304 O O . PHE B 1 285 ? 26.328 10.172 6.895 1 91.88 285 PHE B O 1
ATOM 9311 N N . LEU B 1 286 ? 24.219 10.922 7.133 1 93.69 286 LEU B N 1
ATOM 9312 C CA . LEU B 1 286 ? 24.641 12.289 6.844 1 93.69 286 LEU B CA 1
ATOM 9313 C C . LEU B 1 286 ? 24.719 13.117 8.125 1 93.69 286 LEU B C 1
ATOM 9315 O O . LEU B 1 286 ? 23.703 13.406 8.75 1 93.69 286 LEU B O 1
ATOM 9319 N N . LEU B 1 287 ? 25.984 13.516 8.539 1 93.62 287 LEU B N 1
ATOM 9320 C CA . LEU B 1 287 ? 26.188 14.203 9.805 1 93.62 287 LEU B CA 1
ATOM 9321 C C . LEU B 1 287 ? 26.875 15.547 9.594 1 93.62 287 LEU B C 1
ATOM 9323 O O . LEU B 1 287 ? 27.672 15.703 8.656 1 93.62 287 LEU B O 1
ATOM 9327 N N . PRO B 1 288 ? 26.594 16.531 10.445 1 93.12 288 PRO B N 1
ATOM 9328 C CA . PRO B 1 288 ? 27.234 17.844 10.352 1 93.12 288 PRO B CA 1
ATOM 9329 C C . PRO B 1 288 ? 28.625 17.875 10.992 1 93.12 288 PRO B C 1
ATOM 9331 O O . PRO B 1 288 ? 29.031 16.891 11.617 1 93.12 288 PRO B O 1
ATOM 9334 N N . HIS B 1 289 ? 29.328 19 10.781 1 91.38 289 HIS B N 1
ATOM 9335 C CA . HIS B 1 289 ? 30.609 19.219 11.453 1 91.38 289 HIS B CA 1
ATOM 9336 C C . HIS B 1 289 ? 30.438 19.203 12.969 1 91.38 289 HIS B C 1
ATOM 9338 O O . HIS B 1 289 ? 29.484 19.766 13.5 1 91.38 289 HIS B O 1
ATOM 9344 N N . ASN B 1 290 ? 31.266 18.469 13.609 1 88.38 290 ASN B N 1
ATOM 9345 C CA . ASN B 1 290 ? 31.281 18.375 15.07 1 88.38 290 ASN B CA 1
ATOM 9346 C C . ASN B 1 290 ? 29.969 17.859 15.617 1 88.38 290 ASN B C 1
ATOM 9348 O O . ASN B 1 290 ? 29.406 18.438 16.562 1 88.38 290 ASN B O 1
ATOM 9352 N N . GLY B 1 291 ? 29.547 16.891 14.93 1 87.81 291 GLY B N 1
ATOM 9353 C CA . GLY B 1 291 ? 28.297 16.266 15.375 1 87.81 291 GLY B CA 1
ATOM 9354 C C . GLY B 1 291 ? 28.516 14.945 16.094 1 87.81 291 GLY B C 1
ATOM 9355 O O . GLY B 1 291 ? 29.656 14.5 16.25 1 87.81 291 GLY B O 1
ATOM 9356 N N . HIS B 1 292 ? 27.406 14.414 16.641 1 88.94 292 HIS B N 1
ATOM 9357 C CA . HIS B 1 292 ? 27.422 13.148 17.359 1 88.94 292 HIS B CA 1
ATOM 9358 C C . HIS B 1 292 ? 26.219 12.281 16.984 1 88.94 292 HIS B C 1
ATOM 9360 O O . HIS B 1 292 ? 25.094 12.781 16.891 1 88.94 292 HIS B O 1
ATOM 9366 N N . ALA B 1 293 ? 26.516 11.008 16.625 1 89.94 293 ALA B N 1
ATOM 9367 C CA . ALA B 1 293 ? 25.469 10.055 16.297 1 89.94 293 ALA B CA 1
ATOM 9368 C C . ALA B 1 293 ? 25.812 8.664 16.828 1 89.94 293 ALA B C 1
ATOM 9370 O O . ALA B 1 293 ? 26.953 8.383 17.156 1 89.94 293 ALA B O 1
ATOM 9371 N N . LYS B 1 294 ? 24.734 7.879 17 1 91.62 294 LYS B N 1
ATOM 9372 C CA . LYS B 1 294 ? 24.938 6.516 17.484 1 91.62 294 LYS B CA 1
ATOM 9373 C C . LYS B 1 294 ? 24.297 5.5 16.516 1 91.62 294 LYS B C 1
ATOM 9375 O O . LYS B 1 294 ? 23.172 5.688 16.062 1 91.62 294 LYS B O 1
ATOM 9380 N N . ILE B 1 295 ? 25.094 4.418 16.219 1 93.56 295 ILE B N 1
ATOM 9381 C CA . ILE B 1 295 ? 24.578 3.334 15.383 1 93.56 295 ILE B CA 1
ATOM 9382 C C . ILE B 1 295 ? 23.812 2.338 16.25 1 93.56 295 ILE B C 1
ATOM 9384 O O . ILE B 1 295 ? 24.297 1.917 17.297 1 93.56 295 ILE B O 1
ATOM 9388 N N . ILE B 1 296 ? 22.609 2.061 15.828 1 94.19 296 ILE B N 1
ATOM 9389 C CA . ILE B 1 296 ? 21.781 1.108 16.547 1 94.19 296 ILE B CA 1
ATOM 9390 C C . ILE B 1 296 ? 21.359 -0.027 15.617 1 94.19 296 ILE B C 1
ATOM 9392 O O . ILE B 1 296 ? 20.906 0.217 14.492 1 94.19 296 ILE B O 1
ATOM 9396 N N . THR B 1 297 ? 21.531 -1.256 16.047 1 94.44 297 THR B N 1
ATOM 9397 C CA . THR B 1 297 ? 21.156 -2.432 15.273 1 94.44 297 THR B CA 1
ATOM 9398 C C . THR B 1 297 ? 20.109 -3.256 16.031 1 94.44 297 THR B C 1
ATOM 9400 O O . THR B 1 297 ? 19.828 -2.994 17.203 1 94.44 297 THR B O 1
ATOM 9403 N N . ASN B 1 298 ? 19.531 -4.258 15.383 1 93.44 298 ASN B N 1
ATOM 9404 C CA . ASN B 1 298 ? 18.531 -5.141 15.992 1 93.44 298 ASN B CA 1
ATOM 9405 C C . ASN B 1 298 ? 19.188 -6.199 16.875 1 93.44 298 ASN B C 1
ATOM 9407 O O . ASN B 1 298 ? 18.5 -6.918 17.594 1 93.44 298 ASN B O 1
ATOM 9411 N N . ARG B 1 299 ? 20.453 -6.191 16.797 1 93.12 299 ARG B N 1
ATOM 9412 C CA . ARG B 1 299 ? 21.156 -7.227 17.547 1 93.12 299 ARG B CA 1
ATOM 9413 C C . ARG B 1 299 ? 21.812 -6.648 18.781 1 93.12 299 ARG B C 1
ATOM 9415 O O . ARG B 1 299 ? 22.516 -7.355 19.516 1 93.12 299 ARG B O 1
ATOM 9422 N N . ASP B 1 300 ? 21.562 -5.402 18.938 1 90.69 300 ASP B N 1
ATOM 9423 C CA . ASP B 1 300 ? 22.141 -4.762 20.125 1 90.69 300 ASP B CA 1
ATOM 9424 C C . ASP B 1 300 ? 21.641 -5.426 21.406 1 90.69 300 ASP B C 1
ATOM 9426 O O . ASP B 1 300 ? 20.438 -5.602 21.594 1 90.69 300 ASP B O 1
ATOM 9430 N N . GLY B 1 301 ? 22.547 -5.832 22.312 1 87.44 301 GLY B N 1
ATOM 9431 C CA . GLY B 1 301 ? 22.172 -6.461 23.578 1 87.44 301 GLY B CA 1
ATOM 9432 C C . GLY B 1 301 ? 22.047 -7.969 23.469 1 87.44 301 GLY B C 1
ATOM 9433 O O . GLY B 1 301 ? 22.047 -8.672 24.484 1 87.44 301 GLY B O 1
ATOM 9434 N N . VAL B 1 302 ? 21.859 -8.492 22.266 1 87.38 302 VAL B N 1
ATOM 9435 C CA . VAL B 1 302 ? 21.672 -9.922 22.047 1 87.38 302 VAL B CA 1
ATOM 9436 C C . VAL B 1 302 ? 23 -10.555 21.656 1 87.38 302 VAL B C 1
ATOM 9438 O O . VAL B 1 302 ? 23.375 -11.609 22.172 1 87.38 302 VAL B O 1
ATOM 9441 N N . SER B 1 303 ? 23.672 -9.906 20.719 1 89.38 303 SER B N 1
ATOM 9442 C CA . SER B 1 303 ? 24.969 -10.383 20.266 1 89.38 303 SER B CA 1
ATOM 9443 C C . SER B 1 303 ? 26.062 -9.359 20.562 1 89.38 303 SER B C 1
ATOM 9445 O O . SER B 1 303 ? 25.781 -8.211 20.906 1 89.38 303 SER B O 1
ATOM 9447 N N . ASP B 1 304 ? 27.281 -9.922 20.469 1 91.56 304 ASP B N 1
ATOM 9448 C CA . ASP B 1 304 ? 28.422 -9.031 20.578 1 91.56 304 ASP B CA 1
ATOM 9449 C C . ASP B 1 304 ? 28.688 -8.32 19.25 1 91.56 304 ASP B C 1
ATOM 9451 O O . ASP B 1 304 ? 28.891 -8.969 18.219 1 91.56 304 ASP B O 1
ATOM 9455 N N . ILE B 1 305 ? 28.594 -7.008 19.359 1 94.06 305 ILE B N 1
ATOM 9456 C CA . ILE B 1 305 ? 28.75 -6.234 18.125 1 94.06 305 ILE B CA 1
ATOM 9457 C C . ILE B 1 305 ? 30.094 -5.5 18.156 1 94.06 305 ILE B C 1
ATOM 9459 O O . ILE B 1 305 ? 30.469 -4.938 19.172 1 94.06 305 ILE B O 1
ATOM 9463 N N . SER B 1 306 ? 30.797 -5.609 17.109 1 93.88 306 SER B N 1
ATOM 9464 C CA . SER B 1 306 ? 32.062 -4.875 16.938 1 93.88 306 SER B CA 1
ATOM 9465 C C . SER B 1 306 ? 31.938 -3.852 15.812 1 93.88 306 SER B C 1
ATOM 9467 O O . SER B 1 306 ? 31.297 -4.105 14.797 1 93.88 306 SER B O 1
ATOM 9469 N N . TYR B 1 307 ? 32.5 -2.672 16.094 1 93 307 TYR B N 1
ATOM 9470 C CA . TYR B 1 307 ? 32.531 -1.594 15.102 1 93 307 TYR B CA 1
ATOM 9471 C C . TYR B 1 307 ? 33.969 -1.318 14.648 1 93 307 TYR B C 1
ATOM 9473 O O . TYR B 1 307 ? 34.875 -1.18 15.469 1 93 307 TYR B O 1
ATOM 9481 N N . GLU B 1 308 ? 34.094 -1.335 13.328 1 89.5 308 GLU B N 1
ATOM 9482 C CA . GLU B 1 308 ? 35.438 -1.084 12.781 1 89.5 308 GLU B CA 1
ATOM 9483 C C . GLU B 1 308 ? 35.375 -0.049 11.656 1 89.5 308 GLU B C 1
ATOM 9485 O O . GLU B 1 308 ? 34.469 -0.077 10.82 1 89.5 308 GLU B O 1
ATOM 9490 N N . LEU B 1 309 ? 36.25 0.912 11.719 1 87.81 309 LEU B N 1
ATOM 9491 C CA . LEU B 1 309 ? 36.375 1.883 10.633 1 87.81 309 LEU B CA 1
ATOM 9492 C C . LEU B 1 309 ? 37.219 1.312 9.492 1 87.81 309 LEU B C 1
ATOM 9494 O O . LEU B 1 309 ? 38.344 0.836 9.703 1 87.81 309 LEU B O 1
ATOM 9498 N N . VAL B 1 310 ? 36.531 1.209 8.344 1 81.38 310 VAL B N 1
ATOM 9499 C CA . VAL B 1 310 ? 37.25 0.715 7.176 1 81.38 310 VAL B CA 1
ATOM 9500 C C . VAL B 1 310 ? 38.281 1.761 6.711 1 81.38 310 VAL B C 1
ATOM 9502 O O . VAL B 1 310 ? 37.938 2.928 6.52 1 81.38 310 VAL B O 1
ATOM 9505 N N . GLN B 1 311 ? 39.469 1.354 6.867 1 63.19 311 GLN B N 1
ATOM 9506 C CA . GLN B 1 311 ? 40.625 2.234 6.648 1 63.19 311 GLN B CA 1
ATOM 9507 C C . GLN B 1 311 ? 40.75 2.582 5.168 1 63.19 311 GLN B C 1
ATOM 9509 O O . GLN B 1 311 ? 40.438 1.773 4.301 1 63.19 311 GLN B O 1
ATOM 9514 N N . GLY B 1 312 ? 40.656 3.869 4.633 1 55.5 312 GLY B N 1
ATOM 9515 C CA . GLY B 1 312 ? 40.969 4.363 3.303 1 55.5 312 GLY B CA 1
ATOM 9516 C C . GLY B 1 312 ? 40.094 5.527 2.881 1 55.5 312 GLY B C 1
ATOM 9517 O O . GLY B 1 312 ? 40.281 6.125 1.824 1 55.5 312 GLY B O 1
ATOM 9518 N N . CYS B 1 313 ? 38.938 5.523 3.502 1 51.19 313 CYS B N 1
ATOM 9519 C CA . CYS B 1 313 ? 38.125 6.609 2.963 1 51.19 313 CYS B CA 1
ATOM 9520 C C . CYS B 1 313 ? 38.719 7.965 3.311 1 51.19 313 CYS B C 1
ATOM 9522 O O . CYS B 1 313 ? 38.062 9 3.174 1 51.19 313 CYS B O 1
ATOM 9524 N N . SER B 1 314 ? 39.75 7.887 4.098 1 48.5 314 SER B N 1
ATOM 9525 C CA . SER B 1 314 ? 40.094 9.188 4.652 1 48.5 314 SER B CA 1
ATOM 9526 C C . SER B 1 314 ? 40.531 10.156 3.555 1 48.5 314 SER B C 1
ATOM 9528 O O . SER B 1 314 ? 41.531 9.945 2.881 1 48.5 314 SER B O 1
ATOM 9530 N N . LEU B 1 315 ? 39.688 10.758 2.91 1 45 315 LEU B N 1
ATOM 9531 C CA . LEU B 1 315 ? 40.219 11.742 1.976 1 45 315 LEU B CA 1
ATOM 9532 C C . LEU B 1 315 ? 41.5 12.391 2.529 1 45 315 LEU B C 1
ATOM 9534 O O . LEU B 1 315 ? 41.969 12 3.598 1 45 315 LEU B O 1
ATOM 9538 N N . ASP B 1 316 ? 41.281 13.938 2.559 1 44.16 316 ASP B N 1
ATOM 9539 C CA . ASP B 1 316 ? 42.281 14.961 2.217 1 44.16 316 ASP B CA 1
ATOM 9540 C C . ASP B 1 316 ? 43.469 14.891 3.145 1 44.16 316 ASP B C 1
ATOM 9542 O O . ASP B 1 316 ? 44.625 15.008 2.695 1 44.16 316 ASP B O 1
ATOM 9546 N N . GLU B 1 317 ? 43.344 15.414 4.422 1 48.5 317 GLU B N 1
ATOM 9547 C CA . GLU B 1 317 ? 44.531 15.883 5.145 1 48.5 317 GLU B CA 1
ATOM 9548 C C . GLU B 1 317 ? 44.938 14.883 6.219 1 48.5 317 GLU B C 1
ATOM 9550 O O . GLU B 1 317 ? 45.625 15.242 7.176 1 48.5 317 GLU B O 1
ATOM 9555 N N . GLY B 1 318 ? 44.938 13.633 6.125 1 57.62 318 GLY B N 1
ATOM 9556 C CA . GLY B 1 318 ? 45.562 12.695 7.051 1 57.62 318 GLY B CA 1
ATOM 9557 C C . GLY B 1 318 ? 44.75 12.461 8.305 1 57.62 318 GLY B C 1
ATOM 9558 O O . GLY B 1 318 ? 45 11.539 9.07 1 57.62 318 GLY B O 1
ATOM 9559 N N . GLU B 1 319 ? 43.875 13.391 8.711 1 68.5 319 GLU B N 1
ATOM 9560 C CA . GLU B 1 319 ? 43.156 13.219 9.961 1 68.5 319 GLU B CA 1
ATOM 9561 C C . GLU B 1 319 ? 41.812 12.516 9.719 1 68.5 319 GLU B C 1
ATOM 9563 O O . GLU B 1 319 ? 41.156 12.734 8.688 1 68.5 319 GLU B O 1
ATOM 9568 N N . PRO B 1 320 ? 41.5 11.609 10.555 1 80.75 320 PRO B N 1
ATOM 9569 C CA . PRO B 1 320 ? 40.25 10.891 10.391 1 80.75 320 PRO B CA 1
ATOM 9570 C C . PRO B 1 320 ? 39.031 11.805 10.5 1 80.75 320 PRO B C 1
ATOM 9572 O O . PRO B 1 320 ? 39 12.695 11.352 1 80.75 320 PRO B O 1
ATOM 9575 N N . VAL B 1 321 ? 38.094 11.672 9.594 1 87.75 321 VAL B N 1
ATOM 9576 C CA . VAL B 1 321 ? 36.875 12.469 9.508 1 87.75 321 VAL B CA 1
ATOM 9577 C C . VAL B 1 321 ? 35.938 12.094 10.648 1 87.75 321 VAL B C 1
ATOM 9579 O O . VAL B 1 321 ? 35.125 12.914 11.086 1 87.75 321 VAL B O 1
ATOM 9582 N N . VAL B 1 322 ? 36.125 10.789 11.125 1 90.12 322 VAL B N 1
ATOM 9583 C CA . VAL B 1 322 ? 35.188 10.305 12.141 1 90.12 322 VAL B CA 1
ATOM 9584 C C . VAL B 1 322 ? 35.938 9.555 13.234 1 90.12 322 VAL B C 1
ATOM 9586 O O . VAL B 1 322 ? 36.938 8.875 12.953 1 90.12 322 VAL B O 1
ATOM 9589 N N . ARG B 1 323 ? 35.594 9.805 14.445 1 90.69 323 ARG B N 1
ATOM 9590 C CA . ARG B 1 323 ? 36.062 9.008 15.578 1 90.69 323 ARG B CA 1
ATOM 9591 C C . ARG B 1 323 ? 34.969 8.047 16.047 1 90.69 323 ARG B C 1
ATOM 9593 O O . ARG B 1 323 ? 33.844 8.461 16.297 1 90.69 323 ARG B O 1
ATOM 9600 N N . LEU B 1 324 ? 35.438 6.781 16.047 1 92 324 LEU B N 1
ATOM 9601 C CA . LEU B 1 324 ? 34.469 5.73 16.375 1 92 324 LEU B CA 1
ATOM 9602 C C . LEU B 1 324 ? 34.781 5.121 17.734 1 92 324 LEU B C 1
ATOM 9604 O O . LEU B 1 324 ? 35.938 4.781 18.016 1 92 324 LEU B O 1
ATOM 9608 N N . LEU B 1 325 ? 33.75 5.039 18.578 1 93.25 325 LEU B N 1
ATOM 9609 C CA . LEU B 1 325 ? 33.906 4.367 19.875 1 93.25 325 LEU B CA 1
ATOM 9610 C C . LEU B 1 325 ? 33.375 2.938 19.797 1 93.25 325 LEU B C 1
ATOM 9612 O O . LEU B 1 325 ? 32.562 2.615 18.922 1 93.25 325 LEU B O 1
ATOM 9616 N N . PRO B 1 326 ? 33.75 2.117 20.688 1 92.44 326 PRO B N 1
ATOM 9617 C CA . PRO B 1 326 ? 33.312 0.727 20.672 1 92.44 326 PRO B CA 1
ATOM 9618 C C . PRO B 1 326 ? 31.812 0.598 20.984 1 92.44 326 PRO B C 1
ATOM 9620 O O . PRO B 1 326 ? 31.219 -0.456 20.734 1 92.44 326 PRO B O 1
ATOM 9623 N N . SER B 1 327 ? 31.25 1.632 21.547 1 90.62 327 SER B N 1
ATOM 9624 C CA . SER B 1 327 ? 29.812 1.603 21.844 1 90.62 327 SER B CA 1
ATOM 9625 C C . SER B 1 327 ? 28.984 1.855 20.594 1 90.62 327 SER B C 1
ATOM 9627 O O . SER B 1 327 ? 27.781 1.613 20.594 1 90.62 327 SER B O 1
ATOM 9629 N N . GLY B 1 328 ? 29.578 2.277 19.547 1 92.25 328 GLY B N 1
ATOM 9630 C CA . GLY B 1 328 ? 28.859 2.584 18.328 1 92.25 328 GLY B CA 1
ATOM 9631 C C . GLY B 1 328 ? 28.594 4.066 18.141 1 92.25 328 GLY B C 1
ATOM 9632 O O . GLY B 1 328 ? 27.906 4.469 17.203 1 92.25 328 GLY B O 1
ATOM 9633 N N . ASP B 1 329 ? 29.203 4.883 19.062 1 92.75 329 ASP B N 1
ATOM 9634 C CA . ASP B 1 329 ? 29.078 6.336 18.953 1 92.75 329 ASP B CA 1
ATOM 9635 C C . ASP B 1 329 ? 30.062 6.898 17.938 1 92.75 329 ASP B C 1
ATOM 9637 O O . ASP B 1 329 ? 31.234 6.516 17.906 1 92.75 329 ASP B O 1
ATOM 9641 N N . ILE B 1 330 ? 29.5 7.734 17.172 1 92.44 330 ILE B N 1
ATOM 9642 C CA . ILE B 1 330 ? 30.312 8.359 16.125 1 92.44 330 ILE B CA 1
ATOM 9643 C C . ILE B 1 330 ? 30.438 9.859 16.406 1 92.44 330 ILE B C 1
ATOM 9645 O O . ILE B 1 330 ? 29.438 10.531 16.641 1 92.44 330 ILE B O 1
ATOM 9649 N N . PHE B 1 331 ? 31.672 10.383 16.391 1 91.5 331 PHE B N 1
ATOM 9650 C CA . PHE B 1 331 ? 31.938 11.805 16.516 1 91.5 331 PHE B CA 1
ATOM 9651 C C . PHE B 1 331 ? 32.625 12.336 15.25 1 91.5 331 PHE B C 1
ATOM 9653 O O . PHE B 1 331 ? 33.594 11.773 14.781 1 91.5 331 PHE B O 1
ATOM 9660 N N . THR B 1 332 ? 32 13.289 14.68 1 90.94 332 THR B N 1
ATOM 9661 C CA . THR B 1 332 ? 32.531 13.828 13.438 1 90.94 332 THR B CA 1
ATOM 9662 C C . THR B 1 332 ? 33.5 14.992 13.711 1 90.94 332 THR B C 1
ATOM 9664 O O . THR B 1 332 ? 33.375 15.672 14.727 1 90.94 332 THR B O 1
ATOM 9667 N N . ALA B 1 333 ? 34.406 15.172 12.758 1 89.25 333 ALA B N 1
ATOM 9668 C CA . ALA B 1 333 ? 35.344 16.281 12.844 1 89.25 333 ALA B CA 1
ATOM 9669 C C . ALA B 1 333 ? 34.781 17.531 12.172 1 89.25 333 ALA B C 1
ATOM 9671 O O . ALA B 1 333 ? 33.625 17.562 11.789 1 89.25 333 ALA B O 1
ATOM 9672 N N . GLY B 1 334 ? 35.594 18.594 12.031 1 87.38 334 GLY B N 1
ATOM 9673 C CA . GLY B 1 334 ? 35.156 19.859 11.484 1 87.38 334 GLY B CA 1
ATOM 9674 C C . GLY B 1 334 ? 35.438 20.016 10.008 1 87.38 334 GLY B C 1
ATOM 9675 O O . GLY B 1 334 ? 35.625 21.125 9.516 1 87.38 334 GLY B O 1
ATOM 9676 N N . PHE B 1 335 ? 35.688 18.906 9.344 1 88.31 335 PHE B N 1
ATOM 9677 C CA . PHE B 1 335 ? 35.938 19 7.91 1 88.31 335 PHE B CA 1
ATOM 9678 C C . PHE B 1 335 ? 35.125 17.953 7.148 1 88.31 335 PHE B C 1
ATOM 9680 O O . PHE B 1 335 ? 34.688 16.969 7.73 1 88.31 335 PHE B O 1
ATOM 9687 N N . ASN B 1 336 ? 34.938 18.312 5.848 1 89.44 336 ASN B N 1
ATOM 9688 C CA . ASN B 1 336 ? 34.156 17.438 4.988 1 89.44 336 ASN B CA 1
ATOM 9689 C C . ASN B 1 336 ? 34.875 16.125 4.691 1 89.44 336 ASN B C 1
ATOM 9691 O O . ASN B 1 336 ? 36.094 16.078 4.695 1 89.44 336 ASN B O 1
ATOM 9695 N N . GLY B 1 337 ? 33.969 15.031 4.551 1 88.94 337 GLY B N 1
ATOM 9696 C CA . GLY B 1 337 ? 34.594 13.766 4.168 1 88.94 337 GLY B CA 1
ATOM 9697 C C . GLY B 1 337 ? 33.625 12.594 4.242 1 88.94 337 GLY B C 1
ATOM 9698 O O . GLY B 1 337 ? 32.438 12.781 4.398 1 88.94 337 GLY B O 1
ATOM 9699 N N . HIS B 1 338 ? 34.25 11.422 3.865 1 88.5 338 HIS B N 1
ATOM 9700 C CA . HIS B 1 338 ? 33.5 10.164 3.887 1 88.5 338 HIS B CA 1
ATOM 9701 C C . HIS B 1 338 ? 34.188 9.133 4.777 1 88.5 338 HIS B C 1
ATOM 9703 O O . HIS B 1 338 ? 35.406 9.117 4.879 1 88.5 338 HIS B O 1
ATOM 9709 N N . ALA B 1 339 ? 33.375 8.414 5.492 1 89.75 339 ALA B N 1
ATOM 9710 C CA . ALA B 1 339 ? 33.906 7.297 6.285 1 89.75 339 ALA B CA 1
ATOM 9711 C C . ALA B 1 339 ? 32.969 6.094 6.203 1 89.75 339 ALA B C 1
ATOM 9713 O O . ALA B 1 339 ? 31.766 6.25 5.922 1 89.75 339 ALA B O 1
ATOM 9714 N N . VAL B 1 340 ? 33.594 4.918 6.281 1 90.5 340 VAL B N 1
ATOM 9715 C CA . VAL B 1 340 ? 32.812 3.682 6.246 1 90.5 340 VAL B CA 1
ATOM 9716 C C . VAL B 1 340 ? 33.031 2.896 7.539 1 90.5 340 VAL B C 1
ATOM 9718 O O . VAL B 1 340 ? 34.188 2.66 7.941 1 90.5 340 VAL B O 1
ATOM 9721 N N . VAL B 1 341 ? 31.922 2.551 8.133 1 91.31 341 VAL B N 1
ATOM 9722 C CA . VAL B 1 341 ? 31.969 1.766 9.359 1 91.31 341 VAL B CA 1
ATOM 9723 C C . VAL B 1 341 ? 31.438 0.361 9.102 1 91.31 341 VAL B C 1
ATOM 9725 O O . VAL B 1 341 ? 30.328 0.2 8.578 1 91.31 341 VAL B O 1
ATOM 9728 N N . MET B 1 342 ? 32.219 -0.615 9.43 1 91.56 342 MET B N 1
ATOM 9729 C CA . MET B 1 342 ? 31.766 -2.002 9.328 1 91.56 342 MET B CA 1
ATOM 9730 C C . MET B 1 342 ? 31.25 -2.504 10.672 1 91.56 342 MET B C 1
ATOM 9732 O O . MET B 1 342 ? 31.953 -2.438 11.68 1 91.56 342 MET B O 1
ATOM 9736 N N . VAL B 1 343 ? 30.062 -2.916 10.664 1 93.69 343 VAL B N 1
ATOM 9737 C CA . VAL B 1 343 ? 29.438 -3.469 11.852 1 93.69 343 VAL B CA 1
ATOM 9738 C C . VAL B 1 343 ? 29.375 -4.992 11.758 1 93.69 343 VAL B C 1
ATOM 9740 O O . VAL B 1 343 ? 28.828 -5.539 10.805 1 93.69 343 VAL B O 1
ATOM 9743 N N . THR B 1 344 ? 29.984 -5.684 12.656 1 93.44 344 THR B N 1
ATOM 9744 C CA . THR B 1 344 ? 30.016 -7.145 12.648 1 93.44 344 THR B CA 1
ATOM 9745 C C . THR B 1 344 ? 29.359 -7.699 13.906 1 93.44 344 THR B C 1
ATOM 9747 O O . THR B 1 344 ? 29.734 -7.352 15.023 1 93.44 344 THR B O 1
ATOM 9750 N N . ALA B 1 345 ? 28.359 -8.445 13.703 1 94.62 345 ALA B N 1
ATOM 9751 C CA . ALA B 1 345 ? 27.703 -9.148 14.805 1 94.62 345 ALA B CA 1
ATOM 9752 C C . ALA B 1 345 ? 28.25 -10.562 14.961 1 94.62 345 ALA B C 1
ATOM 9754 O O . ALA B 1 345 ? 28.172 -11.367 14.031 1 94.62 345 ALA B O 1
ATOM 9755 N N . HIS B 1 346 ? 28.797 -10.852 16.094 1 93.44 346 HIS B N 1
ATOM 9756 C CA . HIS B 1 346 ? 29.344 -12.172 16.391 1 93.44 346 HIS B CA 1
ATOM 9757 C C . HIS B 1 346 ? 28.312 -13.062 17.062 1 93.44 346 HIS B C 1
ATOM 9759 O O . HIS B 1 346 ? 28.047 -12.922 18.25 1 93.44 346 HIS B O 1
ATOM 9765 N N . GLU B 1 347 ? 27.844 -13.938 16.188 1 89.12 347 GLU B N 1
ATOM 9766 C CA . GLU B 1 347 ? 26.859 -14.875 16.703 1 89.12 347 GLU B CA 1
ATOM 9767 C C . GLU B 1 347 ? 27.531 -16.078 17.344 1 89.12 347 GLU B C 1
ATOM 9769 O O . GLU B 1 347 ? 27.766 -17.094 16.672 1 89.12 347 GLU B O 1
ATOM 9774 N N . THR B 1 348 ? 27.75 -16.109 18.547 1 84.5 348 THR B N 1
ATOM 9775 C CA . THR B 1 348 ? 28.5 -17.125 19.266 1 84.5 348 THR B CA 1
ATOM 9776 C C . THR B 1 348 ? 27.75 -18.453 19.281 1 84.5 348 THR B C 1
ATOM 9778 O O . THR B 1 348 ? 28.375 -19.531 19.219 1 84.5 348 THR B O 1
ATOM 9781 N N . GLY B 1 349 ? 26.484 -18.5 19.297 1 80.56 349 GLY B N 1
ATOM 9782 C CA . GLY B 1 349 ? 25.734 -19.734 19.328 1 80.56 349 GLY B CA 1
ATOM 9783 C C . GLY B 1 349 ? 25.875 -20.547 18.047 1 80.56 349 GLY B C 1
ATOM 9784 O O . GLY B 1 349 ? 25.891 -21.781 18.078 1 80.56 349 GLY B O 1
ATOM 9785 N N . ILE B 1 350 ? 26.094 -19.969 16.922 1 82.56 350 ILE B N 1
ATOM 9786 C CA . ILE B 1 350 ? 26.125 -20.672 15.648 1 82.56 350 ILE B CA 1
ATOM 9787 C C . ILE B 1 350 ? 27.484 -20.453 14.977 1 82.56 350 ILE B C 1
ATOM 9789 O O . ILE B 1 350 ? 27.719 -20.953 13.867 1 82.56 350 ILE B O 1
ATOM 9793 N N . ARG B 1 351 ? 28.438 -19.812 15.594 1 83.94 351 ARG B N 1
ATOM 9794 C CA . ARG B 1 351 ? 29.781 -19.578 15.094 1 83.94 351 ARG B CA 1
ATOM 9795 C C . ARG B 1 351 ? 29.734 -18.922 13.719 1 83.94 351 ARG B C 1
ATOM 9797 O O . ARG B 1 351 ? 30.375 -19.391 12.781 1 83.94 351 ARG B O 1
ATOM 9804 N N . LEU B 1 352 ? 28.891 -17.969 13.5 1 89.19 352 LEU B N 1
ATOM 9805 C CA . LEU B 1 352 ? 28.766 -17.219 12.258 1 89.19 352 LEU B CA 1
ATOM 9806 C C . LEU B 1 352 ? 28.844 -15.711 12.523 1 89.19 352 LEU B C 1
ATOM 9808 O O . LEU B 1 352 ? 28.406 -15.242 13.57 1 89.19 352 LEU B O 1
ATOM 9812 N N . ASN B 1 353 ? 29.516 -15.016 11.633 1 91.69 353 ASN B N 1
ATOM 9813 C CA . ASN B 1 353 ? 29.594 -13.562 11.703 1 91.69 353 ASN B CA 1
ATOM 9814 C C . ASN B 1 353 ? 28.766 -12.898 10.602 1 91.69 353 ASN B C 1
ATOM 9816 O O . ASN B 1 353 ? 28.797 -13.328 9.445 1 91.69 353 ASN B O 1
ATOM 9820 N N . GLN B 1 354 ? 28 -11.969 11.047 1 92.75 354 GLN B N 1
ATOM 9821 C CA . GLN B 1 354 ? 27.266 -11.156 10.086 1 92.75 354 GLN B CA 1
ATOM 9822 C C . GLN B 1 354 ? 27.828 -9.734 10.023 1 92.75 354 GLN B C 1
ATOM 9824 O O . GLN B 1 354 ? 28.172 -9.148 11.047 1 92.75 354 GLN B O 1
ATOM 9829 N N . SER B 1 355 ? 28.016 -9.258 8.859 1 92.06 355 SER B N 1
ATOM 9830 C CA . SER B 1 355 ? 28.609 -7.934 8.719 1 92.06 355 SER B CA 1
ATOM 9831 C C . SER B 1 355 ? 27.766 -7.039 7.824 1 92.06 355 SER B C 1
ATOM 9833 O O . SER B 1 355 ? 27.203 -7.504 6.832 1 92.06 355 SER B O 1
ATOM 9835 N N . ILE B 1 356 ? 27.656 -5.809 8.195 1 92.62 356 ILE B N 1
ATOM 9836 C CA . ILE B 1 356 ? 27.016 -4.77 7.402 1 92.62 356 ILE B CA 1
ATOM 9837 C C . ILE B 1 356 ? 27.859 -3.496 7.43 1 92.62 356 ILE B C 1
ATOM 9839 O O . ILE B 1 356 ? 28.719 -3.336 8.297 1 92.62 356 ILE B O 1
ATOM 9843 N N . ILE B 1 357 ? 27.656 -2.635 6.484 1 92.31 357 ILE B N 1
ATOM 9844 C CA . ILE B 1 357 ? 28.469 -1.423 6.441 1 92.31 357 ILE B CA 1
ATOM 9845 C C . ILE B 1 357 ? 27.562 -0.194 6.52 1 92.31 357 ILE B C 1
ATOM 9847 O O . ILE B 1 357 ? 26.422 -0.227 6.059 1 92.31 357 ILE B O 1
ATOM 9851 N N . VAL B 1 358 ? 28.109 0.825 7.102 1 92.69 358 VAL B N 1
ATOM 9852 C CA . VAL B 1 358 ? 27.438 2.113 7.199 1 92.69 358 VAL B CA 1
ATOM 9853 C C . VAL B 1 358 ? 28.297 3.203 6.57 1 92.69 358 VAL B C 1
ATOM 9855 O O . VAL B 1 358 ? 29.469 3.348 6.914 1 92.69 358 VAL B O 1
ATOM 9858 N N . HIS B 1 359 ? 27.734 3.904 5.652 1 92.06 359 HIS B N 1
ATOM 9859 C CA . HIS B 1 359 ? 28.391 5.043 5.027 1 92.06 359 HIS B CA 1
ATOM 9860 C C . HIS B 1 359 ? 28.156 6.324 5.824 1 92.06 359 HIS B C 1
ATOM 9862 O O . HIS B 1 359 ? 27.016 6.742 6.008 1 92.06 359 HIS B O 1
ATOM 9868 N N . VAL B 1 360 ? 29.203 6.945 6.316 1 92.12 360 VAL B N 1
ATOM 9869 C CA . VAL B 1 360 ? 29.094 8.188 7.066 1 92.12 360 VAL B CA 1
ATOM 9870 C C . VAL B 1 360 ? 29.641 9.344 6.227 1 92.12 360 VAL B C 1
ATOM 9872 O O . VAL B 1 360 ? 30.812 9.367 5.875 1 92.12 360 VAL B O 1
ATOM 9875 N N . GLU B 1 361 ? 28.781 10.219 5.902 1 92.38 361 GLU B N 1
ATOM 9876 C CA . GLU B 1 361 ? 29.141 11.438 5.172 1 92.38 361 GLU B CA 1
ATOM 9877 C C . GLU B 1 361 ? 29.062 12.664 6.078 1 92.38 361 GLU B C 1
ATOM 9879 O O . GLU B 1 361 ? 28.062 12.875 6.758 1 92.38 361 GLU B O 1
ATOM 9884 N N . VAL B 1 362 ? 30.141 13.469 6.148 1 92.69 362 VAL B N 1
ATOM 9885 C CA . VAL B 1 362 ? 30.188 14.648 7 1 92.69 362 VAL B CA 1
ATOM 9886 C C . VAL B 1 362 ? 30.188 15.906 6.137 1 92.69 362 VAL B C 1
ATOM 9888 O O . VAL B 1 362 ? 31.016 16.062 5.242 1 92.69 362 VAL B O 1
ATOM 9891 N N . ARG B 1 363 ? 29.234 16.781 6.371 1 92.88 363 ARG B N 1
ATOM 9892 C CA . ARG B 1 363 ? 29.078 18.031 5.648 1 92.88 363 ARG B CA 1
ATOM 9893 C C . ARG B 1 363 ? 28.734 19.172 6.602 1 92.88 363 ARG B C 1
ATOM 9895 O O . ARG B 1 363 ? 28.266 18.938 7.719 1 92.88 363 ARG B O 1
ATOM 9902 N N . PRO B 1 364 ? 28.969 20.391 6.207 1 93 364 PRO B N 1
ATOM 9903 C CA . PRO B 1 364 ? 28.625 21.516 7.082 1 93 364 PRO B CA 1
ATOM 9904 C C . PRO B 1 364 ? 27.125 21.844 7.074 1 93 364 PRO B C 1
ATOM 9906 O O . PRO B 1 364 ? 26.438 21.562 6.09 1 93 364 PRO B O 1
ATOM 9909 N N . LEU B 1 365 ? 26.719 22.406 8.18 1 92.75 365 LEU B N 1
ATOM 9910 C CA . LEU B 1 365 ? 25.344 22.859 8.312 1 92.75 365 LEU B CA 1
ATOM 9911 C C . LEU B 1 365 ? 25.109 24.125 7.496 1 92.75 365 LEU B C 1
ATOM 9913 O O . LEU B 1 365 ? 25.938 25.031 7.48 1 92.75 365 LEU B O 1
ATOM 9917 N N . HIS B 1 366 ? 23.953 24.156 6.781 1 94.06 366 HIS B N 1
ATOM 9918 C CA . HIS B 1 366 ? 23.719 25.297 5.895 1 94.06 366 HIS B CA 1
ATOM 9919 C C . HIS B 1 366 ? 22.375 25.953 6.168 1 94.06 366 HIS B C 1
ATOM 9921 O O . HIS B 1 366 ? 22.203 27.156 5.961 1 94.06 366 HIS B O 1
ATOM 9927 N N . SER B 1 367 ? 21.422 25.188 6.586 1 94.75 367 SER B N 1
ATOM 9928 C CA . SER B 1 367 ? 20.094 25.766 6.766 1 94.75 367 SER B CA 1
ATOM 9929 C C . SER B 1 367 ? 19.281 24.969 7.781 1 94.75 367 SER B C 1
ATOM 9931 O O . SER B 1 367 ? 19.703 23.906 8.227 1 94.75 367 SER B O 1
ATOM 9933 N N . LEU B 1 368 ? 18.172 25.656 8.172 1 94.44 368 LEU B N 1
ATOM 9934 C CA . LEU B 1 368 ? 17.25 25.094 9.148 1 94.44 368 LEU B CA 1
ATOM 9935 C C . LEU B 1 368 ? 15.805 25.266 8.688 1 94.44 368 LEU B C 1
ATOM 9937 O O . LEU B 1 368 ? 15.438 26.328 8.172 1 94.44 368 LEU B O 1
ATOM 9941 N N . SER B 1 369 ? 15.031 24.141 8.828 1 94.81 369 SER B N 1
ATOM 9942 C CA . SER B 1 369 ? 13.625 24.203 8.461 1 94.81 369 SER B CA 1
ATOM 9943 C C . SER B 1 369 ? 12.727 23.734 9.602 1 94.81 369 SER B C 1
ATOM 9945 O O . SER B 1 369 ? 12.93 22.641 10.141 1 94.81 369 SER B O 1
ATOM 9947 N N . LEU B 1 370 ? 11.781 24.594 9.906 1 94 370 LEU B N 1
ATOM 9948 C CA . LEU B 1 370 ? 10.797 24.219 10.914 1 94 370 LEU B CA 1
ATOM 9949 C C . LEU B 1 370 ? 9.586 23.547 10.273 1 94 370 LEU B C 1
ATOM 9951 O O . LEU B 1 370 ? 9.008 24.078 9.328 1 94 370 LEU B O 1
ATOM 9955 N N . MET B 1 371 ? 9.289 22.406 10.852 1 90.12 371 MET B N 1
ATOM 9956 C CA . MET B 1 371 ? 8.164 21.672 10.297 1 90.12 371 MET B CA 1
ATOM 9957 C C . MET B 1 371 ? 7.184 21.266 11.391 1 90.12 371 MET B C 1
ATOM 9959 O O . MET B 1 371 ? 7.598 20.891 12.492 1 90.12 371 MET B O 1
ATOM 9963 N N . SER B 1 372 ? 5.891 21.312 11.055 1 89.56 372 SER B N 1
ATOM 9964 C CA . SER B 1 372 ? 4.848 20.859 11.969 1 89.56 372 SER B CA 1
ATOM 9965 C C . SER B 1 372 ? 4.516 19.391 11.734 1 89.56 372 SER B C 1
ATOM 9967 O O . SER B 1 372 ? 4.328 18.969 10.594 1 89.56 372 SER B O 1
ATOM 9969 N N . LEU B 1 373 ? 4.492 18.625 12.812 1 84.69 373 LEU B N 1
ATOM 9970 C CA . LEU B 1 373 ? 4.195 17.203 12.695 1 84.69 373 LEU B CA 1
ATOM 9971 C C . LEU B 1 373 ? 2.73 16.922 13.008 1 84.69 373 LEU B C 1
ATOM 9973 O O . LEU B 1 373 ? 2.244 15.812 12.797 1 84.69 373 LEU B O 1
ATOM 9977 N N . SER B 1 374 ? 2.012 17.891 13.414 1 74.19 374 SER B N 1
ATOM 9978 C CA . SER B 1 374 ? 0.661 17.672 13.922 1 74.19 374 SER B CA 1
ATOM 9979 C C . SER B 1 374 ? -0.376 17.844 12.812 1 74.19 374 SER B C 1
ATOM 9981 O O . SER B 1 374 ? -0.312 18.812 12.047 1 74.19 374 SER B O 1
ATOM 9983 N N . PRO B 1 375 ? -1.257 16.891 12.742 1 67.62 375 PRO B N 1
ATOM 9984 C CA . PRO B 1 375 ? -2.326 17.016 11.75 1 67.62 375 PRO B CA 1
ATOM 9985 C C . PRO B 1 375 ? -3.498 17.859 12.25 1 67.62 375 PRO B C 1
ATOM 9987 O O . PRO B 1 375 ? -4.453 18.094 11.5 1 67.62 375 PRO B O 1
ATOM 9990 N N . ALA B 1 376 ? -3.455 18.375 13.406 1 63.47 376 ALA B N 1
ATOM 9991 C CA . ALA B 1 376 ? -4.613 19.047 13.992 1 63.47 376 ALA B CA 1
ATOM 9992 C C . ALA B 1 376 ? -4.906 20.359 13.281 1 63.47 376 ALA B C 1
ATOM 9994 O O . ALA B 1 376 ? -3.984 21.109 12.945 1 63.47 376 ALA B O 1
ATOM 9995 N N . LYS B 1 377 ? -6.141 20.453 12.656 1 61.66 377 LYS B N 1
ATOM 9996 C CA . LYS B 1 377 ? -6.535 21.734 12.055 1 61.66 377 LYS B CA 1
ATOM 9997 C C . LYS B 1 377 ? -7.824 22.25 12.688 1 61.66 377 LYS B C 1
ATOM 9999 O O . LYS B 1 377 ? -8.695 21.469 13.078 1 61.66 377 LYS B O 1
ATOM 10004 N N . ALA B 1 378 ? -7.777 23.328 13.383 1 58.94 378 ALA B N 1
ATOM 10005 C CA . ALA B 1 378 ? -9.047 24.031 13.578 1 58.94 378 ALA B CA 1
ATOM 10006 C C . ALA B 1 378 ? -9.406 24.859 12.352 1 58.94 378 ALA B C 1
ATOM 10008 O O . ALA B 1 378 ? -8.602 25.672 11.883 1 58.94 378 ALA B O 1
ATOM 10009 N N . VAL B 1 379 ? -10.039 24.219 11.328 1 55.88 379 VAL B N 1
ATOM 10010 C CA . VAL B 1 379 ? -10.352 24.969 10.109 1 55.88 379 VAL B CA 1
ATOM 10011 C C . VAL B 1 379 ? -11.469 25.969 10.383 1 55.88 379 VAL B C 1
ATOM 10013 O O . VAL B 1 379 ? -12.578 25.594 10.766 1 55.88 379 VAL B O 1
ATOM 10016 N N . LEU B 1 380 ? -10.969 27.234 10.719 1 55.03 380 LEU B N 1
ATOM 10017 C CA . LEU B 1 380 ? -11.961 28.297 10.766 1 55.03 380 LEU B CA 1
ATOM 10018 C C . LEU B 1 380 ? -12.492 28.609 9.367 1 55.03 380 LEU B C 1
ATOM 10020 O O . LEU B 1 380 ? -11.898 28.188 8.367 1 55.03 380 LEU B O 1
ATOM 10024 N N . HIS B 1 381 ? -13.648 29.188 9.203 1 53.28 381 HIS B N 1
ATOM 10025 C CA . HIS B 1 381 ? -14.32 29.594 7.977 1 53.28 381 HIS B CA 1
ATOM 10026 C C . HIS B 1 381 ? -13.312 30.125 6.953 1 53.28 381 HIS B C 1
ATOM 10028 O O . HIS B 1 381 ? -13.523 29.984 5.746 1 53.28 381 HIS B O 1
ATOM 10034 N N . SER B 1 382 ? -12.258 30.703 7.441 1 55.56 382 SER B N 1
ATOM 10035 C CA . SER B 1 382 ? -11.359 31.375 6.504 1 55.56 382 SER B CA 1
ATOM 10036 C C . SER B 1 382 ? -10.359 30.391 5.906 1 55.56 382 SER B C 1
ATOM 10038 O O . SER B 1 382 ? -9.578 30.75 5.023 1 55.56 382 SER B O 1
ATOM 10040 N N . LYS B 1 383 ? -10.492 29.172 6.176 1 65.06 383 LYS B N 1
ATOM 10041 C CA . LYS B 1 383 ? -9.641 28.156 5.578 1 65.06 383 LYS B CA 1
ATOM 10042 C C . LYS B 1 383 ? -8.18 28.359 5.961 1 65.06 383 LYS B C 1
ATOM 10044 O O . LYS B 1 383 ? -7.281 27.844 5.301 1 65.06 383 LYS B O 1
ATOM 10049 N N . LYS B 1 384 ? -7.969 29.453 6.891 1 77.88 384 LYS B N 1
ATOM 10050 C CA . LYS B 1 384 ? -6.617 29.625 7.418 1 77.88 384 LYS B CA 1
ATOM 10051 C C . LYS B 1 384 ? -6.359 28.672 8.586 1 77.88 384 LYS B C 1
ATOM 10053 O O . LYS B 1 384 ? -7.289 28.312 9.305 1 77.88 384 LYS B O 1
ATOM 10058 N N . HIS B 1 385 ? -5.152 28.406 8.719 1 81.75 385 HIS B N 1
ATOM 10059 C CA . HIS B 1 385 ? -4.809 27.469 9.773 1 81.75 385 HIS B CA 1
ATOM 10060 C C . HIS B 1 385 ? -4.805 28.141 11.141 1 81.75 385 HIS B C 1
ATOM 10062 O O . HIS B 1 385 ? -4.324 29.266 11.273 1 81.75 385 HIS B O 1
ATOM 10068 N N . SER B 1 386 ? -5.469 27.438 12.094 1 85.81 386 SER B N 1
ATOM 10069 C CA . SER B 1 386 ? -5.398 27.875 13.484 1 85.81 386 SER B CA 1
ATOM 10070 C C . SER B 1 386 ? -5.414 26.688 14.438 1 85.81 386 SER B C 1
ATOM 10072 O O . SER B 1 386 ? -6.094 25.688 14.188 1 85.81 386 SER B O 1
ATOM 10074 N N . PHE B 1 387 ? -4.648 26.938 15.445 1 86.75 387 PHE B N 1
ATOM 10075 C CA . PHE B 1 387 ? -4.645 25.906 16.484 1 86.75 387 PHE B CA 1
ATOM 10076 C C . PHE B 1 387 ? -5.723 26.172 17.516 1 86.75 387 PHE B C 1
ATOM 10078 O O . PHE B 1 387 ? -5.906 27.312 17.938 1 86.75 387 PHE B O 1
ATOM 10085 N N . PRO B 1 388 ? -6.426 25.094 17.844 1 83.94 388 PRO B N 1
ATOM 10086 C CA . PRO B 1 388 ? -7.414 25.281 18.906 1 83.94 388 PRO B CA 1
ATOM 10087 C C . PRO B 1 388 ? -6.773 25.578 20.266 1 83.94 388 PRO B C 1
ATOM 10089 O O . PRO B 1 388 ? -5.723 25.016 20.578 1 83.94 388 PRO B O 1
ATOM 10092 N N . LEU B 1 389 ? -7.457 26.375 20.938 1 86.94 389 LEU B N 1
ATOM 10093 C CA . LEU B 1 389 ? -6.977 26.734 22.266 1 86.94 389 LEU B CA 1
ATOM 10094 C C . LEU B 1 389 ? -6.766 25.5 23.125 1 86.94 389 LEU B C 1
ATOM 10096 O O . LEU B 1 389 ? -7.621 24.609 23.156 1 86.94 389 LEU B O 1
ATOM 10100 N N . GLY B 1 390 ? -5.621 25.391 23.75 1 82.38 390 GLY B N 1
ATOM 10101 C CA . GLY B 1 390 ? -5.309 24.281 24.625 1 82.38 390 GLY B CA 1
ATOM 10102 C C . GLY B 1 390 ? -4.609 23.141 23.906 1 82.38 390 GLY B C 1
ATOM 10103 O O . GLY B 1 390 ? -4.105 22.219 24.547 1 82.38 390 GLY B O 1
ATOM 10104 N N . TYR B 1 391 ? -4.555 23.172 22.719 1 83.19 391 TYR B N 1
ATOM 10105 C CA . TYR B 1 391 ? -3.936 22.125 21.922 1 83.19 391 TYR B CA 1
ATOM 10106 C C . TYR B 1 391 ? -2.414 22.188 22.016 1 83.19 391 TYR B C 1
ATOM 10108 O O . TYR B 1 391 ? -1.843 23.281 22.047 1 83.19 391 TYR B O 1
ATOM 10116 N N . SER B 1 392 ? -1.795 21.031 22.062 1 86.69 392 SER B N 1
ATOM 10117 C CA . SER B 1 392 ? -0.339 20.938 22.016 1 86.69 392 SER B CA 1
ATOM 10118 C C . SER B 1 392 ? 0.128 20.297 20.703 1 86.69 392 SER B C 1
ATOM 10120 O O . SER B 1 392 ? -0.269 19.188 20.375 1 86.69 392 SER B O 1
ATOM 10122 N N . SER B 1 393 ? 0.919 21.047 20.078 1 86.38 393 SER B N 1
ATOM 10123 C CA . SER B 1 393 ? 1.419 20.562 18.797 1 86.38 393 SER B CA 1
ATOM 10124 C C . SER B 1 393 ? 2.926 20.328 18.828 1 86.38 393 SER B C 1
ATOM 10126 O O . SER B 1 393 ? 3.648 21.047 19.531 1 86.38 393 SER B O 1
ATOM 10128 N N . ARG B 1 394 ? 3.324 19.359 18.078 1 88.62 394 ARG B N 1
ATOM 10129 C CA . ARG B 1 394 ? 4.746 19.031 18.016 1 88.62 394 ARG B CA 1
ATOM 10130 C C . ARG B 1 394 ? 5.375 19.594 16.734 1 88.62 394 ARG B C 1
ATOM 10132 O O . ARG B 1 394 ? 4.789 19.5 15.656 1 88.62 394 ARG B O 1
ATOM 10139 N N . PHE B 1 395 ? 6.523 20.219 16.875 1 91.81 395 PHE B N 1
ATOM 10140 C CA . PHE B 1 395 ? 7.305 20.766 15.773 1 91.81 395 PHE B CA 1
ATOM 10141 C C . PHE B 1 395 ? 8.711 20.172 15.766 1 91.81 395 PHE B C 1
ATOM 10143 O O . PHE B 1 395 ? 9.234 19.781 16.812 1 91.81 395 PHE B O 1
ATOM 10150 N N . VAL B 1 396 ? 9.273 20.047 14.578 1 91.56 396 VAL B N 1
ATOM 10151 C CA . VAL B 1 396 ? 10.641 19.531 14.438 1 91.56 396 VAL B CA 1
ATOM 10152 C C . VAL B 1 396 ? 11.477 20.516 13.617 1 91.56 396 VAL B C 1
ATOM 10154 O O . VAL B 1 396 ? 10.992 21.062 12.625 1 91.56 396 VAL B O 1
ATOM 10157 N N . ALA B 1 397 ? 12.617 20.828 14.109 1 93.25 397 ALA B N 1
ATOM 10158 C CA . ALA B 1 397 ? 13.602 21.609 13.359 1 93.25 397 ALA B CA 1
ATOM 10159 C C . ALA B 1 397 ? 14.547 20.703 12.586 1 93.25 397 ALA B C 1
ATOM 10161 O O . ALA B 1 397 ? 15.453 20.094 13.164 1 93.25 397 ALA B O 1
ATOM 10162 N N . ARG B 1 398 ? 14.453 20.719 11.32 1 92.06 398 ARG B N 1
ATOM 10163 C CA . ARG B 1 398 ? 15.312 19.906 10.477 1 92.06 398 ARG B CA 1
ATOM 10164 C C . ARG B 1 398 ? 16.5 20.703 9.961 1 92.06 398 ARG B C 1
ATOM 10166 O O . ARG B 1 398 ? 16.344 21.812 9.453 1 92.06 398 ARG B O 1
ATOM 10173 N N . LEU B 1 399 ? 17.656 20.109 10.117 1 93.5 399 LEU B N 1
ATOM 10174 C CA . LEU B 1 399 ? 18.875 20.75 9.664 1 93.5 399 LEU B CA 1
ATOM 10175 C C . LEU B 1 399 ? 19.312 20.188 8.312 1 93.5 399 LEU B C 1
ATOM 10177 O O . LEU B 1 399 ? 19.188 18.984 8.062 1 93.5 399 LEU B O 1
ATOM 10181 N N . HIS B 1 400 ? 19.812 21.094 7.441 1 94.12 400 HIS B N 1
ATOM 10182 C CA . HIS B 1 400 ? 20.109 20.688 6.074 1 94.12 400 HIS B CA 1
ATOM 10183 C C . HIS B 1 400 ? 21.531 21.078 5.688 1 94.12 400 HIS B C 1
ATOM 10185 O O . HIS B 1 400 ? 22.109 21.984 6.277 1 94.12 400 HIS B O 1
ATOM 10191 N N . ASP B 1 401 ? 22.016 20.391 4.676 1 93.94 401 ASP B N 1
ATOM 10192 C CA . ASP B 1 401 ? 23.312 20.75 4.102 1 93.94 401 ASP B CA 1
ATOM 10193 C C . ASP B 1 401 ? 23.141 21.734 2.945 1 93.94 401 ASP B C 1
ATOM 10195 O O . ASP B 1 401 ? 22.062 22.312 2.771 1 93.94 401 ASP B O 1
ATOM 10199 N N . ALA B 1 402 ? 24.156 21.938 2.158 1 93.31 402 ALA B N 1
ATOM 10200 C CA . ALA B 1 402 ? 24.203 22.984 1.151 1 93.31 402 ALA B CA 1
ATOM 10201 C C . ALA B 1 402 ? 23.312 22.641 -0.044 1 93.31 402 ALA B C 1
ATOM 10203 O O . ALA B 1 402 ? 22.891 23.516 -0.788 1 93.31 402 ALA B O 1
ATOM 10204 N N . VAL B 1 403 ? 23.016 21.359 -0.19 1 93.94 403 VAL B N 1
ATOM 10205 C CA . VAL B 1 403 ? 22.219 20.969 -1.347 1 93.94 403 VAL B CA 1
ATOM 10206 C C . VAL B 1 403 ? 20.797 20.625 -0.899 1 93.94 403 VAL B C 1
ATOM 10208 O O . VAL B 1 403 ? 20 20.109 -1.686 1 93.94 403 VAL B O 1
ATOM 10211 N N . GLY B 1 404 ? 20.484 20.844 0.341 1 94.06 404 GLY B N 1
ATOM 10212 C CA . GLY B 1 404 ? 19.125 20.703 0.82 1 94.06 404 GLY B CA 1
ATOM 10213 C C . GLY B 1 404 ? 18.859 19.375 1.49 1 94.06 404 GLY B C 1
ATOM 10214 O O . GLY B 1 404 ? 17.719 19.078 1.885 1 94.06 404 GLY B O 1
ATOM 10215 N N . ARG B 1 405 ? 19.891 18.578 1.67 1 93.62 405 ARG B N 1
ATOM 10216 C CA . ARG B 1 405 ? 19.688 17.297 2.332 1 93.62 405 ARG B CA 1
ATOM 10217 C C . ARG B 1 405 ? 19.578 17.469 3.842 1 93.62 405 ARG B C 1
ATOM 10219 O O . ARG B 1 405 ? 20.328 18.234 4.438 1 93.62 405 ARG B O 1
ATOM 10226 N N . ALA B 1 406 ? 18.594 16.641 4.355 1 92.56 406 ALA B N 1
ATOM 10227 C CA . ALA B 1 406 ? 18.375 16.703 5.801 1 92.56 406 ALA B CA 1
ATOM 10228 C C . ALA B 1 406 ? 19.359 15.805 6.539 1 92.56 406 ALA B C 1
ATOM 10230 O O . ALA B 1 406 ? 19.594 14.664 6.133 1 92.56 406 ALA B O 1
ATOM 10231 N N . PHE B 1 407 ? 19.922 16.359 7.527 1 92.69 407 PHE B N 1
ATOM 10232 C CA . PHE B 1 407 ? 20.812 15.547 8.359 1 92.69 407 PHE B CA 1
ATOM 10233 C C . PHE B 1 407 ? 20.016 14.539 9.18 1 92.69 407 PHE B C 1
ATOM 10235 O O . PHE B 1 407 ? 18.891 14.82 9.602 1 92.69 407 PHE B O 1
ATOM 10242 N N . ASP B 1 408 ? 20.594 13.391 9.375 1 87.69 408 ASP B N 1
ATOM 10243 C CA . ASP B 1 408 ? 19.922 12.344 10.141 1 87.69 408 ASP B CA 1
ATOM 10244 C C . ASP B 1 408 ? 19.922 12.664 11.633 1 87.69 408 ASP B C 1
ATOM 10246 O O . ASP B 1 408 ? 18.953 12.398 12.328 1 87.69 408 ASP B O 1
ATOM 10250 N N . TYR B 1 409 ? 21.016 13.078 12.148 1 77 409 TYR B N 1
ATOM 10251 C CA . TYR B 1 409 ? 21.141 13.445 13.555 1 77 409 TYR B CA 1
ATOM 10252 C C . TYR B 1 409 ? 22.031 14.664 13.734 1 77 409 TYR B C 1
ATOM 10254 O O . TYR B 1 409 ? 23.047 14.797 13.055 1 77 409 TYR B O 1
ATOM 10262 N N . ALA B 1 410 ? 21.453 15.57 14.398 1 68.38 410 ALA B N 1
ATOM 10263 C CA . ALA B 1 410 ? 22.266 16.75 14.68 1 68.38 410 ALA B CA 1
ATOM 10264 C C . ALA B 1 410 ? 22.141 17.172 16.141 1 68.38 410 ALA B C 1
ATOM 10266 O O . ALA B 1 410 ? 21.031 17.312 16.656 1 68.38 410 ALA B O 1
ATOM 10267 N N . ASN B 1 411 ? 23.062 16.875 16.938 1 77.75 411 ASN B N 1
ATOM 10268 C CA . ASN B 1 411 ? 23.078 17.422 18.297 1 77.75 411 ASN B CA 1
ATOM 10269 C C . ASN B 1 411 ? 23.594 18.844 18.328 1 77.75 411 ASN B C 1
ATOM 10271 O O . ASN B 1 411 ? 24.625 19.125 18.938 1 77.75 411 ASN B O 1
ATOM 10275 N N . ILE B 1 412 ? 22.844 19.609 17.594 1 82.88 412 ILE B N 1
ATOM 10276 C CA . ILE B 1 412 ? 23.203 21.016 17.547 1 82.88 412 ILE B CA 1
ATOM 10277 C C . ILE B 1 412 ? 22.281 21.828 18.453 1 82.88 412 ILE B C 1
ATOM 10279 O O . ILE B 1 412 ? 21.078 21.562 18.516 1 82.88 412 ILE B O 1
ATOM 10283 N N . ASP B 1 413 ? 22.906 22.766 19.094 1 87.62 413 ASP B N 1
ATOM 10284 C CA . ASP B 1 413 ? 22.141 23.578 20.031 1 87.62 413 ASP B CA 1
ATOM 10285 C C . ASP B 1 413 ? 21.328 24.641 19.297 1 87.62 413 ASP B C 1
ATOM 10287 O O . ASP B 1 413 ? 21.891 25.438 18.531 1 87.62 413 ASP B O 1
ATOM 10291 N N . LEU B 1 414 ? 20.047 24.578 19.562 1 91.56 414 LEU B N 1
ATOM 10292 C CA . LEU B 1 414 ? 19.125 25.531 18.922 1 91.56 414 LEU B CA 1
ATOM 10293 C C . LEU B 1 414 ? 18.531 26.469 19.953 1 91.56 414 LEU B C 1
ATOM 10295 O O . LEU B 1 414 ? 18.391 26.109 21.125 1 91.56 414 LEU B O 1
ATOM 10299 N N . SER B 1 415 ? 18.266 27.688 19.547 1 92.81 415 SER B N 1
ATOM 10300 C CA . SER B 1 415 ? 17.562 28.688 20.359 1 92.81 415 SER B CA 1
ATOM 10301 C C . SER B 1 415 ? 16.266 29.125 19.688 1 92.81 415 SER B C 1
ATOM 10303 O O . SER B 1 415 ? 16.062 28.875 18.5 1 92.81 415 SER B O 1
ATOM 10305 N N . TYR B 1 416 ? 15.391 29.578 20.5 1 93.75 416 TYR B N 1
ATOM 10306 C CA . TYR B 1 416 ? 14.133 30.047 19.938 1 93.75 416 TYR B CA 1
ATOM 10307 C C . TYR B 1 416 ? 13.68 31.328 20.625 1 93.75 416 TYR B C 1
ATOM 10309 O O . TYR B 1 416 ? 14.133 31.656 21.719 1 93.75 416 TYR B O 1
ATOM 10317 N N . ARG B 1 417 ? 12.867 32.125 19.891 1 93.88 417 ARG B N 1
ATOM 10318 C CA . ARG B 1 417 ? 12.281 33.375 20.391 1 93.88 417 ARG B CA 1
ATOM 10319 C C . ARG B 1 417 ? 10.914 33.625 19.766 1 93.88 417 ARG B C 1
ATOM 10321 O O . ARG B 1 417 ? 10.703 33.344 18.594 1 93.88 417 ARG B O 1
ATOM 10328 N N . LEU B 1 418 ? 10 34.125 20.656 1 95.44 418 LEU B N 1
ATOM 10329 C CA . LEU B 1 418 ? 8.68 34.531 20.188 1 95.44 418 LEU B CA 1
ATOM 10330 C C . LEU B 1 418 ? 8.523 36.062 20.203 1 95.44 418 LEU B C 1
ATOM 10332 O O . LEU B 1 418 ? 9.141 36.719 21.031 1 95.44 418 LEU B O 1
ATOM 10336 N N . ASN B 1 419 ? 7.746 36.562 19.266 1 94.69 419 ASN B N 1
ATOM 10337 C CA . ASN B 1 419 ? 7.434 37.969 19.328 1 94.69 419 ASN B CA 1
ATOM 10338 C C . ASN B 1 419 ? 6.418 38.281 20.422 1 94.69 419 ASN B C 1
ATOM 10340 O O . ASN B 1 419 ? 6.387 39.406 20.938 1 94.69 419 ASN B O 1
ATOM 10344 N N . ARG B 1 420 ? 5.555 37.375 20.656 1 93.44 420 ARG B N 1
ATOM 10345 C CA . ARG B 1 420 ? 4.559 37.438 21.719 1 93.44 420 ARG B CA 1
ATOM 10346 C C . ARG B 1 420 ? 4.629 36.219 22.625 1 93.44 420 ARG B C 1
ATOM 10348 O O . ARG B 1 420 ? 4.57 35.094 22.141 1 93.44 420 ARG B O 1
ATOM 10355 N N . LEU B 1 421 ? 4.695 36.469 23.953 1 92.25 421 LEU B N 1
ATOM 10356 C CA . LEU B 1 421 ? 4.984 35.375 24.859 1 92.25 421 LEU B CA 1
ATOM 10357 C C . LEU B 1 421 ? 3.703 34.875 25.516 1 92.25 421 LEU B C 1
ATOM 10359 O O . LEU B 1 421 ? 3.711 33.812 26.172 1 92.25 421 LEU B O 1
ATOM 10363 N N . ASP B 1 422 ? 2.648 35.469 25.359 1 90.38 422 ASP B N 1
ATOM 10364 C CA . ASP B 1 422 ? 1.435 35.125 26.078 1 90.38 422 ASP B CA 1
ATOM 10365 C C . ASP B 1 422 ? 0.519 34.25 25.219 1 90.38 422 ASP B C 1
ATOM 10367 O O . ASP B 1 422 ? -0.479 33.719 25.719 1 90.38 422 ASP B O 1
ATOM 10371 N N . ILE B 1 423 ? 0.813 34.125 24.016 1 93.25 423 ILE B N 1
ATOM 10372 C CA . ILE B 1 423 ? -0.101 33.438 23.109 1 93.25 423 ILE B CA 1
ATOM 10373 C C . ILE B 1 423 ? 0.21 31.953 23.094 1 93.25 423 ILE B C 1
ATOM 10375 O O . ILE B 1 423 ? -0.701 31.125 23.141 1 93.25 423 ILE B O 1
ATOM 10379 N N . VAL B 1 424 ? 1.496 31.641 23 1 94.38 424 VAL B N 1
ATOM 10380 C CA . VAL B 1 424 ? 1.89 30.234 22.938 1 94.38 424 VAL B CA 1
ATOM 10381 C C . VAL B 1 424 ? 3.016 29.969 23.922 1 94.38 424 VAL B C 1
ATOM 10383 O O . VAL B 1 424 ? 3.801 30.875 24.234 1 94.38 424 VAL B O 1
ATOM 10386 N N . HIS B 1 425 ? 3.027 28.766 24.422 1 93.81 425 HIS B N 1
ATOM 10387 C CA . HIS B 1 425 ? 4.117 28.281 25.266 1 93.81 425 HIS B CA 1
ATOM 10388 C C . HIS B 1 425 ? 4.949 27.219 24.547 1 93.81 425 HIS B C 1
ATOM 10390 O O . HIS B 1 425 ? 4.418 26.188 24.125 1 93.81 425 HIS B O 1
ATOM 10396 N N . VAL B 1 426 ? 6.203 27.484 24.484 1 93.94 426 VAL B N 1
ATOM 10397 C CA . VAL B 1 426 ? 7.09 26.578 23.75 1 93.94 426 VAL B CA 1
ATOM 10398 C C . VAL B 1 426 ? 7.953 25.797 24.75 1 93.94 426 VAL B C 1
ATOM 10400 O O . VAL B 1 426 ? 8.57 26.391 25.641 1 93.94 426 VAL B O 1
ATOM 10403 N N . THR B 1 427 ? 7.953 24.516 24.609 1 91.56 427 THR B N 1
ATOM 10404 C CA . THR B 1 427 ? 8.82 23.641 25.391 1 91.56 427 THR B CA 1
ATOM 10405 C C . THR B 1 427 ? 9.617 22.719 24.469 1 91.56 427 THR B C 1
ATOM 10407 O O . THR B 1 427 ? 9.18 22.406 23.375 1 91.56 427 THR B O 1
ATOM 10410 N N . ARG B 1 428 ? 10.75 22.375 24.984 1 88.81 428 ARG B N 1
ATOM 10411 C CA . ARG B 1 428 ? 11.578 21.469 24.203 1 88.81 428 ARG B CA 1
ATOM 10412 C C . ARG B 1 428 ? 11.109 20.031 24.375 1 88.81 428 ARG B C 1
ATOM 10414 O O . ARG B 1 428 ? 10.719 19.609 25.469 1 88.81 428 ARG B O 1
ATOM 10421 N N . GLY B 1 429 ? 11.133 19.359 23.281 1 82.56 429 GLY B N 1
ATOM 10422 C CA . GLY B 1 429 ? 10.758 17.969 23.312 1 82.56 429 GLY B CA 1
ATOM 10423 C C . GLY B 1 429 ? 11.891 17.047 23.734 1 82.56 429 GLY B C 1
ATOM 10424 O O . GLY B 1 429 ? 12.883 17.5 24.312 1 82.56 429 GLY B O 1
ATOM 10425 N N . VAL B 1 430 ? 11.688 15.719 23.5 1 74.56 430 VAL B N 1
ATOM 10426 C CA . VAL B 1 430 ? 12.641 14.688 23.891 1 74.56 430 VAL B CA 1
ATOM 10427 C C . VAL B 1 430 ? 13.898 14.797 23.031 1 74.56 430 VAL B C 1
ATOM 10429 O O . VAL B 1 430 ? 15.016 14.641 23.531 1 74.56 430 VAL B O 1
ATOM 10432 N N . GLY B 1 431 ? 13.602 15.125 21.859 1 73.75 431 GLY B N 1
ATOM 10433 C CA . GLY B 1 431 ? 14.75 15.336 20.984 1 73.75 431 GLY B CA 1
ATOM 10434 C C . GLY B 1 431 ? 15.242 16.766 20.984 1 73.75 431 GLY B C 1
ATOM 10435 O O . GLY B 1 431 ? 14.461 17.703 21.203 1 73.75 431 GLY B O 1
ATOM 10436 N N . ASN B 1 432 ? 16.516 16.969 20.812 1 73.69 432 ASN B N 1
ATOM 10437 C CA . ASN B 1 432 ? 17.078 18.312 20.766 1 73.69 432 ASN B CA 1
ATOM 10438 C C . ASN B 1 432 ? 16.5 19.141 19.625 1 73.69 432 ASN B C 1
ATOM 10440 O O . ASN B 1 432 ? 16.578 20.375 19.656 1 73.69 432 ASN B O 1
ATOM 10444 N N . ASP B 1 433 ? 15.883 18.5 18.734 1 84.62 433 ASP B N 1
ATOM 10445 C CA . ASP B 1 433 ? 15.406 19.219 17.562 1 84.62 433 ASP B CA 1
ATOM 10446 C C . ASP B 1 433 ? 13.883 19.281 17.547 1 84.62 433 ASP B C 1
ATOM 10448 O O . ASP B 1 433 ? 13.289 19.703 16.547 1 84.62 433 ASP B O 1
ATOM 10452 N N . THR B 1 434 ? 13.297 18.891 18.578 1 88.62 434 THR B N 1
ATOM 10453 C CA . THR B 1 434 ? 11.836 18.891 18.594 1 88.62 434 THR B CA 1
ATOM 10454 C C . THR B 1 434 ? 11.305 19.906 19.594 1 88.62 434 THR B C 1
ATOM 10456 O O . THR B 1 434 ? 11.922 20.156 20.625 1 88.62 434 THR B O 1
ATOM 10459 N N . TYR B 1 435 ? 10.156 20.5 19.25 1 92.31 435 TYR B N 1
ATOM 10460 C CA . TYR B 1 435 ? 9.484 21.484 20.078 1 92.31 435 TYR B CA 1
ATOM 10461 C C . TYR B 1 435 ? 8.016 21.141 20.266 1 92.31 435 TYR B C 1
ATOM 10463 O O . TYR B 1 435 ? 7.371 20.625 19.344 1 92.31 435 TYR B O 1
ATOM 10471 N N . ILE B 1 436 ? 7.574 21.344 21.469 1 91.69 436 ILE B N 1
ATOM 10472 C CA . ILE B 1 436 ? 6.148 21.234 21.766 1 91.69 436 ILE B CA 1
ATOM 10473 C C . ILE B 1 436 ? 5.559 22.625 22.016 1 91.69 436 ILE B C 1
ATOM 10475 O O . ILE B 1 436 ? 6 23.344 22.906 1 91.69 436 ILE B O 1
ATOM 10479 N N . ILE B 1 437 ? 4.59 22.969 21.281 1 91.69 437 ILE B N 1
ATOM 10480 C CA . ILE B 1 437 ? 3.959 24.281 21.391 1 91.69 437 ILE B CA 1
ATOM 10481 C C . ILE B 1 437 ? 2.521 24.125 21.891 1 91.69 437 ILE B C 1
ATOM 10483 O O . ILE B 1 437 ? 1.696 23.484 21.219 1 91.69 437 ILE B O 1
ATOM 10487 N N . LYS B 1 438 ? 2.262 24.734 22.953 1 90.62 438 LYS B N 1
ATOM 10488 C CA . LYS B 1 438 ? 0.921 24.719 23.531 1 90.62 438 LYS B CA 1
ATOM 10489 C C . LYS B 1 438 ? 0.189 26.031 23.281 1 90.62 438 LYS B C 1
ATOM 10491 O O . LYS B 1 438 ? 0.708 27.109 23.578 1 90.62 438 LYS B O 1
ATOM 10496 N N . ALA B 1 439 ? -0.951 25.922 22.703 1 90.5 439 ALA B N 1
ATOM 10497 C CA . ALA B 1 439 ? -1.789 27.094 22.453 1 90.5 439 ALA B CA 1
ATOM 10498 C C . ALA B 1 439 ? -2.408 27.609 23.75 1 90.5 439 ALA B C 1
ATOM 10500 O O . ALA B 1 439 ? -3.262 26.938 24.344 1 90.5 439 ALA B O 1
ATOM 10501 N N . ALA B 1 440 ? -2.066 28.828 24.172 1 90.94 440 ALA B N 1
ATOM 10502 C CA . ALA B 1 440 ? -2.477 29.328 25.484 1 90.94 440 ALA B CA 1
ATOM 10503 C C . ALA B 1 440 ? -3.572 30.391 25.344 1 90.94 440 ALA B C 1
ATOM 10505 O O . ALA B 1 440 ? -4.547 30.375 26.094 1 90.94 440 ALA B O 1
ATOM 10506 N N . ARG B 1 441 ? -3.377 31.297 24.453 1 91.12 441 ARG B N 1
ATOM 10507 C CA . ARG B 1 441 ? -4.328 32.406 24.297 1 91.12 441 ARG B CA 1
ATOM 10508 C C . ARG B 1 441 ? -4.59 32.688 22.812 1 91.12 441 ARG B C 1
ATOM 10510 O O . ARG B 1 441 ? -3.742 32.406 21.969 1 91.12 441 ARG B O 1
ATOM 10517 N N . GLN B 1 442 ? -5.805 33.25 22.609 1 89.38 442 GLN B N 1
ATOM 10518 C CA . GLN B 1 442 ? -6.141 33.562 21.234 1 89.38 442 GLN B CA 1
ATOM 10519 C C . GLN B 1 442 ? -5.238 34.688 20.703 1 89.38 442 GLN B C 1
ATOM 10521 O O . GLN B 1 442 ? -4.938 35.656 21.406 1 89.38 442 GLN B O 1
ATOM 10526 N N . GLY B 1 443 ? -4.742 34.469 19.484 1 90.06 443 GLY B N 1
ATOM 10527 C CA . GLY B 1 443 ? -3.895 35.469 18.844 1 90.06 443 GLY B CA 1
ATOM 10528 C C . GLY B 1 443 ? -2.904 34.875 17.859 1 90.06 443 GLY B C 1
ATOM 10529 O O . GLY B 1 443 ? -3.064 33.719 17.438 1 90.06 443 GLY B O 1
ATOM 10530 N N . ASN B 1 444 ? -1.986 35.781 17.438 1 92.56 444 ASN B N 1
ATOM 10531 C CA . ASN B 1 444 ? -0.95 35.375 16.484 1 92.56 444 ASN B CA 1
ATOM 10532 C C . ASN B 1 444 ? 0.446 35.562 17.078 1 92.56 444 ASN B C 1
ATOM 10534 O O . ASN B 1 444 ? 0.743 36.562 17.703 1 92.56 444 ASN B O 1
ATOM 10538 N N . ALA B 1 445 ? 1.163 34.531 16.984 1 95.38 445 ALA B N 1
ATOM 10539 C CA . ALA B 1 445 ? 2.549 34.562 17.438 1 95.38 445 ALA B CA 1
ATOM 10540 C C . ALA B 1 445 ? 3.502 34.094 16.359 1 95.38 445 ALA B C 1
ATOM 10542 O O . ALA B 1 445 ? 3.188 33.156 15.609 1 95.38 445 ALA B O 1
ATOM 10543 N N . ILE B 1 446 ? 4.633 34.781 16.219 1 97 446 ILE B N 1
ATOM 10544 C CA . ILE B 1 446 ? 5.684 34.406 15.281 1 97 446 ILE B CA 1
ATOM 10545 C C . ILE B 1 446 ? 6.832 33.75 16.047 1 97 446 ILE B C 1
ATOM 10547 O O . ILE B 1 446 ? 7.34 34.312 17.016 1 97 446 ILE B O 1
ATOM 10551 N N . LEU B 1 447 ? 7.207 32.594 15.602 1 96 447 LEU B N 1
ATOM 10552 C CA . LEU B 1 447 ? 8.273 31.844 16.234 1 96 447 LEU B CA 1
ATOM 10553 C C . LEU B 1 447 ? 9.531 31.844 15.383 1 96 447 LEU B C 1
ATOM 10555 O O . LEU B 1 447 ? 9.477 31.578 14.18 1 96 447 LEU B O 1
ATOM 10559 N N . LYS B 1 448 ? 10.625 32.25 15.961 1 95.88 448 LYS B N 1
ATOM 10560 C CA . LYS B 1 448 ? 11.945 32.156 15.336 1 95.88 448 LYS B CA 1
ATOM 10561 C C . LYS B 1 448 ? 12.812 31.094 16 1 95.88 448 LYS B C 1
ATOM 10563 O O . LYS B 1 448 ? 12.906 31.062 17.234 1 95.88 448 LYS B O 1
ATOM 10568 N N . VAL B 1 449 ? 13.375 30.234 15.234 1 95.38 449 VAL B N 1
ATOM 10569 C CA . VAL B 1 449 ? 14.344 29.25 15.711 1 95.38 449 VAL B CA 1
ATOM 10570 C C . VAL B 1 449 ? 15.656 29.406 14.945 1 95.38 449 VAL B C 1
ATOM 10572 O O . VAL B 1 449 ? 15.648 29.609 13.727 1 95.38 449 VAL B O 1
ATOM 10575 N N . TRP B 1 450 ? 16.766 29.5 15.648 1 95 450 TRP B N 1
ATOM 10576 C CA . TRP B 1 450 ? 18.062 29.656 14.992 1 95 450 TRP B CA 1
ATOM 10577 C C . TRP B 1 450 ? 19.141 28.844 15.695 1 95 450 TRP B C 1
ATOM 10579 O O . TRP B 1 450 ? 18.922 28.344 16.797 1 95 450 TRP B O 1
ATOM 10589 N N . VAL B 1 451 ? 20.219 28.625 14.984 1 92.69 451 VAL B N 1
ATOM 10590 C CA . VAL B 1 451 ? 21.359 27.922 15.547 1 92.69 451 VAL B CA 1
ATOM 10591 C C . VAL B 1 451 ? 22.156 28.859 16.438 1 92.69 451 VAL B C 1
ATOM 10593 O O . VAL B 1 451 ? 22.531 29.969 16.016 1 92.69 451 VAL B O 1
ATOM 10596 N N . LYS B 1 452 ? 22.453 28.609 17.672 1 90.25 452 LYS B N 1
ATOM 10597 C CA . LYS B 1 452 ? 23.109 29.453 18.656 1 90.25 452 LYS B CA 1
ATOM 10598 C C . LYS B 1 452 ? 24.469 29.938 18.156 1 90.25 452 LYS B C 1
ATOM 10600 O O . LYS B 1 452 ? 24.812 31.109 18.312 1 90.25 452 LYS B O 1
ATOM 10605 N N . GLY B 1 453 ? 25.234 29.234 17.5 1 87 453 GLY B N 1
ATOM 10606 C CA . GLY B 1 453 ? 26.547 29.625 17.016 1 87 453 GLY B CA 1
ATOM 10607 C C . GLY B 1 453 ? 26.5 30.344 15.688 1 87 453 GLY B C 1
ATOM 10608 O O . GLY B 1 453 ? 27.438 31.062 15.328 1 87 453 GLY B O 1
ATOM 10609 N N . SER B 1 454 ? 25.438 30.156 15 1 91 454 SER B N 1
ATOM 10610 C CA . SER B 1 454 ? 25.234 30.766 13.695 1 91 454 SER B CA 1
ATOM 10611 C C . SER B 1 454 ? 23.812 31.297 13.531 1 91 454 SER B C 1
ATOM 10613 O O . SER B 1 454 ? 23.016 30.719 12.797 1 91 454 SER B O 1
ATOM 10615 N N . PRO B 1 455 ? 23.625 32.531 14.055 1 91.75 455 PRO B N 1
ATOM 10616 C CA . PRO B 1 455 ? 22.25 33.031 14.094 1 91.75 455 PRO B CA 1
ATOM 10617 C C . PRO B 1 455 ? 21.688 33.312 12.703 1 91.75 455 PRO B C 1
ATOM 10619 O O . PRO B 1 455 ? 20.469 33.5 12.539 1 91.75 455 PRO B O 1
ATOM 10622 N N . HIS B 1 456 ? 22.594 33.375 11.711 1 90.62 456 HIS B N 1
ATOM 10623 C CA . HIS B 1 456 ? 22.109 33.625 10.359 1 90.62 456 HIS B CA 1
ATOM 10624 C C . HIS B 1 456 ? 21.312 32.438 9.836 1 90.62 456 HIS B C 1
ATOM 10626 O O . HIS B 1 456 ? 20.531 32.562 8.891 1 90.62 456 HIS B O 1
ATOM 10632 N N . ILE B 1 457 ? 21.609 31.266 10.406 1 94.5 457 ILE B N 1
ATOM 10633 C CA . ILE B 1 457 ? 20.828 30.078 10.055 1 94.5 457 ILE B CA 1
ATOM 10634 C C . ILE B 1 457 ? 19.578 30.031 10.914 1 94.5 457 ILE B C 1
ATOM 10636 O O . ILE B 1 457 ? 19.609 29.578 12.062 1 94.5 457 ILE B O 1
ATOM 10640 N N . SER B 1 458 ? 18.5 30.516 10.367 1 95.75 458 SER B N 1
ATOM 10641 C CA . SER B 1 458 ? 17.266 30.625 11.141 1 95.75 458 SER B CA 1
ATOM 10642 C C . SER B 1 458 ? 16.047 30.375 10.258 1 95.75 458 SER B C 1
ATOM 10644 O O . SER B 1 458 ? 16.156 30.281 9.039 1 95.75 458 SER B O 1
ATOM 10646 N N . ASP B 1 459 ? 14.984 30.109 10.875 1 96.06 459 ASP B N 1
ATOM 10647 C CA . ASP B 1 459 ? 13.68 29.938 10.234 1 96.06 459 ASP B CA 1
ATOM 10648 C C . ASP B 1 459 ? 12.57 30.562 11.078 1 96.06 459 ASP B C 1
ATOM 10650 O O . ASP B 1 459 ? 12.742 30.781 12.281 1 96.06 459 ASP B O 1
ATOM 10654 N N . TYR B 1 460 ? 11.492 30.969 10.391 1 96.94 460 TYR B N 1
ATOM 10655 C CA . TYR B 1 460 ? 10.359 31.625 11.031 1 96.94 460 TYR B CA 1
ATOM 10656 C C . TYR B 1 460 ? 9.055 30.922 10.664 1 96.94 460 TYR B C 1
ATOM 10658 O O . TYR B 1 460 ? 8.867 30.5 9.523 1 96.94 460 TYR B O 1
ATOM 10666 N N . ILE B 1 461 ? 8.172 30.859 11.633 1 94.19 461 ILE B N 1
ATOM 10667 C CA . ILE B 1 461 ? 6.836 30.359 11.344 1 94.19 461 ILE B CA 1
ATOM 10668 C C . ILE B 1 461 ? 5.805 31.141 12.148 1 94.19 461 ILE B C 1
ATOM 10670 O O . ILE B 1 461 ? 6.141 31.766 13.164 1 94.19 461 ILE B O 1
ATOM 10674 N N . ARG B 1 462 ? 4.594 31.125 11.617 1 94.44 462 ARG B N 1
ATOM 10675 C CA . ARG B 1 462 ? 3.473 31.734 12.32 1 94.44 462 ARG B CA 1
ATOM 10676 C C . ARG B 1 462 ? 2.637 30.688 13.047 1 94.44 462 ARG B C 1
ATOM 10678 O O . ARG B 1 462 ? 2.369 29.625 12.492 1 94.44 462 ARG B O 1
ATOM 10685 N N . VAL B 1 463 ? 2.318 31.031 14.266 1 92.38 463 VAL B N 1
ATOM 10686 C CA . VAL B 1 463 ? 1.411 30.188 15.023 1 92.38 463 VAL B CA 1
ATOM 10687 C C . VAL B 1 463 ? 0.169 30.969 15.422 1 92.38 463 VAL B C 1
ATOM 10689 O O . VAL B 1 463 ? 0.252 31.906 16.219 1 92.38 463 VAL B O 1
ATOM 10692 N N . THR B 1 464 ? -0.911 30.594 14.844 1 90.81 464 THR B N 1
ATOM 10693 C CA . THR B 1 464 ? -2.176 31.25 15.141 1 90.81 464 THR B CA 1
ATOM 10694 C C . THR B 1 464 ? -3.045 30.359 16.031 1 90.81 464 THR B C 1
ATOM 10696 O O . THR B 1 464 ? -3.162 29.156 15.805 1 90.81 464 THR B O 1
ATOM 10699 N N . VAL B 1 465 ? -3.568 31.031 17.062 1 89.75 465 VAL B N 1
ATOM 10700 C CA . VAL B 1 465 ? -4.426 30.312 18 1 89.75 465 VAL B CA 1
ATOM 10701 C C . VAL B 1 465 ? -5.832 30.906 17.969 1 89.75 465 VAL B C 1
ATOM 10703 O O . VAL B 1 465 ? -6.004 32.125 18 1 89.75 465 VAL B O 1
ATOM 10706 N N . SER B 1 466 ? -6.84 30.031 17.844 1 85.25 466 SER B N 1
ATOM 10707 C CA . SER B 1 466 ? -8.234 30.453 17.875 1 85.25 466 SER B CA 1
ATOM 10708 C C . SER B 1 466 ? -9.094 29.484 18.688 1 85.25 466 SER B C 1
ATOM 10710 O O . SER B 1 466 ? -8.609 28.422 19.094 1 85.25 466 SER B O 1
ATOM 10712 N N . TYR B 1 467 ? -10.336 29.953 18.984 1 83.62 467 TYR B N 1
ATOM 10713 C CA . TYR B 1 467 ? -11.289 29.078 19.641 1 83.62 467 TYR B CA 1
ATOM 10714 C C . TYR B 1 467 ? -11.852 28.047 18.672 1 83.62 467 TYR B C 1
ATOM 10716 O O . TYR B 1 467 ? -12.18 28.359 17.531 1 83.62 467 TYR B O 1
ATOM 10724 N N . ALA B 1 468 ? -11.906 26.859 19.156 1 80.06 468 ALA B N 1
ATOM 10725 C CA . ALA B 1 468 ? -12.445 25.812 18.297 1 80.06 468 ALA B CA 1
ATOM 10726 C C . ALA B 1 468 ? -13.938 25.609 18.547 1 80.06 468 ALA B C 1
ATOM 10728 O O . ALA B 1 468 ? -14.656 25.109 17.688 1 80.06 468 ALA B O 1
ATOM 10729 N N . ILE B 1 469 ? -14.352 25.938 19.734 1 80.5 469 ILE B N 1
ATOM 10730 C CA . ILE B 1 469 ? -15.742 25.734 20.109 1 80.5 469 ILE B CA 1
ATOM 10731 C C . ILE B 1 469 ? -16.562 26.953 19.688 1 80.5 469 ILE B C 1
ATOM 10733 O O . ILE B 1 469 ? -16.188 28.094 19.938 1 80.5 469 ILE B O 1
ATOM 10737 N N . ILE B 1 470 ? -17.609 26.688 18.953 1 75.06 470 ILE B N 1
ATOM 10738 C CA . ILE B 1 470 ? -18.547 27.734 18.531 1 75.06 470 ILE B CA 1
ATOM 10739 C C . ILE B 1 470 ? -19.891 27.531 19.234 1 75.06 470 ILE B C 1
ATOM 10741 O O . ILE B 1 470 ? -20.453 26.422 19.203 1 75.06 470 ILE B O 1
ATOM 10745 N N . PRO B 1 471 ? -20.438 28.5 19.75 1 78.94 471 PRO B N 1
ATOM 10746 C CA . PRO B 1 471 ? -20.016 29.906 19.859 1 78.94 471 PRO B CA 1
ATOM 10747 C C . PRO B 1 471 ? -18.891 30.094 20.875 1 78.94 471 PRO B C 1
ATOM 10749 O O . PRO B 1 471 ? -18.891 29.438 21.922 1 78.94 471 PRO B O 1
ATOM 10752 N N . SER B 1 472 ? -18.094 31.172 20.469 1 81.19 472 SER B N 1
ATOM 10753 C CA . SER B 1 472 ? -16.969 31.469 21.344 1 81.19 472 SER B CA 1
ATOM 10754 C C . SER B 1 472 ? -17.219 32.75 22.141 1 81.19 472 SER B C 1
ATOM 10756 O O . SER B 1 472 ? -17.719 33.719 21.609 1 81.19 472 SER B O 1
ATOM 10758 N N . LEU B 1 473 ? -16.891 32.719 23.375 1 80 473 LEU B N 1
ATOM 10759 C CA . LEU B 1 473 ? -17.016 33.875 24.266 1 80 473 LEU B CA 1
ATOM 10760 C C . LEU B 1 473 ? -18.406 34.5 24.141 1 80 473 LEU B C 1
ATOM 10762 O O . LEU B 1 473 ? -18.516 35.719 24.016 1 80 473 LEU B O 1
ATOM 10766 N N . ALA B 1 474 ? -19.406 33.719 24.109 1 76.25 474 ALA B N 1
ATOM 10767 C CA . ALA B 1 474 ? -20.781 34.188 23.938 1 76.25 474 ALA B CA 1
ATOM 10768 C C . ALA B 1 474 ? -21.422 34.531 25.266 1 76.25 474 ALA B C 1
ATOM 10770 O O . ALA B 1 474 ? -21.078 33.969 26.297 1 76.25 474 ALA B O 1
ATOM 10771 N N . THR B 1 475 ? -22.172 35.594 25.188 1 79.31 475 THR B N 1
ATOM 10772 C CA . THR B 1 475 ? -23.031 35.938 26.312 1 79.31 475 THR B CA 1
ATOM 10773 C C . THR B 1 475 ? -24.469 35.531 26.031 1 79.31 475 THR B C 1
ATOM 10775 O O . THR B 1 475 ? -25.078 36 25.062 1 79.31 475 THR B O 1
ATOM 10778 N N . VAL B 1 476 ? -24.984 34.688 26.922 1 77.44 476 VAL B N 1
ATOM 10779 C CA . VAL B 1 476 ? -26.328 34.188 26.672 1 77.44 476 VAL B CA 1
ATOM 10780 C C . VAL B 1 476 ? -27.219 34.5 27.875 1 77.44 476 VAL B C 1
ATOM 10782 O O . VAL B 1 476 ? -26.734 34.844 28.953 1 77.44 476 VAL B O 1
ATOM 10785 N N . HIS B 1 477 ? -28.547 34.406 27.578 1 76.75 477 HIS B N 1
ATOM 10786 C CA . HIS B 1 477 ? -29.531 34.656 28.625 1 76.75 477 HIS B CA 1
ATOM 10787 C C . HIS B 1 477 ? -29.766 33.406 29.469 1 76.75 477 HIS B C 1
ATOM 10789 O O . HIS B 1 477 ? -29.547 32.281 28.984 1 76.75 477 HIS B O 1
ATOM 10795 N N . LEU B 1 478 ? -30.203 33.781 30.703 1 77.69 478 LEU B N 1
ATOM 10796 C CA . LEU B 1 478 ? -30.531 32.688 31.578 1 77.69 478 LEU B CA 1
ATOM 10797 C C . LEU B 1 478 ? -31.641 31.812 30.984 1 77.69 478 LEU B C 1
ATOM 10799 O O . LEU B 1 478 ? -32.656 32.344 30.547 1 77.69 478 LEU B O 1
ATOM 10803 N N . GLY B 1 479 ? -31.422 30.484 30.922 1 72.94 479 GLY B N 1
ATOM 10804 C CA . GLY B 1 479 ? -32.406 29.562 30.391 1 72.94 479 GLY B CA 1
ATOM 10805 C C . GLY B 1 479 ? -32.219 29.234 28.922 1 72.94 479 GLY B C 1
ATOM 10806 O O . GLY B 1 479 ? -32.906 28.375 28.375 1 72.94 479 GLY B O 1
ATOM 10807 N N . ALA B 1 480 ? -31.297 29.891 28.375 1 73.12 480 ALA B N 1
ATOM 10808 C CA . ALA B 1 480 ? -31.078 29.703 26.953 1 73.12 480 ALA B CA 1
ATOM 10809 C C . ALA B 1 480 ? -30.5 28.312 26.688 1 73.12 480 ALA B C 1
ATOM 10811 O O . ALA B 1 480 ? -29.703 27.797 27.469 1 73.12 480 ALA B O 1
ATOM 10812 N N . LYS B 1 481 ? -31.016 27.75 25.656 1 72.88 481 LYS B N 1
ATOM 10813 C CA . LYS B 1 481 ? -30.438 26.5 25.156 1 72.88 481 LYS B CA 1
ATOM 10814 C C . LYS B 1 481 ? -29.359 26.781 24.109 1 72.88 481 LYS B C 1
ATOM 10816 O O . LYS B 1 481 ? -29.578 27.531 23.156 1 72.88 481 LYS B O 1
ATOM 10821 N N . ILE B 1 482 ? -28.219 26.219 24.344 1 76.44 482 ILE B N 1
ATOM 10822 C CA . ILE B 1 482 ? -27.078 26.484 23.484 1 76.44 482 ILE B CA 1
ATOM 10823 C C . ILE B 1 482 ? -26.609 25.188 22.828 1 76.44 482 ILE B C 1
ATOM 10825 O O . ILE B 1 482 ? -26.469 24.156 23.5 1 76.44 482 ILE B O 1
ATOM 10829 N N . CYS B 1 483 ? -26.438 25.297 21.531 1 72.88 483 CYS B N 1
ATOM 10830 C CA . CYS B 1 483 ? -25.828 24.203 20.812 1 72.88 483 CYS B CA 1
ATOM 10831 C C . CYS B 1 483 ? -24.375 24.5 20.484 1 72.88 483 CYS B C 1
ATOM 10833 O O . CYS B 1 483 ? -24.078 25.406 19.703 1 72.88 483 CYS B O 1
ATOM 10835 N N . PHE B 1 484 ? -23.5 23.703 21.047 1 77.75 484 PHE B N 1
ATOM 10836 C CA . PHE B 1 484 ? -22.078 23.891 20.797 1 77.75 484 PHE B CA 1
ATOM 10837 C C . PHE B 1 484 ? -21.609 23.031 19.625 1 77.75 484 PHE B C 1
ATOM 10839 O O . PHE B 1 484 ? -22.047 21.891 19.469 1 77.75 484 PHE B O 1
ATOM 10846 N N . THR B 1 485 ? -20.781 23.641 18.75 1 74.88 485 THR B N 1
ATOM 10847 C CA . THR B 1 485 ? -20.125 22.906 17.656 1 74.88 485 THR B CA 1
ATOM 10848 C C . THR B 1 485 ? -18.625 23.156 17.656 1 74.88 485 THR B C 1
ATOM 10850 O O . THR B 1 485 ? -18.141 24.078 18.312 1 74.88 485 THR B O 1
ATOM 10853 N N . THR B 1 486 ? -17.922 22.172 17.078 1 75.31 486 THR B N 1
ATOM 10854 C CA . THR B 1 486 ? -16.469 22.312 17 1 75.31 486 THR B CA 1
ATOM 10855 C C . THR B 1 486 ? -16 22.328 15.547 1 75.31 486 THR B C 1
ATOM 10857 O O . THR B 1 486 ? -16.625 21.703 14.688 1 75.31 486 THR B O 1
ATOM 10860 N N . HIS B 1 487 ? -15.039 23.188 15.234 1 68.5 487 HIS B N 1
ATOM 10861 C CA . HIS B 1 487 ? -14.391 23.203 13.922 1 68.5 487 HIS B CA 1
ATOM 10862 C C . HIS B 1 487 ? -13.258 22.188 13.852 1 68.5 487 HIS B C 1
ATOM 10864 O O . HIS B 1 487 ? -12.398 22.266 12.977 1 68.5 487 HIS B O 1
ATOM 10870 N N . LEU B 1 488 ? -13.359 21.281 14.617 1 66.25 488 LEU B N 1
ATOM 10871 C CA . LEU B 1 488 ? -12.297 20.281 14.57 1 66.25 488 LEU B CA 1
ATOM 10872 C C . LEU B 1 488 ? -12.555 19.266 13.453 1 66.25 488 LEU B C 1
ATOM 10874 O O . LEU B 1 488 ? -13.703 19 13.109 1 66.25 488 LEU B O 1
ATOM 10878 N N . THR B 1 489 ? -11.734 19.125 12.414 1 56.09 489 THR B N 1
ATOM 10879 C CA . THR B 1 489 ? -11.898 18.328 11.203 1 56.09 489 THR B CA 1
ATOM 10880 C C . THR B 1 489 ? -12.57 17 11.523 1 56.09 489 THR B C 1
ATOM 10882 O O . THR B 1 489 ? -13.344 16.469 10.711 1 56.09 489 THR B O 1
ATOM 10885 N N . GLU B 1 490 ? -11.977 16.125 12.43 1 53.44 490 GLU B N 1
ATOM 10886 C CA . GLU B 1 490 ? -12.477 14.758 12.383 1 53.44 490 GLU B CA 1
ATOM 10887 C C . GLU B 1 490 ? -13.391 14.469 13.578 1 53.44 490 GLU B C 1
ATOM 10889 O O . GLU B 1 490 ? -13.094 14.867 14.703 1 53.44 490 GLU B O 1
ATOM 10894 N N . ASP B 1 491 ? -14.625 14.305 13.164 1 51.94 491 ASP B N 1
ATOM 10895 C CA . ASP B 1 491 ? -15.539 13.805 14.188 1 51.94 491 ASP B CA 1
ATOM 10896 C C . ASP B 1 491 ? -14.953 12.594 14.914 1 51.94 491 ASP B C 1
ATOM 10898 O O . ASP B 1 491 ? -14.586 11.602 14.281 1 51.94 491 ASP B O 1
ATOM 10902 N N . HIS B 1 492 ? -14.375 13.055 16.016 1 59.47 492 HIS B N 1
ATOM 10903 C CA . HIS B 1 492 ? -13.891 11.914 16.781 1 59.47 492 HIS B CA 1
ATOM 10904 C C . HIS B 1 492 ? -14.984 11.352 17.688 1 59.47 492 HIS B C 1
ATOM 10906 O O . HIS B 1 492 ? -15.609 12.086 18.453 1 59.47 492 HIS B O 1
ATOM 10912 N N . PRO B 1 493 ? -15.375 10.18 17.375 1 58.62 493 PRO B N 1
ATOM 10913 C CA . PRO B 1 493 ? -16.422 9.57 18.188 1 58.62 493 PRO B CA 1
ATOM 10914 C C . PRO B 1 493 ? -16.109 9.617 19.688 1 58.62 493 PRO B C 1
ATOM 10916 O O . PRO B 1 493 ? -17.031 9.555 20.516 1 58.62 493 PRO B O 1
ATOM 10919 N N . ASP B 1 494 ? -14.906 9.789 20.016 1 68 494 ASP B N 1
ATOM 10920 C CA . ASP B 1 494 ? -14.539 9.758 21.422 1 68 494 ASP B CA 1
ATOM 10921 C C . ASP B 1 494 ? -14.477 11.172 22 1 68 494 ASP B C 1
ATOM 10923 O O . ASP B 1 494 ? -13.695 11.438 22.922 1 68 494 ASP B O 1
ATOM 10927 N N . SER B 1 495 ? -15.43 12.055 21.562 1 76.19 495 SER B N 1
ATOM 10928 C CA . SER B 1 495 ? -15.391 13.414 22.078 1 76.19 495 SER B CA 1
ATOM 10929 C C . SER B 1 495 ? -16.422 13.617 23.172 1 76.19 495 SER B C 1
ATOM 10931 O O . SER B 1 495 ? -17.438 12.914 23.219 1 76.19 495 SER B O 1
ATOM 10933 N N . SER B 1 496 ? -16.078 14.312 24.281 1 80.56 496 SER B N 1
ATOM 10934 C CA . SER B 1 496 ? -16.984 14.625 25.391 1 80.56 496 SER B CA 1
ATOM 10935 C C . SER B 1 496 ? -17.047 16.125 25.641 1 80.56 496 SER B C 1
ATOM 10937 O O . SER B 1 496 ? -16.094 16.844 25.359 1 80.56 496 SER B O 1
ATOM 10939 N N . TRP B 1 497 ? -18.281 16.562 26.047 1 82.31 497 TRP B N 1
ATOM 10940 C CA . TRP B 1 497 ? -18.5 17.953 26.438 1 82.31 497 TRP B CA 1
ATOM 10941 C C . TRP B 1 497 ? -18.656 18.078 27.953 1 82.31 497 TRP B C 1
ATOM 10943 O O . TRP B 1 497 ? -19.312 17.25 28.578 1 82.31 497 TRP B O 1
ATOM 10953 N N . GLU B 1 498 ? -17.875 19.047 28.453 1 83.25 498 GLU B N 1
ATOM 10954 C CA . GLU B 1 498 ? -17.969 19.297 29.891 1 83.25 498 GLU B CA 1
ATOM 10955 C C . GLU B 1 498 ? -17.984 20.797 30.203 1 83.25 498 GLU B C 1
ATOM 10957 O O . GLU B 1 498 ? -17.406 21.594 29.453 1 83.25 498 GLU B O 1
ATOM 10962 N N . ALA B 1 499 ? -18.766 21.25 31.094 1 83.19 499 ALA B N 1
ATOM 10963 C CA . ALA B 1 499 ? -18.781 22.656 31.516 1 83.19 499 ALA B CA 1
ATOM 10964 C C . ALA B 1 499 ? -18.172 22.812 32.906 1 83.19 499 ALA B C 1
ATOM 10966 O O . ALA B 1 499 ? -18.406 22 33.781 1 83.19 499 ALA B O 1
ATOM 10967 N N . GLY B 1 500 ? -17.172 23.812 32.875 1 74.81 500 GLY B N 1
ATOM 10968 C CA . GLY B 1 500 ? -16.578 24.141 34.156 1 74.81 500 GLY B CA 1
ATOM 10969 C C . GLY B 1 500 ? -17.438 25.062 35 1 74.81 500 GLY B C 1
ATOM 10970 O O . GLY B 1 500 ? -18.219 25.859 34.469 1 74.81 500 GLY B O 1
ATOM 10971 N N . GLY B 1 501 ? -17.672 25.078 36.281 1 66.56 501 GLY B N 1
ATOM 10972 C CA . GLY B 1 501 ? -18.422 25.922 37.188 1 66.56 501 GLY B CA 1
ATOM 10973 C C . GLY B 1 501 ? -19.766 25.344 37.562 1 66.56 501 GLY B C 1
ATOM 10974 O O . GLY B 1 501 ? -20.531 24.922 36.688 1 66.56 501 GLY B O 1
ATOM 10975 N N . LYS B 1 502 ? -19.875 24.906 38.625 1 66.31 502 LYS B N 1
ATOM 10976 C CA . LYS B 1 502 ? -21.062 24.203 39.125 1 66.31 502 LYS B CA 1
ATOM 10977 C C . LYS B 1 502 ? -22.312 25.094 39 1 66.31 502 LYS B C 1
ATOM 10979 O O . LYS B 1 502 ? -22.328 26.219 39.5 1 66.31 502 LYS B O 1
ATOM 10984 N N . GLY B 1 503 ? -23.266 24.734 38.094 1 76.81 503 GLY B N 1
ATOM 10985 C CA . GLY B 1 503 ? -24.641 25.219 38.125 1 76.81 503 GLY B CA 1
ATOM 10986 C C . GLY B 1 503 ? -24.906 26.297 37.094 1 76.81 503 GLY B C 1
ATOM 10987 O O . GLY B 1 503 ? -25.953 26.953 37.156 1 76.81 503 GLY B O 1
ATOM 10988 N N . VAL B 1 504 ? -23.922 26.672 36.156 1 85.56 504 VAL B N 1
ATOM 10989 C CA . VAL B 1 504 ? -24.219 27.719 35.219 1 85.56 504 VAL B CA 1
ATOM 10990 C C . VAL B 1 504 ? -24.719 27.109 33.906 1 85.56 504 VAL B C 1
ATOM 10992 O O . VAL B 1 504 ? -25.766 27.5 33.375 1 85.56 504 VAL B O 1
ATOM 10995 N N . ILE B 1 505 ? -23.938 26.156 33.344 1 85.25 505 ILE B N 1
ATOM 10996 C CA . ILE B 1 505 ? -24.312 25.484 32.125 1 85.25 505 ILE B CA 1
ATOM 10997 C C . ILE B 1 505 ? -24.438 23.984 32.375 1 85.25 505 ILE B C 1
ATOM 10999 O O . ILE B 1 505 ? -23.609 23.391 33.031 1 85.25 505 ILE B O 1
ATOM 11003 N N . GLN B 1 506 ? -25.516 23.469 31.938 1 84.25 506 GLN B N 1
ATOM 11004 C CA . GLN B 1 506 ? -25.75 22.031 32.062 1 84.25 506 GLN B CA 1
ATOM 11005 C C . GLN B 1 506 ? -25.938 21.375 30.719 1 84.25 506 GLN B C 1
ATOM 11007 O O . GLN B 1 506 ? -26.812 21.766 29.938 1 84.25 506 GLN B O 1
ATOM 11012 N N . PHE B 1 507 ? -25.078 20.422 30.484 1 83.75 507 PHE B N 1
ATOM 11013 C CA . PHE B 1 507 ? -25.172 19.688 29.219 1 83.75 507 PHE B CA 1
ATOM 11014 C C . PHE B 1 507 ? -26.172 18.547 29.328 1 83.75 507 PHE B C 1
ATOM 11016 O O . PHE B 1 507 ? -26.297 17.922 30.375 1 83.75 507 PHE B O 1
ATOM 11023 N N . LYS B 1 508 ? -26.844 18.406 28.125 1 72 508 LYS B N 1
ATOM 11024 C CA . LYS B 1 508 ? -27.734 17.266 28.016 1 72 508 LYS B CA 1
ATOM 11025 C C . LYS B 1 508 ? -26.953 16 27.656 1 72 508 LYS B C 1
ATOM 11027 O O . LYS B 1 508 ? -26.203 15.992 26.688 1 72 508 LYS B O 1
ATOM 11032 N N . ASP B 1 509 ? -27.141 14.922 28.359 1 68 509 ASP B N 1
ATOM 11033 C CA . ASP B 1 509 ? -26.547 13.586 28.344 1 68 509 ASP B CA 1
ATOM 11034 C C . ASP B 1 509 ? -25.719 13.375 27.078 1 68 509 ASP B C 1
ATOM 11036 O O . ASP B 1 509 ? -26.203 12.797 26.109 1 68 509 ASP B O 1
ATOM 11040 N N . GLY B 1 510 ? -24.453 13.891 27.094 1 65.62 510 GLY B N 1
ATOM 11041 C CA . GLY B 1 510 ? -23.438 13.523 26.125 1 65.62 510 GLY B CA 1
ATOM 11042 C C . GLY B 1 510 ? -23.562 14.281 24.812 1 65.62 510 GLY B C 1
ATOM 11043 O O . GLY B 1 510 ? -22.875 13.969 23.844 1 65.62 510 GLY B O 1
ATOM 11044 N N . THR B 1 511 ? -24.531 15.117 24.719 1 69 511 THR B N 1
ATOM 11045 C CA . THR B 1 511 ? -24.703 15.859 23.469 1 69 511 THR B CA 1
ATOM 11046 C C . THR B 1 511 ? -24.031 17.234 23.562 1 69 511 THR B C 1
ATOM 11048 O O . THR B 1 511 ? -23.469 17.578 24.609 1 69 511 THR B O 1
ATOM 11051 N N . SER B 1 512 ? -23.969 17.859 22.453 1 77.56 512 SER B N 1
ATOM 11052 C CA . SER B 1 512 ? -23.375 19.188 22.375 1 77.56 512 SER B CA 1
ATOM 11053 C C . SER B 1 512 ? -24.359 20.266 22.781 1 77.56 512 SER B C 1
ATOM 11055 O O . SER B 1 512 ? -24.031 21.453 22.734 1 77.56 512 SER B O 1
ATOM 11057 N N . VAL B 1 513 ? -25.562 19.781 23.25 1 76.12 513 VAL B N 1
ATOM 11058 C CA . VAL B 1 513 ? -26.594 20.75 23.625 1 76.12 513 VAL B CA 1
ATOM 11059 C C . VAL B 1 513 ? -26.547 21 25.125 1 76.12 513 VAL B C 1
ATOM 11061 O O . VAL B 1 513 ? -26.469 20.062 25.922 1 76.12 513 VAL B O 1
ATOM 11064 N N . ALA B 1 514 ? -26.531 22.375 25.391 1 81.12 514 ALA B N 1
ATOM 11065 C CA . ALA B 1 514 ? -26.484 22.766 26.797 1 81.12 514 ALA B CA 1
ATOM 11066 C C . ALA B 1 514 ? -27.531 23.812 27.109 1 81.12 514 ALA B C 1
ATOM 11068 O O . ALA B 1 514 ? -28.062 24.469 26.203 1 81.12 514 ALA B O 1
ATOM 11069 N N . ARG B 1 515 ? -27.906 23.812 28.406 1 78.56 515 ARG B N 1
ATOM 11070 C CA . ARG B 1 515 ? -28.844 24.812 28.906 1 78.56 515 ARG B CA 1
ATOM 11071 C C . ARG B 1 515 ? -28.188 25.672 29.969 1 78.56 515 ARG B C 1
ATOM 11073 O O . ARG B 1 515 ? -27.453 25.188 30.828 1 78.56 515 ARG B O 1
ATOM 11080 N N . ALA B 1 516 ? -28.438 26.953 29.75 1 83.31 516 ALA B N 1
ATOM 11081 C CA . ALA B 1 516 ? -27.953 27.875 30.781 1 83.31 516 ALA B CA 1
ATOM 11082 C C . ALA B 1 516 ? -28.859 27.859 32 1 83.31 516 ALA B C 1
ATOM 11084 O O . ALA B 1 516 ? -29.953 28.422 31.984 1 83.31 516 ALA B O 1
ATOM 11085 N N . VAL B 1 517 ? -28.422 27.391 33.062 1 81.38 517 VAL B N 1
ATOM 11086 C CA . VAL B 1 517 ? -29.266 27.172 34.25 1 81.38 517 VAL B CA 1
ATOM 11087 C C . VAL B 1 517 ? -28.938 28.219 35.312 1 81.38 517 VAL B C 1
ATOM 11089 O O . VAL B 1 517 ? -29.797 28.562 36.125 1 81.38 517 VAL B O 1
ATOM 11092 N N . GLY B 1 518 ? -27.766 28.75 35.312 1 82.31 518 GLY B N 1
ATOM 11093 C CA . GLY B 1 518 ? -27.375 29.719 36.312 1 82.31 518 GLY B CA 1
ATOM 11094 C C . GLY B 1 518 ? -26.641 30.922 35.719 1 82.31 518 GLY B C 1
ATOM 11095 O O . GLY B 1 518 ? -26.141 30.859 34.594 1 82.31 518 GLY B O 1
ATOM 11096 N N . THR B 1 519 ? -26.719 32.062 36.531 1 82 519 THR B N 1
ATOM 11097 C CA . THR B 1 519 ? -26.031 33.281 36.094 1 82 519 THR B CA 1
ATOM 11098 C C . THR B 1 519 ? -24.547 33.219 36.469 1 82 519 THR B C 1
ATOM 11100 O O . THR B 1 519 ? -24.188 32.594 37.469 1 82 519 THR B O 1
ATOM 11103 N N . GLY B 1 520 ? -23.703 33.719 35.594 1 82.94 520 GLY B N 1
ATOM 11104 C CA . GLY B 1 520 ? -22.266 33.75 35.812 1 82.94 520 GLY B CA 1
ATOM 11105 C C . GLY B 1 520 ? -21.469 33.344 34.594 1 82.94 520 GLY B C 1
ATOM 11106 O O . GLY B 1 520 ? -21.969 33.375 33.469 1 82.94 520 GLY B O 1
ATOM 11107 N N . ARG B 1 521 ? -20.219 33.125 34.938 1 87.31 521 ARG B N 1
ATOM 11108 C CA . ARG B 1 521 ? -19.312 32.719 33.875 1 87.31 521 ARG B CA 1
ATOM 11109 C C . ARG B 1 521 ? -19 31.234 33.969 1 87.31 521 ARG B C 1
ATOM 11111 O O . ARG B 1 521 ? -18.844 30.703 35.062 1 87.31 521 ARG B O 1
ATOM 11118 N N . ALA B 1 522 ? -19.172 30.578 32.875 1 87.38 522 ALA B N 1
ATOM 11119 C CA . ALA B 1 522 ? -18.844 29.156 32.812 1 87.38 522 ALA B CA 1
ATOM 11120 C C . ALA B 1 522 ? -17.844 28.875 31.703 1 87.38 522 ALA B C 1
ATOM 11122 O O . ALA B 1 522 ? -17.844 29.547 30.672 1 87.38 522 ALA B O 1
ATOM 11123 N N . VAL B 1 523 ? -16.906 27.938 32 1 89.19 523 VAL B N 1
ATOM 11124 C CA . VAL B 1 523 ? -15.961 27.469 31 1 89.19 523 VAL B CA 1
ATOM 11125 C C . VAL B 1 523 ? -16.438 26.141 30.422 1 89.19 523 VAL B C 1
ATOM 11127 O O . VAL B 1 523 ? -16.703 25.188 31.156 1 89.19 523 VAL B O 1
ATOM 11130 N N . VAL B 1 524 ? -16.625 26.094 29.125 1 87 524 VAL B N 1
ATOM 11131 C CA . VAL B 1 524 ? -17.047 24.891 28.438 1 87 524 VAL B CA 1
ATOM 11132 C C . VAL B 1 524 ? -15.836 24.188 27.844 1 87 524 VAL B C 1
ATOM 11134 O O . VAL B 1 524 ? -15.023 24.797 27.141 1 87 524 VAL B O 1
ATOM 11137 N N . TYR B 1 525 ? -15.797 22.938 28.156 1 87.19 525 TYR B N 1
ATOM 11138 C CA . TYR B 1 525 ? -14.68 22.141 27.672 1 87.19 525 TYR B CA 1
ATOM 11139 C C . TYR B 1 525 ? -15.148 21.109 26.656 1 87.19 525 TYR B C 1
ATOM 11141 O O . TYR B 1 525 ? -16.219 20.516 26.797 1 87.19 525 TYR B O 1
ATOM 11149 N N . HIS B 1 526 ? -14.344 20.984 25.594 1 82.75 526 HIS B N 1
ATOM 11150 C CA . HIS B 1 526 ? -14.469 19.875 24.656 1 82.75 526 HIS B CA 1
ATOM 11151 C C . HIS B 1 526 ? -13.203 19.016 24.641 1 82.75 526 HIS B C 1
ATOM 11153 O O . HIS B 1 526 ? -12.133 19.5 24.281 1 82.75 526 HIS B O 1
ATOM 11159 N N . LYS B 1 527 ? -13.367 17.797 25.047 1 80.19 527 LYS B N 1
ATOM 11160 C CA . LYS B 1 527 ? -12.219 16.906 25.188 1 80.19 527 LYS B CA 1
ATOM 11161 C C . LYS B 1 527 ? -12.273 15.773 24.172 1 80.19 527 LYS B C 1
ATOM 11163 O O . LYS B 1 527 ? -13.289 15.086 24.062 1 80.19 527 LYS B O 1
ATOM 11168 N N . VAL B 1 528 ? -11.258 15.789 23.391 1 74.06 528 VAL B N 1
ATOM 11169 C CA . VAL B 1 528 ? -11.055 14.633 22.531 1 74.06 528 VAL B CA 1
ATOM 11170 C C . VAL B 1 528 ? -9.914 13.773 23.062 1 74.06 528 VAL B C 1
ATOM 11172 O O . VAL B 1 528 ? -8.781 14.242 23.188 1 74.06 528 VAL B O 1
ATOM 11175 N N . GLU B 1 529 ? -10.172 12.57 23.438 1 69.62 529 GLU B N 1
ATOM 11176 C CA . GLU B 1 529 ? -9.188 11.711 24.078 1 69.62 529 GLU B CA 1
ATOM 11177 C C . GLU B 1 529 ? -7.922 11.578 23.234 1 69.62 529 GLU B C 1
ATOM 11179 O O . GLU B 1 529 ? -7.992 11.195 22.062 1 69.62 529 GLU B O 1
ATOM 11184 N N . GLY B 1 530 ? -6.891 11.883 23.891 1 62.34 530 GLY B N 1
ATOM 11185 C CA . GLY B 1 530 ? -5.578 11.688 23.281 1 62.34 530 GLY B CA 1
ATOM 11186 C C . GLY B 1 530 ? -5.191 12.805 22.328 1 62.34 530 GLY B C 1
ATOM 11187 O O . GLY B 1 530 ? -4.082 12.805 21.797 1 62.34 530 GLY B O 1
ATOM 11188 N N . MET B 1 531 ? -6.145 13.734 22.109 1 66.88 531 MET B N 1
ATOM 11189 C CA . MET B 1 531 ? -5.816 14.719 21.078 1 66.88 531 MET B CA 1
ATOM 11190 C C . MET B 1 531 ? -5.871 16.141 21.641 1 66.88 531 MET B C 1
ATOM 11192 O O . MET B 1 531 ? -4.859 16.844 21.656 1 66.88 531 MET B O 1
ATOM 11196 N N . VAL B 1 532 ? -7.219 16.578 21.906 1 67.19 532 VAL B N 1
ATOM 11197 C CA . VAL B 1 532 ? -7.336 18.016 22.141 1 67.19 532 VAL B CA 1
ATOM 11198 C C . VAL B 1 532 ? -8.258 18.266 23.328 1 67.19 532 VAL B C 1
ATOM 11200 O O . VAL B 1 532 ? -9.273 17.578 23.5 1 67.19 532 VAL B O 1
ATOM 11203 N N . ASP B 1 533 ? -7.719 19.062 24.328 1 77.81 533 ASP B N 1
ATOM 11204 C CA . ASP B 1 533 ? -8.555 19.672 25.359 1 77.81 533 ASP B CA 1
ATOM 11205 C C . ASP B 1 533 ? -8.758 21.156 25.109 1 77.81 533 ASP B C 1
ATOM 11207 O O . ASP B 1 533 ? -7.898 21.969 25.469 1 77.81 533 ASP B O 1
ATOM 11211 N N . THR B 1 534 ? -9.844 21.5 24.375 1 84.19 534 THR B N 1
ATOM 11212 C CA . THR B 1 534 ? -10.086 22.922 24.094 1 84.19 534 THR B CA 1
ATOM 11213 C C . THR B 1 534 ? -11.211 23.469 24.984 1 84.19 534 THR B C 1
ATOM 11215 O O . THR B 1 534 ? -11.977 22.688 25.562 1 84.19 534 THR B O 1
ATOM 11218 N N . HIS B 1 535 ? -11.234 24.734 25.203 1 86.25 535 HIS B N 1
ATOM 11219 C CA . HIS B 1 535 ? -12.242 25.328 26.078 1 86.25 535 HIS B CA 1
ATOM 11220 C C . HIS B 1 535 ? -12.648 26.719 25.594 1 86.25 535 HIS B C 1
ATOM 11222 O O . HIS B 1 535 ? -11.969 27.312 24.75 1 86.25 535 HIS B O 1
ATOM 11228 N N . THR B 1 536 ? -13.797 27.156 25.922 1 86.94 536 THR B N 1
ATOM 11229 C CA . THR B 1 536 ? -14.297 28.516 25.719 1 86.94 536 THR B CA 1
ATOM 11230 C C . THR B 1 536 ? -15.047 29 26.953 1 86.94 536 THR B C 1
ATOM 11232 O O . THR B 1 536 ? -15.359 28.203 27.844 1 86.94 536 THR B O 1
ATOM 11235 N N . GLU B 1 537 ? -15.109 30.328 27.016 1 86.75 537 GLU B N 1
ATOM 11236 C CA . GLU B 1 537 ? -15.836 30.922 28.141 1 86.75 537 GLU B CA 1
ATOM 11237 C C . GLU B 1 537 ? -17.188 31.453 27.688 1 86.75 537 GLU B C 1
ATOM 11239 O O . GLU B 1 537 ? -17.312 32.062 26.625 1 86.75 537 GLU B O 1
ATOM 11244 N N . ILE B 1 538 ? -18.281 31.078 28.484 1 82.88 538 ILE B N 1
ATOM 11245 C CA . ILE B 1 538 ? -19.625 31.562 28.234 1 82.88 538 ILE B CA 1
ATOM 11246 C C . ILE B 1 538 ? -20.141 32.344 29.453 1 82.88 538 ILE B C 1
ATOM 11248 O O . ILE B 1 538 ? -19.922 31.922 30.594 1 82.88 538 ILE B O 1
ATOM 11252 N N . SER B 1 539 ? -20.688 33.531 29.094 1 85 539 SER B N 1
ATOM 11253 C CA . SER B 1 539 ? -21.297 34.312 30.156 1 85 539 SER B CA 1
ATOM 11254 C C . SER B 1 539 ? -22.812 34.281 30.078 1 85 539 SER B C 1
ATOM 11256 O O . SER B 1 539 ? -23.391 34.438 29 1 85 539 SER B O 1
ATOM 11258 N N . VAL B 1 540 ? -23.469 33.938 31.203 1 81.69 540 VAL B N 1
ATOM 11259 C CA . VAL B 1 540 ? -24.938 33.938 31.297 1 81.69 540 VAL B CA 1
ATOM 11260 C C . VAL B 1 540 ? -25.422 35.125 32.125 1 81.69 540 VAL B C 1
ATOM 11262 O O . VAL B 1 540 ? -24.984 35.344 33.25 1 81.69 540 VAL B O 1
ATOM 11265 N N . ALA B 1 541 ? -26.234 35.875 31.406 1 81.06 541 ALA B N 1
ATOM 11266 C CA . ALA B 1 541 ? -26.781 37.062 32.094 1 81.06 541 ALA B CA 1
ATOM 11267 C C . ALA B 1 541 ? -28.312 37.031 32.125 1 81.06 541 ALA B C 1
ATOM 11269 O O . ALA B 1 541 ? -28.938 36.281 31.344 1 81.06 541 ALA B O 1
ATOM 11270 N N . THR B 1 542 ? -28.922 37.688 33.094 1 79.81 542 THR B N 1
ATOM 11271 C CA . THR B 1 542 ? -30.359 37.812 33.219 1 79.81 542 THR B CA 1
ATOM 11272 C C . THR B 1 542 ? -30.859 39.062 32.469 1 79.81 542 THR B C 1
ATOM 11274 O O . THR B 1 542 ? -30.078 40 32.219 1 79.81 542 THR B O 1
ATOM 11277 N N . VAL B 1 543 ? -32.094 39.031 32.031 1 77.94 543 VAL B N 1
ATOM 11278 C CA . VAL B 1 543 ? -32.719 40.156 31.359 1 77.94 543 VAL B CA 1
ATOM 11279 C C . VAL B 1 543 ? -33.094 41.25 32.375 1 77.94 543 VAL B C 1
ATOM 11281 O O . VAL B 1 543 ? -33.812 40.938 33.344 1 77.94 543 VAL B O 1
ATOM 11284 N N . LYS B 1 544 ? -32.5 42.375 32.219 1 78.5 544 LYS B N 1
ATOM 11285 C CA . LYS B 1 544 ? -32.844 43.469 33.125 1 78.5 544 LYS B CA 1
ATOM 11286 C C . LYS B 1 544 ? -33.656 44.562 32.438 1 78.5 544 LYS B C 1
ATOM 11288 O O . LYS B 1 544 ? -34.438 45.25 33.062 1 78.5 544 LYS B O 1
ATOM 11293 N N . ARG B 1 545 ? -33.562 44.594 31.156 1 81.25 545 ARG B N 1
ATOM 11294 C CA . ARG B 1 545 ? -34.312 45.625 30.422 1 81.25 545 ARG B CA 1
ATOM 11295 C C . ARG B 1 545 ? -34.875 45.031 29.125 1 81.25 545 ARG B C 1
ATOM 11297 O O . ARG B 1 545 ? -34.219 44.188 28.5 1 81.25 545 ARG B O 1
ATOM 11304 N N . VAL B 1 546 ? -36.062 45.438 28.828 1 83.94 546 VAL B N 1
ATOM 11305 C CA . VAL B 1 546 ? -36.719 45.062 27.578 1 83.94 546 VAL B CA 1
ATOM 11306 C C . VAL B 1 546 ? -37.031 46.312 26.75 1 83.94 546 VAL B C 1
ATOM 11308 O O . VAL B 1 546 ? -37.562 47.281 27.266 1 83.94 546 VAL B O 1
ATOM 11311 N N . TYR B 1 547 ? -36.594 46.25 25.484 1 83.06 547 TYR B N 1
ATOM 11312 C CA . TYR B 1 547 ? -36.844 47.375 24.578 1 83.06 547 TYR B CA 1
ATOM 11313 C C . TYR B 1 547 ? -37.688 46.938 23.391 1 83.06 547 TYR B C 1
ATOM 11315 O O . TYR B 1 547 ? -37.5 45.844 22.859 1 83.06 547 TYR B O 1
ATOM 11323 N N . ILE B 1 548 ? -38.688 47.75 23.156 1 83.88 548 ILE B N 1
ATOM 11324 C CA . ILE B 1 548 ? -39.5 47.562 21.953 1 83.88 548 ILE B CA 1
ATOM 11325 C C . ILE B 1 548 ? -39.031 48.562 20.875 1 83.88 548 ILE B C 1
ATOM 11327 O O . ILE B 1 548 ? -39.031 49.75 21.078 1 83.88 548 ILE B O 1
ATOM 11331 N N . ASN B 1 549 ? -38.469 47.969 19.828 1 76.44 549 ASN B N 1
ATOM 11332 C CA . ASN B 1 549 ? -38.031 48.781 18.719 1 76.44 549 ASN B CA 1
ATOM 11333 C C . ASN B 1 549 ? -39.094 48.906 17.641 1 76.44 549 ASN B C 1
ATOM 11335 O O . ASN B 1 549 ? -39.406 47.938 16.938 1 76.44 549 ASN B O 1
ATOM 11339 N N . VAL B 1 550 ? -39.781 49.938 17.656 1 69.31 550 VAL B N 1
ATOM 11340 C CA . VAL B 1 550 ? -40.781 50.188 16.609 1 69.31 550 VAL B CA 1
ATOM 11341 C C . VAL B 1 550 ? -40.125 51.031 15.508 1 69.31 550 VAL B C 1
ATOM 11343 O O . VAL B 1 550 ? -39.594 52.125 15.766 1 69.31 550 VAL B O 1
ATOM 11346 N N . SER B 1 551 ? -39.531 50.375 14.523 1 61.31 551 SER B N 1
ATOM 11347 C CA . SER B 1 551 ? -39.031 51.188 13.406 1 61.31 551 SER B CA 1
ATOM 11348 C C . SER B 1 551 ? -40.094 52.125 12.906 1 61.31 551 SER B C 1
ATOM 11350 O O . SER B 1 551 ? -41.312 51.844 12.984 1 61.31 551 SER B O 1
ATOM 11352 N N . SER B 1 552 ? -39.812 53.438 12.789 1 53.94 552 SER B N 1
ATOM 11353 C CA . SER B 1 552 ? -40.656 54.5 12.281 1 53.94 552 SER B CA 1
ATOM 11354 C C . SER B 1 552 ? -41.344 54.094 10.984 1 53.94 552 SER B C 1
ATOM 11356 O O . SER B 1 552 ? -42.312 54.719 10.562 1 53.94 552 SER B O 1
ATOM 11358 N N . SER B 1 553 ? -40.812 53.125 10.289 1 52.38 553 SER B N 1
ATOM 11359 C CA . SER B 1 553 ? -41.375 52.781 8.992 1 52.38 553 SER B CA 1
ATOM 11360 C C . SER B 1 553 ? -42.562 51.844 9.141 1 52.38 553 SER B C 1
ATOM 11362 O O . SER B 1 553 ? -43 51.219 8.164 1 52.38 553 SER B O 1
ATOM 11364 N N . LEU B 1 554 ? -42.906 51.406 10.297 1 54.12 554 LEU B N 1
ATOM 11365 C CA . LEU B 1 554 ? -43.969 50.469 10.422 1 54.12 554 LEU B CA 1
ATOM 11366 C C . LEU B 1 554 ? -45.281 51.062 9.914 1 54.12 554 LEU B C 1
ATOM 11368 O O . LEU B 1 554 ? -45.656 52.188 10.273 1 54.12 554 LEU B O 1
ATOM 11372 N N . PRO B 1 555 ? -45.875 50.469 9.023 1 58.56 555 PRO B N 1
ATOM 11373 C CA . PRO B 1 555 ? -47.156 50.844 8.5 1 58.56 555 PRO B CA 1
ATOM 11374 C C . PRO B 1 555 ? -48.25 50.938 9.586 1 58.56 555 PRO B C 1
ATOM 11376 O O . PRO B 1 555 ? -48.062 50.375 10.672 1 58.56 555 PRO B O 1
ATOM 11379 N N . VAL B 1 556 ? -49.281 51.844 9.453 1 66.38 556 VAL B N 1
ATOM 11380 C CA . VAL B 1 556 ? -50.531 52 10.219 1 66.38 556 VAL B CA 1
ATOM 11381 C C . VAL B 1 556 ? -51.125 50.625 10.531 1 66.38 556 VAL B C 1
ATOM 11383 O O . VAL B 1 556 ? -51.25 49.781 9.641 1 66.38 556 VAL B O 1
ATOM 11386 N N . PHE B 1 557 ? -51.125 50.312 11.828 1 76.69 557 PHE B N 1
ATOM 11387 C CA . PHE B 1 557 ? -51.719 49.094 12.273 1 76.69 557 PHE B CA 1
ATOM 11388 C C . PHE B 1 557 ? -53.219 49.094 11.984 1 76.69 557 PHE B C 1
ATOM 11390 O O . PHE B 1 557 ? -53.906 50.094 12.195 1 76.69 557 PHE B O 1
ATOM 11397 N N . THR B 1 558 ? -53.625 48.125 11.32 1 78.62 558 THR B N 1
ATOM 11398 C CA . THR B 1 558 ? -55.031 48 11 1 78.62 558 THR B CA 1
ATOM 11399 C C . THR B 1 558 ? -55.531 46.562 11.258 1 78.62 558 THR B C 1
ATOM 11401 O O . THR B 1 558 ? -54.719 45.656 11.43 1 78.62 558 THR B O 1
ATOM 11404 N N . ASN B 1 559 ? -56.75 46.438 11.523 1 74.75 559 ASN B N 1
ATOM 11405 C CA . ASN B 1 559 ? -57.375 45.125 11.633 1 74.75 559 ASN B CA 1
ATOM 11406 C C . ASN B 1 559 ? -57.812 44.594 10.266 1 74.75 559 ASN B C 1
ATOM 11408 O O . ASN B 1 559 ? -58.562 43.625 10.188 1 74.75 559 ASN B O 1
ATOM 11412 N N . ALA B 1 560 ? -57.344 45.188 9.242 1 73.75 560 ALA B N 1
ATOM 11413 C CA . ALA B 1 560 ? -57.75 44.781 7.898 1 73.75 560 ALA B CA 1
ATOM 11414 C C . ALA B 1 560 ? -56.938 43.594 7.43 1 73.75 560 ALA B C 1
ATOM 11416 O O . ALA B 1 560 ? -55.781 43.438 7.805 1 73.75 560 ALA B O 1
ATOM 11417 N N . HIS B 1 561 ? -57.625 42.656 6.871 1 67.44 561 HIS B N 1
ATOM 11418 C CA . HIS B 1 561 ? -56.938 41.531 6.27 1 67.44 561 HIS B CA 1
ATOM 11419 C C . HIS B 1 561 ? -56.031 42 5.121 1 67.44 561 HIS B C 1
ATOM 11421 O O . HIS B 1 561 ? -56.531 42.594 4.145 1 67.44 561 HIS B O 1
ATOM 11427 N N . ARG B 1 562 ? -54.75 42 5.344 1 61.53 562 ARG B N 1
ATOM 11428 C CA . ARG B 1 562 ? -53.812 42.438 4.309 1 61.53 562 ARG B CA 1
ATOM 11429 C C . ARG B 1 562 ? -53.156 41.219 3.635 1 61.53 562 ARG B C 1
ATOM 11431 O O . ARG B 1 562 ? -52.844 40.25 4.293 1 61.53 562 ARG B O 1
ATOM 11438 N N . LEU B 1 563 ? -53.188 41.156 2.301 1 54.38 563 LEU B N 1
ATOM 11439 C CA . LEU B 1 563 ? -52.531 40.125 1.528 1 54.38 563 LEU B CA 1
ATOM 11440 C C . LEU B 1 563 ? -51 40.25 1.634 1 54.38 563 LEU B C 1
ATOM 11442 O O . LEU B 1 563 ? -50.281 39.25 1.574 1 54.38 563 LEU B O 1
ATOM 11446 N N . GLU B 1 564 ? -50.5 41.406 1.656 1 52.84 564 GLU B N 1
ATOM 11447 C CA . GLU B 1 564 ? -49.031 41.594 1.505 1 52.84 564 GLU B CA 1
ATOM 11448 C C . GLU B 1 564 ? -48.281 41 2.699 1 52.84 564 GLU B C 1
ATOM 11450 O O . GLU B 1 564 ? -47.188 40.469 2.545 1 52.84 564 GLU B O 1
ATOM 11455 N N . ASN B 1 565 ? -48.688 41.375 3.822 1 54.75 565 ASN B N 1
ATOM 11456 C CA . ASN B 1 565 ? -47.844 40.938 4.953 1 54.75 565 ASN B CA 1
ATOM 11457 C C . ASN B 1 565 ? -48.406 39.688 5.605 1 54.75 565 ASN B C 1
ATOM 11459 O O . ASN B 1 565 ? -48.156 39.406 6.773 1 54.75 565 ASN B O 1
ATOM 11463 N N . LEU B 1 566 ? -49 38.812 4.863 1 56.53 566 LEU B N 1
ATOM 11464 C CA . LEU B 1 566 ? -49.594 37.562 5.289 1 56.53 566 LEU B CA 1
ATOM 11465 C C . LEU B 1 566 ? -50.438 37.75 6.555 1 56.53 566 LEU B C 1
ATOM 11467 O O . LEU B 1 566 ? -50.531 36.844 7.367 1 56.53 566 LEU B O 1
ATOM 11471 N N . GLY B 1 567 ? -50.906 38.969 6.801 1 61.22 567 GLY B N 1
ATOM 11472 C CA . GLY B 1 567 ? -51.875 39.219 7.855 1 61.22 567 GLY B CA 1
ATOM 11473 C C . GLY B 1 567 ? -51.219 39.469 9.211 1 61.22 567 GLY B C 1
ATOM 11474 O O . GLY B 1 567 ? -51.906 39.438 10.234 1 61.22 567 GLY B O 1
ATOM 11475 N N . HIS B 1 568 ? -49.812 39.438 9.312 1 71.5 568 HIS B N 1
ATOM 11476 C CA . HIS B 1 568 ? -49.281 39.656 10.648 1 71.5 568 HIS B CA 1
ATOM 11477 C C . HIS B 1 568 ? -48.219 40.75 10.648 1 71.5 568 HIS B C 1
ATOM 11479 O O . HIS B 1 568 ? -47.625 41.062 9.609 1 71.5 568 HIS B O 1
ATOM 11485 N N . TYR B 1 569 ? -48.156 41.625 11.727 1 76.06 569 TYR B N 1
ATOM 11486 C CA . TYR B 1 569 ? -47.125 42.625 12.008 1 76.06 569 TYR B CA 1
ATOM 11487 C C . TYR B 1 569 ? -46.125 42.125 13.039 1 76.06 569 TYR B C 1
ATOM 11489 O O . TYR B 1 569 ? -46.531 41.469 14.023 1 76.06 569 TYR B O 1
ATOM 11497 N N . LEU B 1 570 ? -44.812 42.344 12.625 1 78.06 570 LEU B N 1
ATOM 11498 C CA . LEU B 1 570 ? -43.781 41.969 13.578 1 78.06 570 LEU B CA 1
ATOM 11499 C C . LEU B 1 570 ? -43.125 43.188 14.203 1 78.06 570 LEU B C 1
ATOM 11501 O O . LEU B 1 570 ? -42.656 44.062 13.492 1 78.06 570 LEU B O 1
ATOM 11505 N N . VAL B 1 571 ? -43.25 43.344 15.484 1 82.25 571 VAL B N 1
ATOM 11506 C CA . VAL B 1 571 ? -42.562 44.375 16.25 1 82.25 571 VAL B CA 1
ATOM 11507 C C . VAL B 1 571 ? -41.375 43.781 17.016 1 82.25 571 VAL B C 1
ATOM 11509 O O . VAL B 1 571 ? -41.594 43.062 17.984 1 82.25 571 VAL B O 1
ATOM 11512 N N . PRO B 1 572 ? -40.25 44.156 16.609 1 83.06 572 PRO B N 1
ATOM 11513 C CA . PRO B 1 572 ? -39.062 43.562 17.234 1 83.06 572 PRO B CA 1
ATOM 11514 C C . PRO B 1 572 ? -38.875 43.969 18.703 1 83.06 572 PRO B C 1
ATOM 11516 O O . PRO B 1 572 ? -39.156 45.125 19.047 1 83.06 572 PRO B O 1
ATOM 11519 N N . VAL B 1 573 ? -38.531 43 19.5 1 83.44 573 VAL B N 1
ATOM 11520 C CA . VAL B 1 573 ? -38.281 43.188 20.922 1 83.44 573 VAL B CA 1
ATOM 11521 C C . VAL B 1 573 ? -36.812 42.844 21.234 1 83.44 573 VAL B C 1
ATOM 11523 O O . VAL B 1 573 ? -36.312 41.844 20.75 1 83.44 573 VAL B O 1
ATOM 11526 N N . GLU B 1 574 ? -36.094 43.688 21.938 1 80.56 574 GLU B N 1
ATOM 11527 C CA . GLU B 1 574 ? -34.719 43.469 22.344 1 80.56 574 GLU B CA 1
ATOM 11528 C C . GLU B 1 574 ? -34.594 43.344 23.859 1 80.56 574 GLU B C 1
ATOM 11530 O O . GLU B 1 574 ? -35.25 44.062 24.609 1 80.56 574 GLU B O 1
ATOM 11535 N N . PHE B 1 575 ? -33.844 42.375 24.25 1 78.81 575 PHE B N 1
ATOM 11536 C CA . PHE B 1 575 ? -33.562 42.156 25.672 1 78.81 575 PHE B CA 1
ATOM 11537 C C . PHE B 1 575 ? -32.156 42.562 26.031 1 78.81 575 PHE B C 1
ATOM 11539 O O . PHE B 1 575 ? -31.203 42.281 25.297 1 78.81 575 PHE B O 1
ATOM 11546 N N . LYS B 1 576 ? -32 43.406 27.016 1 75.56 576 LYS B N 1
ATOM 11547 C CA . LYS B 1 576 ? -30.672 43.875 27.422 1 75.56 576 LYS B CA 1
ATOM 11548 C C . LYS B 1 576 ? -30.422 43.562 28.906 1 75.56 576 LYS B C 1
ATOM 11550 O O . LYS B 1 576 ? -31.359 43.406 29.672 1 75.56 576 LYS B O 1
ATOM 11555 N N . ASP B 1 577 ? -29.109 43.469 29.203 1 71.5 577 ASP B N 1
ATOM 11556 C CA . ASP B 1 577 ? -28.688 43.25 30.594 1 71.5 577 ASP B CA 1
ATOM 11557 C C . ASP B 1 577 ? -28.547 44.594 31.328 1 71.5 577 ASP B C 1
ATOM 11559 O O . ASP B 1 577 ? -28.891 45.625 30.797 1 71.5 577 ASP B O 1
ATOM 11563 N N . GLU B 1 578 ? -28.062 44.562 32.656 1 63.62 578 GLU B N 1
ATOM 11564 C CA . GLU B 1 578 ? -27.938 45.719 33.531 1 63.62 578 GLU B CA 1
ATOM 11565 C C . GLU B 1 578 ? -27.016 46.781 32.906 1 63.62 578 GLU B C 1
ATOM 11567 O O . GLU B 1 578 ? -27.25 47.969 33.062 1 63.62 578 GLU B O 1
ATOM 11572 N N . HIS B 1 579 ? -25.953 46.406 32.281 1 60.72 579 HIS B N 1
ATOM 11573 C CA . HIS B 1 579 ? -24.984 47.406 31.828 1 60.72 579 HIS B CA 1
ATOM 11574 C C . HIS B 1 579 ? -25.281 47.812 30.391 1 60.72 579 HIS B C 1
ATOM 11576 O O . HIS B 1 579 ? -24.531 48.594 29.797 1 60.72 579 HIS B O 1
ATOM 11582 N N . ASN B 1 580 ? -26.672 47.75 29.969 1 55.16 580 ASN B N 1
ATOM 11583 C CA . ASN B 1 580 ? -27.141 48.156 28.641 1 55.16 580 ASN B CA 1
ATOM 11584 C C . ASN B 1 580 ? -26.188 47.656 27.547 1 55.16 580 ASN B C 1
ATOM 11586 O O . ASN B 1 580 ? -26.219 48.188 26.422 1 55.16 580 ASN B O 1
ATOM 11590 N N . ASP B 1 581 ? -25.031 47.219 27.922 1 51.12 581 ASP B N 1
ATOM 11591 C CA . ASP B 1 581 ? -23.953 47 26.953 1 51.12 581 ASP B CA 1
ATOM 11592 C C . ASP B 1 581 ? -24.297 45.844 26 1 51.12 581 ASP B C 1
ATOM 11594 O O . ASP B 1 581 ? -23.969 45.906 24.812 1 51.12 581 ASP B O 1
ATOM 11598 N N . SER B 1 582 ? -24.266 44.5 26.484 1 50.53 582 SER B N 1
ATOM 11599 C CA . SER B 1 582 ? -23.875 43.344 25.703 1 50.53 582 SER B CA 1
ATOM 11600 C C . SER B 1 582 ? -25.047 42.812 24.875 1 50.53 582 SER B C 1
ATOM 11602 O O . SER B 1 582 ? -26.125 42.562 25.406 1 50.53 582 SER B O 1
ATOM 11604 N N . ASP B 1 583 ? -25.016 43.188 23.688 1 49.41 583 ASP B N 1
ATOM 11605 C CA . ASP B 1 583 ? -25.828 42.469 22.703 1 49.41 583 ASP B CA 1
ATOM 11606 C C . ASP B 1 583 ? -25.703 40.969 22.906 1 49.41 583 ASP B C 1
ATOM 11608 O O . ASP B 1 583 ? -24.609 40.406 22.984 1 49.41 583 ASP B O 1
ATOM 11612 N N . PHE B 1 584 ? -26.688 40.438 23.672 1 50.97 584 PHE B N 1
ATOM 11613 C CA . PHE B 1 584 ? -26.734 38.969 23.672 1 50.97 584 PHE B CA 1
ATOM 11614 C C . PHE B 1 584 ? -26.328 38.406 22.312 1 50.97 584 PHE B C 1
ATOM 11616 O O . PHE B 1 584 ? -26.719 38.938 21.281 1 50.97 584 PHE B O 1
ATOM 11623 N N . THR B 1 585 ? -25.094 37.844 22.203 1 51 585 THR B N 1
ATOM 11624 C CA . THR B 1 585 ? -24.594 37.25 20.969 1 51 585 THR B CA 1
ATOM 11625 C C . THR B 1 585 ? -25.688 36.5 20.234 1 51 585 THR B C 1
ATOM 11627 O O . THR B 1 585 ? -26.312 35.594 20.797 1 51 585 THR B O 1
ATOM 11630 N N . LEU B 1 586 ? -26.266 37.312 19.266 1 44.66 586 LEU B N 1
ATOM 11631 C CA . LEU B 1 586 ? -27.172 36.625 18.344 1 44.66 586 LEU B CA 1
ATOM 11632 C C . LEU B 1 586 ? -26.453 35.469 17.641 1 44.66 586 LEU B C 1
ATOM 11634 O O . LEU B 1 586 ? -25.453 35.688 16.953 1 44.66 586 LEU B O 1
ATOM 11638 N N . LEU B 1 587 ? -26.25 34.469 18.234 1 44.16 587 LEU B N 1
ATOM 11639 C CA . LEU B 1 587 ? -25.594 33.312 17.594 1 44.16 587 LEU B CA 1
ATOM 11640 C C . LEU B 1 587 ? -26.219 33.031 16.234 1 44.16 587 LEU B C 1
ATOM 11642 O O . LEU B 1 587 ? -27.391 32.688 16.141 1 44.16 587 LEU B O 1
ATOM 11646 N N . GLN B 1 588 ? -25.953 33.969 15.188 1 36.81 588 GLN B N 1
ATOM 11647 C CA . GLN B 1 588 ? -26.422 33.812 13.812 1 36.81 588 GLN B CA 1
ATOM 11648 C C . GLN B 1 588 ? -26 32.438 13.25 1 36.81 588 GLN B C 1
ATOM 11650 O O . GLN B 1 588 ? -24.859 32 13.461 1 36.81 588 GLN B O 1
ATOM 11655 N N . ALA B 1 589 ? -26.922 31.594 12.883 1 34 589 ALA B N 1
ATOM 11656 C CA . ALA B 1 589 ? -26.688 30.438 12.016 1 34 589 ALA B CA 1
ATOM 11657 C C . ALA B 1 589 ? -25.812 30.812 10.82 1 34 589 ALA B C 1
ATOM 11659 O O . ALA B 1 589 ? -26 31.891 10.227 1 34 589 ALA B O 1
ATOM 11660 N N . SER B 1 590 ? -24.656 30.594 10.828 1 34.62 590 SER B N 1
ATOM 11661 C CA . SER B 1 590 ? -23.984 30.781 9.547 1 34.62 590 SER B CA 1
ATOM 11662 C C . SER B 1 590 ? -24.922 30.469 8.383 1 34.62 590 SER B C 1
ATOM 11664 O O . SER B 1 590 ? -25.594 29.438 8.383 1 34.62 590 SER B O 1
ATOM 11666 N N . THR B 1 591 ? -25.516 31.375 7.719 1 34.06 591 THR B N 1
ATOM 11667 C CA . THR B 1 591 ? -26.25 31.312 6.461 1 34.06 591 THR B CA 1
ATOM 11668 C C . THR B 1 591 ? -25.531 30.422 5.457 1 34.06 591 THR B C 1
ATOM 11670 O O . THR B 1 591 ? -25.922 30.375 4.285 1 34.06 591 THR B O 1
ATOM 11673 N N . ASP B 1 592 ? -24.406 30.016 5.664 1 30.75 592 ASP B N 1
ATOM 11674 C CA . ASP B 1 592 ? -23.938 29.234 4.516 1 30.75 592 ASP B CA 1
ATOM 11675 C C . ASP B 1 592 ? -24.766 27.969 4.332 1 30.75 592 ASP B C 1
ATOM 11677 O O . ASP B 1 592 ? -24.797 27.109 5.211 1 30.75 592 ASP B O 1
ATOM 11681 N N . LYS B 1 593 ? -25.781 27.969 3.518 1 35.16 593 LYS B N 1
ATOM 11682 C CA . LYS B 1 593 ? -26.641 26.891 3.012 1 35.16 593 LYS B CA 1
ATOM 11683 C C . LYS B 1 593 ? -25.875 25.562 2.977 1 35.16 593 LYS B C 1
ATOM 11685 O O . LYS B 1 593 ? -26.484 24.5 3.088 1 35.16 593 LYS B O 1
ATOM 11690 N N . ASN B 1 594 ? -24.578 25.531 2.492 1 30.95 594 ASN B N 1
ATOM 11691 C CA . ASN B 1 594 ? -23.844 24.312 2.238 1 30.95 594 ASN B CA 1
ATOM 11692 C C . ASN B 1 594 ? -23.453 23.609 3.537 1 30.95 594 ASN B C 1
ATOM 11694 O O . ASN B 1 594 ? -23.078 22.438 3.527 1 30.95 594 ASN B O 1
ATOM 11698 N N . CYS B 1 595 ? -23.156 24.281 4.613 1 32.31 595 CYS B N 1
ATOM 11699 C CA . CYS B 1 595 ? -22.672 23.562 5.793 1 32.31 595 CYS B CA 1
ATOM 11700 C C . CYS B 1 595 ? -23.844 22.969 6.57 1 32.31 595 CYS B C 1
ATOM 11702 O O . CYS B 1 595 ? -23.641 22.281 7.578 1 32.31 595 CYS B O 1
ATOM 11704 N N . LEU B 1 596 ? -25.016 23.438 6.473 1 34.88 596 LEU B N 1
ATOM 11705 C CA . LEU B 1 596 ? -26.141 22.922 7.246 1 34.88 596 LEU B CA 1
ATOM 11706 C C . LEU B 1 596 ? -26.375 21.453 6.953 1 34.88 596 LEU B C 1
ATOM 11708 O O . LEU B 1 596 ? -26.906 20.719 7.793 1 34.88 596 LEU B O 1
ATOM 11712 N N . SER B 1 597 ? -26.312 21.062 5.738 1 34.66 597 SER B N 1
ATOM 11713 C CA . SER B 1 597 ? -26.844 19.766 5.328 1 34.66 597 SER B CA 1
ATOM 11714 C C . SER B 1 597 ? -26.078 18.625 6.004 1 34.66 597 SER B C 1
ATOM 11716 O O . SER B 1 597 ? -26.672 17.625 6.398 1 34.66 597 SER B O 1
ATOM 11718 N N . GLU B 1 598 ? -24.656 18.562 5.895 1 36.44 598 GLU B N 1
ATOM 11719 C CA . GLU B 1 598 ? -23.984 17.266 6.016 1 36.44 598 GLU B CA 1
ATOM 11720 C C . GLU B 1 598 ? -23.609 16.984 7.461 1 36.44 598 GLU B C 1
ATOM 11722 O O . GLU B 1 598 ? -23.219 15.859 7.797 1 36.44 598 GLU B O 1
ATOM 11727 N N . ASN B 1 599 ? -23.469 17.969 8.32 1 34.56 599 ASN B N 1
ATOM 11728 C CA . ASN B 1 599 ? -22.969 17.531 9.609 1 34.56 599 ASN B CA 1
ATOM 11729 C C . ASN B 1 599 ? -24.094 17.047 10.516 1 34.56 599 ASN B C 1
ATOM 11731 O O . ASN B 1 599 ? -25.031 17.781 10.805 1 34.56 599 ASN B O 1
ATOM 11735 N N . GLN B 1 600 ? -24.203 15.836 10.773 1 39.31 600 GLN B N 1
ATOM 11736 C CA . GLN B 1 600 ? -25.125 15.055 11.594 1 39.31 600 GLN B CA 1
ATOM 11737 C C . GLN B 1 600 ? -25.312 15.695 12.969 1 39.31 600 GLN B C 1
ATOM 11739 O O . GLN B 1 600 ? -26.406 15.648 13.531 1 39.31 600 GLN B O 1
ATOM 11744 N N . GLN B 1 601 ? -24.359 16.312 13.461 1 39.78 601 GLN B N 1
ATOM 11745 C CA . GLN B 1 601 ? -24.484 16.844 14.812 1 39.78 601 GLN B CA 1
ATOM 11746 C C . GLN B 1 601 ? -25.484 17.984 14.875 1 39.78 601 GLN B C 1
ATOM 11748 O O . GLN B 1 601 ? -26.25 18.109 15.836 1 39.78 601 GLN B O 1
ATOM 11753 N N . VAL B 1 602 ? -25.484 18.797 13.852 1 43.38 602 VAL B N 1
ATOM 11754 C CA . VAL B 1 602 ? -26.453 19.891 13.766 1 43.38 602 VAL B CA 1
ATOM 11755 C C . VAL B 1 602 ? -27.844 19.312 13.531 1 43.38 602 VAL B C 1
ATOM 11757 O O . VAL B 1 602 ? -28.828 19.828 14.078 1 43.38 602 VAL B O 1
ATOM 11760 N N . LYS B 1 603 ? -27.812 18.203 12.859 1 44.16 603 LYS B N 1
ATOM 11761 C CA . LYS B 1 603 ? -29.078 17.484 12.703 1 44.16 603 LYS B CA 1
ATOM 11762 C C . LYS B 1 603 ? -29.609 17.016 14.047 1 44.16 603 LYS B C 1
ATOM 11764 O O . LYS B 1 603 ? -30.828 17.062 14.297 1 44.16 603 LYS B O 1
ATOM 11769 N N . ASP B 1 604 ? -28.797 16.531 14.828 1 43.94 604 ASP B N 1
ATOM 11770 C CA . ASP B 1 604 ? -29.25 16.016 16.109 1 43.94 604 ASP B CA 1
ATOM 11771 C C . ASP B 1 604 ? -29.75 17.156 17.016 1 43.94 604 ASP B C 1
ATOM 11773 O O . ASP B 1 604 ? -30.703 16.984 17.766 1 43.94 604 ASP B O 1
ATOM 11777 N N . CYS B 1 605 ? -29.016 18.234 16.891 1 47.34 605 CYS B N 1
ATOM 11778 C CA . CYS B 1 605 ? -29.547 19.359 17.656 1 47.34 605 CYS B CA 1
ATOM 11779 C C . CYS B 1 605 ? -30.906 19.797 17.125 1 47.34 605 CYS B C 1
ATOM 11781 O O . CYS B 1 605 ? -31.781 20.188 17.891 1 47.34 605 CYS B O 1
ATOM 11783 N N . VAL B 1 606 ? -31 19.75 15.797 1 43.94 606 VAL B N 1
ATOM 11784 C CA . VAL B 1 606 ? -32.25 20.172 15.172 1 43.94 606 VAL B CA 1
ATOM 11785 C C . VAL B 1 606 ? -33.281 19.047 15.305 1 43.94 606 VAL B C 1
ATOM 11787 O O . VAL B 1 606 ? -34.469 19.312 15.523 1 43.94 606 VAL B O 1
ATOM 11790 N N . ALA B 1 607 ? -33 17.812 14.844 1 40.38 607 ALA B N 1
ATOM 11791 C CA . ALA B 1 607 ? -34 16.75 14.766 1 40.38 607 ALA B CA 1
ATOM 11792 C C . ALA B 1 607 ? -34.656 16.531 16.125 1 40.38 607 ALA B C 1
ATOM 11794 O O . ALA B 1 607 ? -35.781 16.031 16.188 1 40.38 607 ALA B O 1
ATOM 11795 N N . ASN B 1 608 ? -34.031 16.484 17.219 1 36.28 608 ASN B N 1
ATOM 11796 C CA . ASN B 1 608 ? -34.938 16.141 18.297 1 36.28 608 ASN B CA 1
ATOM 11797 C C . ASN B 1 608 ? -36.125 17.109 18.375 1 36.28 608 ASN B C 1
ATOM 11799 O O . ASN B 1 608 ? -37.094 16.875 19.094 1 36.28 608 ASN B O 1
ATOM 11803 N N . GLU B 1 609 ? -36.094 18.453 18.422 1 35.06 609 GLU B N 1
ATOM 11804 C CA . GLU B 1 609 ? -37.406 19.078 18.344 1 35.06 609 GLU B CA 1
ATOM 11805 C C . GLU B 1 609 ? -37.938 19.109 16.906 1 35.06 609 GLU B C 1
ATOM 11807 O O . GLU B 1 609 ? -37.125 19.25 15.961 1 35.06 609 GLU B O 1
ATOM 11812 N N . ARG B 1 610 ? -39.125 18.75 16.531 1 34.03 610 ARG B N 1
ATOM 11813 C CA . ARG B 1 610 ? -39.781 18.422 15.273 1 34.03 610 ARG B CA 1
ATOM 11814 C C . ARG B 1 610 ? -39.281 19.328 14.148 1 34.03 610 ARG B C 1
ATOM 11816 O O . ARG B 1 610 ? -39.344 18.953 12.977 1 34.03 610 ARG B O 1
ATOM 11823 N N . GLY B 1 611 ? -39.719 20.578 14.172 1 29.56 611 GLY B N 1
ATOM 11824 C CA . GLY B 1 611 ? -39.875 21.312 12.93 1 29.56 611 GLY B CA 1
ATOM 11825 C C . GLY B 1 611 ? -38.594 21.547 12.18 1 29.56 611 GLY B C 1
ATOM 11826 O O . GLY B 1 611 ? -37.562 20.984 12.531 1 29.56 611 GLY B O 1
ATOM 11827 N N . SER B 1 612 ? -38.312 22.906 11.633 1 29.64 612 SER B N 1
ATOM 11828 C CA . SER B 1 612 ? -37.406 23.297 10.539 1 29.64 612 SER B CA 1
ATOM 11829 C C . SER B 1 612 ? -35.969 23.109 10.922 1 29.64 612 SER B C 1
ATOM 11831 O O . SER B 1 612 ? -35.562 23.438 12.039 1 29.64 612 SER B O 1
ATOM 11833 N N . PRO B 1 613 ? -35.25 22.25 10.18 1 34.34 613 PRO B N 1
ATOM 11834 C CA . PRO B 1 613 ? -33.938 21.625 10.375 1 34.34 613 PRO B CA 1
ATOM 11835 C C . PRO B 1 613 ? -32.938 22.547 11.055 1 34.34 613 PRO B C 1
ATOM 11837 O O . PRO B 1 613 ? -31.922 22.094 11.578 1 34.34 613 PRO B O 1
ATOM 11840 N N . GLY B 1 614 ? -32.75 23.703 10.344 1 33.44 614 GLY B N 1
ATOM 11841 C CA . GLY B 1 614 ? -31.547 24.531 10.406 1 33.44 614 GLY B CA 1
ATOM 11842 C C . GLY B 1 614 ? -31.234 25.047 11.797 1 33.44 614 GLY B C 1
ATOM 11843 O O . GLY B 1 614 ? -30.141 25.531 12.055 1 33.44 614 GLY B O 1
ATOM 11844 N N . LEU B 1 615 ? -32.281 25.844 12.484 1 36.88 615 LEU B N 1
ATOM 11845 C CA . LEU B 1 615 ? -32.156 27.031 13.336 1 36.88 615 LEU B CA 1
ATOM 11846 C C . LEU B 1 615 ? -31.859 26.641 14.781 1 36.88 615 LEU B C 1
ATOM 11848 O O . LEU B 1 615 ? -32.656 25.938 15.406 1 36.88 615 LEU B O 1
ATOM 11852 N N . LEU B 1 616 ? -30.578 26.516 15.078 1 40.03 616 LEU B N 1
ATOM 11853 C CA . LEU B 1 616 ? -30.109 26.156 16.406 1 40.03 616 LEU B CA 1
ATOM 11854 C C . LEU B 1 616 ? -30.859 26.953 17.469 1 40.03 616 LEU B C 1
ATOM 11856 O O . LEU B 1 616 ? -30.625 26.781 18.672 1 40.03 616 LEU B O 1
ATOM 11860 N N . TYR B 1 617 ? -31 28.406 17.281 1 42.66 617 TYR B N 1
ATOM 11861 C CA . TYR B 1 617 ? -31.234 29.281 18.422 1 42.66 617 TYR B CA 1
ATOM 11862 C C . TYR B 1 617 ? -32.594 29.031 19.031 1 42.66 617 TYR B C 1
ATOM 11864 O O . TYR B 1 617 ? -33.625 29.078 18.344 1 42.66 617 TYR B O 1
ATOM 11872 N N . LEU B 1 618 ? -32.75 28.125 19.922 1 45.91 618 LEU B N 1
ATOM 11873 C CA . LEU B 1 618 ? -34.094 28.016 20.469 1 45.91 618 LEU B CA 1
ATOM 11874 C C . LEU B 1 618 ? -34.406 29.172 21.406 1 45.91 618 LEU B C 1
ATOM 11876 O O . LEU B 1 618 ? -33.531 29.625 22.141 1 45.91 618 LEU B O 1
ATOM 11880 N N . GLN B 1 619 ? -35.312 30.078 21.094 1 49.94 619 GLN B N 1
ATOM 11881 C CA . GLN B 1 619 ? -36 31.219 21.734 1 49.94 619 GLN B CA 1
ATOM 11882 C C . GLN B 1 619 ? -36.219 30.953 23.219 1 49.94 619 GLN B C 1
ATOM 11884 O O . GLN B 1 619 ? -36.812 29.953 23.594 1 49.94 619 GLN B O 1
ATOM 11889 N N . GLN B 1 620 ? -35.281 31.312 24.234 1 56.44 620 GLN B N 1
ATOM 11890 C CA . GLN B 1 620 ? -35.75 30.828 25.547 1 56.44 620 GLN B CA 1
ATOM 11891 C C . GLN B 1 620 ? -36.344 31.969 26.375 1 56.44 620 GLN B C 1
ATOM 11893 O O . GLN B 1 620 ? -36.844 31.75 27.469 1 56.44 620 GLN B O 1
ATOM 11898 N N . VAL B 1 621 ? -36.094 33.281 25.953 1 65.25 621 VAL B N 1
ATOM 11899 C CA . VAL B 1 621 ? -36.75 34.156 26.922 1 65.25 621 VAL B CA 1
ATOM 11900 C C . VAL B 1 621 ? -38.281 34.094 26.734 1 65.25 621 VAL B C 1
ATOM 11902 O O . VAL B 1 621 ? -38.781 34.25 25.609 1 65.25 621 VAL B O 1
ATOM 11905 N N . SER B 1 622 ? -38.875 33.688 27.797 1 73 622 SER B N 1
ATOM 11906 C CA . SER B 1 622 ? -40.344 33.719 27.766 1 73 622 SER B CA 1
ATOM 11907 C C . SER B 1 622 ? -40.844 35.156 27.953 1 73 622 SER B C 1
ATOM 11909 O O . SER B 1 622 ? -40.469 35.812 28.922 1 73 622 SER B O 1
ATOM 11911 N N . PHE B 1 623 ? -41.438 35.625 26.938 1 81.81 623 PHE B N 1
ATOM 11912 C CA . PHE B 1 623 ? -42.031 36.938 27.062 1 81.81 623 PHE B CA 1
ATOM 11913 C C . PHE B 1 623 ? -43.438 36.969 26.516 1 81.81 623 PHE B C 1
ATOM 11915 O O . PHE B 1 623 ? -43.812 36.094 25.719 1 81.81 623 PHE B O 1
ATOM 11922 N N . ASP B 1 624 ? -44.219 37.844 27.109 1 85.12 624 ASP B N 1
ATOM 11923 C CA . ASP B 1 624 ? -45.594 38.062 26.688 1 85.12 624 ASP B CA 1
ATOM 11924 C C . ASP B 1 624 ? -45.812 39.469 26.125 1 85.12 624 ASP B C 1
ATOM 11926 O O . ASP B 1 624 ? -45.25 40.438 26.641 1 85.12 624 ASP B O 1
ATOM 11930 N N . CYS B 1 625 ? -46.438 39.406 25.031 1 88.25 625 CYS B N 1
ATOM 11931 C CA . CYS B 1 625 ? -46.844 40.688 24.438 1 88.25 625 CYS B CA 1
ATOM 11932 C C . CYS B 1 625 ? -48.25 41.062 24.875 1 88.25 625 CYS B C 1
ATOM 11934 O O . CYS B 1 625 ? -49.188 40.344 24.641 1 88.25 625 CYS B O 1
ATOM 11936 N N . ILE B 1 626 ? -48.312 42.188 25.547 1 87.31 626 ILE B N 1
ATOM 11937 C CA . ILE B 1 626 ? -49.594 42.688 26.047 1 87.31 626 ILE B CA 1
ATOM 11938 C C . ILE B 1 626 ? -50.031 43.906 25.234 1 87.31 626 ILE B C 1
ATOM 11940 O O . ILE B 1 626 ? -49.281 44.875 25.109 1 87.31 626 ILE B O 1
ATOM 11944 N N . LEU B 1 627 ? -51.156 43.719 24.688 1 87.19 627 LEU B N 1
ATOM 11945 C CA . LEU B 1 627 ? -51.719 44.781 23.859 1 87.19 627 LEU B CA 1
ATOM 11946 C C . LEU B 1 627 ? -52.938 45.406 24.547 1 87.19 627 LEU B C 1
ATOM 11948 O O . LEU B 1 627 ? -53.75 44.688 25.141 1 87.19 627 LEU B O 1
ATOM 11952 N N . GLU B 1 628 ? -52.969 46.75 24.5 1 85.69 628 GLU B N 1
ATOM 11953 C CA . GLU B 1 628 ? -54.125 47.5 24.969 1 85.69 628 GLU B CA 1
ATOM 11954 C C . GLU B 1 628 ? -54.594 48.5 23.922 1 85.69 628 GLU B C 1
ATOM 11956 O O . GLU B 1 628 ? -53.781 49.156 23.281 1 85.69 628 GLU B O 1
ATOM 11961 N N . LEU B 1 629 ? -55.906 48.406 23.609 1 84.5 629 LEU B N 1
ATOM 11962 C CA . LEU B 1 629 ? -56.531 49.344 22.703 1 84.5 629 LEU B CA 1
ATOM 11963 C C . LEU B 1 629 ? -57.25 50.438 23.5 1 84.5 629 LEU B C 1
ATOM 11965 O O . LEU B 1 629 ? -58.062 50.156 24.375 1 84.5 629 LEU B O 1
ATOM 11969 N N . ARG B 1 630 ? -56.875 51.625 23.203 1 81.94 630 ARG B N 1
ATOM 11970 C CA . ARG B 1 630 ? -57.469 52.75 23.906 1 81.94 630 ARG B CA 1
ATOM 11971 C C . ARG B 1 630 ? -58.156 53.719 22.922 1 81.94 630 ARG B C 1
ATOM 11973 O O . ARG B 1 630 ? -57.656 53.938 21.812 1 81.94 630 ARG B O 1
ATOM 11980 N N . ASN B 1 631 ? -59.438 54.094 23.266 1 78.56 631 ASN B N 1
ATOM 11981 C CA . ASN B 1 631 ? -60.188 55.156 22.594 1 78.56 631 ASN B CA 1
ATOM 11982 C C . ASN B 1 631 ? -60.375 56.375 23.5 1 78.56 631 ASN B C 1
ATOM 11984 O O . ASN B 1 631 ? -61.188 56.312 24.422 1 78.56 631 ASN B O 1
ATOM 11988 N N . GLU B 1 632 ? -59.812 57.5 23.234 1 72.19 632 GLU B N 1
ATOM 11989 C CA . GLU B 1 632 ? -59.906 58.719 24.031 1 72.19 632 GLU B CA 1
ATOM 11990 C C . GLU B 1 632 ? -59.875 58.406 25.531 1 72.19 632 GLU B C 1
ATOM 11992 O O . GLU B 1 632 ? -60.719 58.906 26.297 1 72.19 632 GLU B O 1
ATOM 11997 N N . GLY B 1 633 ? -58.938 57.5 26.031 1 68.62 633 GLY B N 1
ATOM 11998 C CA . GLY B 1 633 ? -58.719 57.219 27.438 1 68.62 633 GLY B CA 1
ATOM 11999 C C . GLY B 1 633 ? -59.375 55.906 27.891 1 68.62 633 GLY B C 1
ATOM 12000 O O . GLY B 1 633 ? -58.969 55.312 28.891 1 68.62 633 GLY B O 1
ATOM 12001 N N . ASN B 1 634 ? -60.469 55.375 27.203 1 77.31 634 ASN B N 1
ATOM 12002 C CA . ASN B 1 634 ? -61.156 54.156 27.609 1 77.31 634 ASN B CA 1
ATOM 12003 C C . ASN B 1 634 ? -60.5 52.938 27 1 77.31 634 ASN B C 1
ATOM 12005 O O . ASN B 1 634 ? -60.094 52.938 25.844 1 77.31 634 ASN B O 1
ATOM 12009 N N . LEU B 1 635 ? -60.469 51.906 27.797 1 79.81 635 LEU B N 1
ATOM 12010 C CA . LEU B 1 635 ? -59.875 50.625 27.391 1 79.81 635 LEU B CA 1
ATOM 12011 C C . LEU B 1 635 ? -60.906 49.75 26.672 1 79.81 635 LEU B C 1
ATOM 12013 O O . LEU B 1 635 ? -62.031 49.594 27.172 1 79.81 635 LEU B O 1
ATOM 12017 N N . LEU B 1 636 ? -60.656 49.438 25.406 1 79.44 636 LEU B N 1
ATOM 12018 C CA . LEU B 1 636 ? -61.469 48.5 24.641 1 79.44 636 LEU B CA 1
ATOM 12019 C C . LEU B 1 636 ? -60.875 47.094 24.656 1 79.44 636 LEU B C 1
ATOM 12021 O O . LEU B 1 636 ? -59.656 46.969 24.719 1 79.44 636 LEU B O 1
ATOM 12025 N N . PRO B 1 637 ? -61.719 46.094 24.766 1 76.62 637 PRO B N 1
ATOM 12026 C CA . PRO B 1 637 ? -61.188 44.75 24.672 1 76.62 637 PRO B CA 1
ATOM 12027 C C . PRO B 1 637 ? -60.5 44.469 23.328 1 76.62 637 PRO B C 1
ATOM 12029 O O . PRO B 1 637 ? -61.062 44.781 22.281 1 76.62 637 PRO B O 1
ATOM 12032 N N . THR B 1 638 ? -59.281 44 23.266 1 75.94 638 THR B N 1
ATOM 12033 C CA . THR B 1 638 ? -58.5 43.812 22.078 1 75.94 638 THR B CA 1
ATOM 12034 C C . THR B 1 638 ? -58.719 42.406 21.484 1 75.94 638 THR B C 1
ATOM 12036 O O . THR B 1 638 ? -58.5 42.188 20.297 1 75.94 638 THR B O 1
ATOM 12039 N N . SER B 1 639 ? -59.125 41.469 22.188 1 72.38 639 SER B N 1
ATOM 12040 C CA . SER B 1 639 ? -59.156 40.062 21.781 1 72.38 639 SER B CA 1
ATOM 12041 C C . SER B 1 639 ? -60.031 39.875 20.547 1 72.38 639 SER B C 1
ATOM 12043 O O . SER B 1 639 ? -59.812 38.938 19.766 1 72.38 639 SER B O 1
ATOM 12045 N N . ASN B 1 640 ? -60.969 40.844 20.297 1 71.94 640 ASN B N 1
ATOM 12046 C CA . ASN B 1 640 ? -61.875 40.656 19.172 1 71.94 640 ASN B CA 1
ATOM 12047 C C . ASN B 1 640 ? -61.312 41.281 17.891 1 71.94 640 ASN B C 1
ATOM 12049 O O . ASN B 1 640 ? -61.844 41.031 16.812 1 71.94 640 ASN B O 1
ATOM 12053 N N . TYR B 1 641 ? -60.281 42 18.109 1 76.44 641 TYR B N 1
ATOM 12054 C CA . TYR B 1 641 ? -59.812 42.75 16.938 1 76.44 641 TYR B CA 1
ATOM 12055 C C . TYR B 1 641 ? -58.375 42.344 16.578 1 76.44 641 TYR B C 1
ATOM 12057 O O . TYR B 1 641 ? -58.062 42.156 15.406 1 76.44 641 TYR B O 1
ATOM 12065 N N . ILE B 1 642 ? -57.594 42.312 17.562 1 78.81 642 ILE B N 1
ATOM 12066 C CA . ILE B 1 642 ? -56.156 42.062 17.344 1 78.81 642 ILE B CA 1
ATOM 12067 C C . ILE B 1 642 ? -55.625 41.188 18.484 1 78.81 642 ILE B C 1
ATOM 12069 O O . ILE B 1 642 ? -55.938 41.406 19.641 1 78.81 642 ILE B O 1
ATOM 12073 N N . ILE B 1 643 ? -54.812 40.219 18.078 1 82.25 643 ILE B N 1
ATOM 12074 C CA . ILE B 1 643 ? -54.188 39.344 19.047 1 82.25 643 ILE B CA 1
ATOM 12075 C C . ILE B 1 643 ? -52.656 39.469 18.938 1 82.25 643 ILE B C 1
ATOM 12077 O O . ILE B 1 643 ? -52.125 39.594 17.828 1 82.25 643 ILE B O 1
ATOM 12081 N N . ALA B 1 644 ? -52.094 39.625 20.047 1 85.44 644 ALA B N 1
ATOM 12082 C CA . ALA B 1 644 ? -50.656 39.688 20.109 1 85.44 644 ALA B CA 1
ATOM 12083 C C . ALA B 1 644 ? -50.062 38.375 20.641 1 85.44 644 ALA B C 1
ATOM 12085 O O . ALA B 1 644 ? -50.594 37.812 21.609 1 85.44 644 ALA B O 1
ATOM 12086 N N . ARG B 1 645 ? -49 37.938 19.969 1 84.75 645 ARG B N 1
ATOM 12087 C CA . ARG B 1 645 ? -48.312 36.719 20.391 1 84.75 645 ARG B CA 1
ATOM 12088 C C . ARG B 1 645 ? -46.812 36.906 20.344 1 84.75 645 ARG B C 1
ATOM 12090 O O . ARG B 1 645 ? -46.312 37.781 19.609 1 84.75 645 ARG B O 1
ATOM 12097 N N . SER B 1 646 ? -46.188 36.188 21.266 1 85.12 646 SER B N 1
ATOM 12098 C CA . SER B 1 646 ? -44.719 36.188 21.25 1 85.12 646 SER B CA 1
ATOM 12099 C C . SER B 1 646 ? -44.219 35.344 20.078 1 85.12 646 SER B C 1
ATOM 12101 O O . SER B 1 646 ? -44.719 34.281 19.797 1 85.12 646 SER B O 1
ATOM 12103 N N . TYR B 1 647 ? -43.312 36.031 19.344 1 76.62 647 TYR B N 1
ATOM 12104 C CA . TYR B 1 647 ? -42.719 35.375 18.172 1 76.62 647 TYR B CA 1
ATOM 12105 C C . TYR B 1 647 ? -41.219 35.375 18.219 1 76.62 647 TYR B C 1
ATOM 12107 O O . TYR B 1 647 ? -40.594 36.375 18.656 1 76.62 647 TYR B O 1
ATOM 12115 N N . PHE B 1 648 ? -40.75 34.188 17.953 1 71.69 648 PHE B N 1
ATOM 12116 C CA . PHE B 1 648 ? -39.281 34.062 17.797 1 71.69 648 PHE B CA 1
ATOM 12117 C C . PHE B 1 648 ? -38.938 33.656 16.375 1 71.69 648 PHE B C 1
ATOM 12119 O O . PHE B 1 648 ? -39.438 32.625 15.875 1 71.69 648 PHE B O 1
ATOM 12126 N N . ASP B 1 649 ? -38.094 34.562 15.664 1 63.47 649 ASP B N 1
ATOM 12127 C CA . ASP B 1 649 ? -37.594 34.188 14.344 1 63.47 649 ASP B CA 1
ATOM 12128 C C . ASP B 1 649 ? -36.344 33.281 14.445 1 63.47 649 ASP B C 1
ATOM 12130 O O . ASP B 1 649 ? -35.281 33.75 14.852 1 63.47 649 ASP B O 1
ATOM 12134 N N . PRO B 1 650 ? -36.5 32.156 14.047 1 58.78 650 PRO B N 1
ATOM 12135 C CA . PRO B 1 650 ? -35.375 31.219 14.172 1 58.78 650 PRO B CA 1
ATOM 12136 C C . PRO B 1 650 ? -34.219 31.562 13.227 1 58.78 650 PRO B C 1
ATOM 12138 O O . PRO B 1 650 ? -33.094 31.141 13.461 1 58.78 650 PRO B O 1
ATOM 12141 N N . LEU B 1 651 ? -34.531 32.344 12.086 1 55.84 651 LEU B N 1
ATOM 12142 C CA . LEU B 1 651 ? -33.469 32.656 11.117 1 55.84 651 LEU B CA 1
ATOM 12143 C C . LEU B 1 651 ? -32.594 33.781 11.625 1 55.84 651 LEU B C 1
ATOM 12145 O O . LEU B 1 651 ? -31.359 33.688 11.547 1 55.84 651 LEU B O 1
ATOM 12149 N N . THR B 1 652 ? -33.281 34.781 12.125 1 58.84 652 THR B N 1
ATOM 12150 C CA . THR B 1 652 ? -32.5 35.938 12.531 1 58.84 652 THR B CA 1
ATOM 12151 C C . THR B 1 652 ? -32.219 35.906 14.031 1 58.84 652 THR B C 1
ATOM 12153 O O . THR B 1 652 ? -31.328 36.594 14.516 1 58.84 652 THR B O 1
ATOM 12156 N N . GLY B 1 653 ? -32.875 35 14.695 1 60.5 653 GLY B N 1
ATOM 12157 C CA . GLY B 1 653 ? -32.719 34.906 16.141 1 60.5 653 GLY B CA 1
ATOM 12158 C C . GLY B 1 653 ? -33.344 36.094 16.875 1 60.5 653 GLY B C 1
ATOM 12159 O O . GLY B 1 653 ? -33.062 36.312 18.047 1 60.5 653 GLY B O 1
ATOM 12160 N N . SER B 1 654 ? -34.031 36.781 16.172 1 68 654 SER B N 1
ATOM 12161 C CA . SER B 1 654 ? -34.625 37.969 16.797 1 68 654 SER B CA 1
ATOM 12162 C C . SER B 1 654 ? -36.031 37.656 17.344 1 68 654 SER B C 1
ATOM 12164 O O . SER B 1 654 ? -36.719 36.75 16.828 1 68 654 SER B O 1
ATOM 12166 N N . SER B 1 655 ? -36.281 38.219 18.5 1 76.56 655 SER B N 1
ATOM 12167 C CA . SER B 1 655 ? -37.594 38.125 19.094 1 76.56 655 SER B CA 1
ATOM 12168 C C . SER B 1 655 ? -38.469 39.312 18.688 1 76.56 655 SER B C 1
ATOM 12170 O O . SER B 1 655 ? -37.969 40.438 18.531 1 76.56 655 SER B O 1
ATOM 12172 N N . ALA B 1 656 ? -39.781 38.969 18.422 1 81.69 656 ALA B N 1
ATOM 12173 C CA . ALA B 1 656 ? -40.719 40.031 18.047 1 81.69 656 ALA B CA 1
ATOM 12174 C C . ALA B 1 656 ? -42.125 39.719 18.562 1 81.69 656 ALA B C 1
ATOM 12176 O O . ALA B 1 656 ? -42.438 38.562 18.938 1 81.69 656 ALA B O 1
ATOM 12177 N N . CYS B 1 657 ? -42.875 40.75 18.719 1 84.81 657 CYS B N 1
ATOM 12178 C CA . CYS B 1 657 ? -44.312 40.594 18.938 1 84.81 657 CYS B CA 1
ATOM 12179 C C . CYS B 1 657 ? -45.062 40.531 17.625 1 84.81 657 CYS B C 1
ATOM 12181 O O . CYS B 1 657 ? -44.938 41.438 16.781 1 84.81 657 CYS B O 1
ATOM 12183 N N . GLN B 1 658 ? -45.688 39.469 17.5 1 83.81 658 GLN B N 1
ATOM 12184 C CA . GLN B 1 658 ? -46.5 39.281 16.312 1 83.81 658 GLN B CA 1
ATOM 12185 C C . GLN B 1 658 ? -47.938 39.719 16.578 1 83.81 658 GLN B C 1
ATOM 12187 O O . GLN B 1 658 ? -48.594 39.188 17.469 1 83.81 658 GLN B O 1
ATOM 12192 N N . LEU B 1 659 ? -48.344 40.594 15.797 1 82.44 659 LEU B N 1
ATOM 12193 C CA . LEU B 1 659 ? -49.719 41.062 15.867 1 82.44 659 LEU B CA 1
ATOM 12194 C C . LEU B 1 659 ? -50.562 40.5 14.734 1 82.44 659 LEU B C 1
ATOM 12196 O O . LEU B 1 659 ? -50.219 40.688 13.562 1 82.44 659 LEU B O 1
ATOM 12200 N N . LEU B 1 660 ? -51.531 39.75 15.18 1 80.06 660 LEU B N 1
ATOM 12201 C CA . LEU B 1 660 ? -52.375 39.094 14.234 1 80.06 660 LEU B CA 1
ATOM 12202 C C . LEU B 1 660 ? -53.812 39.656 14.273 1 80.06 660 LEU B C 1
ATOM 12204 O O . LEU B 1 660 ? -54.25 40.094 15.328 1 80.06 660 LEU B O 1
ATOM 12208 N N . GLU B 1 661 ? -54.406 39.625 13.078 1 74.94 661 GLU B N 1
ATOM 12209 C CA . GLU B 1 661 ? -55.812 40 13 1 74.94 661 GLU B CA 1
ATOM 12210 C C . GLU B 1 661 ? -56.719 38.938 13.625 1 74.94 661 GLU B C 1
ATOM 12212 O O . GLU B 1 661 ? -56.469 37.75 13.477 1 74.94 661 GLU B O 1
ATOM 12217 N N . ALA B 1 662 ? -57.531 39.25 14.578 1 69.5 662 ALA B N 1
ATOM 12218 C CA . ALA B 1 662 ? -58.5 38.312 15.141 1 69.5 662 ALA B CA 1
ATOM 12219 C C . ALA B 1 662 ? -59.781 38.281 14.305 1 69.5 662 ALA B C 1
ATOM 12221 O O . ALA B 1 662 ? -60.25 39.312 13.82 1 69.5 662 ALA B O 1
ATOM 12222 N N . PRO B 1 663 ? -60.25 37.094 13.875 1 62.44 663 PRO B N 1
ATOM 12223 C CA . PRO B 1 663 ? -61.531 37.031 13.148 1 62.44 663 PRO B CA 1
ATOM 12224 C C . PRO B 1 663 ? -62.719 37.5 13.969 1 62.44 663 PRO B C 1
ATOM 12226 O O . PRO B 1 663 ? -63 36.969 15.039 1 62.44 663 PRO B O 1
ATOM 12229 N N . GLY B 1 664 ? -62.969 38.719 14.195 1 60.31 664 GLY B N 1
ATOM 12230 C CA . GLY B 1 664 ? -64.062 39.219 15.031 1 60.31 664 GLY B CA 1
ATOM 12231 C C . GLY B 1 664 ? -65.438 39.062 14.383 1 60.31 664 GLY B C 1
ATOM 12232 O O . GLY B 1 664 ? -65.5 38.719 13.203 1 60.31 664 GLY B O 1
ATOM 12233 N N . ASP B 1 665 ? -66.5 39.125 15.219 1 67.25 665 ASP B N 1
ATOM 12234 C CA . ASP B 1 665 ? -67.938 39.188 14.805 1 67.25 665 ASP B CA 1
ATOM 12235 C C . ASP B 1 665 ? -68.188 40.438 13.945 1 67.25 665 ASP B C 1
ATOM 12237 O O . ASP B 1 665 ? -67.5 41.469 14.125 1 67.25 665 ASP B O 1
ATOM 12241 N N . ALA B 1 666 ? -69 40.344 12.883 1 70.38 666 ALA B N 1
ATOM 12242 C CA . ALA B 1 666 ? -69.375 41.406 11.969 1 70.38 666 ALA B CA 1
ATOM 12243 C C . ALA B 1 666 ? -69.875 42.656 12.734 1 70.38 666 ALA B C 1
ATOM 12245 O O . ALA B 1 666 ? -69.5 43.781 12.375 1 70.38 666 ALA B O 1
ATOM 12246 N N . GLU B 1 667 ? -70.5 42.344 13.82 1 75.12 667 GLU B N 1
ATOM 12247 C CA . GLU B 1 667 ? -71 43.469 14.562 1 75.12 667 GLU B CA 1
ATOM 12248 C C . GLU B 1 667 ? -69.938 44.25 15.289 1 75.12 667 GLU B C 1
ATOM 12250 O O . GLU B 1 667 ? -69.938 45.469 15.312 1 75.12 667 GLU B O 1
ATOM 12255 N N . SER B 1 668 ? -69 43.594 15.734 1 75.94 668 SER B N 1
ATOM 12256 C CA . SER B 1 668 ? -67.938 44.25 16.453 1 75.94 668 SER B CA 1
ATOM 12257 C C . SER B 1 668 ? -67 45 15.5 1 75.94 668 SER B C 1
ATOM 12259 O O . SER B 1 668 ? -66.5 46.094 15.828 1 75.94 668 SER B O 1
ATOM 12261 N N . SER B 1 669 ? -66.938 44.5 14.461 1 77.62 669 SER B N 1
ATOM 12262 C CA . SER B 1 669 ? -66.062 45.156 13.461 1 77.62 669 SER B CA 1
ATOM 12263 C C . SER B 1 669 ? -66.75 46.469 12.977 1 77.62 669 SER B C 1
ATOM 12265 O O . SER B 1 669 ? -66.062 47.438 12.719 1 77.62 669 SER B O 1
ATOM 12267 N N . LYS B 1 670 ? -68.062 46.344 12.883 1 79.44 670 LYS B N 1
ATOM 12268 C CA . LYS B 1 670 ? -68.812 47.562 12.469 1 79.44 670 LYS B CA 1
ATOM 12269 C C . LYS B 1 670 ? -68.688 48.625 13.539 1 79.44 670 LYS B C 1
ATOM 12271 O O . LYS B 1 670 ? -68.5 49.812 13.227 1 79.44 670 LYS B O 1
ATOM 12276 N N . SER B 1 671 ? -68.75 48.188 14.766 1 81.69 671 SER B N 1
ATOM 12277 C CA . SER B 1 671 ? -68.688 49.156 15.844 1 81.69 671 SER B CA 1
ATOM 12278 C C . SER B 1 671 ? -67.25 49.781 15.906 1 81.69 671 SER B C 1
ATOM 12280 O O . SER B 1 671 ? -67.125 50.969 16.156 1 81.69 671 SER B O 1
ATOM 12282 N N . LEU B 1 672 ? -66.312 49.062 15.656 1 82.25 672 LEU B N 1
ATOM 12283 C CA . LEU B 1 672 ? -64.938 49.531 15.711 1 82.25 672 LEU B CA 1
ATOM 12284 C C . LEU B 1 672 ? -64.688 50.5 14.547 1 82.25 672 LEU B C 1
ATOM 12286 O O . LEU B 1 672 ? -63.938 51.469 14.695 1 82.25 672 LEU B O 1
ATOM 12290 N N . SER B 1 673 ? -65.25 50.25 13.445 1 84.94 673 SER B N 1
ATOM 12291 C CA . SER B 1 673 ? -65.062 51.062 12.25 1 84.94 673 SER B CA 1
ATOM 12292 C C . SER B 1 673 ? -65.5 52.5 12.453 1 84.94 673 SER B C 1
ATOM 12294 O O . SER B 1 673 ? -65.062 53.406 11.742 1 84.94 673 SER B O 1
ATOM 12296 N N . LEU B 1 674 ? -66.375 52.625 13.398 1 84.56 674 LEU B N 1
ATOM 12297 C CA . LEU B 1 674 ? -66.938 53.969 13.602 1 84.56 674 LEU B CA 1
ATOM 12298 C C . LEU B 1 674 ? -66.125 54.75 14.633 1 84.56 674 LEU B C 1
ATOM 12300 O O . LEU B 1 674 ? -66.375 55.938 14.828 1 84.56 674 LEU B O 1
ATOM 12304 N N . MET B 1 675 ? -65.188 54.156 15.164 1 82.56 675 MET B N 1
ATOM 12305 C CA . MET B 1 675 ? -64.438 54.781 16.234 1 82.56 675 MET B CA 1
ATOM 12306 C C . MET B 1 675 ? -63.156 55.438 15.695 1 82.56 675 MET B C 1
ATOM 12308 O O . MET B 1 675 ? -62.406 54.812 14.93 1 82.56 675 MET B O 1
ATOM 12312 N N . SER B 1 676 ? -63.062 56.719 15.984 1 78.75 676 SER B N 1
ATOM 12313 C CA . SER B 1 676 ? -61.844 57.438 15.578 1 78.75 676 SER B CA 1
ATOM 12314 C C . SER B 1 676 ? -60.906 57.625 16.75 1 78.75 676 SER B C 1
ATOM 12316 O O . SER B 1 676 ? -61.312 57.562 17.922 1 78.75 676 SER B O 1
ATOM 12318 N N . GLY B 1 677 ? -59.562 57.844 16.547 1 77.19 677 GLY B N 1
ATOM 12319 C CA . GLY B 1 677 ? -58.531 58.156 17.547 1 77.19 677 GLY B CA 1
ATOM 12320 C C . GLY B 1 677 ? -58.125 56.938 18.359 1 77.19 677 GLY B C 1
ATOM 12321 O O . GLY B 1 677 ? -57.844 57.062 19.562 1 77.19 677 GLY B O 1
ATOM 12322 N N . LEU B 1 678 ? -58.156 55.781 17.766 1 83.69 678 LEU B N 1
ATOM 12323 C CA . LEU B 1 678 ? -57.719 54.594 18.469 1 83.69 678 LEU B CA 1
ATOM 12324 C C . LEU B 1 678 ? -56.219 54.469 18.484 1 83.69 678 LEU B C 1
ATOM 12326 O O . LEU B 1 678 ? -55.531 54.875 17.516 1 83.69 678 LEU B O 1
ATOM 12330 N N . SER B 1 679 ? -55.719 54.188 19.672 1 84.44 679 SER B N 1
ATOM 12331 C CA . SER B 1 679 ? -54.312 53.938 19.828 1 84.44 679 SER B CA 1
ATOM 12332 C C . SER B 1 679 ? -54.031 52.562 20.469 1 84.44 679 SER B C 1
ATOM 12334 O O . SER B 1 679 ? -54.812 52.125 21.312 1 84.44 679 SER B O 1
ATOM 12336 N N . LEU B 1 680 ? -53.062 51.938 19.859 1 83.88 680 LEU B N 1
ATOM 12337 C CA . LEU B 1 680 ? -52.625 50.656 20.391 1 83.88 680 LEU B CA 1
ATOM 12338 C C . LEU B 1 680 ? -51.406 50.812 21.266 1 83.88 680 LEU B C 1
ATOM 12340 O O . LEU B 1 680 ? -50.406 51.406 20.844 1 83.88 680 LEU B O 1
ATOM 12344 N N . SER B 1 681 ? -51.531 50.406 22.5 1 86.56 681 SER B N 1
ATOM 12345 C CA . SER B 1 681 ? -50.406 50.406 23.422 1 86.56 681 SER B CA 1
ATOM 12346 C C . SER B 1 681 ? -49.844 49 23.625 1 86.56 681 SER B C 1
ATOM 12348 O O . SER B 1 681 ? -50.594 48.062 23.938 1 86.56 681 SER B O 1
ATOM 12350 N N . LEU B 1 682 ? -48.594 48.938 23.281 1 88.19 682 LEU B N 1
ATOM 12351 C CA . LEU B 1 682 ? -47.938 47.656 23.406 1 88.19 682 LEU B CA 1
ATOM 12352 C C . LEU B 1 682 ? -46.938 47.656 24.562 1 88.19 682 LEU B C 1
ATOM 12354 O O . LEU B 1 682 ? -46.156 48.594 24.688 1 88.19 682 LEU B O 1
ATOM 12358 N N . ARG B 1 683 ? -46.969 46.688 25.438 1 89.56 683 ARG B N 1
ATOM 12359 C CA . ARG B 1 683 ? -46.031 46.438 26.516 1 89.56 683 ARG B CA 1
ATOM 12360 C C . ARG B 1 683 ? -45.594 44.969 26.531 1 89.56 683 ARG B C 1
ATOM 12362 O O . ARG B 1 683 ? -46.375 44.094 26.188 1 89.56 683 ARG B O 1
ATOM 12369 N N . VAL B 1 684 ? -44.375 44.844 26.828 1 90.25 684 VAL B N 1
ATOM 12370 C CA . VAL B 1 684 ? -43.844 43.469 26.844 1 90.25 684 VAL B CA 1
ATOM 12371 C C . VAL B 1 684 ? -43.375 43.125 28.266 1 90.25 684 VAL B C 1
ATOM 12373 O O . VAL B 1 684 ? -42.719 43.938 28.938 1 90.25 684 VAL B O 1
ATOM 12376 N N . LYS B 1 685 ? -43.844 42.062 28.703 1 88.25 685 LYS B N 1
ATOM 12377 C CA . LYS B 1 685 ? -43.406 41.469 29.984 1 88.25 685 LYS B CA 1
ATOM 12378 C C . LYS B 1 685 ? -42.5 40.281 29.75 1 88.25 685 LYS B C 1
ATOM 12380 O O . LYS B 1 685 ? -42.875 39.344 29.047 1 88.25 685 LYS B O 1
ATOM 12385 N N . ALA B 1 686 ? -41.344 40.406 30.281 1 85.38 686 ALA B N 1
ATOM 12386 C CA . ALA B 1 686 ? -40.406 39.312 30.109 1 85.38 686 ALA B CA 1
ATOM 12387 C C . ALA B 1 686 ? -40 38.719 31.469 1 85.38 686 ALA B C 1
ATOM 12389 O O . ALA B 1 686 ? -39.969 39.406 32.469 1 85.38 686 ALA B O 1
ATOM 12390 N N . ARG B 1 687 ? -39.844 37.438 31.516 1 80.44 687 ARG B N 1
ATOM 12391 C CA . ARG B 1 687 ? -39.406 36.688 32.688 1 80.44 687 ARG B CA 1
ATOM 12392 C C . ARG B 1 687 ? -38.281 35.75 32.344 1 80.44 687 ARG B C 1
ATOM 12394 O O . ARG B 1 687 ? -38.281 35.094 31.281 1 80.44 687 ARG B O 1
ATOM 12401 N N . ASP B 1 688 ? -37.281 35.844 33.219 1 76.25 688 ASP B N 1
ATOM 12402 C CA . ASP B 1 688 ? -36.188 34.906 33.062 1 76.25 688 ASP B CA 1
ATOM 12403 C C . ASP B 1 688 ? -36.625 33.469 33.406 1 76.25 688 ASP B C 1
ATOM 12405 O O . ASP B 1 688 ? -37.625 33.312 34.125 1 76.25 688 ASP B O 1
ATOM 12409 N N . PHE B 1 689 ? -35.781 32.531 32.906 1 68.19 689 PHE B N 1
ATOM 12410 C CA . PHE B 1 689 ? -36.062 31.141 33.188 1 68.19 689 PHE B CA 1
ATOM 12411 C C . PHE B 1 689 ? -36 30.875 34.688 1 68.19 689 PHE B C 1
ATOM 12413 O O . PHE B 1 689 ? -35.031 31.25 35.375 1 68.19 689 PHE B O 1
ATOM 12420 N N . ASP B 1 690 ? -36.969 30.297 35.219 1 62.28 690 ASP B N 1
ATOM 12421 C CA . ASP B 1 690 ? -37.156 29.859 36.594 1 62.28 690 ASP B CA 1
ATOM 12422 C C . ASP B 1 690 ? -37.125 31.031 37.562 1 62.28 690 ASP B C 1
ATOM 12424 O O . ASP B 1 690 ? -36.844 30.844 38.781 1 62.28 690 ASP B O 1
ATOM 12428 N N . SER B 1 691 ? -37.125 32.25 36.938 1 69.06 691 SER B N 1
ATOM 12429 C CA . SER B 1 691 ? -37.188 33.375 37.844 1 69.06 691 SER B CA 1
ATOM 12430 C C . SER B 1 691 ? -38.625 33.938 37.938 1 69.06 691 SER B C 1
ATOM 12432 O O . SER B 1 691 ? -39.406 33.812 37 1 69.06 691 SER B O 1
ATOM 12434 N N . SER B 1 692 ? -39.031 34.344 39.094 1 70.06 692 SER B N 1
ATOM 12435 C CA . SER B 1 692 ? -40.312 34.969 39.344 1 70.06 692 SER B CA 1
ATOM 12436 C C . SER B 1 692 ? -40.281 36.469 39.031 1 70.06 692 SER B C 1
ATOM 12438 O O . SER B 1 692 ? -41.312 37.125 38.969 1 70.06 692 SER B O 1
ATOM 12440 N N . TYR B 1 693 ? -39.031 36.875 38.688 1 75.06 693 TYR B N 1
ATOM 12441 C CA . TYR B 1 693 ? -38.906 38.312 38.469 1 75.06 693 TYR B CA 1
ATOM 12442 C C . TYR B 1 693 ? -39.312 38.688 37.062 1 75.06 693 TYR B C 1
ATOM 12444 O O . TYR B 1 693 ? -38.844 38.062 36.094 1 75.06 693 TYR B O 1
ATOM 12452 N N . GLU B 1 694 ? -40.312 39.5 37 1 81.31 694 GLU B N 1
ATOM 12453 C CA . GLU B 1 694 ? -40.812 39.969 35.688 1 81.31 694 GLU B CA 1
ATOM 12454 C C . GLU B 1 694 ? -40.25 41.344 35.344 1 81.31 694 GLU B C 1
ATOM 12456 O O . GLU B 1 694 ? -40.094 42.219 36.25 1 81.31 694 GLU B O 1
ATOM 12461 N N . VAL B 1 695 ? -39.781 41.469 34.188 1 85.81 695 VAL B N 1
ATOM 12462 C CA . VAL B 1 695 ? -39.312 42.75 33.656 1 85.81 695 VAL B CA 1
ATOM 12463 C C . VAL B 1 695 ? -40.281 43.281 32.625 1 85.81 695 VAL B C 1
ATOM 12465 O O . VAL B 1 695 ? -40.719 42.531 31.734 1 85.81 695 VAL B O 1
ATOM 12468 N N . TRP B 1 696 ? -40.719 44.594 32.781 1 86.81 696 TRP B N 1
ATOM 12469 C CA . TRP B 1 696 ? -41.688 45.188 31.875 1 86.81 696 TRP B CA 1
ATOM 12470 C C . TRP B 1 696 ? -41 46.219 30.969 1 86.81 696 TRP B C 1
ATOM 12472 O O . TRP B 1 696 ? -40.094 46.938 31.406 1 86.81 696 TRP B O 1
ATOM 12482 N N . SER B 1 697 ? -41.375 46.25 29.828 1 88.81 697 SER B N 1
ATOM 12483 C CA . SER B 1 697 ? -40.938 47.281 28.922 1 88.81 697 SER B CA 1
ATOM 12484 C C . SER B 1 697 ? -41.75 48.562 29.094 1 88.81 697 SER B C 1
ATOM 12486 O O . SER B 1 697 ? -42.812 48.562 29.75 1 88.81 697 SER B O 1
ATOM 12488 N N . GLU B 1 698 ? -41.156 49.656 28.516 1 86.69 698 GLU B N 1
ATOM 12489 C CA . GLU B 1 698 ? -41.969 50.875 28.406 1 86.69 698 GLU B CA 1
ATOM 12490 C C . GLU B 1 698 ? -43.062 50.688 27.375 1 86.69 698 GLU B C 1
ATOM 12492 O O . GLU B 1 698 ? -42.938 49.875 26.453 1 86.69 698 GLU B O 1
ATOM 12497 N N . SER B 1 699 ? -44.188 51.25 27.641 1 85.81 699 SER B N 1
ATOM 12498 C CA . SER B 1 699 ? -45.312 51.156 26.719 1 85.81 699 SER B CA 1
ATOM 12499 C C . SER B 1 699 ? -45.094 52 25.484 1 85.81 699 SER B C 1
ATOM 12501 O O . SER B 1 699 ? -44.625 53.125 25.594 1 85.81 699 SER B O 1
ATOM 12503 N N . VAL B 1 700 ? -45.219 51.344 24.406 1 84.94 700 VAL B N 1
ATOM 12504 C CA . VAL B 1 700 ? -45.156 52.062 23.141 1 84.94 700 VAL B CA 1
ATOM 12505 C C . VAL B 1 700 ? -46.562 52.156 22.531 1 84.94 700 VAL B C 1
ATOM 12507 O O . VAL B 1 700 ? -47.281 51.156 22.438 1 84.94 700 VAL B O 1
ATOM 12510 N N . SER B 1 701 ? -46.969 53.344 22.219 1 82.31 701 SER B N 1
ATOM 12511 C CA . SER B 1 701 ? -48.281 53.562 21.609 1 82.31 701 SER B CA 1
ATOM 12512 C C . SER B 1 701 ? -48.156 53.781 20.109 1 82.31 701 SER B C 1
ATOM 12514 O O . SER B 1 701 ? -47.312 54.562 19.641 1 82.31 701 SER B O 1
ATOM 12516 N N . VAL B 1 702 ? -48.875 53 19.422 1 78.75 702 VAL B N 1
ATOM 12517 C CA . VAL B 1 702 ? -48.938 53.125 17.969 1 78.75 702 VAL B CA 1
ATOM 12518 C C . VAL B 1 702 ? -50.344 53.438 17.531 1 78.75 702 VAL B C 1
ATOM 12520 O O . VAL B 1 702 ? -51.312 52.938 18.125 1 78.75 702 VAL B O 1
ATOM 12523 N N . PRO B 1 703 ? -50.469 54.312 16.547 1 80.25 703 PRO B N 1
ATOM 12524 C CA . PRO B 1 703 ? -51.812 54.594 16.047 1 80.25 703 PRO B CA 1
ATOM 12525 C C . PRO B 1 703 ? -52.469 53.406 15.359 1 80.25 703 PRO B C 1
ATOM 12527 O O . PRO B 1 703 ? -51.781 52.625 14.68 1 80.25 703 PRO B O 1
ATOM 12530 N N . PHE B 1 704 ? -53.688 53.25 15.688 1 83.81 704 PHE B N 1
ATOM 12531 C CA . PHE B 1 704 ? -54.5 52.156 15.109 1 83.81 704 PHE B CA 1
ATOM 12532 C C . PHE B 1 704 ? -55.594 52.719 14.242 1 83.81 704 PHE B C 1
ATOM 12534 O O . PHE B 1 704 ? -56.344 53.594 14.68 1 83.81 704 PHE B O 1
ATOM 12541 N N . GLN B 1 705 ? -55.625 52.281 13 1 82.31 705 GLN B N 1
ATOM 12542 C CA . GLN B 1 705 ? -56.719 52.625 12.078 1 82.31 705 GLN B CA 1
ATOM 12543 C C . GLN B 1 705 ? -57.594 51.438 11.781 1 82.31 705 GLN B C 1
ATOM 12545 O O . GLN B 1 705 ? -57.156 50.438 11.211 1 82.31 705 GLN B O 1
ATOM 12550 N N . PRO B 1 706 ? -58.781 51.5 12.203 1 83.69 706 PRO B N 1
ATOM 12551 C CA . PRO B 1 706 ? -59.656 50.375 11.945 1 83.69 706 PRO B CA 1
ATOM 12552 C C . PRO B 1 706 ? -60 50.219 10.469 1 83.69 706 PRO B C 1
ATOM 12554 O O . PRO B 1 706 ? -59.938 51.188 9.711 1 83.69 706 PRO B O 1
ATOM 12557 N N . SER B 1 707 ? -60.5 49.062 10.141 1 84.06 707 SER B N 1
ATOM 12558 C CA . SER B 1 707 ? -60.938 48.75 8.781 1 84.06 707 SER B CA 1
ATOM 12559 C C . SER B 1 707 ? -62.344 49.312 8.531 1 84.06 707 SER B C 1
ATOM 12561 O O . SER B 1 707 ? -63.094 49.625 9.469 1 84.06 707 SER B O 1
ATOM 12563 N N . PHE B 1 708 ? -62.688 49.5 7.27 1 86.44 708 PHE B N 1
ATOM 12564 C CA . PHE B 1 708 ? -64.062 49.906 6.926 1 86.44 708 PHE B CA 1
ATOM 12565 C C . PHE B 1 708 ? -64.938 48.688 6.801 1 86.44 708 PHE B C 1
ATOM 12567 O O . PHE B 1 708 ? -64.5 47.594 6.59 1 86.44 708 PHE B O 1
ATOM 12574 N N . SER B 1 709 ? -66.188 48.875 7.102 1 84.44 709 SER B N 1
ATOM 12575 C CA . SER B 1 709 ? -67.188 47.812 7.047 1 84.44 709 SER B CA 1
ATOM 12576 C C . SER B 1 709 ? -68.312 48.125 6.023 1 84.44 709 SER B C 1
ATOM 12578 O O . SER B 1 709 ? -68.625 49.281 5.824 1 84.44 709 SER B O 1
ATOM 12580 N N . LEU B 1 710 ? -68.688 46.969 5.355 1 82.38 710 LEU B N 1
ATOM 12581 C CA . LEU B 1 710 ? -69.812 47.062 4.391 1 82.38 710 LEU B CA 1
ATOM 12582 C C . LEU B 1 710 ? -71.062 46.344 4.93 1 82.38 710 LEU B C 1
ATOM 12584 O O . LEU B 1 710 ? -70.938 45.344 5.609 1 82.38 710 LEU B O 1
ATOM 12588 N N . ASP B 1 711 ? -72.188 46.969 4.699 1 74.62 711 ASP B N 1
ATOM 12589 C CA . ASP B 1 711 ? -73.438 46.375 5.145 1 74.62 711 ASP B CA 1
ATOM 12590 C C . ASP B 1 711 ? -73.875 45.219 4.227 1 74.62 711 ASP B C 1
ATOM 12592 O O . ASP B 1 711 ? -74.625 44.312 4.648 1 74.62 711 ASP B O 1
ATOM 12596 N N . VAL B 1 712 ? -73.438 45.281 2.965 1 76.94 712 VAL B N 1
ATOM 12597 C CA . VAL B 1 712 ? -73.875 44.281 2.018 1 76.94 712 VAL B CA 1
ATOM 12598 C C . VAL B 1 712 ? -72.625 43.562 1.443 1 76.94 712 VAL B C 1
ATOM 12600 O O . VAL B 1 712 ? -71.562 44.156 1.28 1 76.94 712 VAL B O 1
ATOM 12603 N N . THR B 1 713 ? -72.875 42.312 1.309 1 74.5 713 THR B N 1
ATOM 12604 C CA . THR B 1 713 ? -71.812 41.531 0.706 1 74.5 713 THR B CA 1
ATOM 12605 C C . THR B 1 713 ? -72.062 41.312 -0.788 1 74.5 713 THR B C 1
ATOM 12607 O O . THR B 1 713 ? -71.125 41.062 -1.549 1 74.5 713 THR B O 1
ATOM 12610 N N . ASN B 1 714 ? -73.25 41.438 -1.233 1 79.12 714 ASN B N 1
ATOM 12611 C CA . ASN B 1 714 ? -73.625 41.312 -2.639 1 79.12 714 ASN B CA 1
ATOM 12612 C C . ASN B 1 714 ? -74.688 42.344 -3.02 1 79.12 714 ASN B C 1
ATOM 12614 O O . ASN B 1 714 ? -75.5 42.719 -2.188 1 79.12 714 ASN B O 1
ATOM 12618 N N . VAL B 1 715 ? -74.562 42.812 -4.207 1 79.38 715 VAL B N 1
ATOM 12619 C CA . VAL B 1 715 ? -75.5 43.75 -4.754 1 79.38 715 VAL B CA 1
ATOM 12620 C C . VAL B 1 715 ? -76.188 43.156 -5.977 1 79.38 715 VAL B C 1
ATOM 12622 O O . VAL B 1 715 ? -75.562 42.656 -6.898 1 79.38 715 VAL B O 1
ATOM 12625 N N . THR B 1 716 ? -77.562 43.062 -5.898 1 80.31 716 THR B N 1
ATOM 12626 C CA . THR B 1 716 ? -78.375 42.594 -7.016 1 80.31 716 THR B CA 1
ATOM 12627 C C . THR B 1 716 ? -79.25 43.719 -7.59 1 80.31 716 THR B C 1
ATOM 12629 O O . THR B 1 716 ? -80 44.375 -6.863 1 80.31 716 THR B O 1
ATOM 12632 N N . LEU B 1 717 ? -79 43.969 -8.766 1 80.12 717 LEU B N 1
ATOM 12633 C CA . LEU B 1 717 ? -79.812 44.938 -9.508 1 80.12 717 LEU B CA 1
ATOM 12634 C C . LEU B 1 717 ? -80.812 44.188 -10.391 1 80.12 717 LEU B C 1
ATOM 12636 O O . LEU B 1 717 ? -80.5 43.125 -10.914 1 80.12 717 LEU B O 1
ATOM 12640 N N . THR B 1 718 ? -82.062 44.594 -10.398 1 76.25 718 THR B N 1
ATOM 12641 C CA . THR B 1 718 ? -83.125 44.031 -11.219 1 76.25 718 THR B CA 1
ATOM 12642 C C . THR B 1 718 ? -83.562 45.031 -12.289 1 76.25 718 THR B C 1
ATOM 12644 O O . THR B 1 718 ? -83.125 46.188 -12.266 1 76.25 718 THR B O 1
ATOM 12647 N N . SER B 1 719 ? -84.438 44.625 -13.211 1 73.94 719 SER B N 1
ATOM 12648 C CA . SER B 1 719 ? -85 45.469 -14.273 1 73.94 719 SER B CA 1
ATOM 12649 C C . SER B 1 719 ? -85.938 46.531 -13.703 1 73.94 719 SER B C 1
ATOM 12651 O O . SER B 1 719 ? -86.188 47.562 -14.32 1 73.94 719 SER B O 1
ATOM 12653 N N . LEU B 1 720 ? -86.625 46.312 -12.516 1 72.38 720 LEU B N 1
ATOM 12654 C CA . LEU B 1 720 ? -87.5 47.281 -11.883 1 72.38 720 LEU B CA 1
ATOM 12655 C C . LEU B 1 720 ? -86.75 48.281 -11.016 1 72.38 720 LEU B C 1
ATOM 12657 O O . LEU B 1 720 ? -87.125 49.438 -10.867 1 72.38 720 LEU B O 1
ATOM 12661 N N . GLN B 1 721 ? -85.562 47.812 -10.547 1 76.06 721 GLN B N 1
ATOM 12662 C CA . GLN B 1 721 ? -84.688 48.656 -9.711 1 76.06 721 GLN B CA 1
ATOM 12663 C C . GLN B 1 721 ? -83.312 48.781 -10.297 1 76.06 721 GLN B C 1
ATOM 12665 O O . GLN B 1 721 ? -82.438 47.906 -10.102 1 76.06 721 GLN B O 1
ATOM 12670 N N . HIS B 1 722 ? -83.062 49.969 -10.852 1 73.69 722 HIS B N 1
ATOM 12671 C CA . HIS B 1 722 ? -81.875 50.156 -11.617 1 73.69 722 HIS B CA 1
ATOM 12672 C C . HIS B 1 722 ? -80.75 50.75 -10.758 1 73.69 722 HIS B C 1
ATOM 12674 O O . HIS B 1 722 ? -79.625 50.875 -11.211 1 73.69 722 HIS B O 1
ATOM 12680 N N . SER B 1 723 ? -81.125 51.156 -9.617 1 76.81 723 SER B N 1
ATOM 12681 C CA . SER B 1 723 ? -80.062 51.75 -8.797 1 76.81 723 SER B CA 1
ATOM 12682 C C . SER B 1 723 ? -80.188 51.312 -7.34 1 76.81 723 SER B C 1
ATOM 12684 O O . SER B 1 723 ? -81.312 51.125 -6.832 1 76.81 723 SER B O 1
ATOM 12686 N N . LEU B 1 724 ? -79.062 51 -6.688 1 80.81 724 LEU B N 1
ATOM 12687 C CA . LEU B 1 724 ? -79 50.625 -5.277 1 80.81 724 LEU B CA 1
ATOM 12688 C C . LEU B 1 724 ? -77.875 51.375 -4.559 1 80.81 724 LEU B C 1
ATOM 12690 O O . LEU B 1 724 ? -76.75 51.5 -5.074 1 80.81 724 LEU B O 1
ATOM 12694 N N . PRO B 1 725 ? -78.25 51.969 -3.49 1 81.06 725 PRO B N 1
ATOM 12695 C CA . PRO B 1 725 ? -77.25 52.625 -2.684 1 81.06 725 PRO B CA 1
ATOM 12696 C C . PRO B 1 725 ? -76.438 51.656 -1.841 1 81.06 725 PRO B C 1
ATOM 12698 O O . PRO B 1 725 ? -77 50.719 -1.259 1 81.06 725 PRO B O 1
ATOM 12701 N N . LEU B 1 726 ? -75.125 51.812 -1.927 1 83.12 726 LEU B N 1
ATOM 12702 C CA . LEU B 1 726 ? -74.188 51.094 -1.11 1 83.12 726 LEU B CA 1
ATOM 12703 C C . LEU B 1 726 ? -73.625 51.969 0.013 1 83.12 726 LEU B C 1
ATOM 12705 O O . LEU B 1 726 ? -73 53 -0.246 1 83.12 726 LEU B O 1
ATOM 12709 N N . SER B 1 727 ? -73.812 51.469 1.288 1 83.94 727 SER B N 1
ATOM 12710 C CA . SER B 1 727 ? -73.375 52.219 2.445 1 83.94 727 SER B CA 1
ATOM 12711 C C . SER B 1 727 ? -72.062 51.594 3.029 1 83.94 727 SER B C 1
ATOM 12713 O O . SER B 1 727 ? -72.062 50.406 3.316 1 83.94 727 SER B O 1
ATOM 12715 N N . ILE B 1 728 ? -71.125 52.438 3.078 1 86.69 728 ILE B N 1
ATOM 12716 C CA . ILE B 1 728 ? -69.875 52.031 3.686 1 86.69 728 ILE B CA 1
ATOM 12717 C C . ILE B 1 728 ? -69.625 52.812 4.992 1 86.69 728 ILE B C 1
ATOM 12719 O O . ILE B 1 728 ? -69.75 54.031 5.02 1 86.69 728 ILE B O 1
ATOM 12723 N N . SER B 1 729 ? -69.375 52.062 6.07 1 87.44 729 SER B N 1
ATOM 12724 C CA . SER B 1 729 ? -69.125 52.656 7.371 1 87.44 729 SER B CA 1
ATOM 12725 C C . SER B 1 729 ? -67.625 52.625 7.719 1 87.44 729 SER B C 1
ATOM 12727 O O . SER B 1 729 ? -66.938 51.656 7.43 1 87.44 729 SER B O 1
ATOM 12729 N N . GLY B 1 730 ? -67.188 53.719 8.188 1 87.19 730 GLY B N 1
ATOM 12730 C CA . GLY B 1 730 ? -65.75 53.844 8.602 1 87.19 730 GLY B CA 1
ATOM 12731 C C . GLY B 1 730 ? -65.438 55.156 9.242 1 87.19 730 GLY B C 1
ATOM 12732 O O . GLY B 1 730 ? -66.312 56.031 9.391 1 87.19 730 GLY B O 1
ATOM 12733 N N . THR B 1 731 ? -64.188 55.344 9.641 1 85.31 731 THR B N 1
ATOM 12734 C CA . THR B 1 731 ? -63.719 56.625 10.148 1 85.31 731 THR B CA 1
ATOM 12735 C C . THR B 1 731 ? -63.5 57.625 9.008 1 85.31 731 THR B C 1
ATOM 12737 O O . THR B 1 731 ? -63.312 57.219 7.859 1 85.31 731 THR B O 1
ATOM 12740 N N . PRO B 1 732 ? -63.562 58.906 9.375 1 86.38 732 PRO B N 1
ATOM 12741 C CA . PRO B 1 732 ? -63.438 59.906 8.32 1 86.38 732 PRO B CA 1
ATOM 12742 C C . PRO B 1 732 ? -62.125 59.781 7.547 1 86.38 732 PRO B C 1
ATOM 12744 O O . PRO B 1 732 ? -62.094 59.938 6.324 1 86.38 732 PRO B O 1
ATOM 12747 N N . GLN B 1 733 ? -61.125 59.375 8.234 1 83.81 733 GLN B N 1
ATOM 12748 C CA . GLN B 1 733 ? -59.844 59.25 7.551 1 83.81 733 GLN B CA 1
ATOM 12749 C C . GLN B 1 733 ? -59.844 58.062 6.609 1 83.81 733 GLN B C 1
ATOM 12751 O O . GLN B 1 733 ? -59.344 58.125 5.484 1 83.81 733 GLN B O 1
ATOM 12756 N N . VAL B 1 734 ? -60.375 57.031 6.988 1 87.44 734 VAL B N 1
ATOM 12757 C CA . VAL B 1 734 ? -60.406 55.812 6.172 1 87.44 734 VAL B CA 1
ATOM 12758 C C . VAL B 1 734 ? -61.375 56.031 5.004 1 87.44 734 VAL B C 1
ATOM 12760 O O . VAL B 1 734 ? -61.094 55.594 3.877 1 87.44 734 VAL B O 1
ATOM 12763 N N . LEU B 1 735 ? -62.531 56.656 5.238 1 86.56 735 LEU B N 1
ATOM 12764 C CA . LEU B 1 735 ? -63.531 56.875 4.195 1 86.56 735 LEU B CA 1
ATOM 12765 C C . LEU B 1 735 ? -63 57.75 3.086 1 86.56 735 LEU B C 1
ATOM 12767 O O . LEU B 1 735 ? -63.344 57.594 1.914 1 86.56 735 LEU B O 1
ATOM 12771 N N . GLN B 1 736 ? -62.156 58.688 3.48 1 84.38 736 GLN B N 1
ATOM 12772 C CA . GLN B 1 736 ? -61.562 59.562 2.477 1 84.38 736 GLN B CA 1
ATOM 12773 C C . GLN B 1 736 ? -60.531 58.844 1.634 1 84.38 736 GLN B C 1
ATOM 12775 O O . GLN B 1 736 ? -60.25 59.219 0.501 1 84.38 736 GLN B O 1
ATOM 12780 N N . SER B 1 737 ? -60.094 57.688 2.143 1 83.5 737 SER B N 1
ATOM 12781 C CA . SER B 1 737 ? -59.031 56.969 1.438 1 83.5 737 SER B CA 1
ATOM 12782 C C . SER B 1 737 ? -59.562 55.844 0.597 1 83.5 737 SER B C 1
ATOM 12784 O O . SER B 1 737 ? -58.812 55.094 -0.042 1 83.5 737 SER B O 1
ATOM 12786 N N . ILE B 1 738 ? -60.719 55.656 0.441 1 86.19 738 ILE B N 1
ATOM 12787 C CA . ILE B 1 738 ? -61.312 54.531 -0.278 1 86.19 738 ILE B CA 1
ATOM 12788 C C . ILE B 1 738 ? -61.312 54.812 -1.778 1 86.19 738 ILE B C 1
ATOM 12790 O O . ILE B 1 738 ? -61.688 55.906 -2.213 1 86.19 738 ILE B O 1
ATOM 12794 N N . GLN B 1 739 ? -60.812 53.875 -2.494 1 85.12 739 GLN B N 1
ATOM 12795 C CA . GLN B 1 739 ? -60.844 53.844 -3.953 1 85.12 739 GLN B CA 1
ATOM 12796 C C . GLN B 1 739 ? -61.688 52.688 -4.48 1 85.12 739 GLN B C 1
ATOM 12798 O O . GLN B 1 739 ? -61.594 51.562 -3.992 1 85.12 739 GLN B O 1
ATOM 12803 N N . VAL B 1 740 ? -62.594 53.062 -5.391 1 81.5 740 VAL B N 1
ATOM 12804 C CA . VAL B 1 740 ? -63.5 52.062 -5.957 1 81.5 740 VAL B CA 1
ATOM 12805 C C . VAL B 1 740 ? -63.188 51.875 -7.441 1 81.5 740 VAL B C 1
ATOM 12807 O O . VAL B 1 740 ? -63 52.844 -8.172 1 81.5 740 VAL B O 1
ATOM 12810 N N . SER B 1 741 ? -63.062 50.688 -7.773 1 80.12 741 SER B N 1
ATOM 12811 C CA . SER B 1 741 ? -62.906 50.312 -9.172 1 80.12 741 SER B CA 1
ATOM 12812 C C . SER B 1 741 ? -64 49.375 -9.625 1 80.12 741 SER B C 1
ATOM 12814 O O . SER B 1 741 ? -64.375 48.438 -8.922 1 80.12 741 SER B O 1
ATOM 12816 N N . CYS B 1 742 ? -64.812 49.781 -10.648 1 75.06 742 CYS B N 1
ATOM 12817 C CA . CYS B 1 742 ? -65.875 49 -11.211 1 75.06 742 CYS B CA 1
ATOM 12818 C C . CYS B 1 742 ? -65.688 48.781 -12.703 1 75.06 742 CYS B C 1
ATOM 12820 O O . CYS B 1 742 ? -65.312 49.688 -13.438 1 75.06 742 CYS B O 1
ATOM 12822 N N . PRO B 1 743 ? -65.938 47.5 -13.141 1 72.75 743 PRO B N 1
ATOM 12823 C CA . PRO B 1 743 ? -65.875 47.25 -14.578 1 72.75 743 PRO B CA 1
ATOM 12824 C C . PRO B 1 743 ? -67.125 47.781 -15.297 1 72.75 743 PRO B C 1
ATOM 12826 O O . PRO B 1 743 ? -68.188 47.906 -14.695 1 72.75 743 PRO B O 1
ATOM 12829 N N . HIS B 1 744 ? -67.062 48.094 -16.625 1 66.5 744 HIS B N 1
ATOM 12830 C CA . HIS B 1 744 ? -68.188 48.406 -17.484 1 66.5 744 HIS B CA 1
ATOM 12831 C C . HIS B 1 744 ? -69.25 47.281 -17.5 1 66.5 744 HIS B C 1
ATOM 12833 O O . HIS B 1 744 ? -68.875 46.094 -17.484 1 66.5 744 HIS B O 1
ATOM 12839 N N . PRO B 1 745 ? -70.562 47.531 -17.594 1 72.31 745 PRO B N 1
ATOM 12840 C CA . PRO B 1 745 ? -71.688 48.438 -17.781 1 72.31 745 PRO B CA 1
ATOM 12841 C C . PRO B 1 745 ? -72.188 49.031 -16.469 1 72.31 745 PRO B C 1
ATOM 12843 O O . PRO B 1 745 ? -73.25 49.719 -16.453 1 72.31 745 PRO B O 1
ATOM 12846 N N . PHE B 1 746 ? -71.688 48.688 -15.406 1 75.44 746 PHE B N 1
ATOM 12847 C CA . PHE B 1 746 ? -72.125 49.281 -14.156 1 75.44 746 PHE B CA 1
ATOM 12848 C C . PHE B 1 746 ? -71.312 50.5 -13.789 1 75.44 746 PHE B C 1
ATOM 12850 O O . PHE B 1 746 ? -70.125 50.594 -14.078 1 75.44 746 PHE B O 1
ATOM 12857 N N . VAL B 1 747 ? -72.062 51.594 -13.391 1 73.44 747 VAL B N 1
ATOM 12858 C CA . VAL B 1 747 ? -71.438 52.844 -12.984 1 73.44 747 VAL B CA 1
ATOM 12859 C C . VAL B 1 747 ? -71.688 53.125 -11.508 1 73.44 747 VAL B C 1
ATOM 12861 O O . VAL B 1 747 ? -72.812 52.906 -11.023 1 73.44 747 VAL B O 1
ATOM 12864 N N . LEU B 1 748 ? -70.688 53.375 -10.812 1 74.5 748 LEU B N 1
ATOM 12865 C CA . LEU B 1 748 ? -70.75 53.75 -9.414 1 74.5 748 LEU B CA 1
ATOM 12866 C C . LEU B 1 748 ? -70.625 55.25 -9.258 1 74.5 748 LEU B C 1
ATOM 12868 O O . LEU B 1 748 ? -69.625 55.844 -9.773 1 74.5 748 LEU B O 1
ATOM 12872 N N . THR B 1 749 ? -71.688 55.938 -8.797 1 75.25 749 THR B N 1
ATOM 12873 C CA . THR B 1 749 ? -71.625 57.375 -8.531 1 75.25 749 THR B CA 1
ATOM 12874 C C . THR B 1 749 ? -71.625 57.656 -7.027 1 75.25 749 THR B C 1
ATOM 12876 O O . THR B 1 749 ? -72.438 57.062 -6.305 1 75.25 749 THR B O 1
ATOM 12879 N N . ARG B 1 750 ? -70.625 58.438 -6.473 1 76.06 750 ARG B N 1
ATOM 12880 C CA . ARG B 1 750 ? -70.562 58.875 -5.082 1 76.06 750 ARG B CA 1
ATOM 12881 C C . ARG B 1 750 ? -71.688 59.812 -4.746 1 76.06 750 ARG B C 1
ATOM 12883 O O . ARG B 1 750 ? -71.875 60.844 -5.402 1 76.06 750 ARG B O 1
ATOM 12890 N N . GLN B 1 751 ? -72.625 59.438 -3.84 1 70.94 751 GLN B N 1
ATOM 12891 C CA . GLN B 1 751 ? -73.812 60.25 -3.529 1 70.94 751 GLN B CA 1
ATOM 12892 C C . GLN B 1 751 ? -73.562 61.156 -2.34 1 70.94 751 GLN B C 1
ATOM 12894 O O . GLN B 1 751 ? -73.875 62.344 -2.387 1 70.94 751 GLN B O 1
ATOM 12899 N N . SER B 1 752 ? -73.25 60.625 -1.112 1 76.25 752 SER B N 1
ATOM 12900 C CA . SER B 1 752 ? -73.125 61.438 0.094 1 76.25 752 SER B CA 1
ATOM 12901 C C . SER B 1 752 ? -72.062 60.906 1.018 1 76.25 752 SER B C 1
ATOM 12903 O O . SER B 1 752 ? -71.75 59.719 1.027 1 76.25 752 SER B O 1
ATOM 12905 N N . LEU B 1 753 ? -71.25 61.812 1.525 1 73.06 753 LEU B N 1
ATOM 12906 C CA . LEU B 1 753 ? -70.25 61.562 2.545 1 73.06 753 LEU B CA 1
ATOM 12907 C C . LEU B 1 753 ? -70.625 62.219 3.865 1 73.06 753 LEU B C 1
ATOM 12909 O O . LEU B 1 753 ? -70.812 63.438 3.916 1 73.06 753 LEU B O 1
ATOM 12913 N N . THR B 1 754 ? -71.062 61.406 4.797 1 75.62 754 THR B N 1
ATOM 12914 C CA . THR B 1 754 ? -71.188 61.906 6.16 1 75.62 754 THR B CA 1
ATOM 12915 C C . THR B 1 754 ? -69.938 61.562 6.965 1 75.62 754 THR B C 1
ATOM 12917 O O . THR B 1 754 ? -69 60.938 6.453 1 75.62 754 THR B O 1
ATOM 12920 N N . SER B 1 755 ? -69.938 62.031 8.203 1 76 755 SER B N 1
ATOM 12921 C CA . SER B 1 755 ? -68.75 61.844 9.078 1 76 755 SER B CA 1
ATOM 12922 C C . SER B 1 755 ? -68.5 60.344 9.359 1 76 755 SER B C 1
ATOM 12924 O O . SER B 1 755 ? -67.375 59.938 9.594 1 76 755 SER B O 1
ATOM 12926 N N . THR B 1 756 ? -69.5 59.438 9.188 1 81.06 756 THR B N 1
ATOM 12927 C CA . THR B 1 756 ? -69.312 58.031 9.562 1 81.06 756 THR B CA 1
ATOM 12928 C C . THR B 1 756 ? -69.75 57.125 8.438 1 81.06 756 THR B C 1
ATOM 12930 O O . THR B 1 756 ? -69.625 55.906 8.539 1 81.06 756 THR B O 1
ATOM 12933 N N . THR B 1 757 ? -70.312 57.625 7.344 1 83.75 757 THR B N 1
ATOM 12934 C CA . THR B 1 757 ? -70.812 56.75 6.293 1 83.75 757 THR B CA 1
ATOM 12935 C C . THR B 1 757 ? -70.562 57.344 4.918 1 83.75 757 THR B C 1
ATOM 12937 O O . THR B 1 757 ? -70.625 58.594 4.742 1 83.75 757 THR B O 1
ATOM 12940 N N . LEU B 1 758 ? -70.188 56.562 4.07 1 86.94 758 LEU B N 1
ATOM 12941 C CA . LEU B 1 758 ? -70 56.875 2.652 1 86.94 758 LEU B CA 1
ATOM 12942 C C . LEU B 1 758 ? -70.938 56.031 1.805 1 86.94 758 LEU B C 1
ATOM 12944 O O . LEU B 1 758 ? -71 54.812 1.948 1 86.94 758 LEU B O 1
ATOM 12948 N N . VAL B 1 759 ? -71.75 56.781 1.009 1 83.81 759 VAL B N 1
ATOM 12949 C CA . VAL B 1 759 ? -72.75 56.094 0.2 1 83.81 759 VAL B CA 1
ATOM 12950 C C . VAL B 1 759 ? -72.375 56.188 -1.277 1 83.81 759 VAL B C 1
ATOM 12952 O O . VAL B 1 759 ? -72.125 57.281 -1.79 1 83.81 759 VAL B O 1
ATOM 12955 N N . TYR B 1 760 ? -72.25 55.094 -1.855 1 83.62 760 TYR B N 1
ATOM 12956 C CA . TYR B 1 760 ? -72.125 54.969 -3.301 1 83.62 760 TYR B CA 1
ATOM 12957 C C . TYR B 1 760 ? -73.375 54.406 -3.932 1 83.62 760 TYR B C 1
ATOM 12959 O O . TYR B 1 760 ? -74 53.531 -3.365 1 83.62 760 TYR B O 1
ATOM 12967 N N . THR B 1 761 ? -73.812 54.969 -5.059 1 81.5 761 THR B N 1
ATOM 12968 C CA . THR B 1 761 ? -74.875 54.406 -5.82 1 81.5 761 THR B CA 1
ATOM 12969 C C . THR B 1 761 ? -74.375 53.656 -7.055 1 81.5 761 THR B C 1
ATOM 12971 O O . THR B 1 761 ? -73.625 54.219 -7.855 1 81.5 761 THR B O 1
ATOM 12974 N N . VAL B 1 762 ? -74.812 52.469 -7.039 1 80.75 762 VAL B N 1
ATOM 12975 C CA . VAL B 1 762 ? -74.5 51.625 -8.195 1 80.75 762 VAL B CA 1
ATOM 12976 C C . VAL B 1 762 ? -75.688 51.625 -9.172 1 80.75 762 VAL B C 1
ATOM 12978 O O . VAL B 1 762 ? -76.812 51.344 -8.789 1 80.75 762 VAL B O 1
ATOM 12981 N N . SER B 1 763 ? -75.375 52.125 -10.375 1 79.94 763 SER B N 1
ATOM 12982 C CA . SER B 1 763 ? -76.438 52.156 -11.422 1 79.94 763 SER B CA 1
ATOM 12983 C C . SER B 1 763 ? -75.938 51.531 -12.711 1 79.94 763 SER B C 1
ATOM 12985 O O . SER B 1 763 ? -74.688 51.406 -12.914 1 79.94 763 SER B O 1
ATOM 12987 N N . LEU B 1 764 ? -76.875 51.031 -13.508 1 74.12 764 LEU B N 1
ATOM 12988 C CA . LEU B 1 764 ? -76.5 50.531 -14.828 1 74.12 764 LEU B CA 1
ATOM 12989 C C . LEU B 1 764 ? -76.125 51.656 -15.766 1 74.12 764 LEU B C 1
ATOM 12991 O O . LEU B 1 764 ? -76.812 52.719 -15.758 1 74.12 764 LEU B O 1
ATOM 12995 N N . ALA B 1 765 ? -75.062 51.625 -16.406 1 71.31 765 ALA B N 1
ATOM 12996 C CA . ALA B 1 765 ? -74.562 52.656 -17.281 1 71.31 765 ALA B CA 1
ATOM 12997 C C . ALA B 1 765 ? -75.625 53.062 -18.312 1 71.31 765 ALA B C 1
ATOM 12999 O O . ALA B 1 765 ? -75.812 54.219 -18.609 1 71.31 765 ALA B O 1
ATOM 13000 N N . ASP B 1 766 ? -76.25 52.094 -19.219 1 65.31 766 ASP B N 1
ATOM 13001 C CA . ASP B 1 766 ? -77.188 52.375 -20.266 1 65.31 766 ASP B CA 1
ATOM 13002 C C . ASP B 1 766 ? -78.562 51.844 -19.875 1 65.31 766 ASP B C 1
ATOM 13004 O O . ASP B 1 766 ? -78.812 50.625 -19.812 1 65.31 766 ASP B O 1
ATOM 13008 N N . THR B 1 767 ? -79.438 52.719 -19.25 1 60.16 767 THR B N 1
ATOM 13009 C CA . THR B 1 767 ? -80.812 52.344 -18.906 1 60.16 767 THR B CA 1
ATOM 13010 C C . THR B 1 767 ? -81.625 52.094 -20.156 1 60.16 767 THR B C 1
ATOM 13012 O O . THR B 1 767 ? -82.688 51.438 -20.109 1 60.16 767 THR B O 1
ATOM 13015 N N . TYR B 1 768 ? -81.375 52.781 -21.312 1 62.38 768 TYR B N 1
ATOM 13016 C CA . TYR B 1 768 ? -82.188 52.656 -22.516 1 62.38 768 TYR B CA 1
ATOM 13017 C C . TYR B 1 768 ? -81.938 51.312 -23.203 1 62.38 768 TYR B C 1
ATOM 13019 O O . TYR B 1 768 ? -82.875 50.781 -23.859 1 62.38 768 TYR B O 1
ATOM 13027 N N . ASN B 1 769 ? -80.812 50.719 -23.109 1 60 769 ASN B N 1
ATOM 13028 C CA . ASN B 1 769 ? -80.5 49.375 -23.656 1 60 769 ASN B CA 1
ATOM 13029 C C . ASN B 1 769 ? -79.938 48.438 -22.594 1 60 769 ASN B C 1
ATOM 13031 O O . ASN B 1 769 ? -78.75 48.25 -22.469 1 60 769 ASN B O 1
ATOM 13035 N N . PRO B 1 770 ? -80.812 48.031 -21.641 1 61.16 770 PRO B N 1
ATOM 13036 C CA . PRO B 1 770 ? -80.375 47.125 -20.594 1 61.16 770 PRO B CA 1
ATOM 13037 C C . PRO B 1 770 ? -79.812 45.812 -21.156 1 61.16 770 PRO B C 1
ATOM 13039 O O . PRO B 1 770 ? -80.188 45.406 -22.25 1 61.16 770 PRO B O 1
ATOM 13042 N N . PRO B 1 771 ? -78.812 45.375 -20.547 1 64.25 771 PRO B N 1
ATOM 13043 C CA . PRO B 1 771 ? -78.312 44.094 -21.062 1 64.25 771 PRO B CA 1
ATOM 13044 C C . PRO B 1 771 ? -79.375 43.031 -21.203 1 64.25 771 PRO B C 1
ATOM 13046 O O . PRO B 1 771 ? -80.312 42.969 -20.375 1 64.25 771 PRO B O 1
ATOM 13049 N N . VAL B 1 772 ? -79.5 42.469 -22.328 1 63.47 772 VAL B N 1
ATOM 13050 C CA . VAL B 1 772 ? -80.5 41.469 -22.734 1 63.47 772 VAL B CA 1
ATOM 13051 C C . VAL B 1 772 ? -80.25 40.188 -21.953 1 63.47 772 VAL B C 1
ATOM 13053 O O . VAL B 1 772 ? -81.125 39.312 -21.938 1 63.47 772 VAL B O 1
ATOM 13056 N N . THR B 1 773 ? -79.062 40.125 -21.203 1 65.19 773 THR B N 1
ATOM 13057 C CA . THR B 1 773 ? -78.812 38.875 -20.469 1 65.19 773 THR B CA 1
ATOM 13058 C C . THR B 1 773 ? -78.438 39.188 -19.016 1 65.19 773 THR B C 1
ATOM 13060 O O . THR B 1 773 ? -78.062 40.312 -18.688 1 65.19 773 THR B O 1
ATOM 13063 N N . ASN B 1 774 ? -78.812 38.156 -18.125 1 66.44 774 ASN B N 1
ATOM 13064 C CA . ASN B 1 774 ? -78.375 38.188 -16.734 1 66.44 774 ASN B CA 1
ATOM 13065 C C . ASN B 1 774 ? -76.875 38.375 -16.656 1 66.44 774 ASN B C 1
ATOM 13067 O O . ASN B 1 774 ? -76.125 37.75 -17.391 1 66.44 774 ASN B O 1
ATOM 13071 N N . VAL B 1 775 ? -76.438 39.5 -16.094 1 70.88 775 VAL B N 1
ATOM 13072 C CA . VAL B 1 775 ? -75 39.75 -15.883 1 70.88 775 VAL B CA 1
ATOM 13073 C C . VAL B 1 775 ? -74.625 39.188 -14.516 1 70.88 775 VAL B C 1
ATOM 13075 O O . VAL B 1 775 ? -75.188 39.562 -13.492 1 70.88 775 VAL B O 1
ATOM 13078 N N . SER B 1 776 ? -73.875 38.125 -14.641 1 71.25 776 SER B N 1
ATOM 13079 C CA . SER B 1 776 ? -73.25 37.562 -13.453 1 71.25 776 SER B CA 1
ATOM 13080 C C . SER B 1 776 ? -71.75 37.688 -13.5 1 71.25 776 SER B C 1
ATOM 13082 O O . SER B 1 776 ? -71.188 38.062 -14.531 1 71.25 776 SER B O 1
ATOM 13084 N N . ASP B 1 777 ? -71 37.938 -12.289 1 67.94 777 ASP B N 1
ATOM 13085 C CA . ASP B 1 777 ? -69.5 37.844 -12.117 1 67.94 777 ASP B CA 1
ATOM 13086 C C . ASP B 1 777 ? -68.875 39.219 -12.18 1 67.94 777 ASP B C 1
ATOM 13088 O O . ASP B 1 777 ? -67.688 39.344 -12.609 1 67.94 777 ASP B O 1
ATOM 13092 N N . VAL B 1 778 ? -69.625 40.188 -12.055 1 77.75 778 VAL B N 1
ATOM 13093 C CA . VAL B 1 778 ? -69 41.5 -11.953 1 77.75 778 VAL B CA 1
ATOM 13094 C C . VAL B 1 778 ? -68.688 41.781 -10.484 1 77.75 778 VAL B C 1
ATOM 13096 O O . VAL B 1 778 ? -69.5 41.594 -9.617 1 77.75 778 VAL B O 1
ATOM 13099 N N . VAL B 1 779 ? -67.438 42.219 -10.281 1 80.44 779 VAL B N 1
ATOM 13100 C CA . VAL B 1 779 ? -67 42.469 -8.922 1 80.44 779 VAL B CA 1
ATOM 13101 C C . VAL B 1 779 ? -66.562 43.938 -8.789 1 80.44 779 VAL B C 1
ATOM 13103 O O . VAL B 1 779 ? -65.812 44.438 -9.664 1 80.44 779 VAL B O 1
ATOM 13106 N N . ILE B 1 780 ? -67.062 44.594 -7.734 1 82.44 780 ILE B N 1
ATOM 13107 C CA . ILE B 1 780 ? -66.562 45.906 -7.328 1 82.44 780 ILE B CA 1
ATOM 13108 C C . ILE B 1 780 ? -65.438 45.75 -6.293 1 82.44 780 ILE B C 1
ATOM 13110 O O . ILE B 1 780 ? -65.625 45.031 -5.316 1 82.44 780 ILE B O 1
ATOM 13114 N N . GLN B 1 781 ? -64.438 46.438 -6.617 1 81.94 781 GLN B N 1
ATOM 13115 C CA . GLN B 1 781 ? -63.344 46.406 -5.691 1 81.94 781 GLN B CA 1
ATOM 13116 C C . GLN B 1 781 ? -63.219 47.719 -4.93 1 81.94 781 GLN B C 1
ATOM 13118 O O . GLN B 1 781 ? -63.188 48.781 -5.535 1 81.94 781 GLN B O 1
ATOM 13123 N N . LEU B 1 782 ? -63.219 47.594 -3.648 1 85.94 782 LEU B N 1
ATOM 13124 C CA . LEU B 1 782 ? -62.969 48.719 -2.764 1 85.94 782 LEU B CA 1
ATOM 13125 C C . LEU B 1 782 ? -61.594 48.594 -2.08 1 85.94 782 LEU B C 1
ATOM 13127 O O . LEU B 1 782 ? -61.312 47.562 -1.473 1 85.94 782 LEU B O 1
ATOM 13131 N N . THR B 1 783 ? -60.781 49.562 -2.256 1 84.56 783 THR B N 1
ATOM 13132 C CA . THR B 1 783 ? -59.469 49.562 -1.646 1 84.56 783 THR B CA 1
ATOM 13133 C C . THR B 1 783 ? -59.219 50.844 -0.872 1 84.56 783 THR B C 1
ATOM 13135 O O . THR B 1 783 ? -59.594 51.938 -1.329 1 84.56 783 THR B O 1
ATOM 13138 N N . SER B 1 784 ? -58.594 50.688 0.345 1 85.25 784 SER B N 1
ATOM 13139 C CA . SER B 1 784 ? -58.156 51.844 1.112 1 85.25 784 SER B CA 1
ATOM 13140 C C . SER B 1 784 ? -56.625 52.031 1.009 1 85.25 784 SER B C 1
ATOM 13142 O O . SER B 1 784 ? -55.875 51.062 1.201 1 85.25 784 SER B O 1
ATOM 13144 N N . THR B 1 785 ? -56.219 53.188 0.738 1 82.69 785 THR B N 1
ATOM 13145 C CA . THR B 1 785 ? -54.781 53.469 0.648 1 82.69 785 THR B CA 1
ATOM 13146 C C . THR B 1 785 ? -54.156 53.562 2.039 1 82.69 785 THR B C 1
ATOM 13148 O O . THR B 1 785 ? -52.938 53.438 2.195 1 82.69 785 THR B O 1
ATOM 13151 N N . LEU B 1 786 ? -54.969 53.812 3.068 1 78.94 786 LEU B N 1
ATOM 13152 C CA . LEU B 1 786 ? -54.469 53.969 4.43 1 78.94 786 LEU B CA 1
ATOM 13153 C C . LEU B 1 786 ? -54.312 52.594 5.098 1 78.94 786 LEU B C 1
ATOM 13155 O O . LEU B 1 786 ? -53.25 52.312 5.676 1 78.94 786 LEU B O 1
ATOM 13159 N N . THR B 1 787 ? -55.281 51.781 5.086 1 78.56 787 THR B N 1
ATOM 13160 C CA . THR B 1 787 ? -55.25 50.469 5.73 1 78.56 787 THR B CA 1
ATOM 13161 C C . THR B 1 787 ? -54.844 49.406 4.742 1 78.56 787 THR B C 1
ATOM 13163 O O . THR B 1 787 ? -54.531 48.281 5.137 1 78.56 787 THR B O 1
ATOM 13166 N N . HIS B 1 788 ? -54.875 49.719 3.424 1 78.19 788 HIS B N 1
ATOM 13167 C CA . HIS B 1 788 ? -54.562 48.75 2.369 1 78.19 788 HIS B CA 1
ATOM 13168 C C . HIS B 1 788 ? -55.562 47.594 2.383 1 78.19 788 HIS B C 1
ATOM 13170 O O . HIS B 1 788 ? -55.219 46.5 1.935 1 78.19 788 HIS B O 1
ATOM 13176 N N . GLN B 1 789 ? -56.625 47.812 2.889 1 80.88 789 GLN B N 1
ATOM 13177 C CA . GLN B 1 789 ? -57.75 46.875 2.852 1 80.88 789 GLN B CA 1
ATOM 13178 C C . GLN B 1 789 ? -58.312 46.75 1.44 1 80.88 789 GLN B C 1
ATOM 13180 O O . GLN B 1 789 ? -58.469 47.719 0.727 1 80.88 789 GLN B O 1
ATOM 13185 N N . ARG B 1 790 ? -58.562 45.5 1.043 1 81.88 790 ARG B N 1
ATOM 13186 C CA . ARG B 1 790 ? -59.188 45.219 -0.242 1 81.88 790 ARG B CA 1
ATOM 13187 C C . ARG B 1 790 ? -60.438 44.344 -0.06 1 81.88 790 ARG B C 1
ATOM 13189 O O . ARG B 1 790 ? -60.344 43.25 0.468 1 81.88 790 ARG B O 1
ATOM 13196 N N . THR B 1 791 ? -61.5 44.938 -0.354 1 81.88 791 THR B N 1
ATOM 13197 C CA . THR B 1 791 ? -62.75 44.219 -0.277 1 81.88 791 THR B CA 1
ATOM 13198 C C . THR B 1 791 ? -63.406 44.094 -1.655 1 81.88 791 THR B C 1
ATOM 13200 O O . THR B 1 791 ? -63.438 45.062 -2.412 1 81.88 791 THR B O 1
ATOM 13203 N N . LEU B 1 792 ? -63.969 42.906 -1.914 1 82.44 792 LEU B N 1
ATOM 13204 C CA . LEU B 1 792 ? -64.625 42.625 -3.188 1 82.44 792 LEU B CA 1
ATOM 13205 C C . LEU B 1 792 ? -66.125 42.438 -3.002 1 82.44 792 LEU B C 1
ATOM 13207 O O . LEU B 1 792 ? -66.562 41.75 -2.07 1 82.44 792 LEU B O 1
ATOM 13211 N N . LEU B 1 793 ? -66.812 43.156 -3.803 1 81.94 793 LEU B N 1
ATOM 13212 C CA . LEU B 1 793 ? -68.312 43.031 -3.828 1 81.94 793 LEU B CA 1
ATOM 13213 C C . LEU B 1 793 ? -68.75 42.469 -5.164 1 81.94 793 LEU B C 1
ATOM 13215 O O . LEU B 1 793 ? -68.375 43 -6.223 1 81.94 793 LEU B O 1
ATOM 13219 N N . ALA B 1 794 ? -69.688 41.531 -5.078 1 82.88 794 ALA B N 1
ATOM 13220 C CA . ALA B 1 794 ? -70.25 40.906 -6.281 1 82.88 794 ALA B CA 1
ATOM 13221 C C . ALA B 1 794 ? -71.5 41.625 -6.703 1 82.88 794 ALA B C 1
ATOM 13223 O O . ALA B 1 794 ? -72.375 41.906 -5.867 1 82.88 794 ALA B O 1
ATOM 13224 N N . LEU B 1 795 ? -71.562 41.875 -7.984 1 81.25 795 LEU B N 1
ATOM 13225 C CA . LEU B 1 795 ? -72.75 42.469 -8.57 1 81.25 795 LEU B CA 1
ATOM 13226 C C . LEU B 1 795 ? -73.5 41.5 -9.484 1 81.25 795 LEU B C 1
ATOM 13228 O O . LEU B 1 795 ? -72.812 40.812 -10.289 1 81.25 795 LEU B O 1
ATOM 13232 N N . PHE B 1 796 ? -74.875 41.5 -9.227 1 79.75 796 PHE B N 1
ATOM 13233 C CA . PHE B 1 796 ? -75.75 40.688 -10.062 1 79.75 796 PHE B CA 1
ATOM 13234 C C . PHE B 1 796 ? -76.812 41.531 -10.711 1 79.75 796 PHE B C 1
ATOM 13236 O O . PHE B 1 796 ? -77.312 42.469 -10.094 1 79.75 796 PHE B O 1
ATOM 13243 N N . TYR B 1 797 ? -77.062 41.281 -12.023 1 79.31 797 TYR B N 1
ATOM 13244 C CA . TYR B 1 797 ? -78.188 41.844 -12.727 1 79.31 797 TYR B CA 1
ATOM 13245 C C . TYR B 1 797 ? -79.125 40.75 -13.195 1 79.31 797 TYR B C 1
ATOM 13247 O O . TYR B 1 797 ? -78.75 39.812 -13.891 1 79.31 797 TYR B O 1
ATOM 13255 N N . VAL B 1 798 ? -80.5 40.75 -12.766 1 77.81 798 VAL B N 1
ATOM 13256 C CA . VAL B 1 798 ? -81.5 39.781 -13.117 1 77.81 798 VAL B CA 1
ATOM 13257 C C . VAL B 1 798 ? -82.625 40.469 -13.867 1 77.81 798 VAL B C 1
ATOM 13259 O O . VAL B 1 798 ? -83.188 41.5 -13.414 1 77.81 798 VAL B O 1
ATOM 13262 N N . ILE B 1 799 ? -83.062 39.938 -15.078 1 72.25 799 ILE B N 1
ATOM 13263 C CA . ILE B 1 799 ? -84.188 40.375 -15.859 1 72.25 799 ILE B CA 1
ATOM 13264 C C . ILE B 1 799 ? -85.438 39.688 -15.383 1 72.25 799 ILE B C 1
ATOM 13266 O O . ILE B 1 799 ? -85.5 38.469 -15.375 1 72.25 799 ILE B O 1
ATOM 13270 N N . LEU B 1 800 ? -86.312 40.25 -14.594 1 59.84 800 LEU B N 1
ATOM 13271 C CA . LEU B 1 800 ? -87.562 39.656 -14.203 1 59.84 800 LEU B CA 1
ATOM 13272 C C . LEU B 1 800 ? -88.625 39.781 -15.336 1 59.84 800 LEU B C 1
ATOM 13274 O O . LEU B 1 800 ? -88.875 40.875 -15.828 1 59.84 800 LEU B O 1
ATOM 13278 N N . SER B 1 801 ? -88.75 38.844 -16.234 1 51.03 801 SER B N 1
ATOM 13279 C CA . SER B 1 801 ? -89.875 38.812 -17.172 1 51.03 801 SER B CA 1
ATOM 13280 C C . SER B 1 801 ? -91.188 38.938 -16.438 1 51.03 801 SER B C 1
ATOM 13282 O O . SER B 1 801 ? -91.312 38.625 -15.242 1 51.03 801 SER B O 1
ATOM 13284 N N . ASP B 1 802 ? -92.312 39.125 -17.234 1 42 802 ASP B N 1
ATOM 13285 C CA . ASP B 1 802 ? -93.75 39.312 -16.875 1 42 802 ASP B CA 1
ATOM 13286 C C . ASP B 1 802 ? -94.25 38.094 -16.125 1 42 802 ASP B C 1
ATOM 13288 O O . ASP B 1 802 ? -94.438 37.031 -16.688 1 42 802 ASP B O 1
ATOM 13292 N N . ILE B 1 803 ? -93.812 37.719 -14.953 1 38.47 803 ILE B N 1
ATOM 13293 C CA . ILE B 1 803 ? -94.688 36.719 -14.344 1 38.47 803 ILE B CA 1
ATOM 13294 C C . ILE B 1 803 ? -96.188 37.125 -14.539 1 38.47 803 ILE B C 1
ATOM 13296 O O . ILE B 1 803 ? -96.5 38.281 -14.383 1 38.47 803 ILE B O 1
ATOM 13300 N N . PRO B 1 804 ? -97 36.312 -15.281 1 35.44 804 PRO B N 1
ATOM 13301 C CA . PRO B 1 804 ? -98.438 36.719 -15.109 1 35.44 804 PRO B CA 1
ATOM 13302 C C . PRO B 1 804 ? -98.75 37.062 -13.656 1 35.44 804 PRO B C 1
ATOM 13304 O O . PRO B 1 804 ? -98 36.656 -12.742 1 35.44 804 PRO B O 1
ATOM 13307 N N . GLU B 1 805 ? -99.688 37.844 -13.289 1 33.09 805 GLU B N 1
ATOM 13308 C CA . GLU B 1 805 ? -100.188 38.438 -12.047 1 33.09 805 GLU B CA 1
ATOM 13309 C C . GLU B 1 805 ? -100.188 37.406 -10.922 1 33.09 805 GLU B C 1
ATOM 13311 O O . GLU B 1 805 ? -100.125 37.75 -9.742 1 33.09 805 GLU B O 1
ATOM 13316 N N . ALA B 1 806 ? -100.562 36.062 -11.164 1 30.91 806 ALA B N 1
ATOM 13317 C CA . ALA B 1 806 ? -101.125 35.281 -10.047 1 30.91 806 ALA B CA 1
ATOM 13318 C C . ALA B 1 806 ? -100 34.906 -9.062 1 30.91 806 ALA B C 1
ATOM 13320 O O . ALA B 1 806 ? -100.188 34.906 -7.848 1 30.91 806 ALA B O 1
ATOM 13321 N N . VAL B 1 807 ? -98.875 34.25 -9.469 1 29.22 807 VAL B N 1
ATOM 13322 C CA . VAL B 1 807 ? -98.125 33.531 -8.484 1 29.22 807 VAL B CA 1
ATOM 13323 C C . VAL B 1 807 ? -97.25 34.469 -7.672 1 29.22 807 VAL B C 1
ATOM 13325 O O . VAL B 1 807 ? -96.125 34.125 -7.242 1 29.22 807 VAL B O 1
ATOM 13328 N N . SER B 1 808 ? -97.438 35.719 -7.645 1 27.3 808 SER B N 1
ATOM 13329 C CA . SER B 1 808 ? -96.688 36.625 -6.762 1 27.3 808 SER B CA 1
ATOM 13330 C C . SER B 1 808 ? -96.75 36.156 -5.309 1 27.3 808 SER B C 1
ATOM 13332 O O . SER B 1 808 ? -96.188 36.75 -4.426 1 27.3 808 SER B O 1
ATOM 13334 N N . CYS B 1 809 ? -97.75 35.25 -4.895 1 24.89 809 CYS B N 1
ATOM 13335 C CA . CYS B 1 809 ? -97.938 35.125 -3.453 1 24.89 809 CYS B CA 1
ATOM 13336 C C . CYS B 1 809 ? -96.875 34.219 -2.852 1 24.89 809 CYS B C 1
ATOM 13338 O O . CYS B 1 809 ? -96.438 34.406 -1.708 1 24.89 809 CYS B O 1
ATOM 13340 N N . LEU B 1 810 ? -96.562 32.875 -3.34 1 24.02 810 LEU B N 1
ATOM 13341 C CA . LEU B 1 810 ? -96.062 31.828 -2.467 1 24.02 810 LEU B CA 1
ATOM 13342 C C . LEU B 1 810 ? -94.562 31.938 -2.262 1 24.02 810 LEU B C 1
ATOM 13344 O O . LEU B 1 810 ? -93.938 31.125 -1.553 1 24.02 810 LEU B O 1
ATOM 13348 N N . VAL B 1 811 ? -93.75 32.531 -3.012 1 25.45 811 VAL B N 1
ATOM 13349 C CA . VAL B 1 811 ? -92.25 32.375 -2.873 1 25.45 811 VAL B CA 1
ATOM 13350 C C . VAL B 1 811 ? -91.812 32.906 -1.514 1 25.45 811 VAL B C 1
ATOM 13352 O O . VAL B 1 811 ? -90.625 33.094 -1.268 1 25.45 811 VAL B O 1
ATOM 13355 N N . GLN B 1 812 ? -92.625 33 -0.5 1 23.27 812 GLN B N 1
ATOM 13356 C CA . GLN B 1 812 ? -92.062 33.562 0.725 1 23.27 812 GLN B CA 1
ATOM 13357 C C . GLN B 1 812 ? -91.188 32.531 1.446 1 23.27 812 GLN B C 1
ATOM 13359 O O . GLN B 1 812 ? -90.125 32.875 1.996 1 23.27 812 GLN B O 1
ATOM 13364 N N . ASN B 1 813 ? -91.438 31.031 1.783 1 24.2 813 ASN B N 1
ATOM 13365 C CA . ASN B 1 813 ? -90.875 30.453 3.023 1 24.2 813 ASN B CA 1
ATOM 13366 C C . ASN B 1 813 ? -89.625 29.625 2.781 1 24.2 813 ASN B C 1
ATOM 13368 O O . ASN B 1 813 ? -89.312 28.766 3.592 1 24.2 813 ASN B O 1
ATOM 13372 N N . GLN B 1 814 ? -88.875 29.391 1.755 1 24.16 814 GLN B N 1
ATOM 13373 C CA . GLN B 1 814 ? -87.938 28.328 1.511 1 24.16 814 GLN B CA 1
ATOM 13374 C C . GLN B 1 814 ? -86.625 28.547 2.33 1 24.16 814 GLN B C 1
ATOM 13376 O O . GLN B 1 814 ? -85.625 28.844 1.773 1 24.16 814 GLN B O 1
ATOM 13381 N N . SER B 1 815 ? -86.438 28.953 3.514 1 25.02 815 SER B N 1
ATOM 13382 C CA . SER B 1 815 ? -85.062 29.203 4.098 1 25.02 815 SER B CA 1
ATOM 13383 C C . SER B 1 815 ? -84.438 27.906 4.551 1 25.02 815 SER B C 1
ATOM 13385 O O . SER B 1 815 ? -83.188 27.844 4.73 1 25.02 815 SER B O 1
ATOM 13387 N N . ASN B 1 816 ? -84.812 26.391 4.902 1 24.23 816 ASN B N 1
ATOM 13388 C CA . ASN B 1 816 ? -84.125 25.547 5.879 1 24.23 816 ASN B CA 1
ATOM 13389 C C . ASN B 1 816 ? -83.312 24.469 5.203 1 24.23 816 ASN B C 1
ATOM 13391 O O . ASN B 1 816 ? -83 23.438 5.812 1 24.23 816 ASN B O 1
ATOM 13395 N N . ALA B 1 817 ? -82.75 24.109 4.055 1 27.98 817 ALA B N 1
ATOM 13396 C CA . ALA B 1 817 ? -82.188 22.953 3.34 1 27.98 817 ALA B CA 1
ATOM 13397 C C . ALA B 1 817 ? -80.75 22.703 3.717 1 27.98 817 ALA B C 1
ATOM 13399 O O . ALA B 1 817 ? -80.062 21.875 3.1 1 27.98 817 ALA B O 1
ATOM 13400 N N . THR B 1 818 ? -79.812 23.047 4.613 1 27.69 818 THR B N 1
ATOM 13401 C CA . THR B 1 818 ? -78.375 22.984 4.672 1 27.69 818 THR B CA 1
ATOM 13402 C C . THR B 1 818 ? -77.875 21.656 5.242 1 27.69 818 THR B C 1
ATOM 13404 O O . THR B 1 818 ? -76.75 21.312 5.152 1 27.69 818 THR B O 1
ATOM 13407 N N . GLN B 1 819 ? -78.375 20.469 5.957 1 26.55 819 GLN B N 1
ATOM 13408 C CA . GLN B 1 819 ? -77.688 19.578 6.902 1 26.55 819 GLN B CA 1
ATOM 13409 C C . GLN B 1 819 ? -77.25 18.297 6.215 1 26.55 819 GLN B C 1
ATOM 13411 O O . GLN B 1 819 ? -76.312 17.656 6.66 1 26.55 819 GLN B O 1
ATOM 13416 N N . LEU B 1 820 ? -77.688 17.438 5.211 1 29.56 820 LEU B N 1
ATOM 13417 C CA . LEU B 1 820 ? -77.562 16 4.945 1 29.56 820 LEU B CA 1
ATOM 13418 C C . LEU B 1 820 ? -76.25 15.703 4.168 1 29.56 820 LEU B C 1
ATOM 13420 O O . LEU B 1 820 ? -75.75 14.609 4.266 1 29.56 820 LEU B O 1
ATOM 13424 N N . ASP B 1 821 ? -75.5 16.344 3.373 1 31.23 821 ASP B N 1
ATOM 13425 C CA . ASP B 1 821 ? -74.438 15.977 2.439 1 31.23 821 ASP B CA 1
ATOM 13426 C C . ASP B 1 821 ? -73.125 15.68 3.178 1 31.23 821 ASP B C 1
ATOM 13428 O O . ASP B 1 821 ? -72.188 15.203 2.576 1 31.23 821 ASP B O 1
ATOM 13432 N N . MET B 1 822 ? -72.875 15.625 4.523 1 32.66 822 MET B N 1
ATOM 13433 C CA . MET B 1 822 ? -71.562 15.523 5.188 1 32.66 822 MET B CA 1
ATOM 13434 C C . MET B 1 822 ? -71.188 14.062 5.371 1 32.66 822 MET B C 1
ATOM 13436 O O . MET B 1 822 ? -70 13.711 5.238 1 32.66 822 MET B O 1
ATOM 13440 N N . ILE B 1 823 ? -71.875 12.828 5.59 1 40.25 823 ILE B N 1
ATOM 13441 C CA . ILE B 1 823 ? -71.438 11.555 6.16 1 40.25 823 ILE B CA 1
ATOM 13442 C C . ILE B 1 823 ? -70.938 10.648 5.059 1 40.25 823 ILE B C 1
ATOM 13444 O O . ILE B 1 823 ? -69.938 9.914 5.273 1 40.25 823 ILE B O 1
ATOM 13448 N N . GLN B 1 824 ? -71.25 10.523 3.803 1 39.41 824 GLN B N 1
ATOM 13449 C CA . GLN B 1 824 ? -70.812 9.531 2.814 1 39.41 824 GLN B CA 1
ATOM 13450 C C . GLN B 1 824 ? -69.375 9.742 2.412 1 39.41 824 GLN B C 1
ATOM 13452 O O . GLN B 1 824 ? -68.625 8.781 2.135 1 39.41 824 GLN B O 1
ATOM 13457 N N . ASP B 1 825 ? -68.75 10.875 2.43 1 38.03 825 ASP B N 1
ATOM 13458 C CA . ASP B 1 825 ? -67.375 11.094 1.961 1 38.03 825 ASP B CA 1
ATOM 13459 C C . ASP B 1 825 ? -66.375 10.555 2.961 1 38.03 825 ASP B C 1
ATOM 13461 O O . ASP B 1 825 ? -65.25 10.289 2.604 1 38.03 825 ASP B O 1
ATOM 13465 N N . LEU B 1 826 ? -66.625 10.102 4.223 1 41.31 826 LEU B N 1
ATOM 13466 C CA . LEU B 1 826 ? -65.625 9.625 5.199 1 41.31 826 LEU B CA 1
ATOM 13467 C C . LEU B 1 826 ? -65.25 8.18 4.922 1 41.31 826 LEU B C 1
ATOM 13469 O O . LEU B 1 826 ? -64.062 7.824 5.016 1 41.31 826 LEU B O 1
ATOM 13473 N N . TYR B 1 827 ? -66.062 7.141 4.555 1 43.69 827 TYR B N 1
ATOM 13474 C CA . TYR B 1 827 ? -65.75 5.711 4.496 1 43.69 827 TYR B CA 1
ATOM 13475 C C . TYR B 1 827 ? -64.875 5.387 3.287 1 43.69 827 TYR B C 1
ATOM 13477 O O . TYR B 1 827 ? -64 4.539 3.367 1 43.69 827 TYR B O 1
ATOM 13485 N N . LYS B 1 828 ? -64.938 5.891 2.094 1 44.94 828 LYS B N 1
ATOM 13486 C CA . LYS B 1 828 ? -64.062 5.625 0.942 1 44.94 828 LYS B CA 1
ATOM 13487 C C . LYS B 1 828 ? -62.625 6.016 1.229 1 44.94 828 LYS B C 1
ATOM 13489 O O . LYS B 1 828 ? -61.688 5.328 0.808 1 44.94 828 LYS B O 1
ATOM 13494 N N . ARG B 1 829 ? -62.312 6.922 2.09 1 43.38 829 ARG B N 1
ATOM 13495 C CA . ARG B 1 829 ? -60.938 7.391 2.336 1 43.38 829 ARG B CA 1
ATOM 13496 C C . ARG B 1 829 ? -60.188 6.434 3.252 1 43.38 829 ARG B C 1
ATOM 13498 O O . ARG B 1 829 ? -58.969 6.266 3.119 1 43.38 829 ARG B O 1
ATOM 13505 N N . TRP B 1 830 ? -60.781 5.535 4.074 1 46.28 830 TRP B N 1
ATOM 13506 C CA . TRP B 1 830 ? -60.031 4.691 5.004 1 46.28 830 TRP B CA 1
ATOM 13507 C C . TRP B 1 830 ? -59.469 3.475 4.289 1 46.28 830 TRP B C 1
ATOM 13509 O O . TRP B 1 830 ? -58.344 3.053 4.574 1 46.28 830 TRP B O 1
ATOM 13519 N N . ASN B 1 831 ? -60.062 2.764 3.33 1 44.19 831 ASN B N 1
ATOM 13520 C CA . ASN B 1 831 ? -59.5 1.563 2.709 1 44.19 831 ASN B CA 1
ATOM 13521 C C . ASN B 1 831 ? -58.281 1.884 1.85 1 44.19 831 ASN B C 1
ATOM 13523 O O . ASN B 1 831 ? -57.344 1.104 1.803 1 44.19 831 ASN B O 1
ATOM 13527 N N . LEU B 1 832 ? -58.219 3.002 1.144 1 43.75 832 LEU B N 1
ATOM 13528 C CA . LEU B 1 832 ? -57 3.359 0.401 1 43.75 832 LEU B CA 1
ATOM 13529 C C . LEU B 1 832 ? -55.844 3.582 1.346 1 43.75 832 LEU B C 1
ATOM 13531 O O . LEU B 1 832 ? -54.719 3.166 1.054 1 43.75 832 LEU B O 1
ATOM 13535 N N . VAL B 1 833 ? -56 4.02 2.598 1 48.03 833 VAL B N 1
ATOM 13536 C CA . VAL B 1 833 ? -54.875 4.238 3.531 1 48.03 833 VAL B CA 1
ATOM 13537 C C . VAL B 1 833 ? -54.344 2.898 4 1 48.03 833 VAL B C 1
ATOM 13539 O O . VAL B 1 833 ? -53.125 2.715 4.078 1 48.03 833 VAL B O 1
ATOM 13542 N N . PHE B 1 834 ? -55.094 1.818 4.168 1 52.38 834 PHE B N 1
ATOM 13543 C CA . PHE B 1 834 ? -54.531 0.545 4.641 1 52.38 834 PHE B CA 1
ATOM 13544 C C . PHE B 1 834 ? -53.719 -0.135 3.547 1 52.38 834 PHE B C 1
ATOM 13546 O O . PHE B 1 834 ? -52.688 -0.713 3.824 1 52.38 834 PHE B O 1
ATOM 13553 N N . VAL B 1 835 ? -54.062 -0.169 2.203 1 50.38 835 VAL B N 1
ATOM 13554 C CA . VAL B 1 835 ? -53.25 -0.768 1.149 1 50.38 835 VAL B CA 1
ATOM 13555 C C . VAL B 1 835 ? -51.969 0.017 0.99 1 50.38 835 VAL B C 1
ATOM 13557 O O . VAL B 1 835 ? -50.875 -0.571 0.827 1 50.38 835 VAL B O 1
ATOM 13560 N N . VAL B 1 836 ? -51.969 1.389 1.127 1 49.88 836 VAL B N 1
ATOM 13561 C CA . VAL B 1 836 ? -50.75 2.166 1.027 1 49.88 836 VAL B CA 1
ATOM 13562 C C . VAL B 1 836 ? -49.875 1.917 2.258 1 49.88 836 VAL B C 1
ATOM 13564 O O . VAL B 1 836 ? -48.656 1.71 2.139 1 49.88 836 VAL B O 1
ATOM 13567 N N . VAL B 1 837 ? -50.406 1.672 3.502 1 53.97 837 VAL B N 1
ATOM 13568 C CA . VAL B 1 837 ? -49.594 1.403 4.676 1 53.97 837 VAL B CA 1
ATOM 13569 C C . VAL B 1 837 ? -49 -0.004 4.586 1 53.97 837 VAL B C 1
ATOM 13571 O O . VAL B 1 837 ? -47.844 -0.208 4.863 1 53.97 837 VAL B O 1
ATOM 13574 N N . ALA B 1 838 ? -49.688 -0.996 4.051 1 52.88 838 ALA B N 1
ATOM 13575 C CA . ALA B 1 838 ? -49.125 -2.35 3.949 1 52.88 838 ALA B CA 1
ATOM 13576 C C . ALA B 1 838 ? -48.062 -2.436 2.863 1 52.88 838 ALA B C 1
ATOM 13578 O O . ALA B 1 838 ? -47.031 -3.094 3.043 1 52.88 838 ALA B O 1
ATOM 13579 N N . THR B 1 839 ? -48.219 -1.761 1.653 1 52.88 839 THR B N 1
ATOM 13580 C CA . THR B 1 839 ? -47.125 -1.726 0.662 1 52.88 839 THR B CA 1
ATOM 13581 C C . THR B 1 839 ? -45.938 -0.958 1.194 1 52.88 839 THR B C 1
ATOM 13583 O O . THR B 1 839 ? -44.781 -1.356 0.97 1 52.88 839 THR B O 1
ATOM 13586 N N . VAL B 1 840 ? -46.125 0.118 2.07 1 53.47 840 VAL B N 1
ATOM 13587 C CA . VAL B 1 840 ? -45 0.862 2.648 1 53.47 840 VAL B CA 1
ATOM 13588 C C . VAL B 1 840 ? -44.344 0.031 3.744 1 53.47 840 VAL B C 1
ATOM 13590 O O . VAL B 1 840 ? -43.125 -0.012 3.84 1 53.47 840 VAL B O 1
ATOM 13593 N N . VAL B 1 841 ? -45.062 -0.822 4.535 1 56.25 841 VAL B N 1
ATOM 13594 C CA . VAL B 1 841 ? -44.406 -1.69 5.52 1 56.25 841 VAL B CA 1
ATOM 13595 C C . VAL B 1 841 ? -43.656 -2.807 4.809 1 56.25 841 VAL B C 1
ATOM 13597 O O . VAL B 1 841 ? -42.531 -3.125 5.176 1 56.25 841 VAL B O 1
ATOM 13600 N N . MET B 1 842 ? -44.125 -3.373 3.686 1 52.56 842 MET B N 1
ATOM 13601 C CA . MET B 1 842 ? -43.406 -4.398 2.961 1 52.56 842 MET B CA 1
ATOM 13602 C C . MET B 1 842 ? -42.188 -3.797 2.266 1 52.56 842 MET B C 1
ATOM 13604 O O . MET B 1 842 ? -41.125 -4.418 2.217 1 52.56 842 MET B O 1
ATOM 13608 N N . PHE B 1 843 ? -42.312 -2.512 1.76 1 54.72 843 PHE B N 1
ATOM 13609 C CA . PHE B 1 843 ? -41.156 -1.809 1.233 1 54.72 843 PHE B CA 1
ATOM 13610 C C . PHE B 1 843 ? -40.156 -1.496 2.346 1 54.72 843 PHE B C 1
ATOM 13612 O O . PHE B 1 843 ? -38.938 -1.677 2.176 1 54.72 843 PHE B O 1
ATOM 13619 N N . LEU B 1 844 ? -40.562 -1.205 3.615 1 54 844 LEU B N 1
ATOM 13620 C CA . LEU B 1 844 ? -39.656 -0.937 4.73 1 54 844 LEU B CA 1
ATOM 13621 C C . LEU B 1 844 ? -39.031 -2.229 5.246 1 54 844 LEU B C 1
ATOM 13623 O O . LEU B 1 844 ? -37.844 -2.262 5.551 1 54 844 LEU B O 1
ATOM 13627 N N . VAL B 1 845 ? -39.688 -3.387 5.223 1 53.16 845 VAL B N 1
ATOM 13628 C CA . VAL B 1 845 ? -39.062 -4.637 5.637 1 53.16 845 VAL B CA 1
ATOM 13629 C C . VAL B 1 845 ? -38.062 -5.098 4.574 1 53.16 845 VAL B C 1
ATOM 13631 O O . VAL B 1 845 ? -36.969 -5.574 4.898 1 53.16 845 VAL B O 1
ATOM 13634 N N . THR B 1 846 ? -38.344 -4.871 3.199 1 49.88 846 THR B N 1
ATOM 13635 C CA . THR B 1 846 ? -37.344 -5.234 2.207 1 49.88 846 THR B CA 1
ATOM 13636 C C . THR B 1 846 ? -36.125 -4.316 2.307 1 49.88 846 THR B C 1
ATOM 13638 O O . THR B 1 846 ? -34.969 -4.766 2.15 1 49.88 846 THR B O 1
ATOM 13641 N N . ILE B 1 847 ? -36.344 -3.023 2.646 1 50 847 ILE B N 1
ATOM 13642 C CA . ILE B 1 847 ? -35.188 -2.152 2.852 1 50 847 ILE B CA 1
ATOM 13643 C C . ILE B 1 847 ? -34.438 -2.562 4.121 1 50 847 ILE B C 1
ATOM 13645 O O . ILE B 1 847 ? -33.219 -2.633 4.137 1 50 847 ILE B O 1
ATOM 13649 N N . VAL B 1 848 ? -35.125 -3.023 5.215 1 50.97 848 VAL B N 1
ATOM 13650 C CA . VAL B 1 848 ? -34.406 -3.436 6.426 1 50.97 848 VAL B CA 1
ATOM 13651 C C . VAL B 1 848 ? -33.656 -4.734 6.164 1 50.97 848 VAL B C 1
ATOM 13653 O O . VAL B 1 848 ? -32.5 -4.887 6.582 1 50.97 848 VAL B O 1
ATOM 13656 N N . VAL B 1 849 ? -34.219 -5.668 5.375 1 48.84 849 VAL B N 1
ATOM 13657 C CA . VAL B 1 849 ? -33.438 -6.883 5.133 1 48.84 849 VAL B CA 1
ATOM 13658 C C . VAL B 1 849 ? -32.312 -6.586 4.164 1 48.84 849 VAL B C 1
ATOM 13660 O O . VAL B 1 849 ? -31.188 -7.098 4.332 1 48.84 849 VAL B O 1
ATOM 13663 N N . CYS B 1 850 ? -32.5 -5.668 3.135 1 44.47 850 CYS B N 1
ATOM 13664 C CA . CYS B 1 850 ? -31.359 -5.348 2.303 1 44.47 850 CYS B CA 1
ATOM 13665 C C . CYS B 1 850 ? -30.297 -4.598 3.104 1 44.47 850 CYS B C 1
ATOM 13667 O O . CYS B 1 850 ? -29.094 -4.828 2.928 1 44.47 850 CYS B O 1
ATOM 13669 N N . ILE B 1 851 ? -30.641 -3.734 4.043 1 45.28 851 ILE B N 1
ATOM 13670 C CA . ILE B 1 851 ? -29.625 -3.09 4.875 1 45.28 851 ILE B CA 1
ATOM 13671 C C . ILE B 1 851 ? -29.031 -4.109 5.84 1 45.28 851 ILE B C 1
ATOM 13673 O O . ILE B 1 851 ? -27.828 -4.113 6.078 1 45.28 851 ILE B O 1
ATOM 13677 N N . ALA B 1 852 ? -29.797 -5.059 6.355 1 44.19 852 ALA B N 1
ATOM 13678 C CA . ALA B 1 852 ? -29.188 -6.02 7.27 1 44.19 852 ALA B CA 1
ATOM 13679 C C . ALA B 1 852 ? -28.188 -6.91 6.539 1 44.19 852 ALA B C 1
ATOM 13681 O O . ALA B 1 852 ? -27.156 -7.293 7.105 1 44.19 852 ALA B O 1
ATOM 13682 N N . ILE B 1 853 ? -28.422 -7.254 5.207 1 40.28 853 ILE B N 1
ATOM 13683 C CA . ILE B 1 853 ? -27.391 -8.078 4.574 1 40.28 853 ILE B CA 1
ATOM 13684 C C . ILE B 1 853 ? -26.141 -7.23 4.301 1 40.28 853 ILE B C 1
ATOM 13686 O O . ILE B 1 853 ? -25.016 -7.715 4.41 1 40.28 853 ILE B O 1
ATOM 13690 N N . ARG B 1 854 ? -26.297 -5.926 3.857 1 36.22 854 ARG B N 1
ATOM 13691 C CA . ARG B 1 854 ? -25.016 -5.246 3.684 1 36.22 854 ARG B CA 1
ATOM 13692 C C . ARG B 1 854 ? -24.297 -5.09 5.02 1 36.22 854 ARG B C 1
ATOM 13694 O O . ARG B 1 854 ? -23.062 -5.012 5.059 1 36.22 854 ARG B O 1
ATOM 13701 N N . GLN B 1 855 ? -24.922 -4.789 6.125 1 35.22 855 GLN B N 1
ATOM 13702 C CA . GLN B 1 855 ? -24.172 -4.547 7.352 1 35.22 855 GLN B CA 1
ATOM 13703 C C . GLN B 1 855 ? -23.578 -5.84 7.891 1 35.22 855 GLN B C 1
ATOM 13705 O O . GLN B 1 855 ? -22.719 -5.809 8.781 1 35.22 855 GLN B O 1
ATOM 13710 N N . SER B 1 856 ? -24.078 -6.984 7.57 1 34.28 856 SER B N 1
ATOM 13711 C CA . SER B 1 856 ? -23.422 -8.078 8.281 1 34.28 856 SER B CA 1
ATOM 13712 C C . SER B 1 856 ? -21.984 -8.266 7.797 1 34.28 856 SER B C 1
ATOM 13714 O O . SER B 1 856 ? -21.281 -9.148 8.273 1 34.28 856 SER B O 1
ATOM 13716 N N . SER B 1 857 ? -21.578 -7.926 6.52 1 30.08 857 SER B N 1
ATOM 13717 C CA . SER B 1 857 ? -20.156 -8.258 6.352 1 30.08 857 SER B CA 1
ATOM 13718 C C . SER B 1 857 ? -19.281 -7.383 7.238 1 30.08 857 SER B C 1
ATOM 13720 O O . SER B 1 857 ? -18.047 -7.488 7.199 1 30.08 857 SER B O 1
ATOM 13722 N N . SER B 1 858 ? -19.547 -6.141 7.449 1 28.7 858 SER B N 1
ATOM 13723 C CA . SER B 1 858 ? -18.547 -5.48 8.289 1 28.7 858 SER B CA 1
ATOM 13724 C C . SER B 1 858 ? -18.578 -6.027 9.711 1 28.7 858 SER B C 1
ATOM 13726 O O . SER B 1 858 ? -19.578 -5.902 10.406 1 28.7 858 SER B O 1
ATOM 13728 N N . SER B 1 859 ? -17.969 -7.25 9.859 1 25.44 859 SER B N 1
ATOM 13729 C CA . SER B 1 859 ? -17.891 -7.879 11.172 1 25.44 859 SER B CA 1
ATOM 13730 C C . SER B 1 859 ? -17.562 -6.852 12.25 1 25.44 859 SER B C 1
ATOM 13732 O O . SER B 1 859 ? -16.609 -6.07 12.102 1 25.44 859 SER B O 1
ATOM 13734 N N . ARG B 1 860 ? -18.5 -6.586 13.141 1 26.64 860 ARG B N 1
ATOM 13735 C CA . ARG B 1 860 ? -18.703 -6.09 14.5 1 26.64 860 ARG B CA 1
ATOM 13736 C C . ARG B 1 860 ? -17.578 -6.551 15.422 1 26.64 860 ARG B C 1
ATOM 13738 O O . ARG B 1 860 ? -17.281 -7.742 15.492 1 26.64 860 ARG B O 1
ATOM 13745 N N . LEU B 1 861 ? -16.516 -5.66 15.641 1 22.25 861 LEU B N 1
ATOM 13746 C CA . LEU B 1 861 ? -15.773 -5.707 16.906 1 22.25 861 LEU B CA 1
ATOM 13747 C C . LEU B 1 861 ? -16.719 -5.938 18.078 1 22.25 861 LEU B C 1
ATOM 13749 O O . LEU B 1 861 ? -17.891 -5.52 18.031 1 22.25 861 LEU B O 1
ATOM 13753 N N . PRO B 1 862 ? -16.359 -6.832 19.062 1 21.86 862 PRO B N 1
ATOM 13754 C CA . PRO B 1 862 ? -17.219 -7.289 20.172 1 21.86 862 PRO B CA 1
ATOM 13755 C C . PRO B 1 862 ? -17.859 -6.133 20.922 1 21.86 862 PRO B C 1
ATOM 13757 O O . PRO B 1 862 ? -17.203 -5.125 21.203 1 21.86 862 PRO B O 1
ATOM 13760 N N . THR B 1 863 ? -19.109 -5.91 20.641 1 21.58 863 THR B N 1
ATOM 13761 C CA . THR B 1 863 ? -20.047 -5.125 21.438 1 21.58 863 THR B CA 1
ATOM 13762 C C . THR B 1 863 ? -19.953 -5.504 22.906 1 21.58 863 THR B C 1
ATOM 13764 O O . THR B 1 863 ? -20.297 -6.629 23.281 1 21.58 863 THR B O 1
ATOM 13767 N N . GLY B 1 864 ? -18.781 -5.156 23.578 1 20.14 864 GLY B N 1
ATOM 13768 C CA . GLY B 1 864 ? -18.859 -5.328 25.016 1 20.14 864 GLY B CA 1
ATOM 13769 C C . GLY B 1 864 ? -20.234 -5.012 25.578 1 20.14 864 GLY B C 1
ATOM 13770 O O . GLY B 1 864 ? -21.047 -4.371 24.922 1 20.14 864 GLY B O 1
ATOM 13771 N N . PHE B 1 865 ? -20.438 -5.699 26.766 1 18.75 865 PHE B N 1
ATOM 13772 C CA . PHE B 1 865 ? -21.453 -5.855 27.797 1 18.75 865 PHE B CA 1
ATOM 13773 C C . PHE B 1 865 ? -22 -4.5 28.219 1 18.75 865 PHE B C 1
ATOM 13775 O O . PHE B 1 865 ? -21.25 -3.543 28.406 1 18.75 865 PHE B O 1
ATOM 13782 N N . ALA B 1 866 ? -23.281 -4.375 27.875 1 18.48 866 ALA B N 1
ATOM 13783 C CA . ALA B 1 866 ? -24.375 -3.438 28.141 1 18.48 866 ALA B CA 1
ATOM 13784 C C . ALA B 1 866 ? -24.266 -2.861 29.562 1 18.48 866 ALA B C 1
ATOM 13786 O O . ALA B 1 866 ? -24.281 -1.642 29.734 1 18.48 866 ALA B O 1
ATOM 13787 N N . ALA B 1 867 ? -24.938 -3.533 30.359 1 19.14 867 ALA B N 1
ATOM 13788 C CA . ALA B 1 867 ? -26.078 -2.994 31.094 1 19.14 867 ALA B CA 1
ATOM 13789 C C . ALA B 1 867 ? -25.641 -2.371 32.406 1 19.14 867 ALA B C 1
ATOM 13791 O O . ALA B 1 867 ? -26.453 -1.8 33.156 1 19.14 867 ALA B O 1
ATOM 13792 N N . HIS B 1 868 ? -24.422 -2.639 32.812 1 20.11 868 HIS B N 1
ATOM 13793 C CA . HIS B 1 868 ? -24.578 -2.6 34.25 1 20.11 868 HIS B CA 1
ATOM 13794 C C . HIS B 1 868 ? -25.25 -1.303 34.719 1 20.11 868 HIS B C 1
ATOM 13796 O O . HIS B 1 868 ? -25.016 -0.246 34.125 1 20.11 868 HIS B O 1
ATOM 13802 N N . LEU B 1 869 ? -26.312 -1.56 35.438 1 18.31 869 LEU B N 1
ATOM 13803 C CA . LEU B 1 869 ? -27.297 -0.791 36.219 1 18.31 869 LEU B CA 1
ATOM 13804 C C . LEU B 1 869 ? -26.609 0.273 37.062 1 18.31 869 LEU B C 1
ATOM 13806 O O . LEU B 1 869 ? -25.562 0.009 37.688 1 18.31 869 LEU B O 1
ATOM 13810 N N . PRO B 1 870 ? -26.766 1.497 36.656 1 20.91 870 PRO B N 1
ATOM 13811 C CA . PRO B 1 870 ? -26.141 2.611 37.375 1 20.91 870 PRO B CA 1
ATOM 13812 C C . PRO B 1 870 ? -26.328 2.506 38.906 1 20.91 870 PRO B C 1
ATOM 13814 O O . PRO B 1 870 ? -27.453 2.279 39.375 1 20.91 870 PRO B O 1
ATOM 13817 N N . PRO B 1 871 ? -25.422 1.703 39.562 1 20.44 871 PRO B N 1
ATOM 13818 C CA . PRO B 1 871 ? -25.812 1.581 40.969 1 20.44 871 PRO B CA 1
ATOM 13819 C C . PRO B 1 871 ? -26.328 2.893 41.562 1 20.44 871 PRO B C 1
ATOM 13821 O O . PRO B 1 871 ? -26.031 3.967 41.031 1 20.44 871 PRO B O 1
ATOM 13824 N N . PRO B 1 872 ? -27.062 2.676 42.688 1 20.2 872 PRO B N 1
ATOM 13825 C CA . PRO B 1 872 ? -27.938 3.586 43.406 1 20.2 872 PRO B CA 1
ATOM 13826 C C . PRO B 1 872 ? -27.203 4.832 43.906 1 20.2 872 PRO B C 1
ATOM 13828 O O . PRO B 1 872 ? -25.984 4.84 44 1 20.2 872 PRO B O 1
ATOM 13831 N N . VAL B 1 873 ? -27.938 5.738 44.25 1 19.33 873 VAL B N 1
ATOM 13832 C CA . VAL B 1 873 ? -27.969 7.141 44.656 1 19.33 873 VAL B CA 1
ATOM 13833 C C . VAL B 1 873 ? -27.219 7.309 45.969 1 19.33 873 VAL B C 1
ATOM 13835 O O . VAL B 1 873 ? -27.734 6.945 47.031 1 19.33 873 VAL B O 1
ATOM 13838 N N . SER B 1 874 ? -26.062 6.715 45.969 1 19.83 874 SER B N 1
ATOM 13839 C CA . SER B 1 874 ? -25.656 6.805 47.375 1 19.83 874 SER B CA 1
ATOM 13840 C C . SER B 1 874 ? -25.719 8.242 47.875 1 19.83 874 SER B C 1
ATOM 13842 O O . SER B 1 874 ? -25.219 9.156 47.219 1 19.83 874 SER B O 1
ATOM 13844 N N . SER B 1 875 ? -26.609 8.391 48.875 1 17.89 875 SER B N 1
ATOM 13845 C CA . SER B 1 875 ? -26.953 9.648 49.531 1 17.89 875 SER B CA 1
ATOM 13846 C C . SER B 1 875 ? -25.734 10.328 50.125 1 17.89 875 SER B C 1
ATOM 13848 O O . SER B 1 875 ? -24.688 9.688 50.312 1 17.89 875 SER B O 1
ATOM 13850 N N . PRO B 1 876 ? -25.922 11.5 50.656 1 18.62 876 PRO B N 1
ATOM 13851 C CA . PRO B 1 876 ? -25.109 12.703 50.875 1 18.62 876 PRO B CA 1
ATOM 13852 C C . PRO B 1 876 ? -24.219 12.586 52.125 1 18.62 876 PRO B C 1
ATOM 13854 O O . PRO B 1 876 ? -23.344 13.438 52.312 1 18.62 876 PRO B O 1
ATOM 13857 N N . GLN B 1 877 ? -24.125 11.406 52.844 1 17 877 GLN B N 1
ATOM 13858 C CA . GLN B 1 877 ? -24.125 11.844 54.219 1 17 877 GLN B CA 1
ATOM 13859 C C . GLN B 1 877 ? -22.969 12.797 54.5 1 17 877 GLN B C 1
ATOM 13861 O O . GLN B 1 877 ? -21.906 12.68 53.906 1 17 877 GLN B O 1
ATOM 13866 N N . PRO B 1 878 ? -23.188 13.609 55.719 1 17.92 878 PRO B N 1
ATOM 13867 C CA . PRO B 1 878 ? -22.734 14.938 56.156 1 17.92 878 PRO B CA 1
ATOM 13868 C C . PRO B 1 878 ? -21.25 14.961 56.5 1 17.92 878 PRO B C 1
ATOM 13870 O O . PRO B 1 878 ? -20.609 13.914 56.594 1 17.92 878 PRO B O 1
ATOM 13873 N N . SER B 1 879 ? -21 15.898 57.438 1 17.11 879 SER B N 1
ATOM 13874 C CA . SER B 1 879 ? -20.109 17.031 57.688 1 17.11 879 SER B CA 1
ATOM 13875 C C . SER B 1 879 ? -18.891 16.625 58.5 1 17.11 879 SER B C 1
ATOM 13877 O O . SER B 1 879 ? -17.75 16.984 58.156 1 17.11 879 SER B O 1
ATOM 13879 N N . SER B 1 880 ? -19.141 16.109 59.812 1 16.44 880 SER B N 1
ATOM 13880 C CA . SER B 1 880 ? -18.656 16.906 60.906 1 16.44 880 SER B CA 1
ATOM 13881 C C . SER B 1 880 ? -17.188 16.641 61.188 1 16.44 880 SER B C 1
ATOM 13883 O O . SER B 1 880 ? -16.781 15.477 61.312 1 16.44 880 SER B O 1
ATOM 13885 N N . PRO B 1 881 ? -16.375 17.625 60.938 1 18.34 881 PRO B N 1
ATOM 13886 C CA . PRO B 1 881 ? -14.922 17.594 61.094 1 18.34 881 PRO B CA 1
ATOM 13887 C C . PRO B 1 881 ? -14.508 17.453 62.562 1 18.34 881 PRO B C 1
ATOM 13889 O O . PRO B 1 881 ? -13.328 17.594 62.875 1 18.34 881 PRO B O 1
ATOM 13892 N N . ALA B 1 882 ? -15.484 17.109 63.562 1 16.41 882 ALA B N 1
ATOM 13893 C CA . ALA B 1 882 ? -15.078 17.781 64.812 1 16.41 882 ALA B CA 1
ATOM 13894 C C . ALA B 1 882 ? -13.609 17.516 65.125 1 16.41 882 ALA B C 1
ATOM 13896 O O . ALA B 1 882 ? -13.047 16.5 64.688 1 16.41 882 ALA B O 1
ATOM 13897 N N . PHE B 1 883 ? -13.102 18.469 66 1 16.66 883 PHE B N 1
ATOM 13898 C CA . PHE B 1 883 ? -11.836 19.016 66.438 1 16.66 883 PHE B CA 1
ATOM 13899 C C . PHE B 1 883 ? -11.125 18.047 67.375 1 16.66 883 PHE B C 1
ATOM 13901 O O . PHE B 1 883 ? -9.898 17.922 67.312 1 16.66 883 PHE B O 1
ATOM 13908 N N . ASN B 1 884 ? -12.07 17.406 68.438 1 14.94 884 ASN B N 1
ATOM 13909 C CA . ASN B 1 884 ? -11.656 17.766 69.812 1 14.94 884 ASN B CA 1
ATOM 13910 C C . ASN B 1 884 ? -10.258 17.234 70.125 1 14.94 884 ASN B C 1
ATOM 13912 O O . ASN B 1 884 ? -9.711 16.422 69.375 1 14.94 884 ASN B O 1
ATOM 13916 N N . SER B 1 885 ? -10.32 16.656 71.5 1 15.17 885 SER B N 1
ATOM 13917 C CA . SER B 1 885 ? -9.711 16.906 72.812 1 15.17 885 SER B CA 1
ATOM 13918 C C . SER B 1 885 ? -8.383 16.172 72.938 1 15.17 885 SER B C 1
ATOM 13920 O O . SER B 1 885 ? -8.094 15.25 72.188 1 15.17 885 SER B O 1
ATOM 13922 N N . PRO B 1 886 ? -8.18 15.969 74.312 1 16.34 886 PRO B N 1
ATOM 13923 C CA . PRO B 1 886 ? -7.059 16.281 75.25 1 16.34 886 PRO B CA 1
ATOM 13924 C C . PRO B 1 886 ? -6 15.188 75.25 1 16.34 886 PRO B C 1
ATOM 13926 O O . PRO B 1 886 ? -4.816 15.461 75.062 1 16.34 886 PRO B O 1
ATOM 13929 N N . GLN B 1 887 ? -6.305 14.203 76.312 1 14.62 887 GLN B N 1
ATOM 13930 C CA . GLN B 1 887 ? -5.609 14.086 77.562 1 14.62 887 GLN B CA 1
ATOM 13931 C C . GLN B 1 887 ? -4.469 13.07 77.5 1 14.62 887 GLN B C 1
ATOM 13933 O O . GLN B 1 887 ? -3.332 13.375 77.875 1 14.62 887 GLN B O 1
ATOM 13938 N N . THR B 1 888 ? -4.84 11.844 78.125 1 14.9 888 THR B N 1
ATOM 13939 C CA . THR B 1 888 ? -4.277 11.352 79.375 1 14.9 888 THR B CA 1
ATOM 13940 C C . THR B 1 888 ? -2.934 10.664 79.125 1 14.9 888 THR B C 1
ATOM 13942 O O . THR B 1 888 ? -2.609 10.305 78 1 14.9 888 THR B O 1
ATOM 13945 N N . THR B 1 889 ? -2.711 9.578 80.125 1 15.23 889 THR B N 1
ATOM 13946 C CA . THR B 1 889 ? -1.858 9.305 81.25 1 15.23 889 THR B CA 1
ATOM 13947 C C . THR B 1 889 ? -0.659 8.453 80.875 1 15.23 889 THR B C 1
ATOM 13949 O O . THR B 1 889 ? -0.641 7.871 79.812 1 15.23 889 THR B O 1
ATOM 13952 N N . PRO B 1 890 ? -0.425 7.352 81.875 1 15.59 890 PRO B N 1
ATOM 13953 C CA . PRO B 1 890 ? 0.689 7.074 82.812 1 15.59 890 PRO B CA 1
ATOM 13954 C C . PRO B 1 890 ? 1.751 6.176 82.188 1 15.59 890 PRO B C 1
ATOM 13956 O O . PRO B 1 890 ? 1.771 5.992 80.938 1 15.59 890 PRO B O 1
ATOM 13959 N N . THR B 1 891 ? 1.988 4.949 82.938 1 14.69 891 THR B N 1
ATOM 13960 C CA . THR B 1 891 ? 3.059 4.512 83.812 1 14.69 891 THR B CA 1
ATOM 13961 C C . THR B 1 891 ? 4.016 3.57 83.125 1 14.69 891 THR B C 1
ATOM 13963 O O . THR B 1 891 ? 5.23 3.766 83.125 1 14.69 891 THR B O 1
ATOM 13966 N N . THR B 1 892 ? 3.902 2.199 83.5 1 14.25 892 THR B N 1
ATOM 13967 C CA . THR B 1 892 ? 4.777 1.445 84.375 1 14.25 892 THR B CA 1
ATOM 13968 C C . THR B 1 892 ? 5.859 0.717 83.562 1 14.25 892 THR B C 1
ATOM 13970 O O . THR B 1 892 ? 7.047 0.842 83.875 1 14.25 892 THR B O 1
ATOM 13973 N N . LYS B 1 893 ? 5.938 -0.747 83.875 1 15.33 893 LYS B N 1
ATOM 13974 C CA . LYS B 1 893 ? 6.938 -1.45 84.625 1 15.33 893 LYS B CA 1
ATOM 13975 C C . LYS B 1 893 ? 8.172 -1.778 83.812 1 15.33 893 LYS B C 1
ATOM 13977 O O . LYS B 1 893 ? 8.102 -1.876 82.625 1 15.33 893 LYS B O 1
ATOM 13982 N N . PRO B 1 894 ? 9.227 -2.594 84.688 1 15.02 894 PRO B N 1
ATOM 13983 C CA . PRO B 1 894 ? 10.664 -2.717 84.875 1 15.02 894 PRO B CA 1
ATOM 13984 C C . PRO B 1 894 ? 11.352 -3.652 83.938 1 15.02 894 PRO B C 1
ATOM 13986 O O . PRO B 1 894 ? 12.414 -3.32 83.375 1 15.02 894 PRO B O 1
ATOM 13989 N N . ASN B 1 895 ? 10.945 -5.062 84.125 1 14.41 895 ASN B N 1
ATOM 13990 C CA . ASN B 1 895 ? 11.891 -6.031 84.688 1 14.41 895 ASN B CA 1
ATOM 13991 C C . ASN B 1 895 ? 12.984 -6.367 83.625 1 14.41 895 ASN B C 1
ATOM 13993 O O . ASN B 1 895 ? 12.812 -6.145 82.438 1 14.41 895 ASN B O 1
ATOM 13997 N N . GLN B 1 896 ? 13.883 -7.543 84.188 1 14.06 896 GLN B N 1
ATOM 13998 C CA . GLN B 1 896 ? 15.234 -8 84.5 1 14.06 896 GLN B CA 1
ATOM 13999 C C . GLN B 1 896 ? 15.844 -8.742 83.312 1 14.06 896 GLN B C 1
ATOM 14001 O O . GLN B 1 896 ? 16.953 -8.422 82.875 1 14.06 896 GLN B O 1
ATOM 14006 N N . PHE B 1 897 ? 15.766 -10.273 83.375 1 14.22 897 PHE B N 1
ATOM 14007 C CA . PHE B 1 897 ? 16.844 -11.164 83.812 1 14.22 897 PHE B CA 1
ATOM 14008 C C . PHE B 1 897 ? 17.734 -11.508 82.625 1 14.22 897 PHE B C 1
ATOM 14010 O O . PHE B 1 897 ? 17.328 -11.336 81.438 1 14.22 897 PHE B O 1
ATOM 14017 N N . SER B 1 898 ? 18.453 -12.82 82.938 1 13.77 898 SER B N 1
ATOM 14018 C CA . SER B 1 898 ? 19.781 -13.391 83.062 1 13.77 898 SER B CA 1
ATOM 14019 C C . SER B 1 898 ? 20.297 -13.961 81.75 1 13.77 898 SER B C 1
ATOM 14021 O O . SER B 1 898 ? 21.391 -13.609 81.312 1 13.77 898 SER B O 1
ATOM 14023 N N . THR B 1 899 ? 20.328 -15.453 81.812 1 14.08 899 THR B N 1
ATOM 14024 C CA . THR B 1 899 ? 21.469 -16.328 82 1 14.08 899 THR B CA 1
ATOM 14025 C C . THR B 1 899 ? 22.141 -16.641 80.688 1 14.08 899 THR B C 1
ATOM 14027 O O . THR B 1 899 ? 21.516 -16.5 79.625 1 14.08 899 THR B O 1
ATOM 14030 N N . PRO B 1 900 ? 23.078 -17.828 80.875 1 14.4 900 PRO B N 1
ATOM 14031 C CA . PRO B 1 900 ? 24.484 -18.156 80.688 1 14.4 900 PRO B CA 1
ATOM 14032 C C . PRO B 1 900 ? 24.75 -18.688 79.25 1 14.4 900 PRO B C 1
ATOM 14034 O O . PRO B 1 900 ? 25.578 -18.141 78.5 1 14.4 900 PRO B O 1
ATOM 14037 N N . LEU B 1 901 ? 25.016 -20.156 79.375 1 13.59 901 LEU B N 1
ATOM 14038 C CA . LEU B 1 901 ? 26.281 -20.859 79.312 1 13.59 901 LEU B CA 1
ATOM 14039 C C . LEU B 1 901 ? 26.594 -21.281 77.875 1 13.59 901 LEU B C 1
ATOM 14041 O O . LEU B 1 901 ? 27.656 -20.969 77.312 1 13.59 901 LEU B O 1
ATOM 14045 N N . TRP B 1 902 ? 26.641 -22.781 77.812 1 14.12 902 TRP B N 1
ATOM 14046 C CA . TRP B 1 902 ? 27.766 -23.703 77.688 1 14.12 902 TRP B CA 1
ATOM 14047 C C . TRP B 1 902 ? 28.109 -23.969 76.25 1 14.12 902 TRP B C 1
ATOM 14049 O O . TRP B 1 902 ? 27.312 -23.688 75.375 1 14.12 902 TRP B O 1
ATOM 14059 N N . SER B 1 903 ? 28.625 -25.328 76.188 1 13.41 903 SER B N 1
ATOM 14060 C CA . SER B 1 903 ? 29.844 -26.078 75.938 1 13.41 903 SER B CA 1
ATOM 14061 C C . SER B 1 903 ? 29.922 -26.531 74.5 1 13.41 903 SER B C 1
ATOM 14063 O O . SER B 1 903 ? 30.906 -26.25 73.812 1 13.41 903 SER B O 1
ATOM 14065 N N . GLN B 1 904 ? 29.797 -27.984 74.438 1 13.66 904 GLN B N 1
ATOM 14066 C CA . GLN B 1 904 ? 30.859 -28.969 74.25 1 13.66 904 GLN B CA 1
ATOM 14067 C C . GLN B 1 904 ? 31.062 -29.234 72.75 1 13.66 904 GLN B C 1
ATOM 14069 O O . GLN B 1 904 ? 30.234 -28.828 71.938 1 13.66 904 GLN B O 1
ATOM 14074 N N . SER B 1 905 ? 31.281 -30.625 72.625 1 13.88 905 SER B N 1
ATOM 14075 C CA . SER B 1 905 ? 32.406 -31.5 72.312 1 13.88 905 SER B CA 1
ATOM 14076 C C . SER B 1 905 ? 32.438 -31.812 70.812 1 13.88 905 SER B C 1
ATOM 14078 O O . SER B 1 905 ? 33.438 -31.562 70.125 1 13.88 905 SER B O 1
ATOM 14080 N N . GLY B 1 906 ? 32.469 -33.188 70.688 1 13.27 906 GLY B N 1
ATOM 14081 C CA . GLY B 1 906 ? 33.5 -34.125 70.25 1 13.27 906 GLY B CA 1
ATOM 14082 C C . GLY B 1 906 ? 33.531 -34.406 68.812 1 13.27 906 GLY B C 1
ATOM 14083 O O . GLY B 1 906 ? 33.906 -33.531 68 1 13.27 906 GLY B O 1
ATOM 14084 N N . ALA B 1 907 ? 33.219 -35.781 68.625 1 14.44 907 ALA B N 1
ATOM 14085 C CA . ALA B 1 907 ? 34.125 -36.844 68.25 1 14.44 907 ALA B CA 1
ATOM 14086 C C . ALA B 1 907 ? 34.25 -36.906 66.75 1 14.44 907 ALA B C 1
ATOM 14088 O O . ALA B 1 907 ? 33.5 -36.281 66 1 14.44 907 ALA B O 1
ATOM 14089 N N . GLY B 1 908 ? 34.438 -38.188 66.5 1 13.93 908 GLY B N 1
ATOM 14090 C CA . GLY B 1 908 ? 35.469 -39.094 66.062 1 13.93 908 GLY B CA 1
ATOM 14091 C C . GLY B 1 908 ? 35.531 -39.25 64.5 1 13.93 908 GLY B C 1
ATOM 14092 O O . GLY B 1 908 ? 34.844 -38.5 63.812 1 13.93 908 GLY B O 1
ATOM 14093 N N . ALA B 1 909 ? 35.375 -40.562 64.375 1 13.91 909 ALA B N 1
ATOM 14094 C CA . ALA B 1 909 ? 36.312 -41.562 63.844 1 13.91 909 ALA B CA 1
ATOM 14095 C C . ALA B 1 909 ? 36.25 -41.688 62.312 1 13.91 909 ALA B C 1
ATOM 14097 O O . ALA B 1 909 ? 35.344 -41.094 61.688 1 13.91 909 ALA B O 1
ATOM 14098 N N . GLY B 1 910 ? 36.25 -43.031 62.094 1 13.66 910 GLY B N 1
ATOM 14099 C CA . GLY B 1 910 ? 37.25 -43.906 61.5 1 13.66 910 GLY B CA 1
ATOM 14100 C C . GLY B 1 910 ? 37.156 -44 60 1 13.66 910 GLY B C 1
ATOM 14101 O O . GLY B 1 910 ? 37.812 -43.25 59.281 1 13.66 910 GLY B O 1
ATOM 14102 N N . GLY B 1 911 ? 36.562 -45.156 59.781 1 13.81 911 GLY B N 1
ATOM 14103 C CA . GLY B 1 911 ? 37.281 -46.312 59.281 1 13.81 911 GLY B CA 1
ATOM 14104 C C . GLY B 1 911 ? 37.469 -46.312 57.781 1 13.81 911 GLY B C 1
ATOM 14105 O O . GLY B 1 911 ? 36.906 -45.469 57.062 1 13.81 911 GLY B O 1
ATOM 14106 N N . GLN B 1 912 ? 37.562 -47.562 57.469 1 13.64 912 GLN B N 1
ATOM 14107 C CA . GLN B 1 912 ? 38.531 -48.469 56.875 1 13.64 912 GLN B CA 1
ATOM 14108 C C . GLN B 1 912 ? 38.438 -48.406 55.344 1 13.64 912 GLN B C 1
ATOM 14110 O O . GLN B 1 912 ? 39.438 -48.125 54.656 1 13.64 912 GLN B O 1
ATOM 14115 N N . SER B 1 913 ? 38.125 -49.625 55 1 13.41 913 SER B N 1
ATOM 14116 C CA . SER B 1 913 ? 39 -50.625 54.438 1 13.41 913 SER B CA 1
ATOM 14117 C C . SER B 1 913 ? 39.094 -50.531 52.938 1 13.41 913 SER B C 1
ATOM 14119 O O . SER B 1 913 ? 40.188 -50.438 52.375 1 13.41 913 SER B O 1
ATOM 14121 N N . SER B 1 914 ? 38.906 -51.75 52.438 1 13.59 914 SER B N 1
ATOM 14122 C CA . SER B 1 914 ? 39.75 -52.781 51.812 1 13.59 914 SER B CA 1
ATOM 14123 C C . SER B 1 914 ? 39.75 -52.594 50.281 1 13.59 914 SER B C 1
ATOM 14125 O O . SER B 1 914 ? 38.906 -51.906 49.719 1 13.59 914 SER B O 1
ATOM 14127 N N . ALA B 1 915 ? 40.031 -53.844 49.781 1 13.33 915 ALA B N 1
ATOM 14128 C CA . ALA B 1 915 ? 41.094 -54.469 49 1 13.33 915 ALA B CA 1
ATOM 14129 C C . ALA B 1 915 ? 40.875 -54.344 47.5 1 13.33 915 ALA B C 1
ATOM 14131 O O . ALA B 1 915 ? 41.75 -53.906 46.75 1 13.33 915 ALA B O 1
ATOM 14132 N N . PHE B 1 916 ? 40.062 -55.375 47.125 1 13.58 916 PHE B N 1
ATOM 14133 C CA . PHE B 1 916 ? 40.656 -56.531 46.469 1 13.58 916 PHE B CA 1
ATOM 14134 C C . PHE B 1 916 ? 40.938 -56.25 45 1 13.58 916 PHE B C 1
ATOM 14136 O O . PHE B 1 916 ? 40.344 -55.375 44.406 1 13.58 916 PHE B O 1
ATOM 14143 N N . LYS B 1 917 ? 41.281 -57.406 44.469 1 14.56 917 LYS B N 1
ATOM 14144 C CA . LYS B 1 917 ? 42.312 -58.125 43.719 1 14.56 917 LYS B CA 1
ATOM 14145 C C . LYS B 1 917 ? 42.188 -57.812 42.219 1 14.56 917 LYS B C 1
ATOM 14147 O O . LYS B 1 917 ? 41.156 -57.344 41.75 1 14.56 917 LYS B O 1
ATOM 14152 N N . ARG B 1 918 ? 42.656 -58.875 41.656 1 13.21 918 ARG B N 1
ATOM 14153 C CA . ARG B 1 918 ? 43.719 -59.438 40.844 1 13.21 918 ARG B CA 1
ATOM 14154 C C . ARG B 1 918 ? 43.312 -59.5 39.375 1 13.21 918 ARG B C 1
ATOM 14156 O O . ARG B 1 918 ? 44.062 -59.062 38.5 1 13.21 918 ARG B O 1
ATOM 14163 N N . THR B 1 919 ? 42.469 -60.594 39.219 1 13.43 919 THR B N 1
ATOM 14164 C CA . THR B 1 919 ? 43.031 -61.719 38.469 1 13.43 919 THR B CA 1
ATOM 14165 C C . THR B 1 919 ? 43.125 -61.344 37 1 13.43 919 THR B C 1
ATOM 14167 O O . THR B 1 919 ? 42.438 -60.469 36.5 1 13.43 919 THR B O 1
ATOM 14170 N N . GLY B 1 920 ? 43.562 -62.5 36.312 1 12.88 920 GLY B N 1
ATOM 14171 C CA . GLY B 1 920 ? 44.5 -63.094 35.406 1 12.88 920 GLY B CA 1
ATOM 14172 C C . GLY B 1 920 ? 44.125 -62.969 33.938 1 12.88 920 GLY B C 1
ATOM 14173 O O . GLY B 1 920 ? 44.938 -62.5 33.125 1 12.88 920 GLY B O 1
ATOM 14174 N N . GLY B 1 921 ? 43.062 -63.812 33.719 1 13.65 921 GLY B N 1
ATOM 14175 C CA . GLY B 1 921 ? 43.469 -64.875 32.875 1 13.65 921 GLY B CA 1
ATOM 14176 C C . GLY B 1 921 ? 43.844 -64.438 31.469 1 13.65 921 GLY B C 1
ATOM 14177 O O . GLY B 1 921 ? 43.531 -63.312 31.078 1 13.65 921 GLY B O 1
ATOM 14178 N N . THR B 1 922 ? 44.469 -65.5 30.797 1 13.54 922 THR B N 1
ATOM 14179 C CA . THR B 1 922 ? 45.469 -66 29.859 1 13.54 922 THR B CA 1
ATOM 14180 C C . THR B 1 922 ? 45.031 -65.75 28.422 1 13.54 922 THR B C 1
ATOM 14182 O O . THR B 1 922 ? 45.844 -65.25 27.594 1 13.54 922 THR B O 1
ATOM 14185 N N . ARG B 1 923 ? 43.812 -66.438 28.141 1 14.02 923 ARG B N 1
ATOM 14186 C CA . ARG B 1 923 ? 44.094 -67.562 27.219 1 14.02 923 ARG B CA 1
ATOM 14187 C C . ARG B 1 923 ? 44.75 -67.062 25.938 1 14.02 923 ARG B C 1
ATOM 14189 O O . ARG B 1 923 ? 44.594 -65.875 25.578 1 14.02 923 ARG B O 1
ATOM 14196 N N . TYR B 1 924 ? 44.562 -68 25.031 1 13.6 924 TYR B N 1
ATOM 14197 C CA . TYR B 1 924 ? 45.375 -68.875 24.156 1 13.6 924 TYR B CA 1
ATOM 14198 C C . TYR B 1 924 ? 45.812 -68.125 22.922 1 13.6 924 TYR B C 1
ATOM 14200 O O . TYR B 1 924 ? 45.219 -67.062 22.562 1 13.6 924 TYR B O 1
ATOM 14208 N N . PRO B 1 925 ? 46.562 -69 22.094 1 13.89 925 PRO B N 1
ATOM 14209 C CA . PRO B 1 925 ? 47.844 -69.188 21.406 1 13.89 925 PRO B CA 1
ATOM 14210 C C . PRO B 1 925 ? 47.844 -68.562 20 1 13.89 925 PRO B C 1
ATOM 14212 O O . PRO B 1 925 ? 48.75 -67.812 19.672 1 13.89 925 PRO B O 1
ATOM 14215 N N . GLN B 1 926 ? 47.312 -69.5 19.078 1 13.66 926 GLN B N 1
ATOM 14216 C CA . GLN B 1 926 ? 48.188 -70.25 18.156 1 13.66 926 GLN B CA 1
ATOM 14217 C C . GLN B 1 926 ? 48.562 -69.375 16.969 1 13.66 926 GLN B C 1
ATOM 14219 O O . GLN B 1 926 ? 47.938 -68.375 16.688 1 13.66 926 GLN B O 1
ATOM 14224 N N . HIS B 1 927 ? 49.219 -70.125 15.852 1 13.98 927 HIS B N 1
ATOM 14225 C CA . HIS B 1 927 ? 50.469 -70.375 15.125 1 13.98 927 HIS B CA 1
ATOM 14226 C C . HIS B 1 927 ? 50.531 -69.5 13.867 1 13.98 927 HIS B C 1
ATOM 14228 O O . HIS B 1 927 ? 51.469 -68.75 13.688 1 13.98 927 HIS B O 1
ATOM 14234 N N . SER B 1 928 ? 50.438 -70.312 12.734 1 14.26 928 SER B N 1
ATOM 14235 C CA . SER B 1 928 ? 51.531 -70.75 11.883 1 14.26 928 SER B CA 1
ATOM 14236 C C . SER B 1 928 ? 51.812 -69.75 10.773 1 14.26 928 SER B C 1
ATOM 14238 O O . SER B 1 928 ? 51 -68.875 10.477 1 14.26 928 SER B O 1
ATOM 14240 N N . PRO B 1 929 ? 52.844 -70.25 9.719 1 15 929 PRO B N 1
ATOM 14241 C CA . PRO B 1 929 ? 54.094 -70.062 9.023 1 15 929 PRO B CA 1
ATOM 14242 C C . PRO B 1 929 ? 53.969 -69.188 7.777 1 15 929 PRO B C 1
ATOM 14244 O O . PRO B 1 929 ? 54.594 -68.125 7.695 1 15 929 PRO B O 1
ATOM 14247 N N . ASN B 1 930 ? 54.469 -69.875 6.578 1 14.25 930 ASN B N 1
ATOM 14248 C CA . ASN B 1 930 ? 55.562 -69.875 5.641 1 14.25 930 ASN B CA 1
ATOM 14249 C C . ASN B 1 930 ? 55.219 -69.188 4.328 1 14.25 930 ASN B C 1
ATOM 14251 O O . ASN B 1 930 ? 56 -68.438 3.789 1 14.25 930 ASN B O 1
ATOM 14255 N N . ARG B 1 931 ? 54.281 -69.688 3.496 1 14.96 931 ARG B N 1
ATOM 14256 C CA . ARG B 1 931 ? 54.75 -70.312 2.271 1 14.96 931 ARG B CA 1
ATOM 14257 C C . ARG B 1 931 ? 55.312 -69.312 1.305 1 14.96 931 ARG B C 1
ATOM 14259 O O . ARG B 1 931 ? 54.906 -68.188 1.297 1 14.96 931 ARG B O 1
ATOM 14266 N N . ALA B 1 932 ? 56.312 -70 0.299 1 14.72 932 ALA B N 1
ATOM 14267 C CA . ALA B 1 932 ? 57.438 -70 -0.617 1 14.72 932 ALA B CA 1
ATOM 14268 C C . ALA B 1 932 ? 57.156 -69.188 -1.872 1 14.72 932 ALA B C 1
ATOM 14270 O O . ALA B 1 932 ? 57.906 -68.312 -2.244 1 14.72 932 ALA B O 1
ATOM 14271 N N . SER B 1 933 ? 56.594 -70 -2.898 1 15.05 933 SER B N 1
ATOM 14272 C CA . SER B 1 933 ? 57.375 -70.5 -4.016 1 15.05 933 SER B CA 1
ATOM 14273 C C . SER B 1 933 ? 57.594 -69.375 -5.07 1 15.05 933 SER B C 1
ATOM 14275 O O . SER B 1 933 ? 56.844 -68.438 -5.125 1 15.05 933 SER B O 1
ATOM 14277 N N . PRO B 1 934 ? 58.656 -69.812 -6.152 1 17.44 934 PRO B N 1
ATOM 14278 C CA . PRO B 1 934 ? 59.719 -69.5 -7.098 1 17.44 934 PRO B CA 1
ATOM 14279 C C . PRO B 1 934 ? 59.25 -68.688 -8.305 1 17.44 934 PRO B C 1
ATOM 14281 O O . PRO B 1 934 ? 58.156 -68.125 -8.281 1 17.44 934 PRO B O 1
ATOM 14284 N N . GLN B 1 935 ? 59.719 -69.438 -9.516 1 16.3 935 GLN B N 1
ATOM 14285 C CA . GLN B 1 935 ? 60.594 -69.375 -10.695 1 16.3 935 GLN B CA 1
ATOM 14286 C C . GLN B 1 935 ? 59.781 -69.062 -11.953 1 16.3 935 GLN B C 1
ATOM 14288 O O . GLN B 1 935 ? 60.25 -68.375 -12.859 1 16.3 935 GLN B O 1
ATOM 14293 N N . TYR B 1 936 ? 58.562 -69.75 -12.195 1 16.48 936 TYR B N 1
ATOM 14294 C CA . TYR B 1 936 ? 58.656 -70.5 -13.445 1 16.48 936 TYR B CA 1
ATOM 14295 C C . TYR B 1 936 ? 58.938 -69.562 -14.625 1 16.48 936 TYR B C 1
ATOM 14297 O O . TYR B 1 936 ? 58.594 -68.375 -14.586 1 16.48 936 TYR B O 1
ATOM 14305 N N . SER B 1 937 ? 60.062 -70.125 -15.586 1 18.88 937 SER B N 1
ATOM 14306 C CA . SER B 1 937 ? 60.719 -70.125 -16.891 1 18.88 937 SER B CA 1
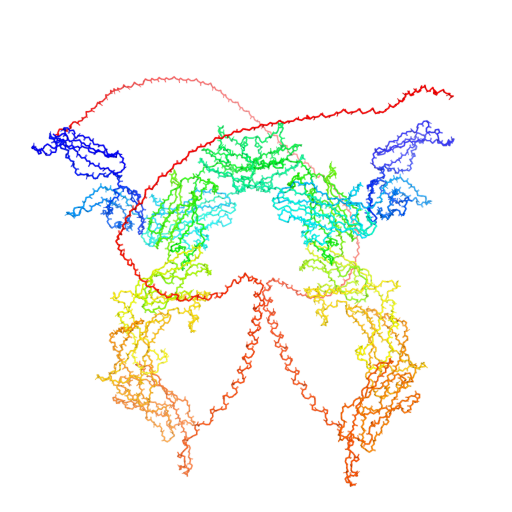ATOM 14307 C C . SER B 1 937 ? 59.719 -70.125 -18.031 1 18.88 937 SER B C 1
ATOM 14309 O O . SER B 1 937 ? 60.062 -69.875 -19.172 1 18.88 937 SER B O 1
ATOM 14311 N N . MET B 1 938 ? 58.531 -70.062 -18.094 1 17.42 938 MET B N 1
ATOM 14312 C CA . MET B 1 938 ? 58.094 -70.812 -19.266 1 17.42 938 MET B CA 1
ATOM 14313 C C . MET B 1 938 ? 58.969 -70.562 -20.484 1 17.42 938 MET B C 1
ATOM 14315 O O . MET B 1 938 ? 59.312 -69.375 -20.75 1 17.42 938 MET B O 1
ATOM 14319 N N . PHE B 1 939 ? 59.906 -71.75 -21.109 1 18.22 939 PHE B N 1
ATOM 14320 C CA . PHE B 1 939 ? 60.594 -72.5 -22.172 1 18.22 939 PHE B CA 1
ATOM 14321 C C . PHE B 1 939 ? 59.938 -72.188 -23.531 1 18.22 939 PHE B C 1
ATOM 14323 O O . PHE B 1 939 ? 60.625 -71.812 -24.484 1 18.22 939 PHE B O 1
ATOM 14330 N N . SER B 1 940 ? 59.188 -73.312 -23.844 1 17.89 940 SER B N 1
ATOM 14331 C CA . SER B 1 940 ? 59.375 -74.125 -25.047 1 17.89 940 SER B CA 1
ATOM 14332 C C . SER B 1 940 ? 59.25 -73.25 -26.312 1 17.89 940 SER B C 1
ATOM 14334 O O . SER B 1 940 ? 58.75 -72.125 -26.266 1 17.89 940 SER B O 1
ATOM 14336 N N . GLN B 1 941 ? 58.656 -73.938 -27.297 1 19.94 941 GLN B N 1
ATOM 14337 C CA . GLN B 1 941 ? 58.906 -74.062 -28.719 1 19.94 941 GLN B CA 1
ATOM 14338 C C . GLN B 1 941 ? 58.594 -72.75 -29.469 1 19.94 941 GLN B C 1
ATOM 14340 O O . GLN B 1 941 ? 57.594 -72.125 -29.156 1 19.94 941 GLN B O 1
#

Solvent-accessible surface area (backbone atoms only — not comparable to full-atom values): 106779 Å² total; per-residue (Å²): 118,67,74,44,80,48,72,78,38,86,27,53,47,79,41,73,47,52,73,42,60,58,50,64,45,84,76,68,82,83,65,94,71,84,62,71,43,80,43,75,75,37,79,45,76,29,51,44,35,40,39,31,48,45,94,88,67,50,74,48,67,50,78,73,44,82,45,75,35,58,52,69,36,39,52,41,63,51,67,44,47,28,20,40,48,9,47,41,41,51,41,76,43,63,35,70,86,75,81,51,49,64,47,62,46,57,80,38,63,72,32,31,42,67,41,80,78,37,39,32,38,27,57,33,76,42,77,30,46,38,38,42,32,34,31,34,71,46,86,89,73,73,50,75,49,76,78,36,63,31,61,27,43,37,37,26,44,58,43,75,39,52,38,77,47,61,79,58,49,50,31,40,39,72,31,67,44,49,34,37,50,29,39,70,54,90,71,32,41,54,74,12,46,66,58,16,68,78,48,63,40,29,46,76,47,67,75,32,72,71,29,34,46,77,36,27,61,48,38,68,36,70,38,50,47,87,45,50,25,51,64,45,35,26,39,35,33,59,32,61,43,70,36,38,44,35,40,39,36,43,37,39,83,69,35,28,56,59,68,58,38,71,38,70,34,76,48,69,35,37,32,41,73,61,89,46,56,63,36,43,68,82,39,53,41,43,32,33,49,62,23,53,46,65,56,38,47,77,44,65,88,77,40,54,64,46,65,41,73,45,49,58,40,51,59,90,81,82,59,68,42,60,48,77,43,77,84,36,40,37,36,36,33,85,51,74,40,45,42,38,36,36,39,34,39,45,37,75,92,74,75,46,76,44,74,49,66,33,41,37,37,34,40,56,76,51,33,42,26,74,41,55,73,42,52,77,35,22,52,45,96,72,50,33,77,26,38,32,29,49,27,68,37,45,33,37,54,45,42,19,30,67,40,44,47,67,47,75,43,65,74,58,67,65,43,73,51,55,37,39,73,71,30,44,47,80,40,77,44,94,45,79,43,27,34,35,39,33,28,66,32,76,42,75,28,45,41,36,41,27,32,69,92,43,64,86,33,43,36,67,47,79,48,37,24,34,73,34,48,37,77,58,66,35,39,40,48,36,43,25,44,42,61,51,45,63,37,53,76,69,85,53,87,65,52,47,66,48,59,43,55,91,63,22,51,44,69,43,93,84,40,55,38,28,32,24,73,23,75,44,71,26,38,39,34,44,38,31,78,97,66,33,55,30,57,39,47,37,36,26,40,59,73,60,40,46,43,76,52,72,63,88,79,62,72,68,42,46,55,37,72,30,79,85,57,76,41,47,46,78,39,41,42,45,69,26,34,84,78,69,64,63,70,51,55,64,71,60,64,74,75,57,73,77,66,63,74,76,48,61,65,56,39,56,68,18,56,71,54,82,63,78,61,74,48,62,57,53,77,42,73,50,50,44,43,45,70,43,32,30,48,90,84,44,79,47,86,34,72,52,41,41,39,58,34,65,38,68,40,53,77,72,58,42,39,24,34,32,37,32,57,32,91,45,58,72,67,57,47,45,59,46,7,57,51,68,72,33,33,34,34,39,32,38,42,34,31,44,56,97,44,90,58,71,38,68,29,74,73,46,75,42,64,38,46,60,38,69,33,66,83,63,71,63,46,77,36,38,75,91,41,58,64,49,79,42,59,35,35,15,26,57,72,54,58,72,34,54,43,76,50,65,59,89,62,49,38,76,46,84,72,49,76,55,75,49,39,38,33,35,32,41,29,57,64,52,76,92,64,56,76,92,57,69,44,74,84,43,55,36,38,39,34,24,77,70,60,51,28,71,46,78,31,43,38,34,38,46,76,75,72,86,64,67,81,71,69,73,66,71,75,73,72,79,80,78,78,82,75,71,78,69,65,71,68,63,65,68,60,58,62,59,54,56,58,54,52,52,55,50,50,53,52,49,51,53,50,49,51,53,49,51,58,60,49,61,75,64,48,76,74,81,74,80,87,81,75,89,76,85,87,82,90,87,89,88,91,88,90,85,89,89,86,90,80,90,83,90,83,86,88,69,88,83,80,88,76,89,78,88,81,86,88,86,90,83,91,83,85,91,88,94,90,91,92,86,94,83,89,87,91,77,94,76,93,82,88,90,88,92,78,90,79,91,86,84,88,74,77,78,68,118,67,75,43,81,48,71,80,39,86,28,54,46,80,41,74,46,51,73,70,60,58,69,72,43,83,75,67,84,83,65,94,73,86,59,71,42,78,43,76,73,37,80,45,77,28,51,46,34,41,40,30,48,45,95,87,67,51,73,47,66,50,78,74,44,83,44,75,34,58,53,69,37,40,52,39,65,51,66,46,49,28,19,41,48,10,45,43,40,50,43,78,42,64,34,69,85,75,82,52,48,63,47,62,47,59,79,38,63,72,32,30,41,66,43,80,78,37,39,31,39,27,57,32,76,44,79,29,47,36,36,39,32,33,30,35,73,46,86,90,71,73,52,72,48,77,77,34,63,32,63,28,43,37,37,27,44,56,43,74,39,55,38,76,47,61,78,54,49,49,31,40,39,72,30,67,44,51,34,35,50,29,40,70,54,89,72,31,41,54,75,10,46,66,59,16,68,76,46,62,39,31,45,77,48,66,74,33,72,71,28,33,47,77,38,28,59,49,38,68,36,70,38,49,46,87,46,50,26,50,65,46,35,24,39,37,32,60,32,62,44,70,36,38,44,37,40,38,36,43,36,40,82,69,34,28,57,60,71,59,39,70,36,68,37,74,50,70,36,38,29,40,74,63,89,44,56,62,36,43,68,81,39,53,42,41,30,34,49,62,22,51,47,65,56,38,48,78,45,65,90,76,42,54,63,45,64,40,72,46,49,59,40,54,58,91,81,82,59,71,42,60,47,77,43,78,82,35,40,37,36,36,34,84,50,73,40,47,42,38,35,37,40,36,38,44,38,74,91,74,73,47,75,46,75,50,66,34,41,37,36,32,40,56,77,53,34,42,25,75,41,56,75,44,52,76,36,22,52,47,97,72,51,31,77,24,38,30,29,49,25,67,39,45,32,36,54,45,43,18,31,66,41,42,47,67,46,74,42,65,73,57,66,65,44,73,50,57,35,38,74,71,28,44,46,79,42,78,44,94,45,80,43,28,34,35,38,31,28,66,32,76,42,74,28,45,40,36,42,27,32,68,92,43,65,85,34,42,36,66,47,80,48,36,25,34,72,33,47,37,75,57,68,34,37,41,48,33,41,24,48,43,65,52,45,67,36,55,77,68,86,53,88,66,54,48,66,46,60,43,55,92,63,23,52,45,66,44,92,86,41,56,39,28,33,24,72,23,75,44,73,24,37,38,34,43,36,33,77,96,66,34,54,30,57,39,47,36,35,27,40,59,73,58,40,46,42,75,51,73,62,87,80,60,72,68,43,46,57,36,71,32,78,86,57,75,42,50,46,77,40,42,43,46,68,26,33,84,78,70,64,62,70,52,55,64,71,59,64,75,76,56,73,77,66,61,73,75,47,60,66,56,39,54,68,19,58,73,53,81,67,78,58,78,50,66,52,54,78,40,74,50,50,44,44,45,70,44,33,31,46,89,86,44,80,47,84,33,73,50,42,42,39,57,36,64,35,68,39,47,77,71,55,43,38,24,35,32,38,30,58,33,90,46,58,72,65,56,48,46,58,46,8,58,51,69,71,33,32,33,35,38,32,39,42,32,31,45,56,95,43,89,58,70,38,64,28,71,72,45,76,41,64,39,44,60,37,69,35,66,83,63,68,64,45,76,36,38,75,92,41,60,63,50,79,42,57,33,36,14,26,56,71,51,58,71,34,55,42,78,50,68,60,90,61,51,37,78,45,83,73,50,77,57,75,47,36,39,32,35,30,40,28,57,62,53,78,91,66,55,74,94,57,68,45,73,86,42,56,35,38,38,32,25,75,70,60,51,30,69,46,77,32,45,38,36,36,48,75,77,72,84,67,71,84,74,75,76,69,70,84,73,79,85,82,88,84,85,81,81,89,72,69,77,73,60,66,70,59,55,63,61,52,52,58,55,49,52,54,50,51,54,51,48,49,51,50,48,51,55,49,51,59,62,52,58,69,63,74,75,72,82,76,71,89,78,64,83,69,77,73,76,78,76,74,80,78,88,80,80,72,79,80,82,88,88,82,87,83,90,85,83,92,86,92,87,92,85,88,90,85,88,80,88,81,80,86,81,85,80,86,80,79,85,80,83,89,78,87,77,87,77,80,90,84,90,86,90,93,76,92,83,87,94,74,89,65,97,78,83,132

Secondary structure (DSSP, 8-state):
--EEEEE--TTEEEEEPPHHHHHHS---SSS----EEEEE-SSEEEEEEEEEE-TTS-EEEPPPEEEEE-PPPEEE-SEEEE-TT-EEEPEEE-S-SSSPEEEEEES-TTTEEE-TT-EEEE-SSEEEEEEEEEEEE-TTT--EEEEEEEEEEEEE--B--EEEE-S-SEEETT-EEEEEEEESSTT--HHHHTT-SSPPEEEEEES-TTTEEEE-TTGGGT--HHHH--SEEEEEE-SSEEEEEEEEEEPPTTTBSSTTPEEEEEEEEEEEPPP-EEESTTSEEEEETT-EEE-EETTBTTBEEEEEEETT---TTSS-SEEE-TTSEEEE-SS-EEEEEEEEEEETTTTEEEEEEEEEEEE---EEEEEE-----EE-TT--EEEETT-EEEEEEEEE-TTSPBPS-----EEEEES-TTTEEEEE-SSTTEEEEEE-SSEEEEEEEEETTEEEEEEEEEEEEE--EES-S-EEETT-EEE-EE-BSS--TTEEEEEESTTTEEE-TTSSEEEE-SSEEEEEEEEETTTEEEEEEEEEE---EEEE---TT---EESS--TTTTTEEEEEEEEE-TTS------------TTHHHH-HHHHHHHHTSSS-TT---B---EEEEEEEEEETTEEEP-TTTEEEEEEE-TTT--EEEEEEE----HHHHHHHHT--SEEEEEEEEEE-TT---EEEPPPEEEEEEPPPEES-SEEEEESS--EEEEEEE--HHHHHTEEEE--TTEEEEEEEE-SSEEEEEEEES-SSS--SS-EEEEEEEEEETTT--EEEEEEEEE------GGGGTGGGGTT-TTSGGGTHHHHHHHHHHHHHHHHHHHHHHHHHHHHHHHHHTTTTS--------------------------------------------------------------------------------/--EEEEE--TTEEEEEPPHHHHHHS---SSS----EEEEE-SSEEEEEEEEEE-TTS-EEEPPPEEEEE-PPPEEE-SEEEE-TT-EEEPEEE-S-SSS-EEEEEES-TTTEEE-TT-EEEE-SSEEEEEEEEEEEE-TTT--EEEEEEEEEEEEE--B--EEEE-S-SEEETT-EEEEEEEESSTT--HHHHTT-SSPPEEEEEES-TTTEEEE-TTGGGT--HHHH--SEEEEEE-SSEEEEEEEEEEPPTTTBSSTTPEEEEEEEEEEEPPP-EEESTTSEEEEETT-EEE-EETTBTTBEEEEEEETT---TTSS-SEEE-TTSEEEE-SS-EEEEEEEEEEETTTTEEEEEEEEEEEE---EEEEEE-----EE-TT--EEEETT-EEEEEEEEE-TTSPBPS-----EEEEES-TTTEEEEE-SSTTEEEEEE-SSEEEEEEEEETTEEEEEEEEEEEEE--EES-S-EEETT-EEE-EE-BSS--TTEEEEEESTTSEEE-TTSSEEEE-SSEEEEEEEEETTTEEEEEEEEEE---EEEE---TT---EESS--TTTTTEEEEEEEEE-TTS------------TTTTTT-HHHHHHHHTSSS-TT---B---EEEEEEEEEETTEEEP-TTTEEEEEEE-TTT--EEEEEEE----HHHHHHHHT--SEEEEEEEEEE-TT---EEEPPPEEEEEEPPPEES-SEEEEESS--EEEEEEE--HHHHHTEEEE--TTEEEEEEEE-SSEEEEEEEES-SSS--SS-EEEEEEEEEETTT--EEEEEEEEE------SGGGSSTT------SGGGSTHHHHHHHHHHHHHHHHHHHHHHHHHHHHHHHTTS-----------------------------------------------------------------------------------

InterPro domains:
  IPR003343 Bacterial Ig-like domain, group 2 [PF02368] (70-136)
  IPR003343 Bacterial Ig-like domain, group 2 [SM00635] (69-144)
  IPR008964 Invasin/intimin cell-adhesion fragments [SSF49373] (66-135)
  IPR045197 Nuclear pore membrane glycoprotein 210-like [PTHR23019] (13-890)
  IPR055094 NUP210, Ig-like domain 15 [PF22959] (371-465)
  IPR055095 NUP210, C-terminal Ig-like domain [PF22957] (601-739)
  IPR057586 NUP210, Ig-like domain 16 [PF25354] (468-537)
  IPR058779 NUP210, Ig-like domain 13 [PF26181] (159-271)